Protein AF-0000000074405613 (afdb_homodimer)

Foldseek 3Di:
DPPPPDAPDLLGLLVLLVVLQVCCVPQQDALPDDHDDVVSLVVVLVVCVVNLSQALDDDPDPVCVVVSVSSVVSNVVVLVRLLRQCPHPDLVSVLSSLQVLLSNLVRHHPVVLVVCLVVVLVSLVVCLDPDNPDLSSLLSSLVSVLSSLLSQLVDPVCLVVSLVSLLSCVVSLLVQLQDLDPNNQSSLSSLLSCLVRPLLSCLVVLLVSQLSLLCCQQPNPDDPVSLLSSLLNLLSSLSNVQDQVSNQLSLLLLLVLLLLLCCQLCVQQDDPVLSVVLVCLSAPPPHDRDQHGSNQDSCNLRPPADSLSSLSSSLSSLSSNLSNLQDFGPAAYAYSVVSLLSSLLSLLVGQLDGDPVRVPDADPVSSVSCNVSSVSVNLSSLSNLQSCCVFCQQVCVVCVVVVLVSLLVSCVVDDDLVSLLSSLVSLLSNCVRNFQVSLVSCVVSLLVSLLVLLDPPVVPDDPPDPPPPDPDDDDDDDPVVCPPPPVVPVPPPNDLSSNLSSLSSLLSSLQGHVAPPVVVCLVVQLVSLLVSLCVLPVVHADDDDPDPPDDDSNSSNQSSLSSNLSSQLRDDPDHRPCLVSSLVSLVRQLVPPPDPSVVVSVVSNVSCCCVVPPPDDDPPPPPPPPCPPPVCPDVVPVVVPDDPVPPPPDPDDPDDDPPDDPPDPDDPPPVCVVVVVVVPVVDDPDDDDDDDDDCPPPVPVPPPPSDRGHNHDDPDPPPPDPPVVPDPPDDPPDDPDDDDDDDDDDYDDDDDDDDDDDDDDDDDDDDDDDDDDDDDDDDDDDDDDDDDDDDDDDDDDD/DPPPPDAPDLLGLLVLLVVLQVCCVPQQDALPDDHDDVVSLVVVLVVCVVNLSQALDDDPDPVCVVVSVSSVVSNVVVLVRLLRQCPHPDQVSVLSSLQVLLSNLVRHHPVVLVVCLVVVLVSLVVQLDDDDHDLSNLLSSLVSVLSSLLSQLVDPVCLVVSLVSLLSCVVSLLVQLQDLDPNNQSSLSSLLSCLVRPLLSCLVVLLSSQLSLLCCQQPNPDDPVSLLSSLLNLLSSLSNVQDQVSNQLSLLLLLVLLLLLCCQLCVQQDDPVLSVVLVCLSAPPPHDRDAHGSRQDSCNLRPPADSLSSLSSSLSSLSSNLSNLQDFGPAAYAYSVVSLLSSLLSLLVGQLDGDPVRVPDADPVSSVSCNVSSVSVNLSSLSNLQSCCVFCQQVCVVCVVVVLVSLLVSCVVDDDLVSLLSSLVSLLSNCVRNFQVVLVSCVVSLLVSLLVLLDPPVVPDDDPDPPPPDPDDDDDDDPVVCPPPPPPPVPPPNDLSSNLSSLSSLLSSLQGHVEPPVVPCLVVQLVSLLVSLCVLPVVHADDDDPDPPDDDSNSSNQSSLSSNLSSQLRPDPDHRPCLPVSLVSLVRQLVPPPDPSVVVSVVSNVSCCCVVPPPDDDPPPPPPPPCPPPVCPPVVPVVVDDPPVDPPPDDPDPDPDDDDCPDDDDPPPVVCVVVVVVPPVPDDPDDDDDDDDDCPPPVPVPPPPSDRGHNHDDPPPPPPPPVVVPPPPDDPDDDDDDDDDDDDDDDDDDDDYDDDDDDDDDDDPDDPPPDDDDDDDDDDYDDDDDDDDDDDDDDDDD

Solvent-accessible surface area (backbone atoms only — not comparable to full-atom values): 95290 Å² total; per-residue (Å²): 126,82,80,72,78,66,61,63,33,54,84,38,74,76,46,34,35,55,50,53,46,50,43,49,70,73,69,43,63,54,96,84,47,69,77,73,62,71,65,57,53,54,52,50,52,48,48,38,64,73,67,47,51,49,35,80,82,66,78,91,42,87,86,36,50,67,56,51,52,49,33,52,50,37,50,49,53,52,54,50,52,33,55,52,26,48,69,41,88,49,63,69,45,19,38,53,17,39,53,51,48,37,53,44,65,73,46,37,31,72,67,57,45,74,74,41,48,69,60,54,49,52,62,47,53,58,49,63,37,91,76,60,79,56,61,70,45,41,27,46,40,27,51,27,50,34,50,46,52,58,57,44,60,72,38,82,89,37,53,64,60,49,27,54,56,45,39,69,43,50,61,54,32,54,52,41,45,66,39,98,49,91,38,24,58,27,27,45,52,29,51,37,43,37,34,74,68,34,16,65,40,41,50,89,46,45,65,62,49,40,22,47,53,46,48,39,64,65,71,40,92,63,54,72,69,50,46,52,49,49,21,45,35,61,46,38,52,36,47,24,76,61,46,48,63,51,46,40,47,52,55,49,30,51,51,52,53,41,52,55,50,45,54,66,73,38,55,46,52,55,66,72,65,58,58,54,52,47,48,43,63,71,39,44,88,91,52,80,71,74,73,50,57,50,68,46,47,74,60,58,60,56,69,73,30,52,75,69,45,38,56,53,34,43,45,51,50,43,48,23,52,33,38,40,58,69,49,88,61,90,57,50,33,59,49,64,58,67,46,52,51,47,54,35,48,58,53,67,70,50,53,55,37,63,49,87,89,36,65,87,68,55,52,57,67,56,47,52,51,49,32,68,48,42,63,59,46,40,45,44,37,50,47,36,53,39,36,47,46,46,53,35,35,65,63,41,60,87,52,40,67,60,50,51,52,54,51,59,56,43,65,75,67,59,76,53,58,72,55,48,28,52,49,29,50,37,52,32,40,50,36,60,42,60,31,47,75,48,39,76,76,43,45,66,63,51,51,57,51,36,50,61,56,60,55,75,62,84,72,58,67,84,70,75,75,79,74,81,73,76,79,80,79,80,88,89,74,83,73,69,72,73,69,72,70,73,68,74,70,81,67,88,72,67,52,64,60,38,40,33,26,36,32,49,27,50,24,43,46,24,59,58,27,40,58,61,90,28,82,87,50,44,67,58,50,50,51,49,36,52,51,50,34,52,60,54,50,64,88,45,81,59,70,84,66,88,55,88,83,53,84,42,68,36,52,40,41,42,33,30,47,50,25,37,50,27,55,56,53,33,68,54,112,65,78,53,90,56,50,68,61,49,51,51,52,30,56,57,37,29,69,45,37,79,37,71,52,11,57,48,19,45,48,50,52,43,47,45,42,33,62,76,49,21,89,43,72,36,83,68,64,75,76,68,62,77,64,62,75,71,71,46,69,71,78,60,62,52,82,70,55,65,85,72,76,70,76,68,80,66,88,80,83,87,81,78,90,81,88,72,91,76,84,79,78,81,77,75,66,76,70,48,51,62,56,49,58,68,56,59,66,67,66,80,84,79,84,75,88,87,83,76,77,82,73,80,68,76,71,72,74,66,72,77,68,79,65,68,49,58,48,63,80,73,82,74,79,69,82,71,72,77,68,68,72,65,69,82,70,70,76,87,69,72,89,76,73,77,94,72,82,90,81,84,83,86,88,84,91,80,86,92,82,92,79,92,94,83,95,97,92,100,94,98,91,97,89,96,90,95,88,89,94,86,94,86,88,94,84,91,80,95,82,82,88,89,76,91,90,76,87,71,25,67,87,78,91,134,126,84,80,70,77,65,58,63,31,54,85,38,73,77,47,34,36,55,50,52,47,50,43,50,70,72,71,44,61,54,96,85,46,69,76,73,61,72,66,58,54,54,51,52,53,48,49,38,64,74,68,47,53,49,34,79,83,67,76,92,41,85,87,37,48,68,56,49,52,48,32,51,50,36,51,49,53,52,52,52,52,32,54,51,26,48,70,40,88,47,63,70,45,19,38,51,18,38,54,51,47,35,51,44,64,73,44,37,31,70,67,58,45,74,73,41,49,69,61,56,48,53,62,48,51,57,61,64,41,89,78,91,65,59,61,69,43,42,26,45,40,27,50,27,49,32,50,46,52,58,57,45,60,73,38,84,88,37,52,66,61,50,28,54,56,44,41,69,43,50,61,56,34,54,53,41,45,66,38,96,47,89,39,23,58,27,27,45,51,27,51,38,44,35,32,73,67,33,18,66,40,42,50,89,44,44,65,61,50,38,24,49,50,47,48,39,63,64,70,41,93,63,55,72,68,50,47,53,46,49,22,45,35,61,44,38,52,36,47,23,75,62,46,48,62,51,46,40,46,51,54,48,31,51,51,51,52,41,51,56,51,45,52,65,72,38,57,48,53,56,66,70,64,58,58,53,53,45,48,42,63,71,39,44,90,91,53,80,71,76,72,50,56,51,68,46,46,74,60,58,60,57,69,74,31,52,75,68,45,39,55,52,36,43,46,52,50,42,47,23,53,35,38,40,59,68,48,87,58,90,56,50,32,57,45,66,58,68,48,51,51,47,55,36,48,58,52,65,70,51,55,55,38,64,49,88,89,36,66,84,72,55,50,57,67,54,47,53,51,49,32,68,48,42,62,60,46,38,45,43,37,51,46,36,53,40,38,48,46,46,52,35,36,64,65,42,60,88,52,41,66,60,50,51,52,53,49,61,56,44,64,74,67,60,76,53,60,72,54,47,28,51,50,30,49,38,52,32,38,49,36,61,41,61,32,49,73,47,38,76,76,44,44,65,63,50,52,55,52,36,50,60,57,60,53,74,65,83,68,68,72,77,76,74,73,80,73,82,74,76,77,80,81,81,90,87,74,83,72,69,72,74,69,72,71,74,67,75,68,82,67,86,71,68,51,65,61,39,39,33,25,36,32,49,28,50,24,45,46,24,60,56,28,40,54,73,87,27,83,87,51,44,67,58,49,50,51,47,36,52,51,51,34,54,59,53,51,64,89,47,82,58,70,82,66,87,54,88,83,54,82,44,69,36,52,41,42,42,31,31,47,50,26,37,50,27,55,57,55,33,71,56,109,65,80,53,90,57,49,68,64,48,52,52,51,31,55,58,37,28,68,45,37,81,39,72,49,11,56,48,19,45,48,49,50,43,48,45,42,34,60,77,51,21,90,43,72,37,80,68,63,74,74,69,63,78,65,63,76,70,72,39,69,73,78,47,57,60,80,70,59,70,86,67,76,65,76,73,74,73,85,78,59,74,20,75,61,85,88,83,88,72,83,78,77,81,76,73,65,77,70,45,50,64,58,46,61,69,54,60,69,67,68,80,83,77,86,71,88,86,82,77,76,83,72,81,69,78,71,73,75,65,73,78,69,80,61,66,47,58,45,67,78,73,81,72,77,70,80,70,70,75,67,67,69,65,66,70,72,72,85,87,74,92,92,82,84,89,84,81,90,83,88,85,89,87,93,86,84,90,81,85,89,84,88,79,85,88,81,87,85,86,75,87,68,78,68,85,64,83,67,83,87,81,87,90,83,90,84,85,89,84,85,70,89,76,77,79,91,81,93,72,91,69,92,79,80,132

Nearest PDB structures (foldseek):
  8eic-assembly1_A  TM=3.676E-01  e=3.069E-04  Homo sapiens
  7zrb-assembly1_A  TM=3.900E-01  e=2.506E-03  Homo sapiens
  4a0c-assembly1_A  TM=2.509E-01  e=6.652E-04  Homo sapiens
  7wtu-assembly1_K  TM=2.303E-01  e=1.936E-03  Homo sapiens
  3zkv-assembly1_A  TM=3.494E-01  e=8.606E-02  Drosophila melanogaster

Organism: Lactuca sativa (NCBI:txid4236)

Sequence (1596 aa):
MAAFDHVQNMYDVAVKPRLLRSFIKELIPDEKQQLGNPLELSQVVSAIKTHGLLSERVAQTDDNKKLIEKWKSAVDLWVDRLLMLVSSNMPDKCWAGICLLGVTFEECSSERFLASYSVWFQKLLSHLQPPAESHFVKVSCCVSISDLLTRLSGFPNMKKDGTSHAAKLVQPVLKLIQEDSSDAEGAVRLLCTILNFFPSSLQKNYDSAEAAIVTKLIYGKCNPNMLKKLALCLSLLPKSKGDEETWSLMIHKILIAINILLNDSFQGLEEESKTSETMRALVPPGKDPPAPLGGLTVFDLSNKSTERLSITNISSLMLCCSTMLTTSYAVRVKVPIKALLMVVERVLNVDGSLPQTMYPTLTAMQQEYICTQLPVLHSYSLEILCDIIKEARSQLLPHTAHTIRLVTEYIRRCELPELRVKLYGFIKMMLMSMGVGMTIYLAEDVISNASVDLDSTHVHGGEAQPMNKKRKHENAISFLENQSQIIYSPKNHVPISVKIAALGALETLLTVGGALRSESWRSNVDQLLITVATDACKNGWAKEANDVYTPSWGDFQLASLRALLASLLSPGRFRPAYLAQGLELFRGGMQETGTKLAEFCAHALLSLEVLIHPRALPLIDIGSSVEYPVNVNGMKDKFMKNNIYSSGVQKSNLVTVTGGTSRNEAESEEDDLYEKWVKDGENEIEKNTAENAVSIEATINVAKDKGKGILVETQSIEETDRNALKNMETEVEVAVAVAKGVSGGGAANDVAGRRFETVGGSEGGGQLVFAIGDNDNEDAAMDEIPDIVDVEPDSDEEMAAFDHVQNMYDVAVKPRLLRSFIKELIPDEKQQLGNPLELSQVVSAIKTHGLLSERVAQTDDNKKLIEKWKSAVDLWVDRLLMLVSSNMPDKCWAGICLLGVTFEECSSERFLASYSVWFQKLLSHLQPPAESHFVKVSCCVSISDLLTRLSGFPNMKKDGTSHAAKLVQPVLKLIQEDSSDAEGAVRLLCTILNFFPSSLQKNYDSAEAAIVTKLIYGKCNPNMLKKLALCLSLLPKSKGDEETWSLMIHKILIAINILLNDSFQGLEEESKTSETMRALVPPGKDPPAPLGGLTVFDLSNKSTERLSITNISSLMLCCSTMLTTSYAVRVKVPIKALLMVVERVLNVDGSLPQTMYPTLTAMQQEYICTQLPVLHSYSLEILCDIIKEARSQLLPHTAHTIRLVTEYIRRCELPELRVKLYGFIKMMLMSMGVGMTIYLAEDVISNASVDLDSTHVHGGEAQPMNKKRKHENAISFLENQSQIIYSPKNHVPISVKIAALGALETLLTVGGALRSESWRSNVDQLLITVATDACKNGWAKEANDVYTPSWGDFQLASLRALLASLLSPGRFRPAYLAQGLELFRGGMQETGTKLAEFCAHALLSLEVLIHPRALPLIDIGSSVEYPVNVNGMKDKFMKNNIYSSGVQKSNLVTVTGGTSRNEAESEEDDLYEKWVKDGENEIEKNTAENAVSIEATINVAKDKGKGILVETQSIEETDRNALKNMETEVEVAVAVAKGVSGGGAANDVAGRRFETVGGSEGGGQLVFAIGDNDNEDAAMDEIPDIVDVEPDSDEE

Secondary structure (DSSP, 8-state):
-------S-TT-TTHHHHHHHHHHHHTS--SSS----HHHHHHHHHHHHHHTTT-------GGGHHHHHHHHHHHHHHHHHHHHHHT-SSHHHHHHHHHHHHHHHHHS-HHHHHHHHHHHHHHHHTTTSTT---HHHHHHHHHHHHHHHHHHTT-GGGHHHHHHHHHHHHHHHHHHHHS-STTHHHHHHHHHHHHHH-GGGGSTTHHHHHHHHHHHHHHS---HHHHHHHHHHHHHGGGGT--HHHHHHHHHHHHHHHHHHHHHHTTTTS-HHHHHHHHHHHS-TTSPPPPPGGG--HHHHHHS--HHHHHHHHHHHHHHHHHHHHS--SS-EEE-HHHHHHHHHHHHT--S---GGGTTT--HHHHHHHHHHHHHHHHHHHHHHHHHHHHHGGGGGGGHHHHHHHHHHHHHH---HHHHHHHHHHHHHHHHHHTHHHHHHHHHHHHHHHHHHH---TT------------------------------------HHHHHHHHHHHHHHHHHHSSTT-TTTHHHHHHHHHHHHHHHTTT-PPPPPS-SSS--HHHHHHHHHHHHHHHHHS--SS--TTHHHHHHHHHHHHTSTTSHHHHHHHHHHHHHHHHHS-SS--SS-SSS--------STTSSSTTTS-----------S--------------GGGHHHHHHHHGGGS---S---S-----------------SEEE---------GGGGSSTTS-TT-----------------------------------------------------------------/-------S-TT-TTHHHHHHHHHHHHTS--SSS----HHHHHHHHHHHHHHTTT-------GGGHHHHHHHHHHHHHHHHHHHHHHT-SSHHHHHHHHHHHHHHHHHS-HHHHHHHHHHHHHHHHHHHSSS---HHHHHHHHHHHHHHHHHHTT-GGGHHHHHHHHHHHHHHHHHHHHS-STTHHHHHHHHHHHHHH-GGGGSTTHHHHHHHHHHHHHHS---HHHHHHHHHHHHHGGGGT--HHHHHHHHHHHHHHHHHHHHHHTTTTS-HHHHHHHHHHHS-TTSPPPPPGGG--HHHHHHS--HHHHHHHHHHHHHHHHHHHHS--SS-EEE-HHHHHHHHHHHHT--S---GGGTTS--HHHHHHHHHHHHHHHHHHHHHHHHHHHHHGGGGGGGHHHHHHHHHHHHHH---HHHHHHHHHHHHHHHHHH-HHHHHHHHHHHHHHHHHHH-----------------------------------------HHHHHHHHHHHHHHHHHHSSTT-TTTHHHHHHHHHHHHHHHTTT-PPP--S-SSS--HHHHHHHHHHHHHHHHHS--SS--TTHHHHHHHHHHHHTSTTSHHHHHHHHHHHHHHHHHS-SS--SS-SSS--------STTSSTTTSS----------------S---------GGGGHHHHHHHGGGS---S---S-----------------SEEE---------GGGGGGGGS--------------------------------------------------------------------

Structure (mmCIF, N/CA/C/O backbone):
data_AF-0000000074405613-model_v1
#
loop_
_entity.id
_entity.type
_entity.pdbx_description
1 polymer 'Pre-rRNA-processing protein RIX1 N-terminal domain-containing protein'
#
loop_
_atom_site.group_PDB
_atom_site.id
_atom_site.type_symbol
_atom_site.label_atom_id
_atom_site.label_alt_id
_atom_site.label_comp_id
_atom_site.label_asym_id
_atom_site.label_entity_id
_atom_site.label_seq_id
_atom_site.pdbx_PDB_ins_code
_atom_site.Cartn_x
_atom_site.Cartn_y
_atom_site.Cartn_z
_atom_site.occupancy
_atom_site.B_iso_or_equiv
_atom_site.auth_seq_id
_atom_site.auth_comp_id
_atom_site.auth_asym_id
_atom_site.auth_atom_id
_atom_site.pdbx_PDB_model_num
ATOM 1 N N . MET A 1 1 ? -24.116 49.769 2.794 1 24 1 MET A N 1
ATOM 2 C CA . MET A 1 1 ? -22.882 49.006 2.962 1 24 1 MET A CA 1
ATOM 3 C C . MET A 1 1 ? -23.182 47.529 3.195 1 24 1 MET A C 1
ATOM 5 O O . MET A 1 1 ? -23.928 47.18 4.111 1 24 1 MET A O 1
ATOM 9 N N . ALA A 1 2 ? -23.453 46.757 2.274 1 35.63 2 ALA A N 1
ATOM 10 C CA . ALA A 1 2 ? -23.943 45.386 2.383 1 35.63 2 ALA A CA 1
ATOM 11 C C . ALA A 1 2 ? -23.258 44.647 3.528 1 35.63 2 ALA A C 1
ATOM 13 O O . ALA A 1 2 ? -22.032 44.69 3.658 1 35.63 2 ALA A O 1
ATOM 14 N N . ALA A 1 3 ? -23.628 44.538 4.763 1 39.99 3 ALA A N 1
ATOM 15 C CA . ALA A 1 3 ? -23.315 43.871 6.024 1 39.99 3 ALA A CA 1
ATOM 16 C C . ALA A 1 3 ? -22.578 42.557 5.782 1 39.99 3 ALA A C 1
ATOM 18 O O . ALA A 1 3 ? -23.141 41.618 5.212 1 39.99 3 ALA A O 1
ATOM 19 N N . PHE A 1 4 ? -21.359 42.563 5.23 1 51.01 4 PHE A N 1
ATOM 20 C CA . PHE A 1 4 ? -20.429 41.516 4.824 1 51.01 4 PHE A CA 1
ATOM 21 C C . PHE A 1 4 ? -20.371 40.408 5.869 1 51.01 4 PHE A C 1
ATOM 23 O O . PHE A 1 4 ? -20.057 40.661 7.033 1 51.01 4 PHE A O 1
ATOM 30 N N . ASP A 1 5 ? -21.27 39.534 5.885 1 64.9 5 ASP A N 1
ATOM 31 C CA . ASP A 1 5 ? -21.516 38.338 6.685 1 64.9 5 ASP A CA 1
ATOM 32 C C . ASP A 1 5 ? -20.249 37.495 6.814 1 64.9 5 ASP A C 1
ATOM 34 O O . ASP A 1 5 ? -19.934 36.7 5.926 1 64.9 5 ASP A O 1
ATOM 38 N N . HIS A 1 6 ? -19.282 38.014 7.615 1 76.93 6 HIS A N 1
ATOM 39 C CA . HIS A 1 6 ? -18.07 37.26 7.914 1 76.93 6 HIS A CA 1
ATOM 40 C C . HIS A 1 6 ? -18.399 35.936 8.595 1 76.93 6 HIS A C 1
ATOM 42 O O . HIS A 1 6 ? -19.435 35.811 9.252 1 76.93 6 HIS A O 1
ATOM 48 N N . VAL A 1 7 ? -17.602 35.039 8.238 1 82.46 7 VAL A N 1
ATOM 49 C CA . VAL A 1 7 ? -17.763 33.711 8.822 1 82.46 7 VAL A CA 1
ATOM 50 C C . VAL A 1 7 ? -16.991 33.628 10.137 1 82.46 7 VAL A C 1
ATOM 52 O O . VAL A 1 7 ? -16.031 34.372 10.349 1 82.46 7 VAL A O 1
ATOM 55 N N . GLN A 1 8 ? -17.385 32.854 11.046 1 82.28 8 GLN A N 1
ATOM 56 C CA . GLN A 1 8 ? -16.746 32.711 12.35 1 82.28 8 GLN A CA 1
ATOM 57 C C . GLN A 1 8 ? -15.37 32.065 12.22 1 82.28 8 GLN A C 1
ATOM 59 O O . GLN A 1 8 ? -14.381 32.591 12.736 1 82.28 8 GLN A O 1
ATOM 64 N N . ASN A 1 9 ? -15.271 30.946 11.641 1 87.27 9 ASN A N 1
ATOM 65 C CA . ASN A 1 9 ? -14.029 30.215 11.412 1 87.27 9 ASN A CA 1
ATOM 66 C C . ASN A 1 9 ? -14.187 29.176 10.306 1 87.27 9 ASN A C 1
ATOM 68 O O . ASN A 1 9 ? -15.224 29.121 9.642 1 87.27 9 ASN A O 1
ATOM 72 N N . MET A 1 10 ? -13.155 28.519 10.043 1 89.44 10 MET A N 1
ATOM 73 C CA . MET A 1 10 ? -13.153 27.566 8.936 1 89.44 10 MET A CA 1
ATOM 74 C C . MET A 1 10 ? -14.144 26.435 9.191 1 89.44 10 MET A C 1
ATOM 76 O O . MET A 1 10 ? -14.508 25.704 8.268 1 89.44 10 MET A O 1
ATOM 80 N N . TYR A 1 11 ? -14.609 26.243 10.476 1 88.55 11 TYR A N 1
ATOM 81 C CA . TYR A 1 11 ? -15.532 25.167 10.821 1 88.55 11 TYR A CA 1
ATOM 82 C C . TYR A 1 11 ? -16.977 25.645 10.749 1 88.55 11 TYR A C 1
ATOM 84 O O . TYR A 1 11 ? -17.906 24.868 10.983 1 88.55 11 TYR A O 1
ATOM 92 N N . ASP A 1 12 ? -17.176 26.931 10.369 1 87.86 12 ASP A N 1
ATOM 93 C CA . ASP A 1 12 ? -18.511 27.515 10.296 1 87.86 12 ASP A CA 1
ATOM 94 C C . ASP A 1 12 ? -19.302 26.932 9.127 1 87.86 12 ASP A C 1
ATOM 96 O O . ASP A 1 12 ? -18.818 26.907 7.994 1 87.86 12 ASP A O 1
ATOM 100 N N . VAL A 1 13 ? -20.519 26.593 9.323 1 87.76 13 VAL A N 1
ATOM 101 C CA . VAL A 1 13 ? -21.367 25.96 8.318 1 87.76 13 VAL A CA 1
ATOM 102 C C . VAL A 1 13 ? -21.793 26.993 7.277 1 87.76 13 VAL A C 1
ATOM 104 O O . VAL A 1 13 ? -22.117 26.641 6.141 1 87.76 13 VAL A O 1
ATOM 107 N N . ALA A 1 14 ? -21.711 28.284 7.66 1 86.16 14 ALA A N 1
ATOM 108 C CA . ALA A 1 14 ? -22.163 29.347 6.767 1 86.16 14 ALA A CA 1
ATOM 109 C C . ALA A 1 14 ? -21.195 29.534 5.602 1 86.16 14 ALA A C 1
ATOM 111 O O . ALA A 1 14 ? -21.544 30.143 4.588 1 86.16 14 ALA A O 1
ATOM 112 N N . VAL A 1 15 ? -20.075 29.028 5.751 1 87.97 15 VAL A N 1
ATOM 113 C CA . VAL A 1 15 ? -19.048 29.192 4.728 1 87.97 15 VAL A CA 1
ATOM 114 C C . VAL A 1 15 ? -19.284 28.198 3.594 1 87.97 15 VAL A C 1
ATOM 116 O O . VAL A 1 15 ? -18.862 28.431 2.458 1 87.97 15 VAL A O 1
ATOM 119 N N . LYS A 1 16 ? -19.991 27.201 3.765 1 91.11 16 LYS A N 1
ATOM 120 C CA . LYS A 1 16 ? -20.073 26.067 2.848 1 91.11 16 LYS A CA 1
ATOM 121 C C . LYS A 1 16 ? -20.835 26.44 1.58 1 91.11 16 LYS A C 1
ATOM 123 O O . LYS A 1 16 ? -20.332 26.255 0.47 1 91.11 16 LYS A O 1
ATOM 128 N N . PRO A 1 17 ? -22.069 27.087 1.685 1 91.7 17 PRO A N 1
ATOM 129 C CA . PRO A 1 17 ? -22.76 27.457 0.447 1 91.7 17 PRO A CA 1
ATOM 130 C C . PRO A 1 17 ? -22.011 28.524 -0.349 1 91.7 17 PRO A C 1
ATOM 132 O O . PRO A 1 17 ? -22.03 28.505 -1.583 1 91.7 17 PRO A O 1
ATOM 135 N N . ARG A 1 18 ? -21.37 29.365 0.326 1 90.33 18 ARG A N 1
ATOM 136 C CA . ARG A 1 18 ? -20.627 30.427 -0.344 1 90.33 18 ARG A CA 1
ATOM 137 C C . ARG A 1 18 ? -19.437 29.862 -1.112 1 90.33 18 ARG A C 1
ATOM 139 O O . ARG A 1 18 ? -19.175 30.267 -2.247 1 90.33 18 ARG A O 1
ATOM 146 N N . LEU A 1 19 ? -18.8 29.032 -0.462 1 91.06 19 LEU A N 1
ATOM 147 C CA . LEU A 1 19 ? -17.644 28.402 -1.09 1 91.06 19 LEU A CA 1
ATOM 148 C C . LEU A 1 19 ? -18.06 27.607 -2.323 1 91.06 19 LEU A C 1
ATOM 150 O O . LEU A 1 19 ? -17.387 27.655 -3.354 1 91.06 19 LEU A O 1
ATOM 154 N N . LEU A 1 20 ? -19.099 26.889 -2.256 1 93.53 20 LEU A N 1
ATOM 155 C CA . LEU A 1 20 ? -19.578 26.093 -3.381 1 93.53 20 LEU A CA 1
ATOM 156 C C . LEU A 1 20 ? -19.928 26.985 -4.567 1 93.53 20 LEU A C 1
ATOM 158 O O . LEU A 1 20 ? -19.58 26.672 -5.708 1 93.53 20 LEU A O 1
ATOM 162 N N . ARG A 1 21 ? -20.531 28.139 -4.307 1 92.39 21 ARG A N 1
ATOM 163 C CA . ARG A 1 21 ? -20.897 29.067 -5.373 1 92.39 21 ARG A CA 1
ATOM 164 C C . ARG A 1 21 ? -19.656 29.667 -6.026 1 92.39 21 ARG A C 1
ATOM 166 O O . ARG A 1 21 ? -19.617 29.85 -7.245 1 92.39 21 ARG A O 1
ATOM 173 N N . SER A 1 22 ? -18.725 29.94 -5.179 1 89.3 22 SER A N 1
ATOM 174 C CA . SER A 1 22 ? -17.481 30.487 -5.711 1 89.3 22 SER A CA 1
ATOM 175 C C . SER A 1 22 ? -16.775 29.48 -6.613 1 89.3 22 SER A C 1
ATOM 177 O O . SER A 1 22 ? -16.224 29.848 -7.652 1 89.3 22 SER A O 1
ATOM 179 N N . PHE A 1 23 ? -16.794 28.231 -6.288 1 90.3 23 PHE A N 1
ATOM 180 C CA . PHE A 1 23 ? -16.16 27.19 -7.089 1 90.3 23 PHE A CA 1
ATOM 181 C C . PHE A 1 23 ? -16.875 27.024 -8.424 1 90.3 23 PHE A C 1
ATOM 183 O O . PHE A 1 23 ? -16.232 26.842 -9.46 1 90.3 23 PHE A O 1
ATOM 190 N N . ILE A 1 24 ? -18.185 27.086 -8.396 1 92.78 24 ILE A N 1
ATOM 191 C CA . ILE A 1 24 ? -18.966 26.934 -9.619 1 92.78 24 ILE A CA 1
ATOM 192 C C . ILE A 1 24 ? -18.639 28.07 -10.585 1 92.78 24 ILE A C 1
ATOM 194 O O . ILE A 1 24 ? -18.457 27.842 -11.783 1 92.78 24 ILE A O 1
ATOM 198 N N . LYS A 1 25 ? -18.444 29.168 -10.023 1 88.44 25 LYS A N 1
ATOM 199 C CA . LYS A 1 25 ? -18.246 30.355 -10.85 1 88.44 25 LYS A CA 1
ATOM 200 C C . LYS A 1 25 ? -16.822 30.415 -11.394 1 88.44 25 LYS A C 1
ATOM 202 O O . LYS A 1 25 ? -16.613 30.732 -12.567 1 88.44 25 LYS A O 1
ATOM 207 N N . GLU A 1 26 ? -15.934 30.033 -10.571 1 83.64 26 GLU A N 1
ATOM 208 C CA . GLU A 1 26 ? -14.543 30.303 -10.923 1 83.64 26 GLU A CA 1
ATOM 209 C C . GLU A 1 26 ? -13.887 29.081 -11.558 1 83.64 26 GLU A C 1
ATOM 211 O O . GLU A 1 26 ? -12.99 29.215 -12.393 1 83.64 26 GLU A O 1
ATOM 216 N N . LEU A 1 27 ? -14.323 27.907 -11.152 1 85.88 27 LEU A N 1
ATOM 217 C CA . LEU A 1 27 ? -13.487 26.766 -11.505 1 85.88 27 LEU A CA 1
ATOM 218 C C . LEU A 1 27 ? -14.236 25.806 -12.424 1 85.88 27 LEU A C 1
ATOM 220 O O . LEU A 1 27 ? -13.619 24.998 -13.122 1 85.88 27 LEU A O 1
ATOM 224 N N . ILE A 1 28 ? -15.495 25.789 -12.432 1 90.04 28 ILE A N 1
ATOM 225 C CA . ILE A 1 28 ? -16.263 24.886 -13.282 1 90.04 28 ILE A CA 1
ATOM 226 C C . ILE A 1 28 ? -16.741 25.63 -14.526 1 90.04 28 ILE A C 1
ATOM 228 O O . ILE A 1 28 ? -17.416 26.657 -14.423 1 90.04 28 ILE A O 1
ATOM 232 N N . PRO A 1 29 ? -16.356 25.135 -15.586 1 88.16 29 PRO A N 1
ATOM 233 C CA . PRO A 1 29 ? -16.681 25.853 -16.82 1 88.16 29 PRO A CA 1
ATOM 234 C C . PRO A 1 29 ? -18.177 25.852 -17.127 1 88.16 29 PRO A C 1
ATOM 236 O O . PRO A 1 29 ? -18.9 24.952 -16.69 1 88.16 29 PRO A O 1
ATOM 239 N N . ASP A 1 30 ? -18.487 26.81 -17.807 1 84.98 30 ASP A N 1
ATOM 240 C CA . ASP A 1 30 ? -19.838 26.864 -18.357 1 84.98 30 ASP A CA 1
ATOM 241 C C . ASP A 1 30 ? -19.872 26.323 -19.785 1 84.98 30 ASP A C 1
ATOM 243 O O . ASP A 1 30 ? -18.877 25.784 -20.274 1 84.98 30 ASP A O 1
ATOM 247 N N . GLU A 1 31 ? -20.893 26.331 -20.461 1 79.65 31 GLU A N 1
ATOM 248 C CA . GLU A 1 31 ? -21.061 25.777 -21.801 1 79.65 31 GLU A CA 1
ATOM 249 C C . GLU A 1 31 ? -20.099 26.425 -22.792 1 79.65 31 GLU A C 1
ATOM 251 O O . GLU A 1 31 ? -19.6 25.763 -23.705 1 79.65 31 GLU A O 1
ATOM 256 N N . LYS A 1 32 ? -19.599 27.63 -22.495 1 81.36 32 LYS A N 1
ATOM 257 C CA . LYS A 1 32 ? -18.801 28.372 -23.466 1 81.36 32 LYS A CA 1
ATOM 258 C C . LYS A 1 32 ? -17.319 28.334 -23.103 1 81.36 32 LYS A C 1
ATOM 260 O O . LYS A 1 32 ? -16.46 28.592 -23.949 1 81.36 32 LYS A O 1
ATOM 265 N N . GLN A 1 33 ? -17.086 28.002 -21.928 1 82.72 33 GLN A N 1
ATOM 266 C CA . GLN A 1 33 ? -15.704 28.066 -21.463 1 82.72 33 GLN A CA 1
ATOM 267 C C . GLN A 1 33 ? -15.001 26.724 -21.641 1 82.72 33 GLN A C 1
ATOM 269 O O . GLN A 1 33 ? -15.628 25.668 -21.524 1 82.72 33 GLN A O 1
ATOM 274 N N . GLN A 1 34 ? -13.837 26.835 -22.013 1 82.44 34 GLN A N 1
ATOM 275 C CA . GLN A 1 34 ? -13.038 25.621 -22.147 1 82.44 34 GLN A CA 1
ATOM 276 C C . GLN A 1 34 ? -12.62 25.084 -20.781 1 82.44 34 GLN A C 1
ATOM 278 O O . GLN A 1 34 ? -12.538 25.84 -19.81 1 82.44 34 GLN A O 1
ATOM 283 N N . LEU A 1 35 ? -12.54 23.729 -20.774 1 78.88 35 LEU A N 1
ATOM 284 C CA . LEU A 1 35 ? -12.11 23.111 -19.525 1 78.88 35 LEU A CA 1
ATOM 285 C C . LEU A 1 35 ? -10.658 23.461 -19.217 1 78.88 35 LEU A C 1
ATOM 287 O O . LEU A 1 35 ? -9.794 23.371 -20.092 1 78.88 35 LEU A O 1
ATOM 291 N N . GLY A 1 36 ? -10.542 24.189 -18.179 1 69.97 36 GLY A N 1
ATOM 292 C CA . GLY A 1 36 ? -9.201 24.539 -17.74 1 69.97 36 GLY A CA 1
ATOM 293 C C . GLY A 1 36 ? -8.355 23.331 -17.385 1 69.97 36 GLY A C 1
ATOM 294 O O . GLY A 1 36 ? -8.579 22.236 -17.904 1 69.97 36 GLY A O 1
ATOM 295 N N . ASN A 1 37 ? -7.379 23.4 -16.631 1 72.01 37 ASN A N 1
ATOM 296 C CA . ASN A 1 37 ? -6.396 22.418 -16.186 1 72.01 37 ASN A CA 1
ATOM 297 C C . ASN A 1 37 ? -7.025 21.369 -15.273 1 72.01 37 ASN A C 1
ATOM 299 O O . ASN A 1 37 ? -7.729 21.711 -14.321 1 72.01 37 ASN A O 1
ATOM 303 N N . PRO A 1 38 ? -6.897 20.108 -15.627 1 77.05 38 PRO A N 1
ATOM 304 C CA . PRO A 1 38 ? -7.434 19.024 -14.801 1 77.05 38 PRO A CA 1
ATOM 305 C C . PRO A 1 38 ? -6.968 19.101 -13.35 1 77.05 38 PRO A C 1
ATOM 307 O O . PRO A 1 38 ? -7.63 18.567 -12.455 1 77.05 38 PRO A O 1
ATOM 310 N N . LEU A 1 39 ? -5.969 19.838 -13.122 1 77.19 39 LEU A N 1
ATOM 311 C CA . LEU A 1 39 ? -5.453 19.98 -11.765 1 77.19 39 LEU A CA 1
ATOM 312 C C . LEU A 1 39 ? -6.385 20.837 -10.916 1 77.19 39 LEU A C 1
ATOM 314 O O . LEU A 1 39 ? -6.515 20.613 -9.71 1 77.19 39 LEU A O 1
ATOM 318 N N . GLU A 1 40 ? -7.023 21.696 -11.542 1 81.19 40 GLU A N 1
ATOM 319 C CA . GLU A 1 40 ? -7.976 22.54 -10.828 1 81.19 40 GLU A CA 1
ATOM 320 C C . GLU A 1 40 ? -9.19 21.736 -10.369 1 81.19 40 GLU A C 1
ATOM 322 O O . GLU A 1 40 ? -9.726 21.976 -9.285 1 81.19 40 GLU A O 1
ATOM 327 N N . LEU A 1 41 ? -9.512 20.751 -11.203 1 87.6 41 LEU A N 1
ATOM 328 C CA . LEU A 1 41 ? -10.642 19.903 -10.837 1 87.6 41 LEU A CA 1
ATOM 329 C C . LEU A 1 41 ? -10.303 19.039 -9.627 1 87.6 41 LEU A C 1
ATOM 331 O O . LEU A 1 41 ? -11.159 18.795 -8.775 1 87.6 41 LEU A O 1
ATOM 335 N N . SER A 1 42 ? -9.027 18.631 -9.595 1 86.59 42 SER A N 1
ATOM 336 C CA . SER A 1 42 ? -8.596 17.83 -8.455 1 86.59 42 SER A CA 1
ATOM 337 C C . SER A 1 42 ? -8.635 18.64 -7.163 1 86.59 42 SER A C 1
ATOM 339 O O . SER A 1 42 ? -8.963 18.108 -6.1 1 86.59 42 SER A O 1
ATOM 341 N N . GLN A 1 43 ? -8.4 19.927 -7.24 1 82.6 43 GLN A N 1
ATOM 342 C CA . GLN A 1 43 ? -8.459 20.804 -6.074 1 82.6 43 GLN A CA 1
ATOM 343 C C . GLN A 1 43 ? -9.898 21 -5.606 1 82.6 43 GLN A C 1
ATOM 345 O O . GLN A 1 43 ? -10.162 21.062 -4.404 1 82.6 43 GLN A O 1
ATOM 350 N N . VAL A 1 44 ? -10.764 21.091 -6.615 1 89.93 44 VAL A N 1
ATOM 351 C CA . VAL A 1 44 ? -12.176 21.256 -6.287 1 89.93 44 VAL A CA 1
ATOM 352 C C . VAL A 1 44 ? -12.689 20.01 -5.569 1 89.93 44 VAL A C 1
ATOM 354 O O . VAL A 1 44 ? -13.387 20.112 -4.557 1 89.93 44 VAL A O 1
ATOM 357 N N . VAL A 1 45 ? -12.253 18.839 -6.067 1 92.57 45 VAL A N 1
ATOM 358 C CA . VAL A 1 45 ? -12.69 17.578 -5.478 1 92.57 45 VAL A CA 1
ATOM 359 C C . VAL A 1 45 ? -12.16 17.463 -4.05 1 92.57 45 VAL A C 1
ATOM 361 O O . VAL A 1 45 ? -12.893 17.074 -3.138 1 92.57 45 VAL A O 1
ATOM 364 N N . SER A 1 46 ? -10.982 17.889 -3.848 1 89.49 46 SER A N 1
ATOM 365 C CA . SER A 1 46 ? -10.381 17.825 -2.52 1 89.49 46 SER A CA 1
ATOM 366 C C . SER A 1 46 ? -11.084 18.767 -1.549 1 89.49 46 SER A C 1
ATOM 368 O O . SER A 1 46 ? -11.322 18.411 -0.393 1 89.49 46 SER A O 1
ATOM 370 N N . ALA A 1 47 ? -11.428 19.925 -2.004 1 90.72 47 ALA A N 1
ATOM 371 C CA . ALA A 1 47 ? -12.114 20.902 -1.161 1 90.72 47 ALA A CA 1
ATOM 372 C C . ALA A 1 47 ? -13.516 20.422 -0.796 1 90.72 47 ALA A C 1
ATOM 374 O O . ALA A 1 47 ? -13.965 20.604 0.338 1 90.72 47 ALA A O 1
ATOM 375 N N . ILE A 1 48 ? -14.175 19.822 -1.774 1 93.52 48 ILE A N 1
ATOM 376 C CA . ILE A 1 48 ? -15.524 19.315 -1.543 1 93.52 48 ILE A CA 1
ATOM 377 C C . ILE A 1 48 ? -15.492 18.238 -0.461 1 93.52 48 ILE A C 1
ATOM 379 O O . ILE A 1 48 ? -16.327 18.236 0.447 1 93.52 48 ILE A O 1
ATOM 383 N N . LYS A 1 49 ? -14.498 17.404 -0.471 1 91.26 49 LYS A N 1
ATOM 384 C CA . LYS A 1 49 ? -14.401 16.297 0.475 1 91.26 49 LYS A CA 1
ATOM 385 C C . LYS A 1 49 ? -13.948 16.784 1.848 1 91.26 49 LYS A C 1
ATOM 387 O O . LYS A 1 49 ? -14.5 16.375 2.871 1 91.26 49 LYS A O 1
ATOM 392 N N . THR A 1 50 ? -13.066 17.692 1.853 1 90.71 50 THR A N 1
ATOM 393 C CA . THR A 1 50 ? -12.488 18.161 3.108 1 90.71 50 THR A CA 1
ATOM 394 C C . THR A 1 50 ? -13.51 18.966 3.906 1 90.71 50 THR A C 1
ATOM 396 O O . THR A 1 50 ? -13.625 18.799 5.122 1 90.71 50 THR A O 1
ATOM 399 N N . HIS A 1 51 ? -14.369 19.789 3.239 1 91.36 51 HIS A N 1
ATOM 400 C CA . HIS A 1 51 ? -15.282 20.69 3.933 1 91.36 51 HIS A CA 1
ATOM 401 C C . HIS A 1 51 ? -16.71 20.155 3.907 1 91.36 51 HIS A C 1
ATOM 403 O O . HIS A 1 51 ? -17.609 20.742 4.513 1 91.36 51 HIS A O 1
ATOM 409 N N . GLY A 1 52 ? -16.893 19.031 3.217 1 90.74 52 GLY A N 1
ATOM 410 C CA . GLY A 1 52 ? -18.241 18.494 3.126 1 90.74 52 GLY A CA 1
ATOM 411 C C . GLY A 1 52 ? -19.231 19.468 2.514 1 90.74 52 GLY A C 1
ATOM 412 O O . GLY A 1 52 ? -20.307 19.699 3.069 1 90.74 52 GLY A O 1
ATOM 413 N N . LEU A 1 53 ? -18.944 20.019 1.396 1 93.4 53 LEU A N 1
ATOM 414 C CA . LEU A 1 53 ? -19.699 21.117 0.803 1 93.4 53 LEU A CA 1
ATOM 415 C C . LEU A 1 53 ? -21.046 20.63 0.28 1 93.4 53 LEU A C 1
ATOM 417 O O . LEU A 1 53 ? -21.988 21.415 0.152 1 93.4 53 LEU A O 1
ATOM 421 N N . LEU A 1 54 ? -21.16 19.332 0.021 1 95.12 54 LEU A N 1
ATOM 422 C CA . LEU A 1 54 ? -22.386 18.82 -0.581 1 95.12 54 LEU A CA 1
ATOM 423 C C . LEU A 1 54 ? -23.233 18.085 0.452 1 95.12 54 LEU A C 1
ATOM 425 O O . LEU A 1 54 ? -24.281 17.526 0.118 1 95.12 54 LEU A O 1
ATOM 429 N N . SER A 1 55 ? -22.888 17.994 1.696 1 89.25 55 SER A N 1
ATOM 430 C CA . SER A 1 55 ? -23.547 17.194 2.723 1 89.25 55 SER A CA 1
ATOM 431 C C . SER A 1 55 ? -24.852 17.84 3.175 1 89.25 55 SER A C 1
ATOM 433 O O . SER A 1 55 ? -25.767 17.151 3.631 1 89.25 55 SER A O 1
ATOM 435 N N . GLU A 1 56 ? -25.125 19.122 3.04 1 85.89 56 GLU A N 1
ATOM 436 C CA . GLU A 1 56 ? -26.294 19.89 3.457 1 85.89 56 GLU A CA 1
ATOM 437 C C . GLU A 1 56 ? -26.718 19.522 4.876 1 85.89 56 GLU A C 1
ATOM 439 O O . GLU A 1 56 ? -27.912 19.452 5.175 1 85.89 56 GLU A O 1
ATOM 444 N N . ARG A 1 57 ? -25.662 19.186 5.7 1 78.59 57 ARG A N 1
ATOM 445 C CA . ARG A 1 57 ? -25.957 18.759 7.064 1 78.59 57 ARG A CA 1
ATOM 446 C C . ARG A 1 57 ? -26.036 19.954 8.008 1 78.59 57 ARG A C 1
ATOM 448 O O . ARG A 1 57 ? -25.025 20.607 8.276 1 78.59 57 ARG A O 1
ATOM 455 N N . VAL A 1 58 ? -27.254 20.479 8.332 1 75.32 58 VAL A N 1
ATOM 456 C CA . VAL A 1 58 ? -27.426 21.539 9.32 1 75.32 58 VAL A CA 1
ATOM 457 C C . VAL A 1 58 ? -28.576 21.186 10.261 1 75.32 58 VAL A C 1
ATOM 459 O O . VAL A 1 58 ? -29.582 20.614 9.835 1 75.32 58 VAL A O 1
ATOM 462 N N . ALA A 1 59 ? -28.167 21.317 11.552 1 66.39 59 ALA A N 1
ATOM 463 C CA . ALA A 1 59 ? -29.219 21.111 12.545 1 66.39 59 ALA A CA 1
ATOM 464 C C . ALA A 1 59 ? -30.436 21.981 12.244 1 66.39 59 ALA A C 1
ATOM 466 O O . ALA A 1 59 ? -30.297 23.156 11.899 1 66.39 59 ALA A O 1
ATOM 467 N N . GLN A 1 60 ? -31.585 21.379 12.165 1 68.96 60 GLN A N 1
ATOM 468 C CA . GLN A 1 60 ? -32.826 22.068 11.826 1 68.96 60 GLN A CA 1
ATOM 469 C C . GLN A 1 60 ? -33.312 22.93 12.988 1 68.96 60 GLN A C 1
ATOM 471 O O . GLN A 1 60 ? -34.05 22.456 13.854 1 68.96 60 GLN A O 1
ATOM 476 N N . THR A 1 61 ? -32.612 23.995 13.268 1 66.26 61 THR A N 1
ATOM 477 C CA . THR A 1 61 ? -33.124 24.98 14.215 1 66.26 61 THR A CA 1
ATOM 478 C C . THR A 1 61 ? -33.708 26.183 13.481 1 66.26 61 THR A C 1
ATOM 480 O O . THR A 1 61 ? -33.405 26.408 12.307 1 66.26 61 THR A O 1
ATOM 483 N N . ASP A 1 62 ? -34.656 26.749 13.962 1 67.37 62 ASP A N 1
ATOM 484 C CA . ASP A 1 62 ? -35.355 27.876 13.351 1 67.37 62 ASP A CA 1
ATOM 485 C C . ASP A 1 62 ? -34.368 28.934 12.863 1 67.37 62 ASP A C 1
ATOM 487 O O . ASP A 1 62 ? -34.592 29.571 11.831 1 67.37 62 ASP A O 1
ATOM 491 N N . ASP A 1 63 ? -33.246 29.05 13.494 1 73.62 63 ASP A N 1
ATOM 492 C CA . ASP A 1 63 ? -32.237 30.046 13.146 1 73.62 63 ASP A CA 1
ATOM 493 C C . ASP A 1 63 ? -31.455 29.626 11.904 1 73.62 63 ASP A C 1
ATOM 495 O O . ASP A 1 63 ? -30.904 30.47 11.195 1 73.62 63 ASP A O 1
ATOM 499 N N . ASN A 1 64 ? -31.623 28.333 11.596 1 81.3 64 ASN A N 1
ATOM 500 C CA . ASN A 1 64 ? -30.774 27.845 10.514 1 81.3 64 ASN A CA 1
ATOM 501 C C . ASN A 1 64 ? -31.568 27.638 9.228 1 81.3 64 ASN A C 1
ATOM 503 O O . ASN A 1 64 ? -31.035 27.128 8.24 1 81.3 64 ASN A O 1
ATOM 507 N N . LYS A 1 65 ? -32.835 28.109 9.189 1 84.5 65 LYS A N 1
ATOM 508 C CA . LYS A 1 65 ? -33.677 27.846 8.026 1 84.5 65 LYS A CA 1
ATOM 509 C C . LYS A 1 65 ? -33.138 28.554 6.786 1 84.5 65 LYS A C 1
ATOM 511 O O . LYS A 1 65 ? -33.09 27.968 5.702 1 84.5 65 LYS A O 1
ATOM 516 N N . LYS A 1 66 ? -32.777 29.811 6.975 1 87 66 LYS A N 1
ATOM 517 C CA . LYS A 1 66 ? -32.242 30.568 5.847 1 87 66 LYS A CA 1
ATOM 518 C C . LYS A 1 66 ? -30.959 29.933 5.317 1 87 66 LYS A C 1
ATOM 520 O O . LYS A 1 66 ? -30.746 29.869 4.105 1 87 66 LYS A O 1
ATOM 525 N N . LEU A 1 67 ? -30.219 29.505 6.273 1 88.63 67 LEU A N 1
ATOM 526 C CA . LEU A 1 67 ? -28.957 28.88 5.892 1 88.63 67 LEU A CA 1
ATOM 527 C C . LEU A 1 67 ? -29.202 27.569 5.151 1 88.63 67 LEU A C 1
ATOM 529 O O . LEU A 1 67 ? -28.511 27.263 4.177 1 88.63 67 LEU A O 1
ATOM 533 N N . ILE A 1 68 ? -30.17 26.895 5.528 1 90.95 68 ILE A N 1
ATOM 534 C CA . ILE A 1 68 ? -30.501 25.621 4.898 1 90.95 68 ILE A CA 1
ATOM 535 C C . ILE A 1 68 ? -30.954 25.859 3.46 1 90.95 68 ILE A C 1
ATOM 537 O O . ILE A 1 68 ? -30.547 25.137 2.546 1 90.95 68 ILE A O 1
ATOM 541 N N . GLU A 1 69 ? -31.701 26.869 3.25 1 91 69 GLU A N 1
ATOM 542 C CA . GLU A 1 69 ? -32.2 27.168 1.91 1 91 69 GLU A CA 1
ATOM 543 C C . GLU A 1 69 ? -31.072 27.631 0.992 1 91 69 GLU A C 1
ATOM 545 O O . GLU A 1 69 ? -31.036 27.27 -0.186 1 91 69 GLU A O 1
ATOM 550 N N . LYS A 1 70 ? -30.245 28.446 1.568 1 91.12 70 LYS A N 1
ATOM 551 C CA . LYS A 1 70 ? -29.104 28.904 0.782 1 91.12 70 LYS A CA 1
ATOM 552 C C . LYS A 1 70 ? -28.215 27.734 0.369 1 91.12 70 LYS A C 1
ATOM 554 O O . LYS A 1 70 ? -27.713 27.696 -0.756 1 91.12 70 LYS A O 1
ATOM 559 N N . TRP A 1 71 ? -28.071 26.897 1.3 1 93.32 71 TRP A N 1
ATOM 560 C CA . TRP A 1 71 ? -27.239 25.73 1.028 1 93.32 71 TRP A CA 1
ATOM 561 C C . TRP A 1 71 ? -27.892 24.827 -0.013 1 93.32 71 TRP A C 1
ATOM 563 O O . TRP A 1 71 ? -27.243 24.405 -0.973 1 93.32 71 TRP A O 1
ATOM 573 N N . LYS A 1 72 ? -29.102 24.616 0.055 1 93.89 72 LYS A N 1
ATOM 574 C CA . LYS A 1 72 ? -29.83 23.805 -0.916 1 93.89 72 LYS A CA 1
ATOM 575 C C . LYS A 1 72 ? -29.771 24.428 -2.308 1 93.89 72 LYS A C 1
ATOM 577 O O . LYS A 1 72 ? -29.573 23.725 -3.301 1 93.89 72 LYS A O 1
ATOM 582 N N . SER A 1 73 ? -29.9 25.7 -2.315 1 95.12 73 SER A N 1
ATOM 583 C CA . SER A 1 73 ? -29.851 26.397 -3.596 1 95.12 73 SER A CA 1
ATOM 584 C C . SER A 1 73 ? -28.472 26.278 -4.237 1 95.12 73 SER A C 1
ATOM 586 O O . SER A 1 73 ? -28.359 26.143 -5.457 1 95.12 73 SER A O 1
ATOM 588 N N . ALA A 1 74 ? -27.499 26.399 -3.424 1 95.63 74 ALA A N 1
ATOM 589 C CA . ALA A 1 74 ? -26.14 26.266 -3.943 1 95.63 74 ALA A CA 1
ATOM 590 C C . ALA A 1 74 ? -25.907 24.871 -4.517 1 95.63 74 ALA A C 1
ATOM 592 O O . ALA A 1 74 ? -25.287 24.724 -5.573 1 95.63 74 ALA A O 1
ATOM 593 N N . VAL A 1 75 ? -26.408 23.872 -3.875 1 96.65 75 VAL A N 1
ATOM 594 C CA . VAL A 1 75 ? -26.234 22.503 -4.346 1 96.65 75 VAL A CA 1
ATOM 595 C C . VAL A 1 75 ? -27.06 22.282 -5.612 1 96.65 75 VAL A C 1
ATOM 597 O O . VAL A 1 75 ? -26.636 21.565 -6.521 1 96.65 75 VAL A O 1
ATOM 600 N N . ASP A 1 76 ? -28.188 22.912 -5.707 1 96.45 76 ASP A N 1
ATOM 601 C CA . ASP A 1 76 ? -28.987 22.834 -6.926 1 96.45 76 ASP A CA 1
ATOM 602 C C . ASP A 1 76 ? -28.23 23.419 -8.116 1 96.45 76 ASP A C 1
ATOM 604 O O . ASP A 1 76 ? -28.222 22.835 -9.202 1 96.45 76 ASP A O 1
ATOM 608 N N . LEU A 1 77 ? -27.66 24.524 -7.854 1 96.33 77 LEU A N 1
ATOM 609 C CA . LEU A 1 77 ? -26.878 25.159 -8.908 1 96.33 77 LEU A CA 1
ATOM 610 C C . LEU A 1 77 ? -25.731 24.258 -9.352 1 96.33 77 LEU A C 1
ATOM 612 O O . LEU A 1 77 ? -25.422 24.179 -10.543 1 96.33 77 LEU A O 1
ATOM 616 N N . TRP A 1 78 ? -25.078 23.618 -8.39 1 96.64 78 TRP A N 1
ATOM 617 C CA . TRP A 1 78 ? -23.997 22.676 -8.663 1 96.64 78 TRP A CA 1
ATOM 618 C C . TRP A 1 78 ? -24.484 21.528 -9.541 1 96.64 78 TRP A C 1
ATOM 620 O O . TRP A 1 78 ? -23.881 21.23 -10.575 1 96.64 78 TRP A O 1
ATOM 630 N N . VAL A 1 79 ? -25.605 20.905 -9.253 1 96.7 79 VAL A N 1
ATOM 631 C CA . VAL A 1 79 ? -26.137 19.759 -9.984 1 96.7 79 VAL A CA 1
ATOM 632 C C . VAL A 1 79 ? -26.568 20.193 -11.383 1 96.7 79 VAL A C 1
ATOM 634 O O . VAL A 1 79 ? -26.33 19.481 -12.362 1 96.7 79 VAL A O 1
ATOM 637 N N . ASP A 1 80 ? -27.09 21.329 -11.445 1 96.05 80 ASP A N 1
ATOM 638 C CA . ASP A 1 80 ? -27.522 21.836 -12.743 1 96.05 80 ASP A CA 1
ATOM 639 C C . ASP A 1 80 ? -26.33 22.05 -13.674 1 96.05 80 ASP A C 1
ATOM 641 O O . ASP A 1 80 ? -26.396 21.724 -14.86 1 96.05 80 ASP A O 1
ATOM 645 N N . ARG A 1 81 ? -25.355 22.643 -13.112 1 95.68 81 ARG A N 1
ATOM 646 C CA . ARG A 1 81 ? -24.146 22.859 -13.899 1 95.68 81 ARG A CA 1
ATOM 647 C C . ARG A 1 81 ? -23.559 21.535 -14.376 1 95.68 81 ARG A C 1
ATOM 649 O O . ARG A 1 81 ? -23.12 21.421 -15.522 1 95.68 81 ARG A O 1
ATOM 656 N N . LEU A 1 82 ? -23.547 20.573 -13.53 1 95.94 82 LEU A N 1
ATOM 657 C CA . LEU A 1 82 ? -22.987 19.274 -13.885 1 95.94 82 LEU A CA 1
ATOM 658 C C . LEU A 1 82 ? -23.809 18.609 -14.984 1 95.94 82 LEU A C 1
ATOM 660 O O . LEU A 1 82 ? -23.251 18.025 -15.916 1 95.94 82 LEU A O 1
ATOM 664 N N . LEU A 1 83 ? -25.093 18.714 -14.895 1 95.81 83 LEU A N 1
ATOM 665 C CA . LEU A 1 83 ? -25.95 18.102 -15.904 1 95.81 83 LEU A CA 1
ATOM 666 C C . LEU A 1 83 ? -25.766 18.78 -17.258 1 95.81 83 LEU A C 1
ATOM 668 O O . LEU A 1 83 ? -25.833 18.124 -18.3 1 95.81 83 LEU A O 1
ATOM 672 N N . MET A 1 84 ? -25.46 20.006 -17.161 1 95.06 84 MET A N 1
ATOM 673 C CA . MET A 1 84 ? -25.156 20.73 -18.391 1 95.06 84 MET A CA 1
ATOM 674 C C . MET A 1 84 ? -23.856 20.228 -19.011 1 95.06 84 MET A C 1
ATOM 676 O O . MET A 1 84 ? -23.777 20.034 -20.225 1 95.06 84 MET A O 1
ATOM 680 N N . LEU A 1 85 ? -22.897 20.019 -18.24 1 94.24 85 LEU A N 1
ATOM 681 C CA . LEU A 1 85 ? -21.607 19.538 -18.724 1 94.24 85 LEU A CA 1
ATOM 682 C C . LEU A 1 85 ? -21.724 18.115 -19.26 1 94.24 85 LEU A C 1
ATOM 684 O O . LEU A 1 85 ? -21.099 17.773 -20.266 1 94.24 85 LEU A O 1
ATOM 688 N N . VAL A 1 86 ? -22.484 17.257 -18.64 1 93.91 86 VAL A N 1
ATOM 689 C CA . VAL A 1 86 ? -22.665 15.868 -19.05 1 93.91 86 VAL A CA 1
ATOM 690 C C . VAL A 1 86 ? -23.333 15.817 -20.422 1 93.91 86 VAL A C 1
ATOM 692 O O . VAL A 1 86 ? -23.051 14.923 -21.223 1 93.91 86 VAL A O 1
ATOM 695 N N . SER A 1 87 ? -24.129 16.792 -20.708 1 91.54 87 SER A N 1
ATOM 696 C CA . SER A 1 87 ? -24.864 16.819 -21.969 1 91.54 87 SER A CA 1
ATOM 697 C C . SER A 1 87 ? -24.088 17.573 -23.044 1 91.54 87 SER A C 1
ATOM 699 O O . SER A 1 87 ? -24.585 17.763 -24.156 1 91.54 87 SER A O 1
ATOM 701 N N . SER A 1 88 ? -22.913 17.91 -22.698 1 90.55 88 SER A N 1
ATOM 702 C CA . SER A 1 88 ? -22.118 18.668 -23.658 1 90.55 88 SER A CA 1
ATOM 703 C C . SER A 1 88 ? -21.617 17.775 -24.788 1 90.55 88 SER A C 1
ATOM 705 O O . SER A 1 88 ? -21.374 16.584 -24.584 1 90.55 88 SER A O 1
ATOM 707 N N . ASN A 1 89 ? -21.315 18.352 -25.928 1 86.19 89 ASN A N 1
ATOM 708 C CA . ASN A 1 89 ? -20.821 17.616 -27.086 1 86.19 89 ASN A CA 1
ATOM 709 C C . ASN A 1 89 ? -19.298 17.514 -27.078 1 86.19 89 ASN A C 1
ATOM 711 O O . ASN A 1 89 ? -18.72 16.73 -27.832 1 86.19 89 ASN A O 1
ATOM 715 N N . MET A 1 90 ? -18.746 18.301 -26.251 1 88.93 90 MET A N 1
ATOM 716 C CA . MET A 1 90 ? -17.293 18.223 -26.13 1 88.93 90 MET A CA 1
ATOM 717 C C . MET A 1 90 ? -16.885 17.111 -25.169 1 88.93 90 MET A C 1
ATOM 719 O O . MET A 1 90 ? -17.264 17.128 -23.996 1 88.93 90 MET A O 1
ATOM 723 N N . PRO A 1 91 ? -16.099 16.227 -25.557 1 88.31 91 PRO A N 1
ATOM 724 C CA . PRO A 1 91 ? -15.769 15.06 -24.735 1 88.31 91 PRO A CA 1
ATOM 725 C C . PRO A 1 91 ? -15.071 15.435 -23.43 1 88.31 91 PRO A C 1
ATOM 727 O O . PRO A 1 91 ? -15.292 14.792 -22.401 1 88.31 91 PRO A O 1
ATOM 730 N N . ASP A 1 92 ? -14.227 16.475 -23.437 1 88.35 92 ASP A N 1
ATOM 731 C CA . ASP A 1 92 ? -13.51 16.87 -22.228 1 88.35 92 ASP A CA 1
ATOM 732 C C . ASP A 1 92 ? -14.471 17.416 -21.174 1 88.35 92 ASP A C 1
ATOM 734 O O . ASP A 1 92 ? -14.3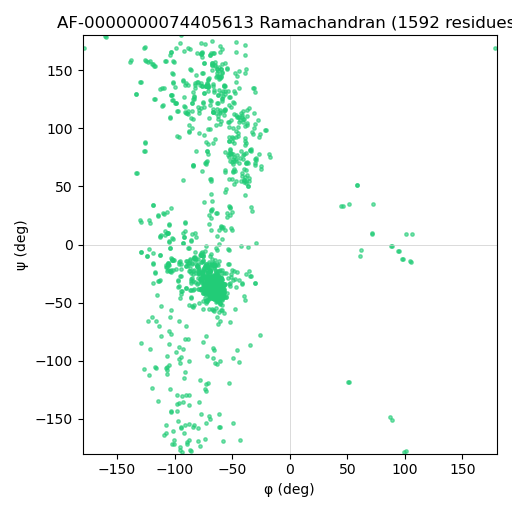34 17.114 -19.986 1 88.35 92 ASP A O 1
ATOM 738 N N . LYS A 1 93 ? -15.404 18.168 -21.59 1 91.42 93 LYS A N 1
ATOM 739 C CA . LYS A 1 93 ? -16.389 18.725 -20.668 1 91.42 93 LYS A CA 1
ATOM 740 C C . LYS A 1 93 ? -17.334 17.643 -20.152 1 91.42 93 LYS A C 1
ATOM 742 O O . LYS A 1 93 ? -17.683 17.628 -18.97 1 91.42 93 LYS A O 1
ATOM 747 N N . CYS A 1 94 ? -17.645 16.826 -21.096 1 91.93 94 CYS A N 1
ATOM 748 C CA . CYS A 1 94 ? -18.513 15.72 -20.709 1 91.93 94 CYS A CA 1
ATOM 749 C C . CYS A 1 94 ? -17.838 14.836 -19.668 1 91.93 94 CYS A C 1
ATOM 751 O O . CYS A 1 94 ? -18.46 14.453 -18.675 1 91.93 94 CYS A O 1
ATOM 753 N N . TRP A 1 95 ? -16.623 14.624 -19.916 1 92.4 95 TRP A N 1
ATOM 754 C CA . TRP A 1 95 ? -15.831 13.816 -18.993 1 92.4 95 TRP A CA 1
ATOM 755 C C . TRP A 1 95 ? -15.779 14.461 -17.612 1 92.4 95 TRP A C 1
ATOM 757 O O . TRP A 1 95 ? -15.977 13.788 -16.598 1 92.4 95 TRP A O 1
ATOM 767 N N . ALA A 1 96 ? -15.54 15.731 -17.503 1 92.81 96 ALA A N 1
ATOM 768 C CA . ALA A 1 96 ? -15.473 16.455 -16.237 1 92.81 96 ALA A CA 1
ATOM 769 C C . ALA A 1 96 ? -16.813 16.412 -15.508 1 92.81 96 ALA A C 1
ATOM 771 O O . ALA A 1 96 ? -16.859 16.21 -14.292 1 92.81 96 ALA A O 1
ATOM 772 N N . GLY A 1 97 ? -17.83 16.574 -16.285 1 94.04 97 GLY A N 1
ATOM 773 C CA . GLY A 1 97 ? -19.159 16.516 -15.7 1 94.04 97 GLY A CA 1
ATOM 774 C C . GLY A 1 97 ? -19.492 15.159 -15.109 1 94.04 97 GLY A C 1
ATOM 775 O O . GLY A 1 97 ? -20.048 15.073 -14.012 1 94.04 97 GLY A O 1
ATOM 776 N N . ILE A 1 98 ? -19.124 14.132 -15.767 1 95 98 ILE A N 1
ATOM 777 C CA . ILE A 1 98 ? -19.401 12.771 -15.32 1 95 98 ILE A CA 1
ATOM 778 C C . ILE A 1 98 ? -18.594 12.468 -14.059 1 95 98 ILE A C 1
ATOM 780 O O . ILE A 1 98 ? -19.125 11.914 -13.094 1 95 98 ILE A O 1
ATOM 784 N N . CYS A 1 99 ? -17.364 12.867 -14.074 1 93.95 99 CYS A N 1
ATOM 785 C CA . CYS A 1 99 ? -16.504 12.617 -12.923 1 93.95 99 CYS A CA 1
ATOM 786 C C . CYS A 1 99 ? -17.008 13.362 -11.693 1 93.95 99 CYS A C 1
ATOM 788 O O . CYS A 1 99 ? -17.056 12.8 -10.598 1 93.95 99 CYS A O 1
ATOM 790 N N . LEU A 1 100 ? -17.389 14.558 -11.86 1 95.32 100 LEU A N 1
ATOM 791 C CA . LEU A 1 100 ? -17.874 15.355 -10.738 1 95.32 100 LEU A CA 1
ATOM 792 C C . LEU A 1 100 ? -19.224 14.84 -10.249 1 95.32 100 LEU A C 1
ATOM 794 O O . LEU A 1 100 ? -19.545 14.958 -9.064 1 95.32 100 LEU A O 1
ATOM 798 N N . LEU A 1 101 ? -19.953 14.324 -11.2 1 96.2 101 LEU A N 1
ATOM 799 C CA . LEU A 1 101 ? -21.205 13.7 -10.786 1 96.2 101 LEU A CA 1
ATOM 800 C C . LEU A 1 101 ? -20.941 12.49 -9.895 1 96.2 101 LEU A C 1
ATOM 802 O O . LEU A 1 101 ? -21.674 12.251 -8.932 1 96.2 101 LEU A O 1
ATOM 806 N N . GLY A 1 102 ? -19.904 11.713 -10.223 1 95.2 102 GLY A N 1
ATOM 807 C CA . GLY A 1 102 ? -19.498 10.61 -9.367 1 95.2 102 GLY A CA 1
ATOM 808 C C . GLY A 1 102 ? -19.151 11.045 -7.956 1 95.2 102 GLY A C 1
ATOM 809 O O . GLY A 1 102 ? -19.556 10.403 -6.985 1 95.2 102 GLY A O 1
ATOM 810 N N . VAL A 1 103 ? -18.504 12.153 -7.863 1 94.84 103 VAL A N 1
ATOM 811 C CA . VAL A 1 103 ? -18.15 12.712 -6.563 1 94.84 103 VAL A CA 1
ATOM 812 C C . VAL A 1 103 ? -19.415 13.152 -5.828 1 94.84 103 VAL A C 1
ATOM 814 O O . VAL A 1 103 ? -19.519 12.992 -4.61 1 94.84 103 VAL A O 1
ATOM 817 N N . THR A 1 104 ? -20.382 13.652 -6.55 1 96.74 104 THR A N 1
ATOM 818 C CA . THR A 1 104 ? -21.635 14.127 -5.976 1 96.74 104 THR A CA 1
ATOM 819 C C . THR A 1 104 ? -22.431 12.969 -5.38 1 96.74 104 THR A C 1
ATOM 821 O O . THR A 1 104 ? -23.052 13.113 -4.325 1 96.74 104 THR A O 1
ATOM 824 N N . PHE A 1 105 ? -22.398 11.805 -5.981 1 95.63 105 PHE A N 1
ATOM 825 C CA . PHE A 1 105 ? -23.087 10.636 -5.447 1 95.63 105 PHE A CA 1
ATOM 826 C C . PHE A 1 105 ? -22.586 10.304 -4.047 1 95.63 105 PHE A C 1
ATOM 828 O O . PHE A 1 105 ? -23.375 9.957 -3.165 1 95.63 105 PHE A O 1
ATOM 835 N N . GLU A 1 106 ? -21.307 10.396 -3.919 1 91.78 106 GLU A N 1
ATOM 836 C CA . GLU A 1 106 ? -20.659 9.969 -2.683 1 91.78 106 GLU A CA 1
ATOM 837 C C . GLU A 1 106 ? -20.847 11.001 -1.575 1 91.78 106 GLU A C 1
ATOM 839 O O . GLU A 1 106 ? -21.015 10.642 -0.407 1 91.78 106 GLU A O 1
ATOM 844 N N . GLU A 1 107 ? -20.916 12.308 -1.978 1 93.04 107 GLU A N 1
ATOM 845 C CA . GLU A 1 107 ? -20.776 13.352 -0.967 1 93.04 107 GLU A CA 1
ATOM 846 C C . GLU A 1 107 ? -22.118 14.013 -0.667 1 93.04 107 GLU A C 1
ATOM 848 O O . GLU A 1 107 ? -22.273 14.678 0.36 1 93.04 107 GLU A O 1
ATOM 853 N N . CYS A 1 108 ? -23.096 13.856 -1.503 1 94.71 108 CYS A N 1
ATOM 854 C CA . CYS A 1 108 ? -24.359 14.554 -1.288 1 94.71 108 CYS A CA 1
ATOM 855 C C . CYS A 1 108 ? -25.172 13.885 -0.186 1 94.71 108 CYS A C 1
ATOM 857 O O . CYS A 1 108 ? -24.871 12.76 0.218 1 94.71 108 CYS A O 1
ATOM 859 N N . SER A 1 109 ? -26.147 14.568 0.305 1 92.36 109 SER A N 1
ATOM 860 C CA . SER A 1 109 ? -27.014 14.039 1.354 1 92.36 109 SER A CA 1
ATOM 861 C C . SER A 1 109 ? -27.871 12.89 0.835 1 92.36 109 SER A C 1
ATOM 863 O O . SER A 1 109 ? -28.082 12.762 -0.373 1 92.36 109 SER A O 1
ATOM 865 N N . SER A 1 110 ? -28.332 12.012 1.676 1 91.91 110 SER A N 1
ATOM 866 C CA . SER A 1 110 ? -29.157 10.87 1.296 1 91.91 110 SER A CA 1
ATOM 867 C C . SER A 1 110 ? -30.49 11.322 0.708 1 91.91 110 SER A C 1
ATOM 869 O O . SER A 1 110 ? -31.003 10.704 -0.227 1 91.91 110 SER A O 1
ATOM 871 N N . GLU A 1 111 ? -31.029 12.447 1.163 1 90.73 111 GLU A N 1
ATOM 872 C CA . GLU A 1 111 ? -32.303 12.963 0.671 1 90.73 111 GLU A CA 1
ATOM 873 C C . GLU A 1 111 ? -32.182 13.444 -0.773 1 90.73 111 GLU A C 1
ATOM 875 O O . GLU A 1 111 ? -33.035 13.138 -1.608 1 90.73 111 GLU A O 1
ATOM 880 N N . ARG A 1 112 ? -31.11 14.152 -0.974 1 93.39 112 ARG A N 1
ATOM 881 C CA . ARG A 1 112 ? -30.894 14.642 -2.331 1 93.39 112 ARG A CA 1
ATOM 882 C C . ARG A 1 112 ? -30.638 13.489 -3.295 1 93.39 112 ARG A C 1
ATOM 884 O O . ARG A 1 112 ? -31.14 13.491 -4.422 1 93.39 112 ARG A O 1
ATOM 891 N N . PHE A 1 113 ? -29.897 12.573 -2.872 1 95.69 113 PHE A N 1
ATOM 892 C CA . PHE A 1 113 ? -29.587 11.42 -3.709 1 95.69 113 PHE A CA 1
ATOM 893 C C . PHE A 1 113 ? -30.861 10.685 -4.111 1 95.69 113 PHE A C 1
ATOM 895 O O . PHE A 1 113 ? -31.059 10.373 -5.287 1 95.69 113 PHE A O 1
ATOM 902 N N . LEU A 1 114 ? -31.776 10.472 -3.18 1 94.87 114 LEU A N 1
ATOM 903 C CA . LEU A 1 114 ? -32.995 9.71 -3.426 1 94.87 114 LEU A CA 1
ATOM 904 C C . LEU A 1 114 ? -33.957 10.494 -4.313 1 94.87 114 LEU A C 1
ATOM 906 O O . LEU A 1 114 ? -34.727 9.904 -5.074 1 94.87 114 LEU A O 1
ATOM 910 N N . ALA A 1 115 ? -33.767 11.799 -4.27 1 93.57 115 ALA A N 1
ATOM 911 C CA . ALA A 1 115 ? -34.652 12.635 -5.078 1 93.57 115 ALA A CA 1
ATOM 912 C C . ALA A 1 115 ? -34.156 12.725 -6.518 1 93.57 115 ALA A C 1
ATOM 914 O O . ALA A 1 115 ? -34.946 12.941 -7.441 1 93.57 115 ALA A O 1
ATOM 915 N N . SER A 1 116 ? -32.853 12.473 -6.717 1 95.45 116 SER A N 1
ATOM 916 C CA . SER A 1 116 ? -32.312 12.849 -8.019 1 95.45 116 SER A CA 1
ATOM 917 C C . SER A 1 116 ? -31.664 11.657 -8.714 1 95.45 116 SER A C 1
ATOM 919 O O . SER A 1 116 ? -31.302 11.738 -9.89 1 95.45 116 SER A O 1
ATOM 921 N N . TYR A 1 117 ? -31.445 10.507 -8.136 1 96.17 117 TYR A N 1
ATOM 922 C CA . TYR A 1 117 ? -30.611 9.433 -8.665 1 96.17 117 TYR A CA 1
ATOM 923 C C . TYR A 1 117 ? -31.161 8.919 -9.99 1 96.17 117 TYR A C 1
ATOM 925 O O . TYR A 1 117 ? -30.397 8.531 -10.878 1 96.17 117 TYR A O 1
ATOM 933 N N . SER A 1 118 ? -32.469 8.93 -10.221 1 95.19 118 SER A N 1
ATOM 934 C CA . SER A 1 118 ? -33.067 8.383 -11.435 1 95.19 118 SER A CA 1
ATOM 935 C C . SER A 1 118 ? -32.743 9.247 -12.649 1 95.19 118 SER A C 1
ATOM 937 O O . SER A 1 118 ? -32.41 8.727 -13.716 1 95.19 118 SER A O 1
ATOM 939 N N . VAL A 1 119 ? -32.804 10.514 -12.442 1 95.66 119 VAL A N 1
ATOM 940 C CA . VAL A 1 119 ? -32.494 11.442 -13.525 1 95.66 119 VAL A CA 1
ATOM 941 C C . VAL A 1 119 ? -31.015 11.334 -13.89 1 95.66 119 VAL A C 1
ATOM 943 O O . VAL A 1 119 ? -30.661 11.308 -15.071 1 95.66 119 VAL A O 1
ATOM 946 N N . TRP A 1 120 ? -30.225 11.327 -12.848 1 96.95 120 TRP A N 1
ATOM 947 C CA . TRP A 1 120 ? -28.789 11.2 -13.075 1 96.95 120 TRP A CA 1
ATOM 948 C C . TRP A 1 120 ? -28.469 9.915 -13.831 1 96.95 120 TRP A C 1
ATOM 950 O O . TRP A 1 120 ? -27.658 9.919 -14.76 1 96.95 120 TRP A O 1
ATOM 960 N N . PHE A 1 121 ? -29.092 8.782 -13.456 1 96.53 121 PHE A N 1
ATOM 961 C CA . PHE A 1 121 ? -28.874 7.489 -14.093 1 96.53 121 PHE A CA 1
ATOM 962 C C . PHE A 1 121 ? -29.232 7.548 -15.573 1 96.53 121 PHE A C 1
ATOM 964 O O . PHE A 1 121 ? -28.474 7.072 -16.42 1 96.53 121 PHE A O 1
ATOM 971 N N . GLN A 1 122 ? -30.289 8.203 -15.889 1 94.8 122 GLN A N 1
ATOM 972 C CA . GLN A 1 122 ? -30.755 8.264 -17.27 1 94.8 122 GLN A CA 1
ATOM 973 C C . GLN A 1 122 ? -29.804 9.085 -18.136 1 94.8 122 GLN A C 1
ATOM 975 O O . GLN A 1 122 ? -29.544 8.732 -19.288 1 94.8 122 GLN A O 1
ATOM 980 N N . LYS A 1 123 ? -29.351 10.069 -17.581 1 93.41 123 LYS A N 1
ATOM 981 C CA . LYS A 1 123 ? -28.409 10.909 -18.314 1 93.41 123 LYS A CA 1
ATOM 982 C C . LYS A 1 123 ? -27.116 10.155 -18.613 1 93.41 123 LYS A C 1
ATOM 984 O O . LYS A 1 123 ? -26.555 10.282 -19.703 1 93.41 123 LYS A O 1
ATOM 989 N N . LEU A 1 124 ? -26.642 9.375 -17.699 1 94.67 124 LEU A N 1
ATOM 990 C CA . LEU A 1 124 ? -25.415 8.607 -17.879 1 94.67 124 LEU A CA 1
ATOM 991 C C . LEU A 1 124 ? -25.636 7.449 -18.846 1 94.67 124 LEU A C 1
ATOM 993 O O . LEU A 1 124 ? -24.769 7.149 -19.671 1 94.67 124 LEU A O 1
ATOM 997 N N . LEU A 1 125 ? -26.798 6.813 -18.744 1 93.31 125 LEU A N 1
ATOM 998 C CA . LEU A 1 125 ? -27.122 5.659 -19.576 1 93.31 125 LEU A CA 1
ATOM 999 C C . LEU A 1 125 ? -27.086 6.029 -21.055 1 93.31 125 LEU A C 1
ATOM 1001 O O . LEU A 1 125 ? -26.684 5.218 -21.893 1 93.31 125 LEU A O 1
ATOM 1005 N N . SER A 1 126 ? -27.346 7.218 -21.353 1 90.83 126 SER A N 1
ATOM 1006 C CA . SER A 1 126 ? -27.406 7.663 -22.741 1 90.83 126 SER A CA 1
ATOM 1007 C C . SER A 1 126 ? -26.024 7.657 -23.385 1 90.83 126 SER A C 1
ATOM 1009 O O . SER A 1 126 ? -25.901 7.529 -24.605 1 90.83 126 SER A O 1
ATOM 1011 N N . HIS A 1 127 ? -25.015 7.737 -22.575 1 90.26 127 HIS A N 1
ATOM 1012 C CA . HIS A 1 127 ? -23.656 7.771 -23.103 1 90.26 127 HIS A CA 1
ATOM 1013 C C . HIS A 1 127 ? -23.127 6.362 -23.354 1 90.26 127 HIS A C 1
ATOM 1015 O O . HIS A 1 127 ? -22.085 6.19 -23.991 1 90.26 127 HIS A O 1
ATOM 1021 N N . LEU A 1 128 ? -23.751 5.335 -22.809 1 88.65 128 LEU A N 1
ATOM 1022 C CA . LEU A 1 128 ? -23.315 3.958 -23.014 1 88.65 128 LEU A CA 1
ATOM 1023 C C . LEU A 1 128 ? -23.957 3.366 -24.264 1 88.65 128 LEU A C 1
ATOM 1025 O O . LEU A 1 128 ? -23.499 2.342 -24.777 1 88.65 128 LEU A O 1
ATOM 1029 N N . GLN A 1 129 ? -24.983 4.038 -24.645 1 77.78 129 GLN A N 1
ATOM 1030 C CA . GLN A 1 129 ? -25.685 3.579 -25.838 1 77.78 129 GLN A CA 1
ATOM 1031 C C . GLN A 1 129 ? -25.119 4.233 -27.095 1 77.78 129 GLN A C 1
ATOM 1033 O O . GLN A 1 129 ? -24.579 5.339 -27.036 1 77.78 129 GLN A O 1
ATOM 1038 N N . PRO A 1 130 ? -24.986 3.355 -28.243 1 63.72 130 PRO A N 1
ATOM 1039 C CA . PRO A 1 130 ? -24.465 3.887 -29.505 1 63.72 130 PRO A CA 1
ATOM 1040 C C . PRO A 1 130 ? -25.1 5.222 -29.889 1 63.72 130 PRO A C 1
ATOM 1042 O O . PRO A 1 130 ? -26.241 5.499 -29.511 1 63.72 130 PRO A O 1
ATOM 1045 N N . PRO A 1 131 ? -23.987 6.037 -30.57 1 59.89 131 PRO A N 1
ATOM 1046 C CA . PRO A 1 131 ? -22.678 6.209 -31.205 1 59.89 131 PRO A CA 1
ATOM 1047 C C . PRO A 1 131 ? -21.651 6.847 -30.273 1 59.89 131 PRO A C 1
ATOM 1049 O O . PRO A 1 131 ? -20.711 7.498 -30.738 1 59.89 131 PRO A O 1
ATOM 1052 N N . ALA A 1 132 ? -21.718 6.649 -29.093 1 57.92 132 ALA A N 1
ATOM 1053 C CA . ALA A 1 132 ? -20.884 7.411 -28.167 1 57.92 132 ALA A CA 1
ATOM 1054 C C . ALA A 1 132 ? -19.418 7.368 -28.589 1 57.92 132 ALA A C 1
ATOM 1056 O O . ALA A 1 132 ? -18.877 6.296 -28.869 1 57.92 132 ALA A O 1
ATOM 1057 N N . GLU A 1 133 ? -19 8.469 -29.071 1 63.43 133 GLU A N 1
ATOM 1058 C CA . GLU A 1 133 ? -17.773 8.699 -29.829 1 63.43 133 GLU A CA 1
ATOM 1059 C C . GLU A 1 133 ? -16.538 8.42 -28.977 1 63.43 133 GLU A C 1
ATOM 1061 O O . GLU A 1 133 ? -15.609 7.745 -29.425 1 63.43 133 GLU A O 1
ATOM 1066 N N . SER A 1 134 ? -16.394 8.979 -27.682 1 80.92 134 SER A N 1
ATOM 1067 C CA . SER A 1 134 ? -15.04 8.966 -27.139 1 80.92 134 SER A CA 1
ATOM 1068 C C . SER A 1 134 ? -14.872 7.867 -26.096 1 80.92 134 SER A C 1
ATOM 1070 O O . SER A 1 134 ? -15.749 7.665 -25.253 1 80.92 134 SER A O 1
ATOM 1072 N N . HIS A 1 135 ? -13.938 7.035 -26.131 1 82.67 135 HIS A N 1
ATOM 1073 C CA . HIS A 1 135 ? -13.641 5.879 -25.292 1 82.67 135 HIS A CA 1
ATOM 1074 C C . HIS A 1 135 ? -13.483 6.286 -23.831 1 82.67 135 HIS A C 1
ATOM 1076 O O . HIS A 1 135 ? -14 5.613 -22.936 1 82.67 135 HIS A O 1
ATOM 1082 N N . PHE A 1 136 ? -12.89 7.424 -23.588 1 85.04 136 PHE A N 1
ATOM 1083 C CA . PHE A 1 136 ? -12.635 7.791 -22.2 1 85.04 136 PHE A CA 1
ATOM 1084 C C . PHE A 1 136 ? -13.918 8.247 -21.516 1 85.04 136 PHE A C 1
ATOM 1086 O O . PHE A 1 136 ? -14.059 8.115 -20.299 1 85.04 136 PHE A O 1
ATOM 1093 N N . VAL A 1 137 ? -14.927 8.709 -22.34 1 89.96 137 VAL A N 1
ATOM 1094 C CA . VAL A 1 137 ? -16.218 9.105 -21.788 1 89.96 137 VAL A CA 1
ATOM 1095 C C . VAL A 1 137 ? -17.006 7.864 -21.372 1 89.96 137 VAL A C 1
ATOM 1097 O O . VAL A 1 137 ? -17.621 7.841 -20.304 1 89.96 137 VAL A O 1
ATOM 1100 N N . LYS A 1 138 ? -16.908 6.842 -22.135 1 90.04 138 LYS A N 1
ATOM 1101 C CA . LYS A 1 138 ? -17.622 5.605 -21.829 1 90.04 138 LYS A CA 1
ATOM 1102 C C . LYS A 1 138 ? -17.092 4.967 -20.548 1 90.04 138 LYS A C 1
ATOM 1104 O O . LYS A 1 138 ? -17.869 4.501 -19.712 1 90.04 138 LYS A O 1
ATOM 1109 N N . VAL A 1 139 ? -15.804 4.976 -20.414 1 90.72 139 VAL A N 1
ATOM 1110 C CA . VAL A 1 139 ? -15.186 4.388 -19.23 1 90.72 139 VAL A CA 1
ATOM 1111 C C . VAL A 1 139 ? -15.605 5.169 -17.986 1 90.72 139 VAL A C 1
ATOM 1113 O O . VAL A 1 139 ? -15.961 4.577 -16.964 1 90.72 139 VAL A O 1
ATOM 1116 N N . SER A 1 140 ? -15.564 6.498 -18.098 1 92.24 140 SER A N 1
ATOM 1117 C CA . SER A 1 140 ? -15.955 7.333 -16.968 1 92.24 140 SER A CA 1
ATOM 1118 C C . SER A 1 140 ? -17.424 7.131 -16.612 1 92.24 140 SER A C 1
ATOM 1120 O O . SER A 1 140 ? -17.796 7.176 -15.438 1 92.24 140 SER A O 1
ATOM 1122 N N . CYS A 1 141 ? -18.195 6.912 -17.575 1 93.35 141 CYS A N 1
ATOM 1123 C CA . CYS A 1 141 ? -19.613 6.662 -17.344 1 93.35 141 CYS A CA 1
ATOM 1124 C C . CYS A 1 141 ? -19.821 5.356 -16.588 1 93.35 141 CYS A C 1
ATOM 1126 O O . CYS A 1 141 ? -20.6 5.303 -15.635 1 93.35 141 CYS A O 1
ATOM 1128 N N . CYS A 1 142 ? -19.121 4.372 -16.951 1 94.25 142 CYS A N 1
ATOM 1129 C CA . CYS A 1 142 ? -19.217 3.086 -16.27 1 94.25 142 CYS A CA 1
ATOM 1130 C C . CYS A 1 142 ? -18.82 3.213 -14.804 1 94.25 142 CYS A C 1
ATOM 1132 O O . CYS A 1 142 ? -19.504 2.688 -13.923 1 94.25 142 CYS A O 1
ATOM 1134 N N . VAL A 1 143 ? -17.77 3.935 -14.581 1 94.28 143 VAL A N 1
ATOM 1135 C CA . VAL A 1 143 ? -17.274 4.101 -13.219 1 94.28 143 VAL A CA 1
ATOM 1136 C C . VAL A 1 143 ? -18.283 4.896 -12.394 1 94.28 143 VAL A C 1
ATOM 1138 O O . VAL A 1 143 ? -18.591 4.53 -11.257 1 94.28 143 VAL A O 1
ATOM 1141 N N . SER A 1 144 ? -18.805 5.909 -12.973 1 95.74 144 SER A N 1
ATOM 1142 C CA . SER A 1 144 ? -19.757 6.752 -12.257 1 95.74 144 SER A CA 1
ATOM 1143 C C . SER A 1 144 ? -21.059 6.007 -11.983 1 95.74 144 SER A C 1
ATOM 1145 O O . SER A 1 144 ? -21.645 6.146 -10.908 1 95.74 144 SER A O 1
ATOM 1147 N N . ILE A 1 145 ? -21.522 5.23 -12.901 1 96.31 145 ILE A N 1
ATOM 1148 C CA . ILE A 1 145 ? -22.736 4.448 -12.693 1 96.31 145 ILE A CA 1
ATOM 1149 C C . ILE A 1 145 ? -22.497 3.405 -11.604 1 96.31 145 ILE A C 1
ATOM 1151 O O . ILE A 1 145 ? -23.389 3.123 -10.799 1 96.31 145 ILE A O 1
ATOM 1155 N N . SER A 1 146 ? -21.286 2.809 -11.613 1 95.76 146 SER A N 1
ATOM 1156 C CA . SER A 1 146 ? -20.935 1.869 -10.554 1 95.76 146 SER A CA 1
ATOM 1157 C C . SER A 1 146 ? -21.044 2.519 -9.179 1 95.76 146 SER A C 1
ATOM 1159 O O . SER A 1 146 ? -21.57 1.915 -8.241 1 95.76 146 SER A O 1
ATOM 1161 N N . ASP A 1 147 ? -20.6 3.717 -9.133 1 95.42 147 ASP A N 1
ATOM 1162 C CA . ASP A 1 147 ? -20.693 4.447 -7.872 1 95.42 147 ASP A CA 1
ATOM 1163 C C . ASP A 1 147 ? -22.149 4.707 -7.495 1 95.42 147 ASP A C 1
ATOM 1165 O O . ASP A 1 147 ? -22.52 4.604 -6.324 1 95.42 147 ASP A O 1
ATOM 1169 N N . LEU A 1 148 ? -22.91 5.062 -8.441 1 96.87 148 LEU A N 1
ATOM 1170 C CA . LEU A 1 148 ? -24.326 5.334 -8.219 1 96.87 148 LEU A CA 1
ATOM 1171 C C . LEU A 1 148 ? -25.043 4.092 -7.699 1 96.87 148 LEU A C 1
ATOM 1173 O O . LEU A 1 148 ? -25.769 4.159 -6.705 1 96.87 148 LEU A O 1
ATOM 1177 N N . LEU A 1 149 ? -24.765 2.979 -8.296 1 96.27 149 LEU A N 1
ATOM 1178 C CA . LEU A 1 149 ? -25.418 1.736 -7.901 1 96.27 149 LEU A CA 1
ATOM 1179 C C . LEU A 1 149 ? -24.942 1.285 -6.525 1 96.27 149 LEU A C 1
ATOM 1181 O O . LEU A 1 149 ? -25.724 0.742 -5.74 1 96.27 149 LEU A O 1
ATOM 1185 N N . THR A 1 150 ? -23.684 1.465 -6.263 1 94.15 150 THR A N 1
ATOM 1186 C CA . THR A 1 150 ? -23.146 1.109 -4.955 1 94.15 150 THR A CA 1
ATOM 1187 C C . THR A 1 150 ? -23.851 1.89 -3.849 1 94.15 150 THR A C 1
ATOM 1189 O O . THR A 1 150 ? -24.24 1.317 -2.829 1 94.15 150 THR A O 1
ATOM 1192 N N . ARG A 1 151 ? -24.045 3.169 -4.063 1 94.49 151 ARG A N 1
ATOM 1193 C CA . ARG A 1 151 ? -24.732 3.976 -3.059 1 94.49 151 ARG A CA 1
ATOM 1194 C C . ARG A 1 151 ? -26.207 3.598 -2.969 1 94.49 151 ARG A C 1
ATOM 1196 O O . ARG A 1 151 ? -26.771 3.537 -1.874 1 94.49 151 ARG A O 1
ATOM 1203 N N . LEU A 1 152 ? -26.803 3.374 -4.073 1 95.11 152 LEU A N 1
ATOM 1204 C CA . LEU A 1 152 ? -28.217 3.02 -4.119 1 95.11 152 LEU A CA 1
ATOM 1205 C C . LEU A 1 152 ? -28.481 1.733 -3.344 1 95.11 152 LEU A C 1
ATOM 1207 O O . LEU A 1 152 ? -29.538 1.58 -2.729 1 95.11 152 LEU A O 1
ATOM 1211 N N . SER A 1 153 ? -27.569 0.793 -3.298 1 92.82 153 SER A N 1
ATOM 1212 C CA . SER A 1 153 ? -27.707 -0.485 -2.607 1 92.82 153 SER A CA 1
ATOM 1213 C C . SER A 1 153 ? -27.759 -0.292 -1.095 1 92.82 153 SER A C 1
ATOM 1215 O O . SER A 1 153 ? -28.251 -1.16 -0.37 1 92.82 153 SER A O 1
ATOM 1217 N N . GLY A 1 154 ? -27.32 0.888 -0.684 1 89.86 154 GLY A N 1
ATOM 1218 C CA . GLY A 1 154 ? -27.318 1.163 0.743 1 89.86 154 GLY A CA 1
ATOM 1219 C C . GLY A 1 154 ? -28.689 1.525 1.283 1 89.86 154 GLY A C 1
ATOM 1220 O O . GLY A 1 154 ? -28.902 1.532 2.497 1 89.86 154 GLY A O 1
ATOM 1221 N N . PHE A 1 155 ? -29.629 1.723 0.378 1 92.11 155 PHE A N 1
ATOM 1222 C CA . PHE A 1 155 ? -30.981 2.08 0.792 1 92.11 155 PHE A CA 1
ATOM 1223 C C . PHE A 1 155 ? -31.918 0.885 0.666 1 92.11 155 PHE A C 1
ATOM 1225 O O . PHE A 1 155 ? -32.237 0.454 -0.444 1 92.11 155 PHE A O 1
ATOM 1232 N N . PRO A 1 156 ? -32.329 0.323 1.769 1 88.63 156 PRO A N 1
ATOM 1233 C CA . PRO A 1 156 ? -33.149 -0.891 1.742 1 88.63 156 PRO A CA 1
ATOM 1234 C C . PRO A 1 156 ? -34.441 -0.713 0.948 1 88.63 156 PRO A C 1
ATOM 1236 O O . PRO A 1 156 ? -34.921 -1.662 0.322 1 88.63 156 PRO A O 1
ATOM 1239 N N . ASN A 1 157 ? -34.959 0.513 0.798 1 89.08 157 ASN A N 1
ATOM 1240 C CA . ASN A 1 157 ? -36.238 0.747 0.137 1 89.08 157 ASN A CA 1
ATOM 1241 C C . ASN A 1 157 ? -36.068 0.911 -1.371 1 89.08 157 ASN A C 1
ATOM 1243 O O . ASN A 1 157 ? -37.054 0.994 -2.106 1 89.08 157 ASN A O 1
ATOM 1247 N N . MET A 1 158 ? -34.893 0.89 -1.816 1 90.73 158 MET A N 1
ATOM 1248 C CA . MET A 1 158 ? -34.673 1.171 -3.232 1 90.73 158 MET A CA 1
ATOM 1249 C C . MET A 1 158 ? -34.143 -0.062 -3.956 1 90.73 158 MET A C 1
ATOM 1251 O O . MET A 1 158 ? -33.53 0.052 -5.019 1 90.73 158 MET A O 1
ATOM 1255 N N . LYS A 1 159 ? -34.401 -1.152 -3.472 1 88.88 159 LYS A N 1
ATOM 1256 C CA . LYS A 1 159 ? -33.88 -2.382 -4.061 1 88.88 159 LYS A CA 1
ATOM 1257 C C . LYS A 1 159 ? -34.548 -2.676 -5.401 1 88.88 159 LYS A C 1
ATOM 1259 O O . LYS A 1 159 ? -33.891 -3.124 -6.343 1 88.88 159 LYS A O 1
ATOM 1264 N N . LYS A 1 160 ? -35.772 -2.37 -5.488 1 91.67 160 LYS A N 1
ATOM 1265 C CA . LYS A 1 160 ? -36.508 -2.631 -6.722 1 91.67 160 LYS A CA 1
ATOM 1266 C C . LYS A 1 160 ? -36.047 -1.703 -7.843 1 91.67 160 LYS A C 1
ATOM 1268 O O . LYS A 1 160 ? -35.811 -2.149 -8.968 1 91.67 160 LYS A O 1
ATOM 1273 N N . ASP A 1 161 ? -35.943 -0.475 -7.504 1 92.31 161 ASP A N 1
ATOM 1274 C CA . ASP A 1 161 ? -35.471 0.496 -8.487 1 92.31 161 ASP A CA 1
ATOM 1275 C C . ASP A 1 161 ? -34.045 0.177 -8.932 1 92.31 161 ASP A C 1
ATOM 1277 O O . ASP A 1 161 ? -33.721 0.281 -10.117 1 92.31 161 ASP A O 1
ATOM 1281 N N . GLY A 1 162 ? -33.306 -0.182 -7.967 1 93.97 162 GLY A N 1
ATOM 1282 C CA . GLY A 1 162 ? -31.935 -0.544 -8.288 1 93.97 162 GLY A CA 1
ATOM 1283 C C . GLY A 1 162 ? -31.836 -1.723 -9.237 1 93.97 162 GLY A C 1
ATOM 1284 O O . GLY A 1 162 ? -31.039 -1.703 -10.178 1 93.97 162 GLY A O 1
ATOM 1285 N N . THR A 1 163 ? -32.661 -2.678 -9.047 1 94.92 163 THR A N 1
ATOM 1286 C CA . THR A 1 163 ? -32.675 -3.858 -9.904 1 94.92 163 THR A CA 1
ATOM 1287 C C . THR A 1 163 ? -33.148 -3.501 -11.31 1 94.92 163 THR A C 1
ATOM 1289 O O . THR A 1 163 ? -32.615 -4.009 -12.298 1 94.92 163 THR A O 1
ATOM 1292 N N . SER A 1 164 ? -34.074 -2.651 -11.339 1 95.29 164 SER A N 1
ATOM 1293 C CA . SER A 1 164 ? -34.585 -2.212 -12.633 1 95.29 164 SER A CA 1
ATOM 1294 C C . SER A 1 164 ? -33.525 -1.443 -13.414 1 95.29 164 SER A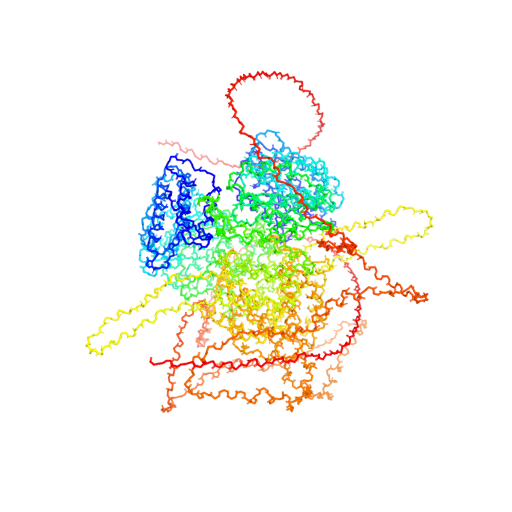 C 1
ATOM 1296 O O . SER A 1 164 ? -33.328 -1.685 -14.607 1 95.29 164 SER A O 1
ATOM 1298 N N . HIS A 1 165 ? -32.898 -0.562 -12.786 1 95.61 165 HIS A N 1
ATOM 1299 C CA . HIS A 1 165 ? -31.836 0.203 -13.429 1 95.61 165 HIS A CA 1
ATOM 1300 C C . HIS A 1 165 ? -30.69 -0.704 -13.864 1 95.61 165 HIS A C 1
ATOM 1302 O O . HIS A 1 165 ? -30.148 -0.545 -14.96 1 95.61 165 HIS A O 1
ATOM 1308 N N . ALA A 1 166 ? -30.337 -1.645 -12.996 1 96.48 166 ALA A N 1
ATOM 1309 C CA . ALA A 1 166 ? -29.257 -2.579 -13.307 1 96.48 166 ALA A CA 1
ATOM 1310 C C . ALA A 1 166 ? -29.602 -3.43 -14.525 1 96.48 166 ALA A C 1
ATOM 1312 O O . ALA A 1 166 ? -28.74 -3.701 -15.365 1 96.48 166 ALA A O 1
ATOM 1313 N N . ALA A 1 167 ? -30.823 -3.796 -14.64 1 95.74 167 ALA A N 1
ATOM 1314 C CA . ALA A 1 167 ? -31.262 -4.64 -15.749 1 95.74 167 ALA A CA 1
ATOM 1315 C C . ALA A 1 167 ? -31.095 -3.921 -17.084 1 95.74 167 ALA A C 1
ATOM 1317 O O . ALA A 1 167 ? -30.759 -4.544 -18.094 1 95.74 167 ALA A O 1
ATOM 1318 N N . LYS A 1 168 ? -31.302 -2.65 -17.075 1 94.58 168 LYS A N 1
ATOM 1319 C CA . LYS A 1 168 ? -31.183 -1.856 -18.295 1 94.58 168 LYS A CA 1
ATOM 1320 C C . LYS A 1 168 ? -29.729 -1.76 -18.749 1 94.58 168 LYS A C 1
ATOM 1322 O O . LYS A 1 168 ? -29.455 -1.461 -19.913 1 94.58 168 LYS A O 1
ATOM 1327 N N . LEU A 1 169 ? -28.828 -1.961 -17.864 1 95.46 169 LEU A N 1
ATOM 1328 C CA . LEU A 1 169 ? -27.407 -1.779 -18.141 1 95.46 169 LEU A CA 1
ATOM 1329 C C . LEU A 1 169 ? -26.783 -3.071 -18.657 1 95.46 169 LEU A C 1
ATOM 1331 O O . LEU A 1 169 ? -25.691 -3.053 -19.23 1 95.46 169 LEU A O 1
ATOM 1335 N N . VAL A 1 170 ? -27.351 -4.216 -18.485 1 94.62 170 VAL A N 1
ATOM 1336 C CA . VAL A 1 170 ? -26.741 -5.521 -18.719 1 94.62 170 VAL A CA 1
ATOM 1337 C C . VAL A 1 170 ? -26.36 -5.657 -20.191 1 94.62 170 VAL A C 1
ATOM 1339 O O . VAL A 1 170 ? -25.211 -5.966 -20.515 1 94.62 170 VAL A O 1
ATOM 1342 N N . GLN A 1 171 ? -27.201 -5.28 -21.072 1 92.62 171 GLN A N 1
ATOM 1343 C CA . GLN A 1 171 ? -26.953 -5.481 -22.496 1 92.62 171 GLN A CA 1
ATOM 1344 C C . GLN A 1 171 ? -25.868 -4.536 -23.004 1 92.62 171 GLN A C 1
ATOM 1346 O O . GLN A 1 171 ? -24.911 -4.971 -23.649 1 92.62 171 GLN A O 1
ATOM 1351 N N . PRO A 1 172 ? -26.002 -3.292 -22.679 1 91.39 172 PRO A N 1
ATOM 1352 C CA . PRO A 1 172 ? -24.929 -2.395 -23.116 1 91.39 172 PRO A CA 1
ATOM 1353 C C . PRO A 1 172 ? -23.566 -2.787 -22.552 1 91.39 172 PRO A C 1
ATOM 1355 O O . PRO A 1 172 ? -22.549 -2.655 -23.238 1 91.39 172 PRO A O 1
ATOM 1358 N N . VAL A 1 173 ? -23.522 -3.246 -21.338 1 93.16 173 VAL A N 1
ATOM 1359 C CA . VAL A 1 173 ? -22.267 -3.595 -20.681 1 93.16 173 VAL A CA 1
ATOM 1360 C C . VAL A 1 173 ? -21.669 -4.838 -21.336 1 93.16 173 VAL A C 1
ATOM 1362 O O . VAL A 1 173 ? -20.462 -4.896 -21.585 1 93.16 173 VAL A O 1
ATOM 1365 N N . LEU A 1 174 ? -22.466 -5.84 -21.65 1 93.1 174 LEU A N 1
ATOM 1366 C CA . LEU A 1 174 ? -21.985 -7.058 -22.293 1 93.1 174 LEU A CA 1
ATOM 1367 C C . LEU A 1 174 ? -21.442 -6.76 -23.687 1 93.1 174 LEU A C 1
ATOM 1369 O O . LEU A 1 174 ? -20.445 -7.35 -24.109 1 93.1 174 LEU A O 1
ATOM 1373 N N . LYS A 1 175 ? -22.029 -5.82 -24.293 1 89.69 175 LYS A N 1
ATOM 1374 C CA . LYS A 1 175 ? -21.545 -5.419 -25.611 1 89.69 175 LYS A CA 1
ATOM 1375 C C . LYS A 1 175 ? -20.175 -4.754 -25.516 1 89.69 175 LYS A C 1
ATOM 1377 O O . LYS A 1 175 ? -19.293 -5.018 -26.335 1 89.69 175 LYS A O 1
ATOM 1382 N N . LEU A 1 176 ? -20.052 -3.945 -24.536 1 89.75 176 LEU A N 1
ATOM 1383 C CA . LEU A 1 176 ? -18.781 -3.257 -24.338 1 89.75 176 LEU A CA 1
ATOM 1384 C C . LEU A 1 176 ? -17.674 -4.248 -23.994 1 89.75 176 LEU A C 1
ATOM 1386 O O . LEU A 1 176 ? -16.521 -4.058 -24.388 1 89.75 176 LEU A O 1
ATOM 1390 N N . ILE A 1 177 ? -17.958 -5.312 -23.267 1 90.63 177 ILE A N 1
ATOM 1391 C CA . ILE A 1 177 ? -16.975 -6.315 -22.872 1 90.63 177 ILE A CA 1
ATOM 1392 C C . ILE A 1 177 ? -16.497 -7.082 -24.103 1 90.63 177 ILE A C 1
ATOM 1394 O O . ILE A 1 177 ? -15.321 -7.44 -24.202 1 90.63 177 ILE A O 1
ATOM 1398 N N . GLN A 1 178 ? -17.339 -7.219 -24.991 1 85.63 178 GLN A N 1
ATOM 1399 C CA . GLN A 1 178 ? -17.015 -7.998 -26.182 1 85.63 178 GLN A CA 1
ATOM 1400 C C . GLN A 1 178 ? -16.196 -7.175 -27.172 1 85.63 178 GLN A C 1
ATOM 1402 O O . GLN A 1 178 ? -15.442 -7.73 -27.974 1 85.63 178 GLN A O 1
ATOM 1407 N N . GLU A 1 179 ? -16.29 -5.915 -26.951 1 78.52 179 GLU A N 1
ATOM 1408 C CA . GLU A 1 179 ? -15.551 -5.057 -27.872 1 78.52 179 GLU A CA 1
ATOM 1409 C C . GLU A 1 179 ? -14.087 -4.935 -27.458 1 78.52 179 GLU A C 1
ATOM 1411 O O . GLU A 1 179 ? -13.769 -4.963 -26.267 1 78.52 179 GLU A O 1
ATOM 1416 N N . ASP A 1 180 ? -13.171 -5.193 -28.331 1 65.77 180 ASP A N 1
ATOM 1417 C CA . ASP A 1 180 ? -11.732 -5.148 -28.09 1 65.77 180 ASP A CA 1
ATOM 1418 C C . ASP A 1 180 ? -11.26 -3.715 -27.855 1 65.77 180 ASP A C 1
ATOM 1420 O O . ASP A 1 180 ? -10.609 -3.121 -28.718 1 65.77 180 ASP A O 1
ATOM 1424 N N . SER A 1 181 ? -11.88 -3.075 -26.867 1 68.3 181 SER A N 1
ATOM 1425 C CA . SER A 1 181 ? -11.465 -1.697 -26.62 1 68.3 181 SER A CA 1
ATOM 1426 C C . SER A 1 181 ? -11.042 -1.499 -25.169 1 68.3 181 SER A C 1
ATOM 1428 O O . SER A 1 181 ? -11.195 -2.402 -24.343 1 68.3 181 SER A O 1
ATOM 1430 N N . SER A 1 182 ? -10.232 -0.447 -24.978 1 67 182 SER A N 1
ATOM 1431 C CA . SER A 1 182 ? -9.796 0.003 -23.66 1 67 182 SER A CA 1
ATOM 1432 C C . SER A 1 182 ? -10.984 0.219 -22.729 1 67 182 SER A C 1
ATOM 1434 O O . SER A 1 182 ? -10.823 0.259 -21.507 1 67 182 SER A O 1
ATOM 1436 N N . ASP A 1 183 ? -12.172 0.041 -23.343 1 76.2 183 ASP A N 1
ATOM 1437 C CA . ASP A 1 183 ? -13.409 0.312 -22.616 1 76.2 183 ASP A CA 1
ATOM 1438 C C . ASP A 1 183 ? -13.812 -0.882 -21.754 1 76.2 183 ASP A C 1
ATOM 1440 O O . ASP A 1 183 ? -14.578 -0.735 -20.799 1 76.2 183 ASP A O 1
ATOM 1444 N N . ALA A 1 184 ? -13.208 -1.915 -21.955 1 82.11 184 ALA A N 1
ATOM 1445 C CA . ALA A 1 184 ? -13.662 -3.172 -21.366 1 82.11 184 ALA A CA 1
ATOM 1446 C C . ALA A 1 184 ? -13.417 -3.191 -19.86 1 82.11 184 ALA A C 1
ATOM 1448 O O . ALA A 1 184 ? -14.199 -3.773 -19.105 1 82.11 184 ALA A O 1
ATOM 1449 N N . GLU A 1 185 ? -12.486 -2.475 -19.457 1 85.75 185 GLU A N 1
ATOM 1450 C CA . GLU A 1 185 ? -12.171 -2.5 -18.032 1 85.75 185 GLU A CA 1
ATOM 1451 C C . GLU A 1 185 ? -13.264 -1.819 -17.213 1 85.75 185 GLU A C 1
ATOM 1453 O O . GLU A 1 185 ? -13.652 -2.313 -16.152 1 85.75 185 GLU A O 1
ATOM 1458 N N . GLY A 1 186 ? -13.751 -0.702 -17.749 1 89.63 186 GLY A N 1
ATOM 1459 C CA . GLY A 1 186 ? -14.844 -0.019 -17.075 1 89.63 186 GLY A CA 1
ATOM 1460 C C . GLY A 1 186 ? -16.136 -0.814 -17.079 1 89.63 186 GLY A C 1
ATOM 1461 O O . GLY A 1 186 ? -16.866 -0.826 -16.086 1 89.63 186 GLY A O 1
ATOM 1462 N N . ALA A 1 187 ? -16.363 -1.5 -18.113 1 93.28 187 ALA A N 1
ATOM 1463 C CA . ALA A 1 187 ? -17.58 -2.296 -18.249 1 93.28 187 ALA A CA 1
ATOM 1464 C C . ALA A 1 187 ? -17.567 -3.486 -17.294 1 93.28 187 ALA A C 1
ATOM 1466 O O . ALA A 1 187 ? -18.588 -3.809 -16.681 1 93.28 187 ALA A O 1
ATOM 1467 N N . VAL A 1 188 ? -16.469 -4.108 -17.131 1 94.5 188 VAL A N 1
ATOM 1468 C CA . VAL A 1 188 ? -16.354 -5.253 -16.235 1 94.5 188 VAL A CA 1
ATOM 1469 C C . VAL A 1 188 ? -16.555 -4.802 -14.79 1 94.5 188 VAL A C 1
ATOM 1471 O O . VAL A 1 188 ? -17.214 -5.487 -14.004 1 94.5 188 VAL A O 1
ATOM 1474 N N . ARG A 1 189 ? -15.989 -3.681 -14.475 1 93.92 189 ARG A N 1
ATOM 1475 C CA . ARG A 1 189 ? -16.189 -3.13 -13.139 1 93.92 189 ARG A CA 1
ATOM 1476 C C . ARG A 1 189 ? -17.669 -2.885 -12.864 1 93.92 189 ARG A C 1
ATOM 1478 O O . ARG A 1 189 ? -18.161 -3.184 -11.773 1 93.92 189 ARG A O 1
ATOM 1485 N N . LEU A 1 190 ? -18.311 -2.323 -13.822 1 96.36 190 LEU A N 1
ATOM 1486 C CA . LEU A 1 190 ? -19.738 -2.056 -13.685 1 96.36 190 LEU A CA 1
ATOM 1487 C C . LEU A 1 190 ? -20.522 -3.356 -13.541 1 96.36 190 LEU A C 1
ATOM 1489 O O . LEU A 1 190 ? -21.417 -3.457 -12.698 1 96.36 190 LEU A O 1
ATOM 1493 N N . LEU A 1 191 ? -20.199 -4.326 -14.287 1 96.38 191 LEU A N 1
ATOM 1494 C CA . LEU A 1 191 ? -20.874 -5.616 -14.192 1 96.38 191 LEU A CA 1
ATOM 1495 C C . LEU A 1 191 ? -20.675 -6.234 -12.813 1 96.38 191 LEU A C 1
ATOM 1497 O O . LEU A 1 191 ? -21.606 -6.81 -12.246 1 96.38 191 LEU A O 1
ATOM 1501 N N . CYS A 1 192 ? -19.486 -6.137 -12.315 1 95.78 192 CYS A N 1
ATOM 1502 C CA . CYS A 1 192 ? -19.207 -6.639 -10.974 1 95.78 192 CYS A CA 1
ATOM 1503 C C . CYS A 1 192 ? -20.072 -5.934 -9.937 1 95.78 192 CYS A C 1
ATOM 1505 O O . CYS A 1 192 ? -20.575 -6.567 -9.007 1 95.78 192 CYS A O 1
ATOM 1507 N N . THR A 1 193 ? -20.2 -4.658 -10.107 1 95.99 193 THR A N 1
ATOM 1508 C CA . THR A 1 193 ? -21.041 -3.892 -9.194 1 95.99 193 THR A CA 1
ATOM 1509 C C . THR A 1 193 ? -22.486 -4.376 -9.254 1 95.99 193 THR A C 1
ATOM 1511 O O . THR A 1 193 ? -23.135 -4.542 -8.219 1 95.99 193 THR A O 1
ATOM 1514 N N . ILE A 1 194 ? -22.98 -4.607 -10.423 1 96.49 194 ILE A N 1
ATOM 1515 C CA . ILE A 1 194 ? -24.343 -5.092 -10.612 1 96.49 194 ILE A CA 1
ATOM 1516 C C . ILE A 1 194 ? -24.505 -6.451 -9.936 1 96.49 194 ILE A C 1
ATOM 1518 O O . ILE A 1 194 ? -25.48 -6.682 -9.217 1 96.49 194 ILE A O 1
ATOM 1522 N N . LEU A 1 195 ? -23.562 -7.282 -10.047 1 95.16 195 LEU A N 1
ATOM 1523 C CA . LEU A 1 195 ? -23.625 -8.636 -9.51 1 95.16 195 LEU A CA 1
ATOM 1524 C C . LEU A 1 195 ? -23.518 -8.623 -7.989 1 95.16 195 LEU A C 1
ATOM 1526 O O . LEU A 1 195 ? -24.104 -9.472 -7.313 1 95.16 195 LEU A O 1
ATOM 1530 N N . ASN A 1 196 ? -22.804 -7.738 -7.467 1 92.71 196 ASN A N 1
ATOM 1531 C CA . ASN A 1 196 ? -22.615 -7.663 -6.022 1 92.71 196 ASN A CA 1
ATOM 1532 C C . ASN A 1 196 ? -23.856 -7.117 -5.322 1 92.71 196 ASN A C 1
ATOM 1534 O O . ASN A 1 196 ? -24.217 -7.58 -4.238 1 92.71 196 ASN A O 1
ATOM 1538 N N . PHE A 1 197 ? -24.552 -6.176 -6.023 1 93.78 197 PHE A N 1
ATOM 1539 C CA . PHE A 1 197 ? -25.585 -5.458 -5.285 1 93.78 197 PHE A CA 1
ATOM 1540 C C . PHE A 1 197 ? -26.969 -5.784 -5.836 1 93.78 197 PHE A C 1
ATOM 1542 O O . PHE A 1 197 ? -27.961 -5.733 -5.106 1 93.78 197 PHE A O 1
ATOM 1549 N N . PHE A 1 198 ? -27.015 -6.052 -7.133 1 95.18 198 PHE A N 1
ATOM 1550 C CA . PHE A 1 198 ? -28.295 -6.368 -7.756 1 95.18 198 PHE A CA 1
ATOM 1551 C C . PHE A 1 198 ? -28.174 -7.599 -8.647 1 95.18 198 PHE A C 1
ATOM 1553 O O . PHE A 1 198 ? -28.494 -7.545 -9.836 1 95.18 198 PHE A O 1
ATOM 1560 N N . PRO A 1 199 ? -27.829 -8.69 -8.044 1 93.82 199 PRO A N 1
ATOM 1561 C CA . PRO A 1 199 ? -27.534 -9.884 -8.839 1 93.82 199 PRO A CA 1
ATOM 1562 C C . PRO A 1 199 ? -28.757 -10.414 -9.583 1 93.82 199 PRO A C 1
ATOM 1564 O O . PRO A 1 199 ? -28.621 -11.026 -10.646 1 93.82 199 PRO A O 1
ATOM 1567 N N . SER A 1 200 ? -29.967 -10.214 -9.143 1 92.99 200 SER A N 1
ATOM 1568 C CA . SER A 1 200 ? -31.184 -10.742 -9.749 1 92.99 200 SER A CA 1
ATOM 1569 C C . SER A 1 200 ? -31.428 -10.128 -11.124 1 92.99 200 SER A C 1
ATOM 1571 O O . SER A 1 200 ? -32.188 -10.673 -11.927 1 92.99 200 SER A O 1
ATOM 1573 N N . SER A 1 201 ? -30.739 -9.014 -11.395 1 94.45 201 SER A N 1
ATOM 1574 C CA . SER A 1 201 ? -30.923 -8.324 -12.667 1 94.45 201 SER A CA 1
ATOM 1575 C C . SER A 1 201 ? -30.316 -9.117 -13.82 1 94.45 201 SER A C 1
ATOM 1577 O O . SER A 1 201 ? -30.677 -8.91 -14.98 1 94.45 201 SER A O 1
ATOM 1579 N N . LEU A 1 202 ? -29.417 -10.037 -13.523 1 94.57 202 LEU A N 1
ATOM 1580 C CA . LEU A 1 202 ? -28.691 -10.762 -14.56 1 94.57 202 LEU A CA 1
ATOM 1581 C C . LEU A 1 202 ? -29.262 -12.164 -14.744 1 94.57 202 LEU A C 1
ATOM 1583 O O . LEU A 1 202 ? -28.743 -12.951 -15.539 1 94.57 202 LEU A O 1
ATOM 1587 N N . GLN A 1 203 ? -30.317 -12.508 -14.102 1 93.14 203 GLN A N 1
ATOM 1588 C CA . GLN A 1 203 ? -30.848 -13.867 -14.114 1 93.14 203 GLN A CA 1
ATOM 1589 C C . GLN A 1 203 ? -31.242 -14.291 -15.526 1 93.14 203 GLN A C 1
ATOM 1591 O O . GLN A 1 203 ? -30.905 -15.391 -15.967 1 93.14 203 GLN A O 1
ATOM 1596 N N . LYS A 1 204 ? -31.827 -13.358 -16.263 1 91.92 204 LYS A N 1
ATOM 1597 C CA . LYS A 1 204 ? -32.286 -13.664 -17.615 1 91.92 204 LYS A CA 1
ATOM 1598 C C . LYS A 1 204 ? -31.114 -13.742 -18.589 1 91.92 204 LYS A C 1
ATOM 1600 O O . LYS A 1 204 ? -31.176 -14.463 -19.587 1 91.92 204 LYS A O 1
ATOM 1605 N N . ASN A 1 205 ? -30.104 -13.081 -18.287 1 93.72 205 ASN A N 1
ATOM 1606 C CA . ASN A 1 205 ? -28.952 -13.008 -19.179 1 93.72 205 ASN A CA 1
ATOM 1607 C C . ASN A 1 205 ? -27.758 -13.774 -18.616 1 93.72 205 ASN A C 1
ATOM 1609 O O . ASN A 1 205 ? -26.609 -13.46 -18.932 1 93.72 205 ASN A O 1
ATOM 1613 N N . TYR A 1 206 ? -27.966 -14.738 -17.829 1 94.45 206 TYR A N 1
ATOM 1614 C CA . TYR A 1 206 ? -26.896 -15.463 -17.152 1 94.45 206 TYR A CA 1
ATOM 1615 C C . TYR A 1 206 ? -25.958 -16.116 -18.159 1 94.45 206 TYR A C 1
ATOM 1617 O O . TYR A 1 206 ? -24.741 -15.922 -18.101 1 94.45 206 TYR A O 1
ATOM 1625 N N . ASP A 1 207 ? -26.469 -16.847 -19.124 1 93.57 207 ASP A N 1
ATOM 1626 C CA . ASP A 1 207 ? -25.661 -17.609 -20.071 1 93.57 207 ASP A CA 1
ATOM 1627 C C . ASP A 1 207 ? -24.887 -16.68 -21.004 1 93.57 207 ASP A C 1
ATOM 1629 O O . ASP A 1 207 ? -23.729 -16.946 -21.333 1 93.57 207 ASP A O 1
ATOM 1633 N N . SER A 1 208 ? -25.571 -15.63 -21.372 1 93.91 208 SER A N 1
ATOM 1634 C CA . SER A 1 208 ? -24.905 -14.663 -22.238 1 93.91 208 SER A CA 1
ATOM 1635 C C . SER A 1 208 ? -23.757 -13.969 -21.512 1 93.91 208 SER A C 1
ATOM 1637 O O . SER A 1 208 ? -22.713 -13.697 -22.108 1 93.91 208 SER A O 1
ATOM 1639 N N . ALA A 1 209 ? -23.999 -13.681 -20.303 1 95.09 209 ALA A N 1
ATOM 1640 C CA . ALA A 1 209 ? -22.957 -13.04 -19.504 1 95.09 209 ALA A CA 1
ATOM 1641 C C . ALA A 1 209 ? -21.772 -13.979 -19.295 1 95.09 209 ALA A C 1
ATOM 1643 O O . ALA A 1 209 ? -20.616 -13.567 -19.421 1 95.09 209 ALA A O 1
ATOM 1644 N N . GLU A 1 210 ? -22.05 -15.25 -18.985 1 95.66 210 GLU A N 1
ATOM 1645 C CA . GLU A 1 210 ? -20.985 -16.235 -18.821 1 95.66 210 GLU A CA 1
ATOM 1646 C C . GLU A 1 210 ? -20.154 -16.366 -20.094 1 95.66 210 GLU A C 1
ATOM 1648 O O . GLU A 1 210 ? -18.923 -16.375 -20.04 1 95.66 210 GLU A O 1
ATOM 1653 N N . ALA A 1 211 ? -20.809 -16.392 -21.188 1 93.88 211 ALA A N 1
ATOM 1654 C CA . ALA A 1 211 ? -20.131 -16.542 -22.472 1 93.88 211 ALA A CA 1
ATOM 1655 C C . ALA A 1 211 ? -19.248 -15.333 -22.771 1 93.88 211 ALA A C 1
ATOM 1657 O O . ALA A 1 211 ? -18.105 -15.484 -23.207 1 93.88 211 ALA A O 1
ATOM 1658 N N . ALA A 1 212 ? -19.769 -14.197 -22.513 1 93.09 212 ALA A N 1
ATOM 1659 C CA . ALA A 1 212 ? -19.022 -12.971 -22.786 1 93.09 212 ALA A CA 1
ATOM 1660 C C . ALA A 1 212 ? -17.771 -12.886 -21.916 1 93.09 212 ALA A C 1
ATOM 1662 O O . ALA A 1 212 ? -16.688 -12.558 -22.406 1 93.09 212 ALA A O 1
ATOM 1663 N N . ILE A 1 213 ? -17.923 -13.205 -20.639 1 94.2 213 ILE A N 1
ATOM 1664 C CA . ILE A 1 213 ? -16.813 -13.117 -19.697 1 94.2 213 ILE A CA 1
ATOM 1665 C C . ILE A 1 213 ? -15.753 -14.159 -20.05 1 94.2 213 ILE A C 1
ATOM 1667 O O . ILE A 1 213 ? -14.563 -13.843 -20.122 1 94.2 213 ILE A O 1
ATOM 1671 N N . VAL A 1 214 ? -16.174 -15.387 -20.317 1 93.83 214 VAL A N 1
ATOM 1672 C CA . VAL A 1 214 ? -15.258 -16.495 -20.564 1 93.83 214 VAL A CA 1
ATOM 1673 C C . VAL A 1 214 ? -14.541 -16.286 -21.896 1 93.83 214 VAL A C 1
ATOM 1675 O O . VAL A 1 214 ? -13.34 -16.543 -22.008 1 93.83 214 VAL A O 1
ATOM 1678 N N . THR A 1 215 ? -15.249 -15.798 -22.87 1 90.27 215 THR A N 1
ATOM 1679 C CA . THR A 1 215 ? -14.629 -15.54 -24.165 1 90.27 215 THR A CA 1
ATOM 1680 C C . THR A 1 215 ? -13.538 -14.48 -24.041 1 90.27 215 THR A C 1
ATOM 1682 O O . THR A 1 215 ? -12.46 -14.621 -24.622 1 90.27 215 THR A O 1
ATOM 1685 N N . LYS A 1 216 ? -13.86 -13.491 -23.276 1 89.5 216 LYS A N 1
ATOM 1686 C CA . LYS A 1 216 ? -12.863 -12.446 -23.066 1 89.5 216 LYS A CA 1
ATOM 1687 C C . LYS A 1 216 ? -11.68 -12.968 -22.256 1 89.5 216 LYS A C 1
ATOM 1689 O O . LYS A 1 216 ? -10.535 -12.58 -22.499 1 89.5 216 LYS A O 1
ATOM 1694 N N . LEU A 1 217 ? -11.915 -13.814 -21.358 1 89.19 217 LEU A N 1
ATOM 1695 C CA . LEU A 1 217 ? -10.893 -14.377 -20.483 1 89.19 217 LEU A CA 1
ATOM 1696 C C . LEU A 1 217 ? -9.935 -15.266 -21.268 1 89.19 217 LEU A C 1
ATOM 1698 O O . LEU A 1 217 ? -8.722 -15.229 -21.045 1 89.19 217 LEU A O 1
ATOM 1702 N N . ILE A 1 218 ? -10.458 -16.008 -22.188 1 86.44 218 ILE A N 1
ATOM 1703 C CA . ILE A 1 218 ? -9.677 -17.022 -22.888 1 86.44 218 ILE A CA 1
ATOM 1704 C C . ILE A 1 218 ? -9.04 -16.413 -24.135 1 86.44 218 ILE A C 1
ATOM 1706 O O . ILE A 1 218 ? -7.867 -16.66 -24.424 1 86.44 218 ILE A O 1
ATOM 1710 N N . TYR A 1 219 ? -9.752 -15.566 -24.764 1 79.29 219 TYR A N 1
ATOM 1711 C CA . TYR A 1 219 ? -9.262 -15.118 -26.063 1 79.29 219 TYR A CA 1
ATOM 1712 C C . TYR A 1 219 ? -8.863 -13.648 -26.018 1 79.29 219 TYR A C 1
ATOM 1714 O O . TYR A 1 219 ? -8.204 -13.148 -26.933 1 79.29 219 TYR A O 1
ATOM 1722 N N . GLY A 1 220 ? -9.181 -13.02 -24.968 1 71.14 220 GLY A N 1
ATOM 1723 C CA . GLY A 1 220 ? -8.937 -11.587 -24.939 1 71.14 220 GLY A CA 1
ATOM 1724 C C . GLY A 1 220 ? -7.508 -11.231 -24.578 1 71.14 220 GLY A C 1
ATOM 1725 O O . GLY A 1 220 ? -6.834 -11.986 -23.873 1 71.14 220 GLY A O 1
ATOM 1726 N N . LYS A 1 221 ? -6.943 -10.324 -25.234 1 74.55 221 LYS A N 1
ATOM 1727 C CA . LYS A 1 221 ? -5.661 -9.736 -24.856 1 74.55 221 LYS A CA 1
ATOM 1728 C C . LYS A 1 221 ? -5.803 -8.856 -23.618 1 74.55 221 LYS A C 1
ATOM 1730 O O . LYS A 1 221 ? -6.087 -7.662 -23.728 1 74.55 221 LYS A O 1
ATOM 1735 N N . CYS A 1 222 ? -5.686 -9.55 -22.435 1 78.69 222 CYS A N 1
ATOM 1736 C CA . CYS A 1 222 ? -5.97 -8.821 -21.204 1 78.69 222 CYS A CA 1
ATOM 1737 C C . CYS A 1 222 ? -4.701 -8.62 -20.384 1 78.69 222 CYS A C 1
ATOM 1739 O O . CYS A 1 222 ? -3.829 -9.49 -20.36 1 78.69 222 CYS A O 1
ATOM 1741 N N . ASN A 1 223 ? -4.583 -7.376 -19.911 1 80.71 223 ASN A N 1
ATOM 1742 C CA . ASN A 1 223 ? -3.55 -7.117 -18.914 1 80.71 223 ASN A CA 1
ATOM 1743 C C . ASN A 1 223 ? -3.872 -7.794 -17.585 1 80.71 223 ASN A C 1
ATOM 1745 O O . ASN A 1 223 ? -4.984 -8.289 -17.388 1 80.71 223 ASN A O 1
ATOM 1749 N N . PRO A 1 224 ? -3.003 -7.954 -16.72 1 82.23 224 PRO A N 1
ATOM 1750 C CA . PRO A 1 224 ? -3.221 -8.67 -15.461 1 82.23 224 PRO A CA 1
ATOM 1751 C C . PRO A 1 224 ? -4.353 -8.07 -14.629 1 82.23 224 PRO A C 1
ATOM 1753 O O . PRO A 1 224 ? -5.084 -8.802 -13.957 1 82.23 224 PRO A O 1
ATOM 1756 N N . ASN A 1 225 ? -4.538 -6.799 -14.67 1 85.61 225 ASN A N 1
ATOM 1757 C CA . ASN A 1 225 ? -5.622 -6.18 -13.915 1 85.61 225 ASN A CA 1
ATOM 1758 C C . ASN A 1 225 ? -6.987 -6.554 -14.485 1 85.61 225 ASN A C 1
ATOM 1760 O O . ASN A 1 225 ? -7.932 -6.802 -13.734 1 85.61 225 ASN A O 1
ATOM 1764 N N . MET A 1 226 ? -6.987 -6.577 -15.804 1 88.93 226 MET A N 1
ATOM 1765 C CA . MET A 1 226 ? -8.225 -6.969 -16.472 1 88.93 226 MET A CA 1
ATOM 1766 C C . MET A 1 226 ? -8.561 -8.428 -16.182 1 88.93 226 MET A C 1
ATOM 1768 O O . MET A 1 226 ? -9.726 -8.771 -15.971 1 88.93 226 MET A O 1
ATOM 1772 N N . LEU A 1 227 ? -7.561 -9.212 -16.109 1 90.44 227 LEU A N 1
ATOM 1773 C CA . LEU A 1 227 ? -7.758 -10.627 -15.817 1 90.44 227 LEU A CA 1
ATOM 1774 C C . LEU A 1 227 ? -8.335 -10.818 -14.418 1 90.44 227 LEU A C 1
ATOM 1776 O O . LEU A 1 227 ? -9.239 -11.633 -14.221 1 90.44 227 LEU A O 1
ATOM 1780 N N . LYS A 1 228 ? -7.839 -10.085 -13.51 1 92.22 228 LYS A N 1
ATOM 1781 C CA . LYS A 1 228 ? -8.343 -10.166 -12.143 1 92.22 228 LYS A CA 1
ATOM 1782 C C . LYS A 1 228 ? -9.807 -9.742 -12.071 1 92.22 228 LYS A C 1
ATOM 1784 O O . LYS A 1 228 ? -10.607 -10.368 -11.372 1 92.22 228 LYS A O 1
ATOM 1789 N N . LYS A 1 229 ? -10.133 -8.746 -12.797 1 92.76 229 LYS A N 1
ATOM 1790 C CA . LYS A 1 229 ? -11.509 -8.258 -12.802 1 92.76 229 LYS A CA 1
ATOM 1791 C C . LYS A 1 229 ? -12.446 -9.262 -13.468 1 92.76 229 LYS A C 1
ATOM 1793 O O . LYS A 1 229 ? -13.576 -9.459 -13.016 1 92.76 229 LYS A O 1
ATOM 1798 N N . LEU A 1 230 ? -11.946 -9.806 -14.506 1 94.62 230 LEU A N 1
ATOM 1799 C CA . LEU A 1 230 ? -12.755 -10.808 -15.191 1 94.62 230 LEU A CA 1
ATOM 1800 C C . LEU A 1 230 ? -12.954 -12.039 -14.313 1 94.62 230 LEU A C 1
ATOM 1802 O O . LEU A 1 230 ? -14.045 -12.613 -14.281 1 94.62 230 LEU A O 1
ATOM 1806 N N . ALA A 1 231 ? -11.91 -12.384 -13.646 1 95.12 231 ALA A N 1
ATOM 1807 C CA . ALA A 1 231 ? -12.016 -13.506 -12.717 1 95.12 231 ALA A CA 1
ATOM 1808 C C . ALA A 1 231 ? -13.027 -13.21 -11.613 1 95.12 231 ALA A C 1
ATOM 1810 O O . ALA A 1 231 ? -13.828 -14.074 -11.247 1 95.12 231 ALA A O 1
ATOM 1811 N N . LEU A 1 232 ? -12.975 -12.04 -11.13 1 95.07 232 LEU A N 1
ATOM 1812 C CA . LEU A 1 232 ? -13.94 -11.631 -10.115 1 95.07 232 LEU A CA 1
ATOM 1813 C C . LEU A 1 232 ? -15.359 -11.659 -10.671 1 95.07 232 LEU A C 1
ATOM 1815 O O . LEU A 1 232 ? -16.283 -12.131 -10.004 1 95.07 232 LEU A O 1
ATOM 1819 N N . CYS A 1 233 ? -15.466 -11.165 -11.86 1 95.5 233 CYS A N 1
ATOM 1820 C CA . CYS A 1 233 ? -16.776 -11.131 -12.499 1 95.5 233 CYS A CA 1
ATOM 1821 C C . CYS A 1 233 ? -17.341 -12.537 -12.661 1 95.5 233 CYS A C 1
ATOM 1823 O O . CYS A 1 233 ? -18.51 -12.78 -12.356 1 95.5 233 CYS A O 1
ATOM 1825 N N . LEU A 1 234 ? -16.538 -13.41 -13.08 1 95.93 234 LEU A N 1
ATOM 1826 C CA . LEU A 1 234 ? -16.975 -14.791 -13.254 1 95.93 234 LEU A CA 1
ATOM 1827 C C . LEU A 1 234 ? -17.348 -15.416 -11.914 1 95.93 234 LEU A C 1
ATOM 1829 O O . LEU A 1 234 ? -18.308 -16.185 -11.828 1 95.93 234 LEU A O 1
ATOM 1833 N N . SER A 1 235 ? -16.625 -15.109 -10.907 1 94.66 235 SER A N 1
ATOM 1834 C CA . SER A 1 235 ? -16.864 -15.653 -9.574 1 94.66 235 SER A CA 1
ATOM 1835 C C . SER A 1 235 ? -18.165 -15.119 -8.985 1 94.66 235 SER A C 1
ATOM 1837 O O . SER A 1 235 ? -18.799 -15.785 -8.164 1 94.66 235 SER A O 1
ATOM 1839 N N . LEU A 1 236 ? -18.602 -13.926 -9.385 1 95.39 236 LEU A N 1
ATOM 1840 C CA . LEU A 1 236 ? -19.797 -13.288 -8.842 1 95.39 236 LEU A CA 1
ATOM 1841 C C . LEU A 1 236 ? -21.04 -13.717 -9.613 1 95.39 236 LEU A C 1
ATOM 1843 O O . LEU A 1 236 ? -22.164 -13.538 -9.137 1 95.39 236 LEU A O 1
ATOM 1847 N N . LEU A 1 237 ? -20.881 -14.262 -10.736 1 95.92 237 LEU A N 1
ATOM 1848 C CA . LEU A 1 237 ? -21.988 -14.545 -11.642 1 95.92 237 LEU A CA 1
ATOM 1849 C C . LEU A 1 237 ? -23.004 -15.474 -10.986 1 95.92 237 LEU A C 1
ATOM 1851 O O . LEU A 1 237 ? -24.213 -15.269 -11.114 1 95.92 237 LEU A O 1
ATOM 1855 N N . PRO A 1 238 ? -22.624 -16.468 -10.155 1 94.78 238 PRO A N 1
ATOM 1856 C CA . PRO A 1 238 ? -23.597 -17.375 -9.542 1 94.78 238 PRO A CA 1
ATOM 1857 C C . PRO A 1 238 ? -24.521 -16.668 -8.553 1 94.78 238 PRO A C 1
ATOM 1859 O O . PRO A 1 238 ? -25.574 -17.203 -8.195 1 94.78 238 PRO A O 1
ATOM 1862 N N . LYS A 1 239 ? -24.128 -15.502 -8.125 1 93.54 239 LYS A N 1
ATOM 1863 C CA . LYS A 1 239 ? -24.977 -14.741 -7.213 1 93.54 239 LYS A CA 1
ATOM 1864 C C . LYS A 1 239 ? -26.309 -14.387 -7.867 1 93.54 239 LYS A C 1
ATOM 1866 O O . LYS A 1 239 ? -27.281 -14.074 -7.178 1 93.54 239 LYS A O 1
ATOM 1871 N N . SER A 1 240 ? -26.338 -14.301 -9.156 1 93.63 240 SER A N 1
ATOM 1872 C CA . SER A 1 240 ? -27.544 -13.939 -9.893 1 93.63 240 SER A CA 1
ATOM 1873 C C . SER A 1 240 ? -28.674 -14.927 -9.624 1 93.63 240 SER A C 1
ATOM 1875 O O . SER A 1 240 ? -29.837 -14.533 -9.514 1 93.63 240 SER A O 1
ATOM 1877 N N . LYS A 1 241 ? -28.376 -16.164 -9.468 1 90.25 241 LYS A N 1
ATOM 1878 C CA . LYS A 1 241 ? -29.385 -17.176 -9.168 1 90.25 241 LYS A CA 1
ATOM 1879 C C . LYS A 1 241 ? -29.49 -17.418 -7.665 1 90.25 241 LYS A C 1
ATOM 1881 O O . LYS A 1 241 ? -30.552 -17.794 -7.164 1 90.25 241 LYS A O 1
ATOM 1886 N N . GLY A 1 242 ? -28.352 -17.171 -6.876 1 83.19 242 GLY A N 1
ATOM 1887 C CA . GLY A 1 242 ? -28.337 -17.17 -5.422 1 83.19 242 GLY A CA 1
ATOM 1888 C C . GLY A 1 242 ? -28.482 -18.556 -4.822 1 83.19 242 GLY A C 1
ATOM 1889 O O . GLY A 1 242 ? -28.775 -18.695 -3.633 1 83.19 242 GLY A O 1
ATOM 1890 N N . ASP A 1 243 ? -28.409 -19.617 -5.627 1 86.2 243 ASP A N 1
ATOM 1891 C CA . ASP A 1 243 ? -28.581 -20.969 -5.103 1 86.2 243 ASP A CA 1
ATOM 1892 C C . ASP A 1 243 ? -27.233 -21.664 -4.925 1 86.2 243 ASP A C 1
ATOM 1894 O O . ASP A 1 243 ? -26.226 -21.23 -5.489 1 86.2 243 ASP A O 1
ATOM 1898 N N . GLU A 1 244 ? -27.212 -22.608 -4.109 1 87.78 244 GLU A N 1
ATOM 1899 C CA . GLU A 1 244 ? -26.005 -23.372 -3.808 1 87.78 244 GLU A CA 1
ATOM 1900 C C . GLU A 1 244 ? -25.527 -24.152 -5.03 1 87.78 244 GLU A C 1
ATOM 1902 O O . GLU A 1 244 ? -24.326 -24.22 -5.298 1 87.78 244 GLU A O 1
ATOM 1907 N N . GLU A 1 245 ? -26.346 -24.578 -5.746 1 89.68 245 GLU A N 1
ATOM 1908 C CA . GLU A 1 245 ? -26.026 -25.466 -6.86 1 89.68 245 GLU A CA 1
ATOM 1909 C C . GLU A 1 245 ? -25.339 -24.706 -7.991 1 89.68 245 GLU A C 1
ATOM 1911 O O . GLU A 1 245 ? -24.439 -25.236 -8.646 1 89.68 245 GLU A O 1
ATOM 1916 N N . THR A 1 246 ? -25.717 -23.514 -8.185 1 91.88 246 THR A N 1
ATOM 1917 C CA . THR A 1 246 ? -25.145 -22.744 -9.284 1 91.88 246 THR A CA 1
ATOM 1918 C C . THR A 1 246 ? -23.671 -22.443 -9.024 1 91.88 246 THR A C 1
ATOM 1920 O O . THR A 1 246 ? -22.856 -22.464 -9.949 1 91.88 246 THR A O 1
ATOM 1923 N N . TRP A 1 247 ? -23.367 -22.134 -7.803 1 94.03 247 TRP A N 1
ATOM 1924 C CA . TRP A 1 247 ? -21.973 -21.88 -7.453 1 94.03 247 TRP A CA 1
ATOM 1925 C C . TRP A 1 247 ? -21.124 -23.13 -7.656 1 94.03 247 TRP A C 1
ATOM 1927 O O . TRP A 1 247 ? -20.059 -23.071 -8.275 1 94.03 247 TRP A O 1
ATOM 1937 N N . SER A 1 248 ? -21.605 -24.296 -7.132 1 92.37 248 SER A N 1
ATOM 1938 C CA . SER A 1 248 ? -20.886 -25.562 -7.239 1 92.37 248 SER A CA 1
ATOM 1939 C C . SER A 1 248 ? -20.734 -25.989 -8.695 1 92.37 248 SER A C 1
ATOM 1941 O O . SER A 1 248 ? -19.697 -26.532 -9.082 1 92.37 248 SER A O 1
ATOM 1943 N N . LEU A 1 249 ? -21.698 -25.638 -9.436 1 92.83 249 LEU A N 1
ATOM 1944 C CA . LEU A 1 249 ? -21.646 -25.972 -10.855 1 92.83 249 LEU A CA 1
ATOM 1945 C C . LEU A 1 249 ? -20.574 -25.154 -11.567 1 92.83 249 LEU A C 1
ATOM 1947 O O . LEU A 1 249 ? -19.839 -25.681 -12.405 1 92.83 249 LEU A O 1
ATOM 1951 N N . MET A 1 250 ? -20.493 -23.921 -11.281 1 94.33 250 MET A N 1
ATOM 1952 C CA . MET A 1 250 ? -19.519 -23.044 -11.924 1 94.33 250 MET A CA 1
ATOM 1953 C C . MET A 1 250 ? -18.095 -23.504 -11.631 1 94.33 250 MET A C 1
ATOM 1955 O O . MET A 1 250 ? -17.272 -23.609 -12.542 1 94.33 250 MET A O 1
ATOM 1959 N N . ILE A 1 251 ? -17.784 -23.81 -10.39 1 94.5 251 ILE A N 1
ATOM 1960 C CA . ILE A 1 251 ? -16.426 -24.219 -10.048 1 94.5 251 ILE A CA 1
ATOM 1961 C C . ILE A 1 251 ? -16.116 -25.568 -10.692 1 94.5 251 ILE A C 1
ATOM 1963 O O . ILE A 1 251 ? -14.978 -25.824 -11.093 1 94.5 251 ILE A O 1
ATOM 1967 N N . HIS A 1 252 ? -17.139 -26.386 -10.776 1 93.24 252 HIS A N 1
ATOM 1968 C CA . HIS A 1 252 ? -16.964 -27.671 -11.444 1 93.24 252 HIS A CA 1
ATOM 1969 C C . HIS A 1 252 ? -16.626 -27.484 -12.919 1 93.24 252 HIS A C 1
ATOM 1971 O O . HIS A 1 252 ? -15.729 -28.147 -13.444 1 93.24 252 HIS A O 1
ATOM 1977 N N . LYS A 1 253 ? -17.339 -26.588 -13.558 1 93.58 253 LYS A N 1
ATOM 1978 C CA . LYS A 1 253 ? -17.069 -26.284 -14.961 1 93.58 253 LYS A CA 1
ATOM 1979 C C . LYS A 1 253 ? -15.638 -25.789 -15.151 1 93.58 253 LYS A C 1
ATOM 1981 O O . LYS A 1 253 ? -14.955 -26.196 -16.093 1 93.58 253 LYS A O 1
ATOM 1986 N N . ILE A 1 254 ? -15.195 -24.947 -14.275 1 95.24 254 ILE A N 1
ATOM 1987 C CA . ILE A 1 254 ? -13.861 -24.362 -14.359 1 95.24 254 ILE A CA 1
ATOM 1988 C C . ILE A 1 254 ? -12.807 -25.45 -14.165 1 95.24 254 ILE A C 1
ATOM 1990 O O . ILE A 1 254 ? -11.826 -25.512 -14.91 1 95.24 254 ILE A O 1
ATOM 1994 N N . LEU A 1 255 ? -13.021 -26.359 -13.186 1 94.88 255 LEU A N 1
ATOM 1995 C CA . LEU A 1 255 ? -12.066 -27.422 -12.896 1 94.88 255 LEU A CA 1
ATOM 1996 C C . LEU A 1 255 ? -11.967 -28.398 -14.063 1 94.88 255 LEU A C 1
ATOM 1998 O O . LEU A 1 255 ? -10.879 -28.881 -14.384 1 94.88 255 LEU A O 1
ATOM 2002 N N . ILE A 1 256 ? -13.077 -28.655 -14.669 1 92.53 256 ILE A N 1
ATOM 2003 C CA . ILE A 1 256 ? -13.073 -29.537 -15.831 1 92.53 256 ILE A CA 1
ATOM 2004 C C . ILE A 1 256 ? -12.287 -28.888 -16.968 1 92.53 256 ILE A C 1
ATOM 2006 O O . ILE A 1 256 ? -11.473 -29.545 -17.622 1 92.53 256 ILE A O 1
ATOM 2010 N N . ALA A 1 257 ? -12.557 -27.613 -17.17 1 92.18 257 ALA A N 1
ATOM 2011 C CA . ALA A 1 257 ? -11.83 -26.89 -18.211 1 92.18 257 ALA A CA 1
ATOM 2012 C C . ALA A 1 257 ? -10.328 -26.904 -17.941 1 92.18 257 ALA A C 1
ATOM 2014 O O . ALA A 1 257 ? -9.529 -27.113 -18.857 1 92.18 257 ALA A O 1
ATOM 2015 N N . ILE A 1 258 ? -9.904 -26.702 -16.684 1 93.42 258 ILE A N 1
ATOM 2016 C CA . ILE A 1 258 ? -8.493 -26.726 -16.315 1 93.42 258 ILE A CA 1
ATOM 2017 C C . ILE A 1 258 ? -7.91 -28.11 -16.594 1 93.42 258 ILE A C 1
ATOM 2019 O O . ILE A 1 258 ? -6.822 -28.229 -17.162 1 93.42 258 ILE A O 1
ATOM 2023 N N . ASN A 1 259 ? -8.652 -29.099 -16.157 1 91.58 259 ASN A N 1
ATOM 2024 C CA . ASN A 1 259 ? -8.182 -30.469 -16.334 1 91.58 259 ASN A CA 1
ATOM 2025 C C . ASN A 1 259 ? -7.968 -30.802 -17.808 1 91.58 259 ASN A C 1
ATOM 2027 O O . ASN A 1 259 ? -6.981 -31.448 -18.166 1 91.58 259 ASN A O 1
ATOM 2031 N N . ILE A 1 260 ? -8.841 -30.363 -18.648 1 88.65 260 ILE A N 1
ATOM 2032 C CA . ILE A 1 260 ? -8.742 -30.613 -20.082 1 88.65 260 ILE A CA 1
ATOM 2033 C C . ILE A 1 260 ? -7.51 -29.907 -20.645 1 88.65 260 ILE A C 1
ATOM 2035 O O . ILE A 1 260 ? -6.738 -30.5 -21.401 1 88.65 260 ILE A O 1
ATOM 2039 N N . LEU A 1 261 ? -7.332 -28.718 -20.295 1 89.89 261 LEU A N 1
ATOM 2040 C CA . LEU A 1 261 ? -6.202 -27.942 -20.796 1 89.89 261 LEU A CA 1
ATOM 2041 C C . LEU A 1 261 ? -4.883 -28.505 -20.277 1 89.89 261 LEU A C 1
ATOM 2043 O O . LEU A 1 261 ? -3.874 -28.484 -20.984 1 89.89 261 LEU A O 1
ATOM 2047 N N . LEU A 1 262 ? -4.87 -28.979 -19.019 1 91.16 262 LEU A N 1
ATOM 2048 C CA . LEU A 1 262 ? -3.665 -29.578 -18.454 1 91.16 262 LEU A CA 1
ATOM 2049 C C . LEU A 1 262 ? -3.295 -30.858 -19.195 1 91.16 262 LEU A C 1
ATOM 2051 O O . LEU A 1 262 ? -2.113 -31.153 -19.38 1 91.16 262 LEU A O 1
ATOM 2055 N N . ASN A 1 263 ? -4.301 -31.611 -19.597 1 87.57 263 ASN A N 1
ATOM 2056 C CA . ASN A 1 263 ? -4.041 -32.824 -20.365 1 87.57 263 ASN A CA 1
ATOM 2057 C C . ASN A 1 263 ? -3.255 -32.523 -21.639 1 87.57 263 ASN A C 1
ATOM 2059 O O . ASN A 1 263 ? -2.299 -33.228 -21.964 1 87.57 263 ASN A O 1
ATOM 2063 N N . ASP A 1 264 ? -3.63 -31.434 -22.214 1 82.1 264 ASP A N 1
ATOM 2064 C CA . ASP A 1 264 ? -2.978 -31.048 -23.462 1 82.1 264 ASP A CA 1
ATOM 2065 C C . ASP A 1 264 ? -1.58 -30.49 -23.203 1 82.1 264 ASP A C 1
ATOM 2067 O O . ASP A 1 264 ? -0.63 -30.827 -23.913 1 82.1 264 ASP A O 1
ATOM 2071 N N . SER A 1 265 ? -1.437 -29.724 -22.237 1 85.44 265 SER A N 1
ATOM 2072 C CA . SER A 1 265 ? -0.188 -29.019 -21.97 1 85.44 265 SER A CA 1
ATOM 2073 C C . SER A 1 265 ? 0.847 -29.946 -21.342 1 85.44 265 SER A C 1
ATOM 2075 O O . SER A 1 265 ? 2.05 -29.771 -21.544 1 85.44 265 SER A O 1
ATOM 2077 N N . PHE A 1 266 ? 0.399 -30.972 -20.553 1 86.87 266 PHE A N 1
ATOM 2078 C CA . PHE A 1 266 ? 1.325 -31.823 -19.816 1 86.87 266 PHE A CA 1
ATOM 2079 C C . PHE A 1 266 ? 1.463 -33.184 -20.489 1 86.87 266 PHE A C 1
ATOM 2081 O O . PHE A 1 266 ? 1.934 -34.142 -19.873 1 86.87 266 PHE A O 1
ATOM 2088 N N . GLN A 1 267 ? 1.043 -33.181 -21.729 1 81.49 267 GLN A N 1
ATOM 2089 C CA . GLN A 1 267 ? 1.194 -34.424 -22.478 1 81.49 267 GLN A CA 1
ATOM 2090 C C . GLN A 1 267 ? 2.653 -34.871 -22.513 1 81.49 267 GLN A C 1
ATOM 2092 O O . GLN A 1 267 ? 3.532 -34.108 -22.918 1 81.49 267 GLN A O 1
ATOM 2097 N N . GLY A 1 268 ? 2.95 -35.957 -21.951 1 78.09 268 GLY A N 1
ATOM 2098 C CA . GLY A 1 268 ? 4.306 -36.483 -21.939 1 78.09 268 GLY A CA 1
ATOM 2099 C C . GLY A 1 268 ? 5.058 -36.165 -20.66 1 78.09 268 GLY A C 1
ATOM 2100 O O . GLY A 1 268 ? 6.143 -36.699 -20.424 1 78.09 268 GLY A O 1
ATOM 2101 N N . LEU A 1 269 ? 4.558 -35.276 -19.825 1 84.45 269 LEU A N 1
ATOM 2102 C CA . LEU A 1 269 ? 5.244 -34.856 -18.608 1 84.45 269 LEU A CA 1
ATOM 2103 C C . LEU A 1 269 ? 4.617 -35.505 -17.379 1 84.45 269 LEU A C 1
ATOM 2105 O O . LEU A 1 269 ? 5.226 -35.534 -16.307 1 84.45 269 LEU A O 1
ATOM 2109 N N . GLU A 1 270 ? 3.369 -35.907 -17.524 1 83.82 270 GLU A N 1
ATOM 2110 C CA . GLU A 1 270 ? 2.656 -36.533 -16.414 1 83.82 270 GLU A CA 1
ATOM 2111 C C . GLU A 1 270 ? 2.148 -37.92 -16.796 1 83.82 270 GLU A C 1
ATOM 2113 O O . GLU A 1 270 ? 1.98 -38.221 -17.98 1 83.82 270 GLU A O 1
ATOM 2118 N N . GLU A 1 271 ? 1.923 -38.73 -15.736 1 77.38 271 GLU A N 1
ATOM 2119 C CA . GLU A 1 271 ? 1.367 -40.06 -15.968 1 77.38 271 GLU A CA 1
ATOM 2120 C C . GLU A 1 271 ? -0.096 -39.979 -16.396 1 77.38 271 GLU A C 1
ATOM 2122 O O . GLU A 1 271 ? -0.862 -39.176 -15.859 1 77.38 271 GLU A O 1
ATOM 2127 N N . GLU A 1 272 ? -0.482 -40.703 -17.317 1 74.67 272 GLU A N 1
ATOM 2128 C CA . GLU A 1 272 ? -1.836 -40.702 -17.863 1 74.67 272 GLU A CA 1
ATOM 2129 C C . GLU A 1 272 ? -2.859 -41.105 -16.806 1 74.67 272 GLU A C 1
ATOM 2131 O O . GLU A 1 272 ? -4.015 -40.681 -16.859 1 74.67 272 GLU A O 1
ATOM 2136 N N . SER A 1 273 ? -2.447 -41.809 -15.783 1 77.23 273 SER A N 1
ATOM 2137 C CA . SER A 1 273 ? -3.364 -42.272 -14.747 1 77.23 273 SER A CA 1
ATOM 2138 C C . SER A 1 273 ? -3.881 -41.108 -13.907 1 77.23 273 SER A C 1
ATOM 2140 O O . SER A 1 273 ? -5.029 -41.122 -13.458 1 77.23 273 SER A O 1
ATOM 2142 N N . LYS A 1 274 ? -3.074 -40.133 -13.836 1 80.16 274 LYS A N 1
ATOM 2143 C CA . LYS A 1 274 ? -3.463 -39.007 -12.992 1 80.16 274 LYS A CA 1
ATOM 2144 C C . LYS A 1 274 ? -4.59 -38.202 -13.634 1 80.16 274 LYS A C 1
ATOM 2146 O O . LYS A 1 274 ? -5.476 -37.702 -12.938 1 80.16 274 LYS A O 1
ATOM 2151 N N . THR A 1 275 ? -4.614 -38.153 -14.926 1 80.77 275 THR A N 1
ATOM 2152 C CA . THR A 1 275 ? -5.649 -37.431 -15.658 1 80.77 275 THR A CA 1
ATOM 2153 C C . THR A 1 275 ? -7.002 -38.12 -15.504 1 80.77 275 THR A C 1
ATOM 2155 O O . THR A 1 275 ? -8.015 -37.462 -15.257 1 80.77 275 THR A O 1
ATOM 2158 N N . SER A 1 276 ? -6.927 -39.383 -15.557 1 81.73 276 SER A N 1
ATOM 2159 C CA . SER A 1 276 ? -8.163 -40.154 -15.472 1 81.73 276 SER A CA 1
ATOM 2160 C C . SER A 1 276 ? -8.721 -40.148 -14.053 1 81.73 276 SER A C 1
ATOM 2162 O O . SER A 1 276 ? -9.937 -40.08 -13.859 1 81.73 276 SER A O 1
ATOM 2164 N N . GLU A 1 277 ? -7.869 -40.15 -13.15 1 84.16 277 GLU A N 1
ATOM 2165 C CA . GLU A 1 277 ? -8.29 -40.127 -11.753 1 84.16 277 GLU A CA 1
ATOM 2166 C C . GLU A 1 277 ? -8.968 -38.806 -11.402 1 84.16 277 GLU A C 1
ATOM 2168 O O . GLU A 1 277 ? -9.984 -38.79 -10.704 1 84.16 277 GLU A O 1
ATOM 2173 N N . THR A 1 278 ? -8.41 -37.754 -11.932 1 87.04 278 THR A N 1
ATOM 2174 C CA . THR A 1 278 ? -8.979 -36.44 -11.651 1 87.04 278 THR A CA 1
ATOM 2175 C C . THR A 1 278 ? -10.345 -36.29 -12.315 1 87.04 278 THR A C 1
ATOM 2177 O O . THR A 1 278 ? -11.276 -35.749 -11.716 1 87.04 278 THR A O 1
ATOM 2180 N N . MET A 1 279 ? -10.49 -36.83 -13.526 1 85.56 279 MET A N 1
ATOM 2181 C CA . MET A 1 279 ? -11.762 -36.736 -14.238 1 85.56 279 MET A CA 1
ATOM 2182 C C . MET A 1 279 ? -12.843 -37.546 -13.529 1 85.56 279 MET A C 1
ATOM 2184 O O . MET A 1 279 ? -14.001 -37.129 -13.474 1 85.56 279 MET A O 1
ATOM 2188 N N . ARG A 1 280 ? -12.476 -38.587 -12.874 1 86.01 280 ARG A N 1
ATOM 2189 C CA . ARG A 1 280 ? -13.425 -39.422 -12.145 1 86.01 280 ARG A CA 1
ATOM 2190 C C . ARG A 1 280 ? -13.923 -38.714 -10.889 1 86.01 280 ARG A C 1
ATOM 2192 O O . ARG A 1 280 ? -15.072 -38.899 -10.481 1 86.01 280 ARG A O 1
ATOM 2199 N N . ALA A 1 281 ? -13.001 -37.937 -10.333 1 85.32 281 ALA A N 1
ATOM 2200 C CA . ALA A 1 281 ? -13.386 -37.187 -9.141 1 85.32 281 ALA A CA 1
ATOM 2201 C C . ALA A 1 281 ? -14.326 -36.038 -9.495 1 85.32 281 ALA A C 1
ATOM 2203 O O . ALA A 1 281 ? -15.192 -35.667 -8.699 1 85.32 281 ALA A O 1
ATOM 2204 N N . LEU A 1 282 ? -14.196 -35.503 -10.727 1 87.1 282 LEU A N 1
ATOM 2205 C CA . LEU A 1 282 ? -14.997 -34.364 -11.162 1 87.1 282 LEU A CA 1
ATOM 2206 C C . LEU A 1 282 ? -16.336 -34.825 -11.727 1 87.1 282 LEU A C 1
ATOM 2208 O O . LEU A 1 282 ? -17.36 -34.169 -11.524 1 87.1 282 LEU A O 1
ATOM 2212 N N . VAL A 1 283 ? -16.26 -35.96 -12.474 1 87.57 283 VAL A N 1
ATOM 2213 C CA . VAL A 1 283 ? -17.47 -36.523 -13.064 1 87.57 283 VAL A CA 1
ATOM 2214 C C . VAL A 1 283 ? -17.612 -37.987 -12.652 1 87.57 283 VAL A C 1
ATOM 2216 O O . VAL A 1 283 ? -17.126 -38.883 -13.346 1 87.57 283 VAL A O 1
ATOM 2219 N N . PRO A 1 284 ? -18.301 -38.059 -11.433 1 79.94 284 PRO A N 1
ATOM 2220 C CA . PRO A 1 284 ? -18.469 -39.448 -10.997 1 79.94 284 PRO A CA 1
ATOM 2221 C C . PRO A 1 284 ? -19.129 -40.324 -12.058 1 79.94 284 PRO A C 1
ATOM 2223 O O . PRO A 1 284 ? -19.877 -39.822 -12.901 1 79.94 284 PRO A O 1
ATOM 2226 N N . PRO A 1 285 ? -18.767 -41.57 -11.969 1 78.21 285 PRO A N 1
ATOM 2227 C CA . PRO A 1 285 ? -19.345 -42.485 -12.956 1 78.21 285 PRO A CA 1
ATOM 2228 C C . PRO A 1 285 ? -20.871 -42.517 -12.908 1 78.21 285 PRO A C 1
ATOM 2230 O O . PRO A 1 285 ? -21.457 -42.554 -11.823 1 78.21 285 PRO A O 1
ATOM 2233 N N . GLY A 1 286 ? -21.452 -42.3 -13.925 1 77.17 286 GLY A N 1
ATOM 2234 C CA . GLY A 1 286 ? -22.901 -42.36 -14.033 1 77.17 286 GLY A CA 1
ATOM 2235 C C . GLY A 1 286 ? -23.55 -40.992 -14.118 1 77.17 286 GLY A C 1
ATOM 2236 O O . GLY A 1 286 ? -24.736 -40.88 -14.437 1 77.17 286 GLY A O 1
ATOM 2237 N N . LYS A 1 287 ? -22.781 -39.974 -13.781 1 79.99 287 LYS A N 1
ATOM 2238 C CA . LYS A 1 287 ? -23.359 -38.634 -13.83 1 79.99 287 LYS A CA 1
ATOM 2239 C C . LYS A 1 287 ? -22.916 -37.89 -15.087 1 79.99 287 LYS A C 1
ATOM 2241 O O . LYS A 1 287 ? -21.799 -38.087 -15.57 1 79.99 287 LYS A O 1
ATOM 2246 N N . ASP A 1 288 ? -23.801 -37.181 -15.681 1 82.44 288 ASP A N 1
ATOM 2247 C CA . ASP A 1 288 ? -23.484 -36.396 -16.87 1 82.44 288 ASP A CA 1
ATOM 2248 C C . ASP A 1 288 ? -22.635 -35.177 -16.513 1 82.44 288 ASP A C 1
ATOM 2250 O O . ASP A 1 288 ? -22.856 -34.541 -15.481 1 82.44 288 ASP A O 1
ATOM 2254 N N . PRO A 1 289 ? -21.67 -34.97 -17.321 1 82.84 289 PRO A N 1
ATOM 2255 C CA . PRO A 1 289 ? -20.872 -33.762 -17.096 1 82.84 289 PRO A CA 1
ATOM 2256 C C . PRO A 1 289 ? -21.684 -32.479 -17.259 1 82.84 289 PRO A C 1
ATOM 2258 O O . PRO A 1 289 ? -22.66 -32.454 -18.012 1 82.84 289 PRO A O 1
ATOM 2261 N N . PRO A 1 290 ? -21.36 -31.544 -16.562 1 86.45 290 PRO A N 1
ATOM 2262 C CA . PRO A 1 290 ? -22.064 -30.267 -16.699 1 86.45 290 PRO A CA 1
ATOM 2263 C C . PRO A 1 290 ? -21.828 -29.606 -18.055 1 86.45 290 PRO A C 1
ATOM 2265 O O . PRO A 1 290 ? -20.939 -30.021 -18.802 1 86.45 290 PRO A O 1
ATOM 2268 N N . ALA A 1 291 ? -22.67 -28.613 -18.401 1 86.66 291 ALA A N 1
ATOM 2269 C CA . ALA A 1 291 ? -22.505 -27.843 -19.63 1 86.66 291 ALA A CA 1
ATOM 2270 C C . ALA A 1 291 ? -21.147 -27.146 -19.663 1 86.66 291 ALA A C 1
ATOM 2272 O O . ALA A 1 291 ? -20.613 -26.764 -18.618 1 86.66 291 ALA A O 1
ATOM 2273 N N . PRO A 1 292 ? -20.604 -26.995 -20.809 1 90.23 292 PRO A N 1
ATOM 2274 C CA . PRO A 1 292 ? -19.278 -26.382 -20.915 1 90.23 292 PRO A CA 1
ATOM 2275 C C . PRO A 1 292 ? -19.255 -24.937 -20.422 1 90.23 292 PRO A C 1
ATOM 2277 O O . PRO A 1 292 ? -20.278 -24.25 -20.465 1 90.23 292 PRO A O 1
ATOM 2280 N N . LEU A 1 293 ? -18.131 -24.513 -19.94 1 91.77 293 LEU A N 1
ATOM 2281 C CA . LEU A 1 293 ? -17.93 -23.161 -19.43 1 91.77 293 LEU A CA 1
ATOM 2282 C C . LEU A 1 293 ? -18.12 -22.129 -20.537 1 91.77 293 LEU A C 1
ATOM 2284 O O . LEU A 1 293 ? -17.415 -22.16 -21.548 1 91.77 293 LEU A O 1
ATOM 2288 N N . GLY A 1 294 ? -19.316 -20.97 -20.275 1 89.29 294 GLY A N 1
ATOM 2289 C CA . GLY A 1 294 ? -19.579 -19.937 -21.264 1 89.29 294 GLY A CA 1
ATOM 2290 C C . GLY A 1 294 ? -20.036 -20.493 -22.6 1 89.29 294 GLY A C 1
ATOM 2291 O O . GLY A 1 294 ? -19.956 -19.81 -23.623 1 89.29 294 GLY A O 1
ATOM 2292 N N . GLY A 1 295 ? -20.036 -21.991 -22.711 1 85.27 295 GLY A N 1
ATOM 2293 C CA . GLY A 1 295 ? -20.452 -22.645 -23.941 1 85.27 295 GLY A CA 1
ATOM 2294 C C . GLY A 1 295 ? -19.285 -23.113 -24.791 1 85.27 295 GLY A C 1
ATOM 2295 O O . GLY A 1 295 ? -19.475 -23.549 -25.929 1 85.27 295 GLY A O 1
ATOM 2296 N N . LEU A 1 296 ? -18.073 -23.056 -24.268 1 83.63 296 LEU A N 1
ATOM 2297 C CA . LEU A 1 296 ? -16.884 -23.433 -25.024 1 83.63 296 LEU A CA 1
ATOM 2298 C C . LEU A 1 296 ? -16.642 -24.937 -24.943 1 83.63 296 LEU A C 1
ATOM 2300 O O . LEU A 1 296 ? -16.528 -25.493 -23.849 1 83.63 296 LEU A O 1
ATOM 2304 N N . THR A 1 297 ? -16.604 -25.544 -26.024 1 78.28 297 THR A N 1
ATOM 2305 C CA . THR A 1 297 ? -16.366 -26.982 -26.071 1 78.28 297 THR A CA 1
ATOM 2306 C C . THR A 1 297 ? -14.887 -27.293 -25.857 1 78.28 297 THR A C 1
ATOM 2308 O O . THR A 1 297 ? -14.055 -26.385 -25.826 1 78.28 297 THR A O 1
ATOM 2311 N N . VAL A 1 298 ? -14.64 -28.541 -25.559 1 71.79 298 VAL A N 1
ATOM 2312 C CA . VAL A 1 298 ? -13.273 -29.021 -25.38 1 71.79 298 VAL A CA 1
ATOM 2313 C C . VAL A 1 298 ? -12.426 -28.63 -26.589 1 71.79 298 VAL A C 1
ATOM 2315 O O . VAL A 1 298 ? -11.262 -28.25 -26.442 1 71.79 298 VAL A O 1
ATOM 2318 N N . PHE A 1 299 ? -13.1 -28.621 -27.699 1 69.83 299 PHE A N 1
ATOM 2319 C CA . PHE A 1 299 ? -12.418 -28.306 -28.949 1 69.83 299 PHE A CA 1
ATOM 2320 C C . PHE A 1 299 ? -12.066 -26.825 -29.015 1 69.83 299 PHE A C 1
ATOM 2322 O O . PHE A 1 299 ? -10.999 -26.457 -29.511 1 69.83 299 PHE A O 1
ATOM 2329 N N . ASP A 1 300 ? -12.897 -26.057 -28.466 1 75.41 300 ASP A N 1
ATOM 2330 C CA . ASP A 1 300 ? -12.645 -24.619 -28.461 1 75.41 300 ASP A CA 1
ATOM 2331 C C . ASP A 1 300 ? -11.464 -24.271 -27.559 1 75.41 300 ASP A C 1
ATOM 2333 O O . ASP A 1 300 ? -10.645 -23.415 -27.902 1 75.41 300 ASP A O 1
ATOM 2337 N N . LEU A 1 301 ? -11.392 -25.05 -26.524 1 72.26 301 LEU A N 1
ATOM 2338 C CA . LEU A 1 301 ? -10.35 -24.773 -25.542 1 72.26 301 LEU A CA 1
ATOM 2339 C C . LEU A 1 301 ? -8.991 -25.254 -26.042 1 72.26 301 LEU A C 1
ATOM 2341 O O . LEU A 1 301 ? -7.973 -24.596 -25.813 1 72.26 301 LEU A O 1
ATOM 2345 N N . SER A 1 302 ? -8.924 -26.394 -26.718 1 63.58 302 SER A N 1
ATOM 2346 C CA . SER A 1 302 ? -7.684 -27.02 -27.163 1 63.58 302 SER A CA 1
ATOM 2347 C C . SER A 1 302 ? -7.213 -26.433 -28.489 1 63.58 302 SER A C 1
ATOM 2349 O O . SER A 1 302 ? -6.011 -26.273 -28.712 1 63.58 302 SER A O 1
ATOM 2351 N N . ASN A 1 303 ? -8.032 -26.396 -29.539 1 58.49 303 ASN A N 1
ATOM 2352 C CA . ASN A 1 303 ? -7.675 -26.084 -30.919 1 58.49 303 ASN A CA 1
ATOM 2353 C C . ASN A 1 303 ? -7.059 -24.693 -31.038 1 58.49 303 ASN A C 1
ATOM 2355 O O . ASN A 1 303 ? -6.142 -24.482 -31.834 1 58.49 303 ASN A O 1
ATOM 2359 N N . LYS A 1 304 ? -7.696 -23.696 -30.632 1 53.16 304 LYS A N 1
ATOM 2360 C CA . LYS A 1 304 ? -7.293 -22.335 -30.974 1 53.16 304 LYS A CA 1
ATOM 2361 C C . LYS A 1 304 ? -6.078 -21.901 -30.16 1 53.16 304 LYS A C 1
ATOM 2363 O O . LYS A 1 304 ? -5.453 -20.882 -30.463 1 53.16 304 LYS A O 1
ATOM 2368 N N . SER A 1 305 ? -5.814 -22.686 -29.121 1 55.52 305 SER A N 1
ATOM 2369 C CA . SER A 1 305 ? -4.845 -22.061 -28.226 1 55.52 305 SER A CA 1
ATOM 2370 C C . SER A 1 305 ? -3.429 -22.541 -28.522 1 55.52 305 SER A C 1
ATOM 2372 O O . SER A 1 305 ? -3.186 -23.744 -28.635 1 55.52 305 SER A O 1
ATOM 2374 N N . THR A 1 306 ? -2.662 -21.808 -29.39 1 58.98 306 THR A N 1
ATOM 2375 C CA . THR A 1 306 ? -1.222 -22.039 -29.374 1 58.98 306 THR A CA 1
ATOM 2376 C C . THR A 1 306 ? -0.752 -22.425 -27.974 1 58.98 306 THR A C 1
ATOM 2378 O O . THR A 1 306 ? -1.409 -22.103 -26.982 1 58.98 306 THR A O 1
ATOM 2381 N N . GLU A 1 307 ? 0.085 -23.462 -27.95 1 58.81 307 GLU A N 1
ATOM 2382 C CA . GLU A 1 307 ? 0.641 -23.925 -26.682 1 58.81 307 GLU A CA 1
ATOM 2383 C C . GLU A 1 307 ? 0.782 -22.774 -25.689 1 58.81 307 GLU A C 1
ATOM 2385 O O . GLU A 1 307 ? 0.503 -22.936 -24.5 1 58.81 307 GLU A O 1
ATOM 2390 N N . ARG A 1 308 ? 1.061 -21.663 -26.253 1 64.25 308 ARG A N 1
ATOM 2391 C CA . ARG A 1 308 ? 1.281 -20.498 -25.402 1 64.25 308 ARG A CA 1
ATOM 2392 C C . ARG A 1 308 ? -0.029 -20.005 -24.798 1 64.25 308 ARG A C 1
ATOM 2394 O O . ARG A 1 308 ? -0.087 -19.679 -23.61 1 64.25 308 ARG A O 1
ATOM 2401 N N . LEU A 1 309 ? -0.967 -20.183 -25.579 1 65.64 309 LEU A N 1
ATOM 2402 C CA . LEU A 1 309 ? -2.27 -19.685 -25.151 1 65.64 309 LEU A CA 1
ATOM 2403 C C . LEU A 1 309 ? -2.919 -20.644 -24.159 1 65.64 309 LEU A C 1
ATOM 2405 O O . LEU A 1 309 ? -3.621 -20.213 -23.241 1 65.64 309 LEU A O 1
ATOM 2409 N N . SER A 1 310 ? -2.493 -21.839 -24.278 1 76.86 310 SER A N 1
ATOM 2410 C CA . SER A 1 310 ? -3.105 -22.828 -23.396 1 76.86 310 SER A CA 1
ATOM 2411 C C . SER A 1 310 ? -2.652 -22.637 -21.953 1 76.86 310 SER A C 1
ATOM 2413 O O . SER A 1 310 ? -3.47 -22.664 -21.031 1 76.86 310 SER A O 1
ATOM 2415 N N . ILE A 1 311 ? -1.462 -22.354 -21.829 1 80.8 311 ILE A N 1
ATOM 2416 C CA . ILE A 1 311 ? -0.932 -22.252 -20.474 1 80.8 311 ILE A CA 1
ATOM 2417 C C . ILE A 1 311 ? -1.414 -20.955 -19.828 1 80.8 311 ILE A C 1
ATOM 2419 O O . ILE A 1 311 ? -1.724 -20.926 -18.635 1 80.8 311 ILE A O 1
ATOM 2423 N N . THR A 1 312 ? -1.556 -19.976 -20.639 1 82.54 312 THR A N 1
ATOM 2424 C CA . THR A 1 312 ? -2.069 -18.71 -20.129 1 82.54 312 THR A CA 1
ATOM 2425 C C . THR A 1 312 ? -3.534 -18.845 -19.721 1 82.54 312 THR A C 1
ATOM 2427 O O . THR A 1 312 ? -3.964 -18.255 -18.728 1 82.54 312 THR A O 1
ATOM 2430 N N . ASN A 1 313 ? -4.186 -19.687 -20.454 1 89.04 313 ASN A N 1
ATOM 2431 C CA . ASN A 1 313 ? -5.589 -19.926 -20.134 1 89.04 313 ASN A CA 1
ATOM 2432 C C . ASN A 1 313 ? -5.742 -20.692 -18.823 1 89.04 313 ASN A C 1
ATOM 2434 O O . ASN A 1 313 ? -6.657 -20.42 -18.043 1 89.04 313 ASN A O 1
ATOM 2438 N N . ILE A 1 314 ? -4.824 -21.647 -18.66 1 92.84 314 ILE A N 1
ATOM 2439 C CA . ILE A 1 314 ? -4.861 -22.404 -17.413 1 92.84 314 ILE A CA 1
ATOM 2440 C C . ILE A 1 314 ? -4.668 -21.458 -16.23 1 92.84 314 ILE A C 1
ATOM 2442 O O . ILE A 1 314 ? -5.402 -21.533 -15.241 1 92.84 314 ILE A O 1
ATOM 2446 N N . SER A 1 315 ? -3.735 -20.569 -16.416 1 91.13 315 SER A N 1
ATOM 2447 C CA . SER A 1 315 ? -3.452 -19.616 -15.348 1 91.13 315 SER A CA 1
ATOM 2448 C C . SER A 1 315 ? -4.654 -18.717 -15.077 1 91.13 315 SER A C 1
ATOM 2450 O O . SER A 1 315 ? -4.983 -18.444 -13.921 1 91.13 315 SER A O 1
ATOM 2452 N N . SER A 1 316 ? -5.269 -18.297 -16.087 1 91.92 316 SER A N 1
ATOM 2453 C CA . SER A 1 316 ? -6.444 -17.444 -15.939 1 91.92 316 SER A CA 1
ATOM 2454 C C . SER A 1 316 ? -7.576 -18.182 -15.233 1 91.92 316 SER A C 1
ATOM 2456 O O . SER A 1 316 ? -8.254 -17.613 -14.374 1 91.92 316 SER A O 1
ATOM 2458 N N . LEU A 1 317 ? -7.748 -19.399 -15.569 1 94.44 317 LEU A N 1
ATOM 2459 C CA . LEU A 1 317 ? -8.816 -20.186 -14.964 1 94.44 317 LEU A CA 1
ATOM 2460 C C . LEU A 1 317 ? -8.493 -20.514 -13.51 1 94.44 317 LEU A C 1
ATOM 2462 O O . LEU A 1 317 ? -9.392 -20.575 -12.668 1 94.44 317 LEU A O 1
ATOM 2466 N N . MET A 1 318 ? -7.242 -20.789 -13.276 1 95.85 318 MET A N 1
ATOM 2467 C CA . MET A 1 318 ? -6.839 -21.013 -11.891 1 95.85 318 MET A CA 1
ATOM 2468 C C . MET A 1 318 ? -7.083 -19.768 -11.045 1 95.85 318 MET A C 1
ATOM 2470 O O . MET A 1 318 ? -7.492 -19.87 -9.887 1 95.85 318 MET A O 1
ATOM 2474 N N . LEU A 1 319 ? -6.811 -18.629 -11.648 1 95.31 319 LEU A N 1
ATOM 2475 C CA . LEU A 1 319 ? -7.125 -17.375 -10.971 1 95.31 319 LEU A CA 1
ATOM 2476 C C . LEU A 1 319 ? -8.617 -17.279 -10.67 1 95.31 319 LEU A C 1
ATOM 2478 O O . LEU A 1 319 ? -9.009 -16.832 -9.59 1 95.31 319 LEU A O 1
ATOM 2482 N N . CYS A 1 320 ? -9.41 -17.726 -11.535 1 95.82 320 CYS A N 1
ATOM 2483 C CA . CYS A 1 320 ? -10.854 -17.721 -11.33 1 95.82 320 CYS A CA 1
ATOM 2484 C C . CYS A 1 320 ? -11.243 -18.629 -10.17 1 95.82 320 CYS A C 1
ATOM 2486 O O . CYS A 1 320 ? -12.09 -18.268 -9.351 1 95.82 320 CYS A O 1
ATOM 2488 N N . CYS A 1 321 ? -10.623 -19.738 -10.106 1 95.11 321 CYS A N 1
ATOM 2489 C CA . CYS A 1 321 ? -10.885 -20.676 -9.02 1 95.11 321 CYS A CA 1
ATOM 2490 C C . CYS A 1 321 ? -10.545 -20.056 -7.67 1 95.11 321 CYS A C 1
ATOM 2492 O O . CYS A 1 321 ? -11.346 -20.118 -6.735 1 95.11 321 CYS A O 1
ATOM 2494 N N . SER A 1 322 ? -9.406 -19.484 -7.665 1 95.01 322 SER A N 1
ATOM 2495 C CA . SER A 1 322 ? -8.964 -18.836 -6.434 1 95.01 322 SER A CA 1
ATOM 2496 C C . SER A 1 322 ? -9.917 -17.718 -6.025 1 95.01 322 SER A C 1
ATOM 2498 O O . SER A 1 322 ? -10.288 -17.608 -4.855 1 95.01 322 SER A O 1
ATOM 2500 N N . THR A 1 323 ? -10.325 -16.98 -6.99 1 94.72 323 THR A N 1
ATOM 2501 C CA . THR A 1 323 ? -11.213 -15.856 -6.713 1 94.72 323 THR A CA 1
ATOM 2502 C C . THR A 1 323 ? -12.582 -16.349 -6.253 1 94.72 323 THR A C 1
ATOM 2504 O O . THR A 1 323 ? -13.194 -15.755 -5.363 1 94.72 323 THR A O 1
ATOM 2507 N N . MET A 1 324 ? -13.071 -17.397 -6.794 1 94.3 324 MET A N 1
ATOM 2508 C CA . MET A 1 324 ? -14.36 -17.959 -6.402 1 94.3 324 MET A CA 1
ATOM 2509 C C . MET A 1 324 ? -14.332 -18.421 -4.949 1 94.3 324 MET A C 1
ATOM 2511 O O . MET A 1 324 ? -15.314 -18.257 -4.222 1 94.3 324 MET A O 1
ATOM 2515 N N . LEU A 1 325 ? -13.242 -18.942 -4.533 1 92.51 325 LEU A N 1
ATOM 2516 C CA . LEU A 1 325 ? -13.104 -19.453 -3.174 1 92.51 325 LEU A CA 1
ATOM 2517 C C . LEU A 1 325 ? -13.059 -18.311 -2.165 1 92.51 325 LEU A C 1
ATOM 2519 O O . LEU A 1 325 ? -13.482 -18.473 -1.018 1 92.51 325 LEU A O 1
ATOM 2523 N N . THR A 1 326 ? -12.59 -17.171 -2.58 1 87.95 326 THR A N 1
ATOM 2524 C CA . THR A 1 326 ? -12.359 -16.091 -1.627 1 87.95 326 THR A CA 1
ATOM 2525 C C . THR A 1 326 ? -13.495 -15.074 -1.677 1 87.95 326 THR A C 1
ATOM 2527 O O . THR A 1 326 ? -13.613 -14.223 -0.792 1 87.95 326 THR A O 1
ATOM 2530 N N . THR A 1 327 ? -14.273 -15.169 -2.677 1 88.38 327 THR A N 1
ATOM 2531 C CA . THR A 1 327 ? -15.381 -14.227 -2.795 1 88.38 327 THR A CA 1
ATOM 2532 C C . THR A 1 327 ? -16.548 -14.652 -1.909 1 88.38 327 THR A C 1
ATOM 2534 O O . THR A 1 327 ? -16.859 -15.841 -1.809 1 88.38 327 THR A O 1
ATOM 2537 N N . SER A 1 328 ? -17.187 -13.712 -1.262 1 83.72 328 SER A N 1
ATOM 2538 C CA . SER A 1 328 ? -18.297 -13.984 -0.354 1 83.72 328 SER A CA 1
ATOM 2539 C C . SER A 1 328 ? -19.547 -14.403 -1.119 1 83.72 328 SER A C 1
ATOM 2541 O O . SER A 1 328 ? -19.811 -13.899 -2.213 1 83.72 328 SER A O 1
ATOM 2543 N N . TYR A 1 329 ? -20.208 -15.376 -0.61 1 87.01 329 TYR A N 1
ATOM 2544 C CA . TYR A 1 329 ? -21.468 -15.875 -1.149 1 87.01 329 TYR A CA 1
ATOM 2545 C C . TYR A 1 329 ? -22.532 -15.96 -0.061 1 87.01 329 TYR A C 1
ATOM 2547 O O . TYR A 1 329 ? -22.228 -16.29 1.088 1 87.01 329 TYR A O 1
ATOM 2555 N N . ALA A 1 330 ? -23.776 -15.643 -0.22 1 81.62 330 ALA A N 1
ATOM 2556 C CA . ALA A 1 330 ? -24.853 -15.456 0.749 1 81.62 330 ALA A CA 1
ATOM 2557 C C . ALA A 1 330 ? -25.233 -16.778 1.408 1 81.62 330 ALA A C 1
ATOM 2559 O O . ALA A 1 330 ? -25.661 -16.802 2.564 1 81.62 330 ALA A O 1
ATOM 2560 N N . VAL A 1 331 ? -25.113 -17.862 0.703 1 86.41 331 VAL A N 1
ATOM 2561 C CA . VAL A 1 331 ? -25.512 -19.162 1.233 1 86.41 331 VAL A CA 1
ATOM 2562 C C . VAL A 1 331 ? -24.298 -20.084 1.309 1 86.41 331 VAL A C 1
ATOM 2564 O O . VAL A 1 331 ? -23.321 -19.897 0.58 1 86.41 331 VAL A O 1
ATOM 2567 N N . ARG A 1 332 ? -24.325 -21.042 2.205 1 87.04 332 ARG A N 1
ATOM 2568 C CA . ARG A 1 332 ? -23.254 -22.028 2.305 1 87.04 332 ARG A CA 1
ATOM 2569 C C . ARG A 1 332 ? -23.199 -22.905 1.059 1 87.04 332 ARG A C 1
ATOM 2571 O O . ARG A 1 332 ? -24.237 -23.331 0.547 1 87.04 332 ARG A O 1
ATOM 2578 N N . VAL A 1 333 ? -22.048 -23.047 0.539 1 91.24 333 VAL A N 1
ATOM 2579 C CA . VAL A 1 333 ? -21.9 -23.798 -0.703 1 91.24 333 VAL A CA 1
ATOM 2580 C C . VAL A 1 333 ? -20.993 -25.004 -0.472 1 91.24 333 VAL A C 1
ATOM 2582 O O . VAL A 1 333 ? -20.155 -24.995 0.433 1 91.24 333 VAL A O 1
ATOM 2585 N N . LYS A 1 334 ? -21.142 -26.029 -1.29 1 88.17 334 LYS A N 1
ATOM 2586 C CA . LYS A 1 334 ? -20.293 -27.217 -1.262 1 88.17 334 LYS A CA 1
ATOM 2587 C C . LYS A 1 334 ? -19.104 -27.066 -2.207 1 88.17 334 LYS A C 1
ATOM 2589 O O . LYS A 1 334 ? -19.281 -26.896 -3.415 1 88.17 334 LYS A O 1
ATOM 2594 N N . VAL A 1 335 ? -17.932 -27.104 -1.685 1 90.78 335 VAL A N 1
ATOM 2595 C CA . VAL A 1 335 ? -16.711 -26.949 -2.469 1 90.78 335 VAL A CA 1
ATOM 2596 C C . VAL A 1 335 ? -16.078 -28.317 -2.715 1 90.78 335 VAL A C 1
ATOM 2598 O O . VAL A 1 335 ? -15.906 -29.105 -1.782 1 90.78 335 VAL A O 1
ATOM 2601 N N . PRO A 1 336 ? -15.846 -28.68 -3.907 1 90.82 336 PRO A N 1
ATOM 2602 C CA . PRO A 1 336 ? -15.17 -29.945 -4.207 1 90.82 336 PRO A CA 1
ATOM 2603 C C . PRO A 1 336 ? -13.684 -29.917 -3.857 1 90.82 336 PRO A C 1
ATOM 2605 O O . PRO A 1 336 ? -12.836 -29.855 -4.751 1 90.82 336 PRO A O 1
ATOM 2608 N N . ILE A 1 337 ? -13.332 -30.092 -2.628 1 92.19 337 ILE A N 1
ATOM 2609 C CA . ILE A 1 337 ? -11.972 -29.953 -2.12 1 92.19 337 ILE A CA 1
ATOM 2610 C C . ILE A 1 337 ? -11.083 -31.041 -2.717 1 92.19 337 ILE A C 1
ATOM 2612 O O . ILE A 1 337 ? -9.938 -30.779 -3.093 1 92.19 337 ILE A O 1
ATOM 2616 N N . LYS A 1 338 ? -11.581 -32.255 -2.863 1 90.67 338 LYS A N 1
ATOM 2617 C CA . LYS A 1 338 ? -10.788 -33.361 -3.394 1 90.67 338 LYS A CA 1
ATOM 2618 C C . LYS A 1 338 ? -10.34 -33.078 -4.825 1 90.67 338 LYS A C 1
ATOM 2620 O O . LYS A 1 338 ? -9.164 -33.243 -5.157 1 90.67 338 LYS A O 1
ATOM 2625 N N . ALA A 1 339 ? -11.31 -32.644 -5.609 1 91.89 339 ALA A N 1
ATOM 2626 C CA . ALA A 1 339 ? -10.992 -32.333 -7 1 91.89 339 ALA A CA 1
ATOM 2627 C C . ALA A 1 339 ? -9.999 -31.178 -7.091 1 91.89 339 ALA A C 1
ATOM 2629 O O . ALA A 1 339 ? -9.09 -31.198 -7.924 1 91.89 339 ALA A O 1
ATOM 2630 N N . LEU A 1 340 ? -10.202 -30.209 -6.236 1 94.34 340 LEU A N 1
ATOM 2631 C CA . LEU A 1 340 ? -9.299 -29.064 -6.209 1 94.34 340 LEU A CA 1
ATOM 2632 C C . LEU A 1 340 ? -7.881 -29.498 -5.854 1 94.34 340 LEU A C 1
ATOM 2634 O O . LEU A 1 340 ? -6.921 -29.101 -6.518 1 94.34 340 LEU A O 1
ATOM 2638 N N . LEU A 1 341 ? -7.718 -30.336 -4.868 1 94.12 341 LEU A N 1
ATOM 2639 C CA . LEU A 1 341 ? -6.408 -30.806 -4.428 1 94.12 341 LEU A CA 1
ATOM 2640 C C . LEU A 1 341 ? -5.75 -31.667 -5.501 1 94.12 341 LEU A C 1
ATOM 2642 O O . LEU A 1 341 ? -4.534 -31.604 -5.693 1 94.12 341 LEU A O 1
ATOM 2646 N N . MET A 1 342 ? -6.518 -32.427 -6.228 1 93.43 342 MET A N 1
ATOM 2647 C CA . MET A 1 342 ? -5.974 -33.268 -7.29 1 93.43 342 MET A CA 1
ATOM 2648 C C . MET A 1 342 ? -5.413 -32.416 -8.425 1 93.43 342 MET A C 1
ATOM 2650 O O . MET A 1 342 ? -4.343 -32.713 -8.959 1 93.43 342 MET A O 1
ATOM 2654 N N . VAL A 1 343 ? -6.129 -31.384 -8.778 1 94.15 343 VAL A N 1
ATOM 2655 C CA . VAL A 1 343 ? -5.668 -30.486 -9.832 1 94.15 343 VAL A CA 1
ATOM 2656 C C . VAL A 1 343 ? -4.383 -29.788 -9.391 1 94.15 343 VAL A C 1
ATOM 2658 O O . VAL A 1 343 ? -3.426 -29.692 -10.163 1 94.15 343 VAL A O 1
ATOM 2661 N N . VAL A 1 344 ? -4.354 -29.306 -8.161 1 95.17 344 VAL A N 1
ATOM 2662 C CA . VAL A 1 344 ? -3.184 -28.626 -7.616 1 95.17 344 VAL A CA 1
ATOM 2663 C C . VAL A 1 344 ? -1.999 -29.588 -7.577 1 95.17 344 VAL A C 1
ATOM 2665 O O . VAL A 1 344 ? -0.879 -29.219 -7.938 1 95.17 344 VAL A O 1
ATOM 2668 N N . GLU A 1 345 ? -2.247 -30.775 -7.164 1 94.45 345 GLU A N 1
ATOM 2669 C CA . GLU A 1 345 ? -1.199 -31.789 -7.093 1 94.45 345 GLU A CA 1
ATOM 2670 C C . GLU A 1 345 ? -0.618 -32.081 -8.474 1 94.45 345 GLU A C 1
ATOM 2672 O O . GLU A 1 345 ? 0.597 -32.224 -8.624 1 94.45 345 GLU A O 1
ATOM 2677 N N . ARG A 1 346 ? -1.446 -32.157 -9.488 1 93.26 346 ARG A N 1
ATOM 2678 C CA . ARG A 1 346 ? -0.992 -32.39 -10.856 1 93.26 346 ARG A CA 1
ATOM 2679 C C . ARG A 1 346 ? -0.029 -31.297 -11.307 1 93.26 346 ARG A C 1
ATOM 2681 O O . ARG A 1 346 ? 1.013 -31.586 -11.898 1 93.26 346 ARG A O 1
ATOM 2688 N N . VAL A 1 347 ? -0.336 -30.111 -11.026 1 94.53 347 VAL A N 1
ATOM 2689 C CA . VAL A 1 347 ? 0.465 -28.978 -11.477 1 94.53 347 VAL A CA 1
ATOM 2690 C C . VAL A 1 347 ? 1.767 -28.916 -10.682 1 94.53 347 VAL A C 1
ATOM 2692 O O . VAL A 1 347 ? 2.846 -28.755 -11.257 1 94.53 347 VAL A O 1
ATOM 2695 N N . LEU A 1 348 ? 1.728 -29.123 -9.336 1 94.87 348 LEU A N 1
ATOM 2696 C CA . LEU A 1 348 ? 2.899 -28.97 -8.479 1 94.87 348 LEU A CA 1
ATOM 2697 C C . LEU A 1 348 ? 3.874 -30.125 -8.681 1 94.87 348 LEU A C 1
ATOM 2699 O O . LEU A 1 348 ? 5.063 -30 -8.377 1 94.87 348 LEU A O 1
ATOM 2703 N N . ASN A 1 349 ? 3.423 -31.211 -9.244 1 91.64 349 ASN A N 1
ATOM 2704 C CA . ASN A 1 349 ? 4.283 -32.377 -9.419 1 91.64 349 ASN A CA 1
ATOM 2705 C C . ASN A 1 349 ? 5.085 -32.293 -10.714 1 91.64 349 ASN A C 1
ATOM 2707 O O . ASN A 1 349 ? 6.04 -33.046 -10.908 1 91.64 349 ASN A O 1
ATOM 2711 N N . VAL A 1 350 ? 4.738 -31.386 -11.613 1 90.58 350 VAL A N 1
ATOM 2712 C CA . VAL A 1 350 ? 5.427 -31.262 -12.893 1 90.58 350 VAL A CA 1
ATOM 2713 C C . VAL A 1 350 ? 6.484 -30.163 -12.807 1 90.58 350 VAL A C 1
ATOM 2715 O O . VAL A 1 350 ? 6.163 -29.004 -12.534 1 90.58 350 VAL A O 1
ATOM 2718 N N . ASP A 1 351 ? 7.735 -30.482 -12.924 1 87.81 351 ASP A N 1
ATOM 2719 C CA . ASP A 1 351 ? 8.806 -29.489 -12.916 1 87.81 351 ASP A CA 1
ATOM 2720 C C . ASP A 1 351 ? 9.476 -29.394 -14.284 1 87.81 351 ASP A C 1
ATOM 2722 O O . ASP A 1 351 ? 10.517 -28.748 -14.428 1 87.81 351 ASP A O 1
ATOM 2726 N N . GLY A 1 352 ? 8.925 -30.066 -15.316 1 84.59 352 GLY A N 1
ATOM 2727 C CA . GLY A 1 352 ? 9.461 -30.015 -16.667 1 84.59 352 GLY A CA 1
ATOM 2728 C C . GLY A 1 352 ? 10.42 -31.15 -16.972 1 84.59 352 GLY A C 1
ATOM 2729 O O . GLY A 1 352 ? 10.932 -31.254 -18.088 1 84.59 352 GLY A O 1
ATOM 2730 N N . SER A 1 353 ? 10.726 -31.974 -15.906 1 83.55 353 SER A N 1
ATOM 2731 C CA . SER A 1 353 ? 11.614 -33.112 -16.121 1 83.55 353 SER A CA 1
ATOM 2732 C C . SER A 1 353 ? 10.913 -34.22 -16.902 1 83.55 353 SER A C 1
ATOM 2734 O O . SER A 1 353 ? 9.701 -34.406 -16.773 1 83.55 353 SER A O 1
ATOM 2736 N N . LEU A 1 354 ? 11.589 -34.785 -17.855 1 76.92 354 LEU A N 1
ATOM 2737 C CA . LEU A 1 354 ? 11.012 -35.843 -18.677 1 76.92 354 LEU A CA 1
ATOM 2738 C C . LEU A 1 354 ? 11.24 -37.21 -18.042 1 76.92 354 LEU A C 1
ATOM 2740 O O . LEU A 1 354 ? 12.364 -37.543 -17.66 1 76.92 354 LEU A O 1
ATOM 2744 N N . PRO A 1 355 ? 10.065 -37.737 -17.628 1 64.16 355 PRO A N 1
ATOM 2745 C CA . PRO A 1 355 ? 10.273 -39.1 -17.134 1 64.16 355 PRO A CA 1
ATOM 2746 C C . PRO A 1 355 ? 10.925 -40.011 -18.172 1 64.16 355 PRO A C 1
ATOM 2748 O O . PRO A 1 355 ? 10.799 -39.771 -19.375 1 64.16 355 PRO A O 1
ATOM 2751 N N . GLN A 1 356 ? 11.922 -40.864 -17.89 1 57.44 356 GLN A N 1
ATOM 2752 C CA . GLN A 1 356 ? 12.694 -41.766 -18.738 1 57.44 356 GLN A CA 1
ATOM 2753 C C . GLN A 1 356 ? 11.798 -42.473 -19.75 1 57.44 356 GLN A C 1
ATOM 2755 O O . GLN A 1 356 ? 12.213 -42.729 -20.882 1 57.44 356 GLN A O 1
ATOM 2760 N N . THR A 1 357 ? 10.615 -42.739 -19.368 1 52.99 357 THR A N 1
ATOM 2761 C CA . THR A 1 357 ? 9.77 -43.566 -20.222 1 52.99 357 THR A CA 1
ATOM 2762 C C . THR A 1 357 ? 9.126 -42.726 -21.322 1 52.99 357 THR A C 1
ATOM 2764 O O . THR A 1 357 ? 8.574 -43.268 -22.281 1 52.99 357 THR A O 1
ATOM 2767 N N . MET A 1 358 ? 9.174 -41.284 -21.307 1 54.72 358 MET A N 1
ATOM 2768 C CA . MET A 1 358 ? 8.268 -40.503 -22.145 1 54.72 358 MET A CA 1
ATOM 2769 C C . MET A 1 358 ? 9.048 -39.592 -23.087 1 54.72 358 MET A C 1
ATOM 2771 O O . MET A 1 358 ? 8.516 -38.591 -23.572 1 54.72 358 MET A O 1
ATOM 2775 N N . TYR A 1 359 ? 10.359 -39.818 -23.417 1 51.26 359 TYR A N 1
ATOM 2776 C CA . TYR A 1 359 ? 11.26 -38.979 -24.199 1 51.26 359 TYR A CA 1
ATOM 2777 C C . TYR A 1 359 ? 10.649 -38.636 -25.553 1 51.26 359 TYR A C 1
ATOM 2779 O O . TYR A 1 359 ? 10.829 -37.527 -26.059 1 51.26 359 TYR A O 1
ATOM 2787 N N . PRO A 1 360 ? 9.798 -39.5 -26.088 1 54.74 360 PRO A N 1
ATOM 2788 C CA . PRO A 1 360 ? 9.56 -39.344 -27.525 1 54.74 360 PRO A CA 1
ATOM 2789 C C . PRO A 1 360 ? 8.581 -38.215 -27.842 1 54.74 360 PRO A C 1
ATOM 2791 O O . PRO A 1 360 ? 8.482 -37.784 -28.994 1 54.74 360 PRO A O 1
ATOM 2794 N N . THR A 1 361 ? 7.805 -37.604 -26.911 1 62.69 361 THR A N 1
ATOM 2795 C CA . THR A 1 361 ? 6.629 -36.882 -27.384 1 62.69 361 THR A CA 1
ATOM 2796 C C . THR A 1 361 ? 6.843 -35.374 -27.281 1 62.69 361 THR A C 1
ATOM 2798 O O . THR A 1 361 ? 6.233 -34.603 -28.024 1 62.69 361 THR A O 1
ATOM 2801 N N . LEU A 1 362 ? 7.754 -34.926 -26.553 1 74.09 362 LEU A N 1
ATOM 2802 C CA . LEU A 1 362 ? 7.848 -33.483 -26.364 1 74.09 362 LEU A CA 1
ATOM 2803 C C . LEU A 1 362 ? 9.091 -32.925 -27.049 1 74.09 362 LEU A C 1
ATOM 2805 O O . LEU A 1 362 ? 10.189 -33.463 -26.887 1 74.09 362 LEU A O 1
ATOM 2809 N N . THR A 1 363 ? 8.846 -32.009 -28.011 1 77.31 363 THR A N 1
ATOM 2810 C CA . THR A 1 363 ? 9.966 -31.331 -28.654 1 77.31 363 THR A CA 1
ATOM 2811 C C . THR A 1 363 ? 10.722 -30.466 -27.65 1 77.31 363 THR A C 1
ATOM 2813 O O . THR A 1 363 ? 10.177 -30.092 -26.61 1 77.31 363 THR A O 1
ATOM 2816 N N . ALA A 1 364 ? 11.932 -30.263 -27.928 1 78.52 364 ALA A N 1
ATOM 2817 C CA . ALA A 1 364 ? 12.768 -29.43 -27.067 1 78.52 364 ALA A CA 1
ATOM 2818 C C . ALA A 1 364 ? 12.172 -28.034 -26.908 1 78.52 364 ALA A C 1
ATOM 2820 O O . ALA A 1 364 ? 12.208 -27.457 -25.819 1 78.52 364 ALA A O 1
ATOM 2821 N N . MET A 1 365 ? 11.577 -27.564 -27.92 1 79.45 365 MET A N 1
ATOM 2822 C CA . MET A 1 365 ? 10.992 -26.227 -27.895 1 79.45 365 MET A CA 1
ATOM 2823 C C . MET A 1 365 ? 9.754 -26.191 -27.006 1 79.45 365 MET A C 1
ATOM 2825 O O . MET A 1 365 ? 9.534 -25.221 -26.278 1 79.45 365 MET A O 1
ATOM 2829 N N . GLN A 1 366 ? 9.081 -27.25 -27.087 1 80.67 366 GLN A N 1
ATOM 2830 C CA . GLN A 1 366 ? 7.882 -27.339 -26.261 1 80.67 366 GLN A CA 1
ATOM 2831 C C . GLN A 1 366 ? 8.24 -27.444 -24.781 1 80.67 366 GLN A C 1
ATOM 2833 O O . GLN A 1 366 ? 7.594 -26.823 -23.935 1 80.67 366 GLN A O 1
ATOM 2838 N N . GLN A 1 367 ? 9.229 -28.231 -24.58 1 83.57 367 GLN A N 1
ATOM 2839 C CA . GLN A 1 367 ? 9.664 -28.383 -23.196 1 83.57 367 GLN A CA 1
ATOM 2840 C C . GLN A 1 367 ? 10.153 -27.055 -22.624 1 83.57 367 GLN A C 1
ATOM 2842 O O . GLN A 1 367 ? 9.858 -26.722 -21.474 1 83.57 367 GLN A O 1
ATOM 2847 N N . GLU A 1 368 ? 10.868 -26.369 -23.468 1 82.98 368 GLU A N 1
ATOM 2848 C CA . GLU A 1 368 ? 11.388 -25.074 -23.038 1 82.98 368 GLU A CA 1
ATOM 2849 C C . GLU A 1 368 ? 10.256 -24.105 -22.713 1 82.98 368 GLU A C 1
ATOM 2851 O O . GLU A 1 368 ? 10.318 -23.38 -21.717 1 82.98 368 GLU A O 1
ATOM 2856 N N . TYR A 1 369 ? 9.335 -24.176 -23.472 1 82.59 369 TYR A N 1
ATOM 2857 C CA . TYR A 1 369 ? 8.199 -23.283 -23.274 1 82.59 369 TYR A CA 1
ATOM 2858 C C . TYR A 1 369 ? 7.459 -23.62 -21.986 1 82.59 369 TYR A C 1
ATOM 2860 O O . TYR A 1 369 ? 7.105 -22.725 -21.214 1 82.59 369 TYR A O 1
ATOM 2868 N N . ILE A 1 370 ? 7.263 -24.827 -21.757 1 86.85 370 ILE A N 1
ATOM 2869 C CA . ILE A 1 370 ? 6.548 -25.248 -20.557 1 86.85 370 ILE A CA 1
ATOM 2870 C C . ILE A 1 370 ? 7.346 -24.854 -19.316 1 86.85 370 ILE A C 1
ATOM 2872 O O . ILE A 1 370 ? 6.774 -24.411 -18.317 1 86.85 370 ILE A O 1
ATOM 2876 N N . CYS A 1 371 ? 8.62 -25.012 -19.455 1 87.83 371 CYS A N 1
ATOM 2877 C CA . CYS A 1 371 ? 9.484 -24.686 -18.326 1 87.83 371 CYS A CA 1
ATOM 2878 C C . CYS A 1 371 ? 9.411 -23.2 -17.995 1 87.83 371 CYS A C 1
ATOM 2880 O O . CYS A 1 371 ? 9.568 -22.809 -16.837 1 87.83 371 CYS A O 1
ATOM 2882 N N . THR A 1 372 ? 9.096 -22.444 -18.965 1 87.53 372 THR A N 1
ATOM 2883 C CA . THR A 1 372 ? 9.013 -21.003 -18.75 1 87.53 372 THR A CA 1
ATOM 2884 C C . THR A 1 372 ? 7.695 -20.631 -18.077 1 87.53 372 THR A C 1
ATOM 2886 O O . THR A 1 372 ? 7.621 -19.634 -17.355 1 87.53 372 THR A O 1
ATOM 2889 N N . GLN A 1 373 ? 6.696 -21.464 -18.209 1 89.43 373 GLN A N 1
ATOM 2890 C CA . GLN A 1 373 ? 5.361 -21.11 -17.738 1 89.43 373 GLN A CA 1
ATOM 2891 C C . GLN A 1 373 ? 5.051 -21.788 -16.406 1 89.43 373 GLN A C 1
ATOM 2893 O O . GLN A 1 373 ? 4.143 -21.366 -15.686 1 89.43 373 GLN A O 1
ATOM 2898 N N . LEU A 1 374 ? 5.828 -22.756 -16.012 1 92.91 374 LEU A N 1
ATOM 2899 C CA . LEU A 1 374 ? 5.529 -23.591 -14.854 1 92.91 374 LEU A CA 1
ATOM 2900 C C . LEU A 1 374 ? 5.565 -22.771 -13.569 1 92.91 374 LEU A C 1
ATOM 2902 O O . LEU A 1 374 ? 4.722 -22.953 -12.687 1 92.91 374 LEU A O 1
ATOM 2906 N N . PRO A 1 375 ? 6.469 -21.816 -13.442 1 93.53 375 PRO A N 1
ATOM 2907 C CA . PRO A 1 375 ? 6.472 -21.052 -12.192 1 93.53 375 PRO A CA 1
ATOM 2908 C C . PRO A 1 375 ? 5.168 -20.291 -11.962 1 93.53 375 PRO A C 1
ATOM 2910 O O . PRO A 1 375 ? 4.692 -20.204 -10.827 1 93.53 375 PRO A O 1
ATOM 2913 N N . VAL A 1 376 ? 4.585 -19.788 -12.962 1 92.03 376 VAL A N 1
ATOM 2914 C CA . VAL A 1 376 ? 3.326 -19.06 -12.846 1 92.03 376 VAL A CA 1
ATOM 2915 C C . VAL A 1 376 ? 2.208 -20.021 -12.448 1 92.03 376 VAL A C 1
ATOM 2917 O O . VAL A 1 376 ? 1.389 -19.706 -11.581 1 92.03 376 VAL A O 1
ATOM 2920 N N . LEU A 1 377 ? 2.22 -21.18 -13.047 1 95.01 377 LEU A N 1
ATOM 2921 C CA . LEU A 1 377 ? 1.218 -22.188 -12.719 1 95.01 377 LEU A CA 1
ATOM 2922 C C . LEU A 1 377 ? 1.36 -22.646 -11.272 1 95.01 377 LEU A C 1
ATOM 2924 O O . LEU A 1 377 ? 0.362 -22.805 -10.566 1 95.01 377 LEU A O 1
ATOM 2928 N N . HIS A 1 378 ? 2.591 -22.881 -10.9 1 96.21 378 HIS A N 1
ATOM 2929 C CA . HIS A 1 378 ? 2.832 -23.261 -9.513 1 96.21 378 HIS A CA 1
ATOM 2930 C C . HIS A 1 378 ? 2.353 -22.177 -8.554 1 96.21 378 HIS A C 1
ATOM 2932 O O . HIS A 1 378 ? 1.786 -22.48 -7.501 1 96.21 378 HIS A O 1
ATOM 2938 N N . SER A 1 379 ? 2.585 -20.953 -8.921 1 96.09 379 SER A N 1
ATOM 2939 C CA . SER A 1 379 ? 2.178 -19.833 -8.079 1 96.09 379 SER A CA 1
ATOM 2940 C C . SER A 1 379 ? 0.666 -19.812 -7.881 1 96.09 379 SER A C 1
ATOM 2942 O O . SER A 1 379 ? 0.184 -19.665 -6.755 1 96.09 379 SER A O 1
ATOM 2944 N N . TYR A 1 380 ? -0.046 -20.016 -8.891 1 95.81 380 TYR A N 1
ATOM 2945 C CA . TYR A 1 380 ? -1.502 -20.023 -8.799 1 95.81 380 TYR A CA 1
ATOM 2946 C C . TYR A 1 380 ? -1.993 -21.24 -8.024 1 95.81 380 TYR A C 1
ATOM 2948 O O . TYR A 1 380 ? -3.003 -21.169 -7.32 1 95.81 380 TYR A O 1
ATOM 2956 N N . SER A 1 381 ? -1.327 -22.378 -8.154 1 96.5 381 SER A N 1
ATOM 2957 C CA . SER A 1 381 ? -1.686 -23.576 -7.402 1 96.5 381 SER A CA 1
ATOM 2958 C C . SER A 1 381 ? -1.506 -23.363 -5.903 1 96.5 381 SER A C 1
ATOM 2960 O O . SER A 1 381 ? -2.359 -23.761 -5.107 1 96.5 381 SER A O 1
ATOM 2962 N N . LEU A 1 382 ? -0.464 -22.681 -5.571 1 96.69 382 LEU A N 1
ATOM 2963 C CA . LEU A 1 382 ? -0.227 -22.389 -4.161 1 96.69 382 LEU A CA 1
ATOM 2964 C C . LEU A 1 382 ? -1.251 -21.39 -3.634 1 96.69 382 LEU A C 1
ATOM 2966 O O . LEU A 1 382 ? -1.666 -21.474 -2.476 1 96.69 382 LEU A O 1
ATOM 2970 N N . GLU A 1 383 ? -1.627 -20.516 -4.485 1 95.78 383 GLU A N 1
ATOM 2971 C CA . GLU A 1 383 ? -2.664 -19.567 -4.094 1 95.78 383 GLU A CA 1
ATOM 2972 C C . GLU A 1 383 ? -3.986 -20.277 -3.817 1 95.78 383 GLU A C 1
ATOM 2974 O O . GLU A 1 383 ? -4.679 -19.956 -2.849 1 95.78 383 GLU A O 1
ATOM 2979 N N . ILE A 1 384 ? -4.325 -21.202 -4.636 1 96.4 384 ILE A N 1
ATOM 2980 C CA . ILE A 1 384 ? -5.546 -21.976 -4.448 1 96.4 384 ILE A CA 1
ATOM 2981 C C . ILE A 1 384 ? -5.473 -22.743 -3.13 1 96.4 384 ILE A C 1
ATOM 2983 O O . ILE A 1 384 ? -6.452 -22.799 -2.381 1 96.4 384 ILE A O 1
ATOM 2987 N N . LEU A 1 385 ? -4.357 -23.312 -2.831 1 94.54 385 LEU A N 1
ATOM 2988 C CA . LEU A 1 385 ? -4.178 -24.025 -1.571 1 94.54 385 LEU A CA 1
ATOM 2989 C C . LEU A 1 385 ? -4.391 -23.093 -0.384 1 94.54 385 LEU A C 1
ATOM 2991 O O . LEU A 1 385 ? -5.073 -23.453 0.579 1 94.54 385 LEU A O 1
ATOM 2995 N N . CYS A 1 386 ? -3.828 -21.917 -0.506 1 93.29 386 CYS A N 1
ATOM 2996 C CA . CYS A 1 386 ? -3.992 -20.936 0.561 1 93.29 386 CYS A CA 1
ATOM 2997 C C . CYS A 1 386 ? -5.459 -20.565 0.74 1 93.29 386 CYS A C 1
ATOM 2999 O O . CYS A 1 386 ? -5.946 -20.469 1.868 1 93.29 386 CYS A O 1
ATOM 3001 N N . ASP A 1 387 ? -6.111 -20.43 -0.331 1 93.04 387 ASP A N 1
ATOM 3002 C CA . ASP A 1 387 ? -7.51 -20.019 -0.282 1 93.04 387 ASP A CA 1
ATOM 3003 C C . ASP A 1 387 ? -8.387 -21.122 0.306 1 93.04 387 ASP A C 1
ATOM 3005 O O . ASP A 1 387 ? -9.342 -20.842 1.034 1 93.04 387 ASP A O 1
ATOM 3009 N N . ILE A 1 388 ? -8.076 -22.364 0.034 1 92.37 388 ILE A N 1
ATOM 3010 C CA . ILE A 1 388 ? -8.827 -23.49 0.58 1 92.37 388 ILE A CA 1
ATOM 3011 C C . ILE A 1 388 ? -8.689 -23.513 2.1 1 92.37 388 ILE A C 1
ATOM 3013 O O . ILE A 1 388 ? -9.679 -23.679 2.817 1 92.37 388 ILE A O 1
ATOM 3017 N N . ILE A 1 389 ? -7.533 -23.266 2.538 1 89.18 389 ILE A N 1
ATOM 3018 C CA . ILE A 1 389 ? -7.289 -23.321 3.976 1 89.18 389 ILE A CA 1
ATOM 3019 C C . ILE A 1 389 ? -7.966 -22.136 4.66 1 89.18 389 ILE A C 1
ATOM 3021 O O . ILE A 1 389 ? -8.516 -22.275 5.755 1 89.18 389 ILE A O 1
ATOM 3025 N N . LYS A 1 390 ? -7.837 -21.024 4.034 1 85.68 390 LYS A N 1
ATOM 3026 C CA . LYS A 1 390 ? -8.428 -19.815 4.6 1 85.68 390 LYS A CA 1
ATOM 3027 C C . LYS A 1 390 ? -9.936 -19.97 4.775 1 85.68 390 LYS A C 1
ATOM 3029 O O . LYS A 1 390 ? -10.499 -19.531 5.779 1 85.68 390 LYS A O 1
ATOM 3034 N N . GLU A 1 391 ? -10.557 -20.672 3.83 1 85 391 GLU A N 1
ATOM 3035 C CA . GLU A 1 391 ? -12.016 -20.718 3.815 1 85 391 GLU A CA 1
ATOM 3036 C C . GLU A 1 391 ? -12.535 -21.975 4.508 1 85 391 GLU A C 1
ATOM 3038 O O . GLU A 1 391 ? -13.574 -21.94 5.171 1 85 391 GLU A O 1
ATOM 3043 N N . ALA A 1 392 ? -11.828 -23.063 4.355 1 86.37 392 ALA A N 1
ATOM 3044 C CA . ALA A 1 392 ? -12.293 -24.32 4.936 1 86.37 392 ALA A CA 1
ATOM 3045 C C . ALA A 1 392 ? -11.839 -24.454 6.387 1 86.37 392 ALA A C 1
ATOM 3047 O O . ALA A 1 392 ? -12.509 -25.099 7.197 1 86.37 392 ALA A O 1
ATOM 3048 N N . ARG A 1 393 ? -10.719 -23.878 6.784 1 82.14 393 ARG A N 1
ATOM 3049 C CA . ARG A 1 393 ? -10.165 -23.901 8.134 1 82.14 393 ARG A CA 1
ATOM 3050 C C . ARG A 1 393 ? -10.088 -25.326 8.671 1 82.14 393 ARG A C 1
ATOM 3052 O O . ARG A 1 393 ? -9.461 -26.193 8.058 1 82.14 393 ARG A O 1
ATOM 3059 N N . SER A 1 394 ? -10.802 -25.602 9.757 1 78.47 394 SER A N 1
ATOM 3060 C CA . SER A 1 394 ? -10.7 -26.898 10.42 1 78.47 394 SER A CA 1
ATOM 3061 C C . SER A 1 394 ? -11.465 -27.972 9.653 1 78.47 394 SER A C 1
ATOM 3063 O O . SER A 1 394 ? -11.235 -29.167 9.851 1 78.47 394 SER A O 1
ATOM 3065 N N . GLN A 1 395 ? -12.241 -27.584 8.653 1 84.64 395 GLN A N 1
ATOM 3066 C CA . GLN A 1 395 ? -12.994 -28.551 7.862 1 84.64 395 GLN A CA 1
ATOM 3067 C C . GLN A 1 395 ? -12.083 -29.292 6.888 1 84.64 395 GLN A C 1
ATOM 3069 O O . GLN A 1 395 ? -12.484 -30.297 6.296 1 84.64 395 GLN A O 1
ATOM 3074 N N . LEU A 1 396 ? -10.866 -28.819 6.782 1 88.09 396 LEU A N 1
ATOM 3075 C CA . LEU A 1 396 ? -9.909 -29.429 5.865 1 88.09 396 LEU A CA 1
ATOM 3076 C C . LEU A 1 396 ? -9.187 -30.596 6.53 1 88.09 396 LEU A C 1
ATOM 3078 O O . LEU A 1 396 ? -8.34 -31.242 5.91 1 88.09 396 LEU A O 1
ATOM 3082 N N . LEU A 1 397 ? -9.523 -30.973 7.755 1 86.65 397 LEU A N 1
ATOM 3083 C CA . LEU A 1 397 ? -8.821 -31.961 8.567 1 86.65 397 LEU A CA 1
ATOM 3084 C C . LEU A 1 397 ? -8.783 -33.314 7.865 1 86.65 397 LEU A C 1
ATOM 3086 O O . LEU A 1 397 ? -7.756 -33.997 7.879 1 86.65 397 LEU A O 1
ATOM 3090 N N . PRO A 1 398 ? -9.838 -33.648 7.112 1 88.15 398 PRO A N 1
ATOM 3091 C CA . PRO A 1 398 ? -9.795 -34.945 6.433 1 88.15 398 PRO A CA 1
ATOM 3092 C C . PRO A 1 398 ? -8.767 -34.987 5.305 1 88.15 398 PRO A C 1
ATOM 3094 O O . PRO A 1 398 ? -8.305 -36.067 4.926 1 88.15 398 PRO A O 1
ATOM 3097 N N . HIS A 1 399 ? -8.416 -33.9 4.794 1 90.57 399 HIS A N 1
ATOM 3098 C CA . HIS A 1 399 ? -7.498 -33.838 3.661 1 90.57 399 HIS A CA 1
ATOM 3099 C C . HIS A 1 399 ? -6.118 -33.359 4.096 1 90.57 399 HIS A C 1
ATOM 3101 O O . HIS A 1 399 ? -5.256 -33.089 3.256 1 90.57 399 HIS A O 1
ATOM 3107 N N . THR A 1 400 ? -5.923 -33.279 5.37 1 88.52 400 THR A N 1
ATOM 3108 C CA . THR A 1 400 ? -4.714 -32.669 5.912 1 88.52 400 THR A CA 1
ATOM 3109 C C . THR A 1 400 ? -3.493 -33.538 5.62 1 88.52 400 THR A C 1
ATOM 3111 O O . THR A 1 400 ? -2.426 -33.023 5.281 1 88.52 400 THR A O 1
ATOM 3114 N N . ALA A 1 401 ? -3.635 -34.805 5.734 1 88.65 401 ALA A N 1
ATOM 3115 C CA . ALA A 1 401 ? -2.509 -35.702 5.489 1 88.65 401 ALA A CA 1
ATOM 3116 C C . ALA A 1 401 ? -1.991 -35.556 4.062 1 88.65 401 ALA A C 1
ATOM 3118 O O . ALA A 1 401 ? -0.781 -35.466 3.84 1 88.65 401 ALA A O 1
ATOM 3119 N N . HIS A 1 402 ? -2.93 -35.514 3.234 1 90.31 402 HIS A N 1
ATOM 3120 C CA . HIS A 1 402 ? -2.579 -35.353 1.827 1 90.31 402 HIS A CA 1
ATOM 3121 C C . HIS A 1 402 ? -1.908 -34.006 1.577 1 90.31 402 HIS A C 1
ATOM 3123 O O . HIS A 1 402 ? -0.908 -33.93 0.859 1 90.31 402 HIS A O 1
ATOM 3129 N N . THR A 1 403 ? -2.408 -33.049 2.157 1 91.24 403 THR A N 1
ATOM 3130 C CA . THR A 1 403 ? -1.882 -31.701 1.973 1 91.24 403 THR A CA 1
ATOM 3131 C C . THR A 1 403 ? -0.479 -31.582 2.563 1 91.24 403 THR A C 1
ATOM 3133 O O . THR A 1 403 ? 0.402 -30.965 1.963 1 91.24 403 THR A O 1
ATOM 3136 N N . ILE A 1 404 ? -0.246 -32.226 3.688 1 91.04 404 ILE A N 1
ATOM 3137 C CA . ILE A 1 404 ? 1.058 -32.19 4.34 1 91.04 404 ILE A CA 1
ATOM 3138 C C . ILE A 1 404 ? 2.096 -32.878 3.456 1 91.04 404 ILE A C 1
ATOM 3140 O O . ILE A 1 404 ? 3.201 -32.362 3.269 1 91.04 404 ILE A O 1
ATOM 3144 N N . ARG A 1 405 ? 1.739 -33.944 2.851 1 91.72 405 ARG A N 1
ATOM 3145 C CA . ARG A 1 405 ? 2.651 -34.665 1.969 1 91.72 405 ARG A CA 1
ATOM 3146 C C . ARG A 1 405 ? 2.998 -33.832 0.74 1 91.72 405 ARG A C 1
ATOM 3148 O O . ARG A 1 405 ? 4.161 -33.762 0.338 1 91.72 405 ARG A O 1
ATOM 3155 N N . LEU A 1 406 ? 2.03 -33.256 0.229 1 92.61 406 LEU A N 1
ATOM 3156 C CA . LEU A 1 406 ? 2.209 -32.426 -0.957 1 92.61 406 LEU A CA 1
ATOM 3157 C C . LEU A 1 406 ? 3.16 -31.268 -0.672 1 92.61 406 LEU A C 1
ATOM 3159 O O . LEU A 1 406 ? 4.094 -31.024 -1.439 1 92.61 406 LEU A O 1
ATOM 3163 N N . VAL A 1 407 ? 2.997 -30.644 0.468 1 92.18 407 VAL A N 1
ATOM 3164 C CA . VAL A 1 407 ? 3.751 -29.44 0.799 1 92.18 407 VAL A CA 1
ATOM 3165 C C . VAL A 1 407 ? 5.175 -29.817 1.204 1 92.18 407 VAL A C 1
ATOM 3167 O O . VAL A 1 407 ? 6.129 -29.112 0.868 1 92.18 407 VAL A O 1
ATOM 3170 N N . THR A 1 408 ? 5.361 -30.894 1.919 1 92.5 408 THR A N 1
ATOM 3171 C CA . THR A 1 408 ? 6.686 -31.317 2.359 1 92.5 408 THR A CA 1
ATOM 3172 C C . THR A 1 408 ? 7.537 -31.753 1.17 1 92.5 408 THR A C 1
ATOM 3174 O O . THR A 1 408 ? 8.733 -31.458 1.115 1 92.5 408 THR A O 1
ATOM 3177 N N . GLU A 1 409 ? 6.908 -32.336 0.199 1 92.54 409 GLU A N 1
ATOM 3178 C CA . GLU A 1 409 ? 7.63 -32.722 -1.009 1 92.54 409 GLU A CA 1
ATOM 3179 C C . GLU A 1 409 ? 7.976 -31.503 -1.859 1 92.54 409 GLU A C 1
ATOM 3181 O O . GLU A 1 409 ? 9.083 -31.404 -2.392 1 92.54 409 GLU A O 1
ATOM 3186 N N . TYR A 1 410 ? 7.13 -30.649 -1.949 1 95.22 410 TYR A N 1
ATOM 3187 C CA . TYR A 1 410 ? 7.314 -29.488 -2.813 1 95.22 410 TYR A CA 1
ATOM 3188 C C . TYR A 1 410 ? 8.369 -28.547 -2.245 1 95.22 410 TYR A C 1
ATOM 3190 O O . TYR A 1 410 ? 9.148 -27.954 -2.995 1 95.22 410 TYR A O 1
ATOM 3198 N N . ILE A 1 411 ? 8.411 -28.296 -0.912 1 93.8 411 ILE A N 1
ATOM 3199 C CA . ILE A 1 411 ? 9.335 -27.341 -0.31 1 93.8 411 ILE A CA 1
ATOM 3200 C C . ILE A 1 411 ? 10.772 -27.814 -0.514 1 93.8 411 ILE A C 1
ATOM 3202 O O . ILE A 1 411 ? 11.698 -27.001 -0.573 1 93.8 411 ILE A O 1
ATOM 3206 N N . ARG A 1 412 ? 11 -29.057 -0.73 1 89.62 412 ARG A N 1
ATOM 3207 C CA . ARG A 1 412 ? 12.334 -29.616 -0.93 1 89.62 412 ARG A CA 1
ATOM 3208 C C . ARG A 1 412 ? 12.83 -29.354 -2.348 1 89.62 412 ARG A C 1
ATOM 3210 O O . ARG A 1 412 ? 14.036 -29.241 -2.578 1 89.62 412 ARG A O 1
ATOM 3217 N N . ARG A 1 413 ? 11.922 -29.175 -3.233 1 89.89 413 ARG A N 1
ATOM 3218 C CA . ARG A 1 413 ? 12.289 -29.043 -4.639 1 89.89 413 ARG A CA 1
ATOM 3219 C C . ARG A 1 413 ? 12.214 -27.588 -5.09 1 89.89 413 ARG A C 1
ATOM 3221 O O . ARG A 1 413 ? 12.859 -27.202 -6.067 1 89.89 413 ARG A O 1
ATOM 3228 N N . CYS A 1 414 ? 11.491 -26.793 -4.446 1 92.9 414 CYS A N 1
ATOM 3229 C CA . CYS A 1 414 ? 11.203 -25.429 -4.875 1 92.9 414 CYS A CA 1
ATOM 3230 C C . CYS A 1 414 ? 12.405 -24.52 -4.647 1 92.9 414 CYS A C 1
ATOM 3232 O O . CYS A 1 414 ? 12.881 -24.385 -3.519 1 92.9 414 CYS A O 1
ATOM 3234 N N . GLU A 1 415 ? 12.87 -23.911 -5.728 1 90.14 415 GLU A N 1
ATOM 3235 C CA . GLU A 1 415 ? 14.064 -23.082 -5.595 1 90.14 415 GLU A CA 1
ATOM 3236 C C . GLU A 1 415 ? 13.771 -21.63 -5.962 1 90.14 415 GLU A C 1
ATOM 3238 O O . GLU A 1 415 ? 14.535 -20.729 -5.611 1 90.14 415 GLU A O 1
ATOM 3243 N N . LEU A 1 416 ? 12.699 -21.362 -6.628 1 92.79 416 LEU A N 1
ATOM 3244 C CA . LEU A 1 416 ? 12.387 -20 -7.046 1 92.79 416 LEU A CA 1
ATOM 3245 C C . LEU A 1 416 ? 11.913 -19.163 -5.862 1 92.79 416 LEU A C 1
ATOM 3247 O O . LEU A 1 416 ? 11.033 -19.587 -5.11 1 92.79 416 LEU A O 1
ATOM 3251 N N . PRO A 1 417 ? 12.428 -18.007 -5.624 1 92.26 417 PRO A N 1
ATOM 3252 C CA . PRO A 1 417 ? 12.132 -17.192 -4.443 1 92.26 417 PRO A CA 1
ATOM 3253 C C . PRO A 1 417 ? 10.651 -16.842 -4.325 1 92.26 417 PRO A C 1
ATOM 3255 O O . PRO A 1 417 ? 10.085 -16.898 -3.23 1 92.26 417 PRO A O 1
ATOM 3258 N N . GLU A 1 418 ? 9.993 -16.491 -5.344 1 92.79 418 GLU A N 1
ATOM 3259 C CA . GLU A 1 418 ? 8.587 -16.106 -5.275 1 92.79 418 GLU A CA 1
ATOM 3260 C C . GLU A 1 418 ? 7.719 -17.27 -4.806 1 92.79 418 GLU A C 1
ATOM 3262 O O . GLU A 1 418 ? 6.77 -17.075 -4.043 1 92.79 418 GLU A O 1
ATOM 3267 N N . LEU A 1 419 ? 8.048 -18.457 -5.306 1 95.83 419 LEU A N 1
ATOM 3268 C CA . LEU A 1 419 ? 7.299 -19.645 -4.91 1 95.83 419 LEU A CA 1
ATOM 3269 C C . LEU A 1 419 ? 7.593 -20.016 -3.461 1 95.83 419 LEU A C 1
ATOM 3271 O O . LEU A 1 419 ? 6.694 -20.436 -2.729 1 95.83 419 LEU A O 1
ATOM 3275 N N . ARG A 1 420 ? 8.857 -19.81 -3.095 1 95.84 420 ARG A N 1
ATOM 3276 C CA . ARG A 1 420 ? 9.24 -20.097 -1.716 1 95.84 420 ARG A CA 1
ATOM 3277 C C . ARG A 1 420 ? 8.488 -19.198 -0.74 1 95.84 420 ARG A C 1
ATOM 3279 O O . ARG A 1 420 ? 8.054 -19.651 0.32 1 95.84 420 ARG A O 1
ATOM 3286 N N . VAL A 1 421 ? 8.322 -17.955 -1.072 1 96.37 421 VAL A N 1
ATOM 3287 C CA . VAL A 1 421 ? 7.598 -17.004 -0.234 1 96.37 421 VAL A CA 1
ATOM 3288 C C . VAL A 1 421 ? 6.152 -17.465 -0.062 1 96.37 421 VAL A C 1
ATOM 3290 O O . VAL A 1 421 ? 5.63 -17.487 1.056 1 96.37 421 VAL A O 1
ATOM 3293 N N . LYS A 1 422 ? 5.524 -17.87 -1.125 1 95.87 422 LYS A N 1
ATOM 3294 C CA . LYS A 1 422 ? 4.137 -18.323 -1.077 1 95.87 422 LYS A CA 1
ATOM 3295 C C . LYS A 1 422 ? 4.01 -19.625 -0.291 1 95.87 422 LYS A C 1
ATOM 3297 O O . LYS A 1 422 ? 3.031 -19.828 0.43 1 95.87 422 LYS A O 1
ATOM 3302 N N . LEU A 1 423 ? 4.969 -20.456 -0.463 1 96.58 423 LEU A N 1
ATOM 3303 C CA . LEU A 1 423 ? 4.961 -21.733 0.242 1 96.58 423 LEU A CA 1
ATOM 3304 C C . LEU A 1 423 ? 5.053 -21.523 1.749 1 96.58 423 LEU A C 1
ATOM 3306 O O . LEU A 1 423 ? 4.293 -22.124 2.512 1 96.58 423 LEU A O 1
ATOM 3310 N N . TYR A 1 424 ? 5.932 -20.641 2.175 1 96.64 424 TYR A N 1
ATOM 3311 C CA . TYR A 1 424 ? 6.012 -20.316 3.594 1 96.64 424 TYR A CA 1
ATOM 3312 C C . TYR A 1 424 ? 4.71 -19.697 4.086 1 96.64 424 TYR A C 1
ATOM 3314 O O . TYR A 1 424 ? 4.284 -19.947 5.216 1 96.64 424 TYR A O 1
ATOM 3322 N N . GLY A 1 425 ? 4.148 -18.876 3.228 1 94.73 425 GLY A N 1
ATOM 3323 C CA . GLY A 1 425 ? 2.85 -18.315 3.567 1 94.73 425 GLY A CA 1
ATOM 3324 C C . GLY A 1 425 ? 1.78 -19.37 3.773 1 94.73 425 GLY A C 1
ATOM 3325 O O . GLY A 1 425 ? 0.979 -19.276 4.706 1 94.73 425 GLY A O 1
ATOM 3326 N N . PHE A 1 426 ? 1.756 -20.355 2.96 1 94.52 426 PHE A N 1
ATOM 3327 C CA . PHE A 1 426 ? 0.796 -21.448 3.075 1 94.52 426 PHE A CA 1
ATOM 3328 C C . PHE A 1 426 ? 1.023 -22.234 4.36 1 94.52 426 PHE A C 1
ATOM 3330 O O . PHE A 1 426 ? 0.068 -22.582 5.058 1 94.52 426 PHE A O 1
ATOM 3337 N N . ILE A 1 427 ? 2.278 -22.545 4.674 1 93.73 427 ILE A N 1
ATOM 3338 C CA . ILE A 1 427 ? 2.616 -23.299 5.876 1 93.73 427 ILE A CA 1
ATOM 3339 C C . ILE A 1 427 ? 2.164 -22.527 7.114 1 93.73 427 ILE A C 1
ATOM 3341 O O . ILE A 1 427 ? 1.594 -23.108 8.041 1 93.73 427 ILE A O 1
ATOM 3345 N N . LYS A 1 428 ? 2.427 -21.247 7.041 1 92.53 428 LYS A N 1
ATOM 3346 C CA . LYS A 1 428 ? 1.993 -20.385 8.137 1 92.53 428 LYS A CA 1
ATOM 3347 C C . LYS A 1 428 ? 0.486 -20.486 8.352 1 92.53 428 LYS A C 1
ATOM 3349 O O . LYS A 1 428 ? 0.025 -20.649 9.484 1 92.53 428 LYS A O 1
ATOM 3354 N N . MET A 1 429 ? -0.237 -20.445 7.343 1 91.45 429 MET A N 1
ATOM 3355 C CA . MET A 1 429 ? -1.693 -20.506 7.422 1 91.45 429 MET A CA 1
ATOM 3356 C C . MET A 1 429 ? -2.155 -21.873 7.915 1 91.45 429 MET A C 1
ATOM 3358 O O . MET A 1 429 ? -3.102 -21.968 8.698 1 91.45 429 MET A O 1
ATOM 3362 N N . MET A 1 430 ? -1.512 -22.884 7.436 1 91.34 430 MET A N 1
ATOM 3363 C CA . MET A 1 430 ? -1.853 -24.242 7.85 1 91.34 430 MET A CA 1
ATOM 3364 C C . MET A 1 430 ? -1.635 -24.425 9.348 1 91.34 430 MET A C 1
ATOM 3366 O O . MET A 1 430 ? -2.48 -25 10.037 1 91.34 430 MET A O 1
ATOM 3370 N N . LEU A 1 431 ? -0.564 -23.885 9.855 1 90.42 431 LEU A N 1
ATOM 3371 C CA . LEU A 1 431 ? -0.251 -23.987 11.277 1 90.42 431 LEU A CA 1
ATOM 3372 C C . LEU A 1 431 ? -1.268 -23.218 12.113 1 90.42 431 LEU A C 1
ATOM 3374 O O . LEU A 1 431 ? -1.723 -23.707 13.15 1 90.42 431 LEU A O 1
ATOM 3378 N N . MET A 1 432 ? -1.644 -22.081 11.607 1 88.8 432 MET A N 1
ATOM 3379 C CA . MET A 1 432 ? -2.574 -21.23 12.342 1 88.8 432 MET A CA 1
ATOM 3380 C C . MET A 1 432 ? -3.971 -21.841 12.362 1 88.8 432 MET A C 1
ATOM 3382 O O . MET A 1 432 ? -4.674 -21.761 13.372 1 88.8 432 MET A O 1
ATOM 3386 N N . SER A 1 433 ? -4.343 -22.474 11.287 1 86.89 433 SER A N 1
ATOM 3387 C CA . SER A 1 433 ? -5.712 -22.95 11.122 1 86.89 433 SER A CA 1
ATOM 3388 C C . SER A 1 433 ? -5.915 -24.298 11.805 1 86.89 433 SER A C 1
ATOM 3390 O O . SER A 1 433 ? -6.956 -24.538 12.42 1 86.89 433 SER A O 1
ATOM 3392 N N . MET A 1 434 ? -4.922 -25.182 11.731 1 84.43 434 MET A N 1
ATOM 3393 C CA . MET A 1 434 ? -5.126 -26.551 12.196 1 84.43 434 MET A CA 1
ATOM 3394 C C . MET A 1 434 ? -4.481 -26.763 13.562 1 84.43 434 MET A C 1
ATOM 3396 O O . MET A 1 434 ? -4.708 -27.788 14.207 1 84.43 434 MET A O 1
ATOM 3400 N N . GLY A 1 435 ? -3.675 -25.804 13.981 1 79.37 435 GLY A N 1
ATOM 3401 C CA . GLY A 1 435 ? -3.231 -25.806 15.366 1 79.37 435 GLY A CA 1
ATOM 3402 C C . GLY A 1 435 ? -1.978 -26.632 15.59 1 79.37 435 GLY A C 1
ATOM 3403 O O . GLY A 1 435 ? -1.19 -26.836 14.664 1 79.37 435 GLY A O 1
ATOM 3404 N N . VAL A 1 436 ? -1.889 -27.181 16.734 1 82.91 436 VAL A N 1
ATOM 3405 C CA . VAL A 1 436 ? -0.663 -27.749 17.285 1 82.91 436 VAL A CA 1
ATOM 3406 C C . VAL A 1 436 ? -0.402 -29.118 16.662 1 82.91 436 VAL A C 1
ATOM 3408 O O . VAL A 1 436 ? 0.751 -29.51 16.468 1 82.91 436 VAL A O 1
ATOM 3411 N N . GLY A 1 437 ? -1.422 -29.793 16.298 1 80.91 437 GLY A N 1
ATOM 3412 C CA . GLY A 1 437 ? -1.237 -31.119 15.73 1 80.91 437 GLY A CA 1
ATOM 3413 C C . GLY A 1 437 ? -0.458 -31.108 14.429 1 80.91 437 GLY A C 1
ATOM 3414 O O . GLY A 1 437 ? 0.277 -32.051 14.131 1 80.91 437 GLY A O 1
ATOM 3415 N N . MET A 1 438 ? -0.445 -30.016 13.654 1 85.77 438 MET A N 1
ATOM 3416 C CA . MET A 1 438 ? 0.259 -29.887 12.381 1 85.77 438 MET A CA 1
ATOM 3417 C C . MET A 1 438 ? 1.755 -29.688 12.604 1 85.77 438 MET A C 1
ATOM 3419 O O . MET A 1 438 ? 2.569 -30.087 11.77 1 85.77 438 MET A O 1
ATOM 3423 N N . THR A 1 439 ? 2.069 -29.115 13.677 1 86.38 439 THR A N 1
ATOM 3424 C CA . THR A 1 439 ? 3.457 -28.785 13.98 1 86.38 439 THR A CA 1
ATOM 3425 C C . THR A 1 439 ? 4.306 -30.05 14.074 1 86.38 439 THR A C 1
ATOM 3427 O O . THR A 1 439 ? 5.464 -30.06 13.651 1 86.38 439 THR A O 1
ATOM 3430 N N . ILE A 1 440 ? 3.709 -31.118 14.471 1 83.89 440 ILE A N 1
ATOM 3431 C CA . ILE A 1 440 ? 4.438 -32.367 14.666 1 83.89 440 ILE A CA 1
ATOM 3432 C C . ILE A 1 440 ? 4.951 -32.88 13.322 1 83.89 440 ILE A C 1
ATOM 3434 O O . ILE A 1 440 ? 6.075 -33.377 13.229 1 83.89 440 ILE A O 1
ATOM 3438 N N . TYR A 1 441 ? 4.25 -32.573 12.287 1 85.55 441 TYR A N 1
ATOM 3439 C CA . TYR A 1 441 ? 4.583 -33.161 10.995 1 85.55 441 TYR A CA 1
ATOM 3440 C C . TYR A 1 441 ? 5.344 -32.169 10.124 1 85.55 441 TYR A C 1
ATOM 3442 O O . TYR A 1 441 ? 6.103 -32.566 9.237 1 85.55 441 TYR A O 1
ATOM 3450 N N . LEU A 1 442 ? 5.22 -30.896 10.387 1 90.34 442 LEU A N 1
ATOM 3451 C CA . LEU A 1 442 ? 5.763 -29.89 9.48 1 90.34 442 LEU A CA 1
ATOM 3452 C C . LEU A 1 442 ? 7.025 -29.261 10.06 1 90.34 442 LEU A C 1
ATOM 3454 O O . LEU A 1 442 ? 7.833 -28.69 9.323 1 90.34 442 LEU A O 1
ATOM 3458 N N . ALA A 1 443 ? 7.254 -29.297 11.338 1 90.47 443 ALA A N 1
ATOM 3459 C CA . ALA A 1 443 ? 8.27 -28.506 12.027 1 90.47 443 ALA A CA 1
ATOM 3460 C C . ALA A 1 443 ? 9.662 -28.803 11.479 1 90.47 443 ALA A C 1
ATOM 3462 O O . ALA A 1 443 ? 10.41 -27.885 11.136 1 90.47 443 ALA A O 1
ATOM 3463 N N . GLU A 1 444 ? 10.009 -30.041 11.282 1 88.4 444 GLU A N 1
ATOM 3464 C CA . GLU A 1 444 ? 11.358 -30.415 10.868 1 88.4 444 GLU A CA 1
ATOM 3465 C C . GLU A 1 444 ? 11.673 -29.886 9.472 1 88.4 444 GLU A C 1
ATOM 3467 O O . GLU A 1 444 ? 12.754 -29.341 9.239 1 88.4 444 GLU A O 1
ATOM 3472 N N . ASP A 1 445 ? 10.736 -30.078 8.62 1 91.1 445 ASP A N 1
ATOM 3473 C CA . ASP A 1 445 ? 10.933 -29.624 7.247 1 91.1 445 ASP A CA 1
ATOM 3474 C C . ASP A 1 445 ? 11.017 -28.101 7.179 1 91.1 445 ASP A C 1
ATOM 3476 O O . ASP A 1 445 ? 11.84 -27.551 6.444 1 91.1 445 ASP A O 1
ATOM 3480 N N . VAL A 1 446 ? 10.188 -27.45 7.945 1 93.02 446 VAL A N 1
ATOM 3481 C CA . VAL A 1 446 ? 10.161 -25.991 7.938 1 93.02 446 VAL A CA 1
ATOM 3482 C C . VAL A 1 446 ? 11.466 -25.447 8.515 1 93.02 446 VAL A C 1
ATOM 3484 O O . VAL A 1 446 ? 12.076 -24.541 7.942 1 93.02 446 VAL A O 1
ATOM 3487 N N . ILE A 1 447 ? 11.926 -26.036 9.619 1 93.5 447 ILE A N 1
ATOM 3488 C CA . ILE A 1 447 ? 13.121 -25.557 10.306 1 93.5 447 ILE A CA 1
ATOM 3489 C C . ILE A 1 447 ? 14.35 -25.799 9.432 1 93.5 447 ILE A C 1
ATOM 3491 O O . ILE A 1 447 ? 15.21 -24.925 9.303 1 93.5 447 ILE A O 1
ATOM 3495 N N . SER A 1 448 ? 14.415 -26.926 8.792 1 92.92 448 SER A N 1
ATOM 3496 C CA . SER A 1 448 ? 15.562 -27.248 7.95 1 92.92 448 SER A CA 1
ATOM 3497 C C . SER A 1 448 ? 15.655 -26.301 6.758 1 92.92 448 SER A C 1
ATOM 3499 O O . SER A 1 448 ? 16.729 -25.775 6.458 1 92.92 448 SER A O 1
ATOM 3501 N N . ASN A 1 449 ? 14.557 -26.064 6.168 1 94.27 449 ASN A N 1
ATOM 3502 C CA . ASN A 1 449 ? 14.552 -25.19 5 1 94.27 449 ASN A CA 1
ATOM 3503 C C . ASN A 1 449 ? 14.748 -23.729 5.392 1 94.27 449 ASN A C 1
ATOM 3505 O O . ASN A 1 449 ? 15.452 -22.986 4.706 1 94.27 449 ASN A O 1
ATOM 3509 N N . ALA A 1 450 ? 14.109 -23.313 6.473 1 95 450 ALA A N 1
ATOM 3510 C CA . ALA A 1 450 ? 14.266 -21.937 6.938 1 95 450 ALA A CA 1
ATOM 3511 C C . ALA A 1 450 ? 15.709 -21.656 7.345 1 95 450 ALA A C 1
ATOM 3513 O O . ALA A 1 450 ? 16.223 -20.558 7.117 1 95 450 ALA A O 1
ATOM 3514 N N . SER A 1 451 ? 16.391 -22.654 7.945 1 94.56 451 SER A N 1
ATOM 3515 C CA . SER A 1 451 ? 17.776 -22.48 8.37 1 94.56 451 SER A CA 1
ATOM 3516 C C . SER A 1 451 ? 18.696 -22.249 7.177 1 94.56 451 SER A C 1
ATOM 3518 O O . SER A 1 451 ? 19.607 -21.421 7.24 1 94.56 451 SER A O 1
ATOM 3520 N N . VAL A 1 452 ? 18.405 -22.893 6.063 1 92.08 452 VAL A N 1
ATOM 3521 C CA . VAL A 1 452 ? 19.203 -22.745 4.851 1 92.08 452 VAL A CA 1
ATOM 3522 C C . VAL A 1 452 ? 18.945 -21.376 4.225 1 92.08 452 VAL A C 1
ATOM 3524 O O . VAL A 1 452 ? 19.88 -20.698 3.792 1 92.08 452 VAL A O 1
ATOM 3527 N N . ASP A 1 453 ? 17.736 -20.973 4.249 1 93.85 453 ASP A N 1
ATOM 3528 C CA . ASP A 1 453 ? 17.357 -19.708 3.628 1 93.85 453 ASP A CA 1
ATOM 3529 C C . ASP A 1 453 ? 17.849 -18.521 4.453 1 93.85 453 ASP A C 1
ATOM 3531 O O . ASP A 1 453 ? 18.074 -17.435 3.916 1 93.85 453 ASP A O 1
ATOM 3535 N N . LEU A 1 454 ? 18.009 -18.647 5.772 1 94.57 454 LEU A N 1
ATOM 3536 C CA . LEU A 1 454 ? 18.397 -17.546 6.648 1 94.57 454 LEU A CA 1
ATOM 3537 C C . LEU A 1 454 ? 19.906 -17.531 6.866 1 94.57 454 LEU A C 1
ATOM 3539 O O . LEU A 1 454 ? 20.452 -16.557 7.389 1 94.57 454 LEU A O 1
ATOM 3543 N N . ASP A 1 455 ? 20.601 -18.569 6.583 1 80.38 455 ASP A N 1
ATOM 3544 C CA . ASP A 1 455 ? 22.037 -18.693 6.815 1 80.38 455 ASP A CA 1
ATOM 3545 C C . ASP A 1 455 ? 22.826 -17.789 5.872 1 80.38 455 ASP A C 1
ATOM 3547 O O . ASP A 1 455 ? 22.776 -17.961 4.652 1 80.38 455 ASP A O 1
ATOM 3551 N N . SER A 1 456 ? 23.221 -16.65 6.409 1 65.42 456 SER A N 1
ATOM 3552 C CA . SER A 1 456 ? 24.038 -15.705 5.654 1 65.42 456 SER A CA 1
ATOM 3553 C C . SER A 1 456 ? 25.485 -16.178 5.558 1 65.42 456 SER A C 1
ATOM 3555 O O . SER A 1 456 ? 26.284 -15.6 4.819 1 65.42 456 SER A O 1
ATOM 3557 N N . THR A 1 457 ? 26.13 -17.032 6.547 1 53.35 457 THR A N 1
ATOM 3558 C CA . THR A 1 457 ? 27.539 -17.384 6.685 1 53.35 457 THR A CA 1
ATOM 3559 C C . THR A 1 457 ? 28.015 -18.196 5.485 1 53.35 457 THR A C 1
ATOM 3561 O O . THR A 1 457 ? 29.218 -18.309 5.242 1 53.35 457 THR A O 1
ATOM 3564 N N . HIS A 1 458 ? 27.205 -18.897 4.848 1 45.35 458 HIS A N 1
ATOM 3565 C CA . HIS A 1 458 ? 27.895 -19.749 3.886 1 45.35 458 HIS A CA 1
ATOM 3566 C C . HIS A 1 458 ? 28.715 -18.92 2.904 1 45.35 458 HIS A C 1
ATOM 3568 O O . HIS A 1 458 ? 28.994 -19.367 1.789 1 45.35 458 HIS A O 1
ATOM 3574 N N . VAL A 1 459 ? 28.952 -17.693 3.139 1 41.45 459 VAL A N 1
ATOM 3575 C CA . VAL A 1 459 ? 30.087 -16.987 2.554 1 41.45 459 VAL A CA 1
ATOM 3576 C C . VAL A 1 459 ? 31.392 -17.611 3.044 1 41.45 459 VAL A C 1
ATOM 3578 O O . VAL A 1 459 ? 32.468 -17.035 2.867 1 41.45 459 VAL A O 1
ATOM 3581 N N . HIS A 1 460 ? 31.516 -18.581 3.939 1 34.33 460 HIS A N 1
ATOM 3582 C CA . HIS A 1 460 ? 32.809 -18.875 4.546 1 34.33 460 HIS A CA 1
ATOM 3583 C C . HIS A 1 460 ? 33.853 -19.209 3.485 1 34.33 460 HIS A C 1
ATOM 3585 O O . HIS A 1 460 ? 35.055 -19.077 3.728 1 34.33 460 HIS A O 1
ATOM 3591 N N . GLY A 1 461 ? 33.689 -20.211 2.649 1 32.2 461 GLY A N 1
ATOM 3592 C CA . GLY A 1 461 ? 34.854 -21.07 2.507 1 32.2 461 GLY A CA 1
ATOM 3593 C C . GLY A 1 461 ? 36.05 -20.358 1.905 1 32.2 461 GLY A C 1
ATOM 3594 O O . GLY A 1 461 ? 37.126 -20.946 1.77 1 32.2 461 GLY A O 1
ATOM 3595 N N . GLY A 1 462 ? 36.147 -19.669 0.752 1 31.33 462 GLY A N 1
ATOM 3596 C CA . GLY A 1 462 ? 37.533 -19.767 0.324 1 31.33 462 GLY A CA 1
ATOM 3597 C C . GLY A 1 462 ? 38.501 -19.089 1.276 1 31.33 462 GLY A C 1
ATOM 3598 O O . GLY A 1 462 ? 38.354 -17.902 1.577 1 31.33 462 GLY A O 1
ATOM 3599 N N . GLU A 1 463 ? 39.014 -19.793 2.219 1 31.51 463 GLU A N 1
ATOM 3600 C CA . GLU A 1 463 ? 40.261 -19.556 2.941 1 31.51 463 GLU A CA 1
ATOM 3601 C C . GLU A 1 463 ? 41.32 -18.945 2.028 1 31.51 463 GLU A C 1
ATOM 3603 O O . GLU A 1 463 ? 41.765 -19.582 1.071 1 31.51 463 GLU A O 1
ATOM 3608 N N . ALA A 1 464 ? 41.375 -17.695 1.746 1 30.99 464 ALA A N 1
ATOM 3609 C CA . ALA A 1 464 ? 42.665 -17.214 1.258 1 30.99 464 ALA A CA 1
ATOM 3610 C C . ALA A 1 464 ? 43.813 -17.796 2.078 1 30.99 464 ALA A C 1
ATOM 3612 O O . ALA A 1 464 ? 43.768 -17.791 3.31 1 30.99 464 ALA A O 1
ATOM 3613 N N . GLN A 1 465 ? 44.582 -18.72 1.567 1 29.56 465 GLN A N 1
ATOM 3614 C CA . GLN A 1 465 ? 45.882 -19.16 2.062 1 29.56 465 GLN A CA 1
ATOM 3615 C C . GLN A 1 465 ? 46.74 -17.97 2.486 1 29.56 465 GLN A C 1
ATOM 3617 O O . GLN A 1 465 ? 46.849 -16.985 1.754 1 29.56 465 GLN A O 1
ATOM 3622 N N . PRO A 1 466 ? 47.021 -17.848 3.773 1 32.11 466 PRO A N 1
ATOM 3623 C CA . PRO A 1 466 ? 47.95 -16.838 4.285 1 32.11 466 PRO A CA 1
ATOM 3624 C C . PRO A 1 466 ? 49.289 -16.842 3.55 1 32.11 466 PRO A C 1
ATOM 3626 O O . PRO A 1 466 ? 49.943 -17.884 3.458 1 32.11 466 PRO A O 1
ATOM 3629 N N . MET A 1 467 ? 49.463 -16.279 2.341 1 26.55 467 MET A N 1
ATOM 3630 C CA . MET A 1 467 ? 50.843 -16.219 1.869 1 26.55 467 MET A CA 1
ATO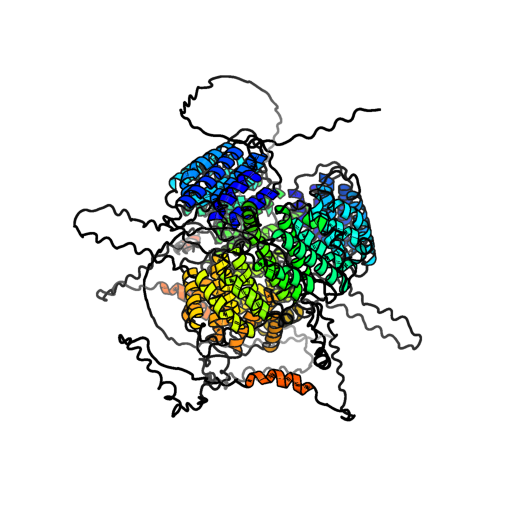M 3631 C C . MET A 1 467 ? 51.764 -15.66 2.948 1 26.55 467 MET A C 1
ATOM 3633 O O . MET A 1 467 ? 51.46 -14.635 3.561 1 26.55 467 MET A O 1
ATOM 3637 N N . ASN A 1 468 ? 52.623 -16.49 3.453 1 23.93 468 ASN A N 1
ATOM 3638 C CA . ASN A 1 468 ? 53.736 -16.259 4.368 1 23.93 468 ASN A CA 1
ATOM 3639 C C . ASN A 1 468 ? 54.613 -15.1 3.904 1 23.93 468 ASN A C 1
ATOM 3641 O O . ASN A 1 468 ? 55.389 -15.244 2.957 1 23.93 468 ASN A O 1
ATOM 3645 N N . LYS A 1 469 ? 54.096 -13.88 3.838 1 24.92 469 LYS A N 1
ATOM 3646 C CA . LYS A 1 469 ? 55.061 -12.817 3.572 1 24.92 469 LYS A CA 1
ATOM 3647 C C . LYS A 1 469 ? 56.169 -12.804 4.622 1 24.92 469 LYS A C 1
ATOM 3649 O O . LYS A 1 469 ? 55.893 -12.792 5.823 1 24.92 469 LYS A O 1
ATOM 3654 N N . LYS A 1 470 ? 57.311 -13.148 4.207 1 24.91 470 LYS A N 1
ATOM 3655 C CA . LYS A 1 470 ? 58.597 -12.874 4.843 1 24.91 470 LYS A CA 1
ATOM 3656 C C . LYS A 1 470 ? 58.71 -11.405 5.243 1 24.91 470 LYS A C 1
ATOM 3658 O O . LYS A 1 470 ? 58.304 -10.518 4.49 1 24.91 470 LYS A O 1
ATOM 3663 N N . ARG A 1 471 ? 59.116 -11.07 6.438 1 25.82 471 ARG A N 1
ATOM 3664 C CA . ARG A 1 471 ? 59.303 -9.915 7.31 1 25.82 471 ARG A CA 1
ATOM 3665 C C . ARG A 1 471 ? 60.308 -8.936 6.713 1 25.82 471 ARG A C 1
ATOM 3667 O O . ARG A 1 471 ? 61.291 -8.574 7.363 1 25.82 471 ARG A O 1
ATOM 3674 N N . LYS A 1 472 ? 60.713 -9.024 5.473 1 25.45 472 LYS A N 1
ATOM 3675 C CA . LYS A 1 472 ? 61.865 -8.131 5.392 1 25.45 472 LYS A CA 1
ATOM 3676 C C . LYS A 1 472 ? 61.493 -6.714 5.82 1 25.45 472 LYS A C 1
ATOM 3678 O O . LYS A 1 472 ? 60.336 -6.307 5.698 1 25.45 472 LYS A O 1
ATOM 3683 N N . HIS A 1 473 ? 62.372 -5.876 6.265 1 22.37 473 HIS A N 1
ATOM 3684 C CA . HIS A 1 473 ? 62.643 -4.687 7.066 1 22.37 473 HIS A CA 1
ATOM 3685 C C . HIS A 1 473 ? 61.929 -3.465 6.497 1 22.37 473 HIS A C 1
ATOM 3687 O O . HIS A 1 473 ? 61.37 -2.662 7.248 1 22.37 473 HIS A O 1
ATOM 3693 N N . GLU A 1 474 ? 62.375 -3.014 5.331 1 23.13 474 GLU A N 1
ATOM 3694 C CA . GLU A 1 474 ? 62.765 -1.61 5.243 1 23.13 474 GLU A CA 1
ATOM 3695 C C . GLU A 1 474 ? 61.544 -0.695 5.268 1 23.13 474 GLU A C 1
ATOM 3697 O O . GLU A 1 474 ? 61.485 0.248 6.059 1 23.13 474 GLU A O 1
ATOM 3702 N N . ASN A 1 475 ? 61.346 0.15 4.147 1 23.35 475 ASN A N 1
ATOM 3703 C CA . ASN A 1 475 ? 61.004 1.561 4.009 1 23.35 475 ASN A CA 1
ATOM 3704 C C . ASN A 1 475 ? 59.521 1.807 4.272 1 23.35 475 ASN A C 1
ATOM 3706 O O . ASN A 1 475 ? 58.71 0.883 4.188 1 23.35 475 ASN A O 1
ATOM 3710 N N . ALA A 1 476 ? 59.076 3.203 4.319 1 23.85 476 ALA A N 1
ATOM 3711 C CA . ALA A 1 476 ? 58.118 4.087 4.979 1 23.85 476 ALA A CA 1
ATOM 3712 C C . ALA A 1 476 ? 56.687 3.739 4.583 1 23.85 476 ALA A C 1
ATOM 3714 O O . ALA A 1 476 ? 55.828 3.542 5.446 1 23.85 476 ALA A O 1
ATOM 3715 N N . ILE A 1 477 ? 56.14 4.562 3.518 1 24.1 477 ILE A N 1
ATOM 3716 C CA . ILE A 1 477 ? 55.017 5.494 3.522 1 24.1 477 ILE A CA 1
ATOM 3717 C C . ILE A 1 477 ? 53.722 4.743 3.221 1 24.1 477 ILE A C 1
ATOM 3719 O O . ILE A 1 477 ? 52.649 5.13 3.691 1 24.1 477 ILE A O 1
ATOM 3723 N N . SER A 1 478 ? 53.74 3.969 2.109 1 23.34 478 SER A N 1
ATOM 3724 C CA . SER A 1 478 ? 52.535 4.022 1.288 1 23.34 478 SER A CA 1
ATOM 3725 C C . SER A 1 478 ? 51.381 3.278 1.95 1 23.34 478 SER A C 1
ATOM 3727 O O . SER A 1 478 ? 51.436 2.057 2.116 1 23.34 478 SER A O 1
ATOM 3729 N N . PHE A 1 479 ? 50.854 3.792 2.973 1 24.92 479 PHE A N 1
ATOM 3730 C CA . PHE A 1 479 ? 49.699 3.263 3.689 1 24.92 479 PHE A CA 1
ATOM 3731 C C . PHE A 1 479 ? 48.558 2.957 2.726 1 24.92 479 PHE A C 1
ATOM 3733 O O . PHE A 1 479 ? 47.633 3.758 2.577 1 24.92 479 PHE A O 1
ATOM 3740 N N . LEU A 1 480 ? 48.942 2.643 1.455 1 25.86 480 LEU A N 1
ATOM 3741 C CA . LEU A 1 480 ? 47.809 2.32 0.594 1 25.86 480 LEU A CA 1
ATOM 3742 C C . LEU A 1 480 ? 46.929 1.251 1.232 1 25.86 480 LEU A C 1
ATOM 3744 O O . LEU A 1 480 ? 47.367 0.115 1.428 1 25.86 480 LEU A O 1
ATOM 3748 N N . GLU A 1 481 ? 46.213 1.705 2.19 1 27.18 481 GLU A N 1
ATOM 3749 C CA . GLU A 1 481 ? 45.159 0.903 2.806 1 27.18 481 GLU A CA 1
ATOM 3750 C C . GLU A 1 481 ? 44.489 -0.008 1.781 1 27.18 481 GLU A C 1
ATOM 3752 O O . GLU A 1 481 ? 43.943 0.467 0.783 1 27.18 481 GLU A O 1
ATOM 3757 N N . ASN A 1 482 ? 45.084 -1.092 1.521 1 26.71 482 ASN A N 1
ATOM 3758 C CA . ASN A 1 482 ? 44.49 -2.227 0.822 1 26.71 482 ASN A CA 1
ATOM 3759 C C . ASN A 1 482 ? 43.047 -2.461 1.259 1 26.71 482 ASN A C 1
ATOM 3761 O O . ASN A 1 482 ? 42.801 -3.047 2.316 1 26.71 482 ASN A O 1
ATOM 3765 N N . GLN A 1 483 ? 42.232 -1.42 1.135 1 29.26 483 GLN A N 1
ATOM 3766 C CA . GLN A 1 483 ? 40.811 -1.734 1.233 1 29.26 483 GLN A CA 1
ATOM 3767 C C . GLN A 1 483 ? 40.488 -3.046 0.523 1 29.26 483 GLN A C 1
ATOM 3769 O O . GLN A 1 483 ? 40.692 -3.171 -0.686 1 29.26 483 GLN A O 1
ATOM 3774 N N . SER A 1 484 ? 40.796 -4.138 1.153 1 29.6 484 SER A N 1
ATOM 3775 C CA . SER A 1 484 ? 40.334 -5.451 0.714 1 29.6 484 SER A CA 1
ATOM 3776 C C . SER A 1 484 ? 39.039 -5.343 -0.084 1 29.6 484 SER A C 1
ATOM 3778 O O . SER A 1 484 ? 38.079 -4.712 0.364 1 29.6 484 SER A O 1
ATOM 3780 N N . GLN A 1 485 ? 39.203 -5.301 -1.347 1 30.46 485 GLN A N 1
ATOM 3781 C CA . GLN A 1 485 ? 38.16 -5.554 -2.335 1 30.46 485 GLN A CA 1
ATOM 3782 C C . GLN A 1 485 ? 37.248 -6.695 -1.893 1 30.46 485 GLN A C 1
ATOM 3784 O O . GLN A 1 485 ? 37.632 -7.865 -1.962 1 30.46 485 GLN A O 1
ATOM 3789 N N . ILE A 1 486 ? 36.618 -6.609 -0.764 1 31.74 486 ILE A N 1
ATOM 3790 C CA . ILE A 1 486 ? 35.523 -7.556 -0.586 1 31.74 486 ILE A CA 1
ATOM 3791 C C . ILE A 1 486 ? 34.901 -7.886 -1.941 1 31.74 486 ILE A C 1
ATOM 3793 O O . ILE A 1 486 ? 34.277 -7.029 -2.57 1 31.74 486 ILE A O 1
ATOM 3797 N N . ILE A 1 487 ? 35.698 -8.612 -2.708 1 30.49 487 ILE A N 1
ATOM 3798 C CA . ILE A 1 487 ? 35.081 -9.258 -3.861 1 30.49 487 ILE A CA 1
ATOM 3799 C C . ILE A 1 487 ? 33.699 -9.783 -3.48 1 30.49 487 ILE A C 1
ATOM 3801 O O . ILE A 1 487 ? 33.574 -10.637 -2.598 1 30.49 487 ILE A O 1
ATOM 3805 N N . TYR A 1 488 ? 32.723 -9.028 -3.619 1 31.67 488 TYR A N 1
ATOM 3806 C CA . TYR A 1 488 ? 31.329 -9.458 -3.648 1 31.67 488 TYR A CA 1
ATOM 3807 C C . TYR A 1 488 ? 31.178 -10.763 -4.42 1 31.67 488 TYR A C 1
ATOM 3809 O O . TYR A 1 488 ? 31.342 -10.792 -5.642 1 31.67 488 TYR A O 1
ATOM 3817 N N . SER A 1 489 ? 31.94 -11.839 -4.067 1 36.22 489 SER A N 1
ATOM 3818 C CA . SER A 1 489 ? 31.476 -13.049 -4.738 1 36.22 489 SER A CA 1
ATOM 3819 C C . SER A 1 489 ? 29.955 -13.073 -4.845 1 36.22 489 SER A C 1
ATOM 3821 O O . SER A 1 489 ? 29.254 -12.782 -3.874 1 36.22 489 SER A O 1
ATOM 3823 N N . PRO A 1 490 ? 29.377 -13.048 -6.031 1 39.05 490 PRO A N 1
ATOM 3824 C CA . PRO A 1 490 ? 27.962 -13.074 -6.408 1 39.05 490 PRO A CA 1
ATOM 3825 C C . PRO A 1 490 ? 27.196 -14.217 -5.746 1 39.05 490 PRO A C 1
ATOM 3827 O O . PRO A 1 490 ? 26.27 -14.772 -6.343 1 39.05 490 PRO A O 1
ATOM 3830 N N . LYS A 1 491 ? 27.706 -14.929 -4.696 1 41.91 491 LYS A N 1
ATOM 3831 C CA . LYS A 1 491 ? 26.932 -16.032 -4.134 1 41.91 491 LYS A CA 1
ATOM 3832 C C . LYS A 1 491 ? 25.443 -15.701 -4.106 1 41.91 491 LYS A C 1
ATOM 3834 O O . LYS A 1 491 ? 25.062 -14.529 -4.127 1 41.91 491 LYS A O 1
ATOM 3839 N N . ASN A 1 492 ? 24.478 -16.845 -4.205 1 51.64 492 ASN A N 1
ATOM 3840 C CA . ASN A 1 492 ? 23.032 -16.994 -4.335 1 51.64 492 ASN A CA 1
ATOM 3841 C C . ASN A 1 492 ? 22.286 -16.136 -3.318 1 51.64 492 ASN A C 1
ATOM 3843 O O . ASN A 1 492 ? 22.08 -16.554 -2.177 1 51.64 492 ASN A O 1
ATOM 3847 N N . HIS A 1 493 ? 22.389 -14.913 -3.325 1 66.95 493 HIS A N 1
ATOM 3848 C CA . HIS A 1 493 ? 21.78 -13.943 -2.422 1 66.95 493 HIS A CA 1
ATOM 3849 C C . HIS A 1 493 ? 20.272 -14.15 -2.328 1 66.95 493 HIS A C 1
ATOM 3851 O O . HIS A 1 493 ? 19.563 -14.043 -3.331 1 66.95 493 HIS A O 1
ATOM 3857 N N . VAL A 1 494 ? 19.891 -15.114 -1.261 1 85.9 494 VAL A N 1
ATOM 3858 C CA . VAL A 1 494 ? 18.471 -15.247 -0.953 1 85.9 494 VAL A CA 1
ATOM 3859 C C . VAL A 1 494 ? 17.848 -13.863 -0.776 1 85.9 494 VAL A C 1
ATOM 3861 O O . VAL A 1 494 ? 18.34 -13.051 0.011 1 85.9 494 VAL A O 1
ATOM 3864 N N . PRO A 1 495 ? 16.927 -13.702 -1.561 1 89.43 495 PRO A N 1
ATOM 3865 C CA . PRO A 1 495 ? 16.276 -12.393 -1.467 1 89.43 495 PRO A CA 1
ATOM 3866 C C . PRO A 1 495 ? 15.677 -12.13 -0.088 1 89.43 495 PRO A C 1
ATOM 3868 O O . PRO A 1 495 ? 15.308 -13.071 0.619 1 89.43 495 PRO A O 1
ATOM 3871 N N . ILE A 1 496 ? 15.58 -10.956 0.345 1 91.8 496 ILE A N 1
ATOM 3872 C CA . ILE A 1 496 ? 15.09 -10.538 1.654 1 91.8 496 ILE A CA 1
ATOM 3873 C C . ILE A 1 496 ? 13.642 -10.988 1.831 1 91.8 496 ILE A C 1
ATOM 3875 O O . ILE A 1 496 ? 13.22 -11.324 2.94 1 91.8 496 ILE A O 1
ATOM 3879 N N . SER A 1 497 ? 12.909 -11.037 0.769 1 93.98 497 SER A N 1
ATOM 3880 C CA . SER A 1 497 ? 11.513 -11.454 0.837 1 93.98 497 SER A CA 1
ATOM 3881 C C . SER A 1 497 ? 11.388 -12.891 1.333 1 93.98 497 SER A C 1
ATOM 3883 O O . SER A 1 497 ? 10.482 -13.21 2.105 1 93.98 497 SER A O 1
ATOM 3885 N N . VAL A 1 498 ? 12.271 -13.732 0.891 1 95.66 498 VAL A N 1
ATOM 3886 C CA . VAL A 1 498 ? 12.255 -15.127 1.318 1 95.66 498 VAL A CA 1
ATOM 3887 C C . VAL A 1 498 ? 12.625 -15.219 2.797 1 95.66 498 VAL A C 1
ATOM 3889 O O . VAL A 1 498 ? 12.01 -15.976 3.551 1 95.66 498 VAL A O 1
ATOM 3892 N N . LYS A 1 499 ? 13.601 -14.477 3.183 1 96.29 499 LYS A N 1
ATOM 3893 C CA . LYS A 1 499 ? 14.019 -14.474 4.582 1 96.29 499 LYS A CA 1
ATOM 3894 C C . LYS A 1 499 ? 12.88 -14.034 5.496 1 96.29 499 LYS A C 1
ATOM 3896 O O . LYS A 1 499 ? 12.654 -14.634 6.549 1 96.29 499 LYS A O 1
ATOM 3901 N N . ILE A 1 500 ? 12.167 -13.009 5.092 1 96.6 500 ILE A N 1
ATOM 3902 C CA . ILE A 1 500 ? 11.044 -12.503 5.874 1 96.6 500 ILE A CA 1
ATOM 3903 C C . ILE A 1 500 ? 9.962 -13.575 5.978 1 96.6 500 ILE A C 1
ATOM 3905 O O . ILE A 1 500 ? 9.407 -13.803 7.055 1 96.6 500 ILE A O 1
ATOM 3909 N N . ALA A 1 501 ? 9.701 -14.235 4.85 1 97.11 501 ALA A N 1
ATOM 3910 C CA . ALA A 1 501 ? 8.681 -15.28 4.839 1 97.11 501 ALA A CA 1
ATOM 3911 C C . ALA A 1 501 ? 9.085 -16.452 5.729 1 97.11 501 ALA A C 1
ATOM 3913 O O . ALA A 1 501 ? 8.249 -17.021 6.435 1 97.11 501 ALA A O 1
ATOM 3914 N N . ALA A 1 502 ? 10.318 -16.843 5.673 1 97.54 502 ALA A N 1
ATOM 3915 C CA . ALA A 1 502 ? 10.826 -17.924 6.514 1 97.54 502 ALA A CA 1
ATOM 3916 C C . ALA A 1 502 ? 10.685 -17.58 7.994 1 97.54 502 ALA A C 1
ATOM 3918 O O . ALA A 1 502 ? 10.253 -18.414 8.794 1 97.54 502 ALA A O 1
ATOM 3919 N N . LEU A 1 503 ? 10.995 -16.374 8.317 1 97.87 503 LEU A N 1
ATOM 3920 C CA . LEU A 1 503 ? 10.877 -15.928 9.701 1 97.87 503 LEU A CA 1
ATOM 3921 C C . LEU A 1 503 ? 9.419 -15.917 10.146 1 97.87 503 LEU A C 1
ATOM 3923 O O . LEU A 1 503 ? 9.114 -16.243 11.296 1 97.87 503 LEU A O 1
ATOM 3927 N N . GLY A 1 504 ? 8.584 -15.513 9.205 1 96.71 504 GLY A N 1
ATOM 3928 C CA . GLY A 1 504 ? 7.164 -15.55 9.514 1 96.71 504 GLY A CA 1
ATOM 3929 C C . GLY A 1 504 ? 6.655 -16.947 9.814 1 96.71 504 GLY A C 1
ATOM 3930 O O . GLY A 1 504 ? 5.83 -17.133 10.711 1 96.71 504 GLY A O 1
ATOM 3931 N N . ALA A 1 505 ? 7.126 -17.888 9.095 1 96.37 505 ALA A N 1
ATOM 3932 C CA . ALA A 1 505 ? 6.745 -19.279 9.328 1 96.37 505 ALA A CA 1
ATOM 3933 C C . ALA A 1 505 ? 7.276 -19.775 10.67 1 96.37 505 ALA A C 1
ATOM 3935 O O . ALA A 1 505 ? 6.57 -20.47 11.405 1 96.37 505 ALA A O 1
ATOM 3936 N N . LEU A 1 506 ? 8.485 -19.414 11.034 1 96.28 506 LEU A N 1
ATOM 3937 C CA . LEU A 1 506 ? 9.07 -19.826 12.305 1 96.28 506 LEU A CA 1
ATOM 3938 C C . LEU A 1 506 ? 8.343 -19.173 13.476 1 96.28 506 LEU A C 1
ATOM 3940 O O . LEU A 1 506 ? 8.122 -19.81 14.508 1 96.28 506 LEU A O 1
ATOM 3944 N N . GLU A 1 507 ? 8.042 -17.875 13.257 1 96.27 507 GLU A N 1
ATOM 3945 C CA . GLU A 1 507 ? 7.269 -17.172 14.277 1 96.27 507 GLU A CA 1
ATOM 3946 C C . GLU A 1 507 ? 5.966 -17.904 14.583 1 96.27 507 GLU A C 1
ATOM 3948 O O . GLU A 1 507 ? 5.625 -18.114 15.749 1 96.27 507 GLU A O 1
ATOM 3953 N N . THR A 1 508 ? 5.298 -18.323 13.562 1 94.67 508 THR A N 1
ATOM 3954 C CA . THR A 1 508 ? 4.013 -18.995 13.724 1 94.67 508 THR A CA 1
ATOM 3955 C C . THR A 1 508 ? 4.202 -20.387 14.319 1 94.67 508 THR A C 1
ATOM 3957 O O . THR A 1 508 ? 3.411 -20.822 15.159 1 94.67 508 THR A O 1
ATOM 3960 N N . LEU A 1 509 ? 5.238 -21.063 13.879 1 93.98 509 LEU A N 1
ATOM 3961 C CA . LEU A 1 509 ? 5.542 -22.383 14.42 1 93.98 509 LEU A CA 1
ATOM 3962 C C . LEU A 1 509 ? 5.753 -22.316 15.929 1 93.98 509 LEU A C 1
ATOM 3964 O O . LEU A 1 509 ? 5.226 -23.148 16.672 1 93.98 509 LEU A O 1
ATOM 3968 N N . LEU A 1 510 ? 6.428 -21.297 16.406 1 93.18 510 LEU A N 1
ATOM 3969 C CA . LEU A 1 510 ? 6.711 -21.133 17.827 1 93.18 510 LEU A CA 1
ATOM 3970 C C . LEU A 1 510 ? 5.463 -20.689 18.583 1 93.18 510 LEU A C 1
ATOM 3972 O O . LEU A 1 510 ? 5.25 -21.092 19.729 1 93.18 510 LEU A O 1
ATOM 3976 N N . THR A 1 511 ? 4.647 -19.861 17.946 1 92.45 511 THR A N 1
ATOM 3977 C CA . THR A 1 511 ? 3.446 -19.324 18.577 1 92.45 511 THR A CA 1
ATOM 3978 C C . THR A 1 511 ? 2.411 -20.424 18.794 1 92.45 511 THR A C 1
ATOM 3980 O O . THR A 1 511 ? 1.779 -20.489 19.851 1 92.45 511 THR A O 1
ATOM 3983 N N . VAL A 1 512 ? 2.311 -21.314 17.815 1 88.55 512 VAL A N 1
ATOM 3984 C CA . VAL A 1 512 ? 1.257 -22.323 17.858 1 88.55 512 VAL A CA 1
ATOM 3985 C C . VAL A 1 512 ? 1.792 -23.603 18.495 1 88.55 512 VAL A C 1
ATOM 3987 O O . VAL A 1 512 ? 1.101 -24.243 19.291 1 88.55 512 VAL A O 1
ATOM 3990 N N . GLY A 1 513 ? 3.009 -23.972 18.175 1 85.47 513 GLY A N 1
ATOM 3991 C CA . GLY A 1 513 ? 3.485 -25.282 18.588 1 85.47 513 GLY A CA 1
ATOM 3992 C C . GLY A 1 513 ? 4.831 -25.235 19.286 1 85.47 513 GLY A C 1
ATOM 3993 O O . GLY A 1 513 ? 5.538 -26.243 19.351 1 85.47 513 GLY A O 1
ATOM 3994 N N . GLY A 1 514 ? 5.29 -24.211 19.789 1 82.39 514 GLY A N 1
ATOM 3995 C CA . GLY A 1 514 ? 6.611 -24.11 20.39 1 82.39 514 GLY A CA 1
ATOM 3996 C C . GLY A 1 514 ? 6.766 -24.959 21.638 1 82.39 514 GLY A C 1
ATOM 3997 O O . GLY A 1 514 ? 7.882 -25.322 22.014 1 82.39 514 GLY A O 1
ATOM 3998 N N . ALA A 1 515 ? 5.659 -25.316 22.22 1 77.06 515 ALA A N 1
ATOM 3999 C CA . ALA A 1 515 ? 5.72 -26.028 23.494 1 77.06 515 ALA A CA 1
ATOM 4000 C C . ALA A 1 515 ? 5.666 -27.538 23.282 1 77.06 515 ALA A C 1
ATOM 4002 O O . ALA A 1 515 ? 6.24 -28.301 24.062 1 77.06 515 ALA A O 1
ATOM 4003 N N . LEU A 1 516 ? 5.176 -27.965 22.167 1 76.24 516 LEU A N 1
ATOM 4004 C CA . LEU A 1 516 ? 4.889 -29.389 22.034 1 76.24 516 LEU A CA 1
ATOM 4005 C C . LEU A 1 516 ? 6.011 -30.103 21.288 1 76.24 516 LEU A C 1
ATOM 4007 O O . LEU A 1 516 ? 6.311 -29.766 20.14 1 76.24 516 LEU A O 1
ATOM 4011 N N . ARG A 1 517 ? 6.66 -31.115 21.888 1 70.91 517 ARG A N 1
ATOM 4012 C CA . ARG A 1 517 ? 7.66 -31.998 21.297 1 70.91 517 ARG A CA 1
ATOM 4013 C C . ARG A 1 517 ? 8.768 -31.197 20.622 1 70.91 517 ARG A C 1
ATOM 4015 O O . ARG A 1 517 ? 9.173 -31.509 19.5 1 70.91 517 ARG A O 1
ATOM 4022 N N . SER A 1 518 ? 9.011 -30.069 21.297 1 76.98 518 SER A N 1
ATOM 4023 C CA . SER A 1 518 ? 9.985 -29.163 20.697 1 76.98 518 SER A CA 1
ATOM 4024 C C . SER A 1 518 ? 11.395 -29.454 21.202 1 76.98 518 SER A C 1
ATOM 4026 O O . SER A 1 518 ? 12.34 -28.738 20.865 1 76.98 518 SER A O 1
ATOM 4028 N N . GLU A 1 519 ? 11.669 -30.472 21.846 1 76.34 519 GLU A N 1
ATOM 4029 C CA . GLU A 1 519 ? 12.945 -30.742 22.503 1 76.34 519 GLU A CA 1
ATOM 4030 C C . GLU A 1 519 ? 14.063 -30.931 21.482 1 76.34 519 GLU A C 1
ATOM 4032 O O . GLU A 1 519 ? 15.204 -30.534 21.723 1 76.34 519 GLU A O 1
ATOM 4037 N N . SER A 1 520 ? 13.724 -31.393 20.288 1 79.15 520 SER A N 1
ATOM 4038 C CA . SER A 1 520 ? 14.754 -31.751 19.318 1 79.15 520 SER A CA 1
ATOM 4039 C C . SER A 1 520 ? 15.175 -30.544 18.487 1 79.15 520 SER A C 1
ATOM 4041 O O . SER A 1 520 ? 16.283 -30.511 17.947 1 79.15 520 SER A O 1
ATOM 4043 N N . TRP A 1 521 ? 14.283 -29.599 18.438 1 87.6 521 TRP A N 1
ATOM 4044 C CA . TRP A 1 521 ? 14.605 -28.564 17.461 1 87.6 521 TRP A CA 1
ATOM 4045 C C . TRP A 1 521 ? 14.528 -27.178 18.092 1 87.6 521 TRP A C 1
ATOM 4047 O O . TRP A 1 521 ? 15.012 -26.2 17.517 1 87.6 521 TRP A O 1
ATOM 4057 N N . ARG A 1 522 ? 14.076 -27.021 19.335 1 88.87 522 ARG A N 1
ATOM 4058 C CA . ARG A 1 522 ? 13.805 -25.724 19.949 1 88.87 522 ARG A CA 1
ATOM 4059 C C . ARG A 1 522 ? 15.096 -24.942 20.167 1 88.87 522 ARG A C 1
ATOM 4061 O O . ARG A 1 522 ? 15.17 -23.755 19.844 1 88.87 522 ARG A O 1
ATOM 4068 N N . SER A 1 523 ? 16.092 -25.613 20.667 1 88.35 523 SER A N 1
ATOM 4069 C CA . SER A 1 523 ? 17.353 -24.939 20.961 1 88.35 523 SER A CA 1
ATOM 4070 C C . SER A 1 523 ? 17.997 -24.392 19.692 1 88.35 523 SER A C 1
ATOM 4072 O O . SER A 1 523 ? 18.556 -23.293 19.697 1 88.35 523 SER A O 1
ATOM 4074 N N . ASN A 1 524 ? 17.804 -25.185 18.662 1 88.78 524 ASN A N 1
ATOM 4075 C CA . ASN A 1 524 ? 18.381 -24.769 17.388 1 88.78 524 ASN A CA 1
ATOM 4076 C C . ASN A 1 524 ? 17.656 -23.556 16.813 1 88.78 524 ASN A C 1
ATOM 4078 O O . ASN A 1 524 ? 18.287 -22.655 16.258 1 88.78 524 ASN A O 1
ATOM 4082 N N . VAL A 1 525 ? 16.415 -23.576 16.99 1 92.73 525 VAL A N 1
ATOM 4083 C CA . VAL A 1 525 ? 15.609 -22.482 16.457 1 92.73 525 VAL A CA 1
ATOM 4084 C C . VAL A 1 525 ? 15.866 -21.211 17.263 1 92.73 525 VAL A C 1
ATOM 4086 O O . VAL A 1 525 ? 15.98 -20.122 16.696 1 92.73 525 VAL A O 1
ATOM 4089 N N . ASP A 1 526 ? 16.006 -21.327 18.597 1 93.16 526 ASP A N 1
ATOM 4090 C CA . ASP A 1 526 ? 16.287 -20.171 19.443 1 93.16 526 ASP A CA 1
ATOM 4091 C C . ASP A 1 526 ? 17.636 -19.548 19.091 1 93.16 526 ASP A C 1
ATOM 4093 O O . ASP A 1 526 ? 17.754 -18.324 18.993 1 93.16 526 ASP A O 1
ATOM 4097 N N . GLN A 1 527 ? 18.571 -20.424 18.851 1 93.52 527 GLN A N 1
ATOM 4098 C CA . GLN A 1 527 ? 19.899 -19.944 18.486 1 93.52 527 GLN A CA 1
ATOM 4099 C C . GLN A 1 527 ? 19.884 -19.271 17.116 1 93.52 527 GLN A C 1
ATOM 4101 O O . GLN A 1 527 ? 20.523 -18.235 16.921 1 93.52 527 GLN A O 1
ATOM 4106 N N . LEU A 1 528 ? 19.203 -19.893 16.238 1 94.75 528 LEU A N 1
ATOM 4107 C CA . LEU A 1 528 ? 19.087 -19.336 14.895 1 94.75 528 LEU A CA 1
ATOM 4108 C C . LEU A 1 528 ? 18.458 -17.947 14.935 1 94.75 528 LEU A C 1
ATOM 4110 O O . LEU A 1 528 ? 18.965 -17.014 14.309 1 94.75 528 LEU A O 1
ATOM 4114 N N . LEU A 1 529 ? 17.414 -17.812 15.685 1 96.22 529 LEU A N 1
ATOM 4115 C CA . LEU A 1 529 ? 16.65 -16.569 15.698 1 96.22 529 LEU A CA 1
ATOM 4116 C C . LEU A 1 529 ? 17.446 -15.449 16.359 1 96.22 529 LEU A C 1
ATOM 4118 O O . LEU A 1 529 ? 17.396 -14.3 15.914 1 96.22 529 LEU A O 1
ATOM 4122 N N . ILE A 1 530 ? 18.24 -15.765 17.417 1 95.95 530 ILE A N 1
ATOM 4123 C CA . ILE A 1 530 ? 19.029 -14.729 18.075 1 95.95 530 ILE A CA 1
ATOM 4124 C C . ILE A 1 530 ? 20.173 -14.294 17.163 1 95.95 530 ILE A C 1
ATOM 4126 O O . ILE A 1 530 ? 20.524 -13.112 17.117 1 95.95 530 ILE A O 1
ATOM 4130 N N . THR A 1 531 ? 20.716 -15.246 16.389 1 94.69 531 THR A N 1
ATOM 4131 C CA . THR A 1 531 ? 21.806 -14.928 15.473 1 94.69 531 THR A CA 1
ATOM 4132 C C . THR A 1 531 ? 21.313 -14.041 14.333 1 94.69 531 THR A C 1
ATOM 4134 O O . THR A 1 531 ? 21.952 -13.043 13.995 1 94.69 531 THR A O 1
ATOM 4137 N N . VAL A 1 532 ? 20.184 -14.397 13.836 1 95.97 532 VAL A N 1
ATOM 4138 C CA . VAL A 1 532 ? 19.622 -13.652 12.714 1 95.97 532 VAL A CA 1
ATOM 4139 C C . VAL A 1 532 ? 19.239 -12.245 13.169 1 95.97 532 VAL A C 1
ATOM 4141 O O . VAL A 1 532 ? 19.511 -11.265 12.471 1 95.97 532 VAL A O 1
ATOM 4144 N N . ALA A 1 533 ? 18.617 -12.134 14.34 1 96.52 533 ALA A N 1
ATOM 4145 C CA . ALA A 1 533 ? 18.192 -10.832 14.847 1 96.52 533 ALA A CA 1
ATOM 4146 C C . ALA A 1 533 ? 19.395 -9.942 15.148 1 96.52 533 ALA A C 1
ATOM 4148 O O . ALA A 1 533 ? 19.386 -8.749 14.836 1 96.52 533 ALA A O 1
ATOM 4149 N N . THR A 1 534 ? 20.494 -10.518 15.778 1 95.23 534 THR A N 1
ATOM 4150 C CA . THR A 1 534 ? 21.7 -9.769 16.118 1 95.23 534 THR A CA 1
ATOM 4151 C C . THR A 1 534 ? 22.417 -9.298 14.856 1 95.23 534 THR A C 1
ATOM 4153 O O . THR A 1 534 ? 22.861 -8.15 14.78 1 95.23 534 THR A O 1
ATOM 4156 N N . ASP A 1 535 ? 22.359 -10.106 13.83 1 91.44 535 ASP A N 1
ATOM 4157 C CA . ASP A 1 535 ? 23.024 -9.773 12.574 1 91.44 535 ASP A CA 1
ATOM 4158 C C . ASP A 1 535 ? 22.247 -8.704 11.809 1 91.44 535 ASP A C 1
ATOM 4160 O O . ASP A 1 535 ? 22.843 -7.841 11.161 1 91.44 535 ASP A O 1
ATOM 4164 N N . ALA A 1 536 ? 20.93 -8.86 11.887 1 91.39 536 ALA A N 1
ATOM 4165 C CA . ALA A 1 536 ? 20.088 -7.909 11.167 1 91.39 536 ALA A CA 1
ATOM 4166 C C . ALA A 1 536 ? 20.216 -6.507 11.756 1 91.39 536 ALA A C 1
ATOM 4168 O O . ALA A 1 536 ? 20.068 -5.511 11.044 1 91.39 536 ALA A O 1
ATOM 4169 N N . CYS A 1 537 ? 20.537 -6.32 12.997 1 90.63 537 CYS A N 1
ATOM 4170 C CA . CYS A 1 537 ? 20.527 -5.024 13.667 1 90.63 537 CYS A CA 1
ATOM 4171 C C . CYS A 1 537 ? 21.946 -4.54 13.939 1 90.63 537 CYS A C 1
ATOM 4173 O O . CYS A 1 537 ? 22.141 -3.471 14.519 1 90.63 537 CYS A O 1
ATOM 4175 N N . LYS A 1 538 ? 22.905 -5.224 13.421 1 85.97 538 LYS A N 1
ATOM 4176 C CA . LYS A 1 538 ? 24.3 -4.902 13.705 1 85.97 538 LYS A CA 1
ATOM 4177 C C . LYS A 1 538 ? 24.714 -3.6 13.024 1 85.97 538 LYS A C 1
ATOM 4179 O O . LYS A 1 538 ? 25.434 -2.789 13.61 1 85.97 538 LYS A O 1
ATOM 4184 N N . ASN A 1 539 ? 24.252 -3.413 11.748 1 80.16 539 ASN A N 1
ATOM 4185 C CA . ASN A 1 539 ? 24.654 -2.236 10.985 1 80.16 539 ASN A CA 1
ATOM 4186 C C . ASN A 1 539 ? 23.682 -1.077 11.189 1 80.16 539 ASN A C 1
ATOM 4188 O O . ASN A 1 539 ? 23.624 -0.159 10.37 1 80.16 539 ASN A O 1
ATOM 4192 N N . GLY A 1 540 ? 22.954 -1.158 12.224 1 83.24 540 GLY A N 1
ATOM 4193 C CA . GLY A 1 540 ? 22.032 -0.07 12.505 1 83.24 540 GLY A CA 1
ATOM 4194 C C . GLY A 1 540 ? 20.609 -0.366 12.071 1 83.24 540 GLY A C 1
ATOM 4195 O O . GLY A 1 540 ? 20.319 -1.458 11.579 1 83.24 540 GLY A O 1
ATOM 4196 N N . TRP A 1 541 ? 19.778 0.588 12.284 1 84.14 541 TRP A N 1
ATOM 4197 C CA . TRP A 1 541 ? 18.354 0.419 12.018 1 84.14 541 TRP A CA 1
ATOM 4198 C C . TRP A 1 541 ? 17.958 1.101 10.713 1 84.14 541 TRP A C 1
ATOM 4200 O O . TRP A 1 541 ? 18.4 2.217 10.429 1 84.14 541 TRP A O 1
ATOM 4210 N N . ALA A 1 542 ? 17.287 0.314 9.872 1 77.36 542 ALA A N 1
ATOM 4211 C CA . ALA A 1 542 ? 16.925 0.804 8.545 1 77.36 542 ALA A CA 1
ATOM 4212 C C . ALA A 1 542 ? 15.821 1.854 8.631 1 77.36 542 ALA A C 1
ATOM 4214 O O . ALA A 1 542 ? 14.95 1.779 9.502 1 77.36 542 ALA A O 1
ATOM 4215 N N . LYS A 1 543 ? 15.999 2.873 7.743 1 69.27 543 LYS A N 1
ATOM 4216 C CA . LYS A 1 543 ? 14.94 3.873 7.645 1 69.27 543 LYS A CA 1
ATOM 4217 C C . LYS A 1 543 ? 13.752 3.339 6.849 1 69.27 543 LYS A C 1
ATOM 4219 O O . LYS A 1 543 ? 13.917 2.487 5.973 1 69.27 543 LYS A O 1
ATOM 4224 N N . GLU A 1 544 ? 12.578 3.629 7.3 1 62.4 544 GLU A N 1
ATOM 4225 C CA . GLU A 1 544 ? 11.361 3.148 6.653 1 62.4 544 GLU A CA 1
ATOM 4226 C C . GLU A 1 544 ? 11.312 3.569 5.187 1 62.4 544 GLU A C 1
ATOM 4228 O O . GLU A 1 544 ? 11.585 4.726 4.858 1 62.4 544 GLU A O 1
ATOM 4233 N N . ALA A 1 545 ? 11.327 2.536 4.383 1 60.44 545 ALA A N 1
ATOM 4234 C CA . ALA A 1 545 ? 11.28 2.805 2.948 1 60.44 545 ALA A CA 1
ATOM 4235 C C . ALA A 1 545 ? 9.872 3.192 2.507 1 60.44 545 ALA A C 1
ATOM 4237 O O . ALA A 1 545 ? 8.885 2.729 3.084 1 60.44 545 ALA A O 1
ATOM 4238 N N . ASN A 1 546 ? 9.81 4.16 1.711 1 57.43 546 ASN A N 1
ATOM 4239 C CA . ASN A 1 546 ? 8.543 4.664 1.192 1 57.43 546 ASN A CA 1
ATOM 4240 C C . ASN A 1 546 ? 7.896 3.672 0.23 1 57.43 546 ASN A C 1
ATOM 4242 O O . ASN A 1 546 ? 6.725 3.817 -0.125 1 57.43 546 ASN A O 1
ATOM 4246 N N . ASP A 1 547 ? 8.692 2.625 -0.128 1 57.07 547 ASP A N 1
ATOM 4247 C CA . ASP A 1 547 ? 8.096 1.756 -1.138 1 57.07 547 ASP A CA 1
ATOM 4248 C C . ASP A 1 547 ? 7.307 0.621 -0.49 1 57.07 547 ASP A C 1
ATOM 4250 O O . ASP A 1 547 ? 7.877 -0.215 0.215 1 57.07 547 ASP A O 1
ATOM 4254 N N . VAL A 1 548 ? 6.075 0.654 -0.681 1 57.39 548 VAL A N 1
ATOM 4255 C CA . VAL A 1 548 ? 5.158 -0.285 -0.044 1 57.39 548 VAL A CA 1
ATOM 4256 C C . VAL A 1 548 ? 5.231 -1.638 -0.749 1 57.39 548 VAL A C 1
ATOM 4258 O O . VAL A 1 548 ? 4.866 -2.665 -0.173 1 57.39 548 VAL A O 1
ATOM 4261 N N . TYR A 1 549 ? 5.962 -1.696 -1.855 1 58.5 549 TYR A N 1
ATOM 4262 C CA . TYR A 1 549 ? 5.798 -2.92 -2.631 1 58.5 549 TYR A CA 1
ATOM 4263 C C . TYR A 1 549 ? 7.022 -3.818 -2.498 1 58.5 549 TYR A C 1
ATOM 4265 O O . TYR A 1 549 ? 6.942 -5.026 -2.733 1 58.5 549 TYR A O 1
ATOM 4273 N N . THR A 1 550 ? 8.081 -3.264 -2.095 1 74.12 550 THR A N 1
ATOM 4274 C CA . THR A 1 550 ? 9.274 -4.09 -1.942 1 74.12 550 THR A CA 1
ATOM 4275 C C . THR A 1 550 ? 9.727 -4.122 -0.485 1 74.12 550 THR A C 1
ATOM 4277 O O . THR A 1 550 ? 9.806 -3.079 0.169 1 74.12 550 THR A O 1
ATOM 4280 N N . PRO A 1 551 ? 9.827 -5.381 -0.041 1 81.84 551 PRO A N 1
ATOM 4281 C CA . PRO A 1 551 ? 10.287 -5.465 1.347 1 81.84 551 PRO A CA 1
ATOM 4282 C C . PRO A 1 551 ? 11.631 -4.773 1.565 1 81.84 551 PRO A C 1
ATOM 4284 O O . PRO A 1 551 ? 12.518 -4.857 0.712 1 81.84 551 PRO A O 1
ATOM 4287 N N . SER A 1 552 ? 11.7 -4.095 2.561 1 85.2 552 SER A N 1
ATOM 4288 C CA . SER A 1 552 ? 12.893 -3.336 2.924 1 85.2 552 SER A CA 1
ATOM 4289 C C . SER A 1 552 ? 13.676 -4.035 4.03 1 85.2 552 SER A C 1
ATOM 4291 O O . SER A 1 552 ? 13.226 -5.045 4.574 1 85.2 552 SER A O 1
ATOM 4293 N N . TRP A 1 553 ? 14.856 -3.64 4.244 1 88.55 553 TRP A N 1
ATOM 4294 C CA . TRP A 1 553 ? 15.668 -4.142 5.347 1 88.55 553 TRP A CA 1
ATOM 4295 C C . TRP A 1 553 ? 14.963 -3.927 6.683 1 88.55 553 TRP A C 1
ATOM 4297 O O . TRP A 1 553 ? 15.077 -4.753 7.592 1 88.55 553 TRP A O 1
ATOM 4307 N N . GLY A 1 554 ? 14.254 -2.844 6.71 1 89.19 554 GLY A N 1
ATOM 4308 C CA . GLY A 1 554 ? 13.476 -2.594 7.914 1 89.19 554 GLY A CA 1
ATOM 4309 C C . GLY A 1 554 ? 12.437 -3.665 8.185 1 89.19 554 GLY A C 1
ATOM 4310 O O . GLY A 1 554 ? 12.208 -4.037 9.338 1 89.19 554 GLY A O 1
ATOM 4311 N N . ASP A 1 555 ? 11.853 -4.152 7.094 1 91.84 555 ASP A N 1
ATOM 4312 C CA . ASP A 1 555 ? 10.888 -5.238 7.239 1 91.84 555 ASP A CA 1
ATOM 4313 C C . ASP A 1 555 ? 11.567 -6.514 7.731 1 91.84 555 ASP A C 1
ATOM 4315 O O . ASP A 1 555 ? 10.985 -7.272 8.51 1 91.84 555 ASP A O 1
ATOM 4319 N N . PHE A 1 556 ? 12.805 -6.713 7.227 1 94.69 556 PHE A N 1
ATOM 4320 C CA . PHE A 1 556 ? 13.581 -7.874 7.648 1 94.69 556 PHE A CA 1
ATOM 4321 C C . PHE A 1 556 ? 13.938 -7.779 9.127 1 94.69 556 PHE A C 1
ATOM 4323 O O . PHE A 1 556 ? 13.833 -8.764 9.861 1 94.69 556 PHE A O 1
ATOM 4330 N N . GLN A 1 557 ? 14.281 -6.642 9.57 1 95.87 557 GLN A N 1
ATOM 4331 C CA . GLN A 1 557 ? 14.566 -6.418 10.983 1 95.87 557 GLN A CA 1
ATOM 4332 C C . GLN A 1 557 ? 13.329 -6.668 11.841 1 95.87 557 GLN A C 1
ATOM 4334 O O . GLN A 1 557 ? 13.406 -7.346 12.868 1 95.87 557 GLN A O 1
ATOM 4339 N N . LEU A 1 558 ? 12.243 -6.142 11.388 1 95.26 558 LEU A N 1
ATOM 4340 C CA . LEU A 1 558 ? 10.997 -6.306 12.13 1 95.26 558 LEU A CA 1
ATOM 4341 C C . LEU A 1 558 ? 10.597 -7.776 12.203 1 95.26 558 LEU A C 1
ATOM 4343 O O . LEU A 1 558 ? 10.206 -8.265 13.265 1 95.26 558 LEU A O 1
ATOM 4347 N N . ALA A 1 559 ? 10.701 -8.452 11.112 1 96.62 559 ALA A N 1
ATOM 4348 C CA . ALA A 1 559 ? 10.348 -9.868 11.077 1 96.62 559 ALA A CA 1
ATOM 4349 C C . ALA A 1 559 ? 11.244 -10.681 12.007 1 96.62 559 ALA A C 1
ATOM 4351 O O . ALA A 1 559 ? 10.778 -11.605 12.678 1 96.62 559 ALA A O 1
ATOM 4352 N N . SER A 1 560 ? 12.509 -10.387 12.004 1 97.24 560 SER A N 1
ATOM 4353 C CA . SER A 1 560 ? 13.444 -11.092 12.874 1 97.24 560 SER A CA 1
ATOM 4354 C C . SER A 1 560 ? 13.114 -10.859 14.345 1 97.24 560 SER A C 1
ATOM 4356 O O . SER A 1 560 ? 13.174 -11.787 15.154 1 97.24 560 SER A O 1
ATOM 4358 N N . LEU A 1 561 ? 12.718 -9.682 14.666 1 97.44 561 LEU A N 1
ATOM 4359 C CA . LEU A 1 561 ? 12.401 -9.353 16.051 1 97.44 561 LEU A CA 1
ATOM 4360 C C . LEU A 1 561 ? 11.079 -9.985 16.472 1 97.44 561 LEU A C 1
ATOM 4362 O O . LEU A 1 561 ? 10.92 -10.395 17.624 1 97.44 561 LEU A O 1
ATOM 4366 N N . ARG A 1 562 ? 10.185 -10.024 15.566 1 97.41 562 ARG A N 1
ATOM 4367 C CA . ARG A 1 562 ? 8.922 -10.696 15.85 1 97.41 562 ARG A CA 1
ATOM 4368 C C . ARG A 1 562 ? 9.144 -12.173 16.16 1 97.41 562 ARG A C 1
ATOM 4370 O O . ARG A 1 562 ? 8.576 -12.704 17.116 1 97.41 562 ARG A O 1
ATOM 4377 N N . ALA A 1 563 ? 9.924 -12.771 15.333 1 97.53 563 ALA A N 1
ATOM 4378 C CA . ALA A 1 563 ? 10.23 -14.182 15.55 1 97.53 563 ALA A CA 1
ATOM 4379 C C . ALA A 1 563 ? 10.977 -14.386 16.865 1 97.53 563 ALA A C 1
ATOM 4381 O O . ALA A 1 563 ? 10.735 -15.361 17.58 1 97.53 563 ALA A O 1
ATOM 4382 N N . LEU A 1 564 ? 11.867 -13.499 17.188 1 97.47 564 LEU A N 1
ATOM 4383 C CA . LEU A 1 564 ? 12.608 -13.581 18.442 1 97.47 564 LEU A CA 1
ATOM 4384 C C . LEU A 1 564 ? 11.669 -13.455 19.637 1 97.47 564 LEU A C 1
ATOM 4386 O O . LEU A 1 564 ? 11.793 -14.201 20.611 1 97.47 564 LEU A O 1
ATOM 4390 N N . LEU A 1 565 ? 10.763 -12.497 19.556 1 97.26 565 LEU A N 1
ATOM 4391 C CA . LEU A 1 565 ? 9.81 -12.333 20.648 1 97.26 565 LEU A CA 1
ATOM 4392 C C . LEU A 1 565 ? 8.997 -13.606 20.855 1 97.26 565 LEU A C 1
ATOM 4394 O O . LEU A 1 565 ? 8.763 -14.021 21.993 1 97.26 565 LEU A O 1
ATOM 4398 N N . ALA A 1 566 ? 8.545 -14.205 19.746 1 95.7 566 ALA A N 1
ATOM 4399 C CA . ALA A 1 566 ? 7.798 -15.456 19.845 1 95.7 566 ALA A CA 1
ATOM 4400 C C . ALA A 1 566 ? 8.63 -16.541 20.522 1 95.7 566 ALA A C 1
ATOM 4402 O O . ALA A 1 566 ? 8.108 -17.33 21.313 1 95.7 566 ALA A O 1
ATOM 4403 N N . SER A 1 567 ? 9.92 -16.601 20.227 1 94.25 567 SER A N 1
ATOM 4404 C CA . SER A 1 567 ? 10.819 -17.573 20.841 1 94.25 567 SER A CA 1
ATOM 4405 C C . SER A 1 567 ? 10.931 -17.349 22.345 1 94.25 567 SER A C 1
ATOM 4407 O O . SER A 1 567 ? 10.955 -18.307 23.12 1 94.25 567 SER A O 1
ATOM 4409 N N . LEU A 1 568 ? 10.914 -16.139 22.782 1 93.92 568 LEU A N 1
ATOM 4410 C CA . LEU A 1 568 ? 11.089 -15.811 24.193 1 93.92 568 LEU A CA 1
ATOM 4411 C C . LEU A 1 568 ? 9.793 -16.031 24.967 1 93.92 568 LEU A C 1
ATOM 4413 O O . LEU A 1 568 ? 9.823 -16.394 26.145 1 93.92 568 LEU A O 1
ATOM 4417 N N . LEU A 1 569 ? 8.659 -15.793 24.297 1 92.79 569 LEU A N 1
ATOM 4418 C CA . LEU A 1 569 ? 7.374 -15.881 24.982 1 92.79 569 LEU A CA 1
ATOM 4419 C C . LEU A 1 569 ? 6.853 -17.314 24.98 1 92.79 569 LEU A C 1
ATOM 4421 O O . LEU A 1 569 ? 6.053 -17.689 25.84 1 92.79 569 LEU A O 1
ATOM 4425 N N . SER A 1 570 ? 7.196 -18.071 23.92 1 90.66 570 SER A N 1
ATOM 4426 C CA . SER A 1 570 ? 6.698 -19.438 23.807 1 90.66 570 SER A CA 1
ATOM 4427 C C . SER A 1 570 ? 7.109 -20.277 25.012 1 90.66 570 SER A C 1
ATOM 4429 O O . SER A 1 570 ? 8.25 -20.195 25.472 1 90.66 570 SER A O 1
ATOM 4431 N N . PRO A 1 571 ? 5.711 -21.273 25.783 1 79.15 571 PRO A N 1
ATOM 4432 C CA . PRO A 1 571 ? 5.987 -22.018 27.013 1 79.15 571 PRO A CA 1
ATOM 4433 C C . PRO A 1 571 ? 7.05 -23.098 26.823 1 79.15 571 PRO A C 1
ATOM 4435 O O . PRO A 1 571 ? 7.063 -23.782 25.797 1 79.15 571 PRO A O 1
ATOM 4438 N N . GLY A 1 572 ? 8.334 -22.698 27.569 1 70.66 572 GLY A N 1
ATOM 4439 C CA . GLY A 1 572 ? 9.371 -23.712 27.671 1 70.66 572 GLY A CA 1
ATOM 4440 C C . GLY A 1 572 ? 9.531 -24.262 29.076 1 70.66 572 GLY A C 1
ATOM 4441 O O . GLY A 1 572 ? 8.85 -23.819 30.003 1 70.66 572 GLY A O 1
ATOM 4442 N N . ARG A 1 573 ? 9.67 -25.652 29.475 1 61.84 573 ARG A N 1
ATOM 4443 C CA . ARG A 1 573 ? 9.874 -26.269 30.782 1 61.84 573 ARG A CA 1
ATOM 4444 C C . ARG A 1 573 ? 10.729 -25.381 31.679 1 61.84 573 ARG A C 1
ATOM 4446 O O . ARG A 1 573 ? 10.576 -25.395 32.903 1 61.84 573 ARG A O 1
ATOM 4453 N N . PHE A 1 574 ? 12.016 -24.143 30.619 1 66.97 574 PHE A N 1
ATOM 4454 C CA . PHE A 1 574 ? 12.955 -23.258 31.298 1 66.97 574 PHE A CA 1
ATOM 4455 C C . PHE A 1 574 ? 12.799 -21.824 30.807 1 66.97 574 PHE A C 1
ATOM 4457 O O . PHE A 1 574 ? 12.066 -21.566 29.85 1 66.97 574 PHE A O 1
ATOM 4464 N N . ARG A 1 575 ? 13.478 -20.905 31.554 1 75.69 575 ARG A N 1
ATOM 4465 C CA . ARG A 1 575 ? 13.565 -19.52 31.104 1 75.69 575 ARG A CA 1
ATOM 4466 C C . ARG A 1 575 ? 14.256 -19.427 29.747 1 75.69 575 ARG A C 1
ATOM 4468 O O . ARG A 1 575 ? 15.211 -20.159 29.48 1 75.69 575 ARG A O 1
ATOM 4475 N N . PRO A 1 576 ? 13.812 -18.571 28.987 1 82.75 576 PRO A N 1
ATOM 4476 C CA . PRO A 1 576 ? 14.416 -18.458 27.657 1 82.75 576 PRO A CA 1
ATOM 4477 C C . PRO A 1 576 ? 15.894 -18.079 27.71 1 82.75 576 PRO A C 1
ATOM 4479 O O . PRO A 1 576 ? 16.272 -17.151 28.429 1 82.75 576 PRO A O 1
ATOM 4482 N N . ALA A 1 577 ? 16.787 -18.746 27.075 1 84.17 577 ALA A N 1
ATOM 4483 C CA . ALA A 1 577 ? 18.241 -18.633 27.147 1 84.17 577 ALA A CA 1
ATOM 4484 C C . ALA A 1 577 ? 18.711 -17.273 26.637 1 84.17 577 ALA A C 1
ATOM 4486 O O . ALA A 1 577 ? 19.723 -16.744 27.103 1 84.17 577 ALA A O 1
ATOM 4487 N N . TYR A 1 578 ? 17.957 -16.654 25.806 1 92.14 578 TYR A N 1
ATOM 4488 C CA . TYR A 1 578 ? 18.448 -15.439 25.167 1 92.14 578 TYR A CA 1
ATOM 4489 C C . TYR A 1 578 ? 17.576 -14.242 25.527 1 92.14 578 TYR A C 1
ATOM 4491 O O . TYR A 1 578 ? 17.37 -13.346 24.705 1 92.14 578 TYR A O 1
ATOM 4499 N N . LEU A 1 579 ? 17.072 -14.24 26.681 1 93.3 579 LEU A N 1
ATOM 4500 C CA . LEU A 1 579 ? 16.18 -13.181 27.141 1 93.3 579 LEU A CA 1
ATOM 4501 C C . LEU A 1 579 ? 16.926 -11.857 27.262 1 93.3 579 LEU A C 1
ATOM 4503 O O . LEU A 1 579 ? 16.435 -10.819 26.812 1 93.3 579 LEU A O 1
ATOM 4507 N N . ALA A 1 580 ? 18.178 -11.869 27.77 1 93.85 580 ALA A N 1
ATOM 4508 C CA . ALA A 1 580 ? 18.951 -10.647 27.979 1 93.85 580 ALA A CA 1
ATOM 4509 C C . ALA A 1 580 ? 19.3 -9.984 26.65 1 93.85 580 ALA A C 1
ATOM 4511 O O . ALA A 1 580 ? 19.143 -8.771 26.495 1 93.85 580 ALA A O 1
ATOM 4512 N N . GLN A 1 581 ? 19.721 -10.825 25.772 1 94.66 581 GLN A N 1
ATOM 4513 C CA . GLN A 1 581 ? 20.074 -10.305 24.455 1 94.66 581 GLN A CA 1
ATOM 4514 C C . GLN A 1 581 ? 18.848 -9.75 23.736 1 94.66 581 GLN A C 1
ATOM 4516 O O . GLN A 1 581 ? 18.93 -8.721 23.062 1 94.66 581 GLN A O 1
ATOM 4521 N N . GLY A 1 582 ? 17.78 -10.472 23.884 1 95.8 582 GLY A N 1
ATOM 4522 C CA . GLY A 1 582 ? 16.543 -10.005 23.278 1 95.8 582 GLY A CA 1
ATOM 4523 C C . GLY A 1 582 ? 16.073 -8.673 23.831 1 95.8 582 GLY A C 1
ATOM 4524 O O . GLY A 1 582 ? 15.661 -7.792 23.075 1 95.8 582 GLY A O 1
ATOM 4525 N N . LEU A 1 583 ? 16.195 -8.471 25.15 1 96.04 583 LEU A N 1
ATOM 4526 C CA . LEU A 1 583 ? 15.783 -7.227 25.791 1 96.04 583 LEU A CA 1
ATOM 4527 C C . LEU A 1 583 ? 16.627 -6.056 25.298 1 96.04 583 LEU A C 1
ATOM 4529 O O . LEU A 1 583 ? 16.104 -4.964 25.064 1 96.04 583 LEU A O 1
ATOM 4533 N N . GLU A 1 584 ? 17.867 -6.307 25.073 1 95.3 584 GLU A N 1
ATOM 4534 C CA . GLU A 1 584 ? 18.764 -5.269 24.576 1 95.3 584 GLU A CA 1
ATOM 4535 C C . GLU A 1 584 ? 18.395 -4.854 23.154 1 95.3 584 GLU A C 1
ATOM 4537 O O . GLU A 1 584 ? 18.4 -3.666 22.827 1 95.3 584 GLU A O 1
ATOM 4542 N N . LEU A 1 585 ? 18.098 -5.801 22.347 1 95.94 585 LEU A N 1
ATOM 4543 C CA . LEU A 1 585 ? 17.713 -5.515 20.97 1 95.94 585 LEU A CA 1
ATOM 4544 C C . LEU A 1 585 ? 16.414 -4.718 20.922 1 95.94 585 LEU A C 1
ATOM 4546 O O . LEU A 1 585 ? 16.301 -3.751 20.165 1 95.94 585 LEU A O 1
ATOM 4550 N N . PHE A 1 586 ? 15.437 -5.123 21.762 1 96.65 586 PHE A N 1
ATOM 4551 C CA . PHE A 1 586 ? 14.153 -4.431 21.777 1 96.65 586 PHE A CA 1
ATOM 4552 C C . PHE A 1 586 ? 14.309 -3.012 22.309 1 96.65 586 PHE A C 1
ATOM 4554 O O . PHE A 1 586 ? 13.649 -2.087 21.829 1 96.65 586 PHE A O 1
ATOM 4561 N N . ARG A 1 587 ? 15.18 -2.836 23.265 1 93.32 587 ARG A N 1
ATOM 4562 C CA . ARG A 1 587 ? 15.438 -1.5 23.794 1 93.32 587 ARG A CA 1
ATOM 4563 C C . ARG A 1 587 ? 16.058 -0.6 22.73 1 93.32 587 ARG A C 1
ATOM 4565 O O . ARG A 1 587 ? 15.662 0.558 22.582 1 93.32 587 ARG A O 1
ATOM 4572 N N . GLY A 1 588 ? 16.978 -1.186 21.997 1 91.44 588 GLY A N 1
ATOM 4573 C CA . GLY A 1 588 ? 17.587 -0.436 20.91 1 91.44 588 GLY A CA 1
ATOM 4574 C C . GLY A 1 588 ? 16.603 -0.068 19.815 1 91.44 588 GLY A C 1
ATOM 4575 O O . GLY A 1 588 ? 16.629 1.052 19.301 1 91.44 588 GLY A O 1
ATOM 4576 N N . GLY A 1 589 ? 15.736 -1.009 19.428 1 92.38 589 GLY A N 1
ATOM 4577 C CA . GLY A 1 589 ? 14.752 -0.765 18.386 1 92.38 589 GLY A CA 1
ATOM 4578 C C . GLY A 1 589 ? 13.7 0.253 18.784 1 92.38 589 GLY A C 1
ATOM 4579 O O . GLY A 1 589 ? 13.185 0.986 17.937 1 92.38 589 GLY A O 1
ATOM 4580 N N . MET A 1 590 ? 13.384 0.289 20.052 1 91.8 590 MET A N 1
ATOM 4581 C CA . MET A 1 590 ? 12.359 1.201 20.554 1 91.8 590 MET A CA 1
ATOM 4582 C C . MET A 1 590 ? 12.792 2.653 20.383 1 91.8 590 MET A C 1
ATOM 4584 O O . MET A 1 590 ? 11.952 3.552 20.316 1 91.8 590 MET A O 1
ATOM 4588 N N . GLN A 1 591 ? 14.055 2.912 20.188 1 86.3 591 GLN A N 1
ATOM 4589 C CA . GLN A 1 591 ? 14.595 4.263 20.087 1 86.3 591 GLN A CA 1
ATOM 4590 C C . GLN A 1 591 ? 14.429 4.819 18.676 1 86.3 591 GLN A C 1
ATOM 4592 O O . GLN A 1 591 ? 14.616 6.016 18.448 1 86.3 591 GLN A O 1
ATOM 4597 N N . GLU A 1 592 ? 14.057 3.906 17.752 1 84.17 592 GLU A N 1
ATOM 4598 C CA . GLU A 1 592 ? 13.824 4.349 16.38 1 84.17 592 GLU A CA 1
ATOM 4599 C C . GLU A 1 592 ? 12.409 4.896 16.211 1 84.17 592 GLU A C 1
ATOM 4601 O O . GLU A 1 592 ? 11.62 4.36 15.43 1 84.17 592 GLU A O 1
ATOM 4606 N N . THR A 1 593 ? 12.168 5.998 16.825 1 80.43 593 THR A N 1
ATOM 4607 C CA . THR A 1 593 ? 10.823 6.551 16.946 1 80.43 593 THR A CA 1
ATOM 4608 C C . THR A 1 593 ? 10.237 6.854 15.571 1 80.43 593 THR A C 1
ATOM 4610 O O . THR A 1 593 ? 10.943 7.33 14.68 1 80.43 593 THR A O 1
ATOM 4613 N N . GLY A 1 594 ? 8.974 6.615 15.6 1 78.9 594 GLY A N 1
ATOM 4614 C CA . GLY A 1 594 ? 8.236 6.934 14.388 1 78.9 594 GLY A CA 1
ATOM 4615 C C . GLY A 1 594 ? 8.2 5.791 13.392 1 78.9 594 GLY A C 1
ATOM 4616 O O . GLY A 1 594 ? 7.71 5.951 12.272 1 78.9 594 GLY A O 1
ATOM 4617 N N . THR A 1 595 ? 8.805 4.729 13.691 1 86.37 595 THR A N 1
ATOM 4618 C CA . THR A 1 595 ? 8.815 3.569 12.806 1 86.37 595 THR A CA 1
ATOM 4619 C C . THR A 1 595 ? 7.948 2.449 13.374 1 86.37 595 THR A C 1
ATOM 4621 O O . THR A 1 595 ? 7.635 2.443 14.566 1 86.37 595 THR A O 1
ATOM 4624 N N . LYS A 1 596 ? 7.537 1.604 12.558 1 87.9 596 LYS A N 1
ATOM 4625 C CA . LYS A 1 596 ? 6.803 0.418 12.991 1 87.9 596 LYS A CA 1
ATOM 4626 C C . LYS A 1 596 ? 7.659 -0.457 13.902 1 87.9 596 LYS A C 1
ATOM 4628 O O . LYS A 1 596 ? 7.138 -1.128 14.795 1 87.9 596 LYS A O 1
ATOM 4633 N N . LEU A 1 597 ? 8.926 -0.358 13.664 1 92 597 LEU A N 1
ATOM 4634 C CA . LEU A 1 597 ? 9.87 -1.128 14.466 1 92 597 LEU A CA 1
ATOM 4635 C C . LEU A 1 597 ? 9.864 -0.655 15.916 1 92 597 LEU A C 1
ATOM 4637 O O . LEU A 1 597 ? 9.857 -1.471 16.84 1 92 597 LEU A O 1
ATOM 4641 N N . ALA A 1 598 ? 9.806 0.618 16.098 1 91.59 598 ALA A N 1
ATOM 4642 C CA . ALA A 1 598 ? 9.795 1.176 17.448 1 91.59 598 ALA A CA 1
ATOM 4643 C C . ALA A 1 598 ? 8.516 0.796 18.189 1 91.59 598 ALA A C 1
ATOM 4645 O O . ALA A 1 598 ? 8.556 0.455 19.373 1 91.59 598 ALA A O 1
ATOM 4646 N N . GLU A 1 599 ? 7.442 0.875 17.478 1 91.36 599 GLU A N 1
ATOM 4647 C CA . GLU A 1 599 ? 6.164 0.506 18.079 1 91.36 599 GLU A CA 1
ATOM 4648 C C . GLU A 1 599 ? 6.152 -0.963 18.492 1 91.36 599 GLU A C 1
ATOM 4650 O O . GLU A 1 599 ? 5.679 -1.304 19.578 1 91.36 599 GLU A O 1
ATOM 4655 N N . PHE A 1 600 ? 6.7 -1.806 17.652 1 95.13 600 PHE A N 1
ATOM 4656 C CA . PHE A 1 600 ? 6.735 -3.23 17.965 1 95.13 600 PHE A CA 1
ATOM 4657 C C . PHE A 1 600 ? 7.659 -3.502 19.146 1 95.13 600 PHE A C 1
ATOM 4659 O O . PHE A 1 600 ? 7.338 -4.312 20.018 1 95.13 600 PHE A O 1
ATOM 4666 N N . CYS A 1 601 ? 8.753 -2.925 19.131 1 96.18 601 CYS A N 1
ATOM 4667 C CA . CYS A 1 601 ? 9.707 -3.143 20.213 1 96.18 601 CYS A CA 1
ATOM 4668 C C . CYS A 1 601 ? 9.138 -2.671 21.545 1 96.18 601 CYS A C 1
ATOM 4670 O O . CYS A 1 601 ? 9.375 -3.294 22.582 1 96.18 601 CYS A O 1
ATOM 4672 N N . ALA A 1 602 ? 8.419 -1.563 21.507 1 93.6 602 ALA A N 1
ATOM 4673 C CA . ALA A 1 602 ? 7.752 -1.115 22.727 1 93.6 602 ALA A CA 1
ATOM 4674 C C . ALA A 1 602 ? 6.754 -2.158 23.221 1 93.6 602 ALA A C 1
ATOM 4676 O O . ALA A 1 602 ? 6.686 -2.443 24.419 1 93.6 602 ALA A O 1
ATOM 4677 N N . HIS A 1 603 ? 6.098 -2.702 22.32 1 93.75 603 HIS A N 1
ATOM 4678 C CA . HIS A 1 603 ? 5.149 -3.759 22.649 1 93.75 603 HIS A CA 1
ATOM 4679 C C . HIS A 1 603 ? 5.865 -5.001 23.168 1 93.75 603 HIS A C 1
ATOM 4681 O O . HIS A 1 603 ? 5.403 -5.639 24.117 1 93.75 603 HIS A O 1
ATOM 4687 N N . ALA A 1 604 ? 6.919 -5.34 22.485 1 96.37 604 ALA A N 1
ATOM 4688 C CA . ALA A 1 604 ? 7.695 -6.502 22.91 1 96.37 604 ALA A CA 1
ATOM 4689 C C . ALA A 1 604 ? 8.192 -6.335 24.343 1 96.37 604 ALA A C 1
ATOM 4691 O O . ALA A 1 604 ? 8.101 -7.263 25.151 1 96.37 604 ALA A O 1
ATOM 4692 N N . LEU A 1 605 ? 8.663 -5.154 24.686 1 94.01 605 LEU A N 1
ATOM 4693 C CA . LEU A 1 605 ? 9.154 -4.888 26.034 1 94.01 605 LEU A CA 1
ATOM 4694 C C . LEU A 1 605 ? 8.019 -4.963 27.05 1 94.01 605 LEU A C 1
ATOM 4696 O O . LEU A 1 605 ? 8.207 -5.466 28.161 1 94.01 605 LEU A O 1
ATOM 4700 N N . LEU A 1 606 ? 6.882 -4.509 26.622 1 92.78 606 LEU A N 1
ATOM 4701 C CA . LEU A 1 606 ? 5.714 -4.584 27.493 1 92.78 606 LEU A CA 1
ATOM 4702 C C . LEU A 1 606 ? 5.325 -6.035 27.755 1 92.78 606 LEU A C 1
ATOM 4704 O O . LEU A 1 606 ? 5.023 -6.406 28.892 1 92.78 606 LEU A O 1
ATOM 4708 N N . SER A 1 607 ? 5.374 -6.877 26.75 1 92.7 607 SER A N 1
ATOM 4709 C CA . SER A 1 607 ? 5.037 -8.291 26.871 1 92.7 607 SER A CA 1
ATOM 4710 C C . SER A 1 607 ? 6.05 -9.029 27.74 1 92.7 607 SER A C 1
ATOM 4712 O O . SER A 1 607 ? 5.681 -9.904 28.526 1 92.7 607 SER A O 1
ATOM 4714 N N . LEU A 1 608 ? 7.288 -8.642 27.589 1 92.19 608 LEU A N 1
ATOM 4715 C CA . LEU A 1 608 ? 8.341 -9.332 28.327 1 92.19 608 LEU A CA 1
ATOM 4716 C C . LEU A 1 608 ? 8.393 -8.855 29.774 1 92.19 608 LEU A C 1
ATOM 4718 O O . LEU A 1 608 ? 8.981 -9.52 30.63 1 92.19 608 LEU A O 1
ATOM 4722 N N . GLU A 1 609 ? 7.825 -7.665 29.968 1 88.24 609 GLU A N 1
ATOM 4723 C CA . GLU A 1 609 ? 7.743 -7.171 31.34 1 88.24 609 GLU A CA 1
ATOM 4724 C C . GLU A 1 609 ? 6.978 -8.145 32.232 1 88.24 609 GLU A C 1
ATOM 4726 O O . GLU A 1 609 ? 7.334 -8.339 33.396 1 88.24 609 GLU A O 1
ATOM 4731 N N . VAL A 1 610 ? 6 -8.768 31.682 1 84.16 610 VAL A N 1
ATOM 4732 C CA . VAL A 1 610 ? 5.198 -9.733 32.427 1 84.16 610 VAL A CA 1
ATOM 4733 C C . VAL A 1 610 ? 6.023 -10.99 32.698 1 84.16 610 VAL A C 1
ATOM 4735 O O . VAL A 1 610 ? 5.829 -11.66 33.715 1 84.16 610 VAL A O 1
ATOM 4738 N N . LEU A 1 611 ? 6.937 -11.248 31.806 1 84.16 611 LEU A N 1
ATOM 4739 C CA . LEU A 1 611 ? 7.79 -12.422 31.956 1 84.16 611 LEU A CA 1
ATOM 4740 C C . LEU A 1 611 ? 8.86 -12.185 33.017 1 84.16 611 LEU A C 1
ATOM 4742 O O . LEU A 1 611 ? 9.149 -13.072 33.822 1 84.16 611 LEU A O 1
ATOM 4746 N N . ILE A 1 612 ? 9.364 -11.013 33.038 1 84.38 612 ILE A N 1
ATOM 4747 C CA . ILE A 1 612 ? 10.461 -10.695 33.945 1 84.38 612 ILE A CA 1
ATOM 4748 C C . ILE A 1 612 ? 9.909 -10.385 35.334 1 84.38 612 ILE A C 1
ATOM 4750 O O . ILE A 1 612 ? 10.531 -10.717 36.346 1 84.38 612 ILE A O 1
ATOM 4754 N N . HIS A 1 613 ? 8.681 -9.788 35.35 1 82.11 613 HIS A N 1
ATOM 4755 C CA . HIS A 1 613 ? 8.022 -9.441 36.604 1 82.11 613 HIS A CA 1
ATOM 4756 C C . HIS A 1 613 ? 6.619 -10.034 36.671 1 82.11 613 HIS A C 1
ATOM 4758 O O . HIS A 1 613 ? 5.63 -9.322 36.483 1 82.11 613 HIS A O 1
ATOM 4764 N N . PRO A 1 614 ? 6.628 -11.323 37.024 1 79.24 614 PRO A N 1
ATOM 4765 C CA . PRO A 1 614 ? 5.316 -11.972 37.078 1 79.24 614 PRO A CA 1
ATOM 4766 C C . PRO A 1 614 ? 4.398 -11.36 38.134 1 79.24 614 PRO A C 1
ATOM 4768 O O . PRO A 1 614 ? 4.865 -10.941 39.196 1 79.24 614 PRO A O 1
ATOM 4771 N N . ARG A 1 615 ? 3.137 -11.291 37.899 1 74.76 615 ARG A N 1
ATOM 4772 C CA . ARG A 1 615 ? 2.173 -10.625 38.769 1 74.76 615 ARG A CA 1
ATOM 4773 C C . ARG A 1 615 ? 1.5 -11.623 39.705 1 74.76 615 ARG A C 1
ATOM 4775 O O . ARG A 1 615 ? 0.792 -11.23 40.634 1 74.76 615 ARG A O 1
ATOM 4782 N N . ALA A 1 616 ? 1.622 -12.935 39.427 1 70.25 616 ALA A N 1
ATOM 4783 C CA . ALA A 1 616 ? 1.023 -13.974 40.261 1 70.25 616 ALA A CA 1
ATOM 4784 C C . ALA A 1 616 ? 1.977 -15.15 40.442 1 70.25 616 ALA A C 1
ATOM 4786 O O . ALA A 1 616 ? 2.99 -15.249 39.745 1 70.25 616 ALA A O 1
ATOM 4787 N N . LEU A 1 617 ? 1.679 -15.917 41.611 1 66.3 617 LEU A N 1
ATOM 4788 C CA . LEU A 1 617 ? 2.471 -17.115 41.866 1 66.3 617 LEU A CA 1
ATOM 4789 C C . LEU A 1 617 ? 2.207 -18.178 40.804 1 66.3 617 LEU A C 1
ATOM 4791 O O . LEU A 1 617 ? 1.082 -18.308 40.317 1 66.3 617 LEU A O 1
ATOM 4795 N N . PRO A 1 618 ? 3.249 -18.736 40.438 1 64.95 618 PRO A N 1
ATOM 4796 C CA . PRO A 1 618 ? 3.027 -19.803 39.46 1 64.95 618 PRO A CA 1
ATOM 4797 C C . PRO A 1 618 ? 2.147 -20.927 40.002 1 64.95 618 PRO A C 1
ATOM 4799 O O . PRO A 1 618 ? 2.178 -21.217 41.2 1 64.95 618 PRO A O 1
ATOM 4802 N N . LEU A 1 619 ? 0.977 -21.196 39.548 1 55.22 619 LEU A N 1
ATOM 4803 C CA . LEU A 1 619 ? 0.098 -22.268 40.001 1 55.22 619 LEU A CA 1
ATOM 4804 C C . LEU A 1 619 ? 0.892 -23.538 40.287 1 55.22 619 LEU A C 1
ATOM 4806 O O . LEU A 1 619 ? 0.439 -24.403 41.04 1 55.22 619 LEU A O 1
ATOM 4810 N N . ILE A 1 620 ? 1.76 -23.952 39.535 1 50.25 620 ILE A N 1
ATOM 4811 C CA . ILE A 1 620 ? 2.432 -25.233 39.724 1 50.25 620 ILE A CA 1
ATOM 4812 C C . ILE A 1 620 ? 3.505 -25.099 40.803 1 50.25 620 ILE A C 1
ATOM 4814 O O . ILE A 1 620 ? 4.314 -24.169 40.77 1 50.25 620 ILE A O 1
ATOM 4818 N N . ASP A 1 621 ? 3.105 -25.504 42.161 1 43.13 621 ASP A N 1
ATOM 4819 C CA . ASP A 1 621 ? 4.05 -25.73 43.25 1 43.13 621 ASP A CA 1
ATOM 4820 C C . ASP A 1 621 ? 5.418 -26.148 42.714 1 43.13 621 ASP A C 1
ATOM 4822 O O . ASP A 1 621 ? 5.566 -27.24 42.162 1 43.13 621 ASP A O 1
ATOM 4826 N N . ILE A 1 622 ? 6.08 -25.388 42.302 1 41.29 622 ILE A N 1
ATOM 4827 C CA . ILE A 1 622 ? 7.406 -25.791 41.845 1 41.29 622 ILE A CA 1
ATOM 4828 C C . ILE A 1 622 ? 8.108 -26.59 42.941 1 41.29 622 ILE A C 1
ATOM 4830 O O . ILE A 1 622 ? 9.174 -27.167 42.711 1 41.29 622 ILE A O 1
ATOM 4834 N N . GLY A 1 623 ? 7.802 -26.364 44.304 1 34.78 623 GLY A N 1
ATOM 4835 C CA . GLY A 1 623 ? 8.454 -27.222 45.281 1 34.78 623 GLY A CA 1
ATOM 4836 C C . GLY A 1 623 ? 8.069 -28.683 45.143 1 34.78 623 GLY A C 1
ATOM 4837 O O . GLY A 1 623 ? 8.618 -29.543 45.835 1 34.78 623 GLY A O 1
ATOM 4838 N N . SER A 1 624 ? 6.742 -29.088 45.317 1 31.91 624 SER A N 1
ATOM 4839 C CA . SER A 1 624 ? 6.563 -30.529 45.172 1 31.91 624 SER A CA 1
ATOM 4840 C C . SER A 1 624 ? 7.205 -31.039 43.885 1 31.91 624 SER A C 1
ATOM 4842 O O . SER A 1 624 ? 6.851 -30.595 42.791 1 31.91 624 SER A O 1
ATOM 4844 N N . SER A 1 625 ? 8.45 -31.37 44.073 1 29.94 625 SER A N 1
ATOM 4845 C CA . SER A 1 625 ? 9.163 -32.364 43.277 1 29.94 625 SER A CA 1
ATOM 4846 C C . SER A 1 625 ? 8.227 -33.472 42.807 1 29.94 625 SER A C 1
ATOM 4848 O O . SER A 1 625 ? 7.86 -34.354 43.587 1 29.94 625 SER A O 1
ATOM 4850 N N . VAL A 1 626 ? 7.01 -33.412 42.577 1 30.82 626 VAL A N 1
ATOM 4851 C CA . VAL A 1 626 ? 6.564 -34.669 41.986 1 30.82 626 VAL A CA 1
ATOM 4852 C C . VAL A 1 626 ? 7.768 -35.456 41.472 1 30.82 626 VAL A C 1
ATOM 4854 O O . VAL A 1 626 ? 8.439 -35.029 40.529 1 30.82 626 VAL A O 1
ATOM 4857 N N . GLU A 1 627 ? 8.468 -36.037 42.455 1 27.74 627 GLU A N 1
ATOM 4858 C CA . GLU A 1 627 ? 9.255 -37.259 42.318 1 27.74 627 GLU A CA 1
ATOM 4859 C C . GLU A 1 627 ? 8.579 -38.248 41.373 1 27.74 627 GLU A C 1
ATOM 4861 O O . GLU A 1 627 ? 7.643 -38.948 41.765 1 27.74 627 GLU A O 1
ATOM 4866 N N . TYR A 1 628 ? 8.197 -37.988 40.316 1 27.23 628 TYR A N 1
ATOM 4867 C CA . TYR A 1 628 ? 8.111 -39.236 39.568 1 27.23 628 TYR A CA 1
ATOM 4868 C C . TYR A 1 628 ? 9.18 -40.222 40.027 1 27.23 628 TYR A C 1
ATOM 4870 O O . TYR A 1 628 ? 10.319 -39.832 40.293 1 27.23 628 TYR A O 1
ATOM 4878 N N . PRO A 1 629 ? 8.786 -41.168 41.004 1 27.72 629 PRO A N 1
ATOM 4879 C CA . PRO A 1 629 ? 9.856 -42.119 41.316 1 27.72 629 PRO A CA 1
ATOM 4880 C C . PRO A 1 629 ? 10.915 -42.197 40.219 1 27.72 629 PRO A C 1
ATOM 4882 O O . PRO A 1 629 ? 10.578 -42.315 39.038 1 27.72 629 PRO A O 1
ATOM 4885 N N . VAL A 1 630 ? 11.885 -41.532 40.478 1 27.6 630 VAL A N 1
ATOM 4886 C CA . VAL A 1 630 ? 13.095 -41.987 39.8 1 27.6 630 VAL A CA 1
ATOM 4887 C C . VAL A 1 630 ? 13.305 -43.477 40.063 1 27.6 630 VAL A C 1
ATOM 4889 O O . VAL A 1 630 ? 13.811 -43.862 41.119 1 27.6 630 VAL A O 1
ATOM 4892 N N . ASN A 1 631 ? 12.251 -44.303 40.199 1 24.1 631 ASN A N 1
ATOM 4893 C CA . ASN A 1 631 ? 12.773 -45.661 40.09 1 24.1 631 ASN A CA 1
ATOM 4894 C C . ASN A 1 631 ? 13.923 -45.741 39.09 1 24.1 631 ASN A C 1
ATOM 4896 O O . ASN A 1 631 ? 13.697 -45.889 37.888 1 24.1 631 ASN A O 1
ATOM 4900 N N . VAL A 1 632 ? 14.921 -44.98 39.331 1 26.19 632 VAL A N 1
ATOM 4901 C CA . VAL A 1 632 ? 16.242 -45.34 38.826 1 26.19 632 VAL A CA 1
ATOM 4902 C C . VAL A 1 632 ? 16.658 -46.698 39.388 1 26.19 632 VAL A C 1
ATOM 4904 O O . VAL A 1 632 ? 17.797 -47.132 39.201 1 26.19 632 VAL A O 1
ATOM 4907 N N . ASN A 1 633 ? 16.29 -47.104 40.485 1 23.55 633 ASN A N 1
ATOM 4908 C CA . ASN A 1 633 ? 17.063 -48.322 40.7 1 23.55 633 ASN A CA 1
ATOM 4909 C C . ASN A 1 633 ? 17.106 -49.188 39.444 1 23.55 633 ASN A C 1
ATOM 4911 O O . ASN A 1 633 ? 18.18 -49.617 39.016 1 23.55 633 ASN A O 1
ATOM 4915 N N . GLY A 1 634 ? 16.42 -50.162 39.287 1 22.22 634 GLY A N 1
ATOM 4916 C CA . GLY A 1 634 ? 16.734 -51.321 38.467 1 22.22 634 GLY A CA 1
ATOM 4917 C C . GLY A 1 634 ? 16.631 -51.045 36.979 1 22.22 634 GLY A C 1
ATOM 4918 O O . GLY A 1 634 ? 17.22 -51.762 36.167 1 22.22 634 GLY A O 1
ATOM 4919 N N . MET A 1 635 ? 15.586 -50.479 36.378 1 21.56 635 MET A N 1
ATOM 4920 C CA . MET A 1 635 ? 15.752 -50.444 34.928 1 21.56 635 MET A CA 1
ATOM 4921 C C . MET A 1 635 ? 16.61 -49.256 34.507 1 21.56 635 MET A C 1
ATOM 4923 O O . MET A 1 635 ? 16.104 -48.295 33.926 1 21.56 635 MET A O 1
ATOM 4927 N N . LYS A 1 636 ? 17.347 -48.401 35.273 1 23.1 636 LYS A N 1
ATOM 4928 C CA . LYS A 1 636 ? 18.513 -47.574 34.976 1 23.1 636 LYS A CA 1
ATOM 4929 C C . LYS A 1 636 ? 19.319 -48.157 33.819 1 23.1 636 LYS A C 1
ATOM 4931 O O . LYS A 1 636 ? 19.77 -47.422 32.937 1 23.1 636 LYS A O 1
ATOM 4936 N N . ASP A 1 637 ? 20.168 -49.258 34.032 1 21.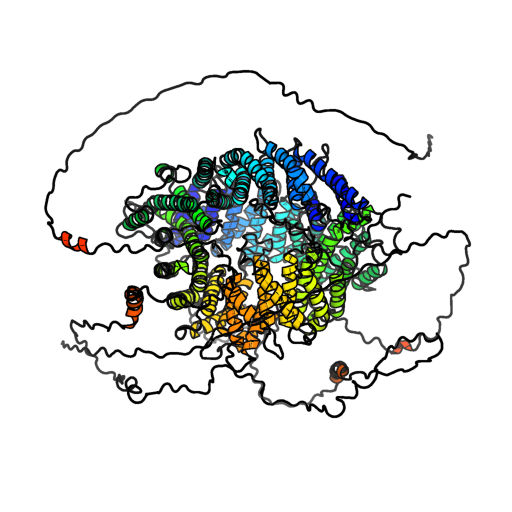45 637 ASP A N 1
ATOM 4937 C CA . ASP A 1 637 ? 21.111 -50.317 33.684 1 21.45 637 ASP A CA 1
ATOM 4938 C C . ASP A 1 637 ? 20.527 -51.244 32.62 1 21.45 637 ASP A C 1
ATOM 4940 O O . ASP A 1 637 ? 21.161 -52.226 32.231 1 21.45 637 ASP A O 1
ATOM 4944 N N . LYS A 1 638 ? 19.261 -51.53 32.549 1 22.22 638 LYS A N 1
ATOM 4945 C CA . LYS A 1 638 ? 19.088 -52.55 31.518 1 22.22 638 LYS A CA 1
ATOM 4946 C C . LYS A 1 638 ? 19.344 -51.976 30.128 1 22.22 638 LYS A C 1
ATOM 4948 O O . LYS A 1 638 ? 19.767 -52.696 29.221 1 22.22 638 LYS A O 1
ATOM 4953 N N . PHE A 1 639 ? 18.825 -50.818 29.703 1 20.1 639 PHE A N 1
ATOM 4954 C CA . PHE A 1 639 ? 19.108 -50.768 28.273 1 20.1 639 PHE A CA 1
ATOM 4955 C C . PHE A 1 639 ? 20.544 -50.324 28.021 1 20.1 639 PHE A C 1
ATOM 4957 O O . PHE A 1 639 ? 20.932 -50.081 26.876 1 20.1 639 PHE A O 1
ATOM 4964 N N . MET A 1 640 ? 21.285 -49.712 29.007 1 19.91 640 MET A N 1
ATOM 4965 C CA . MET A 1 640 ? 22.707 -49.538 28.723 1 19.91 640 MET A CA 1
ATOM 4966 C C . MET A 1 640 ? 23.356 -50.869 28.36 1 19.91 640 MET A C 1
ATOM 4968 O O . MET A 1 640 ? 24.567 -50.935 28.143 1 19.91 640 MET A O 1
ATOM 4972 N N . LYS A 1 641 ? 23.031 -51.981 29.071 1 19.89 641 LYS A N 1
ATOM 4973 C CA . LYS A 1 641 ? 23.998 -53.062 28.904 1 19.89 641 LYS A CA 1
ATOM 4974 C C . LYS A 1 641 ? 24.246 -53.353 27.427 1 19.89 641 LYS A C 1
ATOM 4976 O O . LYS A 1 641 ? 25.361 -53.71 27.038 1 19.89 641 LYS A O 1
ATOM 4981 N N . ASN A 1 642 ? 23.274 -53.872 26.647 1 18.34 642 ASN A N 1
ATOM 4982 C CA . ASN A 1 642 ? 23.857 -54.87 25.757 1 18.34 642 ASN A CA 1
ATOM 4983 C C . ASN A 1 642 ? 24.817 -54.235 24.755 1 18.34 642 ASN A C 1
ATOM 4985 O O . ASN A 1 642 ? 25.938 -54.713 24.573 1 18.34 642 ASN A O 1
ATOM 4989 N N . ASN A 1 643 ? 24.369 -53.794 23.604 1 17.8 643 ASN A N 1
ATOM 4990 C CA . ASN A 1 643 ? 25.109 -54.195 22.413 1 17.8 643 ASN A CA 1
ATOM 4991 C C . ASN A 1 643 ? 26.308 -53.284 22.164 1 17.8 643 ASN A C 1
ATOM 4993 O O . ASN A 1 643 ? 26.142 -52.093 21.894 1 17.8 643 ASN A O 1
ATOM 4997 N N . ILE A 1 644 ? 27.316 -53.357 23.044 1 18.68 644 ILE A N 1
ATOM 4998 C CA . ILE A 1 644 ? 28.703 -53.045 22.718 1 18.68 644 ILE A CA 1
ATOM 4999 C C . ILE A 1 644 ? 29.017 -53.511 21.298 1 18.68 644 ILE A C 1
ATOM 5001 O O . ILE A 1 644 ? 29.193 -54.707 21.055 1 18.68 644 ILE A O 1
ATOM 5005 N N . TYR A 1 645 ? 28.285 -53.246 20.142 1 17.35 645 TYR A N 1
ATOM 5006 C CA . TYR A 1 645 ? 28.874 -53.748 18.905 1 17.35 645 TYR A CA 1
ATOM 5007 C C . TYR A 1 645 ? 30.289 -53.213 18.719 1 17.35 645 TYR A C 1
ATOM 5009 O O . TYR A 1 645 ? 30.501 -51.999 18.689 1 17.35 645 TYR A O 1
ATOM 5017 N N . SER A 1 646 ? 31.224 -53.842 19.429 1 18.12 646 SER A N 1
ATOM 5018 C CA . SER A 1 646 ? 32.655 -53.884 19.146 1 18.12 646 SER A CA 1
ATOM 5019 C C . SER A 1 646 ? 32.918 -54.086 17.657 1 18.12 646 SER A C 1
ATOM 5021 O O . SER A 1 646 ? 32.675 -55.168 17.119 1 18.12 646 SER A O 1
ATOM 5023 N N . SER A 1 647 ? 32.395 -53.267 16.736 1 17.96 647 SER A N 1
ATOM 5024 C CA . SER A 1 647 ? 32.836 -53.57 15.378 1 17.96 647 SER A CA 1
ATOM 5025 C C . SER A 1 647 ? 34.357 -53.626 15.29 1 17.96 647 SER A C 1
ATOM 5027 O O . SER A 1 647 ? 35.021 -52.588 15.258 1 17.96 647 SER A O 1
ATOM 5029 N N . GLY A 1 648 ? 35.012 -54.508 16.131 1 17.7 648 GLY A N 1
ATOM 5030 C CA . GLY A 1 648 ? 36.281 -55.017 15.636 1 17.7 648 GLY A CA 1
ATOM 5031 C C . GLY A 1 648 ? 36.219 -55.471 14.19 1 17.7 648 GLY A C 1
ATOM 5032 O O . GLY A 1 648 ? 35.439 -56.361 13.846 1 17.7 648 GLY A O 1
ATOM 5033 N N . VAL A 1 649 ? 36.233 -54.573 13.282 1 18.94 649 VAL A N 1
ATOM 5034 C CA . VAL A 1 649 ? 36.54 -55.026 11.93 1 18.94 649 VAL A CA 1
ATOM 5035 C C . VAL A 1 649 ? 37.803 -55.884 11.946 1 18.94 649 VAL A C 1
ATOM 5037 O O . VAL A 1 649 ? 38.91 -55.366 12.112 1 18.94 649 VAL A O 1
ATOM 5040 N N . GLN A 1 650 ? 37.879 -56.934 12.698 1 16.92 650 GLN A N 1
ATOM 5041 C CA . GLN A 1 650 ? 38.781 -57.94 12.148 1 16.92 650 GLN A CA 1
ATOM 5042 C C . GLN A 1 650 ? 38.514 -58.166 10.662 1 16.92 650 GLN A C 1
ATOM 5044 O O . GLN A 1 650 ? 37.438 -57.83 10.162 1 16.92 650 GLN A O 1
ATOM 5049 N N . LYS A 1 651 ? 39.467 -58.856 9.882 1 20.83 651 LYS A N 1
ATOM 5050 C CA . LYS A 1 651 ? 39.735 -59.484 8.591 1 20.83 651 LYS A CA 1
ATOM 5051 C C . LYS A 1 651 ? 38.623 -60.458 8.212 1 20.83 651 LYS A C 1
ATOM 5053 O O . LYS A 1 651 ? 38.602 -60.98 7.096 1 20.83 651 LYS A O 1
ATOM 5058 N N . SER A 1 652 ? 37.635 -61.1 9.345 1 16.8 652 SER A N 1
ATOM 5059 C CA . SER A 1 652 ? 37.341 -62.487 9 1 16.8 652 SER A CA 1
ATOM 5060 C C . SER A 1 652 ? 36.636 -62.585 7.652 1 16.8 652 SER A C 1
ATOM 5062 O O . SER A 1 652 ? 36.123 -61.587 7.14 1 16.8 652 SER A O 1
ATOM 5064 N N . ASN A 1 653 ? 36.446 -63.967 7.04 1 18.64 653 ASN A N 1
ATOM 5065 C CA . ASN A 1 653 ? 35.806 -64.885 6.103 1 18.64 653 ASN A CA 1
ATOM 5066 C C . ASN A 1 653 ? 34.295 -64.676 6.056 1 18.64 653 ASN A C 1
ATOM 5068 O O . ASN A 1 653 ? 33.696 -64.224 7.033 1 18.64 653 ASN A O 1
ATOM 5072 N N . LEU A 1 654 ? 33.516 -64.609 4.859 1 19.2 654 LEU A N 1
ATOM 5073 C CA . LEU A 1 654 ? 32.222 -64.638 4.186 1 19.2 654 LEU A CA 1
ATOM 5074 C C . LEU A 1 654 ? 31.283 -65.637 4.855 1 19.2 654 LEU A C 1
ATOM 5076 O O . LEU A 1 654 ? 30.173 -65.871 4.373 1 19.2 654 LEU A O 1
ATOM 5080 N N . VAL A 1 655 ? 31.569 -66.45 5.906 1 18.87 655 VAL A N 1
ATOM 5081 C CA . VAL A 1 655 ? 30.726 -67.641 5.904 1 18.87 655 VAL A CA 1
ATOM 5082 C C . VAL A 1 655 ? 29.269 -67.244 6.13 1 18.87 655 VAL A C 1
ATOM 5084 O O . VAL A 1 655 ? 28.384 -67.647 5.371 1 18.87 655 VAL A O 1
ATOM 5087 N N . THR A 1 656 ? 28.707 -67.426 7.431 1 17.13 656 THR A N 1
ATOM 5088 C CA . THR A 1 656 ? 27.889 -68.327 8.235 1 17.13 656 THR A CA 1
ATOM 5089 C C . THR A 1 656 ? 26.587 -67.648 8.652 1 17.13 656 THR A C 1
ATOM 5091 O O . THR A 1 656 ? 25.529 -68.28 8.671 1 17.13 656 THR A O 1
ATOM 5094 N N . VAL A 1 657 ? 26.43 -66.51 9.527 1 18.68 657 VAL A N 1
ATOM 5095 C CA . VAL A 1 657 ? 25.451 -66.656 10.6 1 18.68 657 VAL A CA 1
ATOM 5096 C C . VAL A 1 657 ? 24.056 -66.326 10.075 1 18.68 657 VAL A C 1
ATOM 5098 O O . VAL A 1 657 ? 23.861 -65.307 9.408 1 18.68 657 VAL A O 1
ATOM 5101 N N . THR A 1 658 ? 22.902 -67.201 10.32 1 20.75 658 THR A N 1
ATOM 5102 C CA . THR A 1 658 ? 21.5 -67.536 10.093 1 20.75 658 THR A CA 1
ATOM 5103 C C . THR A 1 658 ? 20.586 -66.582 10.857 1 20.75 658 THR A C 1
ATOM 5105 O O . THR A 1 658 ? 19.386 -66.836 10.989 1 20.75 658 THR A O 1
ATOM 5108 N N . GLY A 1 659 ? 20.852 -65.232 11.033 1 18.98 659 GLY A N 1
ATOM 5109 C CA . GLY A 1 659 ? 20.325 -64.343 12.056 1 18.98 659 GLY A CA 1
ATOM 5110 C C . GLY A 1 659 ? 18.831 -64.111 11.933 1 18.98 659 GLY A C 1
ATOM 5111 O O . GLY A 1 659 ? 18.375 -63.452 10.996 1 18.98 659 GLY A O 1
ATOM 5112 N N . GLY A 1 660 ? 17.758 -64.881 12.478 1 19.44 660 GLY A N 1
ATOM 5113 C CA . GLY A 1 660 ? 16.314 -65.051 12.438 1 19.44 660 GLY A CA 1
ATOM 5114 C C . GLY A 1 660 ? 15.565 -63.97 13.194 1 19.44 660 GLY A C 1
ATOM 5115 O O . GLY A 1 660 ? 14.336 -63.894 13.124 1 19.44 660 GLY A O 1
ATOM 5116 N N . THR A 1 661 ? 15.974 -63.247 14.253 1 20.05 661 THR A N 1
ATOM 5117 C CA . THR A 1 661 ? 15.104 -62.979 15.392 1 20.05 661 THR A CA 1
ATOM 5118 C C . THR A 1 661 ? 14.052 -61.933 15.035 1 20.05 661 THR A C 1
ATOM 5120 O O . THR A 1 661 ? 14.383 -60.856 14.537 1 20.05 661 THR A O 1
ATOM 5123 N N . SER A 1 662 ? 12.588 -62.13 15.038 1 20.88 662 SER A N 1
ATOM 5124 C CA . SER A 1 662 ? 11.236 -61.624 14.819 1 20.88 662 SER A CA 1
ATOM 5125 C C . SER A 1 662 ? 10.855 -60.592 15.875 1 20.88 662 SER A C 1
ATOM 5127 O O . SER A 1 662 ? 9.671 -60.39 16.154 1 20.88 662 SER A O 1
ATOM 5129 N N . ARG A 1 663 ? 11.593 -59.816 16.594 1 23.87 663 ARG A N 1
ATOM 5130 C CA . ARG A 1 663 ? 11.07 -59.219 17.819 1 23.87 663 ARG A CA 1
ATOM 5131 C C . ARG A 1 663 ? 9.919 -58.265 17.515 1 23.87 663 ARG A C 1
ATOM 5133 O O . ARG A 1 663 ? 10.061 -57.353 16.697 1 23.87 663 ARG A O 1
ATOM 5140 N N . ASN A 1 664 ? 8.618 -58.55 17.925 1 23.59 664 ASN A N 1
ATOM 5141 C CA . ASN A 1 664 ? 7.248 -58.05 17.976 1 23.59 664 ASN A CA 1
ATOM 5142 C C . ASN A 1 664 ? 7.17 -56.703 18.688 1 23.59 664 ASN A C 1
ATOM 5144 O O . ASN A 1 664 ? 7.413 -56.618 19.893 1 23.59 664 ASN A O 1
ATOM 5148 N N . GLU A 1 665 ? 7.72 -55.666 18.299 1 25.07 665 GLU A N 1
ATOM 5149 C CA . GLU A 1 665 ? 7.606 -54.366 18.954 1 25.07 665 GLU A CA 1
ATOM 5150 C C . GLU A 1 665 ? 6.158 -54.062 19.327 1 25.07 665 GLU A C 1
ATOM 5152 O O . GLU A 1 665 ? 5.252 -54.228 18.508 1 25.07 665 GLU A O 1
ATOM 5157 N N . ALA A 1 666 ? 5.633 -54.034 20.617 1 27.46 666 ALA A N 1
ATOM 5158 C CA . ALA A 1 666 ? 4.324 -53.924 21.255 1 27.46 666 ALA A CA 1
ATOM 5159 C C . ALA A 1 666 ? 3.559 -52.711 20.732 1 27.46 666 ALA A C 1
ATOM 5161 O O . ALA A 1 666 ? 4.151 -51.661 20.472 1 27.46 666 ALA A O 1
ATOM 5162 N N . GLU A 1 667 ? 2.361 -52.871 20.125 1 30.58 667 GLU A N 1
ATOM 5163 C CA . GLU A 1 667 ? 1.244 -52.065 19.644 1 30.58 667 GLU A CA 1
ATOM 5164 C C . GLU A 1 667 ? 0.815 -51.037 20.688 1 30.58 667 GLU A C 1
ATOM 5166 O O . GLU A 1 667 ? 0.477 -51.397 21.817 1 30.58 667 GLU A O 1
ATOM 5171 N N . SER A 1 668 ? 1.498 -49.975 20.969 1 31.92 668 SER A N 1
ATOM 5172 C CA . SER A 1 668 ? 1.024 -49.003 21.949 1 31.92 668 SER A CA 1
ATOM 5173 C C . SER A 1 668 ? -0.485 -48.809 21.851 1 31.92 668 SER A C 1
ATOM 5175 O O . SER A 1 668 ? -1.021 -48.616 20.758 1 31.92 668 SER A O 1
ATOM 5177 N N . GLU A 1 669 ? -1.45 -49.361 22.713 1 30.07 669 GLU A N 1
ATOM 5178 C CA . GLU A 1 669 ? -2.883 -49.445 22.979 1 30.07 669 GLU A CA 1
ATOM 5179 C C . GLU A 1 669 ? -3.551 -48.08 22.845 1 30.07 669 GLU A C 1
ATOM 5181 O O . GLU A 1 669 ? -4.78 -47.984 22.817 1 30.07 669 GLU A O 1
ATOM 5186 N N . GLU A 1 670 ? -2.844 -47.02 23.135 1 31.87 670 GLU A N 1
ATOM 5187 C CA . GLU A 1 670 ? -3.619 -45.793 23.296 1 31.87 670 GLU A CA 1
ATOM 5188 C C . GLU A 1 670 ? -4.277 -45.38 21.982 1 31.87 670 GLU A C 1
ATOM 5190 O O . GLU A 1 670 ? -5.045 -44.417 21.943 1 31.87 670 GLU A O 1
ATOM 5195 N N . ASP A 1 671 ? -3.859 -45.971 20.924 1 30.76 671 ASP A N 1
ATOM 5196 C CA . ASP A 1 671 ? -4.487 -45.61 19.657 1 30.76 671 ASP A CA 1
ATOM 5197 C C . ASP A 1 671 ? -5.944 -46.066 19.616 1 30.76 671 ASP A C 1
ATOM 5199 O O . ASP A 1 671 ? -6.613 -45.933 18.589 1 30.76 671 ASP A O 1
ATOM 5203 N N . ASP A 1 672 ? -6.321 -46.992 20.561 1 34.73 672 ASP A N 1
ATOM 5204 C CA . ASP A 1 672 ? -7.652 -47.587 20.501 1 34.73 672 ASP A CA 1
ATOM 5205 C C . ASP A 1 672 ? -8.728 -46.566 20.863 1 34.73 672 ASP A C 1
ATOM 5207 O O . ASP A 1 672 ? -9.915 -46.896 20.908 1 34.73 672 ASP A O 1
ATOM 5211 N N . LEU A 1 673 ? -8.261 -45.479 21.446 1 31.74 673 LEU A N 1
ATOM 5212 C CA . LEU A 1 673 ? -9.281 -44.596 22.002 1 31.74 673 LEU A CA 1
ATOM 5213 C C . LEU A 1 673 ? -10.229 -44.107 20.912 1 31.74 673 LEU A C 1
ATOM 5215 O O . LEU A 1 673 ? -11.437 -44.003 21.134 1 31.74 673 LEU A O 1
ATOM 5219 N N . TYR A 1 674 ? -9.677 -43.851 19.745 1 31.41 674 TYR A N 1
ATOM 5220 C CA . TYR A 1 674 ? -10.62 -43.325 18.765 1 31.41 674 TYR A CA 1
ATOM 5221 C C . TYR A 1 674 ? -11.658 -44.374 18.388 1 31.41 674 TYR A C 1
ATOM 5223 O O . TYR A 1 674 ? -12.848 -44.068 18.278 1 31.41 674 TYR A O 1
ATOM 5231 N N . GLU A 1 675 ? -11.233 -45.614 18.258 1 34.07 675 GLU A N 1
ATOM 5232 C CA . GLU A 1 675 ? -12.214 -46.627 17.881 1 34.07 675 GLU A CA 1
ATOM 5233 C C . GLU A 1 675 ? -13.281 -46.792 18.959 1 34.07 675 GLU A C 1
ATOM 5235 O O . GLU A 1 675 ? -14.458 -46.991 18.65 1 34.07 675 GLU A O 1
ATOM 5240 N N . LYS A 1 676 ? -12.788 -46.773 20.191 1 35.39 676 LYS A N 1
ATOM 5241 C CA . LYS A 1 676 ? -13.749 -46.968 21.272 1 35.39 676 LYS A CA 1
ATOM 5242 C C . LYS A 1 676 ? -14.764 -45.829 21.318 1 35.39 676 LYS A C 1
ATOM 5244 O O . LYS A 1 676 ? -15.942 -46.052 21.602 1 35.39 676 LYS A O 1
ATOM 5249 N N . TRP A 1 677 ? -14.227 -44.604 21.055 1 32.79 677 TRP A N 1
ATOM 5250 C CA . TRP A 1 677 ? -15.174 -43.505 21.207 1 32.79 677 TRP A CA 1
ATOM 5251 C C . TRP A 1 677 ? -16.262 -43.572 20.141 1 32.79 677 TRP A C 1
ATOM 5253 O O . TRP A 1 677 ? -17.432 -43.298 20.421 1 32.79 677 TRP A O 1
ATOM 5263 N N . VAL A 1 678 ? -15.842 -43.888 18.905 1 35.35 678 VAL A N 1
ATOM 5264 C CA . VAL A 1 678 ? -16.867 -43.893 17.866 1 35.35 678 VAL A CA 1
ATOM 5265 C C . VAL A 1 678 ? -17.742 -45.136 18.009 1 35.35 678 VAL A C 1
ATOM 5267 O O . VAL A 1 678 ? -18.917 -45.122 17.636 1 35.35 678 VAL A O 1
ATOM 5270 N N . LYS A 1 679 ? -17.058 -46.229 18.521 1 31.9 679 LYS A N 1
ATOM 5271 C CA . LYS A 1 679 ? -17.906 -47.417 18.558 1 31.9 679 LYS A CA 1
ATOM 5272 C C . LYS A 1 679 ? -18.998 -47.281 19.615 1 31.9 679 LYS A C 1
ATOM 5274 O O . LYS A 1 679 ? -20.082 -47.851 19.473 1 31.9 679 LYS A O 1
ATOM 5279 N N . ASP A 1 680 ? -18.583 -46.731 20.841 1 29.62 680 ASP A N 1
ATOM 5280 C CA . ASP A 1 680 ? -19.546 -46.936 21.919 1 29.62 680 ASP A CA 1
ATOM 5281 C C . ASP A 1 680 ? -20.804 -46.099 21.699 1 29.62 680 ASP A C 1
ATOM 5283 O O . ASP A 1 680 ? -21.665 -46.021 22.578 1 29.62 680 ASP A O 1
ATOM 5287 N N . GLY A 1 681 ? -20.75 -45.079 20.818 1 29.06 681 GLY A N 1
ATOM 5288 C CA . GLY A 1 681 ? -21.968 -44.284 20.846 1 29.06 681 GLY A CA 1
ATOM 5289 C C . GLY A 1 681 ? -23.196 -45.06 20.41 1 29.06 681 GLY A C 1
ATOM 5290 O O . GLY A 1 681 ? -24.248 -44.472 20.147 1 29.06 681 GLY A O 1
ATOM 5291 N N . GLU A 1 682 ? -22.924 -46.335 20.007 1 27.59 682 GLU A N 1
ATOM 5292 C CA . GLU A 1 682 ? -24.181 -46.884 19.508 1 27.59 682 GLU A CA 1
ATOM 5293 C C . GLU A 1 682 ? -25.152 -47.166 20.651 1 27.59 682 GLU A C 1
ATOM 5295 O O . GLU A 1 682 ? -26.211 -47.76 20.44 1 27.59 682 GLU A O 1
ATOM 5300 N N . ASN A 1 683 ? -24.62 -47.272 21.98 1 23.54 683 ASN A N 1
ATOM 5301 C CA . ASN A 1 683 ? -25.622 -47.918 22.82 1 23.54 683 ASN A CA 1
ATOM 5302 C C . ASN A 1 683 ? -26.927 -47.127 22.844 1 23.54 683 ASN A C 1
ATOM 5304 O O . ASN A 1 683 ? -26.938 -45.93 22.553 1 23.54 683 ASN A O 1
ATOM 5308 N N . GLU A 1 684 ? -28.088 -47.869 23.463 1 23.65 684 GLU A N 1
ATOM 5309 C CA . GLU A 1 684 ? -29.536 -47.822 23.644 1 23.65 684 GLU A CA 1
ATOM 5310 C C . GLU A 1 684 ? -29.939 -46.678 24.571 1 23.65 684 GLU A C 1
ATOM 5312 O O . GLU A 1 684 ? -29.948 -46.837 25.794 1 23.65 684 GLU A O 1
ATOM 5317 N N . ILE A 1 685 ? -29.338 -45.534 24.768 1 23.69 685 ILE A N 1
ATOM 5318 C CA . ILE A 1 685 ? -29.995 -44.666 25.739 1 23.69 685 ILE A CA 1
ATOM 5319 C C . ILE A 1 685 ? -31.487 -44.58 25.429 1 23.69 685 ILE A C 1
ATOM 5321 O O . ILE A 1 685 ? -31.881 -44.071 24.377 1 23.69 685 ILE A O 1
ATOM 5325 N N . GLU A 1 686 ? -32.3 -45.525 25.967 1 21.1 686 GLU A N 1
ATOM 5326 C CA . GLU A 1 686 ? -33.73 -45.654 26.229 1 21.1 686 GLU A CA 1
ATOM 5327 C C . GLU A 1 686 ? -34.325 -44.331 26.706 1 21.1 686 GLU A C 1
ATOM 5329 O O . GLU A 1 686 ? -33.608 -43.476 27.23 1 21.1 686 GLU A O 1
ATOM 5334 N N . LYS A 1 687 ? -35.864 -44.319 26.815 1 21.33 687 LYS A N 1
ATOM 5335 C CA . LYS A 1 687 ? -37.082 -43.515 26.764 1 21.33 687 LYS A CA 1
ATOM 5336 C C . LYS A 1 687 ? -37.24 -42.677 28.029 1 21.33 687 LYS A C 1
ATOM 5338 O O . LYS A 1 687 ? -37.805 -41.582 27.988 1 21.33 687 LYS A O 1
ATOM 5343 N N . ASN A 1 688 ? -37.101 -43.232 29.323 1 18.95 688 ASN A N 1
ATOM 5344 C CA . ASN A 1 688 ? -38.129 -42.936 30.316 1 18.95 688 ASN A CA 1
ATOM 5345 C C . ASN A 1 688 ? -37.909 -41.571 30.961 1 18.95 688 ASN A C 1
ATOM 5347 O O . ASN A 1 688 ? -38.515 -41.26 31.988 1 18.95 688 ASN A O 1
ATOM 5351 N N . THR A 1 689 ? -36.76 -41.022 31.018 1 19.8 689 THR A N 1
ATOM 5352 C CA . THR A 1 689 ? -36.609 -40.129 32.161 1 19.8 689 THR A CA 1
ATOM 5353 C C . THR A 1 689 ? -37.672 -39.035 32.137 1 19.8 689 THR A C 1
ATOM 5355 O O . THR A 1 689 ? -37.898 -38.404 31.102 1 19.8 689 THR A O 1
ATOM 5358 N N . ALA A 1 690 ? -38.52 -38.784 33.32 1 20.38 690 ALA A N 1
ATOM 5359 C CA . ALA A 1 690 ? -39.603 -38.139 34.058 1 20.38 690 ALA A CA 1
ATOM 5360 C C . ALA A 1 690 ? -39.574 -36.626 33.863 1 20.38 690 ALA A C 1
ATOM 5362 O O . ALA A 1 690 ? -38.534 -36.057 33.523 1 20.38 690 ALA A O 1
ATOM 5363 N N . GLU A 1 691 ? -40.695 -35.847 34.442 1 20.1 691 GLU A N 1
ATOM 5364 C CA . GLU A 1 691 ? -41.613 -34.72 34.298 1 20.1 691 GLU A CA 1
ATOM 5365 C C . GLU A 1 691 ? -40.907 -33.396 34.574 1 20.1 691 GLU A C 1
ATOM 5367 O O . GLU A 1 691 ? -41.027 -32.448 33.795 1 20.1 691 GLU A O 1
ATOM 5372 N N . ASN A 1 692 ? -40.823 -33.041 35.942 1 21.79 692 ASN A N 1
ATOM 5373 C CA . ASN A 1 692 ? -41.268 -31.743 36.439 1 21.79 692 ASN A CA 1
ATOM 5374 C C . ASN A 1 692 ? -40.204 -30.669 36.234 1 21.79 692 ASN A C 1
ATOM 5376 O O . ASN A 1 692 ? -40.273 -29.598 36.84 1 21.79 692 ASN A O 1
ATOM 5380 N N . ALA A 1 693 ? -38.995 -31.001 35.924 1 21.91 693 ALA A N 1
ATOM 5381 C CA . ALA A 1 693 ? -38.028 -29.984 36.331 1 21.91 693 ALA A CA 1
ATOM 5382 C C . ALA A 1 693 ? -38.342 -28.638 35.684 1 21.91 693 ALA A C 1
ATOM 5384 O O . ALA A 1 693 ? -38.714 -28.579 34.51 1 21.91 693 ALA A O 1
ATOM 5385 N N . VAL A 1 694 ? -38.537 -27.548 36.496 1 23.46 694 VAL A N 1
ATOM 5386 C CA . VAL A 1 694 ? -38.885 -26.14 36.331 1 23.46 694 VAL A CA 1
ATOM 5387 C C . VAL A 1 694 ? -38.038 -25.526 35.218 1 23.46 694 VAL A C 1
ATOM 5389 O O . VAL A 1 694 ? -36.807 -25.564 35.273 1 23.46 694 VAL A O 1
ATOM 5392 N N . SER A 1 695 ? -38.458 -25.492 33.986 1 21.87 695 SER A N 1
ATOM 5393 C CA . SER A 1 695 ? -38.002 -25.087 32.661 1 21.87 695 SER A CA 1
ATOM 5394 C C . SER A 1 695 ? -37.567 -23.625 32.649 1 21.87 695 SER A C 1
ATOM 5396 O O . SER A 1 695 ? -38.405 -22.722 32.675 1 21.87 695 SER A O 1
ATOM 5398 N N . ILE A 1 696 ? -36.731 -23.162 33.641 1 22.85 696 ILE A N 1
ATOM 5399 C CA . ILE A 1 696 ? -36.365 -21.761 33.459 1 22.85 696 ILE A CA 1
ATOM 5400 C C . ILE A 1 696 ? -35.888 -21.535 32.026 1 22.85 696 ILE A C 1
ATOM 5402 O O . ILE A 1 696 ? -34.837 -22.043 31.628 1 22.85 696 ILE A O 1
ATOM 5406 N N . GLU A 1 697 ? -36.76 -21.528 31.029 1 22.21 697 GLU A N 1
ATOM 5407 C CA . GLU A 1 697 ? -36.637 -21.335 29.588 1 22.21 697 GLU A CA 1
ATOM 5408 C C . GLU A 1 697 ? -35.933 -20.02 29.265 1 22.21 697 GLU A C 1
ATOM 5410 O O . GLU A 1 697 ? -36.575 -18.972 29.17 1 22.21 697 GLU A O 1
ATOM 5415 N N . ALA A 1 698 ? -35.068 -19.471 30.107 1 24.96 698 ALA A N 1
ATOM 5416 C CA . ALA A 1 698 ? -34.53 -18.243 29.527 1 24.96 698 ALA A CA 1
ATOM 5417 C C . ALA A 1 698 ? -33.99 -18.491 28.121 1 24.96 698 ALA A C 1
ATOM 5419 O O . ALA A 1 698 ? -33.061 -19.281 27.936 1 24.96 698 ALA A O 1
ATOM 5420 N N . THR A 1 699 ? -34.867 -18.564 27.14 1 23.63 699 THR A N 1
ATOM 5421 C CA . THR A 1 699 ? -34.701 -18.788 25.708 1 23.63 699 THR A CA 1
ATOM 5422 C C . THR A 1 699 ? -33.594 -17.9 25.147 1 23.63 699 THR A C 1
ATOM 5424 O O . THR A 1 699 ? -33.759 -16.683 25.043 1 23.63 699 THR A O 1
ATOM 5427 N N . ILE A 1 700 ? -32.451 -17.984 25.714 1 24.94 700 ILE A N 1
ATOM 5428 C CA . ILE A 1 700 ? -31.392 -17.3 24.981 1 24.94 700 ILE A CA 1
ATOM 5429 C C . ILE A 1 700 ? -31.415 -17.732 23.517 1 24.94 700 ILE A C 1
ATOM 5431 O O . ILE A 1 700 ? -31.185 -18.903 23.205 1 24.94 700 ILE A O 1
ATOM 5435 N N . ASN A 1 701 ? -32.47 -17.25 22.809 1 25.5 701 ASN A N 1
ATOM 5436 C CA . ASN A 1 701 ? -32.588 -17.414 21.364 1 25.5 701 ASN A CA 1
ATOM 5437 C C . ASN A 1 701 ? -31.253 -17.18 20.663 1 25.5 701 ASN A C 1
ATOM 5439 O O . ASN A 1 701 ? -30.813 -16.037 20.522 1 25.5 701 ASN A O 1
ATOM 5443 N N . VAL A 1 702 ? -30.374 -17.978 21.007 1 25.53 702 VAL A N 1
ATOM 5444 C CA . VAL A 1 702 ? -29.188 -17.959 20.158 1 25.53 702 VAL A CA 1
ATOM 5445 C C . VAL A 1 702 ? -29.594 -18.146 18.698 1 25.53 702 VAL A C 1
ATOM 5447 O O . VAL A 1 702 ? -30.186 -19.166 18.337 1 25.53 702 VAL A O 1
ATOM 5450 N N . ALA A 1 703 ? -30.115 -17.139 18.016 1 25.72 703 ALA A N 1
ATOM 5451 C CA . ALA A 1 703 ? -30.354 -17.257 16.58 1 25.72 703 ALA A CA 1
ATOM 5452 C C . ALA A 1 703 ? -29.336 -18.19 15.929 1 25.72 703 ALA A C 1
ATOM 5454 O O . ALA A 1 703 ? -28.132 -18.065 16.163 1 25.72 703 ALA A O 1
ATOM 5455 N N . LYS A 1 704 ? -29.696 -19.407 15.595 1 30.32 704 LYS A N 1
ATOM 5456 C CA . LYS A 1 704 ? -28.961 -20.34 14.745 1 30.32 704 LYS A CA 1
ATOM 5457 C C . LYS A 1 704 ? -28.278 -19.612 13.591 1 30.32 704 LYS A C 1
ATOM 5459 O O . LYS A 1 704 ? -28.947 -19.097 12.693 1 30.32 704 LYS A O 1
ATOM 5464 N N . ASP A 1 705 ? -27.313 -18.892 13.843 1 29 705 ASP A N 1
ATOM 5465 C CA . ASP A 1 705 ? -26.483 -18.258 12.823 1 29 705 ASP A CA 1
ATOM 5466 C C . ASP A 1 705 ? -26.281 -19.183 11.626 1 29 705 ASP A C 1
ATOM 5468 O O . ASP A 1 705 ? -25.663 -20.243 11.751 1 29 705 ASP A O 1
ATOM 5472 N N . LYS A 1 706 ? -27.322 -19.481 10.769 1 33.46 706 LYS A N 1
ATOM 5473 C CA . LYS A 1 706 ? -27.088 -20.107 9.471 1 33.46 706 LYS A CA 1
ATOM 5474 C C . LYS A 1 706 ? -25.722 -19.72 8.912 1 33.46 706 LYS A C 1
ATOM 5476 O O . LYS A 1 706 ? -25.507 -18.569 8.526 1 33.46 706 LYS A O 1
ATOM 5481 N N . GLY A 1 707 ? -24.682 -20.203 9.419 1 33.25 707 GLY A N 1
ATOM 5482 C CA . GLY A 1 707 ? -23.263 -19.947 9.225 1 33.25 707 GLY A CA 1
ATOM 5483 C C . GLY A 1 707 ? -22.872 -19.834 7.764 1 33.25 707 GLY A C 1
ATOM 5484 O O . GLY A 1 707 ? -23.391 -20.565 6.918 1 33.25 707 GLY A O 1
ATOM 5485 N N . LYS A 1 708 ? -22.766 -18.704 7.132 1 44.05 708 LYS A N 1
ATOM 5486 C CA . LYS A 1 708 ? -22.003 -18.388 5.928 1 44.05 708 LYS A CA 1
ATOM 5487 C C . LYS A 1 708 ? -20.606 -18.999 5.986 1 44.05 708 LYS A C 1
ATOM 5489 O O . LYS A 1 708 ? -19.939 -18.94 7.021 1 44.05 708 LYS A O 1
ATOM 5494 N N . GLY A 1 709 ? -20.366 -20.184 5.132 1 48.91 709 GLY A N 1
ATOM 5495 C CA . GLY A 1 709 ? -19.04 -20.77 5.013 1 48.91 709 GLY A CA 1
ATOM 5496 C C . GLY A 1 709 ? -18.994 -21.955 4.067 1 48.91 709 GLY A C 1
ATOM 5497 O O . GLY A 1 709 ? -19.943 -22.194 3.317 1 48.91 709 GLY A O 1
ATOM 5498 N N . ILE A 1 710 ? -17.927 -22.497 3.663 1 51.31 710 ILE A N 1
ATOM 5499 C CA . ILE A 1 710 ? -17.67 -23.631 2.782 1 51.31 710 ILE A CA 1
ATOM 5500 C C . ILE A 1 710 ? -17.877 -24.936 3.547 1 51.31 710 ILE A C 1
ATOM 5502 O O . ILE A 1 710 ? -17.421 -25.076 4.684 1 51.31 710 ILE A O 1
ATOM 5506 N N . LEU A 1 711 ? -18.947 -25.812 3.196 1 48.58 711 LEU A N 1
ATOM 5507 C CA . LEU A 1 711 ? -19.115 -27.166 3.712 1 48.58 711 LEU A CA 1
ATOM 5508 C C . LEU A 1 711 ? -18.303 -28.164 2.893 1 48.58 711 LEU A C 1
ATOM 5510 O O . LEU A 1 711 ? -18.42 -28.208 1.666 1 48.58 711 LEU A O 1
ATOM 5514 N N . VAL A 1 712 ? -17.284 -28.807 3.5 1 50.14 712 VAL A N 1
ATOM 5515 C CA . VAL A 1 712 ? -16.447 -29.821 2.867 1 50.14 712 VAL A CA 1
ATOM 5516 C C . VAL A 1 712 ? -17.203 -31.146 2.798 1 50.14 712 VAL A C 1
ATOM 5518 O O . VAL A 1 712 ? -17.752 -31.608 3.801 1 50.14 712 VAL A O 1
ATOM 5521 N N . GLU A 1 713 ? -17.516 -31.742 1.738 1 47.01 713 GLU A N 1
ATOM 5522 C CA . GLU A 1 713 ? -18.184 -33.024 1.529 1 47.01 713 GLU A CA 1
ATOM 5523 C C . GLU A 1 713 ? -17.377 -34.171 2.133 1 47.01 713 GLU A C 1
ATOM 5525 O O . GLU A 1 713 ? -16.201 -34.347 1.809 1 47.01 713 GLU A O 1
ATOM 5530 N N . THR A 1 714 ? -17.839 -34.655 3.277 1 40.02 714 THR A N 1
ATOM 5531 C CA . THR A 1 714 ? -17.221 -35.869 3.798 1 40.02 714 THR A CA 1
ATOM 5532 C C . THR A 1 714 ? -17.88 -37.11 3.201 1 40.02 714 THR A C 1
ATOM 5534 O O . THR A 1 714 ? -19.107 -37.187 3.116 1 40.02 714 THR A O 1
ATOM 5537 N N . GLN A 1 715 ? -17.35 -37.887 2.368 1 34.86 715 GLN A N 1
ATOM 5538 C CA . GLN A 1 715 ? -17.891 -39.135 1.84 1 34.86 715 GLN A CA 1
ATOM 5539 C C . GLN A 1 715 ? -18.381 -40.042 2.965 1 34.86 715 GLN A C 1
ATOM 5541 O O . GLN A 1 715 ? -17.626 -40.36 3.887 1 34.86 715 GLN A O 1
ATOM 5546 N N . SER A 1 716 ? -19.657 -40.111 3.254 1 32.6 716 SER A N 1
ATOM 5547 C CA . SER A 1 716 ? -20.178 -41.166 4.117 1 32.6 716 SER A CA 1
ATOM 5548 C C . SER A 1 716 ? -19.755 -42.545 3.621 1 32.6 716 SER A C 1
ATOM 5550 O O . SER A 1 716 ? -19.841 -42.834 2.426 1 32.6 716 SER A O 1
ATOM 5552 N N . ILE A 1 717 ? -18.862 -43.231 4.184 1 32.9 717 ILE A N 1
ATOM 5553 C CA . ILE A 1 717 ? -18.605 -44.644 3.93 1 32.9 717 ILE A CA 1
ATOM 5554 C C . ILE A 1 717 ? -19.928 -45.404 3.858 1 32.9 717 ILE A C 1
ATOM 5556 O O . ILE A 1 717 ? -20.648 -45.504 4.854 1 32.9 717 ILE A O 1
ATOM 5560 N N . GLU A 1 718 ? -20.714 -45.333 2.872 1 29.07 718 GLU A N 1
ATOM 5561 C CA . GLU A 1 718 ? -21.788 -46.305 2.686 1 29.07 718 GLU A CA 1
ATOM 5562 C C . GLU A 1 718 ? -21.317 -47.718 3.018 1 29.07 718 GLU A C 1
ATOM 5564 O O . GLU A 1 718 ? -20.254 -48.147 2.563 1 29.07 718 GLU A O 1
ATOM 5569 N N . GLU A 1 719 ? -21.745 -48.333 4.121 1 32.18 719 GLU A N 1
ATOM 5570 C CA . GLU A 1 719 ? -21.678 -49.746 4.481 1 32.18 719 GLU A CA 1
ATOM 5571 C C . GLU A 1 719 ? -21.961 -50.637 3.275 1 32.18 719 GLU A C 1
ATOM 5573 O O . GLU A 1 719 ? -23.101 -50.724 2.814 1 32.18 719 GLU A O 1
ATOM 5578 N N . THR A 1 720 ? -21.146 -50.643 2.265 1 27.94 720 THR A N 1
ATOM 5579 C CA . THR A 1 720 ? -21.258 -51.718 1.285 1 27.94 720 THR A CA 1
ATOM 5580 C C . THR A 1 720 ? -21.5 -53.057 1.976 1 27.94 720 THR A C 1
ATOM 5582 O O . THR A 1 720 ? -20.793 -53.41 2.922 1 27.94 720 THR A O 1
ATOM 5585 N N . ASP A 1 721 ? -22.647 -53.663 1.845 1 28.83 721 ASP A N 1
ATOM 5586 C CA . ASP A 1 721 ? -23.199 -54.964 2.211 1 28.83 721 ASP A CA 1
ATOM 5587 C C . ASP A 1 721 ? -22.157 -56.068 2.048 1 28.83 721 ASP A C 1
ATOM 5589 O O . ASP A 1 721 ? -21.585 -56.235 0.968 1 28.83 721 ASP A O 1
ATOM 5593 N N . ARG A 1 722 ? -21.513 -56.594 3.056 1 28.84 722 ARG A N 1
ATOM 5594 C CA . ARG A 1 722 ? -20.67 -57.769 3.251 1 28.84 722 ARG A CA 1
ATOM 5595 C C . ARG A 1 722 ? -21.188 -58.955 2.444 1 28.84 722 ARG A C 1
ATOM 5597 O O . ARG A 1 722 ? -20.603 -60.039 2.479 1 28.84 722 ARG A O 1
ATOM 5604 N N . ASN A 1 723 ? -22.531 -58.982 2.12 1 25.55 723 ASN A N 1
ATOM 5605 C CA . ASN A 1 723 ? -22.99 -60.281 1.641 1 25.55 723 ASN A CA 1
ATOM 5606 C C . ASN A 1 723 ? -22.352 -60.644 0.303 1 25.55 723 ASN A C 1
ATOM 5608 O O . ASN A 1 723 ? -22.466 -61.782 -0.156 1 25.55 723 ASN A O 1
ATOM 5612 N N . ALA A 1 724 ? -22.059 -59.571 -0.523 1 24.1 724 ALA A N 1
ATOM 5613 C CA . ALA A 1 724 ? -21.8 -60.049 -1.879 1 24.1 724 ALA A CA 1
ATOM 5614 C C . ALA A 1 724 ? -20.454 -60.764 -1.96 1 24.1 724 ALA A C 1
ATOM 5616 O O . ALA A 1 724 ? -19.98 -61.085 -3.052 1 24.1 724 ALA A O 1
ATOM 5617 N N . LEU A 1 725 ? -19.664 -60.86 -0.866 1 25.16 725 LEU A N 1
ATOM 5618 C CA . LEU A 1 725 ? -18.444 -61.635 -1.065 1 25.16 725 LEU A CA 1
ATOM 5619 C C . LEU A 1 725 ? -18.77 -63.066 -1.478 1 25.16 725 LEU A C 1
ATOM 5621 O O . LEU A 1 725 ? -17.866 -63.861 -1.746 1 25.16 725 LEU A O 1
ATOM 5625 N N . LYS A 1 726 ? -19.921 -63.519 -1.019 1 24.22 726 LYS A N 1
ATOM 5626 C CA . LYS A 1 726 ? -20.002 -64.974 -1.11 1 24.22 726 LYS A CA 1
ATOM 5627 C C . LYS A 1 726 ? -19.898 -65.44 -2.559 1 24.22 726 LYS A C 1
ATOM 5629 O O . LYS A 1 726 ? -19.321 -66.494 -2.838 1 24.22 726 LYS A O 1
ATOM 5634 N N . ASN A 1 727 ? -20.83 -64.972 -3.47 1 20.74 727 ASN A N 1
ATOM 5635 C CA . ASN A 1 727 ? -21.168 -65.845 -4.589 1 20.74 727 ASN A CA 1
ATOM 5636 C C . ASN A 1 727 ? -20.077 -65.839 -5.655 1 20.74 727 ASN A C 1
ATOM 5638 O O . ASN A 1 727 ? -20.223 -66.47 -6.703 1 20.74 727 ASN A O 1
ATOM 5642 N N . MET A 1 728 ? -19.275 -64.696 -5.813 1 21.14 728 MET A N 1
ATOM 5643 C CA . MET A 1 728 ? -18.621 -64.661 -7.118 1 21.14 728 MET A CA 1
ATOM 5644 C C . MET A 1 728 ? -17.576 -65.766 -7.233 1 21.14 728 MET A C 1
ATOM 5646 O O . MET A 1 728 ? -16.422 -65.578 -6.845 1 21.14 728 MET A O 1
ATOM 5650 N N . GLU A 1 729 ? -17.674 -66.949 -6.583 1 22.95 729 GLU A N 1
ATOM 5651 C CA . GLU A 1 729 ? -16.802 -68.097 -6.814 1 22.95 729 GLU A CA 1
ATOM 5652 C C . GLU A 1 729 ? -16.658 -68.39 -8.305 1 22.95 729 GLU A C 1
ATOM 5654 O O . GLU A 1 729 ? -15.608 -68.857 -8.752 1 22.95 729 GLU A O 1
ATOM 5659 N N . THR A 1 730 ? -17.808 -68.579 -8.988 1 19.85 730 THR A N 1
ATOM 5660 C CA . THR A 1 730 ? -17.799 -69.604 -10.026 1 19.85 730 THR A CA 1
ATOM 5661 C C . THR A 1 730 ? -16.996 -69.141 -11.238 1 19.85 730 THR A C 1
ATOM 5663 O O . THR A 1 730 ? -16.215 -69.91 -11.802 1 19.85 730 THR A O 1
ATOM 5666 N N . GLU A 1 731 ? -17.6 -68.242 -12.157 1 18.96 731 GLU A N 1
ATOM 5667 C CA . GLU A 1 731 ? -17.537 -68.477 -13.596 1 18.96 731 GLU A CA 1
ATOM 5668 C C . GLU A 1 731 ? -16.236 -67.938 -14.187 1 18.96 731 GLU A C 1
ATOM 5670 O O . GLU A 1 731 ? -16.123 -67.77 -15.403 1 18.96 731 GLU A O 1
ATOM 5675 N N . VAL A 1 732 ? -15.207 -67.482 -13.496 1 19.62 732 VAL A N 1
ATOM 5676 C CA . VAL A 1 732 ? -14.195 -66.809 -14.303 1 19.62 732 VAL A CA 1
ATOM 5677 C C . VAL A 1 732 ? -13.586 -67.796 -15.297 1 19.62 732 VAL A C 1
ATOM 5679 O O . VAL A 1 732 ? -12.584 -68.45 -14.997 1 19.62 732 VAL A O 1
ATOM 5682 N N . GLU A 1 733 ? -14.257 -68.854 -15.759 1 17.91 733 GLU A N 1
ATOM 5683 C CA . GLU A 1 733 ? -13.568 -69.827 -16.602 1 17.91 733 GLU A CA 1
ATOM 5684 C C . GLU A 1 733 ? -13.012 -69.171 -17.862 1 17.91 733 GLU A C 1
ATOM 5686 O O . GLU A 1 733 ? -11.946 -69.553 -18.349 1 17.91 733 GLU A O 1
ATOM 5691 N N . VAL A 1 734 ? -13.855 -68.429 -18.615 1 16.93 734 VAL A N 1
ATOM 5692 C CA . VAL A 1 734 ? -13.833 -68.771 -20.034 1 16.93 734 VAL A CA 1
ATOM 5693 C C . VAL A 1 734 ? -12.529 -68.286 -20.662 1 16.93 734 VAL A C 1
ATOM 5695 O O . VAL A 1 734 ? -11.843 -69.046 -21.35 1 16.93 734 VAL A O 1
ATOM 5698 N N . ALA A 1 735 ? -12.479 -67.019 -21.354 1 16.94 735 ALA A N 1
ATOM 5699 C CA . ALA A 1 735 ? -12.14 -66.852 -22.765 1 16.94 735 ALA A CA 1
ATOM 5700 C C . ALA A 1 735 ? -10.648 -66.586 -22.943 1 16.94 735 ALA A C 1
ATOM 5702 O O . ALA A 1 735 ? -10.179 -65.468 -22.717 1 16.94 735 ALA A O 1
ATOM 5703 N N . VAL A 1 736 ? -9.712 -67.4 -22.466 1 17.27 736 VAL A N 1
ATOM 5704 C CA . VAL A 1 736 ? -8.272 -67.31 -22.685 1 17.27 736 VAL A CA 1
ATOM 5705 C C . VAL A 1 736 ? -7.971 -67.388 -24.179 1 17.27 736 VAL A C 1
ATOM 5707 O O . VAL A 1 736 ? -6.849 -67.712 -24.576 1 17.27 736 VAL A O 1
ATOM 5710 N N . ALA A 1 737 ? -8.82 -67.427 -25.101 1 15.41 737 ALA A N 1
ATOM 5711 C CA . ALA A 1 737 ? -8.325 -68.067 -26.317 1 15.41 737 ALA A CA 1
ATOM 5712 C C . ALA A 1 737 ? -7.155 -67.286 -26.91 1 15.41 737 ALA A C 1
ATOM 5714 O O . ALA A 1 737 ? -6.099 -67.858 -27.191 1 15.41 737 ALA A O 1
ATOM 5715 N N . VAL A 1 738 ? -7.33 -66.471 -28.004 1 15.31 738 VAL A N 1
ATOM 5716 C CA . VAL A 1 738 ? -6.843 -66.79 -29.342 1 15.31 738 VAL A CA 1
ATOM 5717 C C . VAL A 1 738 ? -5.499 -66.105 -29.579 1 15.31 738 VAL A C 1
ATOM 5719 O O . VAL A 1 738 ? -4.562 -66.722 -30.091 1 15.31 738 VAL A O 1
ATOM 5722 N N . ALA A 1 739 ? -5.388 -64.706 -29.641 1 16.08 739 ALA A N 1
ATOM 5723 C CA . ALA A 1 739 ? -4.807 -64.26 -30.905 1 16.08 739 ALA A CA 1
ATOM 5724 C C . ALA A 1 739 ? -3.284 -64.358 -30.874 1 16.08 739 ALA A C 1
ATOM 5726 O O . ALA A 1 739 ? -2.651 -63.979 -29.885 1 16.08 739 ALA A O 1
ATOM 5727 N N . LYS A 1 740 ? -2.529 -64.89 -31.907 1 15.73 740 LYS A N 1
ATOM 5728 C CA . LYS A 1 740 ? -1.336 -65.549 -32.429 1 15.73 740 LYS A CA 1
ATOM 5729 C C . LYS A 1 740 ? -0.212 -64.544 -32.667 1 15.73 740 LYS A C 1
ATOM 5731 O O . LYS A 1 740 ? 0.96 -64.848 -32.434 1 15.73 740 LYS A O 1
ATOM 5736 N N . GLY A 1 741 ? -0.375 -63.434 -33.383 1 14.91 741 GLY A N 1
ATOM 5737 C CA . GLY A 1 741 ? 0.53 -63.49 -34.52 1 14.91 741 GLY A CA 1
ATOM 5738 C C . GLY A 1 741 ? 1.965 -63.159 -34.156 1 14.91 741 GLY A C 1
ATOM 5739 O O . GLY A 1 741 ? 2.815 -64.049 -34.086 1 14.91 741 GLY A O 1
ATOM 5740 N N . VAL A 1 742 ? 2.537 -62.007 -34.755 1 15.22 742 VAL A N 1
ATOM 5741 C CA . VAL A 1 742 ? 3.668 -61.989 -35.676 1 15.22 742 VAL A CA 1
ATOM 5742 C C . VAL A 1 742 ? 4.957 -61.71 -34.906 1 15.22 742 VAL A C 1
ATOM 5744 O O . VAL A 1 742 ? 4.925 -61.127 -33.82 1 15.22 742 VAL A O 1
ATOM 5747 N N . SER A 1 743 ? 6.183 -61.768 -35.506 1 14.46 743 SER A N 1
ATOM 5748 C CA . SER A 1 743 ? 7.527 -62.336 -35.534 1 14.46 743 SER A CA 1
ATOM 5749 C C . SER A 1 743 ? 8.56 -61.338 -35.02 1 14.46 743 SER A C 1
ATOM 5751 O O . SER A 1 743 ? 9.367 -61.665 -34.147 1 14.46 743 SER A O 1
ATOM 5753 N N . GLY A 1 744 ? 8.95 -60.307 -35.733 1 13.89 744 GLY A N 1
ATOM 5754 C CA . GLY A 1 744 ? 10.333 -60.355 -36.179 1 13.89 744 GLY A CA 1
ATOM 5755 C C . GLY A 1 744 ? 11.307 -59.783 -35.166 1 13.89 744 GLY A C 1
ATOM 5756 O O . GLY A 1 744 ? 10.895 -59.233 -34.143 1 13.89 744 GLY A O 1
ATOM 5757 N N . GLY A 1 745 ? 12.337 -58.989 -35.575 1 14.21 745 GLY A N 1
ATOM 5758 C CA . GLY A 1 745 ? 13.772 -59.195 -35.686 1 14.21 745 GLY A CA 1
ATOM 5759 C C . GLY A 1 745 ? 14.564 -58.467 -34.616 1 14.21 745 GLY A C 1
ATOM 5760 O O . GLY A 1 745 ? 13.989 -57.941 -33.661 1 14.21 745 GLY A O 1
ATOM 5761 N N . GLY A 1 746 ? 15.273 -57.338 -34.91 1 14.17 746 GLY A N 1
ATOM 5762 C CA . GLY A 1 746 ? 16.726 -57.314 -34.963 1 14.17 746 GLY A CA 1
ATOM 5763 C C . GLY A 1 746 ? 17.36 -56.792 -33.688 1 14.17 746 GLY A C 1
ATOM 5764 O O . GLY A 1 746 ? 16.662 -56.313 -32.792 1 14.17 746 GLY A O 1
ATOM 5765 N N . ALA A 1 747 ? 18.479 -56.033 -33.781 1 14.4 747 ALA A N 1
ATOM 5766 C CA . ALA A 1 747 ? 19.88 -56.245 -33.423 1 14.4 747 ALA A CA 1
ATOM 5767 C C . ALA A 1 747 ? 20.237 -55.497 -32.142 1 14.4 747 ALA A C 1
ATOM 5769 O O . ALA A 1 747 ? 19.443 -54.699 -31.64 1 14.4 747 ALA A O 1
ATOM 5770 N N . ALA A 1 748 ? 21.289 -54.6 -32.168 1 13.95 748 ALA A N 1
ATOM 5771 C CA . ALA A 1 748 ? 22.66 -54.805 -31.709 1 13.95 748 ALA A CA 1
ATOM 5772 C C . ALA A 1 748 ? 22.916 -54.063 -30.4 1 13.95 748 ALA A C 1
ATOM 5774 O O . ALA A 1 748 ? 23.336 -54.667 -29.409 1 13.95 748 ALA A O 1
ATOM 5775 N N . ASN A 1 749 ? 23.783 -52.946 -30.346 1 13.75 749 ASN A N 1
ATOM 5776 C CA . ASN A 1 749 ? 25.144 -52.951 -29.819 1 13.75 749 ASN A CA 1
ATOM 5777 C C . ASN A 1 749 ? 25.203 -52.351 -28.417 1 13.75 749 ASN A C 1
ATOM 5779 O O . ASN A 1 749 ? 24.294 -51.628 -28.007 1 13.75 749 ASN A O 1
ATOM 5783 N N . ASP A 1 750 ? 26.386 -52.074 -27.742 1 13.62 750 ASP A N 1
ATOM 5784 C CA . ASP A 1 750 ? 27.286 -52.371 -26.633 1 13.62 750 ASP A CA 1
ATOM 5785 C C . ASP A 1 750 ? 27.445 -51.16 -25.715 1 13.62 750 ASP A C 1
ATOM 5787 O O . ASP A 1 750 ? 27.603 -51.311 -24.502 1 13.62 750 ASP A O 1
ATOM 5791 N N . VAL A 1 751 ? 27.43 -49.914 -26.037 1 13.65 751 VAL A N 1
ATOM 5792 C CA . VAL A 1 751 ? 28.668 -49.26 -25.626 1 13.65 751 VAL A CA 1
ATOM 5793 C C . VAL A 1 751 ? 28.614 -48.942 -24.134 1 13.65 751 VAL A C 1
ATOM 5795 O O . VAL A 1 751 ? 27.531 -48.833 -23.554 1 13.65 751 VAL A O 1
ATOM 5798 N N . ALA A 1 752 ? 29.605 -48.099 -23.542 1 14.06 752 ALA A N 1
ATOM 5799 C CA . ALA A 1 752 ? 30.739 -48.112 -22.622 1 14.06 752 ALA A CA 1
ATOM 5800 C C . ALA A 1 752 ? 30.398 -47.394 -21.32 1 14.06 752 ALA A C 1
ATOM 5802 O O . ALA A 1 752 ? 29.421 -46.643 -21.255 1 14.06 752 ALA A O 1
ATOM 5803 N N . GLY A 1 753 ? 31.453 -46.978 -20.392 1 13.4 753 GLY A N 1
ATOM 5804 C CA . GLY A 1 753 ? 32.106 -47.191 -19.11 1 13.4 753 GLY A CA 1
ATOM 5805 C C . GLY A 1 753 ? 31.961 -46.015 -18.163 1 13.4 753 GLY A C 1
ATOM 5806 O O . GLY A 1 753 ? 31.736 -46.2 -16.965 1 13.4 753 GLY A O 1
ATOM 5807 N N . ARG A 1 754 ? 32.077 -44.665 -18.345 1 13.97 754 ARG A N 1
ATOM 5808 C CA . ARG A 1 754 ? 33.143 -44.059 -17.554 1 13.97 754 ARG A CA 1
ATOM 5809 C C . ARG A 1 754 ? 32.644 -43.676 -16.165 1 13.97 754 ARG A C 1
ATOM 5811 O O . ARG A 1 754 ? 31.449 -43.444 -15.971 1 13.97 754 ARG A O 1
ATOM 5818 N N . ARG A 1 755 ? 33.603 -43.272 -15.051 1 13.69 755 ARG A N 1
ATOM 5819 C CA . ARG A 1 755 ? 34.1 -43.461 -13.692 1 13.69 755 ARG A CA 1
ATOM 5820 C C . ARG A 1 755 ? 33.775 -42.254 -12.817 1 13.69 755 ARG A C 1
ATOM 5822 O O . ARG A 1 755 ? 33.493 -42.403 -11.626 1 13.69 755 ARG A O 1
ATOM 5829 N N . PHE A 1 756 ? 33.631 -41.004 -13.012 1 13.05 756 PHE A N 1
ATOM 5830 C CA . PHE A 1 756 ? 34.498 -40.163 -12.195 1 13.05 756 PHE A CA 1
ATOM 5831 C C . PHE A 1 756 ? 33.929 -40.002 -10.79 1 13.05 756 PHE A C 1
ATOM 5833 O O . PHE A 1 756 ? 32.714 -40.072 -10.595 1 13.05 756 PHE A 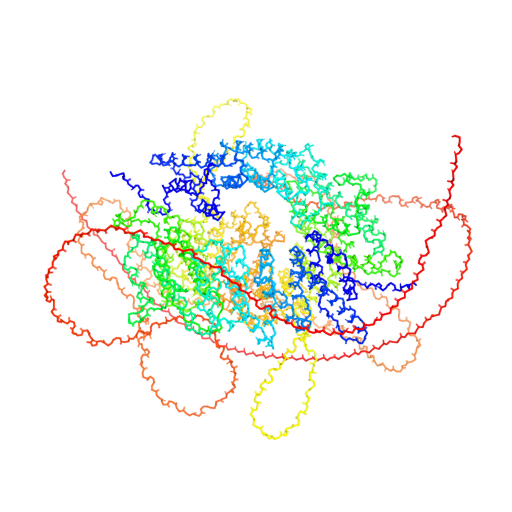O 1
ATOM 5840 N N . GLU A 1 757 ? 34.723 -39.471 -9.574 1 13.63 757 GLU A N 1
ATOM 5841 C CA . GLU A 1 757 ? 35.291 -39.615 -8.237 1 13.63 757 GLU A CA 1
ATOM 5842 C C . GLU A 1 757 ? 34.632 -38.656 -7.25 1 13.63 757 GLU A C 1
ATOM 5844 O O . GLU A 1 757 ? 33.896 -37.753 -7.652 1 13.63 757 GLU A O 1
ATOM 5849 N N . THR A 1 758 ? 35.425 -37.776 -6.221 1 13.04 758 THR A N 1
ATOM 5850 C CA . THR A 1 758 ? 35.847 -37.85 -4.826 1 13.04 758 THR A CA 1
ATOM 5851 C C . THR A 1 758 ? 35.244 -36.704 -4.018 1 13.04 758 THR A C 1
ATOM 5853 O O . THR A 1 758 ? 34.763 -36.91 -2.902 1 13.04 758 THR A O 1
ATOM 5856 N N . VAL A 1 759 ? 35.296 -35.238 -4 1 13.67 759 VAL A N 1
ATOM 5857 C CA . VAL A 1 759 ? 36.136 -34.599 -2.992 1 13.67 759 VAL A CA 1
ATOM 5858 C C . VAL A 1 759 ? 35.294 -34.235 -1.772 1 13.67 759 VAL A C 1
ATOM 5860 O O . VAL A 1 759 ? 34.081 -34.04 -1.883 1 13.67 759 VAL A O 1
ATOM 5863 N N . GLY A 1 760 ? 35.883 -33.474 -0.367 1 13.53 760 GLY A N 1
ATOM 5864 C CA . GLY A 1 760 ? 36.211 -33.534 1.049 1 13.53 760 GLY A CA 1
ATOM 5865 C C . GLY A 1 760 ? 35.436 -32.533 1.884 1 13.53 760 GLY A C 1
ATOM 5866 O O . GLY A 1 760 ? 34.598 -31.796 1.36 1 13.53 760 GLY A O 1
ATOM 5867 N N . GLY A 1 761 ? 35.989 -31.312 2.921 1 13.6 761 GLY A N 1
ATOM 5868 C CA . GLY A 1 761 ? 36.336 -31.254 4.332 1 13.6 761 GLY A CA 1
ATOM 5869 C C . GLY A 1 761 ? 35.43 -30.336 5.132 1 13.6 761 GLY A C 1
ATOM 5870 O O . GLY A 1 761 ? 34.462 -30.791 5.745 1 13.6 761 GLY A O 1
ATOM 5871 N N . SER A 1 762 ? 35.716 -28.83 5.764 1 13.65 762 SER A N 1
ATOM 5872 C CA . SER A 1 762 ? 36.235 -28.45 7.074 1 13.65 762 SER A CA 1
ATOM 5873 C C . SER A 1 762 ? 35.136 -27.867 7.955 1 13.65 762 SER A C 1
ATOM 5875 O O . SER A 1 762 ? 34.083 -27.461 7.458 1 13.65 762 SER A O 1
ATOM 5877 N N . GLU A 1 763 ? 35.432 -26.725 9.329 1 14.07 763 GLU A N 1
ATOM 5878 C CA . GLU A 1 763 ? 35.614 -26.69 10.777 1 14.07 763 GLU A CA 1
ATOM 5879 C C . GLU A 1 763 ? 34.58 -25.785 11.442 1 14.07 763 GLU A C 1
ATOM 5881 O O . GLU A 1 763 ? 33.842 -26.222 12.327 1 14.07 763 GLU A O 1
ATOM 5886 N N . GLY A 1 764 ? 34.863 -24.35 12.198 1 14.1 764 GLY A N 1
ATOM 5887 C CA . GLY A 1 764 ? 35.159 -23.999 13.577 1 14.1 764 GLY A CA 1
ATOM 5888 C C . GLY A 1 764 ? 33.995 -23.333 14.286 1 14.1 764 GLY A C 1
ATOM 5889 O O . GLY A 1 764 ? 33.023 -22.925 13.647 1 14.1 764 GLY A O 1
ATOM 5890 N N . GLY A 1 765 ? 34.112 -22.36 15.811 1 14.39 765 GLY A N 1
ATOM 5891 C CA . GLY A 1 765 ? 34.043 -22.394 17.263 1 14.39 765 GLY A CA 1
ATOM 5892 C C . GLY A 1 765 ? 33.115 -21.342 17.841 1 14.39 765 GLY A C 1
ATOM 5893 O O . GLY A 1 765 ? 32.217 -21.661 18.623 1 14.39 765 GLY A O 1
ATOM 5894 N N . GLY A 1 766 ? 33.345 -19.862 18.184 1 14.62 766 GLY A N 1
ATOM 5895 C CA . GLY A 1 766 ? 33.662 -19.277 19.477 1 14.62 766 GLY A CA 1
ATOM 5896 C C . GLY A 1 766 ? 32.436 -18.802 20.233 1 14.62 766 GLY A C 1
ATOM 5897 O O . GLY A 1 766 ? 31.362 -18.646 19.649 1 14.62 766 GLY A O 1
ATOM 5898 N N . GLN A 1 767 ? 32.469 -18.039 21.748 1 14.6 767 GLN A N 1
ATOM 5899 C CA . GLN A 1 767 ? 32.256 -18.095 23.19 1 14.6 767 GLN A CA 1
ATOM 5900 C C . GLN A 1 767 ? 31.24 -17.049 23.638 1 14.6 767 GLN A C 1
ATOM 5902 O O . GLN A 1 767 ? 30.288 -17.367 24.353 1 14.6 767 GLN A O 1
ATOM 5907 N N . LEU A 1 768 ? 31.564 -15.63 24.065 1 14.17 768 LEU A N 1
ATOM 5908 C CA . LEU A 1 768 ? 31.814 -15.16 25.423 1 14.17 768 LEU A CA 1
ATOM 5909 C C . LEU A 1 768 ? 30.521 -14.691 26.082 1 14.17 768 LEU A C 1
ATOM 5911 O O . LEU A 1 768 ? 29.542 -14.391 25.395 1 14.17 768 LEU A O 1
ATOM 5915 N N . VAL A 1 769 ? 30.483 -13.551 27.375 1 14.84 769 VAL A N 1
ATOM 5916 C CA . VAL A 1 769 ? 30.486 -13.471 28.832 1 14.84 769 VAL A CA 1
ATOM 5917 C C . VAL A 1 769 ? 29.3 -12.634 29.306 1 14.84 769 VAL A C 1
ATOM 5919 O O . VAL A 1 769 ? 28.52 -13.076 30.153 1 14.84 769 VAL A O 1
ATOM 5922 N N . PHE A 1 770 ? 29.452 -11.208 29.877 1 14.52 770 PHE A N 1
ATOM 5923 C CA . PHE A 1 770 ? 29.557 -10.799 31.272 1 14.52 770 PHE A CA 1
ATOM 5924 C C . PHE A 1 770 ? 28.19 -10.422 31.83 1 14.52 770 PHE A C 1
ATOM 5926 O O . PHE A 1 770 ? 27.259 -10.145 31.072 1 14.52 770 PHE A O 1
ATOM 5933 N N . ALA A 1 771 ? 28.12 -9.481 33.091 1 14.72 771 ALA A N 1
ATOM 5934 C CA . ALA A 1 771 ? 27.914 -9.468 34.537 1 14.72 771 ALA A CA 1
ATOM 5935 C C . ALA A 1 771 ? 26.662 -8.676 34.905 1 14.72 771 ALA A C 1
ATOM 5937 O O . ALA A 1 771 ? 25.789 -9.177 35.617 1 14.72 771 ALA A O 1
ATOM 5938 N N . ILE A 1 772 ? 26.74 -7.259 35.534 1 14.54 772 ILE A N 1
ATOM 5939 C CA . ILE A 1 772 ? 26.699 -6.881 36.942 1 14.54 772 ILE A CA 1
ATOM 5940 C C . ILE A 1 772 ? 25.283 -6.454 37.32 1 14.54 772 ILE A C 1
ATOM 5942 O O . ILE A 1 772 ? 24.39 -6.419 36.47 1 14.54 772 ILE A O 1
ATOM 5946 N N . GLY A 1 773 ? 25.109 -5.095 38.046 1 14.58 773 GLY A N 1
ATOM 5947 C CA . GLY A 1 773 ? 24.916 -4.732 39.441 1 14.58 773 GLY A CA 1
ATOM 5948 C C . GLY A 1 773 ? 23.471 -4.418 39.781 1 14.58 773 GLY A C 1
ATOM 5949 O O . GLY A 1 773 ? 22.643 -4.236 38.886 1 14.58 773 GLY A O 1
ATOM 5950 N N . ASP A 1 774 ? 23.175 -3.823 41.17 1 14.56 774 ASP A N 1
ATOM 5951 C CA . ASP A 1 774 ? 22.47 -3.915 42.445 1 14.56 774 ASP A CA 1
ATOM 5952 C C . ASP A 1 774 ? 21.286 -2.951 42.489 1 14.56 774 ASP A C 1
ATOM 5954 O O . ASP A 1 774 ? 20.179 -3.336 42.871 1 14.56 774 ASP A O 1
ATOM 5958 N N . ASN A 1 775 ? 21.502 -1.486 42.726 1 14.75 775 ASN A N 1
ATOM 5959 C CA . ASN A 1 775 ? 21.165 -0.823 43.981 1 14.75 775 ASN A CA 1
ATOM 5960 C C . ASN A 1 775 ? 19.667 -0.555 44.09 1 14.75 775 ASN A C 1
ATOM 5962 O O . ASN A 1 775 ? 18.96 -0.539 43.081 1 14.75 775 ASN A O 1
ATOM 5966 N N . ASP A 1 776 ? 19.187 0.288 45.318 1 14.59 776 ASP A N 1
ATOM 5967 C CA . ASP A 1 776 ? 18.447 0.442 46.567 1 14.59 776 ASP A CA 1
ATOM 5968 C C . ASP A 1 776 ? 17.187 1.279 46.359 1 14.59 776 ASP A C 1
ATOM 5970 O O . ASP A 1 776 ? 16.093 0.872 46.753 1 14.59 776 ASP A O 1
ATOM 5974 N N . ASN A 1 777 ? 17.272 2.75 46.672 1 14.53 777 ASN A N 1
ATOM 5975 C CA . ASN A 1 777 ? 16.737 3.441 47.84 1 14.53 777 ASN A CA 1
ATOM 5976 C C . ASN A 1 777 ? 15.286 3.863 47.627 1 14.53 777 ASN A C 1
ATOM 5978 O O . ASN A 1 777 ? 14.78 3.814 46.505 1 14.53 777 ASN A O 1
ATOM 5982 N N . GLU A 1 778 ? 14.952 5.344 47.942 1 15.2 778 GLU A N 1
ATOM 5983 C CA . GLU A 1 778 ? 14.346 6.082 49.046 1 15.2 778 GLU A CA 1
ATOM 5984 C C . GLU A 1 778 ? 12.887 6.416 48.751 1 15.2 778 GLU A C 1
ATOM 5986 O O . GLU A 1 778 ? 12.459 6.39 47.595 1 15.2 778 GLU A O 1
ATOM 5991 N N . ASP A 1 779 ? 12.192 7.399 49.663 1 14.16 779 ASP A N 1
ATOM 5992 C CA . ASP A 1 779 ? 11.251 7.741 50.726 1 14.16 779 ASP A CA 1
ATOM 5993 C C . ASP A 1 779 ? 10.094 8.579 50.186 1 14.16 779 ASP A C 1
ATOM 5995 O O . ASP A 1 779 ? 8.933 8.331 50.518 1 14.16 779 ASP A O 1
ATOM 5999 N N . ALA A 1 780 ? 10.287 9.935 49.759 1 15.11 780 ALA A N 1
ATOM 6000 C CA . ALA A 1 780 ? 9.787 11.029 50.588 1 15.11 780 ALA A CA 1
ATOM 6001 C C . ALA A 1 780 ? 8.285 11.221 50.396 1 15.11 780 ALA A C 1
ATOM 6003 O O . ALA A 1 780 ? 7.688 10.628 49.494 1 15.11 780 ALA A O 1
ATOM 6004 N N . ALA A 1 781 ? 7.801 12.585 50.239 1 14.57 781 ALA A N 1
ATOM 6005 C CA . ALA A 1 781 ? 7.255 13.589 51.149 1 14.57 781 ALA A CA 1
ATOM 6006 C C . ALA A 1 781 ? 5.756 13.773 50.927 1 14.57 781 ALA A C 1
ATOM 6008 O O . ALA A 1 781 ? 4.971 13.719 51.877 1 14.57 781 ALA A O 1
ATOM 6009 N N . MET A 1 782 ? 5.386 14.965 50.277 1 15.11 782 MET A N 1
ATOM 6010 C CA . MET A 1 782 ? 4.798 16.076 51.02 1 15.11 782 MET A CA 1
ATOM 6011 C C . MET A 1 782 ? 3.277 15.974 51.039 1 15.11 782 MET A C 1
ATOM 6013 O O . MET A 1 782 ? 2.664 15.583 50.044 1 15.11 782 MET A O 1
ATOM 6017 N N . ASP A 1 783 ? 2.585 16.233 52.188 1 15.05 783 ASP A N 1
ATOM 6018 C CA . ASP A 1 783 ? 1.472 16.268 53.132 1 15.05 783 ASP A CA 1
ATOM 6019 C C . ASP A 1 783 ? 0.294 17.055 52.563 1 15.05 783 ASP A C 1
ATOM 6021 O O . ASP A 1 783 ? -0.837 16.566 52.549 1 15.05 783 ASP A O 1
ATOM 6025 N N . GLU A 1 784 ? 0.193 18.401 53.051 1 14.78 784 GLU A N 1
ATOM 6026 C CA . GLU A 1 784 ? -0.771 18.912 54.02 1 14.78 784 GLU A CA 1
ATOM 6027 C C . GLU A 1 784 ? -2.025 19.437 53.327 1 14.78 784 GLU A C 1
ATOM 6029 O O . GLU A 1 784 ? -3.145 19.099 53.718 1 14.78 784 GLU A O 1
ATOM 6034 N N . ILE A 1 785 ? -2.117 20.783 52.711 1 15.58 785 ILE A N 1
ATOM 6035 C CA . ILE A 1 785 ? -2.694 21.833 53.544 1 15.58 785 ILE A CA 1
ATOM 6036 C C . ILE A 1 785 ? -4.209 21.87 53.352 1 15.58 785 ILE A C 1
ATOM 6038 O O . ILE A 1 785 ? -4.713 21.536 52.277 1 15.58 785 ILE A O 1
ATOM 6042 N N . PRO A 1 786 ? -4.93 22.939 53.934 1 15.97 786 PRO A N 1
ATOM 6043 C CA . PRO A 1 786 ? -5.988 23.241 54.901 1 15.97 786 PRO A CA 1
ATOM 6044 C C . PRO A 1 786 ? -7.351 23.437 54.242 1 15.97 786 PRO A C 1
ATOM 6046 O O . PRO A 1 786 ? -7.434 23.588 53.021 1 15.97 786 PRO A O 1
ATOM 6049 N N . ASP A 1 787 ? -8.239 24.284 54.9 1 15.49 787 ASP A N 1
ATOM 6050 C CA . ASP A 1 787 ? -9.456 24.448 55.689 1 15.49 787 ASP A CA 1
ATOM 6051 C C . ASP A 1 787 ? -10.482 25.3 54.944 1 15.49 787 ASP A C 1
ATOM 6053 O O . ASP A 1 787 ? -11.657 25.332 55.315 1 15.49 787 ASP A O 1
ATOM 6057 N N . ILE A 1 788 ? -10.373 26.005 53.765 1 15.49 788 ILE A N 1
ATOM 6058 C CA . ILE A 1 788 ? -10.907 27.342 53.994 1 15.49 788 ILE A CA 1
ATOM 6059 C C . ILE A 1 788 ? -12.413 27.262 54.237 1 15.49 788 ILE A C 1
ATOM 6061 O O . ILE A 1 788 ? -13.125 26.549 53.526 1 15.49 788 ILE A O 1
ATOM 6065 N N . VAL A 1 789 ? -13.09 28.241 55.094 1 16.09 789 VAL A N 1
ATOM 6066 C CA . VAL A 1 789 ? -13.998 28.71 56.135 1 16.09 789 VAL A CA 1
ATOM 6067 C C . VAL A 1 789 ? -15.355 29.05 55.523 1 16.09 789 VAL A C 1
ATOM 6069 O O . VAL A 1 789 ? -15.452 29.318 54.323 1 16.09 789 VAL A O 1
ATOM 6072 N N . ASP A 1 790 ? -16.281 29.916 56.322 1 16.15 790 ASP A N 1
ATOM 6073 C CA . ASP A 1 790 ? -17.47 30.124 57.142 1 16.15 790 ASP A CA 1
ATOM 6074 C C . ASP A 1 790 ? -18.388 31.175 56.522 1 16.15 790 ASP A C 1
ATOM 6076 O O . ASP A 1 790 ? -19.509 31.382 56.992 1 16.15 790 ASP A O 1
ATOM 6080 N N . VAL A 1 791 ? -18.261 31.94 55.454 1 16.83 791 VAL A N 1
ATOM 6081 C CA . VAL A 1 791 ? -18.769 33.256 55.825 1 16.83 791 VAL A CA 1
ATOM 6082 C C . VAL A 1 791 ? -20.295 33.23 55.859 1 16.83 791 VAL A C 1
ATOM 6084 O O . VAL A 1 791 ? -20.928 32.497 55.095 1 16.83 791 VAL A O 1
ATOM 6087 N N . GLU A 1 792 ? -21.056 34.297 56.489 1 16.07 792 GLU A N 1
ATOM 6088 C CA . GLU A 1 792 ? -22.061 34.821 57.409 1 16.07 792 GLU A CA 1
ATOM 6089 C C . GLU A 1 792 ? -23.334 35.218 56.667 1 16.07 792 GLU A C 1
ATOM 6091 O O . GLU A 1 792 ? -24.442 34.961 57.142 1 16.07 792 GLU A O 1
ATOM 6096 N N . PRO A 1 793 ? -23.646 36.105 55.583 1 18.48 793 PRO A N 1
ATOM 6097 C CA . PRO A 1 793 ? -24.348 37.279 56.107 1 18.48 793 PRO A CA 1
ATOM 6098 C C . PRO A 1 793 ? -25.854 37.06 56.231 1 18.48 793 PRO A C 1
ATOM 6100 O O . PRO A 1 793 ? -26.407 36.167 55.585 1 18.48 793 PRO A O 1
ATOM 6103 N N . ASP A 1 794 ? -26.771 38.056 56.664 1 17.67 794 ASP A N 1
ATOM 6104 C CA . ASP A 1 794 ? -27.792 38.594 57.558 1 17.67 794 ASP A CA 1
ATOM 6105 C C . ASP A 1 794 ? -29.141 38.7 56.849 1 17.67 794 ASP A C 1
ATOM 6107 O O . ASP A 1 794 ? -30.161 38.252 57.375 1 17.67 794 ASP A O 1
ATOM 6111 N N . SER A 1 795 ? -29.581 39.716 55.908 1 19.84 795 SER A N 1
ATOM 6112 C CA . SER A 1 795 ? -30.514 40.731 56.386 1 19.84 795 SER A CA 1
ATOM 6113 C C . SER A 1 795 ? -31.959 40.268 56.238 1 19.84 795 SER A C 1
ATOM 6115 O O . SER A 1 795 ? -32.247 39.353 55.463 1 19.84 795 SER A O 1
ATOM 6117 N N . ASP A 1 796 ? -33.11 41.199 56.414 1 19.81 796 ASP A N 1
ATOM 6118 C CA . ASP A 1 796 ? -34.252 41.745 57.141 1 19.81 796 ASP A CA 1
ATOM 6119 C C . ASP A 1 796 ? -35.523 41.676 56.299 1 19.81 796 ASP A C 1
ATOM 6121 O O . ASP A 1 796 ? -36.594 41.34 56.808 1 19.81 796 ASP A O 1
ATOM 6125 N N . GLU A 1 797 ? -35.809 42.4 55.068 1 21.39 797 GLU A N 1
ATOM 6126 C CA . GLU A 1 797 ? -36.942 43.311 55.194 1 21.39 797 GLU A CA 1
ATOM 6127 C C . GLU A 1 797 ? -38.262 42.548 55.239 1 21.39 797 GLU A C 1
ATOM 6129 O O . GLU A 1 797 ? -38.351 41.421 54.746 1 21.39 797 GLU A O 1
ATOM 6134 N N . GLU A 1 798 ? -39.391 43.422 55.529 1 20.69 798 GLU A N 1
ATOM 6135 C CA . GLU A 1 798 ? -40.794 43.814 55.619 1 20.69 798 GLU A CA 1
ATOM 6136 C C . GLU A 1 798 ? -41.514 43.598 54.291 1 20.69 798 GLU A C 1
ATOM 6138 O O . GLU A 1 798 ? -40.981 43.927 53.229 1 20.69 798 GLU A O 1
ATOM 6143 N N . MET B 1 1 ? 20.206 -36.632 -36.904 1 23.38 1 MET B N 1
ATOM 6144 C CA . MET B 1 1 ? 19.243 -36.63 -35.808 1 23.38 1 MET B CA 1
ATOM 6145 C C . MET B 1 1 ? 19.667 -35.658 -34.712 1 23.38 1 MET B C 1
ATOM 6147 O O . MET B 1 1 ? 20.725 -35.826 -34.103 1 23.38 1 MET B O 1
ATOM 6151 N N . ALA B 1 2 ? 19.747 -34.458 -34.858 1 36.4 2 ALA B N 1
ATOM 6152 C CA . ALA B 1 2 ? 20.267 -33.428 -33.962 1 36.4 2 ALA B CA 1
ATOM 6153 C C . ALA B 1 2 ? 19.893 -33.723 -32.512 1 36.4 2 ALA B C 1
ATOM 6155 O O . ALA B 1 2 ? 18.72 -33.943 -32.2 1 36.4 2 ALA B O 1
ATOM 6156 N N . ALA B 1 3 ? 20.531 -34.496 -31.636 1 40.21 3 ALA B N 1
ATOM 6157 C CA . ALA B 1 3 ? 20.56 -34.927 -30.24 1 40.21 3 ALA B CA 1
ATOM 6158 C C . ALA B 1 3 ? 19.921 -33.882 -29.33 1 40.21 3 ALA B C 1
ATOM 6160 O O . ALA B 1 3 ? 20.417 -32.759 -29.219 1 40.21 3 ALA B O 1
ATOM 6161 N N . PHE B 1 4 ? 18.608 -33.636 -29.416 1 50.75 4 PHE B N 1
ATOM 6162 C CA . PHE B 1 4 ? 17.675 -32.707 -28.789 1 50.75 4 PHE B CA 1
ATOM 6163 C C . PHE B 1 4 ? 17.972 -32.562 -27.302 1 50.75 4 PHE B C 1
ATOM 6165 O O . PHE B 1 4 ? 17.935 -33.543 -26.557 1 50.75 4 PHE B O 1
ATOM 6172 N N . ASP B 1 5 ? 18.942 -31.859 -26.965 1 64.35 5 ASP B N 1
ATOM 6173 C CA . ASP B 1 5 ? 19.468 -31.464 -25.661 1 64.35 5 ASP B CA 1
ATOM 6174 C C . ASP B 1 5 ? 18.343 -31.04 -24.72 1 64.35 5 ASP B C 1
ATOM 6176 O O . ASP B 1 5 ? 17.929 -29.879 -24.722 1 64.35 5 ASP B O 1
ATOM 6180 N N . HIS B 1 6 ? 17.538 -32.052 -24.298 1 76.82 6 HIS B N 1
ATOM 6181 C CA . HIS B 1 6 ? 16.481 -31.798 -23.325 1 76.82 6 HIS B CA 1
ATOM 6182 C C . HIS B 1 6 ? 17.054 -31.261 -22.018 1 76.82 6 HIS B C 1
ATOM 6184 O O . HIS B 1 6 ? 18.201 -31.551 -21.672 1 76.82 6 HIS B O 1
ATOM 6190 N N . VAL B 1 7 ? 16.283 -30.42 -21.527 1 82.35 7 VAL B N 1
ATOM 6191 C CA . VAL B 1 7 ? 16.67 -29.822 -20.253 1 82.35 7 VAL B CA 1
ATOM 6192 C C . VAL B 1 7 ? 16.209 -30.714 -19.103 1 82.35 7 VAL B C 1
ATOM 6194 O O . VAL B 1 7 ? 15.26 -31.488 -19.251 1 82.35 7 VAL B O 1
ATOM 6197 N N . GLN B 1 8 ? 16.872 -30.735 -18.026 1 82.41 8 GLN B N 1
ATOM 6198 C CA . GLN B 1 8 ? 16.535 -31.558 -16.869 1 82.41 8 GLN B CA 1
ATOM 6199 C C . GLN B 1 8 ? 15.218 -31.109 -16.241 1 82.41 8 GLN B C 1
ATOM 6201 O O . GLN B 1 8 ? 14.316 -31.923 -16.031 1 82.41 8 GLN B O 1
ATOM 6206 N N . ASN B 1 9 ? 15.096 -29.903 -15.869 1 87.27 9 ASN B N 1
ATOM 6207 C CA . ASN B 1 9 ? 13.898 -29.312 -15.282 1 87.27 9 ASN B CA 1
ATOM 6208 C C . ASN B 1 9 ? 13.907 -27.791 -15.403 1 87.27 9 ASN B C 1
ATOM 6210 O O . ASN B 1 9 ? 14.791 -27.22 -16.044 1 87.27 9 ASN B O 1
ATOM 6214 N N . MET B 1 10 ? 12.885 -27.219 -14.949 1 89.33 10 MET B N 1
ATOM 6215 C CA . MET B 1 10 ? 12.731 -25.774 -15.095 1 89.33 10 MET B CA 1
ATOM 6216 C C . MET B 1 10 ? 13.844 -25.032 -14.364 1 89.33 10 MET B C 1
ATOM 6218 O O . MET B 1 10 ? 14.067 -23.844 -14.606 1 89.33 10 MET B O 1
ATOM 6222 N N . TYR B 1 11 ? 14.579 -25.711 -13.412 1 88.48 11 TYR B N 1
ATOM 6223 C CA . TYR B 1 11 ? 15.639 -25.075 -12.637 1 88.48 11 TYR B CA 1
ATOM 6224 C C . TYR B 1 11 ? 16.993 -25.26 -13.311 1 88.48 11 TYR B C 1
ATOM 6226 O O . TYR B 1 11 ? 18.011 -24.766 -12.82 1 88.48 11 TYR B O 1
ATOM 6234 N N . ASP B 1 12 ? 17.002 -25.935 -14.492 1 87.85 12 ASP B N 1
ATOM 6235 C CA . ASP B 1 12 ? 18.241 -26.21 -15.213 1 87.85 12 ASP B CA 1
ATOM 6236 C C . ASP B 1 12 ? 18.82 -24.933 -15.818 1 87.85 12 ASP B C 1
ATOM 6238 O O . ASP B 1 12 ? 18.116 -24.192 -16.507 1 87.85 12 ASP B O 1
ATOM 6242 N N . VAL B 1 13 ? 20.076 -24.723 -15.706 1 87.58 13 VAL B N 1
ATOM 6243 C CA . VAL B 1 13 ? 20.75 -23.516 -16.174 1 87.58 13 VAL B CA 1
ATOM 6244 C C . VAL B 1 13 ? 20.868 -23.547 -17.696 1 87.58 13 VAL B C 1
ATOM 6246 O O . VAL B 1 13 ? 20.983 -22.5 -18.338 1 87.58 13 VAL B O 1
ATOM 6249 N N . ALA B 1 14 ? 20.76 -24.761 -18.279 1 85.79 14 ALA B N 1
ATOM 6250 C CA . ALA B 1 14 ? 20.933 -24.915 -19.722 1 85.79 14 ALA B CA 1
ATOM 6251 C C . ALA B 1 14 ? 19.734 -24.353 -20.48 1 85.79 14 ALA B C 1
ATOM 6253 O O . ALA B 1 14 ? 19.818 -24.095 -21.683 1 85.79 14 ALA B O 1
ATOM 6254 N N . VAL B 1 15 ? 18.706 -24.177 -19.8 1 87.82 15 VAL B N 1
ATOM 6255 C CA . VAL B 1 15 ? 17.481 -23.701 -20.434 1 87.82 15 VAL B CA 1
ATOM 6256 C C . VAL B 1 15 ? 17.55 -22.187 -20.619 1 87.82 15 VAL B C 1
ATOM 6258 O O . VAL B 1 15 ? 16.885 -21.632 -21.498 1 87.82 15 VAL B O 1
ATOM 6261 N N . LYS B 1 16 ? 18.346 -21.5 -19.978 1 91.02 16 LYS B N 1
ATOM 6262 C CA . LYS B 1 16 ? 18.319 -20.043 -19.882 1 91.02 16 LYS B CA 1
ATOM 6263 C C . LYS B 1 16 ? 18.765 -19.398 -21.191 1 91.02 16 LYS B C 1
ATOM 6265 O O . LYS B 1 16 ? 18.055 -18.56 -21.75 1 91.02 16 LYS B O 1
ATOM 6270 N N . PRO B 1 17 ? 19.938 -19.831 -21.814 1 91.52 17 PRO B N 1
ATOM 6271 C CA . PRO B 1 17 ? 20.321 -19.209 -23.083 1 91.52 17 PRO B CA 1
ATOM 6272 C C . PRO B 1 17 ? 19.34 -19.519 -24.212 1 91.52 17 PRO B C 1
ATOM 6274 O O . PRO B 1 17 ? 19.099 -18.672 -25.075 1 91.52 17 PRO B O 1
ATOM 6277 N N . ARG B 1 18 ? 18.797 -20.643 -24.162 1 90.37 18 ARG B N 1
ATOM 6278 C CA . ARG B 1 18 ? 17.847 -21.033 -25.198 1 90.37 18 ARG B CA 1
ATOM 6279 C C . ARG B 1 18 ? 16.568 -20.207 -25.108 1 90.37 18 ARG B C 1
ATOM 6281 O O . ARG B 1 18 ? 16.032 -19.77 -26.129 1 90.37 18 ARG B O 1
ATOM 6288 N N . LEU B 1 19 ? 16.16 -20.09 -23.946 1 91.03 19 LEU B N 1
ATOM 6289 C CA . LEU B 1 19 ? 14.949 -19.308 -23.722 1 91.03 19 LEU B CA 1
ATOM 6290 C C . LEU B 1 19 ? 15.153 -17.858 -24.146 1 91.03 19 LEU B C 1
ATOM 6292 O O . LEU B 1 19 ? 14.272 -17.259 -24.767 1 91.03 19 LEU B O 1
ATOM 6296 N N . LEU B 1 20 ? 16.233 -17.288 -23.836 1 93.49 20 LEU B N 1
ATOM 6297 C CA . LEU B 1 20 ? 16.521 -15.905 -24.199 1 93.49 20 LEU B CA 1
ATOM 6298 C C . LEU B 1 20 ? 16.539 -15.734 -25.714 1 93.49 20 LEU B C 1
ATOM 6300 O O . LEU B 1 20 ? 15.981 -14.768 -26.241 1 93.49 20 LEU B O 1
ATOM 6304 N N . ARG B 1 21 ? 17.085 -16.703 -26.436 1 92.31 21 ARG B N 1
ATOM 6305 C CA . ARG B 1 21 ? 17.142 -16.637 -27.893 1 92.31 21 ARG B CA 1
ATOM 6306 C C . ARG B 1 21 ? 15.748 -16.747 -28.501 1 92.31 21 ARG B C 1
ATOM 6308 O O . ARG B 1 21 ? 15.439 -16.071 -29.484 1 92.31 21 ARG B O 1
ATOM 6315 N N . SER B 1 22 ? 15.005 -17.59 -27.889 1 89.18 22 SER B N 1
ATOM 6316 C CA . SER B 1 22 ? 13.637 -17.741 -28.373 1 89.18 22 SER B CA 1
ATOM 6317 C C . SER B 1 22 ? 12.841 -16.453 -28.191 1 89.18 22 SER B C 1
ATOM 6319 O O . SER B 1 22 ? 12.055 -16.075 -29.062 1 89.18 22 SER B O 1
ATOM 6321 N N . PHE B 1 23 ? 13.022 -15.746 -27.118 1 90.14 23 PHE B N 1
ATOM 6322 C CA . PHE B 1 23 ? 12.321 -14.495 -26.857 1 90.14 23 PHE B CA 1
ATOM 6323 C C . PHE B 1 23 ? 12.751 -13.417 -27.846 1 90.14 23 PHE B C 1
ATOM 6325 O O . PHE B 1 23 ? 11.921 -12.642 -28.326 1 90.14 23 PHE B O 1
ATOM 6332 N N . ILE B 1 24 ? 14.032 -13.375 -28.145 1 92.69 24 ILE B N 1
ATOM 6333 C CA . ILE B 1 24 ? 14.55 -12.377 -29.074 1 92.69 24 ILE B CA 1
ATOM 6334 C C . ILE B 1 24 ? 13.939 -12.593 -30.457 1 92.69 24 ILE B C 1
ATOM 6336 O O . ILE B 1 24 ? 13.534 -11.636 -31.12 1 92.69 24 ILE B O 1
ATOM 6340 N N . LYS B 1 25 ? 13.775 -13.798 -30.758 1 88.46 25 LYS B N 1
ATOM 6341 C CA . LYS B 1 25 ? 13.315 -14.135 -32.102 1 88.46 25 LYS B CA 1
ATOM 6342 C C . LYS B 1 25 ? 11.808 -13.933 -32.234 1 88.46 25 LYS B C 1
ATOM 6344 O O . LYS B 1 25 ? 11.334 -13.398 -33.238 1 88.46 25 LYS B O 1
ATOM 6349 N N . GLU B 1 26 ? 11.151 -14.279 -31.195 1 83.52 26 GLU B N 1
ATOM 6350 C CA . GLU B 1 26 ? 9.7 -14.357 -31.336 1 83.52 26 GLU B CA 1
ATOM 6351 C C . GLU B 1 26 ? 9.027 -13.084 -30.831 1 83.52 26 GLU B C 1
ATOM 6353 O O . GLU B 1 26 ? 7.969 -12.696 -31.329 1 83.52 26 GLU B O 1
ATOM 6358 N N . LEU B 1 27 ? 9.634 -12.45 -29.851 1 85.81 27 LEU B N 1
ATOM 6359 C CA . LEU B 1 27 ? 8.839 -11.44 -29.161 1 85.81 27 LEU B CA 1
ATOM 6360 C C . LEU B 1 27 ? 9.454 -10.055 -29.333 1 85.81 27 LEU B C 1
ATOM 6362 O O . LEU B 1 27 ? 8.769 -9.042 -29.17 1 85.81 27 LEU B O 1
ATOM 6366 N N . ILE B 1 28 ? 10.68 -9.948 -29.58 1 90.05 28 ILE B N 1
ATOM 6367 C CA . ILE B 1 28 ? 11.326 -8.649 -29.741 1 90.05 28 ILE B CA 1
ATOM 6368 C C . ILE B 1 28 ? 11.474 -8.326 -31.226 1 90.05 28 ILE B C 1
ATOM 6370 O O . ILE B 1 28 ? 12.073 -9.098 -31.979 1 90.05 28 ILE B O 1
ATOM 6374 N N . PRO B 1 29 ? 10.916 -7.278 -31.57 1 88.16 29 PRO B N 1
ATOM 6375 C CA . PRO B 1 29 ? 10.921 -6.955 -32.999 1 88.16 29 PRO B CA 1
ATOM 6376 C C . PRO B 1 29 ? 12.317 -6.63 -33.526 1 88.16 29 PRO B C 1
ATOM 6378 O O . PRO B 1 29 ? 13.184 -6.198 -32.762 1 88.16 29 PRO B O 1
ATOM 6381 N N . ASP B 1 30 ? 12.41 -6.858 -34.707 1 84.78 30 ASP B N 1
ATOM 6382 C CA . ASP B 1 30 ? 13.611 -6.424 -35.416 1 84.78 30 ASP B CA 1
ATOM 6383 C C . ASP B 1 30 ? 13.396 -5.067 -36.081 1 84.78 30 ASP B C 1
ATOM 6385 O O . ASP B 1 30 ? 12.376 -4.413 -35.854 1 84.78 30 ASP B O 1
ATOM 6389 N N . GLU B 1 31 ? 14.242 -4.552 -36.814 1 79.64 31 GLU B N 1
ATOM 6390 C CA . GLU B 1 31 ? 14.181 -3.232 -37.435 1 79.64 31 GLU B CA 1
ATOM 6391 C C . GLU B 1 31 ? 12.977 -3.116 -38.365 1 79.64 31 GLU B C 1
ATOM 6393 O O . GLU B 1 31 ? 12.364 -2.051 -38.466 1 79.64 31 GLU B O 1
ATOM 6398 N N . LYS B 1 32 ? 12.451 -4.249 -38.832 1 81.56 32 LYS B N 1
ATOM 6399 C CA . LYS B 1 32 ? 11.404 -4.201 -39.848 1 81.56 32 LYS B CA 1
ATOM 6400 C C . LYS B 1 32 ? 10.04 -4.53 -39.248 1 81.56 32 LYS B C 1
ATOM 6402 O O . LYS B 1 32 ? 9.004 -4.222 -39.841 1 81.56 32 LYS B O 1
ATOM 6407 N N . GLN B 1 33 ? 10.078 -5.098 -38.149 1 82.98 33 GLN B N 1
ATOM 6408 C CA . GLN B 1 33 ? 8.823 -5.564 -37.568 1 82.98 33 GLN B CA 1
ATOM 6409 C C . GLN B 1 33 ? 8.216 -4.507 -36.65 1 82.98 33 GLN B C 1
ATOM 6411 O O . GLN B 1 33 ? 8.942 -3.754 -35.997 1 82.98 33 GLN B O 1
ATOM 6416 N N . GLN B 1 34 ? 7 -4.438 -36.728 1 82.51 34 GLN B N 1
ATOM 6417 C CA . GLN B 1 34 ? 6.297 -3.518 -35.84 1 82.51 34 GLN B CA 1
ATOM 6418 C C . GLN B 1 34 ? 6.218 -4.075 -34.422 1 82.51 34 GLN B C 1
ATOM 6420 O O . GLN B 1 34 ? 6.274 -5.29 -34.222 1 82.51 34 GLN B O 1
ATOM 6425 N N . LEU B 1 35 ? 6.245 -3.103 -33.495 1 79.26 35 LEU B N 1
ATOM 6426 C CA . LEU B 1 35 ? 6.135 -3.524 -32.103 1 79.26 35 LEU B CA 1
ATOM 6427 C C . LEU B 1 35 ? 4.754 -4.106 -31.818 1 79.26 35 LEU B C 1
ATOM 6429 O O . LEU B 1 35 ? 3.738 -3.519 -32.197 1 79.26 35 LEU B O 1
ATOM 6433 N N . GLY B 1 36 ? 4.804 -5.339 -31.537 1 70.25 36 GLY B N 1
ATOM 6434 C CA . GLY B 1 36 ? 3.558 -5.999 -31.184 1 70.25 36 GLY B CA 1
ATOM 6435 C C . GLY B 1 36 ? 2.903 -5.416 -29.946 1 70.25 36 GLY B C 1
ATOM 6436 O O . GLY B 1 36 ? 3.092 -4.239 -29.633 1 70.25 36 GLY B O 1
ATOM 6437 N N . ASN B 1 37 ? 2.119 -6.065 -29.269 1 72.25 37 ASN B N 1
ATOM 6438 C CA . ASN B 1 37 ? 1.332 -5.719 -28.091 1 72.25 37 ASN B CA 1
ATOM 6439 C C . ASN B 1 37 ? 2.218 -5.502 -26.868 1 72.25 37 ASN B C 1
ATOM 6441 O O . ASN B 1 37 ? 3.081 -6.328 -26.566 1 72.25 37 ASN B O 1
ATOM 6445 N N . PRO B 1 38 ? 2.111 -4.348 -26.252 1 76.64 38 PRO B N 1
ATOM 6446 C CA . PRO B 1 38 ? 2.897 -4.052 -25.052 1 76.64 38 PRO B CA 1
ATOM 6447 C C . PRO B 1 38 ? 2.741 -5.115 -23.967 1 76.64 38 PRO B C 1
ATOM 6449 O O . PRO B 1 38 ? 3.616 -5.262 -23.111 1 76.64 38 PRO B O 1
ATOM 6452 N N . LEU B 1 39 ? 1.762 -5.893 -24.091 1 77 39 LEU B N 1
ATOM 6453 C CA . LEU B 1 39 ? 1.532 -6.944 -23.106 1 77 39 LEU B CA 1
ATOM 6454 C C . LEU B 1 39 ? 2.552 -8.068 -23.262 1 77 39 LEU B C 1
ATOM 6456 O O . LEU B 1 39 ? 2.945 -8.696 -22.276 1 77 39 LEU B O 1
ATOM 6460 N N . GLU B 1 40 ? 2.965 -8.225 -24.409 1 80.88 40 GLU B N 1
ATOM 6461 C CA . GLU B 1 40 ? 3.974 -9.249 -24.661 1 80.88 40 GLU B CA 1
ATOM 6462 C C . GLU B 1 40 ? 5.318 -8.862 -24.05 1 80.88 40 GLU B C 1
ATOM 6464 O O . GLU B 1 40 ? 6.049 -9.72 -23.551 1 80.88 40 GLU B O 1
ATOM 6469 N N . LEU B 1 41 ? 5.53 -7.56 -24.057 1 87.42 41 LEU B N 1
ATOM 6470 C CA . LEU B 1 41 ? 6.775 -7.085 -23.465 1 87.42 41 LEU B CA 1
ATOM 6471 C C . LEU B 1 41 ? 6.771 -7.286 -21.954 1 87.42 41 LEU B C 1
ATOM 6473 O O . LEU B 1 41 ? 7.805 -7.603 -21.362 1 87.42 41 LEU B O 1
ATOM 6477 N N . SER B 1 42 ? 5.575 -7.113 -21.39 1 86.5 42 SER B N 1
ATOM 6478 C CA . SER B 1 42 ? 5.46 -7.322 -19.951 1 86.5 42 SER B CA 1
ATOM 6479 C C . SER B 1 42 ? 5.707 -8.781 -19.582 1 86.5 42 SER B C 1
ATOM 6481 O O . SER B 1 42 ? 6.297 -9.072 -18.54 1 86.5 42 SER B O 1
ATOM 6483 N N . GLN B 1 43 ? 5.363 -9.694 -20.442 1 82.55 43 GLN B N 1
ATOM 6484 C CA . GLN B 1 43 ? 5.598 -11.116 -20.214 1 82.55 43 GLN B CA 1
ATOM 6485 C C . GLN B 1 43 ? 7.083 -11.451 -20.315 1 82.55 43 GLN B C 1
ATOM 6487 O O . GLN B 1 43 ? 7.59 -12.282 -19.558 1 82.55 43 GLN B O 1
ATOM 6492 N N . VAL B 1 44 ? 7.693 -10.772 -21.291 1 89.86 44 VAL B N 1
ATOM 6493 C CA . VAL B 1 44 ? 9.125 -10.99 -21.464 1 89.86 44 VAL B CA 1
ATOM 6494 C C . VAL B 1 44 ? 9.875 -10.514 -20.222 1 89.86 44 VAL B C 1
ATOM 6496 O O . VAL B 1 44 ? 10.758 -11.212 -19.716 1 89.86 44 VAL B O 1
ATOM 6499 N N . VAL B 1 45 ? 9.436 -9.363 -19.692 1 92.42 45 VAL B N 1
ATOM 6500 C CA . VAL B 1 45 ? 10.087 -8.795 -18.516 1 92.42 45 VAL B CA 1
ATOM 6501 C C . VAL B 1 45 ? 9.877 -9.713 -17.314 1 92.42 45 VAL B C 1
ATOM 6503 O O . VAL B 1 45 ? 10.813 -9.975 -16.555 1 92.42 45 VAL B O 1
ATOM 6506 N N . SER B 1 46 ? 8.739 -10.26 -17.213 1 89.34 46 SER B N 1
ATOM 6507 C CA . SER B 1 46 ? 8.437 -11.156 -16.101 1 89.34 46 SER B CA 1
ATOM 6508 C C . SER B 1 46 ? 9.254 -12.441 -16.191 1 89.34 46 SER B C 1
ATOM 6510 O O . SER B 1 46 ? 9.756 -12.935 -15.179 1 89.34 46 SER B O 1
ATOM 6512 N N . ALA B 1 47 ? 9.4 -12.955 -17.366 1 90.49 47 ALA B N 1
ATOM 6513 C CA . ALA B 1 47 ? 10.17 -14.18 -17.566 1 90.49 47 ALA B CA 1
ATOM 6514 C C . ALA B 1 47 ? 11.651 -13.951 -17.276 1 90.49 47 ALA B C 1
ATOM 6516 O O . ALA B 1 47 ? 12.315 -14.809 -16.69 1 90.49 47 ALA B O 1
ATOM 6517 N N . ILE B 1 48 ? 12.135 -12.8 -17.7 1 93.4 48 ILE B N 1
ATOM 6518 C CA . ILE B 1 48 ? 13.537 -12.465 -17.474 1 93.4 48 ILE B CA 1
ATOM 6519 C C . ILE B 1 48 ? 13.818 -12.404 -15.974 1 93.4 48 ILE B C 1
ATOM 6521 O O . ILE B 1 48 ? 14.822 -12.941 -15.502 1 93.4 48 ILE B O 1
ATOM 6525 N N . LYS B 1 49 ? 12.91 -11.868 -15.214 1 91.19 49 LYS B N 1
ATOM 6526 C CA . LYS B 1 49 ? 13.103 -11.697 -13.777 1 91.19 49 LYS B CA 1
ATOM 6527 C C . LYS B 1 49 ? 12.91 -13.016 -13.035 1 91.19 49 LYS B C 1
ATOM 6529 O O . LYS B 1 49 ? 13.693 -13.354 -12.144 1 91.19 49 LYS B O 1
ATOM 6534 N N . THR B 1 50 ? 11.994 -13.765 -13.452 1 90.62 50 THR B N 1
ATOM 6535 C CA . THR B 1 50 ? 11.658 -15.002 -12.757 1 90.62 50 THR B CA 1
ATOM 6536 C C . THR B 1 50 ? 12.755 -16.046 -12.949 1 90.62 50 THR B C 1
ATOM 6538 O O . THR B 1 50 ? 13.14 -16.731 -11.999 1 90.62 50 THR B O 1
ATOM 6541 N N . HIS B 1 51 ? 13.372 -16.135 -14.162 1 91.22 51 HIS B N 1
ATOM 6542 C CA . HIS B 1 51 ? 14.333 -17.188 -14.469 1 91.22 51 HIS B CA 1
ATOM 6543 C C . HIS B 1 51 ? 15.762 -16.658 -14.432 1 91.22 51 HIS B C 1
ATOM 6545 O O . HIS B 1 51 ? 16.717 -17.423 -14.583 1 91.22 51 HIS B O 1
ATOM 6551 N N . GLY B 1 52 ? 15.882 -15.351 -14.202 1 90.58 52 GLY B N 1
ATOM 6552 C CA . GLY B 1 52 ? 17.221 -14.783 -14.196 1 90.58 52 GLY B CA 1
ATOM 6553 C C . GLY B 1 52 ? 17.969 -15.005 -15.496 1 90.58 52 GLY B C 1
ATOM 6554 O O . GLY B 1 52 ? 19.116 -15.457 -15.489 1 90.58 52 GLY B O 1
ATOM 6555 N N . LEU B 1 53 ? 17.399 -14.68 -16.6 1 93.2 53 LEU B N 1
ATOM 6556 C CA . LEU B 1 53 ? 17.916 -15.025 -17.92 1 93.2 53 LEU B CA 1
ATOM 6557 C C . LEU B 1 53 ? 19.159 -14.205 -18.249 1 93.2 53 LEU B C 1
ATOM 6559 O O . LEU B 1 53 ? 19.982 -14.619 -19.068 1 93.2 53 LEU B O 1
ATOM 6563 N N . LEU B 1 54 ? 19.322 -13.067 -17.58 1 95.11 54 LEU B N 1
ATOM 6564 C CA . LEU B 1 54 ? 20.433 -12.185 -17.92 1 95.11 54 LEU B CA 1
ATOM 6565 C C . LEU B 1 54 ? 21.535 -12.269 -16.869 1 95.11 54 LEU B C 1
ATOM 6567 O O . LEU B 1 54 ? 22.527 -11.541 -16.944 1 95.11 54 LEU B O 1
ATOM 6571 N N . SER B 1 55 ? 21.468 -13.08 -15.855 1 89.34 55 SER B N 1
ATOM 6572 C CA . SER B 1 55 ? 22.389 -13.127 -14.724 1 89.34 55 SER B CA 1
ATOM 6573 C C . SER B 1 55 ? 23.708 -13.788 -15.112 1 89.34 55 SER B C 1
ATOM 6575 O O . SER B 1 55 ? 24.75 -13.503 -14.518 1 89.34 55 SER B O 1
ATOM 6577 N N . GLU B 1 56 ? 23.833 -14.627 -16.125 1 86.16 56 GLU B N 1
ATOM 6578 C CA . GLU B 1 56 ? 25.003 -15.366 -16.588 1 86.16 56 GLU B CA 1
ATOM 6579 C C . GLU B 1 56 ? 25.738 -16.022 -15.421 1 86.16 56 GLU B C 1
ATOM 6581 O O . GLU B 1 56 ? 26.97 -16.054 -15.397 1 86.16 56 GLU B O 1
ATOM 6586 N N . ARG B 1 57 ? 24.908 -16.429 -14.401 1 79.11 57 ARG B N 1
ATOM 6587 C CA . ARG B 1 57 ? 25.505 -17.012 -13.205 1 79.11 57 ARG B CA 1
ATOM 6588 C C . ARG B 1 57 ? 25.704 -18.515 -13.369 1 79.11 57 ARG B C 1
ATOM 6590 O O . ARG B 1 57 ? 24.733 -19.274 -13.411 1 79.11 57 ARG B O 1
ATOM 6597 N N . VAL B 1 58 ? 26.911 -18.995 -13.744 1 75.35 58 VAL B N 1
ATOM 6598 C CA . VAL B 1 58 ? 27.215 -20.421 -13.8 1 75.35 58 VAL B CA 1
ATOM 6599 C C . VAL B 1 58 ? 28.559 -20.69 -13.127 1 75.35 58 VAL B C 1
ATOM 6601 O O . VAL B 1 58 ? 29.491 -19.891 -13.245 1 75.35 58 VAL B O 1
ATOM 6604 N N . ALA B 1 59 ? 28.435 -21.703 -12.223 1 66.05 59 ALA B N 1
ATOM 6605 C CA . ALA B 1 59 ? 29.681 -22.126 -11.589 1 66.05 59 ALA B CA 1
ATOM 6606 C C . ALA B 1 59 ? 30.746 -22.447 -12.634 1 66.05 59 ALA B C 1
ATOM 6608 O O . ALA B 1 59 ? 30.456 -23.082 -13.65 1 66.05 59 ALA B O 1
ATOM 6609 N N . GLN B 1 60 ? 31.885 -21.85 -12.509 1 69.11 60 GLN B N 1
ATOM 6610 C CA . GLN B 1 60 ? 32.977 -22.006 -13.463 1 69.11 60 GLN B CA 1
ATOM 6611 C C . GLN B 1 60 ? 33.631 -23.379 -13.331 1 69.11 60 GLN B C 1
ATOM 6613 O O . GLN B 1 60 ? 34.57 -23.553 -12.551 1 69.11 60 GLN B O 1
ATOM 6618 N N . THR B 1 61 ? 32.921 -24.389 -13.716 1 66.58 61 THR B N 1
ATOM 6619 C CA . THR B 1 61 ? 33.543 -25.705 -13.812 1 66.58 61 THR B CA 1
ATOM 6620 C C . THR B 1 61 ? 33.86 -26.049 -15.264 1 66.58 61 THR B C 1
ATOM 6622 O O . THR B 1 61 ? 33.309 -25.443 -16.186 1 66.58 61 THR B O 1
ATOM 6625 N N . ASP B 1 62 ? 34.841 -26.743 -15.489 1 66.94 62 ASP B N 1
ATOM 6626 C CA . ASP B 1 62 ? 35.298 -27.105 -16.828 1 66.94 62 ASP B CA 1
ATOM 6627 C C . ASP B 1 62 ? 34.146 -27.642 -17.674 1 66.94 62 ASP B C 1
ATOM 6629 O O . ASP B 1 62 ? 34.091 -27.401 -18.882 1 66.94 62 ASP B O 1
ATOM 6633 N N . ASP B 1 63 ? 33.179 -28.271 -17.065 1 73.42 63 ASP B N 1
ATOM 6634 C CA . ASP B 1 63 ? 32.039 -28.855 -17.765 1 73.42 63 ASP B CA 1
ATOM 6635 C C . ASP B 1 63 ? 31.048 -27.776 -18.196 1 73.42 63 ASP B C 1
ATOM 6637 O O . ASP B 1 63 ? 30.29 -27.967 -19.149 1 73.42 63 ASP B O 1
ATOM 6641 N N . ASN B 1 64 ? 31.256 -26.608 -17.581 1 81.28 64 ASN B N 1
ATOM 6642 C CA . ASN B 1 64 ? 30.241 -25.592 -17.836 1 81.28 64 ASN B CA 1
ATOM 6643 C C . ASN B 1 64 ? 30.755 -24.511 -18.782 1 81.28 64 ASN B C 1
ATOM 6645 O O . ASN B 1 64 ? 30.069 -23.518 -19.028 1 81.28 64 ASN B O 1
ATOM 6649 N N . LYS B 1 65 ? 31.942 -24.728 -19.397 1 84.51 65 LYS B N 1
ATOM 6650 C CA . LYS B 1 65 ? 32.538 -23.684 -20.226 1 84.51 65 LYS B CA 1
ATOM 6651 C C . LYS B 1 65 ? 31.69 -23.417 -21.467 1 84.51 65 LYS B C 1
ATOM 6653 O O . LYS B 1 65 ? 31.464 -22.262 -21.834 1 84.51 65 LYS B O 1
ATOM 6658 N N . LYS B 1 66 ? 31.274 -24.512 -22.102 1 86.92 66 LYS B N 1
ATOM 6659 C CA . LYS B 1 66 ? 30.451 -24.356 -23.298 1 86.92 66 LYS B CA 1
ATOM 6660 C C . LYS B 1 66 ? 29.142 -23.641 -22.974 1 86.92 66 LYS B C 1
ATOM 6662 O O . LYS B 1 66 ? 28.68 -22.799 -23.747 1 86.92 66 LYS B O 1
ATOM 6667 N N . LEU B 1 67 ? 28.657 -24.033 -21.856 1 88.4 67 LEU B N 1
ATOM 6668 C CA . LEU B 1 67 ? 27.399 -23.423 -21.439 1 88.4 67 LEU B CA 1
ATOM 6669 C C . LEU B 1 67 ? 27.588 -21.941 -21.134 1 88.4 67 LEU B C 1
ATOM 6671 O O . LEU B 1 67 ? 26.732 -21.119 -21.47 1 88.4 67 LEU B O 1
ATOM 6675 N N . ILE B 1 68 ? 28.669 -21.618 -20.606 1 90.82 68 ILE B N 1
ATOM 6676 C CA . ILE B 1 68 ? 28.963 -20.229 -20.268 1 90.82 68 ILE B CA 1
ATOM 6677 C C . ILE B 1 68 ? 29.079 -19.401 -21.546 1 90.82 68 ILE B C 1
ATOM 6679 O O . ILE B 1 68 ? 28.545 -18.292 -21.625 1 90.82 68 ILE B O 1
ATOM 6683 N N . GLU B 1 69 ? 29.671 -19.932 -22.539 1 91 69 GLU B N 1
ATOM 6684 C CA . GLU B 1 69 ? 29.85 -19.211 -23.796 1 91 69 GLU B CA 1
ATOM 6685 C C . GLU B 1 69 ? 28.52 -19.029 -24.521 1 91 69 GLU B C 1
ATOM 6687 O O . GLU B 1 69 ? 28.265 -17.975 -25.108 1 91 69 GLU B O 1
ATOM 6692 N N . LYS B 1 70 ? 27.767 -20.086 -24.487 1 91.1 70 LYS B N 1
ATOM 6693 C CA . LYS B 1 70 ? 26.452 -19.989 -25.113 1 91.1 70 LYS B CA 1
ATOM 6694 C C . LYS B 1 70 ? 25.595 -18.925 -24.433 1 91.1 70 LYS B C 1
ATOM 6696 O O . LYS B 1 70 ? 24.874 -18.181 -25.1 1 91.1 70 LYS B O 1
ATOM 6701 N N . TRP B 1 71 ? 25.71 -18.954 -23.183 1 93.3 71 TRP B N 1
ATOM 6702 C CA . TRP B 1 71 ? 24.937 -17.982 -22.417 1 93.3 71 TRP B CA 1
ATOM 6703 C C . TRP B 1 71 ? 25.427 -16.563 -22.684 1 93.3 71 TRP B C 1
ATOM 6705 O O . TRP B 1 71 ? 24.627 -15.663 -22.947 1 93.3 71 TRP B O 1
ATOM 6715 N N . LYS B 1 72 ? 26.645 -16.344 -22.748 1 93.79 72 LYS B N 1
ATOM 6716 C CA . LYS B 1 72 ? 27.216 -15.033 -23.044 1 93.79 72 LYS B CA 1
ATOM 6717 C C . LYS B 1 72 ? 26.814 -14.56 -24.438 1 93.79 72 LYS B C 1
ATOM 6719 O O . LYS B 1 72 ? 26.474 -13.391 -24.629 1 93.79 72 LYS B O 1
ATOM 6724 N N . SER B 1 73 ? 26.832 -15.482 -25.329 1 95.14 73 SER B N 1
ATOM 6725 C CA . SER B 1 73 ? 26.459 -15.137 -26.697 1 95.14 73 SER B CA 1
ATOM 6726 C C . SER B 1 73 ? 24.99 -14.735 -26.785 1 95.14 73 SER B C 1
ATOM 6728 O O . SER B 1 73 ? 24.634 -13.826 -27.537 1 95.14 73 SER B O 1
ATOM 6730 N N . ALA B 1 74 ? 24.208 -15.451 -26.086 1 95.68 74 ALA B N 1
ATOM 6731 C CA . ALA B 1 74 ? 22.786 -15.118 -26.081 1 95.68 74 ALA B CA 1
ATOM 6732 C C . ALA B 1 74 ? 22.55 -13.725 -25.504 1 95.68 74 ALA B C 1
ATOM 6734 O O . ALA B 1 74 ? 21.737 -12.959 -26.027 1 95.68 74 ALA B O 1
ATOM 6735 N N . VAL B 1 75 ? 23.241 -13.374 -24.476 1 96.75 75 VAL B N 1
ATOM 6736 C CA . VAL B 1 75 ? 23.081 -12.063 -23.855 1 96.75 75 VAL B CA 1
ATOM 6737 C C . VAL B 1 75 ? 23.645 -10.984 -24.776 1 96.75 75 VAL B C 1
ATOM 6739 O O . VAL B 1 75 ? 23.107 -9.876 -24.847 1 96.75 75 VAL B O 1
ATOM 6742 N N . ASP B 1 76 ? 24.679 -11.297 -25.5 1 96.45 76 ASP B N 1
ATOM 6743 C CA . ASP B 1 76 ? 25.209 -10.355 -26.481 1 96.45 76 ASP B CA 1
ATOM 6744 C C . ASP B 1 76 ? 24.176 -10.049 -27.563 1 96.45 76 ASP B C 1
ATOM 6746 O O . ASP B 1 76 ? 23.988 -8.89 -27.939 1 96.45 76 ASP B O 1
ATOM 6750 N N . LEU B 1 77 ? 23.585 -11.09 -28.011 1 96.39 77 LEU B N 1
ATOM 6751 C CA . LEU B 1 77 ? 22.553 -10.913 -29.027 1 96.39 77 LEU B CA 1
ATOM 6752 C C . LEU B 1 77 ? 21.416 -10.044 -28.499 1 96.39 77 LEU B C 1
ATOM 6754 O O . LEU B 1 77 ? 20.874 -9.213 -29.231 1 96.39 77 LEU B O 1
ATOM 6758 N N . TRP B 1 78 ? 21.027 -10.276 -27.252 1 96.7 78 TRP B N 1
ATOM 6759 C CA . TRP B 1 78 ? 19.992 -9.488 -26.591 1 96.7 78 TRP B CA 1
ATOM 6760 C C . TRP B 1 78 ? 20.376 -8.013 -26.545 1 96.7 78 TRP B C 1
ATOM 6762 O O . TRP B 1 78 ? 19.598 -7.149 -26.958 1 96.7 78 TRP B O 1
ATOM 6772 N N . VAL B 1 79 ? 21.577 -7.675 -26.165 1 96.8 79 VAL B N 1
ATOM 6773 C CA . VAL B 1 79 ? 22.032 -6.296 -26.021 1 96.8 79 VAL B CA 1
ATOM 6774 C C . VAL B 1 79 ? 22.127 -5.636 -27.394 1 96.8 79 VAL B C 1
ATOM 6776 O O . VAL B 1 79 ? 21.748 -4.474 -27.559 1 96.8 79 VAL B O 1
ATOM 6779 N N . ASP B 1 80 ? 22.543 -6.393 -28.327 1 96.08 80 ASP B N 1
ATOM 6780 C CA . ASP B 1 80 ? 22.654 -5.858 -29.68 1 96.08 80 ASP B CA 1
ATOM 6781 C C . ASP B 1 80 ? 21.282 -5.491 -30.239 1 96.08 80 ASP B C 1
ATOM 6783 O O . ASP B 1 80 ? 21.126 -4.452 -30.885 1 96.08 80 ASP B O 1
ATOM 6787 N N . ARG B 1 81 ? 20.402 -6.371 -30.019 1 95.75 81 ARG B N 1
ATOM 6788 C CA . ARG B 1 81 ? 19.042 -6.1 -30.473 1 95.75 81 ARG B CA 1
ATOM 6789 C C . ARG B 1 81 ? 18.48 -4.85 -29.804 1 95.75 81 ARG B C 1
ATOM 6791 O O . ARG B 1 81 ? 17.824 -4.033 -30.453 1 95.75 81 ARG B O 1
ATOM 6798 N N . LEU B 1 82 ? 18.724 -4.714 -28.55 1 95.97 82 LEU B N 1
ATOM 6799 C CA . LEU B 1 82 ? 18.208 -3.563 -27.817 1 95.97 82 LEU B CA 1
ATOM 6800 C C . LEU B 1 82 ? 18.837 -2.27 -28.324 1 95.97 82 LEU B C 1
ATOM 6802 O O . LEU B 1 82 ? 18.149 -1.258 -28.478 1 95.97 82 LEU B O 1
ATOM 6806 N N . LEU B 1 83 ? 20.104 -2.304 -28.594 1 95.84 83 LEU B N 1
ATOM 6807 C CA . LEU B 1 83 ? 20.782 -1.108 -29.083 1 95.84 83 LEU B CA 1
ATOM 6808 C C . LEU B 1 83 ? 20.263 -0.715 -30.462 1 95.84 83 LEU B C 1
ATOM 6810 O O . LEU B 1 83 ? 20.167 0.473 -30.778 1 95.84 83 LEU B O 1
ATOM 6814 N N . MET B 1 84 ? 19.885 -1.716 -31.151 1 95.06 84 MET B N 1
ATOM 6815 C CA . MET B 1 84 ? 19.272 -1.451 -32.45 1 95.06 84 MET B CA 1
ATOM 6816 C C . MET B 1 84 ? 17.917 -0.771 -32.284 1 95.06 84 MET B C 1
ATOM 6818 O O . MET B 1 84 ? 17.602 0.178 -33.003 1 95.06 84 MET B O 1
ATOM 6822 N N . LEU B 1 85 ? 17.16 -1.204 -31.395 1 94.16 85 LEU B N 1
ATOM 6823 C CA . LEU B 1 85 ? 15.843 -0.629 -31.146 1 94.16 85 LEU B CA 1
ATOM 6824 C C . LEU B 1 85 ? 15.964 0.789 -30.597 1 94.16 85 LEU B C 1
ATOM 6826 O O . LEU B 1 85 ? 15.174 1.666 -30.954 1 94.16 85 LEU B O 1
ATOM 6830 N N . VAL B 1 86 ? 16.909 1.054 -29.734 1 93.92 86 VAL B N 1
ATOM 6831 C CA . VAL B 1 86 ? 17.118 2.367 -29.133 1 93.92 86 VAL B CA 1
ATOM 6832 C C . VAL B 1 86 ? 17.487 3.378 -30.215 1 93.92 86 VAL B C 1
ATOM 6834 O O . VAL B 1 86 ? 17.122 4.553 -30.126 1 93.92 86 VAL B O 1
ATOM 6837 N N . SER B 1 87 ? 18.121 2.911 -31.237 1 91.68 87 SER B N 1
ATOM 6838 C CA . SER B 1 87 ? 18.574 3.795 -32.306 1 91.68 87 SER B CA 1
ATOM 6839 C C . SER B 1 87 ? 17.532 3.903 -33.413 1 91.68 87 SER B C 1
ATOM 6841 O O . SER B 1 87 ? 17.77 4.548 -34.437 1 91.68 87 SER B O 1
ATOM 6843 N N . SER B 1 88 ? 16.416 3.325 -33.142 1 90.74 88 SER B N 1
ATOM 6844 C CA . SER B 1 88 ? 15.378 3.35 -34.168 1 90.74 88 SER B CA 1
ATOM 6845 C C . SER B 1 88 ? 14.729 4.727 -34.264 1 90.74 88 SER B C 1
ATOM 6847 O O . SER B 1 88 ? 14.64 5.448 -33.268 1 90.74 88 SER B O 1
ATOM 6849 N N . ASN B 1 89 ? 14.161 5.034 -35.382 1 86.32 89 ASN B N 1
ATOM 6850 C CA . ASN B 1 89 ? 13.501 6.316 -35.605 1 86.32 89 ASN B CA 1
ATOM 6851 C C . ASN B 1 89 ? 12.026 6.262 -35.218 1 86.32 89 ASN B C 1
ATOM 6853 O O . ASN B 1 89 ? 11.369 7.299 -35.112 1 86.32 89 ASN B O 1
ATOM 6857 N N . MET B 1 90 ? 11.592 5.078 -35.054 1 89.2 90 MET B N 1
ATOM 6858 C CA . MET B 1 90 ? 10.206 4.937 -34.618 1 89.2 90 MET B CA 1
ATOM 6859 C C . MET B 1 90 ? 10.094 5.079 -33.104 1 89.2 90 MET B C 1
ATOM 6861 O O . MET B 1 90 ? 10.703 4.311 -32.357 1 89.2 90 MET B O 1
ATOM 6865 N N . PRO B 1 91 ? 9.319 5.926 -32.632 1 88.38 91 PRO B N 1
ATOM 6866 C CA . PRO B 1 91 ? 9.261 6.21 -31.196 1 88.38 91 PRO B CA 1
ATOM 6867 C C . PRO B 1 91 ? 8.822 5.001 -30.373 1 88.38 91 PRO B C 1
ATOM 6869 O O . PRO B 1 91 ? 9.3 4.806 -29.252 1 88.38 91 PRO B O 1
ATOM 6872 N N . ASP B 1 92 ? 7.916 4.168 -30.888 1 88.31 92 ASP B N 1
ATOM 6873 C CA . ASP B 1 92 ? 7.441 3.007 -30.142 1 88.31 92 ASP B CA 1
ATOM 6874 C C . ASP B 1 92 ? 8.556 1.98 -29.957 1 88.31 92 ASP B C 1
ATOM 6876 O O . ASP B 1 92 ? 8.701 1.402 -28.877 1 88.31 92 ASP B O 1
ATOM 6880 N N . LYS B 1 93 ? 9.311 1.782 -30.96 1 91.31 93 LYS B N 1
ATOM 6881 C CA . LYS B 1 93 ? 10.422 0.837 -30.882 1 91.31 93 LYS B CA 1
ATOM 6882 C C . LYS B 1 93 ? 11.536 1.371 -29.986 1 91.31 93 LYS B C 1
ATOM 6884 O O . LYS B 1 93 ? 12.125 0.62 -29.206 1 91.31 93 LYS B O 1
ATOM 6889 N N . CYS B 1 94 ? 11.703 2.629 -30.176 1 92.04 94 CYS B N 1
ATOM 6890 C CA . CYS B 1 94 ? 12.719 3.26 -29.341 1 92.04 94 CYS B CA 1
ATOM 6891 C C . CYS B 1 94 ? 12.352 3.161 -27.866 1 92.04 94 CYS B C 1
ATOM 6893 O O . CYS B 1 94 ? 13.197 2.832 -27.032 1 92.04 94 CYS B O 1
ATOM 6895 N N . TRP B 1 95 ? 11.133 3.386 -27.651 1 92.43 95 TRP B N 1
ATOM 6896 C CA . TRP B 1 95 ? 10.622 3.299 -26.287 1 92.43 95 TRP B CA 1
ATOM 6897 C C . TRP B 1 95 ? 10.808 1.894 -25.724 1 92.43 95 TRP B C 1
ATOM 6899 O O . TRP B 1 95 ? 11.267 1.729 -24.591 1 92.43 95 TRP B O 1
ATOM 6909 N N . ALA B 1 96 ? 10.49 0.863 -26.442 1 92.74 96 ALA B N 1
ATOM 6910 C CA . ALA B 1 96 ? 10.632 -0.526 -26.012 1 92.74 96 ALA B CA 1
ATOM 6911 C C . ALA B 1 96 ? 12.094 -0.871 -25.747 1 92.74 96 ALA B C 1
ATOM 6913 O O . ALA B 1 96 ? 12.411 -1.535 -24.757 1 92.74 96 ALA B O 1
ATOM 6914 N N . GLY B 1 97 ? 12.905 -0.383 -26.628 1 93.98 97 GLY B N 1
ATOM 6915 C CA . GLY B 1 97 ? 14.328 -0.624 -26.452 1 93.98 97 GLY B CA 1
ATOM 6916 C C . GLY B 1 97 ? 14.889 0.011 -25.194 1 93.98 97 GLY B C 1
ATOM 6917 O O . GLY B 1 97 ? 15.667 -0.615 -24.471 1 93.98 97 GLY B O 1
ATOM 6918 N N . ILE B 1 98 ? 14.471 1.173 -24.898 1 95.1 98 ILE B N 1
ATOM 6919 C CA . ILE B 1 98 ? 14.951 1.902 -23.729 1 95.1 98 ILE B CA 1
ATOM 6920 C C . ILE B 1 98 ? 14.455 1.22 -22.456 1 95.1 98 ILE B C 1
ATOM 6922 O O . ILE B 1 98 ? 15.221 1.025 -21.509 1 95.1 98 ILE B O 1
ATOM 6926 N N . CYS B 1 99 ? 13.23 0.846 -22.472 1 94.04 99 CYS B N 1
ATOM 6927 C CA . CYS B 1 99 ? 12.655 0.193 -21.301 1 94.04 99 CYS B CA 1
ATOM 6928 C C . CYS B 1 99 ? 13.338 -1.142 -21.03 1 94.04 99 CYS B C 1
ATOM 6930 O O . CYS B 1 99 ? 13.661 -1.457 -19.883 1 94.04 99 CYS B O 1
ATOM 6932 N N . LEU B 1 100 ? 13.563 -1.882 -22.026 1 95.18 100 LEU B N 1
ATOM 6933 C CA . LEU B 1 100 ? 14.202 -3.184 -21.864 1 95.18 100 LEU B CA 1
ATOM 6934 C C . LEU B 1 100 ? 15.663 -3.026 -21.457 1 95.18 100 LEU B C 1
ATOM 6936 O O . LEU B 1 100 ? 16.213 -3.88 -20.757 1 95.18 100 LEU B O 1
ATOM 6940 N N . LEU B 1 101 ? 16.225 -1.955 -21.947 1 96.2 101 LEU B N 1
ATOM 6941 C CA . LEU B 1 101 ? 17.584 -1.67 -21.5 1 96.2 101 LEU B CA 1
ATOM 6942 C C . LEU B 1 101 ? 17.617 -1.396 -20 1 96.2 101 LEU B C 1
ATOM 6944 O O . LEU B 1 101 ? 18.551 -1.808 -19.31 1 96.2 101 LEU B O 1
ATOM 6948 N N . GLY B 1 102 ? 16.602 -0.678 -19.5 1 95.25 102 GLY B N 1
ATOM 6949 C CA . GLY B 1 102 ? 16.48 -0.472 -18.065 1 95.25 102 GLY B CA 1
ATOM 6950 C C . GLY B 1 102 ? 16.398 -1.768 -17.281 1 95.25 102 GLY B C 1
ATOM 6951 O O . GLY B 1 102 ? 17.049 -1.915 -16.245 1 95.25 102 GLY B O 1
ATOM 6952 N N . VAL B 1 103 ? 15.699 -2.693 -17.818 1 94.87 103 VAL B N 1
ATOM 6953 C CA . VAL B 1 103 ? 15.577 -4.006 -17.193 1 94.87 103 VAL B CA 1
ATOM 6954 C C . VAL B 1 103 ? 16.924 -4.724 -17.231 1 94.87 103 VAL B C 1
ATOM 6956 O O . VAL B 1 103 ? 17.294 -5.415 -16.279 1 94.87 103 VAL B O 1
ATOM 6959 N N . THR B 1 104 ? 17.662 -4.538 -18.287 1 96.76 104 THR B N 1
ATOM 6960 C CA . THR B 1 104 ? 18.963 -5.174 -18.46 1 96.76 104 THR B CA 1
ATOM 6961 C C . THR B 1 104 ? 19.959 -4.659 -17.426 1 96.76 104 THR B C 1
ATOM 6963 O O . THR B 1 104 ? 20.772 -5.424 -16.904 1 96.76 104 THR B O 1
ATOM 6966 N N . PHE B 1 105 ? 19.906 -3.408 -17.068 1 95.65 105 PHE B N 1
ATOM 6967 C CA . PHE B 1 105 ? 20.788 -2.851 -16.05 1 95.65 105 PHE B CA 1
ATOM 6968 C C . PHE B 1 105 ? 20.619 -3.587 -14.726 1 95.65 105 PHE B C 1
ATOM 6970 O O . PHE B 1 105 ? 21.601 -3.864 -14.034 1 95.65 105 PHE B O 1
ATOM 6977 N N . GLU B 1 106 ? 19.4 -3.837 -14.424 1 91.74 106 GLU B N 1
ATOM 6978 C CA . GLU B 1 106 ? 19.061 -4.404 -13.122 1 91.74 106 GLU B CA 1
ATOM 6979 C C . GLU B 1 106 ? 19.39 -5.893 -13.066 1 91.74 106 GLU B C 1
ATOM 6981 O O . GLU B 1 106 ? 19.829 -6.398 -12.031 1 91.74 106 GLU B O 1
ATOM 6986 N N . GLU B 1 107 ? 19.257 -6.581 -14.242 1 93.11 107 GLU B N 1
ATOM 6987 C CA . GLU B 1 107 ? 19.244 -8.04 -14.192 1 93.11 107 GLU B CA 1
ATOM 6988 C C . GLU B 1 107 ? 20.557 -8.622 -14.709 1 93.11 107 GLU B C 1
ATOM 6990 O O . GLU B 1 107 ? 20.864 -9.79 -14.462 1 93.11 107 GLU B O 1
ATOM 6995 N N . CYS B 1 108 ? 21.348 -7.869 -15.395 1 94.69 108 CYS B N 1
ATOM 6996 C CA . CYS B 1 108 ? 22.564 -8.426 -15.978 1 94.69 108 CYS B CA 1
ATOM 6997 C C . CYS B 1 108 ? 23.643 -8.609 -14.916 1 94.69 108 CYS B C 1
ATOM 6999 O O . CYS B 1 108 ? 23.527 -8.079 -13.81 1 94.69 108 CYS B O 1
ATOM 7001 N N . SER B 1 109 ? 24.629 -9.372 -15.231 1 92.31 109 SER B N 1
ATOM 7002 C CA . SER B 1 109 ? 25.736 -9.619 -14.313 1 92.31 109 SER B CA 1
ATOM 7003 C C . SER B 1 109 ? 26.558 -8.355 -14.085 1 92.31 109 SER B C 1
ATOM 7005 O O . SER B 1 109 ? 26.52 -7.429 -14.897 1 92.31 109 SER B O 1
ATOM 7007 N N . SER B 1 110 ? 27.251 -8.24 -12.995 1 91.88 110 SER B N 1
ATOM 7008 C CA . SER B 1 110 ? 28.07 -7.077 -12.671 1 91.88 110 SER B CA 1
ATOM 7009 C C . SER B 1 110 ? 29.208 -6.906 -13.671 1 91.88 110 SER B C 1
ATOM 7011 O O . SER B 1 110 ? 29.564 -5.781 -14.029 1 91.88 110 SER B O 1
ATOM 7013 N N . GLU B 1 111 ? 29.736 -7.991 -14.206 1 90.7 111 GLU B N 1
ATOM 7014 C CA . GLU B 1 111 ? 30.832 -7.937 -15.168 1 90.7 111 GLU B CA 1
ATOM 7015 C C . GLU B 1 111 ? 30.376 -7.332 -16.493 1 90.7 111 GLU B C 1
ATOM 7017 O O . GLU B 1 111 ? 31.06 -6.478 -17.059 1 90.7 111 GLU B O 1
ATOM 7022 N N . ARG B 1 112 ? 29.229 -7.797 -16.89 1 93.51 112 ARG B N 1
ATOM 7023 C CA . ARG B 1 112 ? 28.702 -7.26 -18.14 1 93.51 112 ARG B CA 1
ATOM 7024 C C . ARG B 1 112 ? 28.346 -5.785 -17.996 1 93.51 112 ARG B C 1
ATOM 7026 O O . ARG B 1 112 ? 28.599 -4.988 -18.902 1 93.51 112 ARG B O 1
ATOM 7033 N N . PHE B 1 113 ? 27.772 -5.466 -16.916 1 95.56 113 PHE B N 1
ATOM 7034 C CA . PHE B 1 113 ? 27.393 -4.079 -16.671 1 95.56 113 PHE B CA 1
ATOM 7035 C C . PHE B 1 113 ? 28.611 -3.166 -16.732 1 95.56 113 PHE B C 1
ATOM 7037 O O . PHE B 1 113 ? 28.581 -2.125 -17.392 1 95.56 113 PHE B O 1
ATOM 7044 N N . LEU B 1 114 ? 29.718 -3.564 -16.131 1 94.86 114 LEU B N 1
ATOM 7045 C CA . LEU B 1 114 ? 30.92 -2.74 -16.053 1 94.86 114 LEU B CA 1
ATOM 7046 C C . LEU B 1 114 ? 31.607 -2.65 -17.411 1 94.86 114 LEU B C 1
ATOM 7048 O O . LEU B 1 114 ? 32.254 -1.647 -17.719 1 94.86 114 LEU B O 1
ATOM 7052 N N . ALA B 1 115 ? 31.326 -3.661 -18.212 1 93.61 115 ALA B N 1
ATOM 7053 C CA . ALA B 1 115 ? 31.951 -3.671 -19.532 1 93.61 115 ALA B CA 1
ATOM 7054 C C . ALA B 1 115 ? 31.16 -2.815 -20.518 1 93.61 115 ALA B C 1
ATOM 7056 O O . ALA B 1 115 ? 31.719 -2.304 -21.492 1 93.61 115 ALA B O 1
ATOM 7057 N N . SER B 1 116 ? 29.875 -2.588 -20.224 1 95.53 116 SER B N 1
ATOM 7058 C CA . SER B 1 116 ? 29.043 -2.036 -21.289 1 95.53 116 SER B CA 1
ATOM 7059 C C . SER B 1 116 ? 28.37 -0.741 -20.849 1 95.53 116 SER B C 1
ATOM 7061 O O . SER B 1 116 ? 27.768 -0.039 -21.665 1 95.53 116 SER B O 1
ATOM 7063 N N . TYR B 1 117 ? 28.367 -0.302 -19.627 1 96.24 117 TYR B N 1
ATOM 7064 C CA . TYR B 1 117 ? 27.537 0.781 -19.111 1 96.24 117 TYR B CA 1
ATOM 7065 C C . TYR B 1 117 ? 27.844 2.091 -19.826 1 96.24 117 TYR B C 1
ATOM 7067 O O . TYR B 1 117 ? 26.95 2.914 -20.039 1 96.24 117 TYR B O 1
ATOM 7075 N N . SER B 1 118 ? 29.076 2.338 -20.273 1 95.25 118 SER B N 1
ATOM 7076 C CA . SER B 1 118 ? 29.456 3.601 -20.897 1 95.25 118 SER B CA 1
ATOM 7077 C C . SER B 1 118 ? 28.812 3.754 -22.271 1 95.25 118 SER B C 1
ATOM 7079 O O . SER B 1 118 ? 28.313 4.828 -22.613 1 95.25 118 SER B O 1
ATOM 7081 N N . VAL B 1 119 ? 28.795 2.679 -22.988 1 95.77 119 VAL B N 1
ATOM 7082 C CA . VAL B 1 119 ? 28.186 2.697 -24.314 1 95.77 119 VAL B CA 1
ATOM 7083 C C . VAL B 1 119 ? 26.679 2.907 -24.189 1 95.77 119 VAL B C 1
ATOM 7085 O O . VAL B 1 119 ? 26.09 3.688 -24.941 1 95.77 119 VAL B O 1
ATOM 7088 N N . TRP B 1 120 ? 26.131 2.149 -23.274 1 96.92 120 TRP B N 1
ATOM 7089 C CA . TRP B 1 120 ? 24.697 2.287 -23.046 1 96.92 120 TRP B CA 1
ATOM 7090 C C . TRP B 1 120 ? 24.342 3.719 -22.658 1 96.92 120 TRP B C 1
ATOM 7092 O O . TRP B 1 120 ? 23.359 4.277 -23.152 1 96.92 120 TRP B O 1
ATOM 7102 N N . PHE B 1 121 ? 25.129 4.35 -21.762 1 96.5 121 PHE B N 1
ATOM 7103 C CA . PHE B 1 121 ? 24.898 5.715 -21.305 1 96.5 121 PHE B CA 1
ATOM 7104 C C . PHE B 1 121 ? 24.935 6.692 -22.474 1 96.5 121 PHE B C 1
ATOM 7106 O O . PHE B 1 121 ? 24.063 7.554 -22.598 1 96.5 121 PHE B O 1
ATOM 7113 N N . GLN B 1 122 ? 25.836 6.508 -23.361 1 94.75 122 GLN B N 1
ATOM 7114 C CA . GLN B 1 122 ? 26.001 7.426 -24.483 1 94.75 122 GLN B CA 1
ATOM 7115 C C . GLN B 1 122 ? 24.825 7.328 -25.451 1 94.75 122 GLN B C 1
ATOM 7117 O O . GLN B 1 122 ? 24.364 8.342 -25.98 1 94.75 122 GLN B O 1
ATOM 7122 N N . LYS B 1 123 ? 24.408 6.191 -25.621 1 93.4 123 LYS B N 1
ATOM 7123 C CA . LYS B 1 123 ? 23.266 5.99 -26.509 1 93.4 123 LYS B CA 1
ATOM 7124 C C . LYS B 1 123 ? 22.009 6.646 -25.944 1 93.4 123 LYS B C 1
ATOM 7126 O O . LYS B 1 123 ? 21.226 7.241 -26.687 1 93.4 123 LYS B O 1
ATOM 7131 N N . LEU B 1 124 ? 21.818 6.564 -24.67 1 94.77 124 LEU B N 1
ATOM 7132 C CA . LEU B 1 124 ? 20.651 7.157 -24.026 1 94.77 124 LEU B CA 1
ATOM 7133 C C . LEU B 1 124 ? 20.765 8.677 -23.986 1 94.77 124 LEU B C 1
ATOM 7135 O O . LEU B 1 124 ? 19.776 9.384 -24.192 1 94.77 124 LEU B O 1
ATOM 7139 N N . LEU B 1 125 ? 21.975 9.164 -23.722 1 93.37 125 LEU B N 1
ATOM 7140 C CA . LEU B 1 125 ? 22.216 10.599 -23.615 1 93.37 125 LEU B CA 1
ATOM 7141 C C . LEU B 1 125 ? 21.848 11.311 -24.912 1 93.37 125 LEU B C 1
ATOM 7143 O O . LEU B 1 125 ? 21.351 12.439 -24.886 1 93.37 125 LEU B O 1
ATOM 7147 N N . SER B 1 126 ? 21.937 10.65 -25.98 1 90.88 126 SER B N 1
ATOM 7148 C CA . SER B 1 126 ? 21.677 11.25 -27.284 1 90.88 126 SER B CA 1
ATOM 7149 C C . SER B 1 126 ? 20.197 11.577 -27.457 1 90.88 126 SER B C 1
ATOM 7151 O O . SER B 1 126 ? 19.839 12.471 -28.227 1 90.88 126 SER B O 1
ATOM 7153 N N . HIS B 1 127 ? 19.371 10.896 -26.71 1 90.24 127 HIS B N 1
ATOM 7154 C CA . HIS B 1 127 ? 17.935 11.125 -26.828 1 90.24 127 HIS B CA 1
ATOM 7155 C C . HIS B 1 127 ? 17.491 12.299 -25.963 1 90.24 127 HIS B C 1
ATOM 7157 O O . HIS B 1 127 ? 16.365 12.783 -26.096 1 90.24 127 HIS B O 1
ATOM 7163 N N . LEU B 1 128 ? 18.289 12.722 -25.012 1 88.52 128 LEU B N 1
ATOM 7164 C CA . LEU B 1 128 ? 17.936 13.845 -24.149 1 88.52 128 LEU B CA 1
ATOM 7165 C C . LEU B 1 128 ? 18.354 15.168 -24.782 1 88.52 128 LEU B C 1
ATOM 7167 O O . LEU B 1 128 ? 17.873 16.231 -24.383 1 88.52 128 LEU B O 1
ATOM 7171 N N . GLN B 1 129 ? 19.261 15.014 -25.686 1 77.12 129 GLN B N 1
ATOM 7172 C CA . GLN B 1 129 ? 19.74 16.205 -26.38 1 77.12 129 GLN B CA 1
ATOM 7173 C C . GLN B 1 129 ? 18.885 16.507 -27.607 1 77.12 129 GLN B C 1
ATOM 7175 O O . GLN B 1 129 ? 18.309 15.598 -28.209 1 77.12 129 GLN B O 1
ATOM 7180 N N . PRO B 1 130 ? 18.548 17.85 -27.8 1 62.36 130 PRO B N 1
ATOM 7181 C CA . PRO B 1 130 ? 17.731 18.254 -28.946 1 62.36 130 PRO B CA 1
ATOM 7182 C C . PRO B 1 130 ? 18.159 17.573 -30.245 1 62.36 130 PRO B C 1
ATOM 7184 O O . PRO B 1 130 ? 19.309 17.143 -30.371 1 62.36 130 PRO B O 1
ATOM 7187 N N . PRO B 1 131 ? 16.95 17.302 -31.33 1 59.25 131 PRO B N 1
ATOM 7188 C CA . PRO B 1 131 ? 15.662 17.82 -31.797 1 59.25 131 PRO B CA 1
ATOM 7189 C C . PRO B 1 131 ? 14.473 17.152 -31.111 1 59.25 131 PRO B C 1
ATOM 7191 O O . PRO B 1 131 ? 14.644 16.156 -30.403 1 59.25 131 PRO B O 1
ATOM 7194 N N . ALA B 1 132 ? 13.123 17.162 -31.787 1 55.16 132 ALA B N 1
ATOM 7195 C CA . ALA B 1 132 ? 11.721 17.015 -31.404 1 55.16 132 ALA B CA 1
ATOM 7196 C C . ALA B 1 132 ? 11.42 15.587 -30.96 1 55.16 132 ALA B C 1
ATOM 7198 O O . ALA B 1 132 ? 11.039 14.744 -31.776 1 55.16 132 ALA B O 1
ATOM 7199 N N . GLU B 1 133 ? 12.19 14.928 -30.195 1 67.54 133 GLU B N 1
ATOM 7200 C CA . GLU B 1 133 ? 11.764 13.558 -29.925 1 67.54 133 GLU B CA 1
ATOM 7201 C C . GLU B 1 133 ? 10.453 13.531 -29.145 1 67.54 133 GLU B C 1
ATOM 7203 O O . GLU B 1 133 ? 9.986 14.568 -28.67 1 67.54 133 GLU B O 1
ATOM 7208 N N . SER B 1 134 ? 9.728 12.455 -29.23 1 80.98 134 SER B N 1
ATOM 7209 C CA . SER B 1 134 ? 8.472 12.138 -28.557 1 80.98 134 SER B CA 1
ATOM 7210 C C . SER B 1 134 ? 8.617 12.236 -27.042 1 80.98 134 SER B C 1
ATOM 7212 O O . SER B 1 134 ? 9.675 11.922 -26.493 1 80.98 134 SER B O 1
ATOM 7214 N N . HIS B 1 135 ? 7.789 12.901 -26.386 1 82.49 135 HIS B N 1
ATOM 7215 C CA . HIS B 1 135 ? 7.774 13.163 -24.951 1 82.49 135 HIS B CA 1
ATOM 7216 C C . HIS B 1 135 ? 7.9 11.87 -24.153 1 82.49 135 HIS B C 1
ATOM 7218 O O . HIS B 1 135 ? 8.65 11.809 -23.175 1 82.49 135 HIS B O 1
ATOM 7224 N N . PHE B 1 136 ? 7.307 10.837 -24.651 1 84.88 136 PHE B N 1
ATOM 7225 C CA . PHE B 1 136 ? 7.325 9.611 -23.862 1 84.88 136 PHE B CA 1
ATOM 7226 C C . PHE B 1 136 ? 8.684 8.929 -23.952 1 84.88 136 PHE B C 1
ATOM 7228 O O . PHE B 1 136 ? 9.095 8.226 -23.026 1 84.88 136 PHE B O 1
ATOM 7235 N N . VAL B 1 137 ? 9.454 9.226 -25.065 1 90.04 137 VAL B N 1
ATOM 7236 C CA . VAL B 1 137 ? 10.795 8.67 -25.212 1 90.04 137 VAL B CA 1
ATOM 7237 C C . VAL B 1 137 ? 11.754 9.371 -24.252 1 90.04 137 VAL B C 1
ATOM 7239 O O . VAL B 1 137 ? 12.581 8.723 -23.607 1 90.04 137 VAL B O 1
ATOM 7242 N N . LYS B 1 138 ? 11.583 10.622 -24.098 1 89.88 138 LYS B N 1
ATOM 7243 C CA . LYS B 1 138 ? 12.448 11.387 -23.205 1 89.88 138 LYS B CA 1
ATOM 7244 C C . LYS B 1 138 ? 12.255 10.959 -21.753 1 89.88 138 LYS B C 1
ATOM 7246 O O . LYS B 1 138 ? 13.228 10.805 -21.012 1 89.88 138 LYS B O 1
ATOM 7251 N N . VAL B 1 139 ? 11.037 10.764 -21.388 1 90.7 139 VAL B N 1
ATOM 7252 C CA . VAL B 1 139 ? 10.734 10.357 -20.02 1 90.7 139 VAL B CA 1
ATOM 7253 C C . VAL B 1 139 ? 11.337 8.981 -19.745 1 90.7 139 VAL B C 1
ATOM 7255 O O . VAL B 1 139 ? 11.947 8.762 -18.696 1 90.7 139 VAL B O 1
ATOM 7258 N N . SER B 1 140 ? 11.158 8.086 -20.698 1 92.38 140 SER B N 1
ATOM 7259 C CA . SER B 1 140 ? 11.707 6.744 -20.534 1 92.38 140 SER B CA 1
ATOM 7260 C C . SER B 1 140 ? 13.23 6.775 -20.458 1 92.38 140 SER B C 1
ATOM 7262 O O . SER B 1 140 ? 13.837 5.986 -19.732 1 92.38 140 SER B O 1
ATOM 7264 N N . CYS B 1 141 ? 13.794 7.638 -21.176 1 93.48 141 CYS B N 1
ATOM 7265 C CA . CYS B 1 141 ? 15.245 7.785 -21.146 1 93.48 141 CYS B CA 1
ATOM 7266 C C . CYS B 1 141 ? 15.717 8.258 -19.776 1 93.48 141 CYS B C 1
ATOM 7268 O O . CYS B 1 141 ? 16.68 7.721 -19.226 1 93.48 141 CYS B O 1
ATOM 7270 N N . CYS B 1 142 ? 15.045 9.167 -19.221 1 94.41 142 CYS B N 1
ATOM 7271 C CA . CYS B 1 142 ? 15.392 9.67 -17.896 1 94.41 142 CYS B CA 1
ATOM 7272 C C . CYS B 1 142 ? 15.299 8.565 -16.851 1 94.41 142 CYS B C 1
ATOM 7274 O O . CYS B 1 142 ? 16.193 8.416 -16.016 1 94.41 142 CYS B O 1
ATOM 7276 N N . VAL B 1 143 ? 14.269 7.798 -16.952 1 94.29 143 VAL B N 1
ATOM 7277 C CA . VAL B 1 143 ? 14.054 6.728 -15.984 1 94.29 143 VAL B CA 1
ATOM 7278 C C . VAL B 1 143 ? 15.136 5.662 -16.143 1 94.29 143 VAL B C 1
ATOM 7280 O O . VAL B 1 143 ? 15.703 5.191 -15.154 1 94.29 143 VAL B O 1
ATOM 7283 N N . SER B 1 144 ? 15.423 5.344 -17.342 1 95.82 144 SER B N 1
ATOM 7284 C CA . SER B 1 144 ? 16.425 4.315 -17.597 1 95.82 144 SER B CA 1
ATOM 7285 C C . SER B 1 144 ? 17.816 4.782 -17.179 1 95.82 144 SER B C 1
ATOM 7287 O O . SER B 1 144 ? 18.6 4.003 -16.633 1 95.82 144 SER B O 1
ATOM 7289 N N . ILE B 1 145 ? 18.15 6.007 -17.417 1 96.3 145 ILE B N 1
ATOM 7290 C CA . ILE B 1 145 ? 19.442 6.54 -17 1 96.3 145 ILE B CA 1
ATOM 7291 C C . ILE B 1 145 ? 19.526 6.56 -15.475 1 96.3 145 ILE B C 1
ATOM 7293 O O . ILE B 1 145 ? 20.586 6.3 -14.902 1 96.3 145 ILE B O 1
ATOM 7297 N N . SER B 1 146 ? 18.388 6.909 -14.832 1 95.76 146 SER B N 1
ATOM 7298 C CA . SER B 1 146 ? 18.347 6.865 -13.374 1 95.76 146 SER B CA 1
ATOM 7299 C C . SER B 1 146 ? 18.686 5.472 -12.853 1 95.76 146 SER B C 1
ATOM 7301 O O . SER B 1 146 ? 19.445 5.33 -11.893 1 95.76 146 SER B O 1
ATOM 7303 N N . ASP B 1 147 ? 18.163 4.529 -13.527 1 95.47 147 ASP B N 1
ATOM 7304 C CA . ASP B 1 147 ? 18.457 3.153 -13.136 1 95.47 147 ASP B CA 1
ATOM 7305 C C . ASP B 1 147 ? 19.933 2.825 -13.35 1 95.47 147 ASP B C 1
ATOM 7307 O O . ASP B 1 147 ? 20.549 2.147 -12.525 1 95.47 147 ASP B O 1
ATOM 7311 N N . LEU B 1 148 ? 20.443 3.257 -14.418 1 96.87 148 LEU B N 1
ATOM 7312 C CA . LEU B 1 148 ? 21.847 3.024 -14.74 1 96.87 148 LEU B CA 1
ATOM 7313 C C . LEU B 1 148 ? 22.756 3.65 -13.688 1 96.87 148 LEU B C 1
ATOM 7315 O O . LEU B 1 148 ? 23.668 2.994 -13.18 1 96.87 148 LEU B O 1
ATOM 7319 N N . LEU B 1 149 ? 22.459 4.842 -13.312 1 96.31 149 LEU B N 1
ATOM 7320 C CA . LEU B 1 149 ? 23.281 5.549 -12.336 1 96.31 149 LEU B CA 1
ATOM 7321 C C . LEU B 1 149 ? 23.144 4.922 -10.953 1 96.31 149 LEU B C 1
ATOM 7323 O O . LEU B 1 149 ? 24.115 4.861 -10.195 1 96.31 149 LEU B O 1
ATOM 7327 N N . THR B 1 150 ? 21.952 4.512 -10.618 1 94.13 150 THR B N 1
ATOM 7328 C CA . THR B 1 150 ? 21.733 3.856 -9.334 1 94.13 150 THR B CA 1
ATOM 7329 C C . THR B 1 150 ? 22.585 2.595 -9.219 1 94.13 150 THR B C 1
ATOM 7331 O O . THR B 1 150 ? 23.228 2.366 -8.192 1 94.13 150 THR B O 1
ATOM 7334 N N . ARG B 1 151 ? 22.622 1.808 -10.266 1 94.51 151 ARG B N 1
ATOM 7335 C CA . ARG B 1 151 ? 23.431 0.594 -10.236 1 94.51 151 ARG B CA 1
ATOM 7336 C C . ARG B 1 151 ? 24.919 0.928 -10.229 1 94.51 151 ARG B C 1
ATOM 7338 O O . ARG B 1 151 ? 25.703 0.282 -9.529 1 94.51 151 ARG B O 1
ATOM 7345 N N . LEU B 1 152 ? 25.288 1.882 -10.993 1 95.1 152 LEU B N 1
ATOM 7346 C CA . LEU B 1 152 ? 26.686 2.289 -11.087 1 95.1 152 LEU B CA 1
ATOM 7347 C C . LEU B 1 152 ? 27.214 2.739 -9.729 1 95.1 152 LEU B C 1
ATOM 7349 O O . LEU B 1 152 ? 28.387 2.527 -9.414 1 95.1 152 LEU B O 1
ATOM 7353 N N . SER B 1 153 ? 26.417 3.336 -8.878 1 92.7 153 SER B N 1
ATOM 7354 C CA . SER B 1 153 ? 26.808 3.825 -7.559 1 92.7 153 SER B CA 1
ATOM 7355 C C . SER B 1 153 ? 27.158 2.672 -6.624 1 92.7 153 SER B C 1
ATOM 7357 O O . SER B 1 153 ? 27.865 2.863 -5.632 1 92.7 153 SER B O 1
ATOM 7359 N N . GLY B 1 154 ? 26.698 1.492 -7.019 1 89.79 154 GLY B N 1
ATOM 7360 C CA . GLY B 1 154 ? 26.967 0.33 -6.187 1 89.79 154 GLY B CA 1
ATOM 7361 C C . GLY B 1 154 ? 28.385 -0.191 -6.331 1 89.79 154 GLY B C 1
ATOM 7362 O O . GLY B 1 154 ? 28.842 -0.995 -5.516 1 89.79 154 GLY B O 1
ATOM 7363 N N . PHE B 1 155 ? 29.098 0.345 -7.306 1 92.1 155 PHE B N 1
ATOM 7364 C CA . PHE B 1 155 ? 30.47 -0.092 -7.533 1 92.1 155 PHE B CA 1
ATOM 7365 C C . PHE B 1 155 ? 31.461 0.945 -7.018 1 92.1 155 PHE B C 1
ATOM 7367 O O . PHE B 1 155 ? 31.574 2.036 -7.581 1 92.1 155 PHE B O 1
ATOM 7374 N N . PRO B 1 156 ? 32.154 0.645 -5.95 1 88.36 156 PRO B N 1
ATOM 7375 C CA . PRO B 1 156 ? 33.051 1.62 -5.327 1 88.36 156 PRO B CA 1
ATOM 7376 C C . PRO B 1 156 ? 34.132 2.122 -6.282 1 88.36 156 PRO B C 1
ATOM 7378 O O . PRO B 1 156 ? 34.556 3.277 -6.188 1 88.36 156 PRO B O 1
ATOM 7381 N N . ASN B 1 157 ? 34.489 1.356 -7.315 1 88.73 157 ASN B N 1
ATOM 7382 C CA . ASN B 1 157 ? 35.582 1.724 -8.21 1 88.73 157 ASN B CA 1
ATOM 7383 C C . ASN B 1 157 ? 35.093 2.601 -9.359 1 88.73 157 ASN B C 1
ATOM 7385 O O . ASN B 1 157 ? 35.897 3.105 -10.146 1 88.73 157 ASN B O 1
ATOM 7389 N N . MET B 1 158 ? 33.854 2.831 -9.427 1 90.68 158 MET B N 1
ATOM 7390 C CA . MET B 1 158 ? 33.328 3.557 -10.579 1 90.68 158 MET B CA 1
ATOM 7391 C C . MET B 1 158 ? 32.766 4.911 -10.159 1 90.68 158 MET B C 1
ATOM 7393 O O . MET B 1 158 ? 31.937 5.489 -10.863 1 90.68 158 MET B O 1
ATOM 7397 N N . LYS B 1 159 ? 33.222 5.417 -9.14 1 88.83 159 LYS B N 1
ATOM 7398 C CA . LYS B 1 159 ? 32.694 6.678 -8.627 1 88.83 159 LYS B CA 1
ATOM 7399 C C . LYS B 1 159 ? 33.088 7.846 -9.526 1 88.83 159 LYS B C 1
ATOM 7401 O O . LYS B 1 159 ? 32.287 8.753 -9.761 1 88.83 159 LYS B O 1
ATOM 7406 N N . LYS B 1 160 ? 34.24 7.778 -10.062 1 91.5 160 LYS B N 1
ATOM 7407 C CA . LYS B 1 160 ? 34.718 8.857 -10.922 1 91.5 160 LYS B CA 1
ATOM 7408 C C . LYS B 1 160 ? 33.954 8.887 -12.242 1 91.5 160 LYS B C 1
ATOM 7410 O O . LYS B 1 160 ? 33.529 9.952 -12.695 1 91.5 160 LYS B O 1
ATOM 7415 N N . ASP B 1 161 ? 33.814 7.743 -12.795 1 92.08 161 ASP B N 1
ATOM 7416 C CA . ASP B 1 161 ? 33.063 7.649 -14.043 1 92.08 161 ASP B CA 1
ATOM 7417 C C . ASP B 1 161 ? 31.608 8.068 -13.842 1 92.08 161 ASP B C 1
ATOM 7419 O O . ASP B 1 161 ? 31.033 8.758 -14.686 1 92.08 161 ASP B O 1
ATOM 7423 N N . GLY B 1 162 ? 31.117 7.625 -12.762 1 94 162 GLY B N 1
ATOM 7424 C CA . GLY B 1 162 ? 29.745 7.997 -12.458 1 94 162 GLY B CA 1
ATOM 7425 C C . GLY B 1 162 ? 29.549 9.496 -12.321 1 94 162 GLY B C 1
ATOM 7426 O O . GLY B 1 162 ? 28.574 10.049 -12.834 1 94 162 GLY B O 1
ATOM 7427 N N . THR B 1 163 ? 30.478 10.138 -11.722 1 94.88 163 THR B N 1
ATOM 7428 C CA . THR B 1 163 ? 30.41 11.584 -11.544 1 94.88 163 THR B CA 1
ATOM 7429 C C . THR B 1 163 ? 30.546 12.302 -12.884 1 94.88 163 THR B C 1
ATOM 7431 O O . THR B 1 163 ? 29.862 13.296 -13.134 1 94.88 163 THR B O 1
ATOM 7434 N N . SER B 1 164 ? 31.379 11.767 -13.67 1 95.26 164 SER B N 1
ATOM 7435 C CA . SER B 1 164 ? 31.568 12.352 -14.994 1 95.26 164 SER B CA 1
ATOM 7436 C C . SER B 1 164 ? 30.306 12.226 -15.84 1 95.26 164 SER B C 1
ATOM 7438 O O . SER B 1 164 ? 29.887 13.188 -16.487 1 95.26 164 SER B O 1
ATOM 7440 N N . HIS B 1 165 ? 29.752 11.107 -15.85 1 95.6 165 HIS B N 1
ATOM 7441 C CA . HIS B 1 165 ? 28.516 10.89 -16.593 1 95.6 165 HIS B CA 1
ATOM 7442 C C . HIS B 1 165 ? 27.389 11.765 -16.054 1 95.6 165 HIS B C 1
ATOM 7444 O O . HIS B 1 165 ? 26.621 12.343 -16.828 1 95.6 165 HIS B O 1
ATOM 7450 N N . ALA B 1 166 ? 27.304 11.845 -14.738 1 96.48 166 ALA B N 1
ATOM 7451 C CA . ALA B 1 166 ? 26.27 12.659 -14.105 1 96.48 166 ALA B CA 1
ATOM 7452 C C . ALA B 1 166 ? 26.427 14.131 -14.476 1 96.48 166 ALA B C 1
ATOM 7454 O O . ALA B 1 166 ? 25.437 14.827 -14.711 1 96.48 166 ALA B O 1
ATOM 7455 N N . ALA B 1 167 ? 27.628 14.573 -14.563 1 95.68 167 ALA B N 1
ATOM 7456 C CA . ALA B 1 167 ? 27.899 15.972 -14.882 1 95.68 167 ALA B CA 1
ATOM 7457 C C . ALA B 1 167 ? 27.398 16.322 -16.281 1 95.68 167 ALA B C 1
ATOM 7459 O O . ALA B 1 167 ? 26.911 17.431 -16.513 1 95.68 167 ALA B O 1
ATOM 7460 N N . LYS B 1 168 ? 27.499 15.392 -17.176 1 94.51 168 LYS B N 1
ATOM 7461 C CA . LYS B 1 168 ? 27.062 15.612 -18.552 1 94.51 168 LYS B CA 1
ATOM 7462 C C . LYS B 1 168 ? 25.543 15.733 -18.634 1 94.51 168 LYS B C 1
ATOM 7464 O O . LYS B 1 168 ? 25.01 16.274 -19.604 1 94.51 168 LYS B O 1
ATOM 7469 N N . LEU B 1 169 ? 24.866 15.218 -17.669 1 95.43 169 LEU B N 1
ATOM 7470 C CA . LEU B 1 169 ? 23.409 15.158 -17.689 1 95.43 169 LEU B CA 1
ATOM 7471 C C . LEU B 1 169 ? 22.804 16.408 -17.058 1 95.43 169 LEU B C 1
ATOM 7473 O O . LEU B 1 169 ? 21.619 16.693 -17.246 1 95.43 169 LEU B O 1
ATOM 7477 N N . VAL B 1 170 ? 23.491 17.184 -16.291 1 94.57 170 VAL B N 1
ATOM 7478 C CA . VAL B 1 170 ? 22.961 18.257 -15.456 1 94.57 170 VAL B CA 1
ATOM 7479 C C . VAL B 1 170 ? 22.289 19.311 -16.334 1 94.57 170 VAL B C 1
ATOM 7481 O O . VAL B 1 170 ? 21.128 19.663 -16.114 1 94.57 170 VAL B O 1
ATOM 7484 N N . GLN B 1 171 ? 22.887 19.694 -17.4 1 92.56 171 GLN B N 1
ATOM 7485 C CA . GLN B 1 171 ? 22.364 20.779 -18.223 1 92.56 171 GLN B CA 1
ATOM 7486 C C . GLN B 1 171 ? 21.122 20.336 -18.992 1 92.56 171 GLN B C 1
ATOM 7488 O O . GLN B 1 171 ? 20.093 21.014 -18.963 1 92.56 171 GLN B O 1
ATOM 7493 N N . PRO B 1 172 ? 21.207 19.206 -19.618 1 91.37 172 PRO B N 1
ATOM 7494 C CA . PRO B 1 172 ? 19.996 18.754 -20.308 1 91.37 172 PRO B CA 1
ATOM 7495 C C . PRO B 1 172 ? 18.816 18.556 -19.359 1 91.37 172 PRO B C 1
ATOM 7497 O O . PRO B 1 172 ? 17.672 18.84 -19.723 1 91.37 172 PRO B O 1
ATOM 7500 N N . VAL B 1 173 ? 19.072 18.078 -18.183 1 93.16 173 VAL B N 1
ATOM 7501 C CA . VAL B 1 173 ? 18.014 17.795 -17.219 1 93.16 173 VAL B CA 1
ATOM 7502 C C . VAL B 1 173 ? 17.401 19.104 -16.725 1 93.16 173 VAL B C 1
ATOM 7504 O O . VAL B 1 173 ? 16.178 19.22 -16.611 1 93.16 173 VAL B O 1
ATOM 7507 N N . LEU B 1 174 ? 18.197 20.114 -16.434 1 93.02 174 LEU B N 1
ATOM 7508 C CA . LEU B 1 174 ? 17.698 21.404 -15.973 1 93.02 174 LEU B CA 1
ATOM 7509 C C . LEU B 1 174 ? 16.854 22.077 -17.051 1 93.02 174 LEU B C 1
ATOM 7511 O O . LEU B 1 174 ? 15.844 22.715 -16.747 1 93.02 174 LEU B O 1
ATOM 7515 N N . LYS B 1 175 ? 17.229 21.847 -18.248 1 89.65 175 LYS B N 1
ATOM 7516 C CA . LYS B 1 175 ? 16.453 22.399 -19.354 1 89.65 175 LYS B CA 1
ATOM 7517 C C . LYS B 1 175 ? 15.081 21.738 -19.447 1 89.65 175 LYS B C 1
ATOM 7519 O O . LYS B 1 175 ? 14.074 22.413 -19.672 1 89.65 175 LYS B O 1
ATOM 7524 N N . LEU B 1 176 ? 15.09 20.473 -19.259 1 89.68 176 LEU B N 1
ATOM 7525 C CA . LEU B 1 176 ? 13.835 19.732 -19.319 1 89.68 176 LEU B CA 1
ATOM 7526 C C . LEU B 1 176 ? 12.908 20.141 -18.179 1 89.68 176 LEU B C 1
ATOM 7528 O O . LEU B 1 176 ? 11.687 20.171 -18.347 1 89.68 176 LEU B O 1
ATOM 7532 N N . ILE B 1 177 ? 13.422 20.461 -17.006 1 90.68 177 ILE B N 1
ATOM 7533 C CA . ILE B 1 177 ? 12.626 20.853 -15.848 1 90.68 177 ILE B CA 1
ATOM 7534 C C . ILE B 1 177 ? 11.966 22.205 -16.109 1 90.68 177 ILE B C 1
ATOM 7536 O O . ILE B 1 177 ? 10.831 22.44 -15.688 1 90.68 177 ILE B O 1
ATOM 7540 N N . GLN B 1 178 ? 12.616 22.975 -16.822 1 85.63 178 GLN B N 1
ATOM 7541 C CA . GLN B 1 178 ? 12.116 24.321 -17.078 1 85.63 178 GLN B CA 1
ATOM 7542 C C . GLN B 1 178 ? 11.039 24.312 -18.16 1 85.63 178 GLN B C 1
ATOM 7544 O O . GLN B 1 178 ? 10.19 25.204 -18.207 1 85.63 178 GLN B O 1
ATOM 7549 N N . GLU B 1 179 ? 11.061 23.241 -18.872 1 78.55 179 GLU B N 1
ATOM 7550 C CA . GLU B 1 179 ? 10.072 23.165 -19.943 1 78.55 179 GLU B CA 1
ATOM 7551 C C . GLU B 1 179 ? 8.724 22.684 -19.415 1 78.55 179 GLU B C 1
ATOM 7553 O O . GLU B 1 179 ? 8.667 21.883 -18.48 1 78.55 179 GLU B O 1
ATOM 7558 N N . ASP B 1 180 ? 7.673 23.385 -19.684 1 66.24 180 ASP B N 1
ATOM 7559 C CA . ASP B 1 180 ? 6.32 23.07 -19.234 1 66.24 180 ASP B CA 1
ATOM 7560 C C . ASP B 1 180 ? 5.786 21.822 -19.933 1 66.24 180 ASP B C 1
ATOM 7562 O O . ASP B 1 180 ? 4.924 21.916 -20.81 1 66.24 180 ASP B O 1
ATOM 7566 N N . SER B 1 181 ? 6.533 20.73 -19.792 1 68.8 181 SER B N 1
ATOM 7567 C CA . SER B 1 181 ? 6.06 19.516 -20.448 1 68.8 181 SER B CA 1
ATOM 7568 C C . SER B 1 181 ? 5.939 18.363 -19.457 1 68.8 181 SER B C 1
ATOM 7570 O O . SER B 1 181 ? 6.34 18.489 -18.298 1 68.8 181 SER B O 1
ATOM 7572 N N . SER B 1 182 ? 5.109 17.388 -19.862 1 66.65 182 SER B N 1
ATOM 7573 C CA . SER B 1 182 ? 4.929 16.14 -19.127 1 66.65 182 SER B CA 1
ATOM 7574 C C . SER B 1 182 ? 6.266 15.455 -18.864 1 66.65 182 SER B C 1
ATOM 7576 O O . SER B 1 182 ? 6.367 14.596 -17.985 1 66.65 182 SER B O 1
ATOM 7578 N N . ASP B 1 183 ? 7.296 16.089 -19.431 1 75.96 183 ASP B N 1
ATOM 7579 C CA . ASP B 1 183 ? 8.633 15.507 -19.361 1 75.96 183 ASP B CA 1
ATOM 7580 C C . ASP B 1 183 ? 9.309 15.843 -18.033 1 75.96 183 ASP B C 1
ATOM 7582 O O . ASP B 1 183 ? 10.241 15.154 -17.613 1 75.96 183 ASP B O 1
ATOM 7586 N N . ALA B 1 184 ? 8.764 16.682 -17.35 1 82.41 184 ALA B N 1
ATOM 7587 C CA . ALA B 1 184 ? 9.436 17.252 -16.185 1 82.41 184 ALA B CA 1
ATOM 7588 C C . ALA B 1 184 ? 9.516 16.238 -15.047 1 82.41 184 ALA B C 1
ATOM 7590 O O . ALA B 1 184 ? 10.486 16.226 -14.286 1 82.41 184 ALA B O 1
ATOM 7591 N N . GLU B 1 185 ? 8.648 15.36 -15.054 1 86.02 185 GLU B N 1
ATOM 7592 C CA . GLU B 1 185 ? 8.646 14.401 -13.954 1 86.02 185 GLU B CA 1
ATOM 7593 C C . GLU B 1 185 ? 9.828 13.441 -14.057 1 86.02 185 GLU B C 1
ATOM 7595 O O . GLU B 1 185 ? 10.474 13.133 -13.052 1 86.02 185 GLU B O 1
ATOM 7600 N N . GLY B 1 186 ? 10.082 13.01 -15.285 1 89.72 186 GLY B N 1
ATOM 7601 C CA . GLY B 1 186 ? 11.234 12.146 -15.491 1 89.72 186 GLY B CA 1
ATOM 7602 C C . GLY B 1 186 ? 12.556 12.843 -15.232 1 89.72 186 GLY B C 1
ATOM 7603 O O . GLY B 1 186 ? 13.478 12.248 -14.671 1 89.72 186 GLY B O 1
ATOM 7604 N N . ALA B 1 187 ? 12.615 14.055 -15.561 1 93.34 187 ALA B N 1
ATOM 7605 C CA . ALA B 1 187 ? 13.836 14.836 -15.377 1 93.34 187 ALA B CA 1
ATOM 7606 C C . ALA B 1 187 ? 14.118 15.072 -13.897 1 93.34 187 ALA B C 1
ATOM 7608 O O . ALA B 1 187 ? 15.267 14.986 -13.456 1 93.34 187 ALA B O 1
ATOM 7609 N N . VAL B 1 188 ? 13.13 15.334 -13.134 1 94.33 188 VAL B N 1
ATOM 7610 C CA . VAL B 1 188 ? 13.296 15.567 -11.704 1 94.33 188 VAL B CA 1
ATOM 7611 C C . VAL B 1 188 ? 13.754 14.28 -11.02 1 94.33 188 VAL B C 1
ATOM 7613 O O . VAL B 1 188 ? 14.612 14.311 -10.135 1 94.33 188 VAL B O 1
ATOM 7616 N N . ARG B 1 189 ? 13.187 13.204 -11.438 1 93.87 189 ARG B N 1
ATOM 7617 C CA . ARG B 1 189 ? 13.617 11.917 -10.902 1 93.87 189 ARG B CA 1
ATOM 7618 C C . ARG B 1 189 ? 15.097 11.675 -11.179 1 93.87 189 ARG B C 1
ATOM 7620 O O . ARG B 1 189 ? 15.829 11.204 -10.305 1 93.87 189 ARG B O 1
ATOM 7627 N N . LEU B 1 190 ? 15.47 11.946 -12.368 1 96.33 190 LEU B N 1
ATOM 7628 C CA . LEU B 1 190 ? 16.869 11.776 -12.746 1 96.33 190 LEU B CA 1
ATOM 7629 C C . LEU B 1 190 ? 17.768 12.701 -11.933 1 96.33 190 LEU B C 1
ATOM 7631 O O . LEU B 1 190 ? 18.824 12.282 -11.452 1 96.33 190 LEU B O 1
ATOM 7635 N N . LEU B 1 191 ? 17.37 13.89 -11.743 1 96.34 191 LEU B N 1
ATOM 7636 C CA . LEU B 1 191 ? 18.154 14.831 -10.951 1 96.34 191 LEU B CA 1
ATOM 7637 C C . LEU B 1 191 ? 18.294 14.346 -9.512 1 96.34 191 LEU B C 1
ATOM 7639 O O . LEU B 1 191 ? 19.366 14.465 -8.914 1 96.34 191 LEU B O 1
ATOM 7643 N N . CYS B 1 192 ? 17.235 13.846 -8.98 1 95.72 192 CYS B N 1
ATOM 7644 C CA . CYS B 1 192 ? 17.283 13.294 -7.631 1 95.72 192 CYS B CA 1
ATOM 7645 C C . CYS B 1 192 ? 18.285 12.149 -7.545 1 95.72 192 CYS B C 1
ATOM 7647 O O . CYS B 1 192 ? 19.021 12.035 -6.563 1 95.72 192 CYS B O 1
ATOM 7649 N N . THR B 1 193 ? 18.268 11.341 -8.549 1 95.98 193 THR B N 1
ATOM 7650 C CA . THR B 1 193 ? 19.214 10.231 -8.587 1 95.98 193 THR B CA 1
ATOM 7651 C C . THR B 1 193 ? 20.651 10.745 -8.609 1 95.98 193 THR B C 1
ATOM 7653 O O . THR B 1 193 ? 21.512 10.228 -7.894 1 95.98 193 THR B O 1
ATOM 7656 N N . ILE B 1 194 ? 20.912 11.731 -9.39 1 96.45 194 ILE B N 1
ATOM 7657 C CA . ILE B 1 194 ? 22.241 12.325 -9.486 1 96.45 194 ILE B CA 1
ATOM 7658 C C . ILE B 1 194 ? 22.654 12.889 -8.128 1 96.45 194 ILE B C 1
ATOM 7660 O O . ILE B 1 194 ? 23.775 12.659 -7.668 1 96.45 194 ILE B O 1
ATOM 7664 N N . LEU B 1 195 ? 21.775 13.493 -7.452 1 95.17 195 LEU B N 1
ATOM 7665 C CA . LEU B 1 195 ? 22.063 14.139 -6.175 1 95.17 195 LEU B CA 1
ATOM 7666 C C . LEU B 1 195 ? 22.272 13.102 -5.077 1 95.17 195 LEU B C 1
ATOM 7668 O O . LEU B 1 195 ? 23.054 13.323 -4.149 1 95.17 195 LEU B O 1
ATOM 7672 N N . ASN B 1 196 ? 21.622 12.047 -5.149 1 92.73 196 ASN B N 1
ATOM 7673 C CA . ASN B 1 196 ? 21.728 11.01 -4.129 1 92.73 196 ASN B CA 1
ATOM 7674 C C . ASN B 1 196 ? 23.036 10.233 -4.254 1 92.73 196 ASN B C 1
ATOM 7676 O O . ASN B 1 196 ? 23.647 9.871 -3.247 1 92.73 196 ASN B O 1
ATOM 7680 N N . PHE B 1 197 ? 23.479 10.058 -5.523 1 93.77 197 PHE B N 1
ATOM 7681 C CA . PHE B 1 197 ? 24.578 9.114 -5.693 1 93.77 197 PHE B CA 1
ATOM 7682 C C . PHE B 1 197 ? 25.839 9.83 -6.16 1 93.77 197 PHE B C 1
ATOM 7684 O O . PHE B 1 197 ? 26.953 9.383 -5.878 1 93.77 197 PHE B O 1
ATOM 7691 N N . PHE B 1 198 ? 25.645 10.902 -6.921 1 95.15 198 PHE B N 1
ATOM 7692 C CA . PHE B 1 198 ? 26.791 11.653 -7.419 1 95.15 198 PHE B CA 1
ATOM 7693 C C . PHE B 1 198 ? 26.593 13.149 -7.204 1 95.15 198 PHE B C 1
ATOM 7695 O O . PHE B 1 198 ? 26.659 13.931 -8.155 1 95.15 198 PHE B O 1
ATOM 7702 N N . PRO B 1 199 ? 26.466 13.517 -5.975 1 93.85 199 PRO B N 1
ATOM 7703 C CA . PRO B 1 199 ? 26.113 14.908 -5.681 1 93.85 199 PRO B CA 1
ATOM 7704 C C . PRO B 1 199 ? 27.196 15.895 -6.112 1 93.85 199 PRO B C 1
ATOM 7706 O O . PRO B 1 199 ? 26.893 17.045 -6.439 1 93.85 199 PRO B O 1
ATOM 7709 N N . SER B 1 200 ? 28.453 15.543 -6.175 1 92.89 200 SER B N 1
ATOM 7710 C CA . SER B 1 200 ? 29.559 16.437 -6.504 1 92.89 200 SER B CA 1
ATOM 7711 C C . SER B 1 200 ? 29.462 16.929 -7.944 1 92.89 200 SER B C 1
ATOM 7713 O O . SER B 1 200 ? 30.084 17.93 -8.307 1 92.89 200 SER B O 1
ATOM 7715 N N . SER B 1 201 ? 28.639 16.245 -8.741 1 94.37 201 SER B N 1
ATOM 7716 C CA . SER B 1 201 ? 28.5 16.607 -10.148 1 94.37 201 SER B CA 1
ATOM 7717 C C . SER B 1 201 ? 27.74 17.919 -10.309 1 94.37 201 SER B C 1
ATOM 7719 O O . SER B 1 201 ? 27.835 18.574 -11.349 1 94.37 201 SER B O 1
ATOM 7721 N N . LEU B 1 202 ? 27 18.318 -9.298 1 94.53 202 LEU B N 1
ATOM 7722 C CA . LEU B 1 202 ? 26.144 19.495 -9.398 1 94.53 202 LEU B CA 1
ATOM 7723 C C . LEU B 1 202 ? 26.787 20.694 -8.709 1 94.53 202 LEU B C 1
ATOM 7725 O O . LEU B 1 202 ? 26.195 21.774 -8.654 1 94.53 202 LEU B O 1
ATOM 7729 N N . GLN B 1 203 ? 27.969 20.594 -8.233 1 93.19 203 GLN B N 1
ATOM 7730 C CA . GLN B 1 203 ? 28.602 21.645 -7.444 1 93.19 203 GLN B CA 1
ATOM 7731 C C . GLN B 1 203 ? 28.731 22.935 -8.249 1 93.19 203 GLN B C 1
ATOM 7733 O O . GLN B 1 203 ? 28.405 24.016 -7.755 1 93.19 203 GLN B O 1
ATOM 7738 N N . LYS B 1 204 ? 29.067 22.797 -9.518 1 91.97 204 LYS B N 1
ATOM 7739 C CA . LYS B 1 204 ? 29.261 23.966 -10.371 1 91.97 204 LYS B CA 1
ATOM 7740 C C . LYS B 1 204 ? 27.924 24.583 -10.771 1 91.97 204 LYS B C 1
ATOM 7742 O O . LYS B 1 204 ? 27.839 25.787 -11.02 1 91.97 204 LYS B O 1
ATOM 7747 N N . ASN B 1 205 ? 26.942 23.815 -10.788 1 93.78 205 ASN B N 1
ATOM 7748 C CA . ASN B 1 205 ? 25.628 24.268 -11.231 1 93.78 205 ASN B CA 1
ATOM 7749 C C . ASN B 1 205 ? 24.645 24.359 -10.067 1 93.78 205 ASN B C 1
ATOM 7751 O O . ASN B 1 205 ? 23.433 24.241 -10.262 1 93.78 205 ASN B O 1
ATOM 7755 N N . TYR B 1 206 ? 25.085 24.564 -8.902 1 94.44 206 TYR B N 1
ATOM 7756 C CA . TYR B 1 206 ? 24.245 24.561 -7.71 1 94.44 206 TYR B CA 1
ATOM 7757 C C . TYR B 1 206 ? 23.173 25.641 -7.795 1 94.44 206 TYR B C 1
ATOM 7759 O O . TYR B 1 206 ? 21.984 25.359 -7.63 1 94.44 206 TYR B O 1
ATOM 7767 N N . ASP B 1 207 ? 23.522 26.868 -8.108 1 93.55 207 ASP B N 1
ATOM 7768 C CA . ASP B 1 207 ? 22.598 27.998 -8.105 1 93.55 207 ASP B CA 1
ATOM 7769 C C . ASP B 1 207 ? 21.574 27.874 -9.231 1 93.55 207 ASP B C 1
ATOM 7771 O O . ASP B 1 207 ? 20.398 28.191 -9.046 1 93.55 207 ASP B O 1
ATOM 7775 N N . SER B 1 208 ? 22.074 27.402 -10.352 1 93.79 208 SER B N 1
ATOM 7776 C CA . SER B 1 208 ? 21.163 27.216 -11.477 1 93.79 208 SER B CA 1
ATOM 7777 C C . SER B 1 208 ? 20.14 26.123 -11.185 1 93.79 208 SER B C 1
ATOM 7779 O O . SER B 1 208 ? 18.976 26.234 -11.576 1 93.79 208 SER B O 1
ATOM 7781 N N . ALA B 1 209 ? 20.614 25.126 -10.546 1 94.99 209 ALA B N 1
ATOM 7782 C CA . ALA B 1 209 ? 19.713 24.033 -10.187 1 94.99 209 ALA B CA 1
ATOM 7783 C C . ALA B 1 209 ? 18.678 24.49 -9.162 1 94.99 209 ALA B C 1
ATOM 7785 O O . ALA B 1 209 ? 17.492 24.177 -9.288 1 94.99 209 ALA B O 1
ATOM 7786 N N . GLU B 1 210 ? 19.125 25.24 -8.15 1 95.55 210 GLU B N 1
ATOM 7787 C CA . GLU B 1 210 ? 18.201 25.77 -7.152 1 95.55 210 GLU B CA 1
ATOM 7788 C C . GLU B 1 210 ? 17.137 26.653 -7.799 1 95.55 210 GLU B C 1
ATOM 7790 O O . GLU B 1 210 ? 15.949 26.524 -7.497 1 95.55 210 GLU B O 1
ATOM 7795 N N . ALA B 1 211 ? 17.55 27.452 -8.696 1 93.84 211 ALA B N 1
ATOM 7796 C CA . ALA B 1 211 ? 16.637 28.371 -9.371 1 93.84 211 ALA B CA 1
ATOM 7797 C C . ALA B 1 211 ? 15.615 27.611 -10.211 1 93.84 211 ALA B C 1
ATOM 7799 O O . ALA B 1 211 ? 14.423 27.924 -10.183 1 93.84 211 ALA B O 1
ATOM 7800 N N . ALA B 1 212 ? 16.082 26.643 -10.894 1 92.99 212 ALA B N 1
ATOM 7801 C CA . ALA B 1 212 ? 15.196 25.865 -11.756 1 92.99 212 ALA B CA 1
ATOM 7802 C C . ALA B 1 212 ? 14.148 25.119 -10.936 1 92.99 212 ALA B C 1
ATOM 7804 O O . ALA B 1 212 ? 12.964 25.118 -11.283 1 92.99 212 ALA B O 1
ATOM 7805 N N . ILE B 1 213 ? 14.579 24.514 -9.843 1 94.14 213 ILE B N 1
ATOM 7806 C CA . ILE B 1 213 ? 13.682 23.73 -9.001 1 94.14 213 ILE B CA 1
ATOM 7807 C C . ILE B 1 213 ? 12.66 24.65 -8.337 1 94.14 213 ILE B C 1
ATOM 7809 O O . ILE B 1 213 ? 11.459 24.371 -8.357 1 94.14 213 ILE B O 1
ATOM 7813 N N . VAL B 1 214 ? 13.117 25.763 -7.787 1 93.77 214 VAL B N 1
ATOM 7814 C CA . VAL B 1 214 ? 12.262 26.674 -7.033 1 93.77 214 VAL B CA 1
ATOM 7815 C C . VAL B 1 214 ? 11.273 27.355 -7.976 1 93.77 214 VAL B C 1
ATOM 7817 O O . VAL B 1 214 ? 10.099 27.524 -7.638 1 93.77 214 VAL B O 1
ATOM 7820 N N . THR B 1 215 ? 11.729 27.703 -9.156 1 90.25 215 THR B N 1
ATOM 7821 C CA . THR B 1 215 ? 10.838 28.332 -10.125 1 90.25 215 THR B CA 1
ATOM 7822 C C . THR B 1 215 ? 9.713 27.38 -10.522 1 90.25 215 THR B C 1
ATOM 7824 O O . THR B 1 215 ? 8.554 27.789 -10.625 1 90.25 215 THR B O 1
ATOM 7827 N N . LYS B 1 216 ? 10.101 26.165 -10.698 1 89.49 216 LYS B N 1
ATOM 7828 C CA . LYS B 1 216 ? 9.086 25.174 -11.042 1 89.49 216 LYS B CA 1
ATOM 7829 C C . LYS B 1 216 ? 8.14 24.926 -9.871 1 89.49 216 LYS B C 1
ATOM 7831 O O . LYS B 1 216 ? 6.942 24.714 -10.069 1 89.49 216 LYS B O 1
ATOM 7836 N N . LEU B 1 217 ? 8.619 24.967 -8.711 1 89.12 217 LEU B N 1
ATOM 7837 C CA . LEU B 1 217 ? 7.847 24.717 -7.499 1 89.12 217 LEU B CA 1
ATOM 7838 C C . LEU B 1 217 ? 6.823 25.824 -7.27 1 89.12 217 LEU B C 1
ATOM 7840 O O . LEU B 1 217 ? 5.683 25.551 -6.886 1 89.12 217 LEU B O 1
ATOM 7844 N N . ILE B 1 218 ? 7.203 27.027 -7.531 1 86.3 218 ILE B N 1
ATOM 7845 C CA . ILE B 1 218 ? 6.38 28.184 -7.193 1 86.3 218 ILE B CA 1
ATOM 7846 C C . ILE B 1 218 ? 5.453 28.516 -8.36 1 86.3 218 ILE B C 1
ATOM 7848 O O . ILE B 1 218 ? 4.269 28.797 -8.159 1 86.3 218 ILE B O 1
ATOM 7852 N N . TYR B 1 219 ? 5.951 28.363 -9.541 1 78.83 219 TYR B N 1
ATOM 7853 C CA . TYR B 1 219 ? 5.169 28.863 -10.666 1 78.83 219 TYR B CA 1
ATOM 7854 C C . TYR B 1 219 ? 4.672 27.716 -11.537 1 78.83 219 TYR B C 1
ATOM 7856 O O . TYR B 1 219 ? 3.803 27.908 -12.391 1 78.83 219 TYR B O 1
ATOM 7864 N N . GLY B 1 220 ? 5.143 26.578 -11.274 1 70.73 220 GLY B N 1
ATOM 7865 C CA . GLY B 1 220 ? 4.794 25.48 -12.161 1 70.73 220 GLY B CA 1
ATOM 7866 C C . GLY B 1 220 ? 3.446 24.861 -11.843 1 70.73 220 GLY B C 1
ATOM 7867 O O . GLY B 1 220 ? 2.988 24.912 -10.7 1 70.73 220 GLY B O 1
ATOM 7868 N N . LYS B 1 221 ? 2.72 24.562 -12.809 1 74.58 221 LYS B N 1
ATOM 7869 C CA . LYS B 1 221 ? 1.506 23.764 -12.661 1 74.58 221 LYS B CA 1
ATOM 7870 C C . LYS B 1 221 ? 1.841 22.302 -12.376 1 74.58 221 LYS B C 1
ATOM 7872 O O . LYS B 1 221 ? 2.044 21.514 -13.302 1 74.58 221 LYS B O 1
ATOM 7877 N N . CYS B 1 222 ? 1.994 22.02 -11.043 1 78.35 222 CYS B N 1
ATOM 7878 C CA . CYS B 1 222 ? 2.469 20.686 -10.69 1 78.35 222 CYS B CA 1
ATOM 7879 C C . CYS B 1 222 ? 1.381 19.889 -9.982 1 78.35 222 CYS B C 1
ATOM 7881 O O . CYS B 1 222 ? 0.606 20.445 -9.201 1 78.35 222 CYS B O 1
ATOM 7883 N N . ASN B 1 223 ? 1.268 18.635 -10.468 1 80.73 223 ASN B N 1
ATOM 7884 C CA . ASN B 1 223 ? 0.444 17.693 -9.717 1 80.73 223 ASN B CA 1
ATOM 7885 C C . ASN B 1 223 ? 1.088 17.327 -8.382 1 80.73 223 ASN B C 1
ATOM 7887 O O . ASN B 1 223 ? 2.253 17.648 -8.141 1 80.73 223 ASN B O 1
ATOM 7891 N N . PRO B 1 224 ? 0.427 16.807 -7.47 1 82.25 224 PRO B N 1
ATOM 7892 C CA . PRO B 1 224 ? 0.959 16.509 -6.139 1 82.25 224 PRO B CA 1
ATOM 7893 C C . PRO B 1 224 ? 2.186 15.601 -6.183 1 82.25 224 PRO B C 1
ATOM 7895 O O . PRO B 1 224 ? 3.097 15.748 -5.364 1 82.25 224 PRO B O 1
ATOM 7898 N N . ASN B 1 225 ? 2.247 14.699 -7.099 1 85.55 225 ASN B N 1
ATOM 7899 C CA . ASN B 1 225 ? 3.411 13.825 -7.203 1 85.55 225 ASN B CA 1
ATOM 7900 C C . ASN B 1 225 ? 4.653 14.596 -7.641 1 85.55 225 ASN B C 1
ATOM 7902 O O . ASN B 1 225 ? 5.751 14.348 -7.138 1 85.55 225 ASN B O 1
ATOM 7906 N N . MET B 1 226 ? 4.389 15.495 -8.566 1 88.88 226 MET B N 1
ATOM 7907 C CA . MET B 1 226 ? 5.489 16.334 -9.035 1 88.88 226 MET B CA 1
ATOM 7908 C C . MET B 1 226 ? 5.994 17.243 -7.919 1 88.88 226 MET B C 1
ATOM 7910 O O . MET B 1 226 ? 7.201 17.447 -7.778 1 88.88 226 MET B O 1
ATOM 7914 N N . LEU B 1 227 ? 5.095 17.694 -7.131 1 90.47 227 LEU B N 1
ATOM 7915 C CA . LEU B 1 227 ? 5.462 18.555 -6.013 1 90.47 227 LEU B CA 1
ATOM 7916 C C . LEU B 1 227 ? 6.331 17.803 -5.01 1 90.47 227 LEU B C 1
ATOM 7918 O O . LEU B 1 227 ? 7.322 18.343 -4.513 1 90.47 227 LEU B O 1
ATOM 7922 N N . LYS B 1 228 ? 5.981 16.611 -4.754 1 92.31 228 LYS B N 1
ATOM 7923 C CA . LYS B 1 228 ? 6.763 15.792 -3.832 1 92.31 228 LYS B CA 1
ATOM 7924 C C . LYS B 1 228 ? 8.171 15.552 -4.369 1 92.31 228 LYS B C 1
ATOM 7926 O O . LYS B 1 228 ? 9.147 15.611 -3.618 1 92.31 228 LYS B O 1
ATOM 7931 N N . LYS B 1 229 ? 8.259 15.334 -5.622 1 92.77 229 LYS B N 1
ATOM 7932 C CA . LYS B 1 229 ? 9.56 15.09 -6.239 1 92.77 229 LYS B CA 1
ATOM 7933 C C . LYS B 1 229 ? 10.415 16.354 -6.237 1 92.77 229 LYS B C 1
ATOM 7935 O O . LYS B 1 229 ? 11.627 16.289 -6.022 1 92.77 229 LYS B O 1
ATOM 7940 N N . LEU B 1 230 ? 9.756 17.41 -6.515 1 94.56 230 LEU B N 1
ATOM 7941 C CA . LEU B 1 230 ? 10.483 18.674 -6.5 1 94.56 230 LEU B CA 1
ATOM 7942 C C . LEU B 1 230 ? 10.962 19.009 -5.092 1 94.56 230 LEU B C 1
ATOM 7944 O O . LEU B 1 230 ? 12.079 19.5 -4.912 1 94.56 230 LEU B O 1
ATOM 7948 N N . ALA B 1 231 ? 10.105 18.729 -4.17 1 95.17 231 ALA B N 1
ATOM 7949 C CA . ALA B 1 231 ? 10.496 18.94 -2.779 1 95.17 231 ALA B CA 1
ATOM 7950 C C . ALA B 1 231 ? 11.686 18.062 -2.404 1 95.17 231 ALA B C 1
ATOM 7952 O O . ALA B 1 231 ? 12.614 18.518 -1.731 1 95.17 231 ALA B O 1
ATOM 7953 N N . LEU B 1 232 ? 11.644 16.877 -2.826 1 95.14 232 LEU B N 1
ATOM 7954 C CA . LEU B 1 232 ? 12.761 15.972 -2.58 1 95.14 232 LEU B CA 1
ATOM 7955 C C . LEU B 1 232 ? 14.031 16.48 -3.252 1 95.14 232 LEU B C 1
ATOM 7957 O O . LEU B 1 232 ? 15.109 16.454 -2.654 1 95.14 232 LEU B O 1
ATOM 7961 N N . CYS B 1 233 ? 13.85 16.922 -4.45 1 95.45 233 CYS B N 1
ATOM 7962 C CA . CYS B 1 233 ? 14.992 17.433 -5.2 1 95.45 233 CYS B CA 1
ATOM 7963 C C . CYS B 1 233 ? 15.624 18.624 -4.488 1 95.45 233 CYS B C 1
ATOM 7965 O O . CYS B 1 233 ? 16.846 18.693 -4.351 1 95.45 233 CYS B O 1
ATOM 7967 N N . LEU B 1 234 ? 14.824 19.483 -4.038 1 95.93 234 LEU B N 1
ATOM 7968 C CA . LEU B 1 234 ? 15.326 20.654 -3.326 1 95.93 234 LEU B CA 1
ATOM 7969 C C . LEU B 1 234 ? 16.022 20.246 -2.031 1 95.93 234 LEU B C 1
ATOM 7971 O O . LEU B 1 234 ? 17.037 20.835 -1.655 1 95.93 234 LEU B O 1
ATOM 7975 N N . SER B 1 235 ? 15.511 19.284 -1.375 1 94.69 235 SER B N 1
ATOM 7976 C CA . SER B 1 235 ? 16.067 18.808 -0.113 1 94.69 235 SER B CA 1
ATOM 7977 C C . SER B 1 235 ? 17.414 18.124 -0.326 1 94.69 235 SER B C 1
ATOM 7979 O O . SER B 1 235 ? 18.258 18.111 0.572 1 94.69 235 SER B O 1
ATOM 7981 N N . LEU B 1 236 ? 17.655 17.552 -1.5 1 95.42 236 LEU B N 1
ATOM 7982 C CA . LEU B 1 236 ? 18.878 16.813 -1.793 1 95.42 236 LEU B CA 1
ATOM 7983 C C . LEU B 1 236 ? 19.965 17.747 -2.316 1 95.42 236 LEU B C 1
ATOM 7985 O O . LEU B 1 236 ? 21.144 17.385 -2.335 1 95.42 236 LEU B O 1
ATOM 7989 N N . LEU B 1 237 ? 19.622 18.883 -2.711 1 95.94 237 LEU B N 1
ATOM 7990 C CA . LEU B 1 237 ? 20.537 19.79 -3.397 1 95.94 237 LEU B CA 1
ATOM 7991 C C . LEU B 1 237 ? 21.74 20.116 -2.518 1 95.94 237 LEU B C 1
ATOM 7993 O O . LEU B 1 237 ? 22.875 20.148 -2.999 1 95.94 237 LEU B O 1
ATOM 7997 N N . PRO B 1 238 ? 21.632 20.262 -1.19 1 94.85 238 PRO B N 1
ATOM 7998 C CA . PRO B 1 238 ? 22.782 20.596 -0.347 1 94.85 238 PRO B CA 1
ATOM 7999 C C . PRO B 1 238 ? 23.828 19.485 -0.308 1 94.85 238 PRO B C 1
ATOM 8001 O O . PRO B 1 238 ? 24.974 19.723 0.084 1 94.85 238 PRO B O 1
ATOM 8004 N N . LYS B 1 239 ? 23.436 18.309 -0.693 1 93.55 239 LYS B N 1
ATOM 8005 C CA . LYS B 1 239 ? 24.389 17.204 -0.73 1 93.55 239 LYS B CA 1
ATOM 8006 C C . LYS B 1 239 ? 25.521 17.486 -1.714 1 93.55 239 LYS B C 1
ATOM 8008 O O . LYS B 1 239 ? 26.588 16.873 -1.634 1 93.55 239 LYS B O 1
ATOM 8013 N N . SER B 1 240 ? 25.274 18.287 -2.695 1 93.62 240 SER B N 1
ATOM 8014 C CA . SER B 1 240 ? 26.266 18.611 -3.716 1 93.62 240 SER B CA 1
ATOM 8015 C C . SER B 1 240 ? 27.503 19.257 -3.099 1 93.62 240 SER B C 1
ATOM 8017 O O . SER B 1 240 ? 28.627 18.997 -3.534 1 93.62 240 SER B O 1
ATOM 8019 N N . LYS B 1 241 ? 27.348 20.038 -2.098 1 90.45 241 LYS B N 1
ATOM 8020 C CA . LYS B 1 241 ? 28.475 20.668 -1.417 1 90.45 241 LYS B CA 1
ATOM 8021 C C . LYS B 1 241 ? 28.909 19.852 -0.203 1 90.45 241 LYS B C 1
ATOM 8023 O O . LYS B 1 241 ? 30.076 19.893 0.194 1 90.45 241 LYS B O 1
ATOM 8028 N N . GLY B 1 242 ? 27.941 19.048 0.425 1 83.31 242 GLY B N 1
ATOM 8029 C CA . GLY B 1 242 ? 28.228 18.073 1.466 1 83.31 242 GLY B CA 1
ATOM 8030 C C . GLY B 1 242 ? 28.602 18.709 2.792 1 83.31 242 GLY B C 1
ATOM 8031 O O . GLY B 1 242 ? 29.14 18.04 3.677 1 83.31 242 GLY B O 1
ATOM 8032 N N . ASP B 1 243 ? 28.462 20.023 2.934 1 86.2 243 ASP B N 1
ATOM 8033 C CA . ASP B 1 243 ? 28.844 20.688 4.177 1 86.2 243 ASP B CA 1
ATOM 8034 C C . ASP B 1 243 ? 27.621 20.972 5.046 1 86.2 243 ASP B C 1
ATOM 8036 O O . ASP B 1 243 ? 26.489 20.954 4.559 1 86.2 243 ASP B O 1
ATOM 8040 N N . GLU B 1 244 ? 27.836 21.113 6.261 1 88.13 244 GLU B N 1
ATOM 8041 C CA . GLU B 1 244 ? 26.783 21.38 7.236 1 88.13 244 GLU B CA 1
ATOM 8042 C C . GLU B 1 244 ? 26.13 22.737 6.986 1 88.13 244 GLU B C 1
ATOM 8044 O O . GLU B 1 244 ? 24.909 22.872 7.087 1 88.13 244 GLU B O 1
ATOM 8049 N N . GLU B 1 245 ? 26.826 23.602 6.604 1 89.74 245 GLU B N 1
ATOM 8050 C CA . GLU B 1 245 ? 26.359 24.978 6.471 1 89.74 245 GLU B CA 1
ATOM 8051 C C . GLU B 1 245 ? 25.392 25.122 5.299 1 89.74 245 GLU B C 1
ATOM 8053 O O . GLU B 1 245 ? 24.423 25.88 5.376 1 89.74 245 GLU B O 1
ATOM 8058 N N . THR B 1 246 ? 25.614 24.407 4.276 1 91.88 246 THR B N 1
ATOM 8059 C CA . THR B 1 246 ? 24.762 24.53 3.099 1 91.88 246 THR B CA 1
ATOM 8060 C C . THR B 1 246 ? 23.357 24.011 3.391 1 91.88 246 THR B C 1
ATOM 8062 O O . THR B 1 246 ? 22.369 24.578 2.92 1 91.88 246 THR B O 1
ATOM 8065 N N . TRP B 1 247 ? 23.288 22.951 4.109 1 94.01 247 TRP B N 1
ATOM 8066 C CA . TRP B 1 247 ? 21.985 22.412 4.482 1 94.01 247 TRP B CA 1
ATOM 8067 C C . TRP B 1 247 ? 21.217 23.399 5.355 1 94.01 247 TRP B C 1
ATOM 8069 O O . TRP B 1 247 ? 20.044 23.681 5.1 1 94.01 247 TRP B O 1
ATOM 8079 N N . SER B 1 248 ? 21.897 23.944 6.414 1 92.37 248 SER B N 1
ATOM 8080 C CA . SER B 1 248 ? 21.281 24.89 7.338 1 92.37 248 SER B CA 1
ATOM 8081 C C . SER B 1 248 ? 20.859 26.168 6.621 1 92.37 248 SER B C 1
ATOM 8083 O O . SER B 1 248 ? 19.813 26.743 6.928 1 92.37 248 SER B O 1
ATOM 8085 N N . LEU B 1 249 ? 21.615 26.485 5.649 1 92.8 249 LEU B N 1
ATOM 8086 C CA . LEU B 1 249 ? 21.293 27.678 4.873 1 92.8 249 LEU B CA 1
ATOM 8087 C C . LEU B 1 249 ? 20.031 27.462 4.044 1 92.8 249 LEU B C 1
ATOM 8089 O O . LEU B 1 249 ? 19.184 28.354 3.95 1 92.8 249 LEU B O 1
ATOM 8093 N N . MET B 1 250 ? 19.912 26.354 3.441 1 94.36 250 MET B N 1
ATOM 8094 C CA . MET B 1 250 ? 18.755 26.057 2.6 1 94.36 250 MET B CA 1
ATOM 8095 C C . MET B 1 250 ? 17.468 26.084 3.417 1 94.36 250 MET B C 1
ATOM 8097 O O . MET B 1 250 ? 16.483 26.703 3.011 1 94.36 250 MET B O 1
ATOM 8101 N N . ILE B 1 251 ? 17.452 25.453 4.571 1 94.48 251 ILE B N 1
ATOM 8102 C CA . ILE B 1 251 ? 16.235 25.415 5.375 1 94.48 251 ILE B CA 1
ATOM 8103 C C . ILE B 1 251 ? 15.909 26.817 5.884 1 94.48 251 ILE B C 1
ATOM 8105 O O . ILE B 1 251 ? 14.738 27.181 6.01 1 94.48 251 ILE B O 1
ATOM 8109 N N . HIS B 1 252 ? 16.963 27.549 6.163 1 93.18 252 HIS B N 1
ATOM 8110 C CA . HIS B 1 252 ? 16.762 28.93 6.588 1 93.18 252 HIS B CA 1
ATOM 8111 C C . HIS B 1 252 ? 16.105 29.755 5.486 1 93.18 252 HIS B C 1
ATOM 8113 O O . HIS B 1 252 ? 15.177 30.524 5.749 1 93.18 252 HIS B O 1
ATOM 8119 N N . LYS B 1 253 ? 16.581 29.585 4.274 1 93.56 253 LYS B N 1
ATOM 8120 C CA . LYS B 1 253 ? 15.997 30.28 3.13 1 93.56 253 LYS B CA 1
ATOM 8121 C C . LYS B 1 253 ? 14.522 29.924 2.964 1 93.56 253 LYS B C 1
ATOM 8123 O O . LYS B 1 253 ? 13.691 30.799 2.712 1 93.56 253 LYS B O 1
ATOM 8128 N N . ILE B 1 254 ? 14.2 28.682 3.117 1 95.2 254 ILE B N 1
ATOM 8129 C CA . ILE B 1 254 ? 12.835 28.195 2.944 1 95.2 254 ILE B CA 1
ATOM 8130 C C . ILE B 1 254 ? 11.938 28.78 4.033 1 95.2 254 ILE B C 1
ATOM 8132 O O . ILE B 1 254 ? 10.83 29.243 3.75 1 95.2 254 ILE B O 1
ATOM 8136 N N . LEU B 1 255 ? 12.432 28.812 5.291 1 94.83 255 LEU B N 1
ATOM 8137 C CA . LEU B 1 255 ? 11.647 29.319 6.411 1 94.83 255 LEU B CA 1
ATOM 8138 C C . LEU B 1 255 ? 11.383 30.813 6.259 1 94.83 255 LEU B C 1
ATOM 8140 O O . LEU B 1 255 ? 10.293 31.291 6.579 1 94.83 255 LEU B O 1
ATOM 8144 N N . ILE B 1 256 ? 12.355 31.504 5.779 1 92.48 256 ILE B N 1
ATOM 8145 C CA . ILE B 1 256 ? 12.177 32.934 5.548 1 92.48 256 ILE B CA 1
ATOM 8146 C C . ILE B 1 256 ? 11.123 33.155 4.466 1 92.48 256 ILE B C 1
ATOM 8148 O O . ILE B 1 256 ? 10.246 34.01 4.611 1 92.48 256 ILE B O 1
ATOM 8152 N N . ALA B 1 257 ? 11.241 32.369 3.402 1 92.06 257 ALA B N 1
ATOM 8153 C CA . ALA B 1 257 ? 10.258 32.475 2.327 1 92.06 257 ALA B CA 1
ATOM 8154 C C . ALA B 1 257 ? 8.851 32.183 2.839 1 92.06 257 ALA B C 1
ATOM 8156 O O . ALA B 1 257 ? 7.899 32.888 2.496 1 92.06 257 ALA B O 1
ATOM 8157 N N . ILE B 1 258 ? 8.678 31.16 3.679 1 93.3 258 ILE B N 1
ATOM 8158 C CA . ILE B 1 258 ? 7.381 30.814 4.25 1 93.3 258 ILE B CA 1
ATOM 8159 C C . ILE B 1 258 ? 6.867 31.973 5.101 1 93.3 258 ILE B C 1
ATOM 8161 O O . ILE B 1 258 ? 5.698 32.353 5.002 1 93.3 258 ILE B O 1
ATOM 8165 N N . ASN B 1 259 ? 7.765 32.47 5.924 1 91.46 259 ASN B N 1
ATOM 8166 C CA . ASN B 1 259 ? 7.38 33.558 6.817 1 91.46 259 ASN B CA 1
ATOM 8167 C C . ASN B 1 259 ? 6.895 34.777 6.038 1 91.46 259 ASN B C 1
ATOM 8169 O O . ASN B 1 259 ? 5.911 35.413 6.421 1 91.46 259 ASN B O 1
ATOM 8173 N N . ILE B 1 260 ? 7.538 35.078 4.961 1 88.47 260 ILE B N 1
ATOM 8174 C CA . ILE B 1 260 ? 7.165 36.219 4.131 1 88.47 260 ILE B CA 1
ATOM 8175 C C . ILE B 1 260 ? 5.79 35.979 3.513 1 88.47 260 ILE B C 1
ATOM 8177 O O . ILE B 1 260 ? 4.929 36.862 3.537 1 88.47 260 ILE B O 1
ATOM 8181 N N . LEU B 1 261 ? 5.588 34.86 3.003 1 89.73 261 LEU B N 1
ATOM 8182 C CA . LEU B 1 261 ? 4.318 34.535 2.361 1 89.73 261 LEU B CA 1
ATOM 8183 C C . LEU B 1 261 ? 3.187 34.496 3.383 1 89.73 261 LEU B C 1
ATOM 8185 O O . LEU B 1 261 ? 2.054 34.874 3.076 1 89.73 261 LEU B O 1
ATOM 8189 N N . LEU B 1 262 ? 3.471 34.003 4.597 1 91.05 262 LEU B N 1
ATOM 8190 C CA . LEU B 1 262 ? 2.464 33.966 5.652 1 91.05 262 LEU B CA 1
ATOM 8191 C C . LEU B 1 262 ? 2.055 35.377 6.062 1 91.05 262 LEU B C 1
ATOM 8193 O O . LEU B 1 262 ? 0.888 35.623 6.375 1 91.05 262 LEU B O 1
ATOM 8197 N N . ASN B 1 263 ? 3.016 36.276 6.07 1 87.42 263 ASN B N 1
ATOM 8198 C CA . ASN B 1 263 ? 2.701 37.663 6.394 1 87.42 263 ASN B CA 1
ATOM 8199 C C . ASN B 1 263 ? 1.648 38.234 5.449 1 87.42 263 ASN B C 1
ATOM 8201 O O . ASN B 1 263 ? 0.705 38.895 5.89 1 87.42 263 ASN B O 1
ATOM 8205 N N . ASP B 1 264 ? 1.806 37.86 4.231 1 81.85 264 ASP B N 1
ATOM 8206 C CA . ASP B 1 264 ? 0.882 38.365 3.22 1 81.85 264 ASP B CA 1
ATOM 8207 C C . ASP B 1 264 ? -0.474 37.671 3.32 1 81.85 264 ASP B C 1
ATOM 8209 O O . ASP B 1 264 ? -1.518 38.321 3.238 1 81.85 264 ASP B O 1
ATOM 8213 N N . SER B 1 265 ? -0.485 36.435 3.526 1 85.24 265 SER B N 1
ATOM 8214 C CA . SER B 1 265 ? -1.708 35.639 3.501 1 85.24 265 SER B CA 1
ATOM 8215 C C . SER B 1 265 ? -2.51 35.818 4.786 1 85.24 265 SER B C 1
ATOM 8217 O O . SER B 1 265 ? -3.739 35.729 4.774 1 85.24 265 SER B O 1
ATOM 8219 N N . PHE B 1 266 ? -1.817 36.081 5.94 1 86.7 266 PHE B N 1
ATOM 8220 C CA . PHE B 1 266 ? -2.499 36.14 7.228 1 86.7 266 PHE B CA 1
ATOM 8221 C C . PHE B 1 266 ? -2.658 37.584 7.69 1 86.7 266 PHE B C 1
ATOM 8223 O O . PHE B 1 266 ? -2.916 37.839 8.868 1 86.7 266 PHE B O 1
ATOM 8230 N N . GLN B 1 267 ? -2.493 38.454 6.729 1 81.27 267 GLN B N 1
ATOM 8231 C CA . GLN B 1 267 ? -2.686 39.861 7.063 1 81.27 267 GLN B CA 1
ATOM 8232 C C . GLN B 1 267 ? -4.077 40.104 7.641 1 81.27 267 GLN B C 1
ATOM 8234 O O . GLN B 1 267 ? -5.083 39.749 7.022 1 81.27 267 GLN B O 1
ATOM 8239 N N . GLY B 1 268 ? -4.158 40.488 8.833 1 77.83 268 GLY B N 1
ATOM 8240 C CA . GLY B 1 268 ? -5.432 40.762 9.479 1 77.83 268 GLY B CA 1
ATOM 8241 C C . GLY B 1 268 ? -5.932 39.606 10.325 1 77.83 268 GLY B C 1
ATOM 8242 O O . GLY B 1 268 ? -6.894 39.755 11.082 1 77.83 268 GLY B O 1
ATOM 8243 N N . LEU B 1 269 ? -5.356 38.43 10.218 1 83.91 269 LEU B N 1
ATOM 8244 C CA . LEU B 1 269 ? -5.812 37.245 10.937 1 83.91 269 LEU B CA 1
ATOM 8245 C C . LEU B 1 269 ? -4.897 36.942 12.119 1 83.91 269 LEU B C 1
ATOM 8247 O O . LEU B 1 269 ? -5.275 36.196 13.026 1 83.91 269 LEU B O 1
ATOM 8251 N N . GLU B 1 270 ? -3.664 37.423 12.026 1 83.43 270 GLU B N 1
ATOM 8252 C CA . GLU B 1 270 ? -2.695 37.189 13.093 1 83.43 270 GLU B CA 1
ATOM 8253 C C . GLU B 1 270 ? -2.173 38.504 13.663 1 83.43 270 GLU B C 1
ATOM 8255 O O . GLU B 1 270 ? -2.233 39.541 12.999 1 83.43 270 GLU B O 1
ATOM 8260 N N . GLU B 1 271 ? -1.659 38.406 14.916 1 76.41 271 GLU B N 1
ATOM 8261 C CA . GLU B 1 271 ? -1.068 39.586 15.54 1 76.41 271 GLU B CA 1
ATOM 8262 C C . GLU B 1 271 ? 0.26 39.951 14.884 1 76.41 271 GLU B C 1
ATOM 8264 O O . GLU B 1 271 ? 1.062 39.072 14.562 1 76.41 271 GLU B O 1
ATOM 8269 N N . GLU B 1 272 ? 0.492 41.14 14.637 1 73.95 272 GLU B N 1
ATOM 8270 C CA . GLU B 1 272 ? 1.697 41.631 13.974 1 73.95 272 GLU B CA 1
ATOM 8271 C C . GLU B 1 272 ? 2.947 41.301 14.786 1 73.95 272 GLU B C 1
ATOM 8273 O O . GLU B 1 272 ? 4.031 41.129 14.224 1 73.95 272 GLU B O 1
ATOM 8278 N N . SER B 1 273 ? 2.804 41.077 16.068 1 76.94 273 SER B N 1
ATOM 8279 C CA . SER B 1 273 ? 3.951 40.795 16.925 1 76.94 273 SER B CA 1
ATOM 8280 C C . SER B 1 273 ? 4.539 39.419 16.628 1 76.94 273 SER B C 1
ATOM 8282 O O . SER B 1 273 ? 5.753 39.225 16.715 1 76.94 273 SER B O 1
ATOM 8284 N N . LYS B 1 274 ? 3.689 38.578 16.183 1 79.93 274 LYS B N 1
ATOM 8285 C CA . LYS B 1 274 ? 4.156 37.217 15.936 1 79.93 274 LYS B CA 1
ATOM 8286 C C . LYS B 1 274 ? 5.058 37.159 14.707 1 79.93 274 LYS B C 1
ATOM 8288 O O . LYS B 1 274 ? 6.03 36.401 14.678 1 79.93 274 LYS B O 1
ATOM 8293 N N . THR B 1 275 ? 4.805 37.993 13.749 1 80.47 275 THR B N 1
ATOM 8294 C CA . THR B 1 275 ? 5.603 38.049 12.53 1 80.47 275 THR B CA 1
ATOM 8295 C C . THR B 1 275 ? 7.01 38.561 12.827 1 80.47 275 THR B C 1
ATOM 8297 O O . THR B 1 275 ? 7.995 37.998 12.345 1 80.47 275 THR B O 1
ATOM 8300 N N . SER B 1 276 ? 7.024 39.514 13.665 1 81.47 276 SER B N 1
ATOM 8301 C CA . SER B 1 276 ? 8.31 40.122 13.992 1 81.47 276 SER B CA 1
ATOM 8302 C C . SER B 1 276 ? 9.151 39.199 14.868 1 81.47 276 SER B C 1
ATOM 8304 O O . SER B 1 276 ? 10.37 39.12 14.705 1 81.47 276 SER B O 1
ATOM 8306 N N . GLU B 1 277 ? 8.504 38.527 15.693 1 83.19 277 GLU B N 1
ATOM 8307 C CA . GLU B 1 277 ? 9.206 37.6 16.574 1 83.19 277 GLU B CA 1
ATOM 8308 C C . GLU B 1 277 ? 9.832 36.454 15.784 1 83.19 277 GLU B C 1
ATOM 8310 O O . GLU B 1 277 ? 10.968 36.057 16.051 1 83.19 277 GLU B O 1
ATOM 8315 N N . THR B 1 278 ? 9.074 36.01 14.829 1 86.29 278 THR B N 1
ATOM 8316 C CA . THR B 1 278 ? 9.58 34.905 14.022 1 86.29 278 THR B CA 1
ATOM 8317 C C . THR B 1 278 ? 10.753 35.359 13.159 1 86.29 278 THR B C 1
ATOM 8319 O O . THR B 1 278 ? 11.744 34.64 13.021 1 86.29 278 THR B O 1
ATOM 8322 N N . MET B 1 279 ? 10.662 36.607 12.618 1 85.18 279 MET B N 1
ATOM 8323 C CA . MET B 1 279 ? 11.738 37.135 11.782 1 85.18 279 MET B CA 1
ATOM 8324 C C . MET B 1 279 ? 13.006 37.352 12.601 1 85.18 279 MET B C 1
ATOM 8326 O O . MET B 1 279 ? 14.112 37.111 12.115 1 85.18 279 MET B O 1
ATOM 8330 N N . ARG B 1 280 ? 12.902 37.603 13.841 1 85.07 280 ARG B N 1
ATOM 8331 C CA . ARG B 1 280 ? 14.048 37.807 14.721 1 85.07 280 ARG B CA 1
ATOM 8332 C C . ARG B 1 280 ? 14.741 36.485 15.032 1 85.07 280 ARG B C 1
ATOM 8334 O O . ARG B 1 280 ? 15.962 36.442 15.202 1 85.07 280 ARG B O 1
ATOM 8341 N N . ALA B 1 281 ? 13.903 35.457 15.101 1 84.64 281 ALA B N 1
ATOM 8342 C CA . ALA B 1 281 ? 14.468 34.135 15.36 1 84.64 281 ALA B CA 1
ATOM 8343 C C . ALA B 1 281 ? 15.215 33.609 14.138 1 84.64 281 ALA B C 1
ATOM 8345 O O . ALA B 1 281 ? 16.198 32.876 14.271 1 84.64 281 ALA B O 1
ATOM 8346 N N . LEU B 1 282 ? 14.794 34.033 12.934 1 87.04 282 LEU B N 1
ATOM 8347 C CA . LEU B 1 282 ? 15.39 33.555 11.691 1 87.04 282 LEU B CA 1
ATOM 8348 C C . LEU B 1 282 ? 16.611 34.389 11.318 1 87.04 282 LEU B C 1
ATOM 8350 O O . LEU B 1 282 ? 17.599 33.857 10.807 1 87.04 282 LEU B O 1
ATOM 8354 N N . VAL B 1 283 ? 16.473 35.705 11.566 1 87.51 283 VAL B N 1
ATOM 8355 C CA . VAL B 1 283 ? 17.571 36.619 11.269 1 87.51 283 VAL B CA 1
ATOM 8356 C C . VAL B 1 283 ? 17.917 37.434 12.513 1 87.51 283 VAL B C 1
ATOM 8358 O O . VAL B 1 283 ? 17.373 38.522 12.721 1 87.51 283 VAL B O 1
ATOM 8361 N N . PRO B 1 284 ? 18.874 36.731 13.284 1 79.41 284 PRO B N 1
ATOM 8362 C CA . PRO B 1 284 ? 19.245 37.477 14.488 1 79.41 284 PRO B CA 1
ATOM 8363 C C . PRO B 1 284 ? 19.731 38.892 14.18 1 79.41 284 PRO B C 1
ATOM 8365 O O . PRO B 1 284 ? 20.238 39.149 13.085 1 79.41 284 PRO B O 1
ATOM 8368 N N . PRO B 1 285 ? 19.498 39.703 15.145 1 77.64 285 PRO B N 1
ATOM 8369 C CA . PRO B 1 285 ? 19.923 41.088 14.932 1 77.64 285 PRO B CA 1
ATOM 8370 C C . PRO B 1 285 ? 21.421 41.211 14.664 1 77.64 285 PRO B C 1
ATOM 8372 O O . PRO B 1 285 ? 22.227 40.563 15.336 1 77.64 285 PRO B O 1
ATOM 8375 N N . GLY B 1 286 ? 21.75 41.791 13.674 1 75.92 286 GLY B N 1
ATOM 8376 C CA . GLY B 1 286 ? 23.142 42.032 13.329 1 75.92 286 GLY B CA 1
ATOM 8377 C C . GLY B 1 286 ? 23.646 41.128 12.22 1 75.92 286 GLY B C 1
ATOM 8378 O O . GLY B 1 286 ? 24.725 41.356 11.669 1 75.92 286 GLY B O 1
ATOM 8379 N N . LYS B 1 287 ? 22.885 40.093 11.949 1 79.74 287 LYS B N 1
ATOM 8380 C CA . LYS B 1 287 ? 23.328 39.184 10.895 1 79.74 287 LYS B CA 1
ATOM 8381 C C . LYS B 1 287 ? 22.569 39.437 9.596 1 79.74 287 LYS B C 1
ATOM 8383 O O . LYS B 1 287 ? 21.394 39.808 9.619 1 79.74 287 LYS B O 1
ATOM 8388 N N . ASP B 1 288 ? 23.26 39.392 8.517 1 82.17 288 ASP B N 1
ATOM 8389 C CA . ASP B 1 288 ? 22.634 39.581 7.212 1 82.17 288 ASP B CA 1
ATOM 8390 C C . ASP B 1 288 ? 21.791 38.368 6.826 1 82.17 288 ASP B C 1
ATOM 8392 O O . ASP B 1 288 ? 22.181 37.227 7.083 1 82.17 288 ASP B O 1
ATOM 8396 N N . PRO B 1 289 ? 20.651 38.675 6.32 1 82.78 289 PRO B N 1
ATOM 8397 C CA . PRO B 1 289 ? 19.83 37.561 5.84 1 82.78 289 PRO B CA 1
ATOM 8398 C C . PRO B 1 289 ? 20.489 36.793 4.696 1 82.78 289 PRO B C 1
ATOM 8400 O O . PRO B 1 289 ? 21.282 37.361 3.942 1 82.78 289 PRO B O 1
ATOM 8403 N N . PRO B 1 290 ? 20.228 35.609 4.628 1 86.38 290 PRO B N 1
ATOM 8404 C CA . PRO B 1 290 ? 20.787 34.821 3.528 1 86.38 290 PRO B CA 1
ATOM 8405 C C . PRO B 1 290 ? 20.222 35.222 2.167 1 86.38 290 PRO B C 1
ATOM 8407 O O . PRO B 1 290 ? 19.234 35.958 2.098 1 86.38 290 PRO B O 1
ATOM 8410 N N . ALA B 1 291 ? 20.906 34.781 1.081 1 86.39 291 ALA B N 1
ATOM 8411 C CA . ALA B 1 291 ? 20.427 35.023 -0.277 1 86.39 291 ALA B CA 1
ATOM 8412 C C . ALA B 1 291 ? 19.042 34.416 -0.486 1 86.39 291 ALA B C 1
ATOM 8414 O O . ALA B 1 291 ? 18.709 33.391 0.114 1 86.39 291 ALA B O 1
ATOM 8415 N N . PRO B 1 292 ? 18.276 35.024 -1.302 1 90.24 292 PRO B N 1
ATOM 8416 C CA . PRO B 1 292 ? 16.911 34.534 -1.512 1 90.24 292 PRO B CA 1
ATOM 8417 C C . PRO B 1 292 ? 16.875 33.133 -2.118 1 90.24 292 PRO B C 1
ATOM 8419 O O . PRO B 1 292 ? 17.811 32.733 -2.815 1 90.24 292 PRO B O 1
ATOM 8422 N N . LEU B 1 293 ? 15.855 32.397 -1.828 1 91.62 293 LEU B N 1
ATOM 8423 C CA . LEU B 1 293 ? 15.656 31.039 -2.324 1 91.62 293 LEU B CA 1
ATOM 8424 C C . LEU B 1 293 ? 15.528 31.03 -3.844 1 91.62 293 LEU B C 1
ATOM 8426 O O . LEU B 1 293 ? 14.63 31.667 -4.4 1 91.62 293 LEU B O 1
ATOM 8430 N N . GLY B 1 294 ? 16.742 29.997 -4.731 1 89.19 294 GLY B N 1
ATOM 8431 C CA . GLY B 1 294 ? 16.712 29.916 -6.182 1 89.19 294 GLY B CA 1
ATOM 8432 C C . GLY B 1 294 ? 16.939 31.254 -6.86 1 89.19 294 GLY B C 1
ATOM 8433 O O . GLY B 1 294 ? 16.598 31.428 -8.032 1 89.19 294 GLY B O 1
ATOM 8434 N N . GLY B 1 295 ? 16.929 32.543 -5.883 1 85.28 295 GLY B N 1
ATOM 8435 C CA . GLY B 1 295 ? 17.135 33.884 -6.407 1 85.28 295 GLY B CA 1
ATOM 8436 C C . GLY B 1 295 ? 15.861 34.706 -6.457 1 85.28 295 GLY B C 1
ATOM 8437 O O . GLY B 1 295 ? 15.848 35.806 -7.014 1 85.28 295 GLY B O 1
ATOM 8438 N N . LEU B 1 296 ? 14.772 34.218 -5.873 1 83.61 296 LEU B N 1
ATOM 8439 C CA . LEU B 1 296 ? 13.488 34.909 -5.918 1 83.61 296 LEU B CA 1
ATOM 8440 C C . LEU B 1 296 ? 13.388 35.944 -4.802 1 83.61 296 LEU B C 1
ATOM 8442 O O . LEU B 1 296 ? 13.538 35.61 -3.624 1 83.61 296 LEU B O 1
ATOM 8446 N N . THR B 1 297 ? 13.18 37.12 -5.15 1 78.31 297 THR B N 1
ATOM 8447 C CA . THR B 1 297 ? 13.055 38.194 -4.171 1 78.31 297 THR B CA 1
ATOM 8448 C C . THR B 1 297 ? 11.682 38.161 -3.505 1 78.31 297 THR B C 1
ATOM 8450 O O . THR B 1 297 ? 10.804 37.401 -3.918 1 78.31 297 THR B O 1
ATOM 8453 N N . VAL B 1 298 ? 11.599 38.873 -2.416 1 72.05 298 VAL B N 1
ATOM 8454 C CA . VAL B 1 298 ? 10.343 38.996 -1.683 1 72.05 298 VAL B CA 1
ATOM 8455 C C . VAL B 1 298 ? 9.233 39.446 -2.63 1 72.05 298 VAL B C 1
ATOM 8457 O O . VAL B 1 298 ? 8.099 38.97 -2.538 1 72.05 298 VAL B O 1
ATOM 8460 N N . PHE B 1 299 ? 9.655 40.239 -3.557 1 70.03 299 PHE B N 1
ATOM 8461 C CA . PHE B 1 299 ? 8.702 40.784 -4.517 1 70.03 299 PHE B CA 1
ATOM 8462 C C . PHE B 1 299 ? 8.226 39.703 -5.481 1 70.03 299 PHE B C 1
ATOM 8464 O O . PHE B 1 299 ? 7.053 39.672 -5.857 1 70.03 299 PHE B O 1
ATOM 8471 N N . ASP B 1 300 ? 9.09 38.836 -5.789 1 75.25 300 ASP B N 1
ATOM 8472 C CA . ASP B 1 300 ? 8.733 37.749 -6.696 1 75.25 300 ASP B CA 1
ATOM 8473 C C . ASP B 1 300 ? 7.743 36.789 -6.039 1 75.25 300 ASP B C 1
ATOM 8475 O O . ASP B 1 300 ? 6.807 36.316 -6.687 1 75.25 300 ASP B O 1
ATOM 8479 N N . LEU B 1 301 ? 7.948 36.658 -4.765 1 72.29 301 LEU B N 1
ATOM 8480 C CA . LEU B 1 301 ? 7.116 35.71 -4.031 1 72.29 301 LEU B CA 1
ATOM 8481 C C . LEU B 1 301 ? 5.725 36.286 -3.785 1 72.29 301 LEU B C 1
ATOM 8483 O O . LEU B 1 301 ? 4.729 35.563 -3.853 1 72.29 301 LEU B O 1
ATOM 8487 N N . SER B 1 302 ? 5.6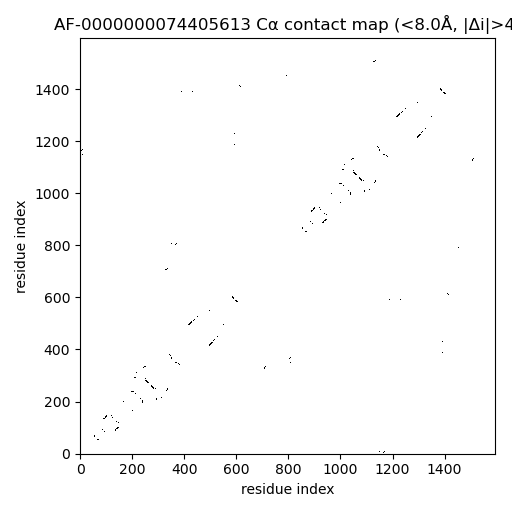18 37.577 -3.502 1 63.75 302 SER B N 1
ATOM 8488 C CA . SER B 1 302 ? 4.365 38.233 -3.142 1 63.75 302 SER B CA 1
ATOM 8489 C C . SER B 1 302 ? 3.582 38.648 -4.383 1 63.75 302 SER B C 1
ATOM 8491 O O . SER B 1 302 ? 2.351 38.582 -4.398 1 63.75 302 SER B O 1
ATOM 8493 N N . ASN B 1 303 ? 4.151 39.376 -5.325 1 58.69 303 ASN B N 1
ATOM 8494 C CA . ASN B 1 303 ? 3.486 40.044 -6.439 1 58.69 303 ASN B CA 1
ATOM 8495 C C . ASN B 1 303 ? 2.75 39.049 -7.331 1 58.69 303 ASN B C 1
ATOM 8497 O O . ASN B 1 303 ? 1.663 39.344 -7.832 1 58.69 303 ASN B O 1
ATOM 8501 N N . LYS B 1 304 ? 3.393 38.094 -7.836 1 52.78 304 LYS B N 1
ATOM 8502 C CA . LYS B 1 304 ? 2.814 37.297 -8.913 1 52.78 304 LYS B CA 1
ATOM 8503 C C . LYS B 1 304 ? 1.757 36.335 -8.377 1 52.78 304 LYS B C 1
ATOM 8505 O O . LYS B 1 304 ? 1.014 35.726 -9.151 1 52.78 304 LYS B O 1
ATOM 8510 N N . SER B 1 305 ? 1.751 36.197 -7.055 1 55.45 305 SER B N 1
ATOM 8511 C CA . SER B 1 305 ? 0.932 35.06 -6.647 1 55.45 305 SER B CA 1
ATOM 8512 C C . SER B 1 305 ? -0.465 35.507 -6.229 1 55.45 305 SER B C 1
ATOM 8514 O O . SER B 1 305 ? -0.613 36.448 -5.447 1 55.45 305 SER B O 1
ATOM 8516 N N . THR B 1 306 ? -1.446 35.495 -7.167 1 59.31 306 THR B N 1
ATOM 8517 C CA . THR B 1 306 ? -2.823 35.535 -6.687 1 59.31 306 THR B CA 1
ATOM 8518 C C . THR B 1 306 ? -2.944 34.842 -5.333 1 59.31 306 THR B C 1
ATOM 8520 O O . THR B 1 306 ? -2.117 33.996 -4.986 1 59.31 306 THR B O 1
ATOM 8523 N N . GLU B 1 307 ? -3.66 35.523 -4.441 1 59.04 307 GLU B N 1
ATOM 8524 C CA . GLU B 1 307 ? -3.892 34.968 -3.111 1 59.04 307 GLU B CA 1
ATOM 8525 C C . GLU B 1 307 ? -3.921 33.443 -3.146 1 59.04 307 GLU B C 1
ATOM 8527 O O . GLU B 1 307 ? -3.382 32.786 -2.253 1 59.04 307 GLU B O 1
ATOM 8532 N N . ARG B 1 308 ? -4.41 32.979 -4.235 1 64.42 308 ARG B N 1
ATOM 8533 C CA . ARG B 1 308 ? -4.543 31.532 -4.367 1 64.42 308 ARG B CA 1
ATOM 8534 C C . ARG B 1 308 ? -3.18 30.871 -4.543 1 64.42 308 ARG B C 1
ATOM 8536 O O . ARG B 1 308 ? -2.901 29.838 -3.931 1 64.42 308 ARG B O 1
ATOM 8543 N N . LEU B 1 309 ? -2.425 31.597 -5.171 1 65.51 309 LEU B N 1
ATOM 8544 C CA . LEU B 1 309 ? -1.107 31.051 -5.475 1 65.51 309 LEU B CA 1
ATOM 8545 C C . LEU B 1 309 ? -0.187 31.144 -4.262 1 65.51 309 LEU B C 1
ATOM 8547 O O . LEU B 1 309 ? 0.653 30.267 -4.046 1 65.51 309 LEU B O 1
ATOM 8551 N N . SER B 1 310 ? -0.528 32.076 -3.456 1 76.9 310 SER B N 1
ATOM 8552 C CA . SER B 1 310 ? 0.334 32.262 -2.294 1 76.9 310 SER B CA 1
ATOM 8553 C C . SER B 1 310 ? 0.177 31.115 -1.301 1 76.9 310 SER B C 1
ATOM 8555 O O . SER B 1 310 ? 1.168 30.583 -0.797 1 76.9 310 SER B O 1
ATOM 8557 N N . ILE B 1 311 ? -0.989 30.734 -1.159 1 80.42 311 ILE B N 1
ATOM 8558 C CA . ILE B 1 311 ? -1.235 29.704 -0.156 1 80.42 311 ILE B CA 1
ATOM 8559 C C . ILE B 1 311 ? -0.732 28.356 -0.666 1 80.42 311 ILE B C 1
ATOM 8561 O O . ILE B 1 311 ? -0.186 27.559 0.1 1 80.42 311 ILE B O 1
ATOM 8565 N N . THR B 1 312 ? -0.838 28.178 -1.928 1 82.52 312 THR B N 1
ATOM 8566 C CA . THR B 1 312 ? -0.332 26.946 -2.523 1 82.52 312 THR B CA 1
ATOM 8567 C C . THR B 1 312 ? 1.191 26.894 -2.443 1 82.52 312 THR B C 1
ATOM 8569 O O . THR B 1 312 ? 1.77 25.828 -2.223 1 82.52 312 THR B O 1
ATOM 8572 N N . ASN B 1 313 ? 1.745 28.062 -2.533 1 88.83 313 ASN B N 1
ATOM 8573 C CA . ASN B 1 313 ? 3.199 28.139 -2.433 1 88.83 313 ASN B CA 1
ATOM 8574 C C . ASN B 1 313 ? 3.68 27.836 -1.017 1 88.83 313 ASN B C 1
ATOM 8576 O O . ASN B 1 313 ? 4.711 27.187 -0.833 1 88.83 313 ASN B O 1
ATOM 8580 N N . ILE B 1 314 ? 2.889 28.354 -0.07 1 92.63 314 ILE B N 1
ATOM 8581 C CA . ILE B 1 314 ? 3.245 28.078 1.317 1 92.63 314 ILE B CA 1
ATOM 8582 C C . ILE B 1 314 ? 3.228 26.571 1.565 1 92.63 314 ILE B C 1
ATOM 8584 O O . ILE B 1 314 ? 4.155 26.024 2.166 1 92.63 314 ILE B O 1
ATOM 8588 N N . SER B 1 315 ? 2.209 25.954 1.031 1 91.1 315 SER B N 1
ATOM 8589 C CA . SER B 1 315 ? 2.082 24.512 1.213 1 91.1 315 SER B CA 1
ATOM 8590 C C . SER B 1 315 ? 3.237 23.767 0.551 1 91.1 315 SER B C 1
ATOM 8592 O O . SER B 1 315 ? 3.776 22.816 1.12 1 91.1 315 SER B O 1
ATOM 8594 N N . SER B 1 316 ? 3.589 24.195 -0.569 1 91.94 316 SER B N 1
ATOM 8595 C CA . SER B 1 316 ? 4.697 23.565 -1.28 1 91.94 316 SER B CA 1
ATOM 8596 C C . SER B 1 316 ? 6.007 23.727 -0.516 1 91.94 316 SER B C 1
ATOM 8598 O O . SER B 1 316 ? 6.8 22.787 -0.428 1 91.94 316 SER B O 1
ATOM 8600 N N . LEU B 1 317 ? 6.209 24.862 0.023 1 94.35 317 LEU B N 1
ATOM 8601 C CA . LEU B 1 317 ? 7.441 25.124 0.76 1 94.35 317 LEU B CA 1
ATOM 8602 C C . LEU B 1 317 ? 7.453 24.366 2.083 1 94.35 317 LEU B C 1
ATOM 8604 O O . LEU B 1 317 ? 8.509 23.921 2.539 1 94.35 317 LEU B O 1
ATOM 8608 N N . MET B 1 318 ? 6.297 24.302 2.691 1 95.82 318 MET B N 1
ATOM 8609 C CA . MET B 1 318 ? 6.21 23.506 3.911 1 95.82 318 MET B CA 1
ATOM 8610 C C . MET B 1 318 ? 6.527 22.041 3.629 1 95.82 318 MET B C 1
ATOM 8612 O O . MET B 1 318 ? 7.177 21.375 4.436 1 95.82 318 MET B O 1
ATOM 8616 N N . LEU B 1 319 ? 6.046 21.584 2.497 1 95.26 319 LEU B N 1
ATOM 8617 C CA . LEU B 1 319 ? 6.394 20.231 2.077 1 95.26 319 LEU B CA 1
ATOM 8618 C C . LEU B 1 319 ? 7.903 20.082 1.916 1 95.26 319 LEU B C 1
ATOM 8620 O O . LEU B 1 319 ? 8.475 19.062 2.306 1 95.26 319 LEU B O 1
ATOM 8624 N N . CYS B 1 320 ? 8.531 21.058 1.434 1 95.8 320 CYS B N 1
ATOM 8625 C CA . CYS B 1 320 ? 9.981 21.037 1.277 1 95.8 320 CYS B CA 1
ATOM 8626 C C . CYS B 1 320 ? 10.676 20.965 2.632 1 95.8 320 CYS B C 1
ATOM 8628 O O . CYS B 1 320 ? 11.646 20.224 2.798 1 95.8 320 CYS B O 1
ATOM 8630 N N . CYS B 1 321 ? 10.174 21.682 3.547 1 95.06 321 CYS B N 1
ATOM 8631 C CA . CYS B 1 321 ? 10.729 21.67 4.896 1 95.06 321 CYS B CA 1
ATOM 8632 C C . CYS B 1 321 ? 10.632 20.28 5.513 1 95.06 321 CYS B C 1
ATOM 8634 O O . CYS B 1 321 ? 11.612 19.766 6.055 1 95.06 321 CYS B O 1
ATOM 8636 N N . SER B 1 322 ? 9.479 19.759 5.379 1 94.97 322 SER B N 1
ATOM 8637 C CA . SER B 1 322 ? 9.254 18.42 5.913 1 94.97 322 SER B CA 1
ATOM 8638 C C . SER B 1 322 ? 10.18 17.401 5.257 1 94.97 322 SER B C 1
ATOM 8640 O O . SER B 1 322 ? 10.781 16.57 5.941 1 94.97 322 SER B O 1
ATOM 8642 N N . THR B 1 323 ? 10.316 17.536 3.989 1 94.71 323 THR B N 1
ATOM 8643 C CA . THR B 1 323 ? 11.149 16.595 3.249 1 94.71 323 THR B CA 1
ATOM 8644 C C . THR B 1 323 ? 12.619 16.765 3.622 1 94.71 323 THR B C 1
ATOM 8646 O O . THR B 1 323 ? 13.355 15.782 3.729 1 94.71 323 THR B O 1
ATOM 8649 N N . MET B 1 324 ? 13.07 17.938 3.824 1 94.29 324 MET B N 1
ATOM 8650 C CA . MET B 1 324 ? 14.454 18.201 4.211 1 94.29 324 MET B CA 1
ATOM 8651 C C . MET B 1 324 ? 14.772 17.565 5.56 1 94.29 324 MET B C 1
ATOM 8653 O O . MET B 1 324 ? 15.87 17.042 5.761 1 94.29 324 MET B O 1
ATOM 8657 N N . LEU B 1 325 ? 13.839 17.578 6.438 1 92.38 325 LEU B N 1
ATOM 8658 C CA . LEU B 1 325 ? 14.033 17.031 7.777 1 92.38 325 LEU B CA 1
ATOM 8659 C C . LEU B 1 325 ? 14.109 15.509 7.737 1 92.38 325 LEU B C 1
ATOM 8661 O O . LEU B 1 325 ? 14.777 14.894 8.571 1 92.38 325 LEU B O 1
ATOM 8665 N N . THR B 1 326 ? 13.476 14.907 6.784 1 87.99 326 THR B N 1
ATOM 8666 C CA . THR B 1 326 ? 13.362 13.453 6.791 1 87.99 326 THR B CA 1
ATOM 8667 C C . THR B 1 326 ? 14.368 12.827 5.829 1 87.99 326 THR B C 1
ATOM 8669 O O . THR B 1 326 ? 14.595 11.616 5.862 1 87.99 326 THR B O 1
ATOM 8672 N N . THR B 1 327 ? 14.918 13.628 5.015 1 88.41 327 THR B N 1
ATOM 8673 C CA . THR B 1 327 ? 15.892 13.101 4.065 1 88.41 327 THR B CA 1
ATOM 8674 C C . THR B 1 327 ? 17.251 12.91 4.733 1 88.41 327 THR B C 1
ATOM 8676 O O . THR B 1 327 ? 17.677 13.745 5.534 1 88.41 327 THR B O 1
ATOM 8679 N N . SER B 1 328 ? 17.933 11.828 4.43 1 83.59 328 SER B N 1
ATOM 8680 C CA . SER B 1 328 ? 19.227 11.508 5.024 1 83.59 328 SER B CA 1
ATOM 8681 C C . SER B 1 328 ? 20.319 12.435 4.501 1 83.59 328 SER B C 1
ATOM 8683 O O . SER B 1 328 ? 20.305 12.821 3.33 1 83.59 328 SER B O 1
ATOM 8685 N N . TYR B 1 329 ? 21.16 12.848 5.382 1 86.93 329 TYR B N 1
ATOM 8686 C CA . TYR B 1 329 ? 22.312 13.686 5.068 1 86.93 329 TYR B CA 1
ATOM 8687 C C . TYR B 1 329 ? 23.586 13.113 5.677 1 86.93 329 TYR B C 1
ATOM 8689 O O . TYR B 1 329 ? 23.561 12.561 6.78 1 86.93 329 TYR B O 1
ATOM 8697 N N . ALA B 1 330 ? 24.73 13.098 5.086 1 81.65 330 ALA B N 1
ATOM 8698 C CA . ALA B 1 330 ? 25.971 12.406 5.425 1 81.65 330 ALA B CA 1
ATOM 8699 C C . ALA B 1 330 ? 26.585 12.975 6.701 1 81.65 330 ALA B C 1
ATOM 8701 O O . ALA B 1 330 ? 27.252 12.257 7.45 1 81.65 330 ALA B O 1
ATOM 8702 N N . VAL B 1 331 ? 26.408 14.241 6.939 1 86.31 331 VAL B N 1
ATOM 8703 C CA . VAL B 1 331 ? 27.008 14.882 8.104 1 86.31 331 VAL B CA 1
ATOM 8704 C C . VAL B 1 331 ? 25.91 15.403 9.029 1 86.31 331 VAL B C 1
ATOM 8706 O O . VAL B 1 331 ? 24.787 15.658 8.589 1 86.31 331 VAL B O 1
ATOM 8709 N N . ARG B 1 332 ? 26.199 15.512 10.295 1 86.63 332 ARG B N 1
ATOM 8710 C CA . ARG B 1 332 ? 25.254 16.085 11.249 1 86.63 332 ARG B CA 1
ATOM 8711 C C . ARG B 1 332 ? 25.015 17.563 10.962 1 86.63 332 ARG B C 1
ATOM 8713 O O . ARG B 1 332 ? 25.954 18.304 10.665 1 86.63 332 ARG B O 1
ATOM 8720 N N . VAL B 1 333 ? 23.793 17.92 10.948 1 91.1 333 VAL B N 1
ATOM 8721 C CA . VAL B 1 333 ? 23.452 19.295 10.599 1 91.1 333 VAL B CA 1
ATOM 8722 C C . VAL B 1 333 ? 22.722 19.959 11.764 1 91.1 333 VAL B C 1
ATOM 8724 O O . VAL B 1 333 ? 22.098 19.279 12.582 1 91.1 333 VAL B O 1
ATOM 8727 N N . LYS B 1 334 ? 22.782 21.276 11.832 1 88.08 334 LYS B N 1
ATOM 8728 C CA . LYS B 1 334 ? 22.064 22.068 12.826 1 88.08 334 LYS B CA 1
ATOM 8729 C C . LYS B 1 334 ? 20.695 22.494 12.305 1 88.08 334 LYS B C 1
ATOM 8731 O O . LYS B 1 334 ? 20.599 23.191 11.292 1 88.08 334 LYS B O 1
ATOM 8736 N N . VAL B 1 335 ? 19.668 22.095 12.948 1 90.54 335 VAL B N 1
ATOM 8737 C CA . VAL B 1 335 ? 18.301 22.406 12.544 1 90.54 335 VAL B CA 1
ATOM 8738 C C . VAL B 1 335 ? 17.745 23.525 13.422 1 90.54 335 VAL B C 1
ATOM 8740 O O . VAL B 1 335 ? 17.838 23.463 14.65 1 90.54 335 VAL B O 1
ATOM 8743 N N . PRO B 1 336 ? 17.301 24.568 12.865 1 90.58 336 PRO B N 1
ATOM 8744 C CA . PRO B 1 336 ? 16.68 25.641 13.645 1 90.58 336 PRO B CA 1
ATOM 8745 C C . PRO B 1 336 ? 15.303 25.259 14.182 1 90.58 336 PRO B C 1
ATOM 8747 O O . PRO B 1 336 ? 14.284 25.742 13.681 1 90.58 336 PRO B O 1
ATOM 8750 N N . ILE B 1 337 ? 15.233 24.535 15.247 1 91.94 337 ILE B N 1
ATOM 8751 C CA . ILE B 1 337 ? 14.002 23.973 15.795 1 91.94 337 ILE B CA 1
ATOM 8752 C C . ILE B 1 337 ? 13.098 25.099 16.29 1 91.94 337 ILE B C 1
ATOM 8754 O O . ILE B 1 337 ? 11.881 25.061 16.088 1 91.94 337 ILE B O 1
ATOM 8758 N N . LYS B 1 338 ? 13.651 26.128 16.912 1 90.37 338 LYS B N 1
ATOM 8759 C CA . LYS B 1 338 ? 12.855 27.23 17.446 1 90.37 338 LYS B CA 1
ATOM 8760 C C . LYS B 1 338 ? 12.095 27.947 16.334 1 90.37 338 LYS B C 1
ATOM 8762 O O . LYS B 1 338 ? 10.894 28.194 16.455 1 90.37 338 LYS B O 1
ATOM 8767 N N . ALA B 1 339 ? 12.838 28.238 15.278 1 91.66 339 ALA B N 1
ATOM 8768 C CA . ALA B 1 339 ? 12.212 28.918 14.146 1 91.66 339 ALA B CA 1
ATOM 8769 C C . ALA B 1 339 ? 11.132 28.046 13.512 1 91.66 339 ALA B C 1
ATOM 8771 O O . ALA B 1 339 ? 10.073 28.544 13.123 1 91.66 339 ALA B O 1
ATOM 8772 N N . LEU B 1 340 ? 11.42 26.773 13.422 1 94.13 340 LEU B N 1
ATOM 8773 C CA . LEU B 1 340 ? 10.454 25.836 12.859 1 94.13 340 LEU B CA 1
ATOM 8774 C C . LEU B 1 340 ? 9.181 25.799 13.697 1 94.13 340 LEU B C 1
ATOM 8776 O O . LEU B 1 340 ? 8.075 25.869 13.157 1 94.13 340 LEU B O 1
ATOM 8780 N N . LEU B 1 341 ? 9.306 25.741 14.991 1 93.99 341 LEU B N 1
ATOM 8781 C CA . LEU B 1 341 ? 8.159 25.681 15.892 1 93.99 341 LEU B CA 1
ATOM 8782 C C . LEU B 1 341 ? 7.362 26.98 15.844 1 93.99 341 LEU B C 1
ATOM 8784 O O . LEU B 1 341 ? 6.131 26.961 15.914 1 93.99 341 LEU B O 1
ATOM 8788 N N . MET B 1 342 ? 8.018 28.098 15.685 1 93.32 342 MET B N 1
ATOM 8789 C CA . MET B 1 342 ? 7.333 29.385 15.606 1 93.32 342 MET B CA 1
ATOM 8790 C C . MET B 1 342 ? 6.482 29.471 14.344 1 93.32 342 MET B C 1
ATOM 8792 O O . MET B 1 342 ? 5.351 29.96 14.384 1 93.32 342 MET B O 1
ATOM 8796 N N . VAL B 1 343 ? 7.019 28.998 13.249 1 94.02 343 VAL B N 1
ATOM 8797 C CA . VAL B 1 343 ? 6.28 29.006 11.992 1 94.02 343 VAL B CA 1
ATOM 8798 C C . VAL B 1 343 ? 5.063 28.089 12.101 1 94.02 343 VAL B C 1
ATOM 8800 O O . VAL B 1 343 ? 3.961 28.458 11.689 1 94.02 343 VAL B O 1
ATOM 8803 N N . VAL B 1 344 ? 5.251 26.913 12.662 1 95.12 344 VAL B N 1
ATOM 8804 C CA . VAL B 1 344 ? 4.17 25.948 12.834 1 95.12 344 VAL B CA 1
ATOM 8805 C C . VAL B 1 344 ? 3.098 26.531 13.751 1 95.12 344 VAL B C 1
ATOM 8807 O O . VAL B 1 344 ? 1.902 26.408 13.475 1 95.12 344 VAL B O 1
ATOM 8810 N N . GLU B 1 345 ? 3.525 27.143 14.789 1 94.27 345 GLU B N 1
ATOM 8811 C CA . GLU B 1 345 ? 2.598 27.755 15.736 1 94.27 345 GLU B CA 1
ATOM 8812 C C . GLU B 1 345 ? 1.77 28.849 15.07 1 94.27 345 GLU B C 1
ATOM 8814 O O . GLU B 1 345 ? 0.566 28.956 15.309 1 94.27 345 GLU B O 1
ATOM 8819 N N . ARG B 1 346 ? 2.376 29.661 14.236 1 93.11 346 ARG B N 1
ATOM 8820 C CA . ARG B 1 346 ? 1.672 30.716 13.516 1 93.11 346 ARG B CA 1
ATOM 8821 C C . ARG B 1 346 ? 0.551 30.139 12.658 1 93.11 346 ARG B C 1
ATOM 8823 O O . ARG B 1 346 ? -0.564 30.666 12.647 1 93.11 346 ARG B O 1
ATOM 8830 N N . VAL B 1 347 ? 0.804 29.097 11.993 1 94.36 347 VAL B N 1
ATOM 8831 C CA . VAL B 1 347 ? -0.163 28.501 11.076 1 94.36 347 VAL B CA 1
ATOM 8832 C C . VAL B 1 347 ? -1.27 27.812 11.87 1 94.36 347 VAL B C 1
ATOM 8834 O O . VAL B 1 347 ? -2.455 27.99 11.577 1 94.36 347 VAL B O 1
ATOM 8837 N N . LEU B 1 348 ? -0.939 27.069 12.955 1 94.83 348 LEU B N 1
ATOM 8838 C CA . LEU B 1 348 ? -1.914 26.284 13.704 1 94.83 348 LEU B CA 1
ATOM 8839 C C . LEU B 1 348 ? -2.815 27.188 14.538 1 94.83 348 LEU B C 1
ATOM 8841 O O . LEU B 1 348 ? -3.92 26.792 14.917 1 94.83 348 LEU B O 1
ATOM 8845 N N . ASN B 1 349 ? -2.398 28.416 14.77 1 91.46 349 ASN B N 1
ATOM 8846 C CA . ASN B 1 349 ? -3.177 29.322 15.607 1 91.46 349 ASN B CA 1
ATOM 8847 C C . ASN B 1 349 ? -4.232 30.068 14.796 1 91.46 349 ASN B C 1
ATOM 8849 O O . ASN B 1 349 ? -5.136 30.684 15.363 1 91.46 349 ASN B O 1
ATOM 8853 N N . VAL B 1 350 ? -4.167 30.019 13.473 1 90.46 350 VAL B N 1
ATOM 8854 C CA . VAL B 1 350 ? -5.113 30.733 12.622 1 90.46 350 VAL B CA 1
ATOM 8855 C C . VAL B 1 350 ? -6.214 29.781 12.159 1 90.46 350 VAL B C 1
ATOM 8857 O O . VAL B 1 350 ? -5.936 28.775 11.503 1 90.46 350 VAL B O 1
ATOM 8860 N N . ASP B 1 351 ? -7.436 29.993 12.549 1 87.63 351 ASP B N 1
ATOM 8861 C CA . ASP B 1 351 ? -8.557 29.168 12.108 1 87.63 351 ASP B CA 1
ATOM 8862 C C . ASP B 1 351 ? -9.505 29.963 11.213 1 87.63 351 ASP B C 1
ATOM 8864 O O . ASP B 1 351 ? -10.599 29.497 10.889 1 87.63 351 ASP B O 1
ATOM 8868 N N . GLY B 1 352 ? -9.139 31.195 10.825 1 84.24 352 GLY B N 1
ATOM 8869 C CA . GLY B 1 352 ? -9.95 32.023 9.946 1 84.24 352 GLY B CA 1
ATOM 8870 C C . GLY B 1 352 ? -10.85 32.986 10.696 1 84.24 352 GLY B C 1
ATOM 8871 O O . GLY B 1 352 ? -11.567 33.779 10.083 1 84.24 352 GLY B O 1
ATOM 8872 N N . SER B 1 353 ? -10.851 32.854 12.07 1 83.55 353 SER B N 1
ATOM 8873 C CA . SER B 1 353 ? -11.666 33.764 12.868 1 83.55 353 SER B CA 1
ATOM 8874 C C . SER B 1 353 ? -11.053 35.159 12.914 1 83.55 353 SER B C 1
ATOM 8876 O O . SER B 1 353 ? -9.83 35.307 12.874 1 83.55 353 SER B O 1
ATOM 8878 N N . LEU B 1 354 ? -11.877 36.16 12.76 1 76.84 354 LEU B N 1
ATOM 8879 C CA . LEU B 1 354 ? -11.4 37.539 12.769 1 76.84 354 LEU B CA 1
ATOM 8880 C C . LEU B 1 354 ? -11.389 38.101 14.187 1 76.84 354 LEU B C 1
ATOM 8882 O O . LEU B 1 354 ? -12.383 37.993 14.91 1 76.84 354 LEU B O 1
ATOM 8886 N N . PRO B 1 355 ? -10.128 38.331 14.588 1 63.7 355 PRO B N 1
ATOM 8887 C CA . PRO B 1 355 ? -10.129 38.989 15.897 1 63.7 355 PRO B CA 1
ATOM 8888 C C . PRO B 1 355 ? -10.915 40.298 15.899 1 63.7 355 PRO B C 1
ATOM 8890 O O . PRO B 1 355 ? -11.064 40.935 14.853 1 63.7 355 PRO B O 1
ATOM 8893 N N . GLN B 1 356 ? -11.758 40.64 16.868 1 57.43 356 GLN B N 1
ATOM 8894 C CA . GLN B 1 356 ? -12.623 41.806 17.021 1 57.43 356 GLN B CA 1
ATOM 8895 C C . GLN B 1 356 ? -11.908 43.082 16.589 1 57.43 356 GLN B C 1
ATOM 8897 O O . GLN B 1 356 ? -12.528 43.989 16.028 1 57.43 356 GLN B O 1
ATOM 8902 N N . THR B 1 357 ? -10.662 43.125 16.813 1 53.08 357 THR B N 1
ATOM 8903 C CA . THR B 1 357 ? -9.957 44.381 16.58 1 53.08 357 THR B CA 1
ATOM 8904 C C . THR B 1 357 ? -9.626 44.549 15.1 1 53.08 357 THR B C 1
ATOM 8906 O O . THR B 1 357 ? -9.265 45.642 14.66 1 53.08 357 THR B O 1
ATOM 8909 N N . MET B 1 358 ? -9.756 43.471 14.171 1 54.9 358 MET B N 1
ATOM 8910 C CA . MET B 1 358 ? -9.11 43.537 12.863 1 54.9 358 MET B CA 1
ATOM 8911 C C . MET B 1 358 ? -10.137 43.416 11.742 1 54.9 358 MET B C 1
ATOM 8913 O O . MET B 1 358 ? -9.794 43.044 10.619 1 54.9 358 MET B O 1
ATOM 8917 N N . TYR B 1 359 ? -11.584 43.645 11.916 1 51.82 359 TYR B N 1
ATOM 8918 C CA . TYR B 1 359 ? -12.693 43.473 10.985 1 51.82 359 TYR B CA 1
ATOM 8919 C C . TYR B 1 359 ? -12.415 44.185 9.667 1 51.82 359 TYR B C 1
ATOM 8921 O O . TYR B 1 359 ? -12.788 43.696 8.598 1 51.82 359 TYR B O 1
ATOM 8929 N N . PRO B 1 360 ? -11.507 45.279 9.723 1 54.7 360 PRO B N 1
ATOM 8930 C CA . PRO B 1 360 ? -11.604 46.16 8.557 1 54.7 360 PRO B CA 1
ATOM 8931 C C . PRO B 1 360 ? -10.832 45.63 7.351 1 54.7 360 PRO B C 1
ATOM 8933 O O . PRO B 1 360 ? -11.043 46.091 6.226 1 54.7 360 PRO B O 1
ATOM 8936 N N . THR B 1 361 ? -9.869 44.651 7.441 1 62.42 361 THR B N 1
ATOM 8937 C CA . THR B 1 361 ? -8.909 44.561 6.347 1 62.42 361 THR B CA 1
ATOM 8938 C C . THR B 1 361 ? -9.212 43.358 5.458 1 62.42 361 THR B C 1
ATOM 8940 O O . THR B 1 361 ? -8.818 43.326 4.291 1 62.42 361 THR B O 1
ATOM 8943 N N . LEU B 1 362 ? -9.965 42.457 5.871 1 73.79 362 LEU B N 1
ATOM 8944 C CA . LEU B 1 362 ? -10.127 41.259 5.055 1 73.79 362 LEU B CA 1
ATOM 8945 C C . LEU B 1 362 ? -11.528 41.195 4.455 1 73.79 362 LEU B C 1
ATOM 8947 O O . LEU B 1 362 ? -12.52 41.378 5.164 1 73.79 362 LEU B O 1
ATOM 8951 N N . THR B 1 363 ? -11.561 41.182 3.115 1 77.4 363 THR B N 1
ATOM 8952 C CA . THR B 1 363 ? -12.842 41.023 2.437 1 77.4 363 THR B CA 1
ATOM 8953 C C . THR B 1 363 ? -13.438 39.647 2.722 1 77.4 363 THR B C 1
ATOM 8955 O O . THR B 1 363 ? -12.719 38.719 3.097 1 77.4 363 THR B O 1
ATOM 8958 N N . ALA B 1 364 ? -14.689 39.585 2.635 1 78.48 364 ALA B N 1
ATOM 8959 C CA . ALA B 1 364 ? -15.389 38.323 2.861 1 78.48 364 ALA B CA 1
ATOM 8960 C C . ALA B 1 364 ? -14.886 37.239 1.912 1 78.48 364 ALA B C 1
ATOM 8962 O O . ALA B 1 364 ? -14.74 36.079 2.305 1 78.48 364 ALA B O 1
ATOM 8963 N N . MET B 1 365 ? -14.553 37.624 0.764 1 79.58 365 MET B N 1
ATOM 8964 C CA . MET B 1 365 ? -14.085 36.67 -0.238 1 79.58 365 MET B CA 1
ATOM 8965 C C . MET B 1 365 ? -12.695 36.15 0.112 1 79.58 365 MET B C 1
ATOM 8967 O O . MET B 1 365 ? -12.406 34.966 -0.069 1 79.58 365 MET B O 1
ATOM 8971 N N . GLN B 1 366 ? -11.969 37.03 0.631 1 80.54 366 GLN B N 1
ATOM 8972 C CA . GLN B 1 366 ? -10.622 36.639 1.031 1 80.54 366 GLN B CA 1
ATOM 8973 C C . GLN B 1 366 ? -10.656 35.691 2.226 1 80.54 366 GLN B C 1
ATOM 8975 O O . GLN B 1 366 ? -9.9 34.718 2.275 1 80.54 366 GLN B O 1
ATOM 8980 N N . GLN B 1 367 ? -11.527 36.043 3.107 1 83.3 367 GLN B N 1
ATOM 8981 C CA . GLN B 1 367 ? -11.653 35.187 4.282 1 83.3 367 GLN B CA 1
ATOM 8982 C C . GLN B 1 367 ? -12.118 33.786 3.894 1 83.3 367 GLN B C 1
ATOM 8984 O O . GLN B 1 367 ? -11.616 32.791 4.422 1 83.3 367 GLN B O 1
ATOM 8989 N N . GLU B 1 368 ? -13.035 33.799 2.975 1 83.03 368 GLU B N 1
ATOM 8990 C CA . GLU B 1 368 ? -13.557 32.515 2.517 1 83.03 368 GLU B CA 1
ATOM 8991 C C . GLU B 1 368 ? -12.464 31.677 1.859 1 83.03 368 GLU B C 1
ATOM 8993 O O . GLU B 1 368 ? -12.377 30.469 2.09 1 83.03 368 GLU B O 1
ATOM 8998 N N . TYR B 1 369 ? -11.721 32.316 1.185 1 82.58 369 TYR B N 1
ATOM 8999 C CA . TYR B 1 369 ? -10.644 31.623 0.487 1 82.58 369 TYR B CA 1
ATOM 9000 C C . TYR B 1 369 ? -9.626 31.063 1.474 1 82.58 369 TYR B C 1
ATOM 9002 O O . TYR B 1 369 ? -9.192 29.916 1.344 1 82.58 369 TYR B O 1
ATOM 9010 N N . ILE B 1 370 ? -9.285 31.805 2.411 1 86.72 370 ILE B N 1
ATOM 9011 C CA . ILE B 1 370 ? -8.303 31.362 3.394 1 86.72 370 ILE B CA 1
ATOM 9012 C C . ILE B 1 370 ? -8.856 30.173 4.177 1 86.72 370 ILE B C 1
ATOM 9014 O O . ILE B 1 370 ? -8.129 29.222 4.47 1 86.72 370 ILE B O 1
ATOM 9018 N N . CYS B 1 371 ? -10.114 30.274 4.446 1 88.06 371 CYS B N 1
ATOM 9019 C CA . CYS B 1 371 ? -10.749 29.204 5.207 1 88.06 371 CYS B CA 1
ATOM 9020 C C . CYS B 1 371 ? -10.731 27.895 4.427 1 88.06 371 CYS B C 1
ATOM 9022 O O . CYS B 1 371 ? -10.676 26.815 5.018 1 88.06 371 CYS B O 1
ATOM 9024 N N . THR B 1 372 ? -10.69 28.02 3.172 1 87.81 372 THR B N 1
ATOM 9025 C CA . THR B 1 372 ? -10.685 26.824 2.338 1 87.81 372 THR B CA 1
ATOM 9026 C C . THR B 1 372 ? -9.293 26.199 2.296 1 87.81 372 THR B C 1
ATOM 9028 O O . THR B 1 372 ? -9.155 24.986 2.124 1 87.81 372 THR B O 1
ATOM 9031 N N . GLN B 1 373 ? -8.273 26.981 2.557 1 89.62 373 GLN B N 1
ATOM 9032 C CA . GLN B 1 373 ? -6.905 26.508 2.376 1 89.62 373 GLN B CA 1
ATOM 9033 C C . GLN B 1 373 ? -6.269 26.139 3.713 1 89.62 373 GLN B C 1
ATOM 9035 O O . GLN B 1 373 ? -5.271 25.416 3.753 1 89.62 373 GLN B O 1
ATOM 9040 N N . LEU B 1 374 ? -6.858 26.519 4.812 1 92.93 374 LEU B N 1
ATOM 9041 C CA . LEU B 1 374 ? -6.255 26.381 6.134 1 92.93 374 LEU B CA 1
ATOM 9042 C C . LEU B 1 374 ? -6.086 24.911 6.504 1 92.93 374 LEU B C 1
ATOM 9044 O O . LEU B 1 374 ? -5.065 24.524 7.077 1 92.93 374 LEU B O 1
ATOM 9048 N N . PRO B 1 375 ? -7.015 24.044 6.136 1 93.58 375 PRO B N 1
ATOM 9049 C CA . PRO B 1 375 ? -6.817 22.642 6.513 1 93.58 375 PRO B CA 1
ATOM 9050 C C . PRO B 1 375 ? -5.56 22.036 5.894 1 93.58 375 PRO B C 1
ATOM 9052 O O . PRO B 1 375 ? -4.863 21.253 6.544 1 93.58 375 PRO B O 1
ATOM 9055 N N . VAL B 1 376 ? -5.24 22.379 4.726 1 92.03 376 VAL B N 1
ATOM 9056 C CA . VAL B 1 376 ? -4.048 21.868 4.058 1 92.03 376 VAL B CA 1
ATOM 9057 C C . VAL B 1 376 ? -2.797 22.406 4.75 1 92.03 376 VAL B C 1
ATOM 9059 O O . VAL B 1 376 ? -1.842 21.662 4.983 1 92.03 376 VAL B O 1
ATOM 9062 N N . LEU B 1 377 ? -2.833 23.662 5.098 1 94.98 377 LEU B N 1
ATOM 9063 C CA . LEU B 1 377 ? -1.706 24.27 5.797 1 94.98 377 LEU B CA 1
ATOM 9064 C C . LEU B 1 377 ? -1.504 23.627 7.165 1 94.98 377 LEU B C 1
ATOM 9066 O O . LEU B 1 377 ? -0.37 23.349 7.563 1 94.98 377 LEU B O 1
ATOM 9070 N N . HIS B 1 378 ? -2.611 23.44 7.845 1 96.25 378 HIS B N 1
ATOM 9071 C CA . HIS B 1 378 ? -2.524 22.772 9.138 1 96.25 378 HIS B CA 1
ATOM 9072 C C . HIS B 1 378 ? -1.947 21.368 8.996 1 96.25 378 HIS B C 1
ATOM 9074 O O . HIS B 1 378 ? -1.152 20.931 9.832 1 96.25 378 HIS B O 1
ATOM 9080 N N . SER B 1 379 ? -2.351 20.694 7.966 1 96.08 379 SER B N 1
ATOM 9081 C CA . SER B 1 379 ? -1.87 19.336 7.731 1 96.08 379 SER B CA 1
ATOM 9082 C C . SER B 1 379 ? -0.357 19.311 7.543 1 96.08 379 SER B C 1
ATOM 9084 O O . SER B 1 379 ? 0.334 18.484 8.142 1 96.08 379 SER B O 1
ATOM 9086 N N . TYR B 1 380 ? 0.141 20.197 6.806 1 95.81 380 TYR B N 1
ATOM 9087 C CA . TYR B 1 380 ? 1.58 20.259 6.573 1 95.81 380 TYR B CA 1
ATOM 9088 C C . TYR B 1 380 ? 2.32 20.676 7.839 1 95.81 380 TYR B C 1
ATOM 9090 O O . TYR B 1 380 ? 3.445 20.233 8.082 1 95.81 380 TYR B O 1
ATOM 9098 N N . SER B 1 381 ? 1.747 21.543 8.647 1 96.45 381 SER B N 1
ATOM 9099 C CA . SER B 1 381 ? 2.35 21.949 9.912 1 96.45 381 SER B CA 1
ATOM 9100 C C . SER B 1 381 ? 2.469 20.77 10.872 1 96.45 381 SER B C 1
ATOM 9102 O O . SER B 1 381 ? 3.501 20.595 11.524 1 96.45 381 SER B O 1
ATOM 9104 N N . LEU B 1 382 ? 1.455 19.97 10.87 1 96.67 382 LEU B N 1
ATOM 9105 C CA . LEU B 1 382 ? 1.494 18.789 11.725 1 96.67 382 LEU B CA 1
ATOM 9106 C C . LEU B 1 382 ? 2.52 17.782 11.216 1 96.67 382 LEU B C 1
ATOM 9108 O O . LEU B 1 382 ? 3.17 17.097 12.009 1 96.67 382 LEU B O 1
ATOM 9112 N N . GLU B 1 383 ? 2.642 17.739 9.945 1 95.81 383 GLU B N 1
ATOM 9113 C CA . GLU B 1 383 ? 3.658 16.864 9.37 1 95.81 383 GLU B CA 1
ATOM 9114 C C . GLU B 1 383 ? 5.062 17.31 9.769 1 95.81 383 GLU B C 1
ATOM 9116 O O . GLU B 1 383 ? 5.913 16.48 10.097 1 95.81 383 GLU B O 1
ATOM 9121 N N . ILE B 1 384 ? 5.3 18.571 9.73 1 96.33 384 ILE B N 1
ATOM 9122 C CA . ILE B 1 384 ? 6.593 19.115 10.13 1 96.33 384 ILE B CA 1
ATOM 9123 C C . ILE B 1 384 ? 6.857 18.79 11.599 1 96.33 384 ILE B C 1
ATOM 9125 O O . ILE B 1 384 ? 7.971 18.408 11.966 1 96.33 384 ILE B O 1
ATOM 9129 N N . LEU B 1 385 ? 5.87 18.911 12.431 1 94.28 385 LEU B N 1
ATOM 9130 C CA . LEU B 1 385 ? 6.014 18.576 13.844 1 94.28 385 LEU B CA 1
ATOM 9131 C C . LEU B 1 385 ? 6.394 17.11 14.019 1 94.28 385 LEU B C 1
ATOM 9133 O O . LEU B 1 385 ? 7.288 16.786 14.804 1 94.28 385 LEU B O 1
ATOM 9137 N N . CYS B 1 386 ? 5.729 16.284 13.265 1 93.23 386 CYS B N 1
ATOM 9138 C CA . CYS B 1 386 ? 6.032 14.859 13.333 1 93.23 386 CYS B CA 1
ATOM 9139 C C . CYS B 1 386 ? 7.469 14.586 12.906 1 93.23 386 CYS B C 1
ATOM 9141 O O . CYS B 1 386 ? 8.171 13.798 13.543 1 93.23 386 CYS B O 1
ATOM 9143 N N . ASP B 1 387 ? 7.867 15.251 11.92 1 93 387 ASP B N 1
ATOM 9144 C CA . ASP B 1 387 ? 9.208 15.032 11.387 1 93 387 ASP B CA 1
ATOM 9145 C C . ASP B 1 387 ? 10.275 15.523 12.364 1 93 387 ASP B C 1
ATOM 9147 O O . ASP B 1 387 ? 11.333 14.905 12.497 1 93 387 ASP B O 1
ATOM 9151 N N . ILE B 1 388 ? 10.024 16.606 13.054 1 92.19 388 ILE B N 1
ATOM 9152 C CA . ILE B 1 388 ? 10.96 17.131 14.042 1 92.19 388 ILE B CA 1
ATOM 9153 C C . ILE B 1 388 ? 11.146 16.116 15.167 1 92.19 388 ILE B C 1
ATOM 9155 O O . ILE B 1 388 ? 12.274 15.838 15.581 1 92.19 388 ILE B O 1
ATOM 9159 N N . ILE B 1 389 ? 10.086 15.536 15.558 1 89.03 389 ILE B N 1
ATOM 9160 C CA . ILE B 1 389 ? 10.154 14.593 16.669 1 89.03 389 ILE B CA 1
ATOM 9161 C C . ILE B 1 389 ? 10.861 13.316 16.219 1 89.03 389 ILE B C 1
ATOM 9163 O O . ILE B 1 389 ? 11.638 12.73 16.976 1 89.03 389 ILE B O 1
ATOM 9167 N N . LYS B 1 390 ? 10.521 12.916 15.06 1 85.48 390 LYS B N 1
ATOM 9168 C CA . LYS B 1 390 ? 11.115 11.694 14.527 1 85.48 390 LYS B CA 1
ATOM 9169 C C . LYS B 1 390 ? 12.634 11.814 14.442 1 85.48 390 LYS B C 1
ATOM 9171 O O . LYS B 1 390 ? 13.355 10.86 14.74 1 85.48 390 LYS B O 1
ATOM 9176 N N . GLU B 1 391 ? 13.099 13.012 14.113 1 84.63 391 GLU B N 1
ATOM 9177 C CA . GLU B 1 391 ? 14.521 13.176 13.829 1 84.63 391 GLU B CA 1
ATOM 9178 C C . GLU B 1 391 ? 15.274 13.68 15.057 1 84.63 391 GLU B C 1
ATOM 9180 O O . GLU B 1 391 ? 16.424 13.298 15.287 1 84.63 391 GLU B O 1
ATOM 9185 N N . ALA B 1 392 ? 14.65 14.54 15.815 1 86.11 392 ALA B N 1
ATOM 9186 C CA . ALA B 1 392 ? 15.325 15.112 16.978 1 86.11 392 ALA B CA 1
ATOM 9187 C C . ALA B 1 392 ? 15.199 14.195 18.191 1 86.11 392 ALA B C 1
ATOM 9189 O O . ALA B 1 392 ? 16.076 14.179 19.058 1 86.11 392 ALA B O 1
ATOM 9190 N N . ARG B 1 393 ? 14.132 13.395 18.309 1 81.94 393 ARG B N 1
ATOM 9191 C CA . ARG B 1 393 ? 13.879 12.455 19.396 1 81.94 393 ARG B CA 1
ATOM 9192 C C . ARG B 1 393 ? 14.032 13.134 20.753 1 81.94 393 ARG B C 1
ATOM 9194 O O . ARG B 1 393 ? 13.366 14.133 21.032 1 81.94 393 ARG B O 1
ATOM 9201 N N . SER B 1 394 ? 14.966 12.671 21.566 1 78.22 394 SER B N 1
ATOM 9202 C CA . SER B 1 394 ? 15.104 13.168 22.931 1 78.22 394 SER B CA 1
ATOM 9203 C C . SER B 1 394 ? 15.783 14.533 22.956 1 78.22 394 SER B C 1
ATOM 9205 O O . SER B 1 394 ? 15.692 15.259 23.948 1 78.22 394 SER B O 1
ATOM 9207 N N . GLN B 1 395 ? 16.309 14.984 21.829 1 84.15 395 GLN B N 1
ATOM 9208 C CA . GLN B 1 395 ? 16.962 16.287 21.767 1 84.15 395 GLN B CA 1
ATOM 9209 C C . GLN B 1 395 ? 15.936 17.417 21.766 1 84.15 395 GLN B C 1
ATOM 9211 O O . GLN B 1 395 ? 16.289 18.583 21.951 1 84.15 395 GLN B O 1
ATOM 9216 N N . LEU B 1 396 ? 14.689 17.039 21.612 1 87.91 396 LEU B N 1
ATOM 9217 C CA . LEU B 1 396 ? 13.618 18.028 21.563 1 87.91 396 LEU B CA 1
ATOM 9218 C C . LEU B 1 396 ? 13.143 18.387 22.967 1 87.91 396 LEU B C 1
ATOM 9220 O O . LEU B 1 396 ? 12.248 19.218 23.131 1 87.91 396 LEU B O 1
ATOM 9224 N N . LEU B 1 397 ? 13.746 17.861 24.01 1 86.56 397 LEU B N 1
ATOM 9225 C CA . LEU B 1 397 ? 13.304 17.988 25.395 1 86.56 397 LEU B CA 1
ATOM 9226 C C . LEU B 1 397 ? 13.239 19.454 25.812 1 86.56 397 LEU B C 1
ATOM 9228 O O . LEU B 1 397 ? 12.298 19.868 26.492 1 86.56 397 LEU B O 1
ATOM 9232 N N . PRO B 1 398 ? 14.147 20.288 25.283 1 87.99 398 PRO B N 1
ATOM 9233 C CA . PRO B 1 398 ? 14.076 21.696 25.68 1 87.99 398 PRO B CA 1
ATOM 9234 C C . PRO B 1 398 ? 12.845 22.405 25.121 1 87.99 398 PRO B C 1
ATOM 9236 O O . PRO B 1 398 ? 12.41 23.42 25.67 1 87.99 398 PRO B O 1
ATOM 9239 N N . HIS B 1 399 ? 12.301 21.918 24.099 1 90.33 399 HIS B N 1
ATOM 9240 C CA . HIS B 1 399 ? 11.169 22.563 23.441 1 90.33 399 HIS B CA 1
ATOM 9241 C C . HIS B 1 399 ? 9.872 21.809 23.713 1 90.33 399 HIS B C 1
ATOM 9243 O O . HIS B 1 399 ? 8.838 22.108 23.112 1 90.33 399 HIS B O 1
ATOM 9249 N N . THR B 1 400 ? 9.935 20.872 24.606 1 88.46 400 THR B N 1
ATOM 9250 C CA . THR B 1 400 ? 8.817 19.962 24.827 1 88.46 400 THR B CA 1
ATOM 9251 C C . THR B 1 400 ? 7.638 20.696 25.458 1 88.46 400 THR B C 1
ATOM 9253 O O . THR B 1 400 ? 6.484 20.457 25.095 1 88.46 400 THR B O 1
ATOM 9256 N N . ALA B 1 401 ? 7.911 21.566 26.355 1 88.58 401 ALA B N 1
ATOM 9257 C CA . ALA B 1 401 ? 6.838 22.301 27.02 1 88.58 401 ALA B CA 1
ATOM 9258 C C . ALA B 1 401 ? 6.021 23.108 26.016 1 88.58 401 ALA B C 1
ATOM 9260 O O . ALA B 1 401 ? 4.788 23.09 26.052 1 88.58 401 ALA B O 1
ATOM 9261 N N . HIS B 1 402 ? 6.755 23.72 25.21 1 90.26 402 HIS B N 1
ATOM 9262 C CA . HIS B 1 402 ? 6.102 24.514 24.175 1 90.26 402 HIS B CA 1
ATOM 9263 C C . HIS B 1 402 ? 5.285 23.632 23.237 1 90.26 402 HIS B C 1
ATOM 9265 O O . HIS B 1 402 ? 4.153 23.973 22.886 1 90.26 402 HIS B O 1
ATOM 9271 N N . THR B 1 403 ? 5.801 22.576 22.902 1 91.38 403 THR B N 1
ATOM 9272 C CA . THR B 1 403 ? 5.139 21.662 21.978 1 91.38 403 THR B CA 1
ATOM 9273 C C . THR B 1 403 ? 3.886 21.065 22.612 1 91.38 403 THR B C 1
ATOM 9275 O O . THR B 1 403 ? 2.851 20.937 21.954 1 91.38 403 THR B O 1
ATOM 9278 N N . ILE B 1 404 ? 3.945 20.763 23.88 1 91.1 404 ILE B N 1
ATOM 9279 C CA . ILE B 1 404 ? 2.805 20.193 24.59 1 91.1 404 ILE B CA 1
ATOM 9280 C C . ILE B 1 404 ? 1.668 21.211 24.642 1 91.1 404 ILE B C 1
ATOM 9282 O O . ILE B 1 404 ? 0.509 20.869 24.398 1 91.1 404 ILE B O 1
ATOM 9286 N N . ARG B 1 405 ? 1.986 22.438 24.869 1 91.77 405 ARG B N 1
ATOM 9287 C CA . ARG B 1 405 ? 0.973 23.488 24.915 1 91.77 405 ARG B CA 1
ATOM 9288 C C . ARG B 1 405 ? 0.309 23.668 23.554 1 91.77 405 ARG B C 1
ATOM 9290 O O . ARG B 1 405 ? -0.914 23.796 23.467 1 91.77 405 ARG B O 1
ATOM 9297 N N . LEU B 1 406 ? 1.099 23.671 22.603 1 92.61 406 LEU B N 1
ATOM 9298 C CA . LEU B 1 406 ? 0.606 23.831 21.239 1 92.61 406 LEU B CA 1
ATOM 9299 C C . LEU B 1 406 ? -0.352 22.704 20.871 1 92.61 406 LEU B C 1
ATOM 9301 O O . LEU B 1 406 ? -1.443 22.955 20.352 1 92.61 406 LEU B O 1
ATOM 9305 N N . VAL B 1 407 ? -0.019 21.501 21.245 1 92.42 407 VAL B N 1
ATOM 9306 C CA . VAL B 1 407 ? -0.78 20.323 20.842 1 92.42 407 VAL B CA 1
ATOM 9307 C C . VAL B 1 407 ? -2.057 20.223 21.672 1 92.42 407 VAL B C 1
ATOM 9309 O O . VAL B 1 407 ? -3.116 19.859 21.154 1 92.42 407 VAL B O 1
ATOM 9312 N N . THR B 1 408 ? -1.999 20.521 22.942 1 92.58 408 THR B N 1
ATOM 9313 C CA . THR B 1 408 ? -3.167 20.439 23.813 1 92.58 408 THR B CA 1
ATOM 9314 C C . THR B 1 408 ? -4.206 21.486 23.425 1 92.58 408 THR B C 1
ATOM 9316 O O . THR B 1 408 ? -5.408 21.211 23.438 1 92.58 408 THR B O 1
ATOM 9319 N N . GLU B 1 409 ? -3.741 22.624 23.007 1 92.55 409 GLU B N 1
ATOM 9320 C CA . GLU B 1 409 ? -4.662 23.659 22.548 1 92.55 409 GLU B CA 1
ATOM 9321 C C . GLU B 1 409 ? -5.273 23.295 21.197 1 92.55 409 GLU B C 1
ATOM 9323 O O . GLU B 1 409 ? -6.471 23.488 20.979 1 92.55 409 GLU B O 1
ATOM 9328 N N . TYR B 1 410 ? -4.542 22.786 20.386 1 95.19 410 TYR B N 1
ATOM 9329 C CA . TYR B 1 410 ? -4.993 22.493 19.03 1 95.19 410 TYR B CA 1
ATOM 9330 C C . TYR B 1 410 ? -5.978 21.33 19.022 1 95.19 410 TYR B C 1
ATOM 9332 O O . TYR B 1 410 ? -6.942 21.33 18.253 1 95.19 410 TYR B O 1
ATOM 9340 N N . ILE B 1 411 ? -5.775 20.247 19.812 1 93.87 411 ILE B N 1
ATOM 9341 C CA . ILE B 1 411 ? -6.627 19.063 19.789 1 93.87 411 ILE B CA 1
ATOM 9342 C C . ILE B 1 411 ? -8.032 19.43 20.263 1 93.87 411 ILE B C 1
ATOM 9344 O O . ILE B 1 411 ? -9.012 18.794 19.871 1 93.87 411 ILE B O 1
ATOM 9348 N N . ARG B 1 412 ? -8.195 20.473 20.99 1 89.78 412 ARG B N 1
ATOM 9349 C CA . ARG B 1 412 ? -9.491 20.91 21.499 1 89.78 412 ARG B CA 1
ATOM 9350 C C . ARG B 1 412 ? -10.291 21.627 20.417 1 89.78 412 ARG B C 1
ATOM 9352 O O . ARG B 1 412 ? -11.523 21.594 20.423 1 89.78 412 ARG B O 1
ATOM 9359 N N . ARG B 1 413 ? -9.603 22.178 19.486 1 90.01 413 ARG B N 1
ATOM 9360 C CA . ARG B 1 413 ? -10.262 22.996 18.474 1 90.01 413 ARG B CA 1
ATOM 9361 C C . ARG B 1 413 ? -10.401 22.236 17.159 1 90.01 413 ARG B C 1
ATOM 9363 O O . ARG B 1 413 ? -11.27 22.549 16.343 1 90.01 413 ARG B O 1
ATOM 9370 N N . CYS B 1 414 ? -9.63 21.275 16.944 1 92.8 414 CYS B N 1
ATOM 9371 C CA . CYS B 1 414 ? -9.55 20.585 15.661 1 92.8 414 CYS B CA 1
ATOM 9372 C C . CYS B 1 414 ? -10.746 19.662 15.462 1 92.8 414 CYS B C 1
ATOM 9374 O O . CYS B 1 414 ? -10.987 18.768 16.275 1 92.8 414 CYS B O 1
ATOM 9376 N N . GLU B 1 415 ? -11.473 19.902 14.375 1 90.12 415 GLU B N 1
ATOM 9377 C CA . GLU B 1 415 ? -12.675 19.101 14.163 1 90.12 415 GLU B CA 1
ATOM 9378 C C . GLU B 1 415 ? -12.584 18.3 12.867 1 90.12 415 GLU B C 1
ATOM 9380 O O . GLU B 1 415 ? -13.327 17.336 12.674 1 90.12 415 GLU B O 1
ATOM 9385 N N . LEU B 1 416 ? -11.697 18.633 11.994 1 92.83 416 LEU B N 1
ATOM 9386 C CA . LEU B 1 416 ? -11.591 17.933 10.719 1 92.83 416 LEU B CA 1
ATOM 9387 C C . LEU B 1 416 ? -10.949 16.562 10.903 1 92.83 416 LEU B C 1
ATOM 9389 O O . LEU B 1 416 ? -9.9 16.444 11.54 1 92.83 416 LEU B O 1
ATOM 9393 N N . PRO B 1 417 ? -11.497 15.508 10.404 1 92.23 417 PRO B N 1
ATOM 9394 C CA . PRO B 1 417 ? -11.029 14.139 10.635 1 92.23 417 PRO B CA 1
ATOM 9395 C C . PRO B 1 417 ? -9.588 13.923 10.18 1 92.23 417 PRO B C 1
ATOM 9397 O O . PRO B 1 417 ? -8.804 13.28 10.883 1 92.23 417 PRO B O 1
ATOM 9400 N N . GLU B 1 418 ? -9.192 14.4 9.091 1 92.77 418 GLU B N 1
ATOM 9401 C CA . GLU B 1 418 ? -7.837 14.185 8.591 1 92.77 418 GLU B CA 1
ATOM 9402 C C . GLU B 1 418 ? -6.8 14.801 9.526 1 92.77 418 GLU B C 1
ATOM 9404 O O . GLU B 1 418 ? -5.73 14.227 9.739 1 92.77 418 GLU B O 1
ATOM 9409 N N . LEU B 1 419 ? -7.115 15.991 10.03 1 95.82 419 LEU B N 1
ATOM 9410 C CA . LEU B 1 419 ? -6.207 16.664 10.952 1 95.82 419 LEU B CA 1
ATOM 9411 C C . LEU B 1 419 ? -6.159 15.939 12.293 1 95.82 419 LEU B C 1
ATOM 9413 O O . LEU B 1 419 ? -5.095 15.83 12.907 1 95.82 419 LEU B O 1
ATOM 9417 N N . ARG B 1 420 ? -7.332 15.427 12.681 1 95.88 420 ARG B N 1
ATOM 9418 C CA . ARG B 1 420 ? -7.388 14.681 13.934 1 95.88 420 ARG B CA 1
ATOM 9419 C C . ARG B 1 420 ? -6.53 13.423 13.861 1 95.88 420 ARG B C 1
ATOM 9421 O O . ARG B 1 420 ? -5.847 13.074 14.826 1 95.88 420 ARG B O 1
ATOM 9428 N N . VAL B 1 421 ? -6.547 12.743 12.753 1 96.4 421 VAL B N 1
ATOM 9429 C CA . VAL B 1 421 ? -5.745 11.54 12.555 1 96.4 421 VAL B CA 1
ATOM 9430 C C . VAL B 1 421 ? -4.262 11.88 12.687 1 96.4 421 VAL B C 1
ATOM 9432 O O . VAL B 1 421 ? -3.52 11.187 13.387 1 96.4 421 VAL B O 1
ATOM 9435 N N . LYS B 1 422 ? -3.842 12.943 12.075 1 95.89 422 LYS B N 1
ATOM 9436 C CA . LYS B 1 422 ? -2.443 13.357 12.124 1 95.89 422 LYS B CA 1
ATOM 9437 C C . LYS B 1 422 ? -2.048 13.795 13.531 1 95.89 422 LYS B C 1
ATOM 9439 O O . LYS B 1 422 ? -0.926 13.541 13.975 1 95.89 422 LYS B O 1
ATOM 9444 N N . LEU B 1 423 ? -2.954 14.44 14.17 1 96.58 423 LEU B N 1
ATOM 9445 C CA . LEU B 1 423 ? -2.691 14.907 15.527 1 96.58 423 LEU B CA 1
ATOM 9446 C C . LEU B 1 423 ? -2.484 13.732 16.477 1 96.58 423 LEU B C 1
ATOM 9448 O O . LEU B 1 423 ? -1.536 13.725 17.265 1 96.58 423 LEU B O 1
ATOM 9452 N N . TYR B 1 424 ? -3.325 12.729 16.375 1 96.64 424 TYR B N 1
ATOM 9453 C CA . TYR B 1 424 ? -3.132 11.53 17.182 1 96.64 424 TYR B CA 1
ATOM 9454 C C . TYR B 1 424 ? -1.811 10.85 16.842 1 96.64 424 TYR B C 1
ATOM 9456 O O . TYR B 1 424 ? -1.14 10.307 17.723 1 96.64 424 TYR B O 1
ATOM 9464 N N . GLY B 1 425 ? -1.513 10.874 15.558 1 94.77 425 GLY B N 1
ATOM 9465 C CA . GLY B 1 425 ? -0.222 10.342 15.15 1 94.77 425 GLY B CA 1
ATOM 9466 C C . GLY B 1 425 ? 0.949 11.068 15.783 1 94.77 425 GLY B C 1
ATOM 9467 O O . GLY B 1 425 ? 1.915 10.438 16.219 1 94.77 425 GLY B O 1
ATOM 9468 N N . PHE B 1 426 ? 0.898 12.336 15.858 1 94.5 426 PHE B N 1
ATOM 9469 C CA . PHE B 1 426 ? 1.944 13.143 16.474 1 94.5 426 PHE B CA 1
ATOM 9470 C C . PHE B 1 426 ? 2.057 12.838 17.963 1 94.5 426 PHE B C 1
ATOM 9472 O O . PHE B 1 426 ? 3.162 12.704 18.493 1 94.5 426 PHE B O 1
ATOM 9479 N N . ILE B 1 427 ? 0.92 12.749 18.661 1 93.76 427 ILE B N 1
ATOM 9480 C CA . ILE B 1 427 ? 0.903 12.47 20.093 1 93.76 427 ILE B CA 1
ATOM 9481 C C . ILE B 1 427 ? 1.54 11.108 20.36 1 93.76 427 ILE B C 1
ATOM 9483 O O . ILE B 1 427 ? 2.335 10.96 21.291 1 93.76 427 ILE B O 1
ATOM 9487 N N . LYS B 1 428 ? 1.165 10.195 19.5 1 92.61 428 LYS B N 1
ATOM 9488 C CA . LYS B 1 428 ? 1.747 8.861 19.609 1 92.61 428 LYS B CA 1
ATOM 9489 C C . LYS B 1 428 ? 3.269 8.916 19.516 1 92.61 428 LYS B C 1
ATOM 9491 O O . LYS B 1 428 ? 3.969 8.313 20.332 1 92.61 428 LYS B O 1
ATOM 9496 N N . MET B 1 429 ? 3.747 9.625 18.624 1 91.5 429 MET B N 1
ATOM 9497 C CA . MET B 1 429 ? 5.188 9.739 18.417 1 91.5 429 MET B CA 1
ATOM 9498 C C . MET B 1 429 ? 5.851 10.453 19.59 1 91.5 429 MET B C 1
ATOM 9500 O O . MET B 1 429 ? 6.948 10.08 20.011 1 91.5 429 MET B O 1
ATOM 9504 N N . MET B 1 430 ? 5.217 11.467 20.061 1 91.24 430 MET B N 1
ATOM 9505 C CA . MET B 1 430 ? 5.744 12.219 21.197 1 91.24 430 MET B CA 1
ATOM 9506 C C . MET B 1 430 ? 5.861 11.33 22.43 1 91.24 430 MET B C 1
ATOM 9508 O O . MET B 1 430 ? 6.876 11.36 23.129 1 91.24 430 MET B O 1
ATOM 9512 N N . LEU B 1 431 ? 4.878 10.503 22.643 1 90.24 431 LEU B N 1
ATOM 9513 C CA . LEU B 1 431 ? 4.881 9.598 23.787 1 90.24 431 LEU B CA 1
ATOM 9514 C C . LEU B 1 431 ? 5.984 8.554 23.652 1 90.24 431 LEU B C 1
ATOM 9516 O O . LEU B 1 431 ? 6.686 8.257 24.621 1 90.24 431 LEU B O 1
ATOM 9520 N N . MET B 1 432 ? 6.149 8.093 22.459 1 88.76 432 MET B N 1
ATOM 9521 C CA . MET B 1 432 ? 7.138 7.047 22.215 1 88.76 432 MET B CA 1
ATOM 9522 C C . MET B 1 432 ? 8.555 7.596 22.343 1 88.76 432 MET B C 1
ATOM 9524 O O . MET B 1 432 ? 9.446 6.914 22.851 1 88.76 432 MET B O 1
ATOM 9528 N N . SER B 1 433 ? 8.743 8.809 21.935 1 86.7 433 SER B N 1
ATOM 9529 C CA . SER B 1 433 ? 10.083 9.379 21.841 1 86.7 433 SER B CA 1
ATOM 9530 C C . SER B 1 433 ? 10.54 9.94 23.183 1 86.7 433 SER B C 1
ATOM 9532 O O . SER B 1 433 ? 11.705 9.794 23.559 1 86.7 433 SER B O 1
ATOM 9534 N N . MET B 1 434 ? 9.638 10.565 23.924 1 84.21 434 MET B N 1
ATOM 9535 C CA . MET B 1 434 ? 10.05 11.285 25.125 1 84.21 434 MET B CA 1
ATOM 9536 C C . MET B 1 434 ? 9.731 10.479 26.379 1 84.21 434 MET B C 1
ATOM 9538 O O . MET B 1 434 ? 10.191 10.816 27.472 1 84.21 434 MET B O 1
ATOM 9542 N N . GLY B 1 435 ? 8.924 9.422 26.216 1 79.24 435 GLY B N 1
ATOM 9543 C CA . GLY B 1 435 ? 8.781 8.464 27.301 1 79.24 435 GLY B CA 1
ATOM 9544 C C . GLY B 1 435 ? 7.671 8.821 28.271 1 79.24 435 GLY B C 1
ATOM 9545 O O . GLY B 1 435 ? 6.737 9.543 27.915 1 79.24 435 GLY B O 1
ATOM 9546 N N . VAL B 1 436 ? 7.843 8.42 29.466 1 83.16 436 VAL B N 1
ATOM 9547 C CA . VAL B 1 436 ? 6.8 8.377 30.485 1 83.16 436 VAL B CA 1
ATOM 9548 C C . VAL B 1 436 ? 6.536 9.785 31.015 1 83.16 436 VAL B C 1
ATOM 9550 O O . VAL B 1 436 ? 5.407 10.115 31.383 1 83.16 436 VAL B O 1
ATOM 9553 N N . GLY B 1 437 ? 7.489 10.638 30.977 1 81.27 437 GLY B N 1
ATOM 9554 C CA . GLY B 1 437 ? 7.311 11.983 31.499 1 81.27 437 GLY B CA 1
ATOM 9555 C C . GLY B 1 437 ? 6.276 12.788 30.736 1 81.27 437 GLY B C 1
ATOM 9556 O O . GLY B 1 437 ? 5.585 13.628 31.316 1 81.27 437 GLY B O 1
ATOM 9557 N N . MET B 1 438 ? 6.029 12.491 29.474 1 85.65 438 MET B N 1
ATOM 9558 C CA . MET B 1 438 ? 5.068 13.199 28.633 1 85.65 438 MET B CA 1
ATOM 9559 C C . MET B 1 438 ? 3.64 12.78 28.967 1 85.65 438 MET B C 1
ATOM 9561 O O . MET B 1 438 ? 2.705 13.566 28.808 1 85.65 438 MET B O 1
ATOM 9565 N N . THR B 1 439 ? 3.509 11.61 29.405 1 86.42 439 THR B N 1
ATOM 9566 C CA . THR B 1 439 ? 2.192 11.047 29.678 1 86.42 439 THR B CA 1
ATOM 9567 C C . THR B 1 439 ? 1.474 11.85 30.759 1 86.42 439 THR B C 1
ATOM 9569 O O . THR B 1 439 ? 0.259 12.047 30.689 1 86.42 439 THR B O 1
ATOM 9572 N N . ILE B 1 440 ? 2.195 12.425 31.64 1 83.66 440 ILE B N 1
ATOM 9573 C CA . ILE B 1 440 ? 1.615 13.158 32.76 1 83.66 440 ILE B CA 1
ATOM 9574 C C . ILE B 1 440 ? 0.887 14.397 32.244 1 83.66 440 ILE B C 1
ATOM 9576 O O . ILE B 1 440 ? -0.193 14.738 32.732 1 83.66 440 ILE B O 1
ATOM 9580 N N . TYR B 1 441 ? 1.407 14.941 31.169 1 84.93 441 TYR B N 1
ATOM 9581 C CA . TYR B 1 441 ? 0.875 16.217 30.704 1 84.93 441 TYR B CA 1
ATOM 9582 C C . TYR B 1 441 ? -0.125 16.011 29.572 1 84.93 441 TYR B C 1
ATOM 9584 O O . TYR B 1 441 ? -1.013 16.841 29.362 1 84.93 441 TYR B O 1
ATOM 9592 N N . LEU B 1 442 ? -0.073 14.884 28.893 1 90.15 442 LEU B N 1
ATOM 9593 C CA . LEU B 1 442 ? -0.882 14.7 27.692 1 90.15 442 LEU B CA 1
ATOM 9594 C C . LEU B 1 442 ? -2.043 13.749 27.959 1 90.15 442 LEU B C 1
ATOM 9596 O O . LEU B 1 442 ? -3.037 13.756 27.229 1 90.15 442 LEU B O 1
ATOM 9600 N N . ALA B 1 443 ? -2.007 12.893 28.924 1 90.2 443 ALA B N 1
ATOM 9601 C CA . ALA B 1 443 ? -2.913 11.761 29.103 1 90.2 443 ALA B CA 1
ATOM 9602 C C . ALA B 1 443 ? -4.362 12.228 29.205 1 90.2 443 ALA B C 1
ATOM 9604 O O . ALA B 1 443 ? -5.237 11.715 28.503 1 90.2 443 ALA B O 1
ATOM 9605 N N . GLU B 1 444 ? -4.646 13.245 29.977 1 88.13 444 GLU B N 1
ATOM 9606 C CA . GLU B 1 444 ? -6.019 13.681 30.215 1 88.13 444 GLU B CA 1
ATOM 9607 C C . GLU B 1 444 ? -6.662 14.202 28.933 1 88.13 444 GLU B C 1
ATOM 9609 O O . GLU B 1 444 ? -7.807 13.864 28.625 1 88.13 444 GLU B O 1
ATOM 9614 N N . ASP B 1 445 ? -5.916 14.998 28.265 1 90.88 445 ASP B N 1
ATOM 9615 C CA . ASP B 1 445 ? -6.435 15.567 27.025 1 90.88 445 ASP B CA 1
ATOM 9616 C C . ASP B 1 445 ? -6.652 14.483 25.972 1 90.88 445 ASP B C 1
ATOM 9618 O O . ASP B 1 445 ? -7.653 14.501 25.252 1 90.88 445 ASP B O 1
ATOM 9622 N N . VAL B 1 446 ? -5.743 13.558 25.913 1 93.05 446 VAL B N 1
ATOM 9623 C CA . VAL B 1 446 ? -5.834 12.491 24.922 1 93.05 446 VAL B CA 1
ATOM 9624 C C . VAL B 1 446 ? -7.025 11.59 25.24 1 93.05 446 VAL B C 1
ATOM 9626 O O . VAL B 1 446 ? -7.813 11.255 24.351 1 93.05 446 VAL B O 1
ATOM 9629 N N . ILE B 1 447 ? -7.194 11.241 26.519 1 93.37 447 ILE B N 1
ATOM 9630 C CA . ILE B 1 447 ? -8.252 10.326 26.934 1 93.37 447 ILE B CA 1
ATOM 9631 C C . ILE B 1 447 ? -9.614 10.986 26.733 1 93.37 447 ILE B C 1
ATOM 9633 O O . ILE B 1 447 ? -10.55 10.354 26.237 1 93.37 447 ILE B O 1
ATOM 9637 N N . SER B 1 448 ? -9.723 12.245 27.048 1 92.92 448 SER B N 1
ATOM 9638 C CA . SER B 1 448 ? -10.992 12.95 26.901 1 92.92 448 SER B CA 1
ATOM 9639 C C . SER B 1 448 ? -11.407 13.042 25.437 1 92.92 448 SER B C 1
ATOM 9641 O O . SER B 1 448 ? -12.557 12.758 25.094 1 92.92 448 SER B O 1
ATOM 9643 N N . ASN B 1 449 ? -10.48 13.369 24.627 1 94.33 449 ASN B N 1
ATOM 9644 C CA . ASN B 1 449 ? -10.791 13.506 23.208 1 94.33 449 ASN B CA 1
ATOM 9645 C C . ASN B 1 449 ? -11.016 12.148 22.55 1 94.33 449 ASN B C 1
ATOM 9647 O O . ASN B 1 449 ? -11.906 12 21.71 1 94.33 449 ASN B O 1
ATOM 9651 N N . ALA B 1 450 ? -10.205 11.17 22.913 1 95.02 450 ALA B N 1
ATOM 9652 C CA . ALA B 1 450 ? -10.371 9.83 22.355 1 95.02 450 ALA B CA 1
ATOM 9653 C C . ALA B 1 450 ? -11.715 9.23 22.759 1 95.02 450 ALA B C 1
ATOM 9655 O O . ALA B 1 450 ? -12.352 8.531 21.968 1 95.02 450 ALA B O 1
ATOM 9656 N N . SER B 1 451 ? -12.171 9.498 23.995 1 94.54 451 SER B N 1
ATOM 9657 C CA . SER B 1 451 ? -13.446 8.97 24.469 1 94.54 451 SER B CA 1
ATOM 9658 C C . SER B 1 451 ? -14.611 9.524 23.654 1 94.54 451 SER B C 1
ATOM 9660 O O . SER B 1 451 ? -15.554 8.796 23.338 1 94.54 451 SER B O 1
ATOM 9662 N N . VAL B 1 452 ? -14.499 10.759 23.233 1 92.18 452 VAL B N 1
ATOM 9663 C CA . VAL B 1 452 ? -15.542 11.394 22.433 1 92.18 452 VAL B CA 1
ATOM 9664 C C . VAL B 1 452 ? -15.525 10.826 21.016 1 92.18 452 VAL B C 1
ATOM 9666 O O . VAL B 1 452 ? -16.579 10.534 20.445 1 92.18 452 VAL B O 1
ATOM 9669 N N . ASP B 1 453 ? -14.381 10.614 20.509 1 93.88 453 ASP B N 1
ATOM 9670 C CA . ASP B 1 453 ? -14.243 10.131 19.139 1 93.88 453 ASP B CA 1
ATOM 9671 C C . ASP B 1 453 ? -14.647 8.662 19.031 1 93.88 453 ASP B C 1
ATOM 9673 O O . ASP B 1 453 ? -15.063 8.204 17.965 1 93.88 453 ASP B O 1
ATOM 9677 N N . LEU B 1 454 ? -14.534 7.866 20.096 1 94.56 454 LEU B N 1
ATOM 9678 C CA . LEU B 1 454 ? -14.816 6.435 20.058 1 94.56 454 LEU B CA 1
ATOM 9679 C C . LEU B 1 454 ? -16.245 6.151 20.51 1 94.56 454 LEU B C 1
ATOM 9681 O O . LEU B 1 454 ? -16.742 5.035 20.344 1 94.56 454 LEU B O 1
ATOM 9685 N N . ASP B 1 455 ? -16.912 7.063 21.112 1 80.86 455 ASP B N 1
ATOM 9686 C CA . ASP B 1 455 ? -18.258 6.878 21.646 1 80.86 455 ASP B CA 1
ATOM 9687 C C . ASP B 1 455 ? -19.284 6.769 20.521 1 80.86 455 ASP B C 1
ATOM 9689 O O . ASP B 1 455 ? -19.469 7.712 19.749 1 80.86 455 ASP B O 1
ATOM 9693 N N . SER B 1 456 ? -19.66 5.564 20.199 1 66.67 456 SER B N 1
ATOM 9694 C CA . SER B 1 456 ? -20.674 5.301 19.183 1 66.67 456 SER B CA 1
ATOM 9695 C C . SER B 1 456 ? -22.076 5.578 19.717 1 66.67 456 SER B C 1
ATOM 9697 O O . SER B 1 456 ? -23.047 5.573 18.958 1 66.67 456 SER B O 1
ATOM 9699 N N . THR B 1 457 ? -22.433 5.54 21.093 1 54.72 457 THR B N 1
ATOM 9700 C CA . THR B 1 457 ? -23.761 5.589 21.695 1 54.72 457 THR B CA 1
ATOM 9701 C C . THR B 1 457 ? -24.405 6.955 21.476 1 54.72 457 THR B C 1
ATOM 9703 O O . THR B 1 457 ? -25.621 7.104 21.617 1 54.72 457 THR B O 1
ATOM 9706 N N . HIS B 1 458 ? -23.626 7.994 21.31 1 45.77 458 HIS B N 1
ATOM 9707 C CA . HIS B 1 458 ? -24.427 9.212 21.334 1 45.77 458 HIS B CA 1
ATOM 9708 C C . HIS B 1 458 ? -25.479 9.201 20.23 1 45.77 458 HIS B C 1
ATOM 9710 O O . HIS B 1 458 ? -25.873 10.258 19.732 1 45.77 458 HIS B O 1
ATOM 9716 N N . VAL B 1 459 ? -25.762 8.177 19.663 1 41.64 459 VAL B N 1
ATOM 9717 C CA . VAL B 1 459 ? -27.055 8.01 19.008 1 41.64 459 VAL B CA 1
ATOM 9718 C C . VAL B 1 459 ? -28.177 8.174 20.031 1 41.64 459 VAL B C 1
ATOM 9720 O O . VAL B 1 459 ? -28.651 7.191 20.605 1 41.64 459 VAL B O 1
ATOM 9723 N N . HIS B 1 460 ? -28.095 8.682 21.234 1 34.1 460 HIS B N 1
ATOM 9724 C CA . HIS B 1 460 ? -29.311 8.74 22.038 1 34.1 460 HIS B CA 1
ATOM 9725 C C . HIS B 1 460 ? -30.456 9.378 21.259 1 34.1 460 HIS B C 1
ATOM 9727 O O . HIS B 1 460 ? -30.357 10.532 20.835 1 34.1 460 HIS B O 1
ATOM 9733 N N . GLY B 1 461 ? -31.328 8.651 20.543 1 31.5 461 GLY B N 1
ATOM 9734 C CA . GLY B 1 461 ? -32.727 8.956 20.288 1 31.5 461 GLY B CA 1
ATOM 9735 C C . GLY B 1 461 ? -33.382 9.736 21.413 1 31.5 461 GLY B C 1
ATOM 9736 O O . GLY B 1 461 ? -32.874 9.76 22.536 1 31.5 461 GLY B O 1
ATOM 9737 N N . GLY B 1 462 ? -34.126 10.882 21.137 1 30.71 462 GLY B N 1
ATOM 9738 C CA . GLY B 1 462 ? -35.426 11.212 21.697 1 30.71 462 GLY B CA 1
ATOM 9739 C C . GLY B 1 462 ? -36.235 9.989 22.088 1 30.71 462 GLY B C 1
ATOM 9740 O O . GLY B 1 462 ? -36.277 9.004 21.349 1 30.71 462 GLY B O 1
ATOM 9741 N N . GLU B 1 463 ? -36.359 9.741 23.311 1 31.17 463 GLU B N 1
ATOM 9742 C CA . GLU B 1 463 ? -37.419 8.953 23.932 1 31.17 463 GLU B CA 1
ATOM 9743 C C . GLU B 1 463 ? -38.74 9.119 23.186 1 31.17 463 GLU B C 1
ATOM 9745 O O . GLU B 1 463 ? -39.305 10.214 23.151 1 31.17 463 GLU B O 1
ATOM 9750 N N . ALA B 1 464 ? -39.034 8.45 22.062 1 30.9 464 ALA B N 1
ATOM 9751 C CA . ALA B 1 464 ? -40.461 8.343 21.77 1 30.9 464 ALA B CA 1
ATOM 9752 C C . ALA B 1 464 ? -41.261 8.061 23.038 1 30.9 464 ALA B C 1
ATOM 9754 O O . ALA B 1 464 ? -40.904 7.178 23.821 1 30.9 464 ALA B O 1
ATOM 9755 N N . GLN B 1 465 ? -41.989 9.076 23.569 1 29.43 465 GLN B N 1
ATOM 9756 C CA . GLN B 1 465 ? -43.04 8.901 24.566 1 29.43 465 GLN B CA 1
ATOM 9757 C C . GLN B 1 465 ? -43.887 7.669 24.263 1 29.43 465 GLN B C 1
ATOM 9759 O O . GLN B 1 465 ? -44.283 7.448 23.116 1 29.43 465 GLN B O 1
ATOM 9764 N N . PRO B 1 466 ? -43.85 6.66 25.117 1 32.05 466 PRO B N 1
ATOM 9765 C CA . PRO B 1 466 ? -44.752 5.511 25.008 1 32.05 466 PRO B CA 1
ATOM 9766 C C . PRO B 1 466 ? -46.211 5.922 24.827 1 32.05 466 PRO B C 1
ATOM 9768 O O . PRO B 1 466 ? -46.749 6.68 25.638 1 32.05 466 PRO B O 1
ATOM 9771 N N . MET B 1 467 ? -46.673 6.391 23.626 1 26.82 467 MET B N 1
ATOM 9772 C CA . MET B 1 467 ? -48.123 6.56 23.585 1 26.82 467 MET B CA 1
ATOM 9773 C C . MET B 1 467 ? -48.83 5.338 24.16 1 26.82 467 MET B C 1
ATOM 9775 O O . MET B 1 467 ? -48.513 4.204 23.796 1 26.82 467 MET B O 1
ATOM 9779 N N . ASN B 1 468 ? -49.44 5.536 25.3 1 24.19 468 ASN B N 1
ATOM 9780 C CA . ASN B 1 468 ? -50.347 4.643 26.012 1 24.19 468 ASN B CA 1
ATOM 9781 C C . ASN B 1 468 ? -51.425 4.085 25.088 1 24.19 468 ASN B C 1
ATOM 9783 O O . ASN B 1 468 ? -52.351 4.801 24.703 1 24.19 468 ASN B O 1
ATOM 9787 N N . LYS B 1 469 ? -51.057 3.257 24.047 1 26.12 469 LYS B N 1
ATOM 9788 C CA . LYS B 1 469 ? -52.147 2.597 23.334 1 26.12 469 LYS B CA 1
ATOM 9789 C C . LYS B 1 469 ? -53.052 1.834 24.297 1 26.12 469 LYS B C 1
ATOM 9791 O O . LYS B 1 469 ? -52.58 1.002 25.073 1 26.12 469 LYS B O 1
ATOM 9796 N N . LYS B 1 470 ? -54.182 2.39 24.518 1 27.66 470 LYS B N 1
ATOM 9797 C CA . LYS B 1 470 ? -55.352 1.674 25.017 1 27.66 470 LYS B CA 1
ATOM 9798 C C . LYS B 1 470 ? -55.576 0.378 24.243 1 27.66 470 LYS B C 1
ATOM 9800 O O . LYS B 1 470 ? -55.404 0.34 23.023 1 27.66 470 LYS B O 1
ATOM 9805 N N . ARG B 1 471 ? -55.767 -0.739 24.899 1 27.82 471 ARG B N 1
ATOM 9806 C CA . ARG B 1 471 ? -55.948 -2.171 24.683 1 27.82 471 ARG B CA 1
ATOM 9807 C C . ARG B 1 471 ? -57.149 -2.441 23.782 1 27.82 471 ARG B C 1
ATOM 9809 O O . ARG B 1 471 ? -58.03 -3.229 24.132 1 27.82 471 ARG B O 1
ATOM 9816 N N . LYS B 1 472 ? -57.692 -1.471 23.073 1 25.57 472 LYS B N 1
ATOM 9817 C CA . LYS B 1 472 ? -58.927 -2.101 22.614 1 25.57 472 LYS B CA 1
ATOM 9818 C C . LYS B 1 472 ? -58.633 -3.358 21.8 1 25.57 472 LYS B C 1
ATOM 9820 O O . LYS B 1 472 ? -57.572 -3.469 21.181 1 25.57 472 LYS B O 1
ATOM 9825 N N . HIS B 1 473 ? -59.507 -4.348 21.68 1 22.83 473 HIS B N 1
ATOM 9826 C CA . HIS B 1 473 ? -59.748 -5.757 21.387 1 22.83 473 HIS B CA 1
ATOM 9827 C C . HIS B 1 473 ? -59.309 -6.108 19.97 1 22.83 473 HIS B C 1
ATOM 9829 O O . HIS B 1 473 ? -58.725 -7.17 19.742 1 22.83 473 HIS B O 1
ATOM 9835 N N . GLU B 1 474 ? -59.966 -5.544 18.967 1 23.69 474 GLU B N 1
ATOM 9836 C CA . GLU B 1 474 ? -60.513 -6.445 17.957 1 23.69 474 GLU B CA 1
ATOM 9837 C C . GLU B 1 474 ? -59.411 -7.009 17.065 1 23.69 474 GLU B C 1
ATOM 9839 O O . GLU B 1 474 ? -59.313 -8.225 16.884 1 23.69 474 GLU B O 1
ATOM 9844 N N . ASN B 1 475 ? -59.529 -6.819 15.659 1 24.08 475 ASN B N 1
ATOM 9845 C CA . ASN B 1 475 ? -59.342 -7.694 14.506 1 24.08 475 ASN B CA 1
ATOM 9846 C C . ASN B 1 475 ? -57.863 -7.919 14.206 1 24.08 475 ASN B C 1
ATOM 9848 O O . ASN B 1 475 ? -57.02 -7.095 14.566 1 24.08 475 ASN B O 1
ATOM 9852 N N . ALA B 1 476 ? -57.495 -9.042 13.395 1 22.75 476 ALA B N 1
ATOM 9853 C CA . ALA B 1 476 ? -56.461 -10.045 13.155 1 22.75 476 ALA B CA 1
ATOM 9854 C C . ALA B 1 476 ? -55.176 -9.398 12.647 1 22.75 476 ALA B C 1
ATOM 9856 O O . ALA B 1 476 ? -54.094 -9.648 13.183 1 22.75 476 ALA B O 1
ATOM 9857 N N . ILE B 1 477 ? -55.062 -9.286 11.221 1 24.72 477 ILE B N 1
ATOM 9858 C CA . ILE B 1 477 ? -54.088 -9.933 10.348 1 24.72 477 ILE B CA 1
ATOM 9859 C C . ILE B 1 477 ? -52.815 -9.091 10.283 1 24.72 477 ILE B C 1
ATOM 9861 O O . ILE B 1 477 ? -51.737 -9.607 9.978 1 24.72 477 ILE B O 1
ATOM 9865 N N . SER B 1 478 ? -52.975 -7.77 10.109 1 23.74 478 SER B N 1
ATOM 9866 C CA . SER B 1 478 ? -52.008 -7.156 9.205 1 23.74 478 SER B CA 1
ATOM 9867 C C . SER B 1 478 ? -50.625 -7.082 9.842 1 23.74 478 SER B C 1
ATOM 9869 O O . SER B 1 478 ? -50.426 -6.366 10.826 1 23.74 478 SER B O 1
ATOM 9871 N N . PHE B 1 479 ? -49.96 -8.152 9.997 1 24.79 479 PHE B N 1
ATOM 9872 C CA . PHE B 1 479 ? -48.613 -8.289 10.539 1 24.79 479 PHE B CA 1
ATOM 9873 C C . PHE B 1 479 ? -47.645 -7.351 9.83 1 24.79 479 PHE B C 1
ATOM 9875 O O . PHE B 1 479 ? -46.875 -7.78 8.968 1 24.79 479 PHE B O 1
ATOM 9882 N N . LEU B 1 480 ? -48.216 -6.25 9.274 1 26.21 480 LEU B N 1
ATOM 9883 C CA . LEU B 1 480 ? -47.228 -5.381 8.644 1 26.21 480 LEU B CA 1
ATOM 9884 C C . LEU B 1 480 ? -46.097 -5.053 9.613 1 26.21 480 LEU B C 1
ATOM 9886 O O . LEU B 1 480 ? -46.316 -4.381 10.624 1 26.21 480 LEU B O 1
ATOM 9890 N N . GLU B 1 481 ? -45.313 -6.04 9.843 1 27.02 481 GLU B N 1
ATOM 9891 C CA . GLU B 1 481 ? -44.069 -5.885 10.589 1 27.02 481 GLU B CA 1
ATOM 9892 C C . GLU B 1 481 ? -43.428 -4.526 10.318 1 27.02 481 GLU B C 1
ATOM 9894 O O . GLU B 1 481 ? -43.119 -4.198 9.17 1 27.02 481 GLU B O 1
ATOM 9899 N N . ASN B 1 482 ? -43.89 -3.545 10.973 1 26.74 482 ASN B N 1
ATOM 9900 C CA . ASN B 1 482 ? -43.28 -2.226 11.11 1 26.74 482 ASN B CA 1
ATOM 9901 C C . ASN B 1 482 ? -41.766 -2.323 11.274 1 26.74 482 ASN B C 1
ATOM 9903 O O . ASN B 1 482 ? -41.273 -2.616 12.365 1 26.74 482 ASN B O 1
ATOM 9907 N N . GLN B 1 483 ? -41.13 -2.988 10.313 1 29.33 483 GLN B N 1
ATOM 9908 C CA . GLN B 1 483 ? -39.682 -2.808 10.281 1 29.33 483 GLN B CA 1
ATOM 9909 C C . GLN B 1 483 ? -39.298 -1.37 10.616 1 29.33 483 GLN B C 1
ATOM 9911 O O . GLN B 1 483 ? -39.696 -0.437 9.916 1 29.33 483 GLN B O 1
ATOM 9916 N N . SER B 1 484 ? -39.305 -1.045 11.855 1 29.91 484 SER B N 1
ATOM 9917 C CA . SER B 1 484 ? -38.752 0.208 12.359 1 29.91 484 SER B CA 1
ATOM 9918 C C . SER B 1 484 ? -37.647 0.73 11.448 1 29.91 484 SER B C 1
ATOM 9920 O O . SER B 1 484 ? -36.712 -0.002 11.116 1 29.91 484 SER B O 1
ATOM 9922 N N . GLN B 1 485 ? -38.051 1.546 10.547 1 30.82 485 GLN B N 1
ATOM 9923 C CA . GLN B 1 485 ? -37.172 2.446 9.807 1 30.82 485 GLN B CA 1
ATOM 9924 C C . GLN B 1 485 ? -36.059 2.986 10.701 1 30.82 485 GLN B C 1
ATOM 9926 O O . GLN B 1 485 ? -36.306 3.823 11.571 1 30.82 485 GLN B O 1
ATOM 9931 N N . ILE B 1 486 ? -35.242 2.158 11.263 1 32.08 486 ILE B N 1
ATOM 9932 C CA . ILE B 1 486 ? -34.018 2.755 11.787 1 32.08 486 ILE B CA 1
ATOM 9933 C C . ILE B 1 486 ? -33.642 3.977 10.953 1 32.08 486 ILE B C 1
ATOM 9935 O O . ILE B 1 486 ? -33.264 3.848 9.786 1 32.08 486 ILE B O 1
ATOM 9939 N N . ILE B 1 487 ? -34.487 4.978 11.102 1 30.84 487 ILE B N 1
ATOM 9940 C CA . ILE B 1 487 ? -34.042 6.286 10.633 1 30.84 487 ILE B CA 1
ATOM 9941 C C . ILE B 1 487 ? -32.559 6.47 10.946 1 30.84 487 ILE B C 1
ATOM 9943 O O . ILE B 1 487 ? -32.16 6.467 12.113 1 30.84 487 ILE B O 1
ATOM 9947 N N . TYR B 1 488 ? -31.723 6.056 10.106 1 32.23 488 TYR B N 1
ATOM 9948 C CA . TYR B 1 488 ? -30.328 6.479 10.065 1 32.23 488 TYR B CA 1
ATOM 9949 C C . TYR B 1 488 ? -30.198 7.961 10.395 1 32.23 488 TYR B C 1
ATOM 9951 O O . TYR B 1 488 ? -30.597 8.818 9.602 1 32.23 488 TYR B O 1
ATOM 9959 N N . SER B 1 489 ? -30.739 8.435 11.557 1 36.41 489 SER B N 1
ATOM 9960 C CA . SER B 1 489 ? -30.313 9.802 11.838 1 36.41 489 SER B CA 1
ATOM 9961 C C . SER B 1 489 ? -28.872 10.034 11.397 1 36.41 489 SER B C 1
ATOM 9963 O O . SER B 1 489 ? -28.002 9.194 11.636 1 36.41 489 SER B O 1
ATOM 9965 N N . PRO B 1 490 ? -28.616 10.932 10.448 1 39.51 490 PRO B N 1
ATOM 9966 C CA . PRO B 1 490 ? -27.342 11.366 9.868 1 39.51 490 PRO B CA 1
ATOM 9967 C C . PRO B 1 490 ? -26.309 11.742 10.928 1 39.51 490 PRO B C 1
ATOM 9969 O O . PRO B 1 490 ? -25.494 12.641 10.708 1 39.51 490 PRO B O 1
ATOM 9972 N N . LYS B 1 491 ? -26.473 11.442 12.252 1 42.49 491 LYS B N 1
ATOM 9973 C CA . LYS B 1 491 ? -25.487 11.874 13.238 1 42.49 491 LYS B CA 1
ATOM 9974 C C . LYS B 1 491 ? -24.069 11.75 12.689 1 42.49 491 LYS B C 1
ATOM 9976 O O . LYS B 1 491 ? -23.82 10.965 11.771 1 42.49 491 LYS B O 1
ATOM 9981 N N . ASN B 1 492 ? -23.065 12.741 13.142 1 52 492 ASN B N 1
ATOM 9982 C CA . ASN B 1 492 ? -21.673 13.049 12.833 1 52 492 ASN B CA 1
ATOM 9983 C C . ASN B 1 492 ? -20.806 11.794 12.839 1 52 492 ASN B C 1
ATOM 9985 O O . ASN B 1 492 ? -20.346 11.357 13.896 1 52 492 ASN B O 1
ATOM 9989 N N . HIS B 1 493 ? -20.994 10.871 12.03 1 67.24 493 HIS B N 1
ATOM 9990 C CA . HIS B 1 493 ? -20.292 9.6 11.894 1 67.24 493 HIS B CA 1
ATOM 9991 C C . HIS B 1 493 ? -18.785 9.811 11.794 1 67.24 493 HIS B C 1
ATOM 9993 O O . HIS B 1 493 ? -18.307 10.482 10.877 1 67.24 493 HIS B O 1
ATOM 9999 N N . VAL B 1 494 ? -18.113 9.819 13.128 1 86.01 494 VAL B N 1
ATOM 10000 C CA . VAL B 1 494 ? -16.654 9.829 13.142 1 86.01 494 VAL B CA 1
ATOM 10001 C C . VAL B 1 494 ? -16.121 8.742 12.212 1 86.01 494 VAL B C 1
ATOM 10003 O O . VAL B 1 494 ? -16.499 7.574 12.329 1 86.01 494 VAL B O 1
ATOM 10006 N N . PRO B 1 495 ? -15.398 9.219 11.357 1 89.35 495 PRO B N 1
ATOM 10007 C CA . PRO B 1 495 ? -14.848 8.246 10.411 1 89.35 495 PRO B CA 1
ATOM 10008 C C . PRO B 1 495 ? -13.998 7.176 11.092 1 89.35 495 PRO B C 1
ATOM 10010 O O . PRO B 1 495 ? -13.415 7.426 12.15 1 89.35 495 PRO B O 1
ATOM 10013 N N . ILE B 1 496 ? -13.9 6.034 10.6 1 91.77 496 ILE B N 1
ATOM 10014 C CA . ILE B 1 496 ? -13.186 4.887 11.149 1 91.77 496 ILE B CA 1
ATOM 10015 C C . ILE B 1 496 ? -11.7 5.216 11.275 1 91.77 496 ILE B C 1
ATOM 10017 O O . ILE B 1 496 ? -11.031 4.752 12.201 1 91.77 496 ILE B O 1
ATOM 10021 N N . SER B 1 497 ? -11.208 6.029 10.399 1 93.95 497 SER B N 1
ATOM 10022 C CA . SER B 1 497 ? -9.798 6.403 10.437 1 93.95 497 SER B CA 1
ATOM 10023 C C . SER B 1 497 ? -9.456 7.14 11.727 1 93.95 497 SER B C 1
ATOM 10025 O O . SER B 1 497 ? -8.385 6.932 12.302 1 93.95 497 SER B O 1
ATOM 10027 N N . VAL B 1 498 ? -10.338 7.987 12.156 1 95.72 498 VAL B N 1
ATOM 10028 C CA . VAL B 1 498 ? -10.119 8.73 13.393 1 95.72 498 VAL B CA 1
ATOM 10029 C C . VAL B 1 498 ? -10.166 7.776 14.584 1 95.72 498 VAL B C 1
ATOM 10031 O O . VAL B 1 498 ? -9.349 7.88 15.502 1 95.72 498 VAL B O 1
ATOM 10034 N N . LYS B 1 499 ? -11.092 6.889 14.564 1 96.27 499 LYS B N 1
ATOM 10035 C CA . LYS B 1 499 ? -11.21 5.917 15.647 1 96.27 499 LYS B CA 1
ATOM 10036 C C . LYS B 1 499 ? -9.946 5.069 15.764 1 96.27 499 LYS B C 1
ATOM 10038 O O . LYS B 1 499 ? -9.459 4.821 16.868 1 96.27 499 LYS B O 1
ATOM 10043 N N . ILE B 1 500 ? -9.419 4.644 14.641 1 96.59 500 ILE B N 1
ATOM 10044 C CA . ILE B 1 500 ? -8.204 3.838 14.624 1 96.59 500 ILE B CA 1
ATOM 10045 C C . ILE B 1 500 ? -7.04 4.647 15.191 1 96.59 500 ILE B C 1
ATOM 10047 O O . ILE B 1 500 ? -6.255 4.138 15.995 1 96.59 500 ILE B O 1
ATOM 10051 N N . ALA B 1 501 ? -6.961 5.912 14.771 1 97.1 501 ALA B N 1
ATOM 10052 C CA . ALA B 1 501 ? -5.882 6.771 15.252 1 97.1 501 ALA B CA 1
ATOM 10053 C C . ALA B 1 501 ? -5.996 7.005 16.756 1 97.1 501 ALA B C 1
ATOM 10055 O O . ALA B 1 501 ? -4.988 7.018 17.466 1 97.1 501 ALA B O 1
ATOM 10056 N N . ALA B 1 502 ? -7.184 7.226 17.24 1 97.57 502 ALA B N 1
ATOM 10057 C CA . ALA B 1 502 ? -7.415 7.418 18.67 1 97.57 502 ALA B CA 1
ATOM 10058 C C . ALA B 1 502 ? -7.001 6.182 19.463 1 97.57 502 ALA B C 1
ATOM 10060 O O . ALA B 1 502 ? -6.346 6.294 20.502 1 97.57 502 ALA B O 1
ATOM 10061 N N . LEU B 1 503 ? -7.336 5.05 18.954 1 97.86 503 LEU B N 1
ATOM 10062 C CA . LEU B 1 503 ? -6.97 3.802 19.616 1 97.86 503 LEU B CA 1
ATOM 10063 C C . LEU B 1 503 ? -5.457 3.613 19.623 1 97.86 503 LEU B C 1
ATOM 10065 O O . LEU B 1 503 ? -4.895 3.109 20.598 1 97.86 503 LEU B O 1
ATOM 10069 N N . GLY B 1 504 ? -4.881 4.014 18.508 1 96.71 504 GLY B N 1
ATOM 10070 C CA . GLY B 1 504 ? -3.429 3.951 18.46 1 96.71 504 GLY B CA 1
ATOM 10071 C C . GLY B 1 504 ? -2.758 4.821 19.505 1 96.71 504 GLY B C 1
ATOM 10072 O O . GLY B 1 504 ? -1.753 4.425 20.099 1 96.71 504 GLY B O 1
ATOM 10073 N N . ALA B 1 505 ? -3.284 5.97 19.712 1 96.35 505 ALA B N 1
ATOM 10074 C CA . ALA B 1 505 ? -2.751 6.871 20.731 1 96.35 505 ALA B CA 1
ATOM 10075 C C . ALA B 1 505 ? -2.951 6.296 22.13 1 96.35 505 ALA B C 1
ATOM 10077 O O . ALA B 1 505 ? -2.054 6.372 22.974 1 96.35 505 ALA B O 1
ATOM 10078 N N . LEU B 1 506 ? -4.082 5.68 22.395 1 96.13 506 LEU B N 1
ATOM 10079 C CA . LEU B 1 506 ? -4.354 5.084 23.699 1 96.13 506 LEU B CA 1
ATOM 10080 C C . LEU B 1 506 ? -3.457 3.876 23.943 1 96.13 506 LEU B C 1
ATOM 10082 O O . LEU B 1 506 ? -2.971 3.673 25.058 1 96.13 506 LEU B O 1
ATOM 10086 N N . GLU B 1 507 ? -3.317 3.092 22.86 1 96.22 507 GLU B N 1
ATOM 10087 C CA . GLU B 1 507 ? -2.409 1.953 22.953 1 96.22 507 GLU B CA 1
ATOM 10088 C C . GLU B 1 507 ? -1.014 2.394 23.389 1 96.22 507 GLU B C 1
ATOM 10090 O O . GLU B 1 507 ? -0.421 1.796 24.288 1 96.22 507 GLU B O 1
ATOM 10095 N N . THR B 1 508 ? -0.537 3.434 22.796 1 94.6 508 THR B N 1
ATOM 10096 C CA . THR B 1 508 ? 0.804 3.925 23.093 1 94.6 508 THR B CA 1
ATOM 10097 C C . THR B 1 508 ? 0.86 4.538 24.489 1 94.6 508 THR B C 1
ATOM 10099 O O . THR B 1 508 ? 1.842 4.36 25.212 1 94.6 508 THR B O 1
ATOM 10102 N N . LEU B 1 509 ? -0.187 5.254 24.841 1 93.8 509 LEU B N 1
ATOM 10103 C CA . LEU B 1 509 ? -0.262 5.84 26.174 1 93.8 509 LEU B CA 1
ATOM 10104 C C . LEU B 1 509 ? -0.161 4.762 27.249 1 93.8 509 LEU B C 1
ATOM 10106 O O . LEU B 1 509 ? 0.576 4.92 28.225 1 93.8 509 LEU B O 1
ATOM 10110 N N . LEU B 1 510 ? -0.81 3.632 27.054 1 93.03 510 LEU B N 1
ATOM 10111 C CA . LEU B 1 510 ? -0.801 2.536 28.016 1 93.03 510 LEU B CA 1
ATOM 10112 C C . LEU B 1 510 ? 0.537 1.805 27.995 1 93.03 510 LEU B C 1
ATOM 10114 O O . LEU B 1 510 ? 1.014 1.344 29.035 1 93.03 510 LEU B O 1
ATOM 10118 N N . THR B 1 511 ? 1.131 1.692 26.818 1 92.17 511 THR B N 1
ATOM 10119 C CA . THR B 1 511 ? 2.392 0.977 26.656 1 92.17 511 THR B CA 1
ATOM 10120 C C . THR B 1 511 ? 3.532 1.729 27.337 1 92.17 511 THR B C 1
ATOM 10122 O O . THR B 1 511 ? 4.376 1.121 27.998 1 92.17 511 THR B O 1
ATOM 10125 N N . VAL B 1 512 ? 3.497 3.057 27.205 1 88.27 512 VAL B N 1
ATOM 10126 C CA . VAL B 1 512 ? 4.612 3.859 27.696 1 88.27 512 VAL B CA 1
ATOM 10127 C C . VAL B 1 512 ? 4.321 4.335 29.118 1 88.27 512 VAL B C 1
ATOM 10129 O O . VAL B 1 512 ? 5.21 4.336 29.973 1 88.27 512 VAL B O 1
ATOM 10132 N N . GLY B 1 513 ? 3.09 4.714 29.384 1 85.15 513 GLY B N 1
ATOM 10133 C CA . GLY B 1 513 ? 2.81 5.369 30.652 1 85.15 513 GLY B CA 1
ATOM 10134 C C . GLY B 1 513 ? 1.637 4.756 31.393 1 85.15 513 GLY B C 1
ATOM 10135 O O . GLY B 1 513 ? 1.021 5.409 32.239 1 85.15 513 GLY B O 1
ATOM 10136 N N . GLY B 1 514 ? 1.241 3.616 31.186 1 82.28 514 GLY B N 1
ATOM 10137 C CA . GLY B 1 514 ? 0.07 3.028 31.818 1 82.28 514 GLY B CA 1
ATOM 10138 C C . GLY B 1 514 ? 0.247 2.801 33.307 1 82.28 514 GLY B C 1
ATOM 10139 O O . GLY B 1 514 ? -0.734 2.682 34.043 1 82.28 514 GLY B O 1
ATOM 10140 N N . ALA B 1 515 ? 1.502 2.772 33.765 1 76.14 515 ALA B N 1
ATOM 10141 C CA . ALA B 1 515 ? 1.769 2.434 35.161 1 76.14 515 ALA B CA 1
ATOM 10142 C C . ALA B 1 515 ? 1.878 3.691 36.019 1 76.14 515 ALA B C 1
ATOM 10144 O O . ALA B 1 515 ? 1.371 3.73 37.142 1 76.14 515 ALA B O 1
ATOM 10145 N N . LEU B 1 516 ? 2.58 4.874 35.627 1 73.35 516 LEU B N 1
ATOM 10146 C CA . LEU B 1 516 ? 2.944 6.004 36.474 1 73.35 516 LEU B CA 1
ATOM 10147 C C . LEU B 1 516 ? 1.782 6.983 36.604 1 73.35 516 LEU B C 1
ATOM 10149 O O . LEU B 1 516 ? 1.284 7.497 35.6 1 73.35 516 LEU B O 1
ATOM 10153 N N . ARG B 1 517 ? 1.016 7.204 37.653 1 67.74 517 ARG B N 1
ATOM 10154 C CA . ARG B 1 517 ? -0.007 8.187 37.995 1 67.74 517 ARG B CA 1
ATOM 10155 C C . ARG B 1 517 ? -1.293 7.933 37.216 1 67.74 517 ARG B C 1
ATOM 10157 O O . ARG B 1 517 ? -1.925 8.872 36.727 1 67.74 517 ARG B O 1
ATOM 10164 N N . SER B 1 518 ? -1.569 6.6 36.996 1 76.03 518 SER B N 1
ATOM 10165 C CA . SER B 1 518 ? -2.707 6.241 36.156 1 76.03 518 SER B CA 1
ATOM 10166 C C . SER B 1 518 ? -3.965 6.026 36.992 1 76.03 518 SER B C 1
ATOM 10168 O O . SER B 1 518 ? -5.022 5.686 36.456 1 76.03 518 SER B O 1
ATOM 10170 N N . GLU B 1 519 ? -4.046 6.315 38.189 1 75.59 519 GLU B N 1
ATOM 10171 C CA . GLU B 1 519 ? -5.145 5.976 39.089 1 75.59 519 GLU B CA 1
ATOM 10172 C C . GLU B 1 519 ? -6.42 6.723 38.708 1 75.59 519 GLU B C 1
ATOM 10174 O O . GLU B 1 519 ? -7.523 6.189 38.844 1 75.59 519 GLU B O 1
ATOM 10179 N N . SER B 1 520 ? -6.298 7.893 38.092 1 78.82 520 SER B N 1
ATOM 10180 C CA . SER B 1 520 ? -7.468 8.729 37.842 1 78.82 520 SER B CA 1
ATOM 10181 C C . SER B 1 520 ? -8.145 8.355 36.528 1 78.82 520 SER B C 1
ATOM 10183 O O . SER B 1 520 ? -9.341 8.597 36.349 1 78.82 520 SER B O 1
ATOM 10185 N N . TRP B 1 521 ? -7.377 7.763 35.681 1 87.24 521 TRP B N 1
ATOM 10186 C CA . TRP B 1 521 ? -7.974 7.626 34.357 1 87.24 521 TRP B CA 1
ATOM 10187 C C . TRP B 1 521 ? -7.873 6.187 33.861 1 87.24 521 TRP B C 1
ATOM 10189 O O . TRP B 1 521 ? -8.54 5.809 32.896 1 87.24 521 TRP B O 1
ATOM 10199 N N . ARG B 1 522 ? -7.187 5.274 34.553 1 88.55 522 ARG B N 1
ATOM 10200 C CA . ARG B 1 522 ? -6.896 3.932 34.061 1 88.55 522 ARG B CA 1
ATOM 10201 C C . ARG B 1 522 ? -8.168 3.096 33.964 1 88.55 522 ARG B C 1
ATOM 10203 O O . ARG B 1 522 ? -8.406 2.434 32.951 1 88.55 522 ARG B O 1
ATOM 10210 N N . SER B 1 523 ? -8.971 3.165 34.985 1 87.87 523 SER B N 1
ATOM 10211 C CA . SER B 1 523 ? -10.188 2.359 35.007 1 87.87 523 SER B CA 1
ATOM 10212 C C . SER B 1 523 ? -11.13 2.749 33.873 1 87.87 523 SER B C 1
ATOM 10214 O O . SER B 1 523 ? -11.76 1.887 33.258 1 87.87 523 SER B O 1
ATOM 10216 N N . ASN B 1 524 ? -11.093 4.049 33.629 1 88.37 524 ASN B N 1
ATOM 10217 C CA . ASN B 1 524 ? -11.96 4.545 32.565 1 88.37 524 ASN B CA 1
ATOM 10218 C C . ASN B 1 524 ? -11.47 4.099 31.19 1 88.37 524 ASN B C 1
ATOM 10220 O O . ASN B 1 524 ? -12.274 3.755 30.322 1 88.37 524 ASN B O 1
ATOM 10224 N N . VAL B 1 525 ? -10.226 4.094 31.082 1 92.5 525 VAL B N 1
ATOM 10225 C CA . VAL B 1 525 ? -9.641 3.712 29.801 1 92.5 525 VAL B CA 1
ATOM 10226 C C . VAL B 1 525 ? -9.825 2.213 29.575 1 92.5 525 VAL B C 1
ATOM 10228 O O . VAL B 1 525 ? -10.147 1.78 28.466 1 92.5 525 VAL B O 1
ATOM 10231 N N . ASP B 1 526 ? -9.67 1.393 30.632 1 92.99 526 ASP B N 1
ATOM 10232 C CA . ASP B 1 526 ? -9.859 -0.05 30.515 1 92.99 526 ASP B CA 1
ATOM 10233 C C . ASP B 1 526 ? -11.299 -0.387 30.135 1 92.99 526 ASP B C 1
ATOM 10235 O O . ASP B 1 526 ? -11.537 -1.23 29.269 1 92.99 526 ASP B O 1
ATOM 10239 N N . GLN B 1 527 ? -12.189 0.346 30.761 1 93.36 527 GLN B N 1
ATOM 10240 C CA . GLN B 1 527 ? -13.599 0.126 30.461 1 93.36 527 GLN B CA 1
ATOM 10241 C C . GLN B 1 527 ? -13.93 0.55 29.033 1 93.36 527 GLN B C 1
ATOM 10243 O O . GLN B 1 527 ? -14.682 -0.134 28.335 1 93.36 527 GLN B O 1
ATOM 10248 N N . LEU B 1 528 ? -13.403 1.651 28.685 1 94.67 528 LEU B N 1
ATOM 10249 C CA . LEU B 1 528 ? -13.618 2.151 27.331 1 94.67 528 LEU B CA 1
ATOM 10250 C C . LEU B 1 528 ? -13.113 1.151 26.296 1 94.67 528 LEU B C 1
ATOM 10252 O O . LEU B 1 528 ? -13.818 0.836 25.335 1 94.67 528 LEU B O 1
ATOM 10256 N N . LEU B 1 529 ? -11.947 0.633 26.524 1 96.15 529 LEU B N 1
ATOM 10257 C CA . LEU B 1 529 ? -11.303 -0.227 25.537 1 96.15 529 LEU B CA 1
ATOM 10258 C C . LEU B 1 529 ? -12.028 -1.564 25.425 1 96.15 529 LEU B C 1
ATOM 10260 O O . LEU B 1 529 ? -12.16 -2.114 24.329 1 96.15 529 LEU B O 1
ATOM 10264 N N . ILE B 1 530 ? -12.559 -2.087 26.574 1 95.86 530 ILE B N 1
ATOM 10265 C CA . ILE B 1 530 ? -13.276 -3.357 26.513 1 95.86 530 ILE B CA 1
ATOM 10266 C C . ILE B 1 530 ? -14.62 -3.157 25.816 1 95.86 530 ILE B C 1
ATOM 10268 O O . ILE B 1 530 ? -15.071 -4.025 25.065 1 95.86 530 ILE B O 1
ATOM 10272 N N . THR B 1 531 ? -15.242 -1.974 26.032 1 94.8 531 THR B N 1
ATOM 10273 C CA . THR B 1 531 ? -16.527 -1.679 25.407 1 94.8 531 THR B CA 1
ATOM 10274 C C . THR B 1 531 ? -16.37 -1.524 23.897 1 94.8 531 THR B C 1
ATOM 10276 O O . THR B 1 531 ? -17.148 -2.09 23.125 1 94.8 531 THR B O 1
ATOM 10279 N N . VAL B 1 532 ? -15.326 -0.806 23.549 1 95.84 532 VAL B N 1
ATOM 10280 C CA . VAL B 1 532 ? -15.093 -0.553 22.131 1 95.84 532 VAL B CA 1
ATOM 10281 C C . VAL B 1 532 ? -14.748 -1.861 21.422 1 95.84 532 VAL B C 1
ATOM 10283 O O . VAL B 1 532 ? -15.252 -2.134 20.33 1 95.84 532 VAL B O 1
ATOM 10286 N N . ALA B 1 533 ? -13.897 -2.71 22.013 1 96.42 533 ALA B N 1
ATOM 10287 C CA . ALA B 1 533 ? -13.483 -3.973 21.406 1 96.42 533 ALA B CA 1
ATOM 10288 C C . ALA B 1 533 ? -14.662 -4.933 21.281 1 96.42 533 ALA B C 1
ATOM 10290 O O . ALA B 1 533 ? -14.822 -5.6 20.256 1 96.42 533 ALA B O 1
ATOM 10291 N N . THR B 1 534 ? -15.545 -5.035 22.366 1 95.01 534 THR B N 1
ATOM 10292 C CA . THR B 1 534 ? -16.706 -5.918 22.362 1 95.01 534 THR B CA 1
ATOM 10293 C C . THR B 1 534 ? -17.715 -5.48 21.305 1 95.01 534 THR B C 1
ATOM 10295 O O . THR B 1 534 ? -18.26 -6.313 20.577 1 95.01 534 THR B O 1
ATOM 10298 N N . ASP B 1 535 ? -17.806 -4.191 21.119 1 91.42 535 ASP B N 1
ATOM 10299 C CA . ASP B 1 535 ? -18.751 -3.649 20.147 1 91.42 535 ASP B CA 1
ATOM 10300 C C . ASP B 1 535 ? -18.252 -3.861 18.72 1 91.42 535 ASP B C 1
ATOM 10302 O O . ASP B 1 535 ? -19.045 -4.117 17.811 1 91.42 535 ASP B O 1
ATOM 10306 N N . ALA B 1 536 ? -16.926 -3.7 18.593 1 91.15 536 ALA B N 1
ATOM 10307 C CA . ALA B 1 536 ? -16.341 -3.848 17.262 1 91.15 536 ALA B CA 1
ATOM 10308 C C . ALA B 1 536 ? -16.452 -5.289 16.772 1 91.15 536 ALA B C 1
ATOM 10310 O O . ALA B 1 536 ? -16.542 -5.536 15.567 1 91.15 536 ALA B O 1
ATOM 10311 N N . CYS B 1 537 ? -16.499 -6.3 17.622 1 90.33 537 CYS B N 1
ATOM 10312 C CA . CYS B 1 537 ? -16.446 -7.706 17.237 1 90.33 537 CYS B CA 1
ATOM 10313 C C . CYS B 1 537 ? -17.805 -8.372 17.417 1 90.33 537 CYS B C 1
ATOM 10315 O O . CYS B 1 537 ? -17.954 -9.567 17.159 1 90.33 537 CYS B O 1
ATOM 10317 N N . LYS B 1 538 ? -18.809 -7.591 17.638 1 86.1 538 LYS B N 1
ATOM 10318 C CA . LYS B 1 538 ? -20.13 -8.143 17.925 1 86.1 538 LYS B CA 1
ATOM 10319 C C . LYS B 1 538 ? -20.784 -8.692 16.66 1 86.1 538 LYS B C 1
ATOM 10321 O O . LYS B 1 538 ? -21.426 -9.744 16.693 1 86.1 538 LYS B O 1
ATOM 10326 N N . ASN B 1 539 ? -20.617 -7.939 15.512 1 80.32 539 ASN B N 1
ATOM 10327 C CA . ASN B 1 539 ? -21.265 -8.34 14.268 1 80.32 539 ASN B CA 1
ATOM 10328 C C . ASN B 1 539 ? -20.366 -9.249 13.435 1 80.32 539 ASN B C 1
ATOM 10330 O O . ASN B 1 539 ? -20.569 -9.393 12.228 1 80.32 539 ASN B O 1
ATOM 10334 N N . GLY B 1 540 ? -19.408 -9.8 14.07 1 83.57 540 GLY B N 1
ATOM 10335 C CA . GLY B 1 540 ? -18.534 -10.711 13.347 1 83.57 540 GLY B CA 1
ATOM 10336 C C . GLY B 1 540 ? -17.216 -10.079 12.942 1 83.57 540 GLY B C 1
ATOM 10337 O O . GLY B 1 540 ? -16.95 -8.921 13.271 1 83.57 540 GLY B O 1
ATOM 10338 N N . TRP B 1 541 ? -16.441 -10.854 12.26 1 84.2 541 TRP B N 1
ATOM 10339 C CA . TRP B 1 541 ? -15.096 -10.427 11.888 1 84.2 541 TRP B CA 1
ATOM 10340 C C . TRP B 1 541 ? -15.041 -10.021 10.419 1 84.2 541 TRP B C 1
ATOM 10342 O O . TRP B 1 541 ? -15.619 -10.692 9.561 1 84.2 541 TRP B O 1
ATOM 10352 N N . ALA B 1 542 ? -14.503 -8.824 10.212 1 77.87 542 ALA B N 1
ATOM 10353 C CA . ALA B 1 542 ? -14.469 -8.265 8.863 1 77.87 542 ALA B CA 1
ATOM 10354 C C . ALA B 1 542 ? -13.465 -9.007 7.986 1 77.87 542 ALA B C 1
ATOM 10356 O O . ALA B 1 542 ? -12.435 -9.479 8.474 1 77.87 542 ALA B O 1
ATOM 10357 N N . LYS B 1 543 ? -13.891 -9.164 6.699 1 69.76 543 LYS B N 1
ATOM 10358 C CA . LYS B 1 543 ? -12.964 -9.751 5.736 1 69.76 543 LYS B CA 1
ATOM 10359 C C . LYS B 1 543 ? -11.93 -8.728 5.274 1 69.76 543 LYS B C 1
ATOM 10361 O O . LYS B 1 543 ? -12.208 -7.528 5.241 1 69.76 543 LYS B O 1
ATOM 10366 N N . GLU B 1 544 ? -10.709 -9.145 5.183 1 62.3 544 GLU B N 1
ATOM 10367 C CA . GLU B 1 544 ? -9.62 -8.255 4.791 1 62.3 544 GLU B CA 1
ATOM 10368 C C . GLU B 1 544 ? -9.901 -7.599 3.442 1 62.3 544 GLU B C 1
ATOM 10370 O O . GLU B 1 544 ? -10.316 -8.27 2.495 1 62.3 544 GLU B O 1
ATOM 10375 N N . ALA B 1 545 ? -10.031 -6.282 3.554 1 60.94 545 ALA B N 1
ATOM 10376 C CA . ALA B 1 545 ? -10.296 -5.531 2.329 1 60.94 545 ALA B CA 1
ATOM 10377 C C . ALA B 1 545 ? -9.028 -5.382 1.492 1 60.94 545 ALA B C 1
ATOM 10379 O O . ALA B 1 545 ? -7.922 -5.325 2.035 1 60.94 545 ALA B O 1
ATOM 10380 N N . ASN B 1 546 ? -9.163 -5.575 0.255 1 57.71 546 ASN B N 1
ATOM 10381 C CA . ASN B 1 546 ? -8.057 -5.479 -0.692 1 57.71 546 ASN B CA 1
ATOM 10382 C C . ASN B 1 546 ? -7.573 -4.04 -0.844 1 57.71 546 ASN B C 1
ATOM 10384 O O . ASN B 1 546 ? -6.519 -3.794 -1.433 1 57.71 546 ASN B O 1
ATOM 10388 N N . ASP B 1 547 ? -8.347 -3.104 -0.236 1 57.32 547 ASP B N 1
ATOM 10389 C CA . ASP B 1 547 ? -7.926 -1.731 -0.496 1 57.32 547 ASP B CA 1
ATOM 10390 C C . ASP B 1 547 ? -6.927 -1.254 0.556 1 57.32 547 ASP B C 1
ATOM 10392 O O . ASP B 1 547 ? -7.26 -1.159 1.739 1 57.32 547 ASP B O 1
ATOM 10396 N N . VAL B 1 548 ? -5.764 -1.05 0.127 1 57.03 548 VAL B N 1
ATOM 10397 C CA . VAL B 1 548 ? -4.661 -0.696 1.015 1 57.03 548 VAL B CA 1
ATOM 10398 C C . VAL B 1 548 ? -4.776 0.77 1.424 1 57.03 548 VAL B C 1
ATOM 10400 O O . VAL B 1 548 ? -4.201 1.187 2.433 1 57.03 548 VAL B O 1
ATOM 10403 N N . TYR B 1 549 ? -5.727 1.482 0.83 1 58.68 549 TYR B N 1
ATOM 10404 C CA . TYR B 1 549 ? -5.639 2.921 1.05 1 58.68 549 TYR B CA 1
ATOM 10405 C C . TYR B 1 549 ? -6.73 3.395 2.002 1 58.68 549 TYR B C 1
ATOM 10407 O O . TYR B 1 549 ? -6.605 4.454 2.622 1 58.68 549 TYR B O 1
ATOM 10415 N N . THR B 1 550 ? -7.723 2.617 2.148 1 74.66 550 THR B N 1
ATOM 10416 C CA . THR B 1 550 ? -8.787 3.028 3.057 1 74.66 550 THR B CA 1
ATOM 10417 C C . THR B 1 550 ? -8.927 2.037 4.209 1 74.66 550 THR B C 1
ATOM 10419 O O . THR B 1 550 ? -8.952 0.824 3.992 1 74.66 550 THR B O 1
ATOM 10422 N N . PRO B 1 551 ? -8.831 2.646 5.39 1 81.66 551 PRO B N 1
ATOM 10423 C CA . PRO B 1 551 ? -8.987 1.737 6.528 1 81.66 551 PRO B CA 1
ATOM 10424 C C . PRO B 1 551 ? -10.308 0.972 6.494 1 81.66 551 PRO B C 1
ATOM 10426 O O . PRO B 1 551 ? -11.342 1.532 6.12 1 81.66 551 PRO B O 1
ATOM 10429 N N . SER B 1 552 ? -10.22 -0.194 6.776 1 85.26 552 SER B N 1
ATOM 10430 C CA . SER B 1 552 ? -11.37 -1.093 6.772 1 85.26 552 SER B CA 1
ATOM 10431 C C . SER B 1 552 ? -11.849 -1.383 8.19 1 85.26 552 SER B C 1
ATOM 10433 O O . SER B 1 552 ? -11.213 -0.972 9.163 1 85.26 552 SER B O 1
ATOM 10435 N N . TRP B 1 553 ? -12.988 -1.919 8.328 1 88.43 553 TRP B N 1
ATOM 10436 C CA . TRP B 1 553 ? -13.512 -2.356 9.618 1 88.43 553 TRP B CA 1
ATOM 10437 C C . TRP B 1 553 ? -12.566 -3.352 10.28 1 88.43 553 TRP B C 1
ATOM 10439 O O . TRP B 1 553 ? -12.424 -3.362 11.505 1 88.43 553 TRP B O 1
ATOM 10449 N N . GLY B 1 554 ? -11.952 -4.11 9.421 1 89.18 554 GLY B N 1
ATOM 10450 C CA . GLY B 1 554 ? -10.966 -5.039 9.951 1 89.18 554 GLY B CA 1
ATOM 10451 C C . GLY B 1 554 ? -9.81 -4.348 10.649 1 89.18 554 GLY B C 1
ATOM 10452 O O . GLY B 1 554 ? -9.321 -4.826 11.674 1 89.18 554 GLY B O 1
ATOM 10453 N N . ASP B 1 555 ? -9.424 -3.209 10.07 1 91.75 555 ASP B N 1
ATOM 10454 C CA . ASP B 1 555 ? -8.364 -2.428 10.701 1 91.75 555 ASP B CA 1
ATOM 10455 C C . ASP B 1 555 ? -8.82 -1.872 12.048 1 91.75 555 ASP B C 1
ATOM 10457 O O . ASP B 1 555 ? -8.029 -1.787 12.99 1 91.75 555 ASP B O 1
ATOM 10461 N N . PHE B 1 556 ? -10.129 -1.489 12.08 1 94.61 556 PHE B N 1
ATOM 10462 C CA . PHE B 1 556 ? -10.703 -0.978 13.319 1 94.61 556 PHE B CA 1
ATOM 10463 C C . PHE B 1 556 ? -10.753 -2.068 14.383 1 94.61 556 PHE B C 1
ATOM 10465 O O . PHE B 1 556 ? -10.418 -1.826 15.544 1 94.61 556 PHE B O 1
ATOM 10472 N N . GLN B 1 557 ? -11.08 -3.227 14.005 1 95.82 557 GLN B N 1
ATOM 10473 C CA . GLN B 1 557 ? -11.085 -4.363 14.921 1 95.82 557 GLN B CA 1
ATOM 10474 C C . GLN B 1 557 ? -9.681 -4.657 15.44 1 95.82 557 GLN B C 1
ATOM 10476 O O . GLN B 1 557 ? -9.486 -4.856 16.641 1 95.82 557 GLN B O 1
ATOM 10481 N N . LEU B 1 558 ? -8.759 -4.663 14.542 1 95.25 558 LEU B N 1
ATOM 10482 C CA . LEU B 1 558 ? -7.378 -4.939 14.922 1 95.25 558 LEU B CA 1
ATOM 10483 C C . LEU B 1 558 ? -6.854 -3.873 15.879 1 95.25 558 LEU B C 1
ATOM 10485 O O . LEU B 1 558 ? -6.214 -4.194 16.883 1 95.25 558 LEU B O 1
ATOM 10489 N N . ALA B 1 559 ? -7.123 -2.643 15.574 1 96.57 559 ALA B N 1
ATOM 10490 C CA . ALA B 1 559 ? -6.67 -1.547 16.428 1 96.57 559 ALA B CA 1
ATOM 10491 C C . ALA B 1 559 ? -7.286 -1.647 17.821 1 96.57 559 ALA B C 1
ATOM 10493 O O . ALA B 1 559 ? -6.619 -1.377 18.822 1 96.57 559 ALA B O 1
ATOM 10494 N N . SER B 1 560 ? -8.544 -1.969 17.893 1 97.21 560 SER B N 1
ATOM 10495 C CA . SER B 1 560 ? -9.219 -2.111 19.179 1 97.21 560 SER B CA 1
ATOM 10496 C C . SER B 1 560 ? -8.61 -3.242 20.001 1 97.21 560 SER B C 1
ATOM 10498 O O . SER B 1 560 ? -8.429 -3.109 21.213 1 97.21 560 SER B O 1
ATOM 10500 N N . LEU B 1 561 ? -8.253 -4.295 19.352 1 97.4 561 LEU B N 1
ATOM 10501 C CA . LEU B 1 561 ? -7.683 -5.441 20.051 1 97.4 561 LEU B CA 1
ATOM 10502 C C . LEU B 1 561 ? -6.256 -5.147 20.502 1 97.4 561 LEU B C 1
ATOM 10504 O O . LEU B 1 561 ? -5.831 -5.601 21.567 1 97.4 561 LEU B O 1
ATOM 10508 N N . ARG B 1 562 ? -5.567 -4.443 19.688 1 97.35 562 ARG B N 1
ATOM 10509 C CA . ARG B 1 562 ? -4.222 -4.033 20.079 1 97.35 562 ARG B CA 1
ATOM 10510 C C . ARG B 1 562 ? -4.256 -3.17 21.335 1 97.35 562 ARG B C 1
ATOM 10512 O O . ARG B 1 562 ? -3.46 -3.371 22.255 1 97.35 562 ARG B O 1
ATOM 10519 N N . ALA B 1 563 ? -5.136 -2.231 21.311 1 97.45 563 ALA B N 1
ATOM 10520 C CA . ALA B 1 563 ? -5.274 -1.361 22.476 1 97.45 563 ALA B CA 1
ATOM 10521 C C . ALA B 1 563 ? -5.713 -2.154 23.704 1 97.45 563 ALA B C 1
ATOM 10523 O O . ALA B 1 563 ? -5.251 -1.892 24.817 1 97.45 563 ALA B O 1
ATOM 10524 N N . LEU B 1 564 ? -6.581 -3.102 23.523 1 97.38 564 LEU B N 1
ATOM 10525 C CA . LEU B 1 564 ? -7.035 -3.942 24.626 1 97.38 564 LEU B CA 1
ATOM 10526 C C . LEU B 1 564 ? -5.881 -4.758 25.198 1 97.38 564 LEU B C 1
ATOM 10528 O O . LEU B 1 564 ? -5.74 -4.871 26.418 1 97.38 564 LEU B O 1
ATOM 10532 N N . LEU B 1 565 ? -5.101 -5.341 24.306 1 97.19 565 LEU B N 1
ATOM 10533 C CA . LEU B 1 565 ? -3.958 -6.115 24.778 1 97.19 565 LEU B CA 1
ATOM 10534 C C . LEU B 1 565 ? -3.02 -5.246 25.61 1 97.19 565 LEU B C 1
ATOM 10536 O O . LEU B 1 565 ? -2.522 -5.683 26.65 1 97.19 565 LEU B O 1
ATOM 10540 N N . ALA B 1 566 ? -2.761 -4.025 25.118 1 95.54 566 ALA B N 1
ATOM 10541 C CA . ALA B 1 566 ? -1.912 -3.106 25.872 1 95.54 566 ALA B CA 1
ATOM 10542 C C . ALA B 1 566 ? -2.498 -2.827 27.253 1 95.54 566 ALA B C 1
ATOM 10544 O O . ALA B 1 566 ? -1.763 -2.732 28.239 1 95.54 566 ALA B O 1
ATOM 10545 N N . SER B 1 567 ? -3.819 -2.697 27.347 1 94.07 567 SER B N 1
ATOM 10546 C CA . SER B 1 567 ? -4.493 -2.463 28.62 1 94.07 567 SER B CA 1
ATOM 10547 C C . SER B 1 567 ? -4.307 -3.642 29.57 1 94.07 567 SER B C 1
ATOM 10549 O O . SER B 1 567 ? -4.099 -3.452 30.77 1 94.07 567 SER B O 1
ATOM 10551 N N . LEU B 1 568 ? -4.28 -4.826 29.069 1 93.78 568 LEU B N 1
ATOM 10552 C CA . LEU B 1 568 ? -4.179 -6.026 29.893 1 93.78 568 LEU B CA 1
ATOM 10553 C C . LEU B 1 568 ? -2.737 -6.271 30.323 1 93.78 568 LEU B C 1
ATOM 10555 O O . LEU B 1 568 ? -2.489 -6.787 31.415 1 93.78 568 LEU B O 1
ATOM 10559 N N . LEU B 1 569 ? -1.799 -5.909 29.438 1 92.55 569 LEU B N 1
ATOM 10560 C CA . LEU B 1 569 ? -0.396 -6.197 29.716 1 92.55 569 LEU B CA 1
ATOM 10561 C C . LEU B 1 569 ? 0.227 -5.095 30.567 1 92.55 569 LEU B C 1
ATOM 10563 O O . LEU B 1 569 ? 1.21 -5.33 31.273 1 92.55 569 LEU B O 1
ATOM 10567 N N . SER B 1 570 ? -0.226 -3.84 30.375 1 90.37 570 SER B N 1
ATOM 10568 C CA . SER B 1 570 ? 0.347 -2.717 31.11 1 90.37 570 SER B CA 1
ATOM 10569 C C . SER B 1 570 ? 0.256 -2.938 32.616 1 90.37 570 SER B C 1
ATOM 10571 O O . SER B 1 570 ? -0.783 -3.363 33.125 1 90.37 570 SER B O 1
ATOM 10573 N N . PRO B 1 571 ? 2.171 -2.545 33.669 1 78.6 571 PRO B N 1
ATOM 10574 C CA . PRO B 1 571 ? 2.202 -2.849 35.102 1 78.6 571 PRO B CA 1
ATOM 10575 C C . PRO B 1 571 ? 1.244 -1.978 35.911 1 78.6 571 PRO B C 1
ATOM 10577 O O . PRO B 1 571 ? 1.121 -0.779 35.646 1 78.6 571 PRO B O 1
ATOM 10580 N N . GLY B 1 572 ? -0.184 -2.987 36.307 1 70.64 572 GLY B N 1
ATOM 10581 C CA . GLY B 1 572 ? -1.079 -2.386 37.284 1 70.64 572 GLY B CA 1
ATOM 10582 C C . GLY B 1 572 ? -0.887 -2.935 38.685 1 70.64 572 GLY B C 1
ATOM 10583 O O . GLY B 1 572 ? -0.065 -3.828 38.9 1 70.64 572 GLY B O 1
ATOM 10584 N N . ARG B 1 573 ? -0.824 -2.217 39.936 1 61.42 573 ARG B N 1
ATOM 10585 C CA . ARG B 1 573 ? -0.687 -2.659 41.32 1 61.42 573 ARG B CA 1
ATOM 10586 C C . ARG B 1 573 ? -1.406 -3.984 41.545 1 61.42 573 ARG B C 1
ATOM 10588 O O . ARG B 1 573 ? -0.999 -4.781 42.394 1 61.42 573 ARG B O 1
ATOM 10595 N N . PHE B 1 574 ? -3.024 -4.287 40.23 1 67.22 574 PHE B N 1
ATOM 10596 C CA . PHE B 1 574 ? -3.869 -5.472 40.32 1 67.22 574 PHE B CA 1
ATOM 10597 C C . PHE B 1 574 ? -3.936 -6.192 38.978 1 67.22 574 PHE B C 1
ATOM 10599 O O . PHE B 1 574 ? -3.432 -5.689 37.972 1 67.22 574 PHE B O 1
ATOM 10606 N N . ARG B 1 575 ? -4.539 -7.435 39.047 1 75.55 575 ARG B N 1
ATOM 10607 C CA . ARG B 1 575 ? -4.832 -8.162 37.816 1 75.55 575 ARG B CA 1
ATOM 10608 C C . ARG B 1 575 ? -5.799 -7.378 36.934 1 75.55 575 ARG B C 1
ATOM 10610 O O . ARG B 1 575 ? -6.732 -6.747 37.435 1 75.55 575 ARG B O 1
ATOM 10617 N N . PRO B 1 576 ? -5.593 -7.452 35.74 1 82.41 576 PRO B N 1
ATOM 10618 C CA . PRO B 1 576 ? -6.471 -6.695 34.844 1 82.41 576 PRO B CA 1
ATOM 10619 C C . PRO B 1 576 ? -7.929 -7.138 34.934 1 82.41 576 PRO B C 1
ATOM 10621 O O . PRO B 1 576 ? -8.218 -8.337 34.898 1 82.41 576 PRO B O 1
ATOM 10624 N N . ALA B 1 577 ? -8.887 -6.299 35.13 1 83.73 577 ALA B N 1
ATOM 10625 C CA . ALA B 1 577 ? -10.298 -6.559 35.406 1 83.73 577 ALA B CA 1
ATOM 10626 C C . ALA B 1 577 ? -10.969 -7.253 34.225 1 83.73 577 ALA B C 1
ATOM 10628 O O . ALA B 1 577 ? -11.899 -8.042 34.407 1 83.73 577 ALA B O 1
ATOM 10629 N N . TYR B 1 578 ? -10.451 -7.083 33.054 1 91.86 578 TYR B N 1
ATOM 10630 C CA . TYR B 1 578 ? -11.163 -7.586 31.885 1 91.86 578 TYR B CA 1
ATOM 10631 C C . TYR B 1 578 ? -10.337 -8.637 31.154 1 91.86 578 TYR B C 1
ATOM 10633 O O . TYR B 1 578 ? -10.383 -8.727 29.924 1 91.86 578 TYR B O 1
ATOM 10641 N N . LEU B 1 579 ? -9.609 -9.374 31.872 1 93.1 579 LEU B N 1
ATOM 10642 C CA . LEU B 1 579 ? -8.728 -10.388 31.303 1 93.1 579 LEU B CA 1
ATOM 10643 C C . LEU B 1 579 ? -9.535 -11.508 30.656 1 93.1 579 LEU B C 1
ATOM 10645 O O . LEU B 1 579 ? -9.233 -11.931 29.538 1 93.1 579 LEU B O 1
ATOM 10649 N N . ALA B 1 580 ? -10.659 -11.937 31.289 1 93.8 580 ALA B N 1
ATOM 10650 C CA . ALA B 1 580 ? -11.463 -13.045 30.781 1 93.8 580 ALA B CA 1
ATOM 10651 C C . ALA B 1 580 ? -12.137 -12.675 29.463 1 93.8 580 ALA B C 1
ATOM 10653 O O . ALA B 1 580 ? -12.114 -13.454 28.507 1 93.8 580 ALA B O 1
ATOM 10654 N N . GLN B 1 581 ? -12.681 -11.497 29.482 1 94.46 581 GLN B N 1
ATOM 10655 C CA . GLN B 1 581 ? -13.343 -11.029 28.269 1 94.46 581 GLN B CA 1
ATOM 10656 C C . GLN B 1 581 ? -12.344 -10.857 27.129 1 94.46 581 GLN B C 1
ATOM 10658 O O . GLN B 1 581 ? -12.649 -11.171 25.976 1 94.46 581 GLN B O 1
ATOM 10663 N N . GLY B 1 582 ? -11.205 -10.334 27.505 1 95.67 582 GLY B N 1
ATOM 10664 C CA . GLY B 1 582 ? -10.164 -10.164 26.504 1 95.67 582 GLY B CA 1
ATOM 10665 C C . GLY B 1 582 ? -9.688 -11.476 25.909 1 95.67 582 GLY B C 1
ATOM 10666 O O . GLY B 1 582 ? -9.512 -11.585 24.694 1 95.67 582 GLY B O 1
ATOM 10667 N N . LEU B 1 583 ? -9.535 -12.516 26.733 1 96.02 583 LEU B N 1
ATOM 10668 C CA . LEU B 1 583 ? -9.093 -13.828 26.272 1 96.02 583 LEU B CA 1
ATOM 10669 C C . LEU B 1 583 ? -10.11 -14.438 25.313 1 96.02 583 LEU B C 1
ATOM 10671 O O . LEU B 1 583 ? -9.734 -15.045 24.307 1 96.02 583 LEU B O 1
ATOM 10675 N N . GLU B 1 584 ? -11.352 -14.209 25.577 1 95.29 584 GLU B N 1
ATOM 10676 C CA . GLU B 1 584 ? -12.41 -14.722 24.712 1 95.29 584 GLU B CA 1
ATOM 10677 C C . GLU B 1 584 ? -12.384 -14.042 23.346 1 95.29 584 GLU B C 1
ATOM 10679 O O . GLU B 1 584 ? -12.55 -14.699 22.316 1 95.29 584 GLU B O 1
ATOM 10684 N N . LEU B 1 585 ? -12.192 -12.77 23.349 1 95.93 585 LEU B N 1
ATOM 10685 C CA . LEU B 1 585 ? -12.131 -12.023 22.098 1 95.93 585 LEU B CA 1
ATOM 10686 C C . LEU B 1 585 ? -10.937 -12.466 21.258 1 95.93 585 LEU B C 1
ATOM 10688 O O . LEU B 1 585 ? -11.062 -12.657 20.046 1 95.93 585 LEU B O 1
ATOM 10692 N N . PHE B 1 586 ? -9.775 -12.655 21.918 1 96.64 586 PHE B N 1
ATOM 10693 C CA . PHE B 1 586 ? -8.575 -13.067 21.199 1 96.64 586 PHE B CA 1
ATOM 10694 C C . PHE B 1 586 ? -8.729 -14.483 20.656 1 96.64 586 PHE B C 1
ATOM 10696 O O . PHE B 1 586 ? -8.265 -14.785 19.554 1 96.64 586 PHE B O 1
ATOM 10703 N N . ARG B 1 587 ? -9.39 -15.329 21.409 1 93.37 587 ARG B N 1
ATOM 10704 C CA . ARG B 1 587 ? -9.638 -16.69 20.944 1 93.37 587 ARG B CA 1
ATOM 10705 C C . ARG B 1 587 ? -10.536 -16.692 19.711 1 93.37 587 ARG B C 1
ATOM 10707 O O . ARG B 1 587 ? -10.27 -17.41 18.745 1 93.37 587 ARG B O 1
ATOM 10714 N N . GLY B 1 588 ? -11.533 -15.852 19.776 1 91.48 588 GLY B N 1
ATOM 10715 C CA . GLY B 1 588 ? -12.415 -15.731 18.626 1 91.48 588 GLY B CA 1
ATOM 10716 C C . GLY B 1 588 ? -11.718 -15.185 17.394 1 91.48 588 GLY B C 1
ATOM 10717 O O . GLY B 1 588 ? -11.939 -15.67 16.283 1 91.48 588 GLY B O 1
ATOM 10718 N N . GLY B 1 589 ? -10.882 -14.152 17.572 1 92.32 589 GLY B N 1
ATOM 10719 C CA . GLY B 1 589 ? -10.165 -13.548 16.46 1 92.32 589 GLY B CA 1
ATOM 10720 C C . GLY B 1 589 ? -9.138 -14.475 15.839 1 92.32 589 GLY B C 1
ATOM 10721 O O . GLY B 1 589 ? -8.876 -14.403 14.637 1 92.32 589 GLY B O 1
ATOM 10722 N N . MET B 1 590 ? -8.57 -15.33 16.644 1 91.83 590 MET B N 1
ATOM 10723 C CA . MET B 1 590 ? -7.539 -16.251 16.176 1 91.83 590 MET B CA 1
ATOM 10724 C C . MET B 1 590 ? -8.111 -17.242 15.168 1 91.83 590 MET B C 1
ATOM 10726 O O . MET B 1 590 ? -7.378 -17.789 14.343 1 91.83 590 MET B O 1
ATOM 10730 N N . GLN B 1 591 ? -9.402 -17.398 15.119 1 86.36 591 GLN B N 1
ATOM 10731 C CA . GLN B 1 591 ? -10.055 -18.373 14.252 1 86.36 591 GLN B CA 1
ATOM 10732 C C . GLN B 1 591 ? -10.236 -17.82 12.841 1 86.36 591 GLN B C 1
ATOM 10734 O O . GLN B 1 591 ? -10.563 -18.565 11.915 1 86.36 591 GLN B O 1
ATOM 10739 N N . GLU B 1 592 ? -9.988 -16.51 12.717 1 84.38 592 GLU B N 1
ATOM 10740 C CA . GLU B 1 592 ? -10.087 -15.895 11.397 1 84.38 592 GLU B CA 1
ATOM 10741 C C . GLU B 1 592 ? -8.791 -16.068 10.61 1 84.38 592 GLU B C 1
ATOM 10743 O O . GLU B 1 592 ? -8.144 -15.084 10.246 1 84.38 592 GLU B O 1
ATOM 10748 N N . THR B 1 593 ? -8.52 -17.265 10.261 1 80.44 593 THR B N 1
ATOM 10749 C CA . THR B 1 593 ? -7.231 -17.643 9.692 1 80.44 593 THR B CA 1
ATOM 10750 C C . THR B 1 593 ? -6.974 -16.894 8.388 1 80.44 593 THR B C 1
ATOM 10752 O O . THR B 1 593 ? -7.888 -16.711 7.581 1 80.44 593 THR B O 1
ATOM 10755 N N . GLY B 1 594 ? -5.715 -16.616 8.31 1 79.13 594 GLY B N 1
ATOM 10756 C CA . GLY B 1 594 ? -5.278 -15.975 7.08 1 79.13 594 GLY B CA 1
ATOM 10757 C C . GLY B 1 594 ? -5.359 -14.461 7.134 1 79.13 594 GLY B C 1
ATOM 10758 O O . GLY B 1 594 ? -5.125 -13.786 6.13 1 79.13 594 GLY B O 1
ATOM 10759 N N . THR B 1 595 ? -5.806 -13.939 8.186 1 86.5 595 THR B N 1
ATOM 10760 C CA . THR B 1 595 ? -5.907 -12.492 8.342 1 86.5 595 THR B CA 1
ATOM 10761 C C . THR B 1 595 ? -4.852 -11.979 9.318 1 86.5 595 THR B C 1
ATOM 10763 O O . THR B 1 595 ? -4.293 -12.751 10.1 1 86.5 595 THR B O 1
ATOM 10766 N N . LYS B 1 596 ? -4.548 -10.774 9.222 1 87.87 596 LYS B N 1
ATOM 10767 C CA . LYS B 1 596 ? -3.645 -10.132 10.173 1 87.87 596 LYS B CA 1
ATOM 10768 C C . LYS B 1 596 ? -4.217 -10.172 11.587 1 87.87 596 LYS B C 1
ATOM 10770 O O . LYS B 1 596 ? -3.467 -10.236 12.564 1 87.87 596 LYS B O 1
ATOM 10775 N N . LEU B 1 597 ? -5.512 -10.196 11.62 1 92.01 597 LEU B N 1
ATOM 10776 C CA . LEU B 1 597 ? -6.201 -10.245 12.905 1 92.01 597 LEU B CA 1
ATOM 10777 C C . LEU B 1 597 ? -5.933 -11.567 13.616 1 92.01 597 LEU B C 1
ATOM 10779 O O . LEU B 1 597 ? -5.667 -11.587 14.82 1 92.01 597 LEU B O 1
ATOM 10783 N N . ALA B 1 598 ? -5.936 -12.619 12.881 1 91.52 598 ALA B N 1
ATOM 10784 C CA . ALA B 1 598 ? -5.689 -13.936 13.463 1 91.52 598 ALA B CA 1
ATOM 10785 C C . ALA B 1 598 ? -4.258 -14.047 13.981 1 91.52 598 ALA B C 1
ATOM 10787 O O . ALA B 1 598 ? -4.023 -14.596 15.061 1 91.52 598 ALA B O 1
ATOM 10788 N N . GLU B 1 599 ? -3.379 -13.538 13.192 1 91.36 599 GLU B N 1
ATOM 10789 C CA . GLU B 1 599 ? -1.979 -13.564 13.603 1 91.36 599 GLU B CA 1
ATOM 10790 C C . GLU B 1 599 ? -1.763 -12.757 14.88 1 91.36 599 GLU B C 1
ATOM 10792 O O . GLU B 1 599 ? -1.051 -13.197 15.786 1 91.36 599 GLU B O 1
ATOM 10797 N N . PHE B 1 600 ? -2.398 -11.609 14.959 1 95.1 600 PHE B N 1
ATOM 10798 C CA . PHE B 1 600 ? -2.251 -10.773 16.145 1 95.1 600 PHE B CA 1
ATOM 10799 C C . PHE B 1 600 ? -2.886 -11.44 17.359 1 95.1 600 PHE B C 1
ATOM 10801 O O . PHE B 1 600 ? -2.327 -11.401 18.458 1 95.1 600 PHE B O 1
ATOM 10808 N N . CYS B 1 601 ? -3.998 -11.955 17.188 1 96.15 601 CYS B N 1
ATOM 10809 C CA . CYS B 1 601 ? -4.685 -12.598 18.303 1 96.15 601 CYS B CA 1
ATOM 10810 C C . CYS B 1 601 ? -3.891 -13.794 18.815 1 96.15 601 CYS B C 1
ATOM 10812 O O . CYS B 1 601 ? -3.857 -14.051 20.02 1 96.15 601 CYS B O 1
ATOM 10814 N N . ALA B 1 602 ? -3.288 -14.529 17.895 1 93.7 602 ALA B N 1
ATOM 10815 C CA . ALA B 1 602 ? -2.418 -15.621 18.324 1 93.7 602 ALA B CA 1
ATOM 10816 C C . ALA B 1 602 ? -1.258 -15.1 19.167 1 93.7 602 ALA B C 1
ATOM 10818 O O . ALA B 1 602 ? -0.917 -15.688 20.196 1 93.7 602 ALA B O 1
ATOM 10819 N N . HIS B 1 603 ? -0.766 -14.034 18.742 1 93.83 603 HIS B N 1
ATOM 10820 C CA . HIS B 1 603 ? 0.311 -13.394 19.488 1 93.83 603 HIS B CA 1
ATOM 10821 C C . HIS B 1 603 ? -0.18 -12.889 20.841 1 93.83 603 HIS B C 1
ATOM 10823 O O . HIS B 1 603 ? 0.52 -13.02 21.848 1 93.83 603 HIS B O 1
ATOM 10829 N N . ALA B 1 604 ? -1.327 -12.271 20.809 1 96.39 604 ALA B N 1
ATOM 10830 C CA . ALA B 1 604 ? -1.9 -11.764 22.053 1 96.39 604 ALA B CA 1
ATOM 10831 C C . ALA B 1 604 ? -2.1 -12.889 23.064 1 96.39 604 ALA B C 1
ATOM 10833 O O . ALA B 1 604 ? -1.77 -12.738 24.243 1 96.39 604 ALA B O 1
ATOM 10834 N N . LEU B 1 605 ? -2.576 -14.024 22.609 1 94.29 605 LEU B N 1
ATOM 10835 C CA . LEU B 1 605 ? -2.792 -15.167 23.49 1 94.29 605 LEU B CA 1
ATOM 10836 C C . LEU B 1 605 ? -1.467 -15.698 24.027 1 94.29 605 LEU B C 1
ATOM 10838 O O . LEU B 1 605 ? -1.376 -16.085 25.194 1 94.29 605 LEU B O 1
ATOM 10842 N N . LEU B 1 606 ? -0.491 -15.657 23.179 1 92.99 606 LEU B N 1
ATOM 10843 C CA . LEU B 1 606 ? 0.836 -16.088 23.607 1 92.99 606 LEU B CA 1
ATOM 10844 C C . LEU B 1 606 ? 1.387 -15.159 24.684 1 92.99 606 LEU B C 1
ATOM 10846 O O . LEU B 1 606 ? 1.95 -15.621 25.679 1 92.99 606 LEU B O 1
ATOM 10850 N N . SER B 1 607 ? 1.197 -13.873 24.527 1 92.69 607 SER B N 1
ATOM 10851 C CA . SER B 1 607 ? 1.666 -12.882 25.489 1 92.69 607 SER B CA 1
ATOM 10852 C C . SER B 1 607 ? 0.924 -13.004 26.816 1 92.69 607 SER B C 1
ATOM 10854 O O . SER B 1 607 ? 1.521 -12.851 27.884 1 92.69 607 SER B O 1
ATOM 10856 N N . LEU B 1 608 ? -0.347 -13.306 26.713 1 92.29 608 LEU B N 1
ATOM 10857 C CA . LEU B 1 608 ? -1.159 -13.379 27.923 1 92.29 608 LEU B CA 1
ATOM 10858 C C . LEU B 1 608 ? -0.946 -14.707 28.642 1 92.29 608 LEU B C 1
ATOM 10860 O O . LEU B 1 608 ? -1.284 -14.842 29.82 1 92.29 608 LEU B O 1
ATOM 10864 N N . GLU B 1 609 ? -0.44 -15.658 27.859 1 88.38 609 GLU B N 1
ATOM 10865 C CA . GLU B 1 609 ? -0.111 -16.934 28.486 1 88.38 609 GLU B CA 1
ATOM 10866 C C . GLU B 1 609 ? 0.904 -16.752 29.611 1 88.38 609 GLU B C 1
ATOM 10868 O O . GLU B 1 609 ? 0.815 -17.412 30.648 1 88.38 609 GLU B O 1
ATOM 10873 N N . VAL B 1 610 ? 1.79 -15.856 29.423 1 84.08 610 VAL B N 1
ATOM 10874 C CA . VAL B 1 610 ? 2.809 -15.58 30.431 1 84.08 610 VAL B CA 1
ATOM 10875 C C . VAL B 1 610 ? 2.171 -14.899 31.639 1 84.08 610 VAL B C 1
ATOM 10877 O O . VAL B 1 610 ? 2.633 -15.066 32.77 1 84.08 610 VAL B O 1
ATOM 10880 N N . LEU B 1 611 ? 1.103 -14.187 31.363 1 84.16 611 LEU B N 1
ATOM 10881 C CA . LEU B 1 611 ? 0.402 -13.487 32.434 1 84.16 611 LEU B CA 1
ATOM 10882 C C . LEU B 1 611 ? -0.437 -14.457 33.259 1 84.16 611 LEU B C 1
ATOM 10884 O O . LEU B 1 611 ? -0.47 -14.365 34.488 1 84.16 611 LEU B O 1
ATOM 10888 N N . ILE B 1 612 ? -1.01 -15.393 32.606 1 84.76 612 ILE B N 1
ATOM 10889 C CA . ILE B 1 612 ? -1.917 -16.319 33.276 1 84.76 612 ILE B CA 1
ATOM 10890 C C . ILE B 1 612 ? -1.116 -17.444 33.928 1 84.76 612 ILE B C 1
ATOM 10892 O O . ILE B 1 612 ? -1.48 -17.933 35 1 84.76 612 ILE B O 1
ATOM 10896 N N . HIS B 1 613 ? 0.018 -17.783 33.281 1 82.35 613 HIS B N 1
ATOM 10897 C CA . HIS B 1 613 ? 0.894 -18.83 33.796 1 82.35 613 HIS B CA 1
ATOM 10898 C C . HIS B 1 613 ? 2.324 -18.323 33.953 1 82.35 613 HIS B C 1
ATOM 10900 O O . HIS B 1 613 ? 3.191 -18.633 33.133 1 82.35 613 HIS B O 1
ATOM 10906 N N . PRO B 1 614 ? 2.486 -17.629 35.074 1 79.07 614 PRO B N 1
ATOM 10907 C CA . PRO B 1 614 ? 3.827 -17.077 35.283 1 79.07 614 PRO B CA 1
ATOM 10908 C C . PRO B 1 614 ? 4.892 -18.16 35.44 1 79.07 614 PRO B C 1
ATOM 10910 O O . PRO B 1 614 ? 4.624 -19.216 36.018 1 79.07 614 PRO B O 1
ATOM 10913 N N . ARG B 1 615 ? 6.072 -17.974 34.955 1 73.67 615 ARG B N 1
ATOM 10914 C CA . ARG B 1 615 ? 7.137 -18.972 34.927 1 73.67 615 ARG B CA 1
ATOM 10915 C C . ARG B 1 615 ? 8.083 -18.798 36.11 1 73.67 615 ARG B C 1
ATOM 10917 O O . ARG B 1 615 ? 8.922 -19.662 36.373 1 73.67 615 ARG B O 1
ATOM 10924 N N . ALA B 1 616 ? 8.075 -17.657 36.795 1 68.75 616 ALA B N 1
ATOM 10925 C CA . ALA B 1 616 ? 8.949 -17.389 37.934 1 68.75 616 ALA B CA 1
ATOM 10926 C C . ALA B 1 616 ? 8.188 -16.686 39.055 1 68.75 616 ALA B C 1
ATOM 10928 O O . ALA B 1 616 ? 7.054 -16.243 38.861 1 68.75 616 ALA B O 1
ATOM 10929 N N . LEU B 1 617 ? 8.827 -16.841 40.321 1 64.33 617 LEU B N 1
ATOM 10930 C CA . LEU B 1 617 ? 8.24 -16.162 41.471 1 64.33 617 LEU B CA 1
ATOM 10931 C C . LEU B 1 617 ? 8.362 -14.648 41.328 1 64.33 617 LEU B C 1
ATOM 10933 O O . LEU B 1 617 ? 9.354 -14.149 40.793 1 64.33 617 LEU B O 1
ATOM 10937 N N . PRO B 1 618 ? 7.341 -14.063 41.641 1 62.13 618 PRO B N 1
ATOM 10938 C CA . PRO B 1 618 ? 7.445 -12.604 41.571 1 62.13 618 PRO B CA 1
ATOM 10939 C C . PRO B 1 618 ? 8.52 -12.043 42.499 1 62.13 618 PRO B C 1
ATOM 10941 O O . PRO B 1 618 ? 8.772 -12.605 43.568 1 62.13 618 PRO B O 1
ATOM 10944 N N . LEU B 1 619 ? 9.609 -11.46 42.08 1 53.03 619 LEU B N 1
ATOM 10945 C CA . LEU B 1 619 ? 10.648 -10.883 42.926 1 53.03 619 LEU B CA 1
ATOM 10946 C C . LEU B 1 619 ? 10.037 -10.18 44.134 1 53.03 619 LEU B C 1
ATOM 10948 O O . LEU B 1 619 ? 10.718 -9.955 45.137 1 53.03 619 LEU B O 1
ATOM 10952 N N . ILE B 1 620 ? 9.105 -9.41 44.037 1 47.89 620 ILE B N 1
ATOM 10953 C CA . ILE B 1 620 ? 8.617 -8.622 45.163 1 47.89 620 ILE B CA 1
ATOM 10954 C C . ILE B 1 620 ? 7.836 -9.519 46.121 1 47.89 620 ILE B C 1
ATOM 10956 O O . ILE B 1 620 ? 6.933 -10.247 45.702 1 47.89 620 ILE B O 1
ATOM 10960 N N . ASP B 1 621 ? 8.605 -10.055 47.227 1 41.45 621 ASP B N 1
ATOM 10961 C CA . ASP B 1 621 ? 7.961 -10.651 48.394 1 41.45 621 ASP B CA 1
ATOM 10962 C C . ASP B 1 621 ? 6.597 -10.014 48.652 1 41.45 621 ASP B C 1
ATOM 10964 O O . ASP B 1 621 ? 6.513 -8.844 49.03 1 41.45 621 ASP B O 1
ATOM 10968 N N . ILE B 1 622 ? 5.761 -10.251 48.01 1 39.87 622 ILE B N 1
ATOM 10969 C CA . ILE B 1 622 ? 4.454 -9.68 48.315 1 39.87 622 ILE B CA 1
ATOM 10970 C C . ILE B 1 622 ? 4.128 -9.894 49.791 1 39.87 622 ILE B C 1
ATOM 10972 O O . ILE B 1 622 ? 3.115 -9.396 50.288 1 39.87 622 ILE B O 1
ATOM 10976 N N . GLY B 1 623 ? 4.753 -10.926 50.515 1 33.89 623 GLY B N 1
ATOM 10977 C CA . GLY B 1 623 ? 4.422 -10.991 51.93 1 33.89 623 GLY B CA 1
ATOM 10978 C C . GLY B 1 623 ? 4.921 -9.794 52.716 1 33.89 623 GLY B C 1
ATOM 10979 O O . GLY B 1 623 ? 4.655 -9.677 53.914 1 33.89 623 GLY B O 1
ATOM 10980 N N . SER B 1 624 ? 6.263 -9.447 52.731 1 31.07 624 SER B N 1
ATOM 10981 C CA . SER B 1 624 ? 6.549 -8.285 53.567 1 31.07 624 SER B CA 1
ATOM 10982 C C . SER B 1 624 ? 5.663 -7.102 53.191 1 31.07 624 SER B C 1
ATOM 10984 O O . SER B 1 624 ? 5.671 -6.654 52.043 1 31.07 624 SER B O 1
ATOM 10986 N N . SER B 1 625 ? 4.559 -7.045 53.894 1 29.27 625 SER B N 1
ATOM 10987 C CA . SER B 1 625 ? 3.8 -5.836 54.197 1 29.27 625 SER B CA 1
ATOM 10988 C C . SER B 1 625 ? 4.721 -4.632 54.362 1 29.27 625 SER B C 1
ATOM 10990 O O . SER B 1 625 ? 5.398 -4.498 55.383 1 29.27 625 SER B O 1
ATOM 10992 N N . VAL B 1 626 ? 5.789 -4.365 53.819 1 30.28 626 VAL B N 1
ATOM 10993 C CA . VAL B 1 626 ? 6.243 -3.017 54.144 1 30.28 626 VAL B CA 1
ATOM 10994 C C . VAL B 1 626 ? 5.074 -2.192 54.677 1 30.28 626 VAL B C 1
ATOM 10996 O O . VAL B 1 626 ? 4.119 -1.912 53.948 1 30.28 626 VAL B O 1
ATOM 10999 N N . GLU B 1 627 ? 4.773 -2.469 55.941 1 27.43 627 GLU B N 1
ATOM 11000 C CA . GLU B 1 627 ? 4.137 -1.558 56.887 1 27.43 627 GLU B CA 1
ATOM 11001 C C . GLU B 1 627 ? 4.638 -0.129 56.699 1 27.43 627 GLU B C 1
ATOM 11003 O O . GLU B 1 627 ? 5.729 0.217 57.156 1 27.43 627 GLU B O 1
ATOM 11008 N N . TYR B 1 628 ? 4.637 0.445 55.675 1 27.16 628 TYR B N 1
ATOM 11009 C CA . TYR B 1 628 ? 4.661 1.875 55.964 1 27.16 628 TYR B CA 1
ATOM 11010 C C . TYR B 1 628 ? 3.899 2.185 57.246 1 27.16 628 TYR B C 1
ATOM 11012 O O . TYR B 1 628 ? 2.856 1.585 57.517 1 27.16 628 TYR B O 1
ATOM 11020 N N . PRO B 1 629 ? 4.651 2.306 58.428 1 27.43 629 PRO B N 1
ATOM 11021 C CA . PRO B 1 629 ? 3.841 2.72 59.577 1 27.43 629 PRO B CA 1
ATOM 11022 C C . PRO B 1 629 ? 2.549 3.421 59.166 1 27.43 629 PRO B C 1
ATOM 11024 O O . PRO B 1 629 ? 2.572 4.324 58.326 1 27.43 629 PRO B O 1
ATOM 11027 N N . VAL B 1 630 ? 1.569 2.679 59.179 1 27.67 630 VAL B N 1
ATOM 11028 C CA . VAL B 1 630 ? 0.267 3.327 59.291 1 27.67 630 VAL B CA 1
ATOM 11029 C C . VAL B 1 630 ? 0.266 4.283 60.482 1 27.67 630 VAL B C 1
ATOM 11031 O O . VAL B 1 630 ? 0.096 3.857 61.627 1 27.67 630 VAL B O 1
ATOM 11034 N N . ASN B 1 631 ? 1.389 4.922 60.848 1 24.54 631 ASN B N 1
ATOM 11035 C CA . ASN B 1 631 ? 0.985 5.971 61.777 1 24.54 631 ASN B CA 1
ATOM 11036 C C . ASN B 1 631 ? -0.364 6.573 61.391 1 24.54 631 ASN B C 1
ATOM 11038 O O . ASN B 1 631 ? -0.427 7.488 60.569 1 24.54 631 ASN B O 1
ATOM 11042 N N . VAL B 1 632 ? -1.344 5.717 61.265 1 26.56 632 VAL B N 1
ATOM 11043 C CA . VAL B 1 632 ? -2.714 6.197 61.416 1 26.56 632 VAL B CA 1
ATOM 11044 C C . VAL B 1 632 ? -2.892 6.828 62.795 1 26.56 632 VAL B C 1
ATOM 11046 O O . VAL B 1 632 ? -4.007 7.185 63.183 1 26.56 632 VAL B O 1
ATOM 11049 N N . ASN B 1 633 ? -2.252 6.468 63.779 1 24.26 633 ASN B N 1
ATOM 11050 C CA . ASN B 1 633 ? -2.874 7.166 64.9 1 24.26 633 ASN B CA 1
ATOM 11051 C C . ASN B 1 633 ? -3.123 8.636 64.575 1 24.26 633 ASN B C 1
ATOM 11053 O O . ASN B 1 633 ? -4.217 9.151 64.812 1 24.26 633 ASN B O 1
ATOM 11057 N N . GLY B 1 634 ? -2.376 9.503 64.791 1 23.44 634 GLY B N 1
ATOM 11058 C CA . GLY B 1 634 ? -2.874 10.865 64.894 1 23.44 634 GLY B CA 1
ATOM 11059 C C . GLY B 1 634 ? -3.328 11.437 63.564 1 23.44 634 GLY B C 1
ATOM 11060 O O . GLY B 1 634 ? -4.204 12.303 63.521 1 23.44 634 GLY B O 1
ATOM 11061 N N . MET B 1 635 ? -2.639 11.535 62.45 1 22.67 635 MET B N 1
ATOM 11062 C CA . MET B 1 635 ? -3.424 12.154 61.386 1 22.67 635 MET B CA 1
ATOM 11063 C C . MET B 1 635 ? -4.34 11.133 60.72 1 22.67 635 MET B C 1
ATOM 11065 O O . MET B 1 635 ? -4.148 10.789 59.552 1 22.67 635 MET B O 1
ATOM 11069 N N . LYS B 1 636 ? -4.512 9.936 61.096 1 23.51 636 LYS B N 1
ATOM 11070 C CA . LYS B 1 636 ? -5.521 8.958 60.7 1 23.51 636 LYS B CA 1
ATOM 11071 C C . LYS B 1 636 ? -6.862 9.632 60.428 1 23.51 636 LYS B C 1
ATOM 11073 O O . LYS B 1 636 ? -7.499 9.369 59.406 1 23.51 636 LYS B O 1
ATOM 11078 N N . ASP B 1 637 ? -7.735 9.858 61.426 1 22.31 637 ASP B N 1
ATOM 11079 C CA . ASP B 1 637 ? -8.949 10.47 61.957 1 22.31 637 ASP B CA 1
ATOM 11080 C C . ASP B 1 637 ? -8.933 11.984 61.758 1 22.31 637 ASP B C 1
ATOM 11082 O O . ASP B 1 637 ? -9.815 12.69 62.251 1 22.31 637 ASP B O 1
ATOM 11086 N N . LYS B 1 638 ? -7.878 12.698 61.625 1 22.92 638 LYS B N 1
ATOM 11087 C CA . LYS B 1 638 ? -8.255 14.095 61.434 1 22.92 638 LYS B CA 1
ATOM 11088 C C . LYS B 1 638 ? -9.032 14.282 60.134 1 22.92 638 LYS B C 1
ATOM 11090 O O . LYS B 1 638 ? -9.763 15.262 59.977 1 22.92 638 LYS B O 1
ATOM 11095 N N . PHE B 1 639 ? -8.806 13.637 59.05 1 20.62 639 PHE B N 1
ATOM 11096 C CA . PHE B 1 639 ? -9.754 14.139 58.062 1 20.62 639 PHE B CA 1
ATOM 11097 C C . PHE B 1 639 ? -11.094 13.425 58.186 1 20.62 639 PHE B C 1
ATOM 11099 O O . PHE B 1 639 ? -12.015 13.682 57.407 1 20.62 639 PHE B O 1
ATOM 11106 N N . MET B 1 640 ? -11.212 12.231 58.687 1 21.11 640 MET B N 1
ATOM 11107 C CA . MET B 1 640 ? -12.583 11.736 58.756 1 21.11 640 MET B CA 1
ATOM 11108 C C . MET B 1 640 ? -13.422 12.588 59.703 1 21.11 640 MET B C 1
ATOM 11110 O O . MET B 1 640 ? -14.583 12.269 59.969 1 21.11 640 MET B O 1
ATOM 11114 N N . LYS B 1 641 ? -12.858 13.021 60.861 1 20.49 641 LYS B N 1
ATOM 11115 C CA . LYS B 1 641 ? -13.743 13.425 61.95 1 20.49 641 LYS B CA 1
ATOM 11116 C C . LYS B 1 641 ? -14.819 14.387 61.456 1 20.49 641 LYS B C 1
ATOM 11118 O O . LYS B 1 641 ? -16 14.218 61.766 1 20.49 641 LYS B O 1
ATOM 11123 N N . ASN B 1 642 ? -14.64 15.761 61.627 1 18.6 642 ASN B N 1
ATOM 11124 C CA . ASN B 1 642 ? -15.467 16.876 62.078 1 18.6 642 ASN B CA 1
ATOM 11125 C C . ASN B 1 642 ? -16.41 17.355 60.978 1 18.6 642 ASN B C 1
ATOM 11127 O O . ASN B 1 642 ? -17.348 18.108 61.244 1 18.6 642 ASN B O 1
ATOM 11131 N N . ASN B 1 643 ? -16.037 17.64 59.742 1 18.45 643 ASN B N 1
ATOM 11132 C CA . ASN B 1 643 ? -17.131 18.462 59.235 1 18.45 643 ASN B CA 1
ATOM 11133 C C . ASN B 1 643 ? -18.35 17.614 58.88 1 18.45 643 ASN B C 1
ATOM 11135 O O . ASN B 1 643 ? -18.318 16.848 57.915 1 18.45 643 ASN B O 1
ATOM 11139 N N . ILE B 1 644 ? -18.926 16.97 59.849 1 20.02 644 ILE B N 1
ATOM 11140 C CA . ILE B 1 644 ? -20.297 16.471 59.883 1 20.02 644 ILE B CA 1
ATOM 11141 C C . ILE B 1 644 ? -21.23 17.481 59.219 1 20.02 644 ILE B C 1
ATOM 11143 O O . ILE B 1 644 ? -21.582 18.499 59.82 1 20.02 644 ILE B O 1
ATOM 11147 N N . TYR B 1 645 ? -20.87 18.123 58.039 1 18.4 645 TYR B N 1
ATOM 11148 C CA . TYR B 1 645 ? -21.956 18.986 57.588 1 18.4 645 TYR B CA 1
ATOM 11149 C C . TYR B 1 645 ? -23.275 18.223 57.54 1 18.4 645 TYR B C 1
ATOM 11151 O O . TYR B 1 645 ? -23.381 17.198 56.862 1 18.4 645 TYR B O 1
ATOM 11159 N N . SER B 1 646 ? -23.799 18.066 58.674 1 18.25 646 SER B N 1
ATOM 11160 C CA . SER B 1 646 ? -25.199 17.818 59.002 1 18.25 646 SER B CA 1
ATOM 11161 C C . SER B 1 646 ? -26.129 18.478 57.989 1 18.25 646 SER B C 1
ATOM 11163 O O . SER B 1 646 ? -25.848 19.575 57.503 1 18.25 646 SER B O 1
ATOM 11165 N N . SER B 1 647 ? -26.838 17.63 57.229 1 18.9 647 SER B N 1
ATOM 11166 C CA . SER B 1 647 ? -27.942 17.953 56.331 1 18.9 647 SER B CA 1
ATOM 11167 C C . SER B 1 647 ? -28.888 18.97 56.961 1 18.9 647 SER B C 1
ATOM 11169 O O . SER B 1 647 ? -29.991 19.194 56.458 1 18.9 647 SER B O 1
ATOM 11171 N N . GLY B 1 648 ? -28.597 19.419 58.281 1 18.66 648 GLY B N 1
ATOM 11172 C CA . GLY B 1 648 ? -29.823 20.091 58.68 1 18.66 648 GLY B CA 1
ATOM 11173 C C . GLY B 1 648 ? -30.263 21.162 57.699 1 18.66 648 GLY B C 1
ATOM 11174 O O . GLY B 1 648 ? -29.448 21.683 56.935 1 18.66 648 GLY B O 1
ATOM 11175 N N . VAL B 1 649 ? -31.505 21.19 57.298 1 20.89 649 VAL B N 1
ATOM 11176 C CA . VAL B 1 649 ? -32.408 21.976 56.464 1 20.89 649 VAL B CA 1
ATOM 11177 C C . VAL B 1 649 ? -32.236 23.461 56.773 1 20.89 649 VAL B C 1
ATOM 11179 O O . VAL B 1 649 ? -32.679 24.317 56.003 1 20.89 649 VAL B O 1
ATOM 11182 N N . GLN B 1 650 ? -31.711 23.863 58.033 1 19.18 650 GLN B N 1
ATOM 11183 C CA . GLN B 1 650 ? -32.469 25.085 58.279 1 19.18 650 GLN B CA 1
ATOM 11184 C C . GLN B 1 650 ? -32.266 26.094 57.152 1 19.18 650 GLN B C 1
ATOM 11186 O O . GLN B 1 650 ? -31.34 25.959 56.35 1 19.18 650 GLN B O 1
ATOM 11191 N N . LYS B 1 651 ? -32.788 27.416 57.45 1 21.67 651 LYS B N 1
ATOM 11192 C CA . LYS B 1 651 ? -33.189 28.736 56.97 1 21.67 651 LYS B CA 1
ATOM 11193 C C . LYS B 1 651 ? -31.98 29.54 56.501 1 21.67 651 LYS B C 1
ATOM 11195 O O . LYS B 1 651 ? -31.246 30.101 57.317 1 21.67 651 LYS B O 1
ATOM 11200 N N . SER B 1 652 ? -31.129 29 55.552 1 19.12 652 SER B N 1
ATOM 11201 C CA . SER B 1 652 ? -29.894 29.664 55.149 1 19.12 652 SER B CA 1
ATOM 11202 C C . SER B 1 652 ? -30.151 31.111 54.745 1 19.12 652 SER B C 1
ATOM 11204 O O . SER B 1 652 ? -30.901 31.375 53.803 1 19.12 652 SER B O 1
ATOM 11206 N N . ASN B 1 653 ? -30.235 32.046 55.721 1 18.04 653 ASN B N 1
ATOM 11207 C CA . ASN B 1 653 ? -30.258 33.487 55.491 1 18.04 653 ASN B CA 1
ATOM 11208 C C . ASN B 1 653 ? -29.174 33.916 54.507 1 18.04 653 ASN B C 1
ATOM 11210 O O . ASN B 1 653 ? -28.132 33.266 54.402 1 18.04 653 ASN B O 1
ATOM 11214 N N . LEU B 1 654 ? -29.426 34.846 53.586 1 19.19 654 LEU B N 1
ATOM 11215 C CA . LEU B 1 654 ? -28.86 35.548 52.44 1 19.19 654 LEU B CA 1
ATOM 11216 C C . LEU B 1 654 ? -27.548 36.232 52.814 1 19.19 654 LEU B C 1
ATOM 11218 O O . LEU B 1 654 ? -26.888 36.826 51.959 1 19.19 654 LEU B O 1
ATOM 11222 N N . VAL B 1 655 ? -26.91 35.91 54.071 1 18.4 655 VAL B N 1
ATOM 11223 C CA . VAL B 1 655 ? -26.184 37.123 54.435 1 18.4 655 VAL B CA 1
ATOM 11224 C C . VAL B 1 655 ? -25.135 37.437 53.371 1 18.4 655 VAL B C 1
ATOM 11226 O O . VAL B 1 655 ? -24.625 36.531 52.706 1 18.4 655 VAL B O 1
ATOM 11229 N N . THR B 1 656 ? -24.765 38.78 53.218 1 19.9 656 THR B N 1
ATOM 11230 C CA . THR B 1 656 ? -24.049 39.768 52.418 1 19.9 656 THR B CA 1
ATOM 11231 C C . THR B 1 656 ? -22.542 39.541 52.502 1 19.9 656 THR B C 1
ATOM 11233 O O . THR B 1 656 ? -21.76 40.331 51.97 1 19.9 656 THR B O 1
ATOM 11236 N N . VAL B 1 657 ? -22.006 38.275 52.842 1 18.48 657 VAL B N 1
ATOM 11237 C CA . VAL B 1 657 ? -20.663 38.312 53.411 1 18.48 657 VAL B CA 1
ATOM 11238 C C . VAL B 1 657 ? -19.698 38.954 52.416 1 18.48 657 VAL B C 1
ATOM 11240 O O . VAL B 1 657 ? -19.659 38.571 51.244 1 18.48 657 VAL B O 1
ATOM 11243 N N . THR B 1 658 ? -18.858 39.969 52.807 1 19.06 658 THR B N 1
ATOM 11244 C CA . THR B 1 658 ? -17.899 40.987 52.395 1 19.06 658 THR B CA 1
ATOM 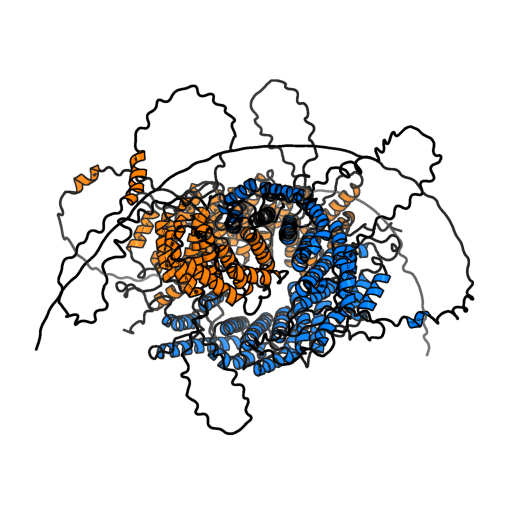11245 C C . THR B 1 658 ? -16.683 40.348 51.731 1 19.06 658 THR B C 1
ATOM 11247 O O . THR B 1 658 ? -16.47 39.139 51.847 1 19.06 658 THR B O 1
ATOM 11250 N N . GLY B 1 659 ? -15.319 40.939 51.894 1 19.12 659 GLY B N 1
ATOM 11251 C CA . GLY B 1 659 ? -14.223 41.42 51.067 1 19.12 659 GLY B CA 1
ATOM 11252 C C . GLY B 1 659 ? -13.167 40.363 50.803 1 19.12 659 GLY B C 1
ATOM 11253 O O . GLY B 1 659 ? -13.041 39.871 49.68 1 19.12 659 GLY B O 1
ATOM 11254 N N . GLY B 1 660 ? -11.859 40.221 51.606 1 19.54 660 GLY B N 1
ATOM 11255 C CA . GLY B 1 660 ? -10.456 40.425 51.283 1 19.54 660 GLY B CA 1
ATOM 11256 C C . GLY B 1 660 ? -9.682 39.127 51.14 1 19.54 660 GLY B C 1
ATOM 11257 O O . GLY B 1 660 ? -8.45 39.135 51.101 1 19.54 660 GLY B O 1
ATOM 11258 N N . THR B 1 661 ? -10.052 37.998 50.809 1 19.48 661 THR B N 1
ATOM 11259 C CA . THR B 1 661 ? -9.472 36.741 51.27 1 19.48 661 THR B CA 1
ATOM 11260 C C . THR B 1 661 ? -8.21 36.405 50.48 1 19.48 661 THR B C 1
ATOM 11262 O O . THR B 1 661 ? -8.286 36.039 49.305 1 19.48 661 THR B O 1
ATOM 11265 N N . SER B 1 662 ? -6.892 36.917 50.669 1 21.25 662 SER B N 1
ATOM 11266 C CA . SER B 1 662 ? -5.589 36.802 50.024 1 21.25 662 SER B CA 1
ATOM 11267 C C . SER B 1 662 ? -4.994 35.412 50.224 1 21.25 662 SER B C 1
ATOM 11269 O O . SER B 1 662 ? -3.813 35.191 49.945 1 21.25 662 SER B O 1
ATOM 11271 N N . ARG B 1 663 ? -5.511 34.316 50.571 1 23.87 663 ARG B N 1
ATOM 11272 C CA . ARG B 1 663 ? -4.714 33.265 51.196 1 23.87 663 ARG B CA 1
ATOM 11273 C C . ARG B 1 663 ? -3.696 32.693 50.214 1 23.87 663 ARG B C 1
ATOM 11275 O O . ARG B 1 663 ? -4.056 32.273 49.113 1 23.87 663 ARG B O 1
ATOM 11282 N N . ASN B 1 664 ? -2.318 32.87 50.438 1 23.37 664 ASN B N 1
ATOM 11283 C CA . ASN B 1 664 ? -0.982 32.541 49.952 1 23.37 664 ASN B CA 1
ATOM 11284 C C . ASN B 1 664 ? -0.775 31.032 49.858 1 23.37 664 ASN B C 1
ATOM 11286 O O . ASN B 1 664 ? -0.763 30.339 50.877 1 23.37 664 ASN B O 1
ATOM 11290 N N . GLU B 1 665 ? -1.388 30.299 49.124 1 25.23 665 GLU B N 1
ATOM 11291 C CA . GLU B 1 665 ? -1.186 28.861 48.974 1 25.23 665 GLU B CA 1
ATOM 11292 C C . GLU B 1 665 ? 0.299 28.519 48.888 1 25.23 665 GLU B C 1
ATOM 11294 O O . GLU B 1 665 ? 1.049 29.165 48.153 1 25.23 665 GLU B O 1
ATOM 11299 N N . ALA B 1 666 ? 1.007 27.873 49.877 1 27.71 666 ALA B N 1
ATOM 11300 C CA . ALA B 1 666 ? 2.407 27.551 50.14 1 27.71 666 ALA B CA 1
ATOM 11301 C C . ALA B 1 666 ? 3.05 26.872 48.934 1 27.71 666 ALA B C 1
ATOM 11303 O O . ALA B 1 666 ? 2.421 26.044 48.272 1 27.71 666 ALA B O 1
ATOM 11304 N N . GLU B 1 667 ? 4.111 27.451 48.3 1 30.3 667 GLU B N 1
ATOM 11305 C CA . GLU B 1 667 ? 5.082 27.156 47.251 1 30.3 667 GLU B CA 1
ATOM 11306 C C . GLU B 1 667 ? 5.724 25.788 47.462 1 30.3 667 GLU B C 1
ATOM 11308 O O . GLU B 1 667 ? 6.339 25.538 48.501 1 30.3 667 GLU B O 1
ATOM 11313 N N . SER B 1 668 ? 5.093 24.665 47.33 1 31.6 668 SER B N 1
ATOM 11314 C CA . SER B 1 668 ? 5.766 23.387 47.535 1 31.6 668 SER B CA 1
ATOM 11315 C C . SER B 1 668 ? 7.196 23.424 47.005 1 31.6 668 SER B C 1
ATOM 11317 O O . SER B 1 668 ? 7.452 23.978 45.934 1 31.6 668 SER B O 1
ATOM 11319 N N . GLU B 1 669 ? 8.367 23.402 47.799 1 29.85 669 GLU B N 1
ATOM 11320 C CA . GLU B 1 669 ? 9.823 23.486 47.741 1 29.85 669 GLU B CA 1
ATOM 11321 C C . GLU B 1 669 ? 10.384 22.586 46.644 1 29.85 669 GLU B C 1
ATOM 11323 O O . GLU B 1 669 ? 11.543 22.729 46.248 1 29.85 669 GLU B O 1
ATOM 11328 N N . GLU B 1 670 ? 9.781 21.457 46.452 1 32.1 670 GLU B N 1
ATOM 11329 C CA . GLU B 1 670 ? 10.499 20.5 45.616 1 32.1 670 GLU B CA 1
ATOM 11330 C C . GLU B 1 670 ? 10.726 21.055 44.213 1 32.1 670 GLU B C 1
ATOM 11332 O O . GLU B 1 670 ? 11.394 20.425 43.391 1 32.1 670 GLU B O 1
ATOM 11337 N N . ASP B 1 671 ? 10.04 22.077 43.935 1 30.41 671 ASP B N 1
ATOM 11338 C CA . ASP B 1 671 ? 10.213 22.668 42.612 1 30.41 671 ASP B CA 1
ATOM 11339 C C . ASP B 1 671 ? 11.6 23.289 42.464 1 30.41 671 ASP B C 1
ATOM 11341 O O . ASP B 1 671 ? 11.894 23.931 41.454 1 30.41 671 ASP B O 1
ATOM 11345 N N . ASP B 1 672 ? 12.317 23.423 43.649 1 34.64 672 ASP B N 1
ATOM 11346 C CA . ASP B 1 672 ? 13.597 24.123 43.642 1 34.64 672 ASP B CA 1
ATOM 11347 C C . ASP B 1 672 ? 14.68 23.282 42.97 1 34.64 672 ASP B C 1
ATOM 11349 O O . ASP B 1 672 ? 15.832 23.71 42.868 1 34.64 672 ASP B O 1
ATOM 11353 N N . LEU B 1 673 ? 14.376 22.015 42.884 1 31.75 673 LEU B N 1
ATOM 11354 C CA . LEU B 1 673 ? 15.456 21.133 42.455 1 31.75 673 LEU B CA 1
ATOM 11355 C C . LEU B 1 673 ? 16.013 21.572 41.105 1 31.75 673 LEU B C 1
ATOM 11357 O O . LEU B 1 673 ? 17.225 21.529 40.885 1 31.75 673 LEU B O 1
ATOM 11361 N N . TYR B 1 674 ? 15.112 22.001 40.275 1 31.27 674 TYR B N 1
ATOM 11362 C CA . TYR B 1 674 ? 15.689 22.354 38.983 1 31.27 674 TYR B CA 1
ATOM 11363 C C . TYR B 1 674 ? 16.647 23.531 39.117 1 31.27 674 TYR B C 1
ATOM 11365 O O . TYR B 1 674 ? 17.732 23.526 38.53 1 31.27 674 TYR B O 1
ATOM 11373 N N . GLU B 1 675 ? 16.294 24.477 39.957 1 33.97 675 GLU B N 1
ATOM 11374 C CA . GLU B 1 675 ? 17.177 25.631 40.098 1 33.97 675 GLU B CA 1
ATOM 11375 C C . GLU B 1 675 ? 18.504 25.236 40.738 1 33.97 675 GLU B C 1
ATOM 11377 O O . GLU B 1 675 ? 19.561 25.739 40.351 1 33.97 675 GLU B O 1
ATOM 11382 N N . LYS B 1 676 ? 18.355 24.394 41.734 1 35.03 676 LYS B N 1
ATOM 11383 C CA . LYS B 1 676 ? 19.569 23.986 42.437 1 35.03 676 LYS B CA 1
ATOM 11384 C C . LYS B 1 676 ? 20.498 23.198 41.518 1 35.03 676 LYS B C 1
ATOM 11386 O O . LYS B 1 676 ? 21.72 23.342 41.591 1 35.03 676 LYS B O 1
ATOM 11391 N N . TRP B 1 677 ? 19.855 22.311 40.727 1 32.5 677 TRP B N 1
ATOM 11392 C CA . TRP B 1 677 ? 20.747 21.472 39.934 1 32.5 677 TRP B CA 1
ATOM 11393 C C . TRP B 1 677 ? 21.539 22.311 38.936 1 32.5 677 TRP B C 1
ATOM 11395 O O . TRP B 1 677 ? 22.723 22.056 38.703 1 32.5 677 TRP B O 1
ATOM 11405 N N . VAL B 1 678 ? 20.839 23.273 38.332 1 34.95 678 VAL B N 1
ATOM 11406 C CA . VAL B 1 678 ? 21.589 24.063 37.361 1 34.95 678 VAL B CA 1
ATOM 11407 C C . VAL B 1 678 ? 22.514 25.035 38.09 1 34.95 678 VAL B C 1
ATOM 11409 O O . VAL B 1 678 ? 23.559 25.422 37.561 1 34.95 678 VAL B O 1
ATOM 11412 N N . LYS B 1 679 ? 22.053 25.404 39.348 1 31.29 679 LYS B N 1
ATOM 11413 C CA . LYS B 1 679 ? 22.925 26.395 39.973 1 31.29 679 LYS B CA 1
ATOM 11414 C C . LYS B 1 679 ? 24.23 25.76 40.444 1 31.29 679 LYS B C 1
ATOM 11416 O O . LYS B 1 679 ? 25.279 26.407 40.439 1 31.29 679 LYS B O 1
ATOM 11421 N N . ASP B 1 680 ? 24.111 24.548 41.139 1 28.93 680 ASP B N 1
ATOM 11422 C CA . ASP B 1 680 ? 25.3 24.172 41.899 1 28.93 680 ASP B CA 1
ATOM 11423 C C . ASP B 1 680 ? 26.443 23.775 40.968 1 28.93 680 ASP B C 1
ATOM 11425 O O . ASP B 1 680 ? 27.482 23.291 41.423 1 28.93 680 ASP B O 1
ATOM 11429 N N . GLY B 1 681 ? 26.168 23.445 39.71 1 28.75 681 GLY B N 1
ATOM 11430 C CA . GLY B 1 681 ? 27.343 22.922 39.03 1 28.75 681 GLY B CA 1
ATOM 11431 C C . GLY B 1 681 ? 28.48 23.923 38.949 1 28.75 681 GLY B C 1
ATOM 11432 O O . GLY B 1 681 ? 29.428 23.733 38.185 1 28.75 681 GLY B O 1
ATOM 11433 N N . GLU B 1 682 ? 28.196 25.13 39.543 1 27.25 682 GLU B N 1
ATOM 11434 C CA . GLU B 1 682 ? 29.326 26.016 39.281 1 27.25 682 GLU B CA 1
ATOM 11435 C C . GLU B 1 682 ? 30.549 25.608 40.097 1 27.25 682 GLU B C 1
ATOM 11437 O O . GLU B 1 682 ? 31.56 26.314 40.106 1 27.25 682 GLU B O 1
ATOM 11442 N N . ASN B 1 683 ? 30.363 24.78 41.251 1 23.03 683 ASN B N 1
ATOM 11443 C CA . ASN B 1 683 ? 31.57 24.841 42.068 1 23.03 683 ASN B CA 1
ATOM 11444 C C . ASN B 1 683 ? 32.789 24.328 41.307 1 23.03 683 ASN B C 1
ATOM 11446 O O . ASN B 1 683 ? 32.651 23.58 40.337 1 23.03 683 ASN B O 1
ATOM 11450 N N . GLU B 1 684 ? 34.113 24.672 41.947 1 23.63 684 GLU B N 1
ATOM 11451 C CA . GLU B 1 684 ? 35.557 24.652 41.732 1 23.63 684 GLU B CA 1
ATOM 11452 C C . GLU B 1 684 ? 36.087 23.222 41.674 1 23.63 684 GLU B C 1
ATOM 11454 O O . GLU B 1 684 ? 36.387 22.624 42.709 1 23.63 684 GLU B O 1
ATOM 11459 N N . ILE B 1 685 ? 35.477 22.14 41.26 1 23.49 685 ILE B N 1
ATOM 11460 C CA . ILE B 1 685 ? 36.299 20.939 41.359 1 23.49 685 ILE B CA 1
ATOM 11461 C C . ILE B 1 685 ? 37.669 21.198 40.736 1 23.49 685 ILE B C 1
ATOM 11463 O O . ILE B 1 685 ? 37.771 21.465 39.536 1 23.49 685 ILE B O 1
ATOM 11467 N N . GLU B 1 686 ? 38.647 21.647 41.577 1 21.18 686 GLU B N 1
ATOM 11468 C CA . GLU B 1 686 ? 40.102 21.751 41.526 1 21.18 686 GLU B CA 1
ATOM 11469 C C . GLU B 1 686 ? 40.719 20.532 40.847 1 21.18 686 GLU B C 1
ATOM 11471 O O . GLU B 1 686 ? 40.134 19.447 40.857 1 21.18 686 GLU B O 1
ATOM 11476 N N . LYS B 1 687 ? 42.156 20.725 40.4 1 21.95 687 LYS B N 1
ATOM 11477 C CA . LYS B 1 687 ? 43.216 20.271 39.504 1 21.95 687 LYS B CA 1
ATOM 11478 C C . LYS B 1 687 ? 43.749 18.906 39.931 1 21.95 687 LYS B C 1
ATOM 11480 O O . LYS B 1 687 ? 44.335 18.182 39.123 1 21.95 687 LYS B O 1
ATOM 11485 N N . ASN B 1 688 ? 43.944 18.521 41.284 1 18.95 688 ASN B N 1
ATOM 11486 C CA . ASN B 1 688 ? 45.202 17.857 41.608 1 18.95 688 ASN B CA 1
ATOM 11487 C C . ASN B 1 688 ? 45.172 16.381 41.223 1 18.95 688 ASN B C 1
ATOM 11489 O O . ASN B 1 688 ? 46.063 15.618 41.603 1 18.95 688 ASN B O 1
ATOM 11493 N N . THR B 1 689 ? 44.105 15.709 41.208 1 19.82 689 THR B N 1
ATOM 11494 C CA . THR B 1 689 ? 44.321 14.299 41.511 1 19.82 689 THR B CA 1
ATOM 11495 C C . THR B 1 689 ? 45.258 13.663 40.487 1 19.82 689 THR B C 1
ATOM 11497 O O . THR B 1 689 ? 45.012 13.74 39.281 1 19.82 689 THR B O 1
ATOM 11500 N N . ALA B 1 690 ? 46.558 13.143 40.872 1 20.21 690 ALA B N 1
ATOM 11501 C CA . ALA B 1 690 ? 47.816 12.48 40.538 1 20.21 690 ALA B CA 1
ATOM 11502 C C . ALA B 1 690 ? 47.58 11.29 39.612 1 20.21 690 ALA B C 1
ATOM 11504 O O . ALA B 1 690 ? 46.461 10.782 39.517 1 20.21 690 ALA B O 1
ATOM 11505 N N . GLU B 1 691 ? 48.725 10.35 39.397 1 19.94 691 GLU B N 1
ATOM 11506 C CA . GLU B 1 691 ? 49.57 9.642 38.44 1 19.94 691 GLU B CA 1
ATOM 11507 C C . GLU B 1 691 ? 48.971 8.289 38.07 1 19.94 691 GLU B C 1
ATOM 11509 O O . GLU B 1 691 ? 48.913 7.931 36.892 1 19.94 691 GLU B O 1
ATOM 11514 N N . ASN B 1 692 ? 49.206 7.238 39 1 21.84 692 ASN B N 1
ATOM 11515 C CA . ASN B 1 692 ? 49.781 5.947 38.639 1 21.84 692 ASN B CA 1
ATOM 11516 C C . ASN B 1 692 ? 48.723 4.998 38.083 1 21.84 692 ASN B C 1
ATOM 11518 O O . ASN B 1 692 ? 48.93 3.784 38.046 1 21.84 692 ASN B O 1
ATOM 11522 N N . ALA B 1 693 ? 47.478 5.324 38.101 1 22.14 693 ALA B N 1
ATOM 11523 C CA . ALA B 1 693 ? 46.596 4.161 38.051 1 22.14 693 ALA B CA 1
ATOM 11524 C C . ALA B 1 693 ? 46.774 3.393 36.744 1 22.14 693 ALA B C 1
ATOM 11526 O O . ALA B 1 693 ? 46.865 3.994 35.672 1 22.14 693 ALA B O 1
ATOM 11527 N N . VAL B 1 694 ? 47.234 2.111 36.785 1 23.9 694 VAL B N 1
ATOM 11528 C CA . VAL B 1 694 ? 47.572 1.076 35.813 1 23.9 694 VAL B CA 1
ATOM 11529 C C . VAL B 1 694 ? 46.484 0.997 34.745 1 23.9 694 VAL B C 1
ATOM 11531 O O . VAL B 1 694 ? 45.313 0.773 35.058 1 23.9 694 VAL B O 1
ATOM 11534 N N . SER B 1 695 ? 46.597 1.686 33.63 1 21.47 695 SER B N 1
ATOM 11535 C CA . SER B 1 695 ? 45.855 1.981 32.408 1 21.47 695 SER B CA 1
ATOM 11536 C C . SER B 1 695 ? 45.47 0.701 31.673 1 21.47 695 SER B C 1
ATOM 11538 O O . SER B 1 695 ? 46.317 0.062 31.045 1 21.47 695 SER B O 1
ATOM 11540 N N . ILE B 1 696 ? 44.946 -0.387 32.336 1 23.45 696 ILE B N 1
ATOM 11541 C CA . ILE B 1 696 ? 44.621 -1.507 31.46 1 23.45 696 ILE B CA 1
ATOM 11542 C C . ILE B 1 696 ? 43.801 -1.012 30.271 1 23.45 696 ILE B C 1
ATOM 11544 O O . ILE B 1 696 ? 42.667 -0.558 30.438 1 23.45 696 ILE B O 1
ATOM 11548 N N . GLU B 1 697 ? 44.413 -0.379 29.243 1 22.38 697 GLU B N 1
ATOM 11549 C CA . GLU B 1 697 ? 43.998 0.225 27.98 1 22.38 697 GLU B CA 1
ATOM 11550 C C . GLU B 1 697 ? 43.214 -0.767 27.125 1 22.38 697 GLU B C 1
ATOM 11552 O O . GLU B 1 697 ? 43.798 -1.511 26.334 1 22.38 697 GLU B O 1
ATOM 11557 N N . ALA B 1 698 ? 42.568 -1.796 27.614 1 25.88 698 ALA B N 1
ATOM 11558 C CA . ALA B 1 698 ? 41.901 -2.57 26.569 1 25.88 698 ALA B CA 1
ATOM 11559 C C . ALA B 1 698 ? 41.042 -1.671 25.684 1 25.88 698 ALA B C 1
ATOM 11561 O O . ALA B 1 698 ? 40.092 -1.046 26.161 1 25.88 698 ALA B O 1
ATOM 11562 N N . THR B 1 699 ? 41.65 -1.007 24.728 1 23.73 699 THR B N 1
ATOM 11563 C CA . THR B 1 699 ? 41.164 -0.055 23.736 1 23.73 699 THR B CA 1
ATOM 11564 C C . THR B 1 699 ? 39.923 -0.594 23.031 1 23.73 699 THR B C 1
ATOM 11566 O O . THR B 1 699 ? 40.014 -1.521 22.223 1 23.73 699 THR B O 1
ATOM 11569 N N . ILE B 1 700 ? 38.951 -0.999 23.746 1 25.25 700 ILE B N 1
ATOM 11570 C CA . ILE B 1 700 ? 37.729 -1.255 22.991 1 25.25 700 ILE B CA 1
ATOM 11571 C C . ILE B 1 700 ? 37.428 -0.067 22.079 1 25.25 700 ILE B C 1
ATOM 11573 O O . ILE B 1 700 ? 37.16 1.038 22.557 1 25.25 700 ILE B O 1
ATOM 11577 N N . ASN B 1 701 ? 38.26 0.057 21.01 1 25.73 701 ASN B N 1
ATOM 11578 C CA . ASN B 1 701 ? 38.073 1.039 19.948 1 25.73 701 ASN B CA 1
ATOM 11579 C C . ASN B 1 701 ? 36.605 1.158 19.547 1 25.73 701 ASN B C 1
ATOM 11581 O O . ASN B 1 701 ? 36.094 0.329 18.793 1 25.73 701 ASN B O 1
ATOM 11585 N N . VAL B 1 702 ? 35.85 1.483 20.48 1 26.07 702 VAL B N 1
ATOM 11586 C CA . VAL B 1 702 ? 34.503 1.877 20.081 1 26.07 702 VAL B CA 1
ATOM 11587 C C . VAL B 1 702 ? 34.579 2.961 19.008 1 26.07 702 VAL B C 1
ATOM 11589 O O . VAL B 1 702 ? 35.155 4.028 19.234 1 26.07 702 VAL B O 1
ATOM 11592 N N . ALA B 1 703 ? 34.84 2.641 17.768 1 27.45 703 ALA B N 1
ATOM 11593 C CA . ALA B 1 703 ? 34.773 3.642 16.706 1 27.45 703 ALA B CA 1
ATOM 11594 C C . ALA B 1 703 ? 33.722 4.703 17.019 1 27.45 703 ALA B C 1
ATOM 11596 O O . ALA B 1 703 ? 32.584 4.376 17.365 1 27.45 703 ALA B O 1
ATOM 11597 N N . LYS B 1 704 ? 34.094 5.871 17.515 1 30.89 704 LYS B N 1
ATOM 11598 C CA . LYS B 1 704 ? 33.285 7.078 17.655 1 30.89 704 LYS B CA 1
ATOM 11599 C C . LYS B 1 704 ? 32.323 7.234 16.48 1 30.89 704 LYS B C 1
ATOM 11601 O O . LYS B 1 704 ? 32.748 7.499 15.354 1 30.89 704 LYS B O 1
ATOM 11606 N N . ASP B 1 705 ? 31.373 6.455 16.39 1 29.26 705 ASP B N 1
ATOM 11607 C CA . ASP B 1 705 ? 30.293 6.574 15.415 1 29.26 705 ASP B CA 1
ATOM 11608 C C . ASP B 1 705 ? 29.912 8.036 15.192 1 29.26 705 ASP B C 1
ATOM 11610 O O . ASP B 1 705 ? 29.422 8.701 16.107 1 29.26 705 ASP B O 1
ATOM 11614 N N . LYS B 1 706 ? 30.74 8.924 14.538 1 34.19 706 LYS B N 1
ATOM 11615 C CA . LYS B 1 706 ? 30.281 10.228 14.068 1 34.19 706 LYS B CA 1
ATOM 11616 C C . LYS B 1 706 ? 28.797 10.195 13.714 1 34.19 706 LYS B C 1
ATOM 11618 O O . LYS B 1 706 ? 28.403 9.574 12.725 1 34.19 706 LYS B O 1
ATOM 11623 N N . GLY B 1 707 ? 27.927 10.162 14.606 1 33.07 707 GLY B N 1
ATOM 11624 C CA . GLY B 1 707 ? 26.483 9.993 14.617 1 33.07 707 GLY B CA 1
ATOM 11625 C C . GLY B 1 707 ? 25.774 10.85 13.585 1 33.07 707 GLY B C 1
ATOM 11626 O O . GLY B 1 707 ? 26.18 11.985 13.328 1 33.07 707 GLY B O 1
ATOM 11627 N N . LYS B 1 708 ? 25.397 10.427 12.449 1 45.05 708 LYS B N 1
ATOM 11628 C CA . LYS B 1 708 ? 24.365 10.956 11.561 1 45.05 708 LYS B CA 1
ATOM 11629 C C . LYS B 1 708 ? 23.09 11.281 12.332 1 45.05 708 LYS B C 1
ATOM 11631 O O . LYS B 1 708 ? 22.694 10.536 13.231 1 45.05 708 LYS B O 1
ATOM 11636 N N . GLY B 1 709 ? 22.768 12.671 12.497 1 48.68 709 GLY B N 1
ATOM 11637 C CA . GLY B 1 709 ? 21.515 13.08 13.111 1 48.68 709 GLY B CA 1
ATOM 11638 C C . GLY B 1 709 ? 21.373 14.585 13.234 1 48.68 709 GLY B C 1
ATOM 11639 O O . GLY B 1 709 ? 22.139 15.337 12.628 1 48.68 709 GLY B O 1
ATOM 11640 N N . ILE B 1 710 ? 20.301 15.18 13.553 1 50.28 710 ILE B N 1
ATOM 11641 C CA . ILE B 1 710 ? 19.972 16.59 13.734 1 50.28 710 ILE B CA 1
ATOM 11642 C C . ILE B 1 710 ? 20.459 17.062 15.101 1 50.28 710 ILE B C 1
ATOM 11644 O O . ILE B 1 710 ? 20.288 16.364 16.103 1 50.28 710 ILE B O 1
ATOM 11648 N N . LEU B 1 711 ? 21.428 18.087 15.192 1 47.58 711 LEU B N 1
ATOM 11649 C CA . LEU B 1 711 ? 21.825 18.759 16.424 1 47.58 711 LEU B CA 1
ATOM 11650 C C . LEU B 1 711 ? 20.934 19.967 16.695 1 47.58 711 LEU B C 1
ATOM 11652 O O . LEU B 1 711 ? 20.776 20.834 15.832 1 47.58 711 LEU B O 1
ATOM 11656 N N . VAL B 1 712 ? 20.185 19.927 17.75 1 47.62 712 VAL B N 1
ATOM 11657 C CA . VAL B 1 712 ? 19.305 21.016 18.16 1 47.62 712 VAL B CA 1
ATOM 11658 C C . VAL B 1 712 ? 20.121 22.11 18.846 1 47.62 712 VAL B C 1
ATOM 11660 O O . VAL B 1 712 ? 20.902 21.83 19.758 1 47.62 712 VAL B O 1
ATOM 11663 N N . GLU B 1 713 ? 20.254 23.311 18.391 1 46.3 713 GLU B N 1
ATOM 11664 C CA . GLU B 1 713 ? 20.956 24.458 18.96 1 46.3 713 GLU B CA 1
ATOM 11665 C C . GLU B 1 713 ? 20.391 24.828 20.328 1 46.3 713 GLU B C 1
ATOM 11667 O O . GLU B 1 713 ? 19.186 25.046 20.47 1 46.3 713 GLU B O 1
ATOM 11672 N N . THR B 1 714 ? 21.133 24.525 21.33 1 38.73 714 THR B N 1
ATOM 11673 C CA . THR B 1 714 ? 20.744 25.04 22.638 1 38.73 714 THR B CA 1
ATOM 11674 C C . THR B 1 714 ? 21.328 26.43 22.868 1 38.73 714 THR B C 1
ATOM 11676 O O . THR B 1 714 ? 22.511 26.663 22.609 1 38.73 714 THR B O 1
ATOM 11679 N N . GLN B 1 715 ? 20.68 27.533 22.78 1 33.55 715 GLN B N 1
ATOM 11680 C CA . GLN B 1 715 ? 21.167 28.877 23.074 1 33.55 715 GLN B CA 1
ATOM 11681 C C . GLN B 1 715 ? 21.957 28.902 24.38 1 33.55 715 GLN B C 1
ATOM 11683 O O . GLN B 1 715 ? 21.458 28.471 25.421 1 33.55 715 GLN B O 1
ATOM 11688 N N . SER B 1 716 ? 23.251 28.909 24.325 1 32.04 716 SER B N 1
ATOM 11689 C CA . SER B 1 716 ? 24.009 29.229 25.53 1 32.04 716 SER B CA 1
ATOM 11690 C C . SER B 1 716 ? 23.539 30.543 26.146 1 32.04 716 SER B C 1
ATOM 11692 O O . SER B 1 716 ? 23.348 31.533 25.437 1 32.04 716 SER B O 1
ATOM 11694 N N . ILE B 1 717 ? 22.774 30.599 27.136 1 32.37 717 ILE B N 1
ATOM 11695 C CA . ILE B 1 717 ? 22.511 31.816 27.895 1 32.37 717 ILE B CA 1
ATOM 11696 C C . ILE B 1 717 ? 23.807 32.607 28.067 1 32.37 717 ILE B C 1
ATOM 11698 O O . ILE B 1 717 ? 24.738 32.147 28.732 1 32.37 717 ILE B O 1
ATOM 11702 N N . GLU B 1 718 ? 24.316 33.238 27.11 1 29.12 718 GLU B N 1
ATOM 11703 C CA . GLU B 1 718 ? 25.335 34.245 27.392 1 29.12 718 GLU B CA 1
ATOM 11704 C C . GLU B 1 718 ? 24.983 35.051 28.639 1 29.12 718 GLU B C 1
ATOM 11706 O O . GLU B 1 718 ? 23.849 35.512 28.787 1 29.12 718 GLU B O 1
ATOM 11711 N N . GLU B 1 719 ? 25.675 34.873 29.778 1 32.19 719 GLU B N 1
ATOM 11712 C CA . GLU B 1 719 ? 25.715 35.737 30.954 1 32.19 719 GLU B CA 1
ATOM 11713 C C . GLU B 1 719 ? 25.688 37.211 30.556 1 32.19 719 GLU B C 1
ATOM 11715 O O . GLU B 1 719 ? 26.671 37.735 30.028 1 32.19 719 GLU B O 1
ATOM 11720 N N . THR B 1 720 ? 24.661 37.682 29.964 1 27.64 720 THR B N 1
ATOM 11721 C CA . THR B 1 720 ? 24.553 39.135 29.9 1 27.64 720 THR B CA 1
ATOM 11722 C C . THR B 1 720 ? 24.97 39.767 31.225 1 27.64 720 THR B C 1
ATOM 11724 O O . THR B 1 720 ? 24.512 39.347 32.29 1 27.64 720 THR B O 1
ATOM 11727 N N . ASP B 1 721 ? 26.082 40.44 31.271 1 29.09 721 ASP B N 1
ATOM 11728 C CA . ASP B 1 721 ? 26.7 41.289 32.285 1 29.09 721 ASP B CA 1
ATOM 11729 C C . ASP B 1 721 ? 25.649 42.103 33.035 1 29.09 721 ASP B C 1
ATOM 11731 O O . ASP B 1 721 ? 24.821 42.777 32.418 1 29.09 721 ASP B O 1
ATOM 11735 N N . ARG B 1 722 ? 25.289 41.771 34.261 1 29.42 722 ARG B N 1
ATOM 11736 C CA . ARG B 1 722 ? 24.513 42.461 35.286 1 29.42 722 ARG B CA 1
ATOM 11737 C C . ARG B 1 722 ? 24.781 43.962 35.259 1 29.42 722 ARG B C 1
ATOM 11739 O O . ARG B 1 722 ? 24.211 44.714 36.052 1 29.42 722 ARG B O 1
ATOM 11746 N N . ASN B 1 723 ? 25.975 44.377 34.704 1 25.5 723 ASN B N 1
ATOM 11747 C CA . ASN B 1 723 ? 26.242 45.784 34.981 1 25.5 723 ASN B CA 1
ATOM 11748 C C . ASN B 1 723 ? 25.221 46.693 34.304 1 25.5 723 ASN B C 1
ATOM 11750 O O . ASN B 1 723 ? 25.151 47.886 34.602 1 25.5 723 ASN B O 1
ATOM 11754 N N . ALA B 1 724 ? 24.705 46.19 33.124 1 24.7 724 ALA B N 1
ATOM 11755 C CA . ALA B 1 724 ? 24.036 47.286 32.427 1 24.7 724 ALA B CA 1
ATOM 11756 C C . ALA B 1 724 ? 22.717 47.643 33.105 1 24.7 724 ALA B C 1
ATOM 11758 O O . ALA B 1 724 ? 21.941 48.448 32.584 1 24.7 724 ALA B O 1
ATOM 11759 N N . LEU B 1 725 ? 22.299 46.892 34.117 1 25.91 725 LEU B N 1
ATOM 11760 C CA . LEU B 1 725 ? 21.057 47.362 34.719 1 25.91 725 LEU B CA 1
ATOM 11761 C C . LEU B 1 725 ? 21.21 48.788 35.24 1 25.91 725 LEU B C 1
ATOM 11763 O O . LEU B 1 725 ? 20.231 49.41 35.655 1 25.91 725 LEU B O 1
ATOM 11767 N N . LYS B 1 726 ? 22.459 49.067 35.64 1 24.25 726 LYS B N 1
ATOM 11768 C CA . LYS B 1 726 ? 22.491 50.304 36.416 1 24.25 726 LYS B CA 1
ATOM 11769 C C . LYS B 1 726 ? 22.004 51.487 35.584 1 24.25 726 LYS B C 1
ATOM 11771 O O . LYS B 1 726 ? 21.551 52.494 36.134 1 24.25 726 LYS B O 1
ATOM 11776 N N . ASN B 1 727 ? 22.517 51.558 34.3 1 20.51 727 ASN B N 1
ATOM 11777 C CA . ASN B 1 727 ? 22.45 52.924 33.791 1 20.51 727 ASN B CA 1
ATOM 11778 C C . ASN B 1 727 ? 21.028 53.302 33.386 1 20.51 727 ASN B C 1
ATOM 11780 O O . ASN B 1 727 ? 20.819 54.302 32.696 1 20.51 727 ASN B O 1
ATOM 11784 N N . MET B 1 728 ? 20.094 52.371 33.372 1 21.09 728 MET B N 1
ATOM 11785 C CA . MET B 1 728 ? 18.862 52.86 32.761 1 21.09 728 MET B CA 1
ATOM 11786 C C . MET B 1 728 ? 18.264 54 33.578 1 21.09 728 MET B C 1
ATOM 11788 O O . MET B 1 728 ? 17.075 54.3 33.456 1 21.09 728 MET B O 1
ATOM 11792 N N . GLU B 1 729 ? 18.923 54.474 34.559 1 21.76 729 GLU B N 1
ATOM 11793 C CA . GLU B 1 729 ? 18.164 55.489 35.283 1 21.76 729 GLU B CA 1
ATOM 11794 C C . GLU B 1 729 ? 17.762 56.638 34.362 1 21.76 729 GLU B C 1
ATOM 11796 O O . GLU B 1 729 ? 16.854 57.408 34.683 1 21.76 729 GLU B O 1
ATOM 11801 N N . THR B 1 730 ? 18.74 57.057 33.461 1 19.14 730 THR B N 1
ATOM 11802 C CA . THR B 1 730 ? 18.56 58.469 33.144 1 19.14 730 THR B CA 1
ATOM 11803 C C . THR B 1 730 ? 17.27 58.686 32.357 1 19.14 730 THR B C 1
ATOM 11805 O O . THR B 1 730 ? 16.783 57.772 31.689 1 19.14 730 THR B O 1
ATOM 11808 N N . GLU B 1 731 ? 16.803 60.066 32.012 1 18.74 731 GLU B N 1
ATOM 11809 C CA . GLU B 1 731 ? 15.684 60.974 31.779 1 18.74 731 GLU B CA 1
ATOM 11810 C C . GLU B 1 731 ? 14.968 60.645 30.473 1 18.74 731 GLU B C 1
ATOM 11812 O O . GLU B 1 731 ? 15.591 60.174 29.518 1 18.74 731 GLU B O 1
ATOM 11817 N N . VAL B 1 732 ? 13.565 60.551 30.467 1 19.66 732 VAL B N 1
ATOM 11818 C CA . VAL B 1 732 ? 12.213 60.684 29.934 1 19.66 732 VAL B CA 1
ATOM 11819 C C . VAL B 1 732 ? 12.154 61.861 28.963 1 19.66 732 VAL B C 1
ATOM 11821 O O . VAL B 1 732 ? 11.068 62.315 28.594 1 19.66 732 VAL B O 1
ATOM 11824 N N . GLU B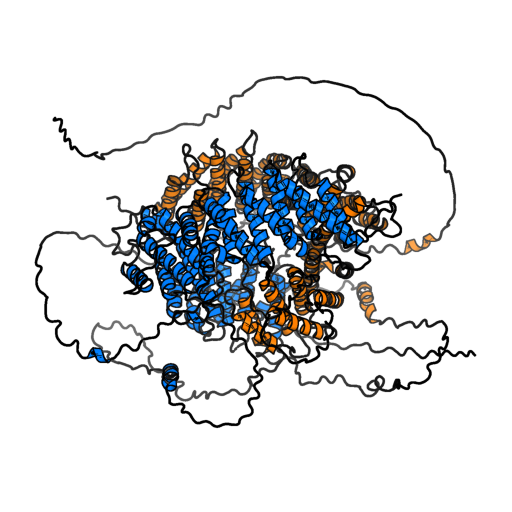 1 733 ? 13.169 62.662 28.608 1 17.06 733 GLU B N 1
ATOM 11825 C CA . GLU B 1 733 ? 12.766 64.015 28.237 1 17.06 733 GLU B CA 1
ATOM 11826 C C . GLU B 1 733 ? 12.031 64.026 26.9 1 17.06 733 GLU B C 1
ATOM 11828 O O . GLU B 1 733 ? 10.946 64.6 26.787 1 17.06 733 GLU B O 1
ATOM 11833 N N . VAL B 1 734 ? 12.518 64.76 25.764 1 16.92 734 VAL B N 1
ATOM 11834 C CA . VAL B 1 734 ? 11.937 65.835 24.967 1 16.92 734 VAL B CA 1
ATOM 11835 C C . VAL B 1 734 ? 11.002 65.249 23.912 1 16.92 734 VAL B C 1
ATOM 11837 O O . VAL B 1 734 ? 11.071 64.057 23.606 1 16.92 734 VAL B O 1
ATOM 11840 N N . ALA B 1 735 ? 10.736 66.111 22.585 1 16.66 735 ALA B N 1
ATOM 11841 C CA . ALA B 1 735 ? 9.827 66.99 21.855 1 16.66 735 ALA B CA 1
ATOM 11842 C C . ALA B 1 735 ? 9.131 66.24 20.722 1 16.66 735 ALA B C 1
ATOM 11844 O O . ALA B 1 735 ? 9.621 65.206 20.261 1 16.66 735 ALA B O 1
ATOM 11845 N N . VAL B 1 736 ? 7.913 66.889 20.161 1 17.28 736 VAL B N 1
ATOM 11846 C CA . VAL B 1 736 ? 6.619 67.142 19.537 1 17.28 736 VAL B CA 1
ATOM 11847 C C . VAL B 1 736 ? 6.779 67.203 18.02 1 17.28 736 VAL B C 1
ATOM 11849 O O . VAL B 1 736 ? 5.789 67.18 17.283 1 17.28 736 VAL B O 1
ATOM 11852 N N . ALA B 1 737 ? 7.933 67.522 17.314 1 15.54 737 ALA B N 1
ATOM 11853 C CA . ALA B 1 737 ? 7.703 68.471 16.228 1 15.54 737 ALA B CA 1
ATOM 11854 C C . ALA B 1 737 ? 6.906 67.829 15.097 1 15.54 737 ALA B C 1
ATOM 11856 O O . ALA B 1 737 ? 6.803 66.602 15.021 1 15.54 737 ALA B O 1
ATOM 11857 N N . VAL B 1 738 ? 7.225 68.325 13.666 1 16.36 738 VAL B N 1
ATOM 11858 C CA . VAL B 1 738 ? 6.545 69.011 12.572 1 16.36 738 VAL B CA 1
ATOM 11859 C C . VAL B 1 738 ? 5.923 67.986 11.626 1 16.36 738 VAL B C 1
ATOM 11861 O O . VAL B 1 738 ? 6.559 66.991 11.274 1 16.36 738 VAL B O 1
ATOM 11864 N N . ALA B 1 739 ? 4.563 68.054 11.282 1 16.06 739 ALA B N 1
ATOM 11865 C CA . ALA B 1 739 ? 3.379 67.553 10.589 1 16.06 739 ALA B CA 1
ATOM 11866 C C . ALA B 1 739 ? 3.576 67.579 9.076 1 16.06 739 ALA B C 1
ATOM 11868 O O . ALA B 1 739 ? 2.819 66.95 8.334 1 16.06 739 ALA B O 1
ATOM 11869 N N . LYS B 1 740 ? 4.359 68.486 8.323 1 15.65 740 LYS B N 1
ATOM 11870 C CA . LYS B 1 740 ? 3.631 69.194 7.273 1 15.65 740 LYS B CA 1
ATOM 11871 C C . LYS B 1 740 ? 3.299 68.263 6.111 1 15.65 740 LYS B C 1
ATOM 11873 O O . LYS B 1 740 ? 2.14 68.161 5.702 1 15.65 740 LYS B O 1
ATOM 11878 N N . GLY B 1 741 ? 3.708 68.686 4.788 1 15.35 741 GLY B N 1
ATOM 11879 C CA . GLY B 1 741 ? 2.97 69.139 3.62 1 15.35 741 GLY B CA 1
ATOM 11880 C C . GLY B 1 741 ? 2.608 68.014 2.669 1 15.35 741 GLY B C 1
ATOM 11881 O O . GLY B 1 741 ? 3.181 66.925 2.741 1 15.35 741 GLY B O 1
ATOM 11882 N N . VAL B 1 742 ? 1.622 68.253 1.623 1 15.28 742 VAL B N 1
ATOM 11883 C CA . VAL B 1 742 ? 0.48 67.791 0.84 1 15.28 742 VAL B CA 1
ATOM 11884 C C . VAL B 1 742 ? 0.967 67.174 -0.469 1 15.28 742 VAL B C 1
ATOM 11886 O O . VAL B 1 742 ? 0.448 66.144 -0.907 1 15.28 742 VAL B O 1
ATOM 11889 N N . SER B 1 743 ? 1.964 67.808 -1.316 1 14.36 743 SER B N 1
ATOM 11890 C CA . SER B 1 743 ? 1.46 68.179 -2.634 1 14.36 743 SER B CA 1
ATOM 11891 C C . SER B 1 743 ? 1.277 66.952 -3.521 1 14.36 743 SER B C 1
ATOM 11893 O O . SER B 1 743 ? 1.813 65.881 -3.227 1 14.36 743 SER B O 1
ATOM 11895 N N . GLY B 1 744 ? 1.057 67.257 -4.988 1 14.15 744 GLY B N 1
ATOM 11896 C CA . GLY B 1 744 ? 0.142 67.111 -6.109 1 14.15 744 GLY B CA 1
ATOM 11897 C C . GLY B 1 744 ? 0.503 65.96 -7.028 1 14.15 744 GLY B C 1
ATOM 11898 O O . GLY B 1 744 ? -0.284 65.027 -7.203 1 14.15 744 GLY B O 1
ATOM 11899 N N . GLY B 1 745 ? 1.342 66.303 -8.132 1 14.35 745 GLY B N 1
ATOM 11900 C CA . GLY B 1 745 ? 0.876 66.335 -9.509 1 14.35 745 GLY B CA 1
ATOM 11901 C C . GLY B 1 745 ? 0.894 64.974 -10.178 1 14.35 745 GLY B C 1
ATOM 11902 O O . GLY B 1 745 ? 1.416 64.008 -9.617 1 14.35 745 GLY B O 1
ATOM 11903 N N . GLY B 1 746 ? 0.946 65.052 -11.647 1 14.16 746 GLY B N 1
ATOM 11904 C CA . GLY B 1 746 ? 0.197 64.677 -12.835 1 14.16 746 GLY B CA 1
ATOM 11905 C C . GLY B 1 746 ? 0.67 63.374 -13.452 1 14.16 746 GLY B C 1
ATOM 11906 O O . GLY B 1 746 ? 0.099 62.313 -13.189 1 14.16 746 GLY B O 1
ATOM 11907 N N . ALA B 1 747 ? 1.557 63.561 -14.559 1 14.45 747 ALA B N 1
ATOM 11908 C CA . ALA B 1 747 ? 1.235 63.337 -15.966 1 14.45 747 ALA B CA 1
ATOM 11909 C C . ALA B 1 747 ? 1.459 61.878 -16.355 1 14.45 747 ALA B C 1
ATOM 11911 O O . ALA B 1 747 ? 2.145 61.139 -15.646 1 14.45 747 ALA B O 1
ATOM 11912 N N . ALA B 1 748 ? 1.217 61.657 -17.736 1 13.94 748 ALA B N 1
ATOM 11913 C CA . ALA B 1 748 ? 0.53 60.883 -18.766 1 13.94 748 ALA B CA 1
ATOM 11914 C C . ALA B 1 748 ? 1.396 59.726 -19.253 1 13.94 748 ALA B C 1
ATOM 11916 O O . ALA B 1 748 ? 0.957 58.573 -19.26 1 13.94 748 ALA B O 1
ATOM 11917 N N . ASN B 1 749 ? 2.267 60.076 -20.386 1 13.17 749 ASN B N 1
ATOM 11918 C CA . ASN B 1 749 ? 2.011 59.627 -21.75 1 13.17 749 ASN B CA 1
ATOM 11919 C C . ASN B 1 749 ? 2.631 58.258 -22.017 1 13.17 749 ASN B C 1
ATOM 11921 O O . ASN B 1 749 ? 1.952 57.346 -22.491 1 13.17 749 ASN B O 1
ATOM 11925 N N . ASP B 1 750 ? 3.831 58.302 -22.707 1 13.71 750 ASP B N 1
ATOM 11926 C CA . ASP B 1 750 ? 4.027 57.942 -24.108 1 13.71 750 ASP B CA 1
ATOM 11927 C C . ASP B 1 750 ? 4.332 56.452 -24.254 1 13.71 750 ASP B C 1
ATOM 11929 O O . ASP B 1 750 ? 4.8 55.814 -23.31 1 13.71 750 ASP B O 1
ATOM 11933 N N . VAL B 1 751 ? 4.283 56.041 -25.581 1 13.8 751 VAL B N 1
ATOM 11934 C CA . VAL B 1 751 ? 3.858 55.083 -26.596 1 13.8 751 VAL B CA 1
ATOM 11935 C C . VAL B 1 751 ? 4.932 54.013 -26.779 1 13.8 751 VAL B C 1
ATOM 11937 O O . VAL B 1 751 ? 4.633 52.817 -26.771 1 13.8 751 VAL B O 1
ATOM 11940 N N . ALA B 1 752 ? 6.135 54.476 -27.402 1 13.53 752 ALA B N 1
ATOM 11941 C CA . ALA B 1 752 ? 6.362 54.028 -28.774 1 13.53 752 ALA B CA 1
ATOM 11942 C C . ALA B 1 752 ? 6.855 52.584 -28.804 1 13.53 752 ALA B C 1
ATOM 11944 O O . ALA B 1 752 ? 7.258 52.037 -27.775 1 13.53 752 ALA B O 1
ATOM 11945 N N . GLY B 1 753 ? 7.775 52.352 -29.876 1 13.18 753 GLY B N 1
ATOM 11946 C CA . GLY B 1 753 ? 7.852 51.687 -31.167 1 13.18 753 GLY B CA 1
ATOM 11947 C C . GLY B 1 753 ? 8.462 50.3 -31.088 1 13.18 753 GLY B C 1
ATOM 11948 O O . GLY B 1 753 ? 8.933 49.883 -30.028 1 13.18 753 GLY B O 1
ATOM 11949 N N . ARG B 1 754 ? 9.382 50.105 -32.154 1 14.03 754 ARG B N 1
ATOM 11950 C CA . ARG B 1 754 ? 9.364 49.223 -33.316 1 14.03 754 ARG B CA 1
ATOM 11951 C C . ARG B 1 754 ? 10.04 47.892 -33.005 1 14.03 754 ARG B C 1
ATOM 11953 O O . ARG B 1 754 ? 9.43 46.831 -33.149 1 14.03 754 ARG B O 1
ATOM 11960 N N . ARG B 1 755 ? 11.292 47.69 -33.659 1 13.98 755 ARG B N 1
ATOM 11961 C CA . ARG B 1 755 ? 11.541 46.96 -34.898 1 13.98 755 ARG B CA 1
ATOM 11962 C C . ARG B 1 755 ? 12.043 45.549 -34.611 1 13.98 755 ARG B C 1
ATOM 11964 O O . ARG B 1 755 ? 12.581 45.283 -33.534 1 13.98 755 ARG B O 1
ATOM 11971 N N . PHE B 1 756 ? 12.03 44.776 -35.802 1 13.33 756 PHE B N 1
ATOM 11972 C CA . PHE B 1 756 ? 11.927 43.471 -36.444 1 13.33 756 PHE B CA 1
ATOM 11973 C C . PHE B 1 756 ? 13.222 42.683 -36.279 1 13.33 756 PHE B C 1
ATOM 11975 O O . PHE B 1 756 ? 13.193 41.493 -35.961 1 13.33 756 PHE B O 1
ATOM 11982 N N . GLU B 1 757 ? 14.431 43.297 -36.731 1 13.62 757 GLU B N 1
ATOM 11983 C CA . GLU B 1 757 ? 14.936 42.638 -37.932 1 13.62 757 GLU B CA 1
ATOM 11984 C C . GLU B 1 757 ? 15.447 41.235 -37.619 1 13.62 757 GLU B C 1
ATOM 11986 O O . GLU B 1 757 ? 15.675 40.897 -36.455 1 13.62 757 GLU B O 1
ATOM 11991 N N . THR B 1 758 ? 16.488 40.937 -38.54 1 13.89 758 THR B N 1
ATOM 11992 C CA . THR B 1 758 ? 16.861 40.042 -39.63 1 13.89 758 THR B CA 1
ATOM 11993 C C . THR B 1 758 ? 17.56 38.797 -39.093 1 13.89 758 THR B C 1
ATOM 11995 O O . THR B 1 758 ? 18.042 38.79 -37.958 1 13.89 758 THR B O 1
ATOM 11998 N N . VAL B 1 759 ? 18.111 38.054 -40.05 1 14 759 VAL B N 1
ATOM 11999 C CA . VAL B 1 759 ? 18.077 36.757 -40.717 1 14 759 VAL B CA 1
ATOM 12000 C C . VAL B 1 759 ? 19.247 35.9 -40.24 1 14 759 VAL B C 1
ATOM 12002 O O . VAL B 1 759 ? 19.069 34.725 -39.908 1 14 759 VAL B O 1
ATOM 12005 N N . GLY B 1 760 ? 20.573 36.456 -40.553 1 13.58 760 GLY B N 1
ATOM 12006 C CA . GLY B 1 760 ? 21.288 35.709 -41.575 1 13.58 760 GLY B CA 1
ATOM 12007 C C . GLY B 1 760 ? 21.81 34.373 -41.081 1 13.58 760 GLY B C 1
ATOM 12008 O O . GLY B 1 760 ? 21.777 34.092 -39.882 1 13.58 760 GLY B O 1
ATOM 12009 N N . GLY B 1 761 ? 22.968 33.936 -41.813 1 13.65 761 GLY B N 1
ATOM 12010 C CA . GLY B 1 761 ? 23.406 32.902 -42.737 1 13.65 761 GLY B CA 1
ATOM 12011 C C . GLY B 1 761 ? 24.014 31.699 -42.042 1 13.65 761 GLY B C 1
ATOM 12012 O O . GLY B 1 761 ? 23.306 30.748 -41.703 1 13.65 761 GLY B O 1
ATOM 12013 N N . SER B 1 762 ? 25.392 31.511 -42.327 1 13.93 762 SER B N 1
ATOM 12014 C CA . SER B 1 762 ? 26.005 30.527 -43.213 1 13.93 762 SER B CA 1
ATOM 12015 C C . SER B 1 762 ? 26.349 29.245 -42.463 1 13.93 762 SER B C 1
ATOM 12017 O O . SER B 1 762 ? 25.821 28.176 -42.774 1 13.93 762 SER B O 1
ATOM 12019 N N . GLU B 1 763 ? 27.639 28.846 -42.679 1 14.2 763 GLU B N 1
ATOM 12020 C CA . GLU B 1 763 ? 28.264 27.791 -43.471 1 14.2 763 GLU B CA 1
ATOM 12021 C C . GLU B 1 763 ? 28.558 26.561 -42.617 1 14.2 763 GLU B C 1
ATOM 12023 O O . GLU B 1 763 ? 28.195 25.442 -42.985 1 14.2 763 GLU B O 1
ATOM 12028 N N . GLY B 1 764 ? 29.735 26.573 -42.014 1 14.56 764 GLY B N 1
ATOM 12029 C CA . GLY B 1 764 ? 30.777 25.619 -42.358 1 14.56 764 GLY B CA 1
ATOM 12030 C C . GLY B 1 764 ? 30.647 24.301 -41.618 1 14.56 764 GLY B C 1
ATOM 12031 O O . GLY B 1 764 ? 30.396 24.283 -40.411 1 14.56 764 GLY B O 1
ATOM 12032 N N . GLY B 1 765 ? 30.091 23.357 -42.378 1 14.74 765 GLY B N 1
ATOM 12033 C CA . GLY B 1 765 ? 29.832 21.931 -42.266 1 14.74 765 GLY B CA 1
ATOM 12034 C C . GLY B 1 765 ? 31.062 21.128 -41.889 1 14.74 765 GLY B C 1
ATOM 12035 O O . GLY B 1 765 ? 31.077 19.903 -42.027 1 14.74 765 GLY B O 1
ATOM 12036 N N . GLY B 1 766 ? 31.974 21.596 -41.165 1 14.92 766 GLY B N 1
ATOM 12037 C CA . GLY B 1 766 ? 33.19 20.799 -41.183 1 14.92 766 GLY B CA 1
ATOM 12038 C C . GLY B 1 766 ? 32.935 19.316 -40.996 1 14.92 766 GLY B C 1
ATOM 12039 O O . GLY B 1 766 ? 31.869 18.919 -40.521 1 14.92 766 GLY B O 1
ATOM 12040 N N . GLN B 1 767 ? 33.812 18.485 -41.66 1 14.67 767 GLN B N 1
ATOM 12041 C CA . GLN B 1 767 ? 34.229 17.22 -42.256 1 14.67 767 GLN B CA 1
ATOM 12042 C C . GLN B 1 767 ? 34.439 16.151 -41.187 1 14.67 767 GLN B C 1
ATOM 12044 O O . GLN B 1 767 ? 34.999 15.089 -41.466 1 14.67 767 GLN B O 1
ATOM 12049 N N . LEU B 1 768 ? 33.653 16.089 -40.153 1 13.85 768 LEU B N 1
ATOM 12050 C CA . LEU B 1 768 ? 34.354 15.122 -39.316 1 13.85 768 LEU B CA 1
ATOM 12051 C C . LEU B 1 768 ? 34.452 13.769 -40.014 1 13.85 768 LEU B C 1
ATOM 12053 O O . LEU B 1 768 ? 33.438 13.209 -40.437 1 13.85 768 LEU B O 1
ATOM 12057 N N . VAL B 1 769 ? 35.593 13.34 -40.489 1 14.57 769 VAL B N 1
ATOM 12058 C CA . VAL B 1 769 ? 36.191 12.233 -41.228 1 14.57 769 VAL B CA 1
ATOM 12059 C C . VAL B 1 769 ? 36.072 10.945 -40.416 1 14.57 769 VAL B C 1
ATOM 12061 O O . VAL B 1 769 ? 36.422 9.865 -40.898 1 14.57 769 VAL B O 1
ATOM 12064 N N . PHE B 1 770 ? 35.188 10.688 -39.57 1 13.98 770 PHE B N 1
ATOM 12065 C CA . PHE B 1 770 ? 35.776 9.553 -38.87 1 13.98 770 PHE B CA 1
ATOM 12066 C C . PHE B 1 770 ? 35.811 8.322 -39.768 1 13.98 770 PHE B C 1
ATOM 12068 O O . PHE B 1 770 ? 34.812 7.986 -40.408 1 13.98 770 PHE B O 1
ATOM 12075 N N . ALA B 1 771 ? 36.916 7.78 -40.05 1 14.31 771 ALA B N 1
ATOM 12076 C CA . ALA B 1 771 ? 37.5 6.721 -40.87 1 14.31 771 ALA B CA 1
ATOM 12077 C C . ALA B 1 771 ? 37.079 5.343 -40.368 1 14.31 771 ALA B C 1
ATOM 12079 O O . ALA B 1 771 ? 37.452 4.323 -40.951 1 14.31 771 ALA B O 1
ATOM 12080 N N . ILE B 1 772 ? 36.203 5.101 -39.562 1 14.33 772 ILE B N 1
ATOM 12081 C CA . ILE B 1 772 ? 36.675 3.824 -39.038 1 14.33 772 ILE B CA 1
ATOM 12082 C C . ILE B 1 772 ? 36.576 2.753 -40.122 1 14.33 772 ILE B C 1
ATOM 12084 O O . ILE B 1 772 ? 35.643 2.761 -40.928 1 14.33 772 ILE B O 1
ATOM 12088 N N . GLY B 1 773 ? 37.263 1.615 -39.897 1 14.28 773 GLY B N 1
ATOM 12089 C CA . GLY B 1 773 ? 38.01 0.534 -40.52 1 14.28 773 GLY B CA 1
ATOM 12090 C C . GLY B 1 773 ? 37.119 -0.531 -41.132 1 14.28 773 GLY B C 1
ATOM 12091 O O . GLY B 1 773 ? 35.909 -0.545 -40.899 1 14.28 773 GLY B O 1
ATOM 12092 N N . ASP B 1 774 ? 37.706 -1.771 -41.305 1 14.58 774 ASP B N 1
ATOM 12093 C CA . ASP B 1 774 ? 38.055 -2.798 -42.282 1 14.58 774 ASP B CA 1
ATOM 12094 C C . ASP B 1 774 ? 36.978 -3.879 -42.35 1 14.58 774 ASP B C 1
ATOM 12096 O O . ASP B 1 774 ? 36.487 -4.206 -43.432 1 14.58 774 ASP B O 1
ATOM 12100 N N . ASN B 1 775 ? 37.191 -5.119 -41.711 1 14.19 775 ASN B N 1
ATOM 12101 C CA . ASN B 1 775 ? 37.564 -6.322 -42.447 1 14.19 775 ASN B CA 1
ATOM 12102 C C . ASN B 1 775 ? 36.339 -7.149 -42.828 1 14.19 775 ASN B C 1
ATOM 12104 O O . ASN B 1 775 ? 35.241 -6.906 -42.326 1 14.19 775 ASN B O 1
ATOM 12108 N N . ASP B 1 776 ? 36.39 -8.581 -42.509 1 14.64 776 ASP B N 1
ATOM 12109 C CA . ASP B 1 776 ? 36.619 -9.796 -43.286 1 14.64 776 ASP B CA 1
ATOM 12110 C C . ASP B 1 776 ? 35.308 -10.529 -43.558 1 14.64 776 ASP B C 1
ATOM 12112 O O . ASP B 1 776 ? 34.298 -10.273 -42.899 1 14.64 776 ASP B O 1
ATOM 12116 N N . ASN B 1 777 ? 35.35 -11.986 -43.546 1 14.51 777 ASN B N 1
ATOM 12117 C CA . ASN B 1 777 ? 35.27 -13.076 -44.512 1 14.51 777 ASN B CA 1
ATOM 12118 C C . ASN B 1 777 ? 33.918 -13.782 -44.45 1 14.51 777 ASN B C 1
ATOM 12120 O O . ASN B 1 777 ? 33.278 -13.999 -45.48 1 14.51 777 ASN B O 1
ATOM 12124 N N . GLU B 1 778 ? 33.667 -14.834 -43.529 1 14.67 778 GLU B N 1
ATOM 12125 C CA . GLU B 1 778 ? 33.663 -16.213 -44.009 1 14.67 778 GLU B CA 1
ATOM 12126 C C . GLU B 1 778 ? 32.285 -16.615 -44.524 1 14.67 778 GLU B C 1
ATOM 12128 O O . GLU B 1 778 ? 31.28 -15.99 -44.177 1 14.67 778 GLU B O 1
ATOM 12133 N N . ASP B 1 779 ? 31.919 -18.033 -44.51 1 14.51 779 ASP B N 1
ATOM 12134 C CA . ASP B 1 779 ? 31.724 -19.156 -45.421 1 14.51 779 ASP B CA 1
ATOM 12135 C C . ASP B 1 779 ? 30.241 -19.482 -45.583 1 14.51 779 ASP B C 1
ATOM 12137 O O . ASP B 1 779 ? 29.741 -19.582 -46.705 1 14.51 779 ASP B O 1
ATOM 12141 N N . ALA B 1 780 ? 29.735 -20.712 -44.945 1 15.26 780 ALA B N 1
ATOM 12142 C CA . ALA B 1 780 ? 29.47 -21.969 -45.64 1 15.26 780 ALA B CA 1
ATOM 12143 C C . ALA B 1 780 ? 28.017 -22.047 -46.098 1 15.26 780 ALA B C 1
ATOM 12145 O O . ALA B 1 780 ? 27.176 -21.261 -45.653 1 15.26 780 ALA B O 1
ATOM 12146 N N . ALA B 1 781 ? 27.35 -23.259 -45.869 1 15.02 781 ALA B N 1
ATOM 12147 C CA . ALA B 1 781 ? 26.982 -24.389 -46.718 1 15.02 781 ALA B CA 1
ATOM 12148 C C . ALA B 1 781 ? 25.498 -24.348 -47.072 1 15.02 781 ALA B C 1
ATOM 12150 O O . ALA B 1 781 ? 24.718 -23.645 -46.425 1 15.02 781 ALA B O 1
ATOM 12151 N N . MET B 1 782 ? 24.872 -25.6 -47.159 1 14.99 782 MET B N 1
ATOM 12152 C CA . MET B 1 782 ? 24.425 -26.466 -48.246 1 14.99 782 MET B CA 1
ATOM 12153 C C . MET B 1 782 ? 22.907 -26.422 -48.388 1 14.99 782 MET B C 1
ATOM 12155 O O . MET B 1 782 ? 22.388 -26.172 -49.477 1 14.99 782 MET B O 1
ATOM 12159 N N . ASP B 1 783 ? 22.165 -27.53 -47.883 1 15.69 783 ASP B N 1
ATOM 12160 C CA . ASP B 1 783 ? 21.638 -28.611 -48.71 1 15.69 783 ASP B CA 1
ATOM 12161 C C . ASP B 1 783 ? 20.163 -28.385 -49.035 1 15.69 783 ASP B C 1
ATOM 12163 O O . ASP B 1 783 ? 19.502 -27.56 -48.4 1 15.69 783 ASP B O 1
ATOM 12167 N N . GLU B 1 784 ? 19.292 -29.574 -48.947 1 16.1 784 GLU B N 1
ATOM 12168 C CA . GLU B 1 784 ? 18.618 -30.444 -49.907 1 16.1 784 GLU B CA 1
ATOM 12169 C C . GLU B 1 784 ? 17.102 -30.295 -49.817 1 16.1 784 GLU B C 1
ATOM 12171 O O . GLU B 1 784 ? 16.364 -30.949 -50.557 1 16.1 784 GLU B O 1
ATOM 12176 N N . ILE B 1 785 ? 16.411 -29.488 -49.144 1 16.56 785 ILE B N 1
ATOM 12177 C CA . ILE B 1 785 ? 15.151 -30.151 -48.828 1 16.56 785 ILE B CA 1
ATOM 12178 C C . ILE B 1 785 ? 14.317 -30.306 -50.097 1 16.56 785 ILE B C 1
ATOM 12180 O O . ILE B 1 785 ? 13.984 -29.316 -50.754 1 16.56 785 ILE B O 1
ATOM 12184 N N . PRO B 1 786 ? 14.184 -31.495 -50.575 1 16.53 786 PRO B N 1
ATOM 12185 C CA . PRO B 1 786 ? 13.516 -31.863 -51.825 1 16.53 786 PRO B CA 1
ATOM 12186 C C . PRO B 1 786 ? 12.01 -31.615 -51.785 1 16.53 786 PRO B C 1
ATOM 12188 O O . PRO B 1 786 ? 11.37 -31.847 -50.756 1 16.53 786 PRO B O 1
ATOM 12191 N N . ASP B 1 787 ? 11.446 -30.882 -52.447 1 16.61 787 ASP B N 1
ATOM 12192 C CA . ASP B 1 787 ? 10.043 -30.54 -52.659 1 16.61 787 ASP B CA 1
ATOM 12193 C C . ASP B 1 787 ? 9.308 -31.664 -53.387 1 16.61 787 ASP B C 1
ATOM 12195 O O . ASP B 1 787 ? 9.616 -31.969 -54.541 1 16.61 787 ASP B O 1
ATOM 12199 N N . ILE B 1 788 ? 8.999 -32.6 -52.717 1 16.13 788 ILE B N 1
ATOM 12200 C CA . ILE B 1 788 ? 8.408 -33.722 -53.438 1 16.13 788 ILE B CA 1
ATOM 12201 C C . ILE B 1 788 ? 7.295 -33.218 -54.354 1 16.13 788 ILE B C 1
ATOM 12203 O O . ILE B 1 788 ? 6.724 -32.151 -54.117 1 16.13 788 ILE B O 1
ATOM 12207 N N . VAL B 1 789 ? 6.236 -34.153 -54.68 1 17.37 789 VAL B N 1
ATOM 12208 C CA . VAL B 1 789 ? 5.778 -34.868 -55.867 1 17.37 789 VAL B CA 1
ATOM 12209 C C . VAL B 1 789 ? 4.56 -34.162 -56.458 1 17.37 789 VAL B C 1
ATOM 12211 O O . VAL B 1 789 ? 3.88 -33.401 -55.766 1 17.37 789 VAL B O 1
ATOM 12214 N N . ASP B 1 790 ? 3.658 -34.971 -57.402 1 16.73 790 ASP B N 1
ATOM 12215 C CA . ASP B 1 790 ? 3.306 -35.05 -58.816 1 16.73 790 ASP B CA 1
ATOM 12216 C C . ASP B 1 790 ? 1.861 -34.613 -59.047 1 16.73 790 ASP B C 1
ATOM 12218 O O . ASP B 1 790 ? 1.559 -33.948 -60.041 1 16.73 790 ASP B O 1
ATOM 12222 N N . VAL B 1 791 ? 0.756 -35.165 -58.346 1 19.64 791 VAL B N 1
ATOM 12223 C CA . VAL B 1 791 ? -0.141 -35.919 -59.216 1 19.64 791 VAL B CA 1
ATOM 12224 C C . VAL B 1 791 ? -1.079 -34.961 -59.946 1 19.64 791 VAL B C 1
ATOM 12226 O O . VAL B 1 791 ? -1.585 -34.005 -59.352 1 19.64 791 VAL B O 1
ATOM 12229 N N . GLU B 1 792 ? -1.493 -35.244 -61.259 1 16.99 792 GLU B N 1
ATOM 12230 C CA . GLU B 1 792 ? -1.96 -34.676 -62.52 1 16.99 792 GLU B CA 1
ATOM 12231 C C . GLU B 1 792 ? -3.474 -34.482 -62.51 1 16.99 792 GLU B C 1
ATOM 12233 O O . GLU B 1 792 ? -3.984 -33.515 -63.079 1 16.99 792 GLU B O 1
ATOM 12238 N N . PRO B 1 793 ? -4.468 -35.356 -62.102 1 20.86 793 PRO B N 1
ATOM 12239 C CA . PRO B 1 793 ? -5.239 -35.75 -63.283 1 20.86 793 PRO B CA 1
ATOM 12240 C C . PRO B 1 793 ? -6.09 -34.61 -63.839 1 20.86 793 PRO B C 1
ATOM 12242 O O . PRO B 1 793 ? -6.477 -33.705 -63.096 1 20.86 793 PRO B O 1
ATOM 12245 N N . ASP B 1 794 ? -6.258 -34.478 -65.184 1 18.6 794 ASP B N 1
ATOM 12246 C CA . ASP B 1 794 ? -6.672 -33.658 -66.319 1 18.6 794 ASP B CA 1
ATOM 12247 C C . ASP B 1 794 ? -8.193 -33.619 -66.442 1 18.6 794 ASP B C 1
ATOM 12249 O O . ASP B 1 794 ? -8.742 -32.779 -67.158 1 18.6 794 ASP B O 1
ATOM 12253 N N . SER B 1 795 ? -9.056 -34.606 -66.066 1 22.17 795 SER B N 1
ATOM 12254 C CA . SER B 1 795 ? -9.912 -34.899 -67.211 1 22.17 795 SER B CA 1
ATOM 12255 C C . SER B 1 795 ? -10.72 -33.674 -67.626 1 22.17 795 SER B C 1
ATOM 12257 O O . SER B 1 795 ? -11.126 -32.876 -66.779 1 22.17 795 SER B O 1
ATOM 12259 N N . ASP B 1 796 ? -10.717 -33.387 -69.018 1 20.36 796 ASP B N 1
ATOM 12260 C CA . ASP B 1 796 ? -11.182 -32.539 -70.111 1 20.36 796 ASP B CA 1
ATOM 12261 C C . ASP B 1 796 ? -12.705 -32.563 -70.216 1 20.36 796 ASP B C 1
ATOM 12263 O O . ASP B 1 796 ? -13.306 -31.664 -70.808 1 20.36 796 ASP B O 1
ATOM 12267 N N . GLU B 1 797 ? -13.29 -33.897 -70.254 1 21.12 797 GLU B N 1
ATOM 12268 C CA . GLU B 1 797 ? -14.1 -34.131 -71.446 1 21.12 797 GLU B CA 1
ATOM 12269 C C . GLU B 1 797 ? -15.142 -33.032 -71.629 1 21.12 797 GLU B C 1
ATOM 12271 O O . GLU B 1 797 ? -15.252 -32.447 -72.709 1 21.12 797 GLU B O 1
ATOM 12276 N N . GLU B 1 798 ? -16.444 -33.635 -71.581 1 20.88 798 GLU B N 1
ATOM 12277 C CA . GLU B 1 798 ? -17.607 -33.22 -72.36 1 20.88 798 GLU B CA 1
ATOM 12278 C C . GLU B 1 798 ? -18.175 -31.901 -71.844 1 20.88 798 GLU B C 1
ATOM 12280 O O . GLU B 1 798 ? -18.241 -31.679 -70.633 1 20.88 798 GLU B O 1
#

Radius of gyration: 40.32 Å; Cα contacts (8 Å, |Δi|>4): 1596; chains: 2; bounding box: 123×139×137 Å

InterPro domains:
  IPR012583 Pre-rRNA-processing protein RIX1, N-terminal [PF08167] (31-220)
  IPR016024 Armadillo-type fold [SSF48371] (13-516)

pLDDT: mean 70.27, std 29.83, range [13.04, 97.87]